Protein 2MZQ (pdb70)

Radius of gyration: 12.76 Å; Cα contacts (8 Å, |Δi|>4): 208; chains: 1; bounding box: 29×29×30 Å

Organism: Saccharomyces cerevisiae (strain ATCC 204508 / S288c) (NCBI:txid559292)

Sequence (101 aa):
GSHIDETAAKFTEGVNPGGDRNCFIYCSNLPFSTARSDLFDLFGPIGKINNAELKPQENGQPTGVAVVEYENLVDADFCIQKLNNYNYGGCSLQISYARRDGSHIDETAAKFTEGVNPGGDRNCFIYCSNLPFSTARSDLFDLFGPIGKINNAELKPQENGQPTGVAVVEYENLVDADFCIQKLNNYNYGGCSLQISYARRDGSHIDETAAKFTEGVNPGGDRNCFIYCSNLPFSTARSDLFDLFGPIGKINNAELKPQENGQPTGVAVVEYENLVDADFCIQKLNNYNYGGCSLQISYARRDGSHIDETAAKFTEGVNPGGDRNCFIYCSNLPFSTARSDLFDLFGPIGKINNAELKPQENGQPTGVAVVEYENLVDADFCIQKLNNYNYGGCSLQISYARRDGSHIDETAAKFTEGVNPGGDRNCFIYCSNLPFSTARSDLFDLFGPIGKINNAELKPQENGQPTGVAVVEYENLVDADFCIQKLNNYNYGGCSLQISYARRDGSHIDETAAKFTEGVNPGGDRNCFIYCSNLPFSTARSDLFDLFGPIGKINNAELKPQENGQPTGVAVVEYENLVDADFCIQKLNNYNYGGCSLQISYARRDGSHIDETAAKFTEGVNPGGDRNCFIYCSNLPFSTARSDLFDLFGPIGKINNAELKPQENGQPTGVAVVEYENLVDADFCIQKLNNYNYGGCSLQISYARRDGSHIDETAAKFTEGVNPGGDRNCFIYCSNLPFSTARSDLFDLFGPIGKINNAELKPQENGQPTGVAVVEYENLVDADFCIQKLNNYNYGGCSLQISYARRDGSHIDETAAKFTEGVNPGGDRNCFIYCSNLPFSTARSDLFDLFGPIGKINNAELKPQENGQPTGVAVVEYENLVDADFCIQKLNNYNYGGCSLQISYARRDGSHIDETAAKFTEGVNPGGDRNCFIYCSNLPFSTARSDLFDLFGPIGKINNAELKPQENGQPTGVAVVEYENLVDADFCIQKLNNYNYGGCSLQISYARRDGSHIDETAAKFTEGVNPGGDRNCFIYCSNLPFSTARSDLFDLFGPIGKINNAELKPQENGQPTGVAVVEYENLVDADFCIQKLNNYNYGGCSLQISYARRDGSHIDETAAKFTEGVNPGGDRNCFIYCSNLPFSTARSDLFDLFGPIGKINNAELKPQENGQPTGVAVVEYENLVDADFCIQKLNNYNYGGCSLQISYARRDGSHIDETAAKFTEGVNPGGDRNCFIYCSNLPFSTARSDLFDLFGPIGKINNAELKPQENGQPTGVAVVEYENLVDADFCIQKLNNYNYGGCSLQISYARRDGSHIDETAAKFTEGVNPGGDRNCFIYCSNLPFSTARSDLFDLFGPIGKINNAELKPQENGQPTGVAVVEYENLVDADFCIQKLNNYNYGGCSLQISYARRDGSHIDETAAKFTEGVNPGGDRNCFIYCSNLPFSTARSDLFDLFGPIGKINNAELKPQENGQPTGVAVVEYENLVDADFCIQKLNNYNYGGCSLQISYARRDGSHIDETAAKFTEGVNPGGDRNCFIYCSNLPFSTARSDLFDLFGPIGKINNAELKPQENGQPTGVAVVEYENLVDADFCIQKLNNYNYGGCSLQISYARRDGSHIDETAAKFTEGVNPGGDRNCFIYCSNLPFSTARSDLFDLFGPIGKINNAELKPQENGQPTGVAVVEYENLVDADFCIQKLNNYNYGGCSLQISYARRDGSHIDETAAKFTEGVNPGGDRNCFIYCSNLPFSTARSDLFDLFGPIGKINNAELKPQENGQPTGVAVVEYENLVDADFCIQKLNNYNYGGCSLQISYARRDGSHIDETAAKFTEGVNPGGDRNCFIYCSNLPFSTARSDLFDLFGPIGKINNAELKPQENGQPTGVAVVEYENLVDADFCIQKLNNYNYGGCSLQISYARRDGSHIDETAAKFTEGVNPGGDRNCFIYCSNLPFSTARSDLFDLFGPIGKINNAELKPQENGQPTGVAVVEYENLVDADFCIQKLNNYNYGGCSLQISYARRD

Solvent-accessible surface area: 6043 Å² total; per-residue (Å²): 130,121,113,157,94,119,70,24,44,116,15,1,117,46,0,49,61,42,27,124,112,49,43,32,0,24,0,28,73,5,25,143,114,24,60,135,92,24,1,95,108,15,0,35,114,29,26,123,24,74,85,4,26,58,61,79,82,189,112,65,102,76,47,11,15,0,0,0,29,6,86,60,73,100,26,0,28,105,0,33,108,116,9,75,99,68,115,64,68,83,39,43,0,96,10,28,13,1,138,163,54

InterPro domains:
  IPR000504 RNA recognition motif domain [PF00076] (124-191)
  IPR000504 RNA recognition motif domain [PF00076] (221-289)
  IPR000504 RNA recognition motif domain [PF00076] (351-419)
  IPR000504 RNA recognition motif domain [PS50102] (122-198)
  IPR000504 RNA recognition motif domain [PS50102] (219-296)
  IPR000504 RNA recognition motif domain [PS50102] (349-426)
  IPR000504 RNA recognition motif domain [SM00360] (123-194)
  IPR000504 RNA recognition motif domain [SM00360] (220-292)
  IPR000504 RNA recognition motif domain [SM00360] (350-422)
  IPR012677 Nucleotide-binding alpha-beta plait domain superfamily [G3DSA:3.30.70.330] (115-218)
  IPR012677 Nucleotide-binding alpha-beta plait domain superfamily [G3DSA:3.30.70.330] (219-298)
  IPR012677 Nucleotide-binding alpha-beta plait domain superfamily [G3DSA:3.30.70.330] (327-427)
  IPR035979 RNA-binding domain superfamily [SSF54928] (122-201)
  IPR035979 RNA-binding domain superfamily [SSF54928] (219-426)
  IPR050374 RRT5/SRSF/Splicing Factor SR [PTHR23003] (116-304)

Structure (mmCIF, N/CA/C/O backbone):
data_2MZQ
#
_entry.id   2MZQ
#
loop_
_atom_site.group_PDB
_atom_site.id
_atom_site.type_symbol
_atom_site.label_atom_id
_atom_site.label_alt_id
_atom_site.label_comp_id
_atom_site.label_asym_id
_atom_site.label_entity_id
_atom_site.label_seq_id
_atom_site.pdbx_PDB_ins_code
_atom_site.Cartn_x
_atom_site.Cartn_y
_atom_site.Cartn_z
_atom_site.occupancy
_atom_site.B_iso_or_equiv
_atom_site.auth_seq_id
_atom_site.auth_comp_id
_atom_site.auth_asym_id
_atom_site.auth_atom_id
_atom_site.pdbx_PDB_model_num
ATOM 1 N N . GLY A 1 1 ? 2.411 3.755 1.169 1.00 0.00 327 GLY A N 1
ATOM 2 C CA . GLY A 1 1 ? 2.296 3.509 -0.289 1.00 0.00 327 GLY A CA 1
ATOM 3 C C . GLY A 1 1 ? 3.489 4.070 -1.054 1.00 0.00 327 GLY A C 1
ATOM 4 O O . GLY A 1 1 ? 4.608 4.098 -0.542 1.00 0.00 327 GLY A O 1
ATOM 10 N N . SER A 1 2 ? 3.276 4.523 -2.289 1.00 0.00 328 SER A N 1
ATOM 11 C CA . SER A 1 2 ? 4.268 5.163 -3.182 1.00 0.00 328 SER A CA 1
ATOM 12 C C . SER A 1 2 ? 3.573 5.807 -4.399 1.00 0.00 328 SER A C 1
ATOM 13 O O . SER A 1 2 ? 2.559 5.298 -4.886 1.00 0.00 328 SER A O 1
ATOM 21 N N . HIS A 1 3 ? 4.119 6.922 -4.901 1.00 0.00 329 HIS A N 1
ATOM 22 C CA . HIS A 1 3 ? 3.565 7.725 -6.007 1.00 0.00 329 HIS A CA 1
ATOM 23 C C . HIS A 1 3 ? 4.626 8.654 -6.654 1.00 0.00 329 HIS A C 1
ATOM 24 O O . HIS A 1 3 ? 5.634 9.007 -6.037 1.00 0.00 329 HIS A O 1
ATOM 38 N N . ILE A 1 4 ? 4.359 9.064 -7.899 1.00 0.00 330 ILE A N 1
ATOM 39 C CA . ILE A 1 4 ? 5.094 10.064 -8.699 1.00 0.00 330 ILE A CA 1
ATOM 40 C C . ILE A 1 4 ? 4.203 10.590 -9.843 1.00 0.00 330 ILE A C 1
ATOM 41 O O . ILE A 1 4 ? 4.055 11.805 -9.986 1.00 0.00 330 ILE A O 1
ATOM 57 N N . ASP A 1 5 ? 3.519 9.692 -10.565 1.00 0.00 331 ASP A N 1
ATOM 58 C CA . ASP A 1 5 ? 2.475 10.027 -11.555 1.00 0.00 331 ASP A CA 1
ATOM 59 C C . ASP A 1 5 ? 1.381 8.957 -11.761 1.00 0.00 331 ASP A C 1
ATOM 60 O O . ASP A 1 5 ? 0.488 9.143 -12.588 1.00 0.00 331 ASP A O 1
ATOM 69 N N . GLU A 1 6 ? 1.392 7.868 -10.982 1.00 0.00 332 GLU A N 1
ATOM 70 C CA . GLU A 1 6 ? 0.403 6.785 -11.090 1.00 0.00 332 GLU A CA 1
ATOM 71 C C . GLU A 1 6 ? -1.000 7.245 -10.662 1.00 0.00 332 GLU A C 1
ATOM 72 O O . GLU A 1 6 ? -1.993 6.901 -11.306 1.00 0.00 332 GLU A O 1
ATOM 84 N N . THR A 1 7 ? -1.093 8.040 -9.585 1.00 0.00 333 THR A N 1
ATOM 85 C CA . THR A 1 7 ? -2.368 8.583 -9.075 1.00 0.00 333 THR A CA 1
ATOM 86 C C . THR A 1 7 ? -2.993 9.624 -9.997 1.00 0.00 333 THR A C 1
ATOM 87 O O . THR A 1 7 ? -4.212 9.755 -10.005 1.00 0.00 333 THR A O 1
ATOM 98 N N . ALA A 1 8 ? -2.211 10.324 -10.823 1.00 0.00 334 ALA A N 1
ATOM 99 C CA . ALA A 1 8 ? -2.739 11.338 -11.743 1.00 0.00 334 ALA A CA 1
ATOM 100 C C . ALA A 1 8 ? -3.637 10.746 -12.847 1.00 0.00 334 ALA A C 1
ATOM 101 O O . ALA A 1 8 ? -4.525 11.435 -13.356 1.00 0.00 334 ALA A O 1
ATOM 108 N N . ALA A 1 9 ? -3.467 9.455 -13.161 1.00 0.00 335 ALA A N 1
ATOM 109 C CA . ALA A 1 9 ? -4.368 8.700 -14.024 1.00 0.00 335 ALA A CA 1
ATOM 110 C C . ALA A 1 9 ? -5.685 8.436 -13.289 1.00 0.00 335 ALA A C 1
ATOM 111 O O . ALA A 1 9 ? -6.758 8.804 -13.761 1.00 0.00 335 ALA A O 1
ATOM 118 N N . LYS A 1 10 ? -5.607 7.899 -12.068 1.00 0.00 336 LYS A N 1
ATOM 119 C CA . LYS A 1 10 ? -6.780 7.637 -11.230 1.00 0.00 336 LYS A CA 1
ATOM 120 C C . LYS A 1 10 ? -7.599 8.914 -10.940 1.00 0.00 336 LYS A C 1
ATOM 121 O O . LYS A 1 10 ? -8.829 8.865 -10.926 1.00 0.00 336 LYS A O 1
ATOM 140 N N . PHE A 1 11 ? -6.921 10.062 -10.825 1.00 0.00 337 PHE A N 1
ATOM 141 C CA . PHE A 1 11 ? -7.510 11.384 -10.626 1.00 0.00 337 PHE A CA 1
ATOM 142 C C . PHE A 1 11 ? -8.403 11.846 -11.807 1.00 0.00 337 PHE A C 1
ATOM 143 O O . PHE A 1 11 ? -9.238 12.734 -11.631 1.00 0.00 337 PHE A O 1
ATOM 160 N N . THR A 1 12 ? -8.259 11.268 -13.015 1.00 0.00 338 THR A N 1
ATOM 161 C CA . THR A 1 12 ? -9.060 11.641 -14.204 1.00 0.00 338 THR A CA 1
ATOM 162 C C . THR A 1 12 ? -9.820 10.471 -14.843 1.00 0.00 338 THR A C 1
ATOM 163 O O . THR A 1 12 ? -10.851 10.689 -15.475 1.00 0.00 338 THR A O 1
ATOM 174 N N . GLU A 1 13 ? -9.373 9.233 -14.652 1.00 0.00 339 GLU A N 1
ATOM 175 C CA . GLU A 1 13 ? -9.956 8.016 -15.213 1.00 0.00 339 GLU A CA 1
ATOM 176 C C . GLU A 1 13 ? -11.182 7.610 -14.395 1.00 0.00 339 GLU A C 1
ATOM 177 O O . GLU A 1 13 ? -11.122 7.529 -13.168 1.00 0.00 339 GLU A O 1
ATOM 189 N N . GLY A 1 14 ? -12.308 7.368 -15.069 1.00 0.00 340 GLY A N 1
ATOM 190 C CA . GLY A 1 14 ? -13.554 6.988 -14.404 1.00 0.00 340 GLY A CA 1
ATOM 191 C C . GLY A 1 14 ? -14.383 8.206 -14.023 1.00 0.00 340 GLY A C 1
ATOM 192 O O . GLY A 1 14 ? -15.535 8.038 -13.631 1.00 0.00 340 GLY A O 1
ATOM 196 N N . VAL A 1 15 ? -13.819 9.415 -14.162 1.00 0.00 341 VAL A N 1
ATOM 197 C CA . VAL A 1 15 ? -14.495 10.657 -13.785 1.00 0.00 341 VAL A CA 1
ATOM 198 C C . VAL A 1 15 ? -15.424 11.170 -14.884 1.00 0.00 341 VAL A C 1
ATOM 199 O O . VAL A 1 15 ? -15.103 11.114 -16.068 1.00 0.00 341 VAL A O 1
ATOM 212 N N . ASN A 1 16 ? -16.585 11.681 -14.463 1.00 0.00 342 ASN A N 1
ATOM 213 C CA . ASN A 1 16 ? -17.708 12.079 -15.320 1.00 0.00 342 ASN A CA 1
ATOM 214 C C . ASN A 1 16 ? -18.319 13.386 -14.770 1.00 0.00 342 ASN A C 1
ATOM 215 O O . ASN A 1 16 ? -18.098 13.674 -13.593 1.00 0.00 342 ASN A O 1
ATOM 226 N N . PRO A 1 17 ? -19.113 14.153 -15.538 1.00 0.00 343 PRO A N 1
ATOM 227 C CA . PRO A 1 17 ? -19.875 15.276 -14.991 1.00 0.00 343 PRO A CA 1
ATOM 228 C C . PRO A 1 17 ? -21.042 14.782 -14.122 1.00 0.00 343 PRO A C 1
ATOM 229 O O . PRO A 1 17 ? -21.355 13.593 -14.099 1.00 0.00 343 PRO A O 1
ATOM 240 N N . GLY A 1 18 ? -21.716 15.711 -13.439 1.00 0.00 344 GLY A N 1
ATOM 241 C CA . GLY A 1 18 ? -23.029 15.464 -12.836 1.00 0.00 344 GLY A CA 1
ATOM 242 C C . GLY A 1 18 ? -22.998 14.711 -11.505 1.00 0.00 344 GLY A C 1
ATOM 243 O O . GLY A 1 18 ? -23.794 13.788 -11.316 1.00 0.00 344 GLY A O 1
ATOM 247 N N . GLY A 1 19 ? -22.107 15.093 -10.580 1.00 0.00 345 GLY A N 1
ATOM 248 C CA . GLY A 1 19 ? -22.209 14.732 -9.161 1.00 0.00 345 GLY A CA 1
ATOM 249 C C . GLY A 1 19 ? -23.120 15.718 -8.414 1.00 0.00 345 GLY A C 1
ATOM 250 O O . GLY A 1 19 ? -23.906 16.440 -9.032 1.00 0.00 345 GLY A O 1
ATOM 254 N N . ASP A 1 20 ? -23.014 15.773 -7.084 1.00 0.00 346 ASP A N 1
ATOM 255 C CA . ASP A 1 20 ? -23.823 16.670 -6.243 1.00 0.00 346 ASP A CA 1
ATOM 256 C C . ASP A 1 20 ? -23.108 16.969 -4.921 1.00 0.00 346 ASP A C 1
ATOM 257 O O . ASP A 1 20 ? -23.138 16.172 -3.980 1.00 0.00 346 ASP A O 1
ATOM 266 N N . ARG A 1 21 ? -22.437 18.129 -4.887 1.00 0.00 347 ARG A N 1
ATOM 267 C CA . ARG A 1 21 ? -21.636 18.621 -3.757 1.00 0.00 347 ARG A CA 1
ATOM 268 C C . ARG A 1 21 ? -20.628 17.568 -3.262 1.00 0.00 347 ARG A C 1
ATOM 269 O O . ARG A 1 21 ? -20.567 17.250 -2.074 1.00 0.00 347 ARG A O 1
ATOM 290 N N . ASN A 1 22 ? -19.830 17.024 -4.190 1.00 0.00 348 ASN A N 1
ATOM 291 C CA . ASN A 1 22 ? -18.817 16.009 -3.858 1.00 0.00 348 ASN A CA 1
ATOM 292 C C . ASN A 1 22 ? -17.582 16.621 -3.148 1.00 0.00 348 ASN A C 1
ATOM 293 O O . ASN A 1 22 ? -17.453 16.508 -1.930 1.00 0.00 348 ASN A O 1
ATOM 304 N N . CYS A 1 23 ? -16.693 17.255 -3.940 1.00 0.00 349 CYS A N 1
ATOM 305 C CA . CYS A 1 23 ? -15.343 17.800 -3.655 1.00 0.00 349 CYS A CA 1
ATOM 306 C C . CYS A 1 23 ? -14.514 18.033 -4.943 1.00 0.00 349 CYS A C 1
ATOM 307 O O . CYS A 1 23 ? -13.743 18.989 -5.025 1.00 0.00 349 CYS A O 1
ATOM 315 N N . PHE A 1 24 ? -14.719 17.191 -5.968 1.00 0.00 350 PHE A N 1
ATOM 316 C CA . PHE A 1 24 ? -14.081 17.306 -7.284 1.00 0.00 350 PHE A CA 1
ATOM 317 C C . PHE A 1 24 ? -14.906 18.168 -8.240 1.00 0.00 350 PHE A C 1
ATOM 318 O O . PHE A 1 24 ? -16.129 18.079 -8.291 1.00 0.00 350 PHE A O 1
ATOM 335 N N . ILE A 1 25 ? -14.217 18.916 -9.092 1.00 0.00 351 ILE A N 1
ATOM 336 C CA . ILE A 1 25 ? -14.766 19.726 -10.181 1.00 0.00 351 ILE A CA 1
ATOM 337 C C . ILE A 1 25 ? -14.432 19.034 -11.490 1.00 0.00 351 ILE A C 1
ATOM 338 O O . ILE A 1 25 ? -13.275 18.678 -11.713 1.00 0.00 351 ILE A O 1
ATOM 354 N N . TYR A 1 26 ? -15.428 18.879 -12.347 1.00 0.00 352 TYR A N 1
ATOM 355 C CA . TYR A 1 26 ? -15.283 18.472 -13.736 1.00 0.00 352 TYR A CA 1
ATOM 356 C C . TYR A 1 26 ? -15.385 19.713 -14.637 1.00 0.00 352 TYR A C 1
ATOM 357 O O . TYR A 1 26 ? -16.274 20.544 -14.447 1.00 0.00 352 TYR A O 1
ATOM 375 N N . CYS A 1 27 ? -14.495 19.855 -15.615 1.00 0.00 353 CYS A N 1
ATOM 376 C CA . CYS A 1 27 ? -14.428 21.009 -16.513 1.00 0.00 353 CYS A CA 1
ATOM 377 C C . CYS A 1 27 ? -14.282 20.490 -17.945 1.00 0.00 353 CYS A C 1
ATOM 378 O O . CYS A 1 27 ? -13.490 19.592 -18.190 1.00 0.00 353 CYS A O 1
ATOM 386 N N . SER A 1 28 ? -15.061 21.007 -18.883 1.00 0.00 354 SER A N 1
ATOM 387 C CA . SER A 1 28 ? -15.188 20.450 -20.232 1.00 0.00 354 SER A CA 1
ATOM 388 C C . SER A 1 28 ? -15.336 21.554 -21.284 1.00 0.00 354 SER A C 1
ATOM 389 O O . SER A 1 28 ? -15.669 22.699 -20.968 1.00 0.00 354 SER A O 1
ATOM 397 N N . ASN A 1 29 ? -15.050 21.204 -22.541 1.00 0.00 355 ASN A N 1
ATOM 398 C CA . ASN A 1 29 ? -14.956 22.101 -23.693 1.00 0.00 355 ASN A CA 1
ATOM 399 C C . ASN A 1 29 ? -13.752 23.068 -23.590 1.00 0.00 355 ASN A C 1
ATOM 400 O O . ASN A 1 29 ? -13.793 24.182 -24.120 1.00 0.00 355 ASN A O 1
ATOM 411 N N . LEU A 1 30 ? -12.667 22.662 -22.911 1.00 0.00 356 LEU A N 1
ATOM 412 C CA . LEU A 1 30 ? -11.397 23.396 -22.973 1.00 0.00 356 LEU A CA 1
ATOM 413 C C . LEU A 1 30 ? -10.813 23.305 -24.404 1.00 0.00 356 LEU A C 1
ATOM 414 O O . LEU A 1 30 ? -11.015 22.281 -25.069 1.00 0.00 356 LEU A O 1
ATOM 430 N N . PRO A 1 31 ? -10.074 24.329 -24.879 1.00 0.00 357 PRO A N 1
ATOM 431 C CA . PRO A 1 31 ? -9.374 24.278 -26.158 1.00 0.00 357 PRO A CA 1
ATOM 432 C C . PRO A 1 31 ? -8.209 23.282 -26.092 1.00 0.00 357 PRO A C 1
ATOM 433 O O . PRO A 1 31 ? -7.633 23.039 -25.030 1.00 0.00 357 PRO A O 1
ATOM 444 N N . PHE A 1 32 ? -7.842 22.707 -27.239 1.00 0.00 358 PHE A N 1
ATOM 445 C CA . PHE A 1 32 ? -6.895 21.587 -27.319 1.00 0.00 358 PHE A CA 1
ATOM 446 C C . PHE A 1 32 ? -5.418 21.979 -27.121 1.00 0.00 358 PHE A C 1
ATOM 447 O O . PHE A 1 32 ? -4.551 21.110 -27.034 1.00 0.00 358 PHE A O 1
ATOM 464 N N . SER A 1 33 ? -5.128 23.275 -26.985 1.00 0.00 359 SER A N 1
ATOM 465 C CA . SER A 1 33 ? -3.797 23.798 -26.640 1.00 0.00 359 SER A CA 1
ATOM 466 C C . SER A 1 33 ? -3.537 23.853 -25.114 1.00 0.00 359 SER A C 1
ATOM 467 O O . SER A 1 33 ? -2.471 24.323 -24.696 1.00 0.00 359 SER A O 1
ATOM 475 N N . THR A 1 34 ? -4.498 23.429 -24.274 1.00 0.00 360 THR A N 1
ATOM 476 C CA . THR A 1 34 ? -4.407 23.523 -22.799 1.00 0.00 360 THR A CA 1
ATOM 477 C C . THR A 1 34 ? -3.421 22.496 -22.221 1.00 0.00 360 THR A C 1
ATOM 478 O O . THR A 1 34 ? -3.282 21.390 -22.746 1.00 0.00 360 THR A O 1
ATOM 489 N N . ALA A 1 35 ? -2.775 22.856 -21.106 1.00 0.00 361 ALA A N 1
ATOM 490 C CA . ALA A 1 35 ? -1.884 22.010 -20.298 1.00 0.00 361 ALA A CA 1
ATOM 491 C C . ALA A 1 35 ? -2.207 22.145 -18.793 1.00 0.00 361 ALA A C 1
ATOM 492 O O . ALA A 1 35 ? -2.945 23.047 -18.397 1.00 0.00 361 ALA A O 1
ATOM 499 N N . ARG A 1 36 ? -1.637 21.274 -17.945 1.00 0.00 362 ARG A N 1
ATOM 500 C CA . ARG A 1 36 ? -1.906 21.224 -16.491 1.00 0.00 362 ARG A CA 1
ATOM 501 C C . ARG A 1 36 ? -1.742 22.587 -15.790 1.00 0.00 362 ARG A C 1
ATOM 502 O O . ARG A 1 36 ? -2.530 22.937 -14.915 1.00 0.00 362 ARG A O 1
ATOM 523 N N . SER A 1 37 ? -0.754 23.384 -16.196 1.00 0.00 363 SER A N 1
ATOM 524 C CA . SER A 1 37 ? -0.484 24.708 -15.609 1.00 0.00 363 SER A CA 1
ATOM 525 C C . SER A 1 37 ? -1.619 25.727 -15.833 1.00 0.00 363 SER A C 1
ATOM 526 O O . SER A 1 37 ? -1.763 26.663 -15.045 1.00 0.00 363 SER A O 1
ATOM 534 N N . ASP A 1 38 ? -2.447 25.547 -16.870 1.00 0.00 364 ASP A N 1
ATOM 535 C CA . ASP A 1 38 ? -3.590 26.417 -17.169 1.00 0.00 364 ASP A CA 1
ATOM 536 C C . ASP A 1 38 ? -4.752 26.291 -16.169 1.00 0.00 364 ASP A C 1
ATOM 537 O O . ASP A 1 38 ? -5.585 27.190 -16.053 1.00 0.00 364 ASP A O 1
ATOM 546 N N . LEU A 1 39 ? -4.821 25.185 -15.424 1.00 0.00 365 LEU A N 1
ATOM 547 C CA . LEU A 1 39 ? -5.898 24.950 -14.461 1.00 0.00 365 LEU A CA 1
ATOM 548 C C . LEU A 1 39 ? -5.817 25.996 -13.341 1.00 0.00 365 LEU A C 1
ATOM 549 O O . LEU A 1 39 ? -6.769 26.732 -13.094 1.00 0.00 365 LEU A O 1
ATOM 565 N N . PHE A 1 40 ? -4.632 26.152 -12.751 1.00 0.00 366 PHE A N 1
ATOM 566 C CA . PHE A 1 40 ? -4.341 27.089 -11.665 1.00 0.00 366 PHE A CA 1
ATOM 567 C C . PHE A 1 40 ? -4.389 28.570 -12.091 1.00 0.00 366 PHE A C 1
ATOM 568 O O . PHE A 1 40 ? -4.347 29.455 -11.238 1.00 0.00 366 PHE A O 1
ATOM 585 N N . ASP A 1 41 ? -4.496 28.854 -13.391 1.00 0.00 367 ASP A N 1
ATOM 586 C CA . ASP A 1 41 ? -4.675 30.193 -13.964 1.00 0.00 367 ASP A CA 1
ATOM 587 C C . ASP A 1 41 ? -6.071 30.770 -13.682 1.00 0.00 367 ASP A C 1
ATOM 588 O O . ASP A 1 41 ? -6.203 31.885 -13.173 1.00 0.00 367 ASP A O 1
ATOM 597 N N . LEU A 1 42 ? -7.108 29.989 -14.015 1.00 0.00 368 LEU A N 1
ATOM 598 C CA . LEU A 1 42 ? -8.518 30.378 -13.919 1.00 0.00 368 LEU A CA 1
ATOM 599 C C . LEU A 1 42 ? -9.207 29.850 -12.652 1.00 0.00 368 LEU A C 1
ATOM 600 O O . LEU A 1 42 ? -10.163 30.467 -12.179 1.00 0.00 368 LEU A O 1
ATOM 616 N N . PHE A 1 43 ? -8.691 28.767 -12.060 1.00 0.00 369 PHE A N 1
ATOM 617 C CA . PHE A 1 43 ? -9.170 28.231 -10.787 1.00 0.00 369 PHE A CA 1
ATOM 618 C C . PHE A 1 43 ? -8.429 28.811 -9.572 1.00 0.00 369 PHE A C 1
ATOM 619 O O . PHE A 1 43 ? -9.039 28.989 -8.520 1.00 0.00 369 PHE A O 1
ATOM 636 N N . GLY A 1 44 ? -7.149 29.177 -9.712 1.00 0.00 370 GLY A N 1
ATOM 637 C CA . GLY A 1 44 ? -6.306 29.693 -8.621 1.00 0.00 370 GLY A CA 1
ATOM 638 C C . GLY A 1 44 ? -6.903 30.846 -7.785 1.00 0.00 370 GLY A C 1
ATOM 639 O O . GLY A 1 44 ? -6.740 30.800 -6.563 1.00 0.00 370 GLY A O 1
ATOM 643 N N . PRO A 1 45 ? -7.607 31.850 -8.364 1.00 0.00 371 PRO A N 1
ATOM 644 C CA . PRO A 1 45 ? -8.213 32.935 -7.588 1.00 0.00 371 PRO A CA 1
ATOM 645 C C . PRO A 1 45 ? -9.554 32.569 -6.917 1.00 0.00 371 PRO A C 1
ATOM 646 O O . PRO A 1 45 ? -10.090 33.396 -6.181 1.00 0.00 371 PRO A O 1
ATOM 657 N N . ILE A 1 46 ? -10.107 31.364 -7.127 1.00 0.00 372 ILE A N 1
ATOM 658 C CA . ILE A 1 46 ? -11.382 30.939 -6.510 1.00 0.00 372 ILE A CA 1
ATOM 659 C C . ILE A 1 46 ? -11.174 30.434 -5.068 1.00 0.00 372 ILE A C 1
ATOM 660 O O . ILE A 1 46 ? -12.002 30.698 -4.192 1.00 0.00 372 ILE A O 1
ATOM 676 N N . GLY A 1 47 ? -10.055 29.740 -4.818 1.00 0.00 373 GLY A N 1
ATOM 677 C CA . GLY A 1 47 ? -9.679 29.128 -3.534 1.00 0.00 373 GLY A CA 1
ATOM 678 C C . GLY A 1 47 ? -8.490 28.172 -3.670 1.00 0.00 373 GLY A C 1
ATOM 679 O O . GLY A 1 47 ? -7.750 28.231 -4.653 1.00 0.00 373 GLY A O 1
ATOM 683 N N . LYS A 1 48 ? -8.301 27.271 -2.700 1.00 0.00 374 LYS A N 1
ATOM 684 C CA . LYS A 1 48 ? -7.186 26.315 -2.697 1.00 0.00 374 LYS A CA 1
ATOM 685 C C . LYS A 1 48 ? -7.534 25.000 -3.427 1.00 0.00 374 LYS A C 1
ATOM 686 O O . LYS A 1 48 ? -8.292 24.164 -2.920 1.00 0.00 374 LYS A O 1
ATOM 705 N N . ILE A 1 49 ? -6.924 24.789 -4.598 1.00 0.00 375 ILE A N 1
ATOM 706 C CA . ILE A 1 49 ? -6.927 23.498 -5.308 1.00 0.00 375 ILE A CA 1
ATOM 707 C C . ILE A 1 49 ? -6.057 22.512 -4.509 1.00 0.00 375 ILE A C 1
ATOM 708 O O . ILE A 1 49 ? -4.882 22.779 -4.253 1.00 0.00 375 ILE A O 1
ATOM 724 N N . ASN A 1 50 ? -6.628 21.368 -4.135 1.00 0.00 376 ASN A N 1
ATOM 725 C CA . ASN A 1 50 ? -5.901 20.242 -3.554 1.00 0.00 376 ASN A CA 1
ATOM 726 C C . ASN A 1 50 ? -5.042 19.510 -4.610 1.00 0.00 376 ASN A C 1
ATOM 727 O O . ASN A 1 50 ? -3.920 19.096 -4.318 1.00 0.00 376 ASN A O 1
ATOM 738 N N . ASN A 1 51 ? -5.586 19.350 -5.828 1.00 0.00 377 ASN A N 1
ATOM 739 C CA . ASN A 1 51 ? -5.008 18.662 -6.997 1.00 0.00 377 ASN A CA 1
ATOM 740 C C . ASN A 1 51 ? -5.814 18.960 -8.274 1.00 0.00 377 ASN A C 1
ATOM 741 O O . ASN A 1 51 ? -6.974 19.360 -8.190 1.00 0.00 377 ASN A O 1
ATOM 752 N N . ALA A 1 52 ? -5.222 18.725 -9.450 1.00 0.00 378 ALA A N 1
ATOM 753 C CA . ALA A 1 52 ? -5.836 19.003 -10.762 1.00 0.00 378 ALA A CA 1
ATOM 754 C C . ALA A 1 52 ? -5.057 18.375 -11.935 1.00 0.00 378 ALA A C 1
ATOM 755 O O . ALA A 1 52 ? -3.827 18.335 -11.911 1.00 0.00 378 ALA A O 1
ATOM 762 N N . GLU A 1 53 ? -5.774 17.897 -12.960 1.00 0.00 379 GLU A N 1
ATOM 763 C CA . GLU A 1 53 ? -5.247 17.115 -14.087 1.00 0.00 379 GLU A CA 1
ATOM 764 C C . GLU A 1 53 ? -6.194 17.210 -15.296 1.00 0.00 379 GLU A C 1
ATOM 765 O O . GLU A 1 53 ? -7.362 17.586 -15.160 1.00 0.00 379 GLU A O 1
ATOM 777 N N . LEU A 1 54 ? -5.711 16.799 -16.470 1.00 0.00 380 LEU A N 1
ATOM 778 C CA . LEU A 1 54 ? -6.478 16.730 -17.719 1.00 0.00 380 LEU A CA 1
ATOM 779 C C . LEU A 1 54 ? -6.832 15.288 -18.094 1.00 0.00 380 LEU A C 1
ATOM 780 O O . LEU A 1 54 ? -6.003 14.389 -17.939 1.00 0.00 380 LEU A O 1
ATOM 796 N N . LYS A 1 55 ? -8.043 15.048 -18.610 1.00 0.00 381 LYS A N 1
ATOM 797 C CA . LYS A 1 55 ? -8.485 13.675 -18.887 1.00 0.00 381 LYS A CA 1
ATOM 798 C C . LYS A 1 55 ? -7.704 13.000 -20.050 1.00 0.00 381 LYS A C 1
ATOM 799 O O . LYS A 1 55 ? -7.702 13.561 -21.151 1.00 0.00 381 LYS A O 1
ATOM 818 N N . PRO A 1 56 ? -7.072 11.820 -19.838 1.00 0.00 382 PRO A N 1
ATOM 819 C CA . PRO A 1 56 ? -6.345 11.072 -20.866 1.00 0.00 382 PRO A CA 1
ATOM 820 C C . PRO A 1 56 ? -7.290 10.317 -21.815 1.00 0.00 382 PRO A C 1
ATOM 821 O O . PRO A 1 56 ? -8.494 10.216 -21.573 1.00 0.00 382 PRO A O 1
ATOM 832 N N . GLN A 1 57 ? -6.723 9.775 -22.898 1.00 0.00 383 GLN A N 1
ATOM 833 C CA . GLN A 1 57 ? -7.421 9.179 -24.025 1.00 0.00 383 GLN A CA 1
ATOM 834 C C . GLN A 1 57 ? -6.651 7.956 -24.563 1.00 0.00 383 GLN A C 1
ATOM 835 O O . GLN A 1 57 ? -5.418 7.949 -24.576 1.00 0.00 383 GLN A O 1
ATOM 849 N N . GLU A 1 58 ? -7.368 6.939 -25.062 1.00 0.00 384 GLU A N 1
ATOM 850 C CA . GLU A 1 58 ? -6.769 5.693 -25.572 1.00 0.00 384 GLU A CA 1
ATOM 851 C C . GLU A 1 58 ? -5.877 5.891 -26.815 1.00 0.00 384 GLU A C 1
ATOM 852 O O . GLU A 1 58 ? -4.803 5.291 -26.900 1.00 0.00 384 GLU A O 1
ATOM 864 N N . ASN A 1 59 ? -6.289 6.739 -27.771 1.00 0.00 385 ASN A N 1
ATOM 865 C CA . ASN A 1 59 ? -5.512 7.039 -28.989 1.00 0.00 385 ASN A CA 1
ATOM 866 C C . ASN A 1 59 ? -4.502 8.200 -28.819 1.00 0.00 385 ASN A C 1
ATOM 867 O O . ASN A 1 59 ? -3.777 8.534 -29.761 1.00 0.00 385 ASN A O 1
ATOM 878 N N . GLY A 1 60 ? -4.470 8.840 -27.640 1.00 0.00 386 GLY A N 1
ATOM 879 C CA . GLY A 1 60 ? -3.552 9.933 -27.293 1.00 0.00 386 GLY A CA 1
ATOM 880 C C . GLY A 1 60 ? -3.984 11.344 -27.721 1.00 0.00 386 GLY A C 1
ATOM 881 O O . GLY A 1 60 ? -3.242 12.287 -27.448 1.00 0.00 386 GLY A O 1
ATOM 885 N N . GLN A 1 61 ? -5.141 11.526 -28.375 1.00 0.00 387 GLN A N 1
ATOM 886 C CA . GLN A 1 61 ? -5.622 12.864 -28.771 1.00 0.00 387 GLN A CA 1
ATOM 887 C C . GLN A 1 61 ? -6.140 13.667 -27.550 1.00 0.00 387 GLN A C 1
ATOM 888 O O . GLN A 1 61 ? -6.621 13.057 -26.589 1.00 0.00 387 GLN A O 1
ATOM 902 N N . PRO A 1 62 ? -6.077 15.014 -27.556 1.00 0.00 388 PRO A N 1
ATOM 903 C CA . PRO A 1 62 ? -6.545 15.833 -26.437 1.00 0.00 388 PRO A CA 1
ATOM 904 C C . PRO A 1 62 ? -8.077 15.767 -26.313 1.00 0.00 388 PRO A C 1
ATOM 905 O O . PRO A 1 62 ? -8.798 15.858 -27.309 1.00 0.00 388 PRO A O 1
ATOM 916 N N . THR A 1 63 ? -8.567 15.596 -25.076 1.00 0.00 389 THR A N 1
ATOM 917 C CA . THR A 1 63 ? -9.993 15.381 -24.767 1.00 0.00 389 THR A CA 1
ATOM 918 C C . THR A 1 63 ? -10.809 16.663 -24.650 1.00 0.00 389 THR A C 1
ATOM 919 O O . THR A 1 63 ? -12.028 16.621 -24.810 1.00 0.00 389 THR A O 1
ATOM 930 N N . GLY A 1 64 ? -10.158 17.786 -24.323 1.00 0.00 390 GLY A N 1
ATOM 931 C CA . GLY A 1 64 ? -10.839 19.035 -23.965 1.00 0.00 390 GLY A CA 1
ATOM 932 C C . GLY A 1 64 ? -11.517 18.983 -22.590 1.00 0.00 390 GLY A C 1
ATOM 933 O O . GLY A 1 64 ? -12.475 19.724 -22.381 1.00 0.00 390 GLY A O 1
ATOM 937 N N . VAL A 1 65 ? -11.044 18.132 -21.665 1.00 0.00 391 VAL A N 1
ATOM 938 C CA . VAL A 1 65 ? -11.583 17.982 -20.292 1.00 0.00 391 VAL A CA 1
ATOM 939 C C . VAL A 1 65 ? -10.481 18.086 -19.237 1.00 0.00 391 VAL A C 1
ATOM 940 O O . VAL A 1 65 ? -9.414 17.492 -19.382 1.00 0.00 391 VAL A O 1
ATOM 953 N N . ALA A 1 66 ? -10.790 18.782 -18.141 1.00 0.00 392 ALA A N 1
ATOM 954 C CA . ALA A 1 66 ? -10.019 18.810 -16.900 1.00 0.00 392 ALA A CA 1
ATOM 955 C C . ALA A 1 66 ? -10.817 18.265 -15.699 1.00 0.00 392 ALA A C 1
ATOM 956 O O . ALA A 1 66 ? -12.046 18.317 -15.674 1.00 0.00 392 ALA A O 1
ATOM 963 N N . VAL A 1 67 ? -10.096 17.795 -14.677 1.00 0.00 393 VAL A N 1
ATOM 964 C CA . VAL A 1 67 ? -10.625 17.565 -13.320 1.00 0.00 393 VAL A CA 1
ATOM 965 C C . VAL A 1 67 ? -9.837 18.451 -12.349 1.00 0.00 393 VAL A C 1
ATOM 966 O O . VAL A 1 67 ? -8.641 18.666 -12.542 1.00 0.00 393 VAL A O 1
ATOM 979 N N . VAL A 1 68 ? -10.505 18.959 -11.315 1.00 0.00 394 VAL A N 1
ATOM 980 C CA . VAL A 1 68 ? -9.912 19.765 -10.225 1.00 0.00 394 VAL A CA 1
ATOM 981 C C . VAL A 1 68 ? -10.450 19.216 -8.888 1.00 0.00 394 VAL A C 1
ATOM 982 O O . VAL A 1 68 ? -11.489 18.568 -8.875 1.00 0.00 394 VAL A O 1
ATOM 995 N N . GLU A 1 69 ? -9.764 19.424 -7.766 1.00 0.00 395 GLU A N 1
ATOM 996 C CA . GLU A 1 69 ? -10.149 18.939 -6.431 1.00 0.00 395 GLU A CA 1
ATOM 997 C C . GLU A 1 69 ? -9.824 20.046 -5.422 1.00 0.00 395 GLU A C 1
ATOM 998 O O . GLU A 1 69 ? -8.832 20.748 -5.605 1.00 0.00 395 GLU A O 1
ATOM 1010 N N . TYR A 1 70 ? -10.660 20.267 -4.407 1.00 0.00 396 TYR A N 1
ATOM 1011 C CA . TYR A 1 70 ? -10.662 21.497 -3.598 1.00 0.00 396 TYR A CA 1
ATOM 1012 C C . TYR A 1 70 ? -10.698 21.280 -2.077 1.00 0.00 396 TYR A C 1
ATOM 1013 O O . TYR A 1 70 ? -11.390 20.400 -1.561 1.00 0.00 396 TYR A O 1
ATOM 1031 N N . GLU A 1 71 ? -9.983 22.157 -1.362 1.00 0.00 397 GLU A N 1
ATOM 1032 C CA . GLU A 1 71 ? -9.827 22.098 0.102 1.00 0.00 397 GLU A CA 1
ATOM 1033 C C . GLU A 1 71 ? -11.168 22.128 0.857 1.00 0.00 397 GLU A C 1
ATOM 1034 O O . GLU A 1 71 ? -11.355 21.339 1.789 1.00 0.00 397 GLU A O 1
ATOM 1046 N N . ASN A 1 72 ? -12.099 23.008 0.465 1.00 0.00 398 ASN A N 1
ATOM 1047 C CA . ASN A 1 72 ? -13.370 23.220 1.153 1.00 0.00 398 ASN A CA 1
ATOM 1048 C C . ASN A 1 72 ? -14.513 23.092 0.147 1.00 0.00 398 ASN A C 1
ATOM 1049 O O . ASN A 1 72 ? -14.404 23.543 -0.995 1.00 0.00 398 ASN A O 1
ATOM 1060 N N . LEU A 1 73 ? -15.650 22.544 0.575 1.00 0.00 399 LEU A N 1
ATOM 1061 C CA . LEU A 1 73 ? -16.798 22.323 -0.312 1.00 0.00 399 LEU A CA 1
ATOM 1062 C C . LEU A 1 73 ? -17.483 23.627 -0.746 1.00 0.00 399 LEU A C 1
ATOM 1063 O O . LEU A 1 73 ? -18.116 23.657 -1.798 1.00 0.00 399 LEU A O 1
ATOM 1079 N N . VAL A 1 74 ? -17.297 24.713 0.005 1.00 0.00 400 VAL A N 1
ATOM 1080 C CA . VAL A 1 74 ? -17.633 26.086 -0.437 1.00 0.00 400 VAL A CA 1
ATOM 1081 C C . VAL A 1 74 ? -16.790 26.573 -1.623 1.00 0.00 400 VAL A C 1
ATOM 1082 O O . VAL A 1 74 ? -17.307 27.329 -2.440 1.00 0.00 400 VAL A O 1
ATOM 1095 N N . ASP A 1 75 ? -15.525 26.141 -1.743 1.00 0.00 401 ASP A N 1
ATOM 1096 C CA . ASP A 1 75 ? -14.638 26.549 -2.840 1.00 0.00 401 ASP A CA 1
ATOM 1097 C C . ASP A 1 75 ? -14.900 25.706 -4.090 1.00 0.00 401 ASP A C 1
ATOM 1098 O O . ASP A 1 75 ? -14.954 26.259 -5.190 1.00 0.00 401 ASP A O 1
ATOM 1107 N N . ALA A 1 76 ? -15.138 24.394 -3.915 1.00 0.00 402 ALA A N 1
ATOM 1108 C CA . ALA A 1 76 ? -15.605 23.542 -5.009 1.00 0.00 402 ALA A CA 1
ATOM 1109 C C . ALA A 1 76 ? -16.925 24.064 -5.599 1.00 0.00 402 ALA A C 1
ATOM 1110 O O . ALA A 1 76 ? -17.035 24.241 -6.814 1.00 0.00 402 ALA A O 1
ATOM 1117 N N . ASP A 1 77 ? -17.911 24.362 -4.744 1.00 0.00 403 ASP A N 1
ATOM 1118 C CA . ASP A 1 77 ? -19.165 24.966 -5.186 1.00 0.00 403 ASP A CA 1
ATOM 1119 C C . ASP A 1 77 ? -18.946 26.284 -5.944 1.00 0.00 403 ASP A C 1
ATOM 1120 O O . ASP A 1 77 ? -19.525 26.465 -7.017 1.00 0.00 403 ASP A O 1
ATOM 1129 N N . PHE A 1 78 ? -18.078 27.170 -5.437 1.00 0.00 404 PHE A N 1
ATOM 1130 C CA . PHE A 1 78 ? -17.821 28.481 -6.040 1.00 0.00 404 PHE A CA 1
ATOM 1131 C C . PHE A 1 78 ? -17.271 28.417 -7.468 1.00 0.00 404 PHE A C 1
ATOM 1132 O O . PHE A 1 78 ? -17.651 29.254 -8.286 1.00 0.00 404 PHE A O 1
ATOM 1149 N N . CYS A 1 79 ? -16.455 27.417 -7.820 1.00 0.00 405 CYS A N 1
ATOM 1150 C CA . CYS A 1 79 ? -16.046 27.195 -9.213 1.00 0.00 405 CYS A CA 1
ATOM 1151 C C . CYS A 1 79 ? -17.253 26.954 -10.117 1.00 0.00 405 CYS A C 1
ATOM 1152 O O . CYS A 1 79 ? -17.384 27.561 -11.174 1.00 0.00 405 CYS A O 1
ATOM 1160 N N . ILE A 1 80 ? -18.152 26.078 -9.684 1.00 0.00 406 ILE A N 1
ATOM 1161 C CA . ILE A 1 80 ? -19.340 25.668 -10.436 1.00 0.00 406 ILE A CA 1
ATOM 1162 C C . ILE A 1 80 ? -20.398 26.794 -10.473 1.00 0.00 406 ILE A C 1
ATOM 1163 O O . ILE A 1 80 ? -21.186 26.859 -11.419 1.00 0.00 406 ILE A O 1
ATOM 1179 N N . GLN A 1 81 ? -20.355 27.744 -9.527 1.00 0.00 407 GLN A N 1
ATOM 1180 C CA . GLN A 1 81 ? -21.097 29.008 -9.604 1.00 0.00 407 GLN A CA 1
ATOM 1181 C C . GLN A 1 81 ? -20.495 29.968 -10.648 1.00 0.00 407 GLN A C 1
ATOM 1182 O O . GLN A 1 81 ? -21.233 30.554 -11.442 1.00 0.00 407 GLN A O 1
ATOM 1196 N N . LYS A 1 82 ? -19.168 30.163 -10.642 1.00 0.00 408 LYS A N 1
ATOM 1197 C CA . LYS A 1 82 ? -18.522 31.278 -11.357 1.00 0.00 408 LYS A CA 1
ATOM 1198 C C . LYS A 1 82 ? -18.041 30.952 -12.781 1.00 0.00 408 LYS A C 1
ATOM 1199 O O . LYS A 1 82 ? -18.130 31.805 -13.666 1.00 0.00 408 LYS A O 1
ATOM 1218 N N . LEU A 1 83 ? -17.521 29.739 -13.010 1.00 0.00 409 LEU A N 1
ATOM 1219 C CA . LEU A 1 83 ? -16.832 29.353 -14.250 1.00 0.00 409 LEU A CA 1
ATOM 1220 C C . LEU A 1 83 ? -17.784 28.787 -15.317 1.00 0.00 409 LEU A C 1
ATOM 1221 O O . LEU A 1 83 ? -17.369 28.641 -16.460 1.00 0.00 409 LEU A O 1
ATOM 1237 N N . ASN A 1 84 ? -19.042 28.450 -14.994 1.00 0.00 410 ASN A N 1
ATOM 1238 C CA . ASN A 1 84 ? -19.949 27.679 -15.876 1.00 0.00 410 ASN A CA 1
ATOM 1239 C C . ASN A 1 84 ? -20.549 28.484 -17.063 1.00 0.00 410 ASN A C 1
ATOM 1240 O O . ASN A 1 84 ? -21.662 28.239 -17.531 1.00 0.00 410 ASN A O 1
ATOM 1251 N N . ASN A 1 85 ? -19.797 29.486 -17.515 1.00 0.00 411 ASN A N 1
ATOM 1252 C CA . ASN A 1 85 ? -20.047 30.409 -18.625 1.00 0.00 411 ASN A CA 1
ATOM 1253 C C . ASN A 1 85 ? -18.740 31.089 -19.117 1.00 0.00 411 ASN A C 1
ATOM 1254 O O . ASN A 1 85 ? -18.782 32.045 -19.894 1.00 0.00 411 ASN A O 1
ATOM 1265 N N . TYR A 1 86 ? -17.571 30.637 -18.639 1.00 0.00 412 TYR A N 1
ATOM 1266 C CA . TYR A 1 86 ? -16.277 31.293 -18.791 1.00 0.00 412 TYR A CA 1
ATOM 1267 C C . TYR A 1 86 ? -15.717 31.119 -20.214 1.00 0.00 412 TYR A C 1
ATOM 1268 O O . TYR A 1 86 ? -15.514 29.994 -20.676 1.00 0.00 412 TYR A O 1
ATOM 1286 N N . ASN A 1 87 ? -15.470 32.232 -20.915 1.00 0.00 413 ASN A N 1
ATOM 1287 C CA . ASN A 1 87 ? -14.899 32.229 -22.265 1.00 0.00 413 ASN A CA 1
ATOM 1288 C C . ASN A 1 87 ? -13.362 32.166 -22.220 1.00 0.00 413 ASN A C 1
ATOM 1289 O O . ASN A 1 87 ? -12.715 33.001 -21.584 1.00 0.00 413 ASN A O 1
ATOM 1300 N N . TYR A 1 88 ? -12.784 31.191 -22.925 1.00 0.00 414 TYR A N 1
ATOM 1301 C CA . TYR A 1 88 ? -11.351 30.883 -22.924 1.00 0.00 414 TYR A CA 1
ATOM 1302 C C . TYR A 1 88 ? -10.915 30.189 -24.229 1.00 0.00 414 TYR A C 1
ATOM 1303 O O . TYR A 1 88 ? -11.489 29.173 -24.623 1.00 0.00 414 TYR A O 1
ATOM 1321 N N . GLY A 1 89 ? -9.936 30.764 -24.942 1.00 0.00 415 GLY A N 1
ATOM 1322 C CA . GLY A 1 89 ? -9.421 30.226 -26.217 1.00 0.00 415 GLY A CA 1
ATOM 1323 C C . GLY A 1 89 ? -10.351 30.408 -27.426 1.00 0.00 415 GLY A C 1
ATOM 1324 O O . GLY A 1 89 ? -10.042 29.907 -28.507 1.00 0.00 415 GLY A O 1
ATOM 1328 N N . GLY A 1 90 ? -11.519 31.041 -27.234 1.00 0.00 416 GLY A N 1
ATOM 1329 C CA . GLY A 1 90 ? -12.644 31.062 -28.184 1.00 0.00 416 GLY A CA 1
ATOM 1330 C C . GLY A 1 90 ? -13.740 30.029 -27.877 1.00 0.00 416 GLY A C 1
ATOM 1331 O O . GLY A 1 90 ? -14.732 29.964 -28.603 1.00 0.00 416 GLY A O 1
ATOM 1335 N N . CYS A 1 91 ? -13.581 29.242 -26.805 1.00 0.00 417 CYS A N 1
ATOM 1336 C CA . CYS A 1 91 ? -14.539 28.241 -26.315 1.00 0.00 417 CYS A CA 1
ATOM 1337 C C . CYS A 1 91 ? -15.225 28.727 -25.025 1.00 0.00 417 CYS A C 1
ATOM 1338 O O . CYS A 1 91 ? -14.616 29.427 -24.223 1.00 0.00 417 CYS A O 1
ATOM 1346 N N . SER A 1 92 ? -16.476 28.335 -24.783 1.00 0.00 418 SER A N 1
ATOM 1347 C CA . SER A 1 92 ? -17.143 28.550 -23.486 1.00 0.00 418 SER A CA 1
ATOM 1348 C C . SER A 1 92 ? -17.055 27.271 -22.641 1.00 0.00 418 SER A C 1
ATOM 1349 O O . SER A 1 92 ? -17.488 26.201 -23.083 1.00 0.00 418 SER A O 1
ATOM 1357 N N . LEU A 1 93 ? -16.465 27.346 -21.442 1.00 0.00 419 LEU A N 1
ATOM 1358 C CA . LEU A 1 93 ? -16.237 26.164 -20.609 1.00 0.00 419 LEU A CA 1
ATOM 1359 C C . LEU A 1 93 ? -17.522 25.724 -19.901 1.00 0.00 419 LEU A C 1
ATOM 1360 O O . LEU A 1 93 ? -18.267 26.536 -19.346 1.00 0.00 419 LEU A O 1
ATOM 1376 N N . GLN A 1 94 ? -17.747 24.413 -19.899 1.00 0.00 420 GLN A N 1
ATOM 1377 C CA . GLN A 1 94 ? -18.820 23.748 -19.176 1.00 0.00 420 GLN A CA 1
ATOM 1378 C C . GLN A 1 94 ? -18.216 23.188 -17.882 1.00 0.00 420 GLN A C 1
ATOM 1379 O O . GLN A 1 94 ? -17.131 22.607 -17.912 1.00 0.00 420 GLN A O 1
ATOM 1393 N N . ILE A 1 95 ? -18.869 23.383 -16.736 1.00 0.00 421 ILE A N 1
ATOM 1394 C CA . ILE A 1 95 ? -18.297 23.074 -15.412 1.00 0.00 421 ILE A CA 1
ATOM 1395 C C . ILE A 1 95 ? -19.358 22.377 -14.547 1.00 0.00 421 ILE A C 1
ATOM 1396 O O . ILE A 1 95 ? -20.533 22.748 -14.552 1.00 0.00 421 ILE A O 1
ATOM 1412 N N . SER A 1 96 ? -18.949 21.359 -13.796 1.00 0.00 422 SER A N 1
ATOM 1413 C CA . SER A 1 96 ? -19.842 20.481 -13.023 1.00 0.00 422 SER A CA 1
ATOM 1414 C C . SER A 1 96 ? -19.119 19.836 -11.824 1.00 0.00 422 SER A C 1
ATOM 1415 O O . SER A 1 96 ? -17.908 19.981 -11.668 1.00 0.00 422 SER A O 1
ATOM 1423 N N . TYR A 1 97 ? -19.833 19.088 -10.980 1.00 0.00 423 TYR A N 1
ATOM 1424 C CA . TYR A 1 97 ? -19.213 18.202 -9.988 1.00 0.00 423 TYR A CA 1
ATOM 1425 C C . TYR A 1 97 ? -18.722 16.906 -10.654 1.00 0.00 423 TYR A C 1
ATOM 1426 O O . TYR A 1 97 ? -19.487 16.219 -11.329 1.00 0.00 423 TYR A O 1
ATOM 1444 N N . ALA A 1 98 ? -17.450 16.556 -10.453 1.00 0.00 424 ALA A N 1
ATOM 1445 C CA . ALA A 1 98 ? -16.834 15.329 -10.964 1.00 0.00 424 ALA A CA 1
ATOM 1446 C C . ALA A 1 98 ? -17.337 14.122 -10.155 1.00 0.00 424 ALA A C 1
ATOM 1447 O O . ALA A 1 98 ? -17.076 13.998 -8.958 1.00 0.00 424 ALA A O 1
ATOM 1454 N N . ARG A 1 99 ? -18.135 13.271 -10.810 1.00 0.00 425 ARG A N 1
ATOM 1455 C CA . ARG A 1 99 ? -19.046 12.321 -10.161 1.00 0.00 425 ARG A CA 1
ATOM 1456 C C . ARG A 1 99 ? -18.345 11.131 -9.502 1.00 0.00 425 ARG A C 1
ATOM 1457 O O . ARG A 1 99 ? -18.704 10.765 -8.384 1.00 0.00 425 ARG A O 1
ATOM 1478 N N . ARG A 1 100 ? -17.333 10.568 -10.166 1.00 0.00 426 ARG A N 1
ATOM 1479 C CA . ARG A 1 100 ? -16.528 9.473 -9.654 1.00 0.00 426 ARG A CA 1
ATOM 1480 C C . ARG A 1 100 ? -15.024 9.727 -9.847 1.00 0.00 426 ARG A C 1
ATOM 1481 O O . ARG A 1 100 ? -14.399 9.229 -10.776 1.00 0.00 426 ARG A O 1
ATOM 1502 N N . ASP A 1 101 ? -14.498 10.419 -8.841 1.00 0.00 427 ASP A N 1
ATOM 1503 C CA . ASP A 1 101 ? -13.086 10.511 -8.385 1.00 0.00 427 ASP A CA 1
ATOM 1504 C C . ASP A 1 101 ? -12.248 11.590 -9.123 1.00 0.00 427 ASP A C 1
ATOM 1505 O O . ASP A 1 101 ? -12.858 12.597 -9.564 1.00 0.00 427 ASP A O 1
ATOM 1515 N N . GLY A 1 1 ? 10.156 -0.506 -3.384 1.00 0.00 327 GLY A N 2
ATOM 1516 C CA . GLY A 1 1 ? 8.959 -0.077 -4.145 1.00 0.00 327 GLY A CA 2
ATOM 1517 C C . GLY A 1 1 ? 8.386 1.239 -3.631 1.00 0.00 327 GLY A C 2
ATOM 1518 O O . GLY A 1 1 ? 8.533 1.576 -2.456 1.00 0.00 327 GLY A O 2
ATOM 1524 N N . SER A 1 2 ? 7.711 1.991 -4.504 1.00 0.00 328 SER A N 2
ATOM 1525 C CA . SER A 1 2 ? 7.097 3.301 -4.213 1.00 0.00 328 SER A CA 2
ATOM 1526 C C . SER A 1 2 ? 6.067 3.697 -5.295 1.00 0.00 328 SER A C 2
ATOM 1527 O O . SER A 1 2 ? 6.068 3.149 -6.403 1.00 0.00 328 SER A O 2
ATOM 1535 N N . HIS A 1 3 ? 5.186 4.654 -4.982 1.00 0.00 329 HIS A N 2
ATOM 1536 C CA . HIS A 1 3 ? 4.098 5.135 -5.848 1.00 0.00 329 HIS A CA 2
ATOM 1537 C C . HIS A 1 3 ? 3.646 6.569 -5.483 1.00 0.00 329 HIS A C 2
ATOM 1538 O O . HIS A 1 3 ? 3.418 6.871 -4.308 1.00 0.00 329 HIS A O 2
ATOM 1552 N N . ILE A 1 4 ? 3.475 7.429 -6.500 1.00 0.00 330 ILE A N 2
ATOM 1553 C CA . ILE A 1 4 ? 2.928 8.802 -6.384 1.00 0.00 330 ILE A CA 2
ATOM 1554 C C . ILE A 1 4 ? 2.518 9.403 -7.740 1.00 0.00 330 ILE A C 2
ATOM 1555 O O . ILE A 1 4 ? 1.407 9.915 -7.864 1.00 0.00 330 ILE A O 2
ATOM 1571 N N . ASP A 1 5 ? 3.366 9.312 -8.771 1.00 0.00 331 ASP A N 2
ATOM 1572 C CA . ASP A 1 5 ? 3.144 10.013 -10.048 1.00 0.00 331 ASP A CA 2
ATOM 1573 C C . ASP A 1 5 ? 1.992 9.420 -10.863 1.00 0.00 331 ASP A C 2
ATOM 1574 O O . ASP A 1 5 ? 1.160 10.153 -11.397 1.00 0.00 331 ASP A O 2
ATOM 1583 N N . GLU A 1 6 ? 1.926 8.085 -10.938 1.00 0.00 332 GLU A N 2
ATOM 1584 C CA . GLU A 1 6 ? 0.921 7.371 -11.731 1.00 0.00 332 GLU A CA 2
ATOM 1585 C C . GLU A 1 6 ? -0.504 7.569 -11.178 1.00 0.00 332 GLU A C 2
ATOM 1586 O O . GLU A 1 6 ? -1.491 7.413 -11.900 1.00 0.00 332 GLU A O 2
ATOM 1598 N N . THR A 1 7 ? -0.622 8.025 -9.925 1.00 0.00 333 THR A N 2
ATOM 1599 C CA . THR A 1 7 ? -1.895 8.417 -9.302 1.00 0.00 333 THR A CA 2
ATOM 1600 C C . THR A 1 7 ? -2.519 9.643 -9.976 1.00 0.00 333 THR A C 2
ATOM 1601 O O . THR A 1 7 ? -3.730 9.823 -9.876 1.00 0.00 333 THR A O 2
ATOM 1612 N N . ALA A 1 8 ? -1.756 10.430 -10.745 1.00 0.00 334 ALA A N 2
ATOM 1613 C CA . ALA A 1 8 ? -2.312 11.511 -11.567 1.00 0.00 334 ALA A CA 2
ATOM 1614 C C . ALA A 1 8 ? -3.181 11.005 -12.737 1.00 0.00 334 ALA A C 2
ATOM 1615 O O . ALA A 1 8 ? -4.076 11.723 -13.190 1.00 0.00 334 ALA A O 2
ATOM 1622 N N . ALA A 1 9 ? -2.983 9.758 -13.185 1.00 0.00 335 ALA A N 2
ATOM 1623 C CA . ALA A 1 9 ? -3.899 9.089 -14.106 1.00 0.00 335 ALA A CA 2
ATOM 1624 C C . ALA A 1 9 ? -5.171 8.673 -13.360 1.00 0.00 335 ALA A C 2
ATOM 1625 O O . ALA A 1 9 ? -6.276 9.000 -13.783 1.00 0.00 335 ALA A O 2
ATOM 1632 N N . LYS A 1 10 ? -5.042 8.044 -12.186 1.00 0.00 336 LYS A N 2
ATOM 1633 C CA . LYS A 1 10 ? -6.192 7.656 -11.364 1.00 0.00 336 LYS A CA 2
ATOM 1634 C C . LYS A 1 10 ? -7.062 8.862 -10.935 1.00 0.00 336 LYS A C 2
ATOM 1635 O O . LYS A 1 10 ? -8.280 8.728 -10.828 1.00 0.00 336 LYS A O 2
ATOM 1654 N N . PHE A 1 11 ? -6.463 10.055 -10.803 1.00 0.00 337 PHE A N 2
ATOM 1655 C CA . PHE A 1 11 ? -7.149 11.327 -10.542 1.00 0.00 337 PHE A CA 2
ATOM 1656 C C . PHE A 1 11 ? -8.096 11.769 -11.689 1.00 0.00 337 PHE A C 2
ATOM 1657 O O . PHE A 1 11 ? -9.015 12.553 -11.453 1.00 0.00 337 PHE A O 2
ATOM 1674 N N . THR A 1 12 ? -7.904 11.281 -12.929 1.00 0.00 338 THR A N 2
ATOM 1675 C CA . THR A 1 12 ? -8.738 11.623 -14.107 1.00 0.00 338 THR A CA 2
ATOM 1676 C C . THR A 1 12 ? -9.477 10.421 -14.709 1.00 0.00 338 THR A C 2
ATOM 1677 O O . THR A 1 12 ? -10.512 10.595 -15.348 1.00 0.00 338 THR A O 2
ATOM 1688 N N . GLU A 1 13 ? -8.993 9.203 -14.492 1.00 0.00 339 GLU A N 2
ATOM 1689 C CA . GLU A 1 13 ? -9.517 7.950 -15.034 1.00 0.00 339 GLU A CA 2
ATOM 1690 C C . GLU A 1 13 ? -10.738 7.521 -14.227 1.00 0.00 339 GLU A C 2
ATOM 1691 O O . GLU A 1 13 ? -10.697 7.463 -12.996 1.00 0.00 339 GLU A O 2
ATOM 1703 N N . GLY A 1 14 ? -11.845 7.253 -14.920 1.00 0.00 340 GLY A N 2
ATOM 1704 C CA . GLY A 1 14 ? -13.075 6.784 -14.296 1.00 0.00 340 GLY A CA 2
ATOM 1705 C C . GLY A 1 14 ? -13.997 7.942 -13.924 1.00 0.00 340 GLY A C 2
ATOM 1706 O O . GLY A 1 14 ? -15.166 7.706 -13.623 1.00 0.00 340 GLY A O 2
ATOM 1710 N N . VAL A 1 15 ? -13.490 9.181 -13.979 1.00 0.00 341 VAL A N 2
ATOM 1711 C CA . VAL A 1 15 ? -14.266 10.384 -13.666 1.00 0.00 341 VAL A CA 2
ATOM 1712 C C . VAL A 1 15 ? -15.241 10.778 -14.780 1.00 0.00 341 VAL A C 2
ATOM 1713 O O . VAL A 1 15 ? -14.922 10.681 -15.965 1.00 0.00 341 VAL A O 2
ATOM 1726 N N . ASN A 1 16 ? -16.423 11.259 -14.372 1.00 0.00 342 ASN A N 2
ATOM 1727 C CA . ASN A 1 16 ? -17.559 11.616 -15.233 1.00 0.00 342 ASN A CA 2
ATOM 1728 C C . ASN A 1 16 ? -18.158 12.963 -14.758 1.00 0.00 342 ASN A C 2
ATOM 1729 O O . ASN A 1 16 ? -17.941 13.315 -13.596 1.00 0.00 342 ASN A O 2
ATOM 1740 N N . PRO A 1 17 ? -18.936 13.698 -15.573 1.00 0.00 343 PRO A N 2
ATOM 1741 C CA . PRO A 1 17 ? -19.697 14.863 -15.113 1.00 0.00 343 PRO A CA 2
ATOM 1742 C C . PRO A 1 17 ? -20.886 14.446 -14.232 1.00 0.00 343 PRO A C 2
ATOM 1743 O O . PRO A 1 17 ? -21.269 13.277 -14.210 1.00 0.00 343 PRO A O 2
ATOM 1754 N N . GLY A 1 18 ? -21.507 15.416 -13.550 1.00 0.00 344 GLY A N 2
ATOM 1755 C CA . GLY A 1 18 ? -22.844 15.261 -12.967 1.00 0.00 344 GLY A CA 2
ATOM 1756 C C . GLY A 1 18 ? -22.873 14.593 -11.594 1.00 0.00 344 GLY A C 2
ATOM 1757 O O . GLY A 1 18 ? -23.692 13.695 -11.377 1.00 0.00 344 GLY A O 2
ATOM 1761 N N . GLY A 1 19 ? -22.004 15.011 -10.665 1.00 0.00 345 GLY A N 2
ATOM 1762 C CA . GLY A 1 19 ? -22.133 14.688 -9.242 1.00 0.00 345 GLY A CA 2
ATOM 1763 C C . GLY A 1 19 ? -23.054 15.694 -8.538 1.00 0.00 345 GLY A C 2
ATOM 1764 O O . GLY A 1 19 ? -23.809 16.420 -9.187 1.00 0.00 345 GLY A O 2
ATOM 1768 N N . ASP A 1 20 ? -22.983 15.759 -7.207 1.00 0.00 346 ASP A N 2
ATOM 1769 C CA . ASP A 1 20 ? -23.777 16.696 -6.401 1.00 0.00 346 ASP A CA 2
ATOM 1770 C C . ASP A 1 20 ? -23.088 16.977 -5.063 1.00 0.00 346 ASP A C 2
ATOM 1771 O O . ASP A 1 20 ? -23.175 16.191 -4.116 1.00 0.00 346 ASP A O 2
ATOM 1780 N N . ARG A 1 21 ? -22.372 18.107 -5.022 1.00 0.00 347 ARG A N 2
ATOM 1781 C CA . ARG A 1 21 ? -21.596 18.573 -3.867 1.00 0.00 347 ARG A CA 2
ATOM 1782 C C . ARG A 1 21 ? -20.614 17.495 -3.367 1.00 0.00 347 ARG A C 2
ATOM 1783 O O . ARG A 1 21 ? -20.600 17.141 -2.187 1.00 0.00 347 ARG A O 2
ATOM 1804 N N . ASN A 1 22 ? -19.782 16.971 -4.279 1.00 0.00 348 ASN A N 2
ATOM 1805 C CA . ASN A 1 22 ? -18.766 15.958 -3.934 1.00 0.00 348 ASN A CA 2
ATOM 1806 C C . ASN A 1 22 ? -17.522 16.568 -3.231 1.00 0.00 348 ASN A C 2
ATOM 1807 O O . ASN A 1 22 ? -17.386 16.455 -2.016 1.00 0.00 348 ASN A O 2
ATOM 1818 N N . CYS A 1 23 ? -16.616 17.175 -4.022 1.00 0.00 349 CYS A N 2
ATOM 1819 C CA . CYS A 1 23 ? -15.275 17.735 -3.720 1.00 0.00 349 CYS A CA 2
ATOM 1820 C C . CYS A 1 23 ? -14.416 17.947 -4.992 1.00 0.00 349 CYS A C 2
ATOM 1821 O O . CYS A 1 23 ? -13.594 18.863 -5.042 1.00 0.00 349 CYS A O 2
ATOM 1829 N N . PHE A 1 24 ? -14.651 17.132 -6.031 1.00 0.00 350 PHE A N 2
ATOM 1830 C CA . PHE A 1 24 ? -14.015 17.236 -7.347 1.00 0.00 350 PHE A CA 2
ATOM 1831 C C . PHE A 1 24 ? -14.867 18.070 -8.306 1.00 0.00 350 PHE A C 2
ATOM 1832 O O . PHE A 1 24 ? -16.085 17.923 -8.372 1.00 0.00 350 PHE A O 2
ATOM 1849 N N . ILE A 1 25 ? -14.211 18.869 -9.133 1.00 0.00 351 ILE A N 2
ATOM 1850 C CA . ILE A 1 25 ? -14.795 19.662 -10.219 1.00 0.00 351 ILE A CA 2
ATOM 1851 C C . ILE A 1 25 ? -14.451 18.969 -11.531 1.00 0.00 351 ILE A C 2
ATOM 1852 O O . ILE A 1 25 ? -13.297 18.592 -11.734 1.00 0.00 351 ILE A O 2
ATOM 1868 N N . TYR A 1 26 ? -15.436 18.836 -12.409 1.00 0.00 352 TYR A N 2
ATOM 1869 C CA . TYR A 1 26 ? -15.287 18.420 -13.798 1.00 0.00 352 TYR A CA 2
ATOM 1870 C C . TYR A 1 26 ? -15.422 19.656 -14.702 1.00 0.00 352 TYR A C 2
ATOM 1871 O O . TYR A 1 26 ? -16.325 20.471 -14.506 1.00 0.00 352 TYR A O 2
ATOM 1889 N N . CYS A 1 27 ? -14.531 19.831 -15.674 1.00 0.00 353 CYS A N 2
ATOM 1890 C CA . CYS A 1 27 ? -14.482 21.009 -16.541 1.00 0.00 353 CYS A CA 2
ATOM 1891 C C . CYS A 1 27 ? -14.320 20.533 -17.982 1.00 0.00 353 CYS A C 2
ATOM 1892 O O . CYS A 1 27 ? -13.477 19.685 -18.242 1.00 0.00 353 CYS A O 2
ATOM 1900 N N . SER A 1 28 ? -15.120 21.029 -18.915 1.00 0.00 354 SER A N 2
ATOM 1901 C CA . SER A 1 28 ? -15.168 20.512 -20.284 1.00 0.00 354 SER A CA 2
ATOM 1902 C C . SER A 1 28 ? -15.381 21.615 -21.327 1.00 0.00 354 SER A C 2
ATOM 1903 O O . SER A 1 28 ? -15.724 22.757 -21.005 1.00 0.00 354 SER A O 2
ATOM 1911 N N . ASN A 1 29 ? -15.100 21.273 -22.591 1.00 0.00 355 ASN A N 2
ATOM 1912 C CA . ASN A 1 29 ? -15.011 22.194 -23.726 1.00 0.00 355 ASN A CA 2
ATOM 1913 C C . ASN A 1 29 ? -13.801 23.153 -23.617 1.00 0.00 355 ASN A C 2
ATOM 1914 O O . ASN A 1 29 ? -13.834 24.264 -24.151 1.00 0.00 355 ASN A O 2
ATOM 1925 N N . LEU A 1 30 ? -12.715 22.746 -22.935 1.00 0.00 356 LEU A N 2
ATOM 1926 C CA . LEU A 1 30 ? -11.443 23.475 -23.009 1.00 0.00 356 LEU A CA 2
ATOM 1927 C C . LEU A 1 30 ? -10.874 23.362 -24.444 1.00 0.00 356 LEU A C 2
ATOM 1928 O O . LEU A 1 30 ? -11.075 22.323 -25.085 1.00 0.00 356 LEU A O 2
ATOM 1944 N N . PRO A 1 31 ? -10.155 24.383 -24.953 1.00 0.00 357 PRO A N 2
ATOM 1945 C CA . PRO A 1 31 ? -9.489 24.314 -26.246 1.00 0.00 357 PRO A CA 2
ATOM 1946 C C . PRO A 1 31 ? -8.312 23.331 -26.186 1.00 0.00 357 PRO A C 2
ATOM 1947 O O . PRO A 1 31 ? -7.703 23.130 -25.134 1.00 0.00 357 PRO A O 2
ATOM 1958 N N . PHE A 1 32 ? -7.971 22.723 -27.324 1.00 0.00 358 PHE A N 2
ATOM 1959 C CA . PHE A 1 32 ? -6.981 21.639 -27.396 1.00 0.00 358 PHE A CA 2
ATOM 1960 C C . PHE A 1 32 ? -5.520 22.097 -27.228 1.00 0.00 358 PHE A C 2
ATOM 1961 O O . PHE A 1 32 ? -4.618 21.269 -27.109 1.00 0.00 358 PHE A O 2
ATOM 1978 N N . SER A 1 33 ? -5.284 23.408 -27.148 1.00 0.00 359 SER A N 2
ATOM 1979 C CA . SER A 1 33 ? -3.979 24.012 -26.829 1.00 0.00 359 SER A CA 2
ATOM 1980 C C . SER A 1 33 ? -3.674 24.065 -25.313 1.00 0.00 359 SER A C 2
ATOM 1981 O O . SER A 1 33 ? -2.602 24.545 -24.923 1.00 0.00 359 SER A O 2
ATOM 1989 N N . THR A 1 34 ? -4.596 23.600 -24.449 1.00 0.00 360 THR A N 2
ATOM 1990 C CA . THR A 1 34 ? -4.471 23.678 -22.980 1.00 0.00 360 THR A CA 2
ATOM 1991 C C . THR A 1 34 ? -3.446 22.669 -22.449 1.00 0.00 360 THR A C 2
ATOM 1992 O O . THR A 1 34 ? -3.346 21.549 -22.953 1.00 0.00 360 THR A O 2
ATOM 2003 N N . ALA A 1 35 ? -2.724 23.059 -21.394 1.00 0.00 361 ALA A N 2
ATOM 2004 C CA . ALA A 1 35 ? -1.773 22.234 -20.637 1.00 0.00 361 ALA A CA 2
ATOM 2005 C C . ALA A 1 35 ? -2.065 22.303 -19.124 1.00 0.00 361 ALA A C 2
ATOM 2006 O O . ALA A 1 35 ? -2.826 23.160 -18.675 1.00 0.00 361 ALA A O 2
ATOM 2013 N N . ARG A 1 36 ? -1.455 21.413 -18.326 1.00 0.00 362 ARG A N 2
ATOM 2014 C CA . ARG A 1 36 ? -1.745 21.241 -16.887 1.00 0.00 362 ARG A CA 2
ATOM 2015 C C . ARG A 1 36 ? -1.658 22.542 -16.068 1.00 0.00 362 ARG A C 2
ATOM 2016 O O . ARG A 1 36 ? -2.459 22.766 -15.162 1.00 0.00 362 ARG A O 2
ATOM 2037 N N . SER A 1 37 ? -0.720 23.427 -16.404 1.00 0.00 363 SER A N 2
ATOM 2038 C CA . SER A 1 37 ? -0.529 24.708 -15.702 1.00 0.00 363 SER A CA 2
ATOM 2039 C C . SER A 1 37 ? -1.700 25.693 -15.891 1.00 0.00 363 SER A C 2
ATOM 2040 O O . SER A 1 37 ? -1.869 26.603 -15.077 1.00 0.00 363 SER A O 2
ATOM 2048 N N . ASP A 1 38 ? -2.536 25.509 -16.923 1.00 0.00 364 ASP A N 2
ATOM 2049 C CA . ASP A 1 38 ? -3.697 26.362 -17.191 1.00 0.00 364 ASP A CA 2
ATOM 2050 C C . ASP A 1 38 ? -4.838 26.201 -16.171 1.00 0.00 364 ASP A C 2
ATOM 2051 O O . ASP A 1 38 ? -5.679 27.086 -16.025 1.00 0.00 364 ASP A O 2
ATOM 2060 N N . LEU A 1 39 ? -4.876 25.087 -15.433 1.00 0.00 365 LEU A N 2
ATOM 2061 C CA . LEU A 1 39 ? -5.929 24.851 -14.443 1.00 0.00 365 LEU A CA 2
ATOM 2062 C C . LEU A 1 39 ? -5.827 25.889 -13.319 1.00 0.00 365 LEU A C 2
ATOM 2063 O O . LEU A 1 39 ? -6.788 26.597 -13.026 1.00 0.00 365 LEU A O 2
ATOM 2079 N N . PHE A 1 40 ? -4.625 26.066 -12.774 1.00 0.00 366 PHE A N 2
ATOM 2080 C CA . PHE A 1 40 ? -4.322 26.991 -11.682 1.00 0.00 366 PHE A CA 2
ATOM 2081 C C . PHE A 1 40 ? -4.359 28.477 -12.106 1.00 0.00 366 PHE A C 2
ATOM 2082 O O . PHE A 1 40 ? -4.268 29.362 -11.257 1.00 0.00 366 PHE A O 2
ATOM 2099 N N . ASP A 1 41 ? -4.517 28.763 -13.400 1.00 0.00 367 ASP A N 2
ATOM 2100 C CA . ASP A 1 41 ? -4.736 30.103 -13.960 1.00 0.00 367 ASP A CA 2
ATOM 2101 C C . ASP A 1 41 ? -6.129 30.661 -13.627 1.00 0.00 367 ASP A C 2
ATOM 2102 O O . ASP A 1 41 ? -6.253 31.746 -13.055 1.00 0.00 367 ASP A O 2
ATOM 2111 N N . LEU A 1 42 ? -7.171 29.905 -13.998 1.00 0.00 368 LEU A N 2
ATOM 2112 C CA . LEU A 1 42 ? -8.579 30.300 -13.887 1.00 0.00 368 LEU A CA 2
ATOM 2113 C C . LEU A 1 42 ? -9.257 29.778 -12.612 1.00 0.00 368 LEU A C 2
ATOM 2114 O O . LEU A 1 42 ? -10.200 30.407 -12.128 1.00 0.00 368 LEU A O 2
ATOM 2130 N N . PHE A 1 43 ? -8.750 28.683 -12.031 1.00 0.00 369 PHE A N 2
ATOM 2131 C CA . PHE A 1 43 ? -9.214 28.152 -10.748 1.00 0.00 369 PHE A CA 2
ATOM 2132 C C . PHE A 1 43 ? -8.433 28.719 -9.551 1.00 0.00 369 PHE A C 2
ATOM 2133 O O . PHE A 1 43 ? -9.023 28.950 -8.499 1.00 0.00 369 PHE A O 2
ATOM 2150 N N . GLY A 1 44 ? -7.138 29.025 -9.708 1.00 0.00 370 GLY A N 2
ATOM 2151 C CA . GLY A 1 44 ? -6.273 29.539 -8.632 1.00 0.00 370 GLY A CA 2
ATOM 2152 C C . GLY A 1 44 ? -6.804 30.763 -7.856 1.00 0.00 370 GLY A C 2
ATOM 2153 O O . GLY A 1 44 ? -6.639 30.770 -6.633 1.00 0.00 370 GLY A O 2
ATOM 2157 N N . PRO A 1 45 ? -7.460 31.769 -8.485 1.00 0.00 371 PRO A N 2
ATOM 2158 C CA . PRO A 1 45 ? -8.030 32.912 -7.766 1.00 0.00 371 PRO A CA 2
ATOM 2159 C C . PRO A 1 45 ? -9.389 32.624 -7.094 1.00 0.00 371 PRO A C 2
ATOM 2160 O O . PRO A 1 45 ? -9.896 33.493 -6.386 1.00 0.00 371 PRO A O 2
ATOM 2171 N N . ILE A 1 46 ? -9.983 31.433 -7.273 1.00 0.00 372 ILE A N 2
ATOM 2172 C CA . ILE A 1 46 ? -11.252 31.051 -6.619 1.00 0.00 372 ILE A CA 2
ATOM 2173 C C . ILE A 1 46 ? -11.016 30.592 -5.169 1.00 0.00 372 ILE A C 2
ATOM 2174 O O . ILE A 1 46 ? -11.781 30.949 -4.267 1.00 0.00 372 ILE A O 2
ATOM 2190 N N . GLY A 1 47 ? -9.943 29.826 -4.944 1.00 0.00 373 GLY A N 2
ATOM 2191 C CA . GLY A 1 47 ? -9.568 29.226 -3.658 1.00 0.00 373 GLY A CA 2
ATOM 2192 C C . GLY A 1 47 ? -8.411 28.235 -3.792 1.00 0.00 373 GLY A C 2
ATOM 2193 O O . GLY A 1 47 ? -7.690 28.243 -4.790 1.00 0.00 373 GLY A O 2
ATOM 2197 N N . LYS A 1 48 ? -8.230 27.367 -2.793 1.00 0.00 374 LYS A N 2
ATOM 2198 C CA . LYS A 1 48 ? -7.116 26.411 -2.750 1.00 0.00 374 LYS A CA 2
ATOM 2199 C C . LYS A 1 48 ? -7.468 25.047 -3.384 1.00 0.00 374 LYS A C 2
ATOM 2200 O O . LYS A 1 48 ? -8.207 24.240 -2.811 1.00 0.00 374 LYS A O 2
ATOM 2219 N N . ILE A 1 49 ? -6.891 24.777 -4.560 1.00 0.00 375 ILE A N 2
ATOM 2220 C CA . ILE A 1 49 ? -6.950 23.472 -5.244 1.00 0.00 375 ILE A CA 2
ATOM 2221 C C . ILE A 1 49 ? -6.097 22.465 -4.447 1.00 0.00 375 ILE A C 2
ATOM 2222 O O . ILE A 1 49 ? -4.915 22.710 -4.192 1.00 0.00 375 ILE A O 2
ATOM 2238 N N . ASN A 1 50 ? -6.682 21.326 -4.075 1.00 0.00 376 ASN A N 2
ATOM 2239 C CA . ASN A 1 50 ? -5.961 20.180 -3.519 1.00 0.00 376 ASN A CA 2
ATOM 2240 C C . ASN A 1 50 ? -5.081 19.488 -4.586 1.00 0.00 376 ASN A C 2
ATOM 2241 O O . ASN A 1 50 ? -3.938 19.123 -4.312 1.00 0.00 376 ASN A O 2
ATOM 2252 N N . ASN A 1 51 ? -5.633 19.310 -5.796 1.00 0.00 377 ASN A N 2
ATOM 2253 C CA . ASN A 1 51 ? -5.028 18.678 -6.981 1.00 0.00 377 ASN A CA 2
ATOM 2254 C C . ASN A 1 51 ? -5.851 18.970 -8.246 1.00 0.00 377 ASN A C 2
ATOM 2255 O O . ASN A 1 51 ? -7.020 19.336 -8.152 1.00 0.00 377 ASN A O 2
ATOM 2266 N N . ALA A 1 52 ? -5.260 18.756 -9.425 1.00 0.00 378 ALA A N 2
ATOM 2267 C CA . ALA A 1 52 ? -5.886 19.014 -10.735 1.00 0.00 378 ALA A CA 2
ATOM 2268 C C . ALA A 1 52 ? -5.073 18.431 -11.908 1.00 0.00 378 ALA A C 2
ATOM 2269 O O . ALA A 1 52 ? -3.843 18.461 -11.879 1.00 0.00 378 ALA A O 2
ATOM 2276 N N . GLU A 1 53 ? -5.758 17.912 -12.936 1.00 0.00 379 GLU A N 2
ATOM 2277 C CA . GLU A 1 53 ? -5.180 17.167 -14.067 1.00 0.00 379 GLU A CA 2
ATOM 2278 C C . GLU A 1 53 ? -6.137 17.208 -15.275 1.00 0.00 379 GLU A C 2
ATOM 2279 O O . GLU A 1 53 ? -7.327 17.511 -15.134 1.00 0.00 379 GLU A O 2
ATOM 2291 N N . LEU A 1 54 ? -5.635 16.855 -16.462 1.00 0.00 380 LEU A N 2
ATOM 2292 C CA . LEU A 1 54 ? -6.396 16.799 -17.718 1.00 0.00 380 LEU A CA 2
ATOM 2293 C C . LEU A 1 54 ? -6.801 15.366 -18.084 1.00 0.00 380 LEU A C 2
ATOM 2294 O O . LEU A 1 54 ? -6.001 14.440 -17.958 1.00 0.00 380 LEU A O 2
ATOM 2310 N N . LYS A 1 55 ? -8.036 15.168 -18.557 1.00 0.00 381 LYS A N 2
ATOM 2311 C CA . LYS A 1 55 ? -8.600 13.825 -18.762 1.00 0.00 381 LYS A CA 2
ATOM 2312 C C . LYS A 1 55 ? -7.987 13.118 -20.003 1.00 0.00 381 LYS A C 2
ATOM 2313 O O . LYS A 1 55 ? -8.131 13.649 -21.109 1.00 0.00 381 LYS A O 2
ATOM 2332 N N . PRO A 1 56 ? -7.320 11.951 -19.855 1.00 0.00 382 PRO A N 2
ATOM 2333 C CA . PRO A 1 56 ? -6.658 11.250 -20.956 1.00 0.00 382 PRO A CA 2
ATOM 2334 C C . PRO A 1 56 ? -7.650 10.441 -21.806 1.00 0.00 382 PRO A C 2
ATOM 2335 O O . PRO A 1 56 ? -8.771 10.158 -21.384 1.00 0.00 382 PRO A O 2
ATOM 2346 N N . GLN A 1 57 ? -7.212 10.053 -23.006 1.00 0.00 383 GLN A N 2
ATOM 2347 C CA . GLN A 1 57 ? -7.997 9.363 -24.020 1.00 0.00 383 GLN A CA 2
ATOM 2348 C C . GLN A 1 57 ? -7.258 8.139 -24.589 1.00 0.00 383 GLN A C 2
ATOM 2349 O O . GLN A 1 57 ? -6.026 8.098 -24.606 1.00 0.00 383 GLN A O 2
ATOM 2363 N N . GLU A 1 58 ? -8.013 7.155 -25.091 1.00 0.00 384 GLU A N 2
ATOM 2364 C CA . GLU A 1 58 ? -7.472 5.914 -25.666 1.00 0.00 384 GLU A CA 2
ATOM 2365 C C . GLU A 1 58 ? -6.637 6.165 -26.935 1.00 0.00 384 GLU A C 2
ATOM 2366 O O . GLU A 1 58 ? -5.644 5.470 -27.165 1.00 0.00 384 GLU A O 2
ATOM 2378 N N . ASN A 1 59 ? -7.003 7.171 -27.746 1.00 0.00 385 ASN A N 2
ATOM 2379 C CA . ASN A 1 59 ? -6.263 7.503 -28.974 1.00 0.00 385 ASN A CA 2
ATOM 2380 C C . ASN A 1 59 ? -4.952 8.267 -28.691 1.00 0.00 385 ASN A C 2
ATOM 2381 O O . ASN A 1 59 ? -4.050 8.286 -29.532 1.00 0.00 385 ASN A O 2
ATOM 2392 N N . GLY A 1 60 ? -4.881 8.966 -27.545 1.00 0.00 386 GLY A N 2
ATOM 2393 C CA . GLY A 1 60 ? -3.873 10.002 -27.266 1.00 0.00 386 GLY A CA 2
ATOM 2394 C C . GLY A 1 60 ? -4.233 11.401 -27.795 1.00 0.00 386 GLY A C 2
ATOM 2395 O O . GLY A 1 60 ? -3.457 12.336 -27.596 1.00 0.00 386 GLY A O 2
ATOM 2399 N N . GLN A 1 61 ? -5.394 11.577 -28.445 1.00 0.00 387 GLN A N 2
ATOM 2400 C CA . GLN A 1 61 ? -5.909 12.898 -28.836 1.00 0.00 387 GLN A CA 2
ATOM 2401 C C . GLN A 1 61 ? -6.519 13.614 -27.610 1.00 0.00 387 GLN A C 2
ATOM 2402 O O . GLN A 1 61 ? -7.115 12.942 -26.762 1.00 0.00 387 GLN A O 2
ATOM 2416 N N . PRO A 1 62 ? -6.383 14.951 -27.492 1.00 0.00 388 PRO A N 2
ATOM 2417 C CA . PRO A 1 62 ? -6.859 15.707 -26.335 1.00 0.00 388 PRO A CA 2
ATOM 2418 C C . PRO A 1 62 ? -8.391 15.688 -26.240 1.00 0.00 388 PRO A C 2
ATOM 2419 O O . PRO A 1 62 ? -9.094 15.886 -27.234 1.00 0.00 388 PRO A O 2
ATOM 2430 N N . THR A 1 63 ? -8.900 15.461 -25.021 1.00 0.00 389 THR A N 2
ATOM 2431 C CA . THR A 1 63 ? -10.340 15.423 -24.705 1.00 0.00 389 THR A CA 2
ATOM 2432 C C . THR A 1 63 ? -11.000 16.795 -24.699 1.00 0.00 389 THR A C 2
ATOM 2433 O O . THR A 1 63 ? -12.204 16.891 -24.939 1.00 0.00 389 THR A O 2
ATOM 2444 N N . GLY A 1 64 ? -10.243 17.840 -24.342 1.00 0.00 390 GLY A N 2
ATOM 2445 C CA . GLY A 1 64 ? -10.811 19.133 -23.947 1.00 0.00 390 GLY A CA 2
ATOM 2446 C C . GLY A 1 64 ? -11.504 19.080 -22.580 1.00 0.00 390 GLY A C 2
ATOM 2447 O O . GLY A 1 64 ? -12.465 19.819 -22.376 1.00 0.00 390 GLY A O 2
ATOM 2451 N N . VAL A 1 65 ? -11.046 18.217 -21.659 1.00 0.00 391 VAL A N 2
ATOM 2452 C CA . VAL A 1 65 ? -11.590 18.067 -20.290 1.00 0.00 391 VAL A CA 2
ATOM 2453 C C . VAL A 1 65 ? -10.484 18.175 -19.239 1.00 0.00 391 VAL A C 2
ATOM 2454 O O . VAL A 1 65 ? -9.414 17.591 -19.396 1.00 0.00 391 VAL A O 2
ATOM 2467 N N . ALA A 1 66 ? -10.786 18.859 -18.135 1.00 0.00 392 ALA A N 2
ATOM 2468 C CA . ALA A 1 66 ? -10.014 18.843 -16.894 1.00 0.00 392 ALA A CA 2
ATOM 2469 C C . ALA A 1 66 ? -10.805 18.269 -15.699 1.00 0.00 392 ALA A C 2
ATOM 2470 O O . ALA A 1 66 ? -12.033 18.346 -15.660 1.00 0.00 392 ALA A O 2
ATOM 2477 N N . VAL A 1 67 ? -10.082 17.757 -14.697 1.00 0.00 393 VAL A N 2
ATOM 2478 C CA . VAL A 1 67 ? -10.597 17.513 -13.334 1.00 0.00 393 VAL A CA 2
ATOM 2479 C C . VAL A 1 67 ? -9.837 18.430 -12.369 1.00 0.00 393 VAL A C 2
ATOM 2480 O O . VAL A 1 67 ? -8.637 18.646 -12.542 1.00 0.00 393 VAL A O 2
ATOM 2493 N N . VAL A 1 68 ? -10.528 18.953 -11.355 1.00 0.00 394 VAL A N 2
ATOM 2494 C CA . VAL A 1 68 ? -9.959 19.777 -10.262 1.00 0.00 394 VAL A CA 2
ATOM 2495 C C . VAL A 1 68 ? -10.479 19.208 -8.928 1.00 0.00 394 VAL A C 2
ATOM 2496 O O . VAL A 1 68 ? -11.483 18.507 -8.925 1.00 0.00 394 VAL A O 2
ATOM 2509 N N . GLU A 1 69 ? -9.814 19.452 -7.799 1.00 0.00 395 GLU A N 2
ATOM 2510 C CA . GLU A 1 69 ? -10.178 18.937 -6.469 1.00 0.00 395 GLU A CA 2
ATOM 2511 C C . GLU A 1 69 ? -9.858 20.028 -5.439 1.00 0.00 395 GLU A C 2
ATOM 2512 O O . GLU A 1 69 ? -8.863 20.729 -5.597 1.00 0.00 395 GLU A O 2
ATOM 2524 N N . TYR A 1 70 ? -10.707 20.241 -4.432 1.00 0.00 396 TYR A N 2
ATOM 2525 C CA . TYR A 1 70 ? -10.702 21.447 -3.585 1.00 0.00 396 TYR A CA 2
ATOM 2526 C C . TYR A 1 70 ? -10.797 21.163 -2.075 1.00 0.00 396 TYR A C 2
ATOM 2527 O O . TYR A 1 70 ? -11.536 20.279 -1.635 1.00 0.00 396 TYR A O 2
ATOM 2545 N N . GLU A 1 71 ? -10.074 21.966 -1.279 1.00 0.00 397 GLU A N 2
ATOM 2546 C CA . GLU A 1 71 ? -9.946 21.743 0.174 1.00 0.00 397 GLU A CA 2
ATOM 2547 C C . GLU A 1 71 ? -11.284 21.841 0.928 1.00 0.00 397 GLU A C 2
ATOM 2548 O O . GLU A 1 71 ? -11.541 21.020 1.812 1.00 0.00 397 GLU A O 2
ATOM 2560 N N . ASN A 1 72 ? -12.149 22.800 0.570 1.00 0.00 398 ASN A N 2
ATOM 2561 C CA . ASN A 1 72 ? -13.441 23.009 1.222 1.00 0.00 398 ASN A CA 2
ATOM 2562 C C . ASN A 1 72 ? -14.560 22.917 0.186 1.00 0.00 398 ASN A C 2
ATOM 2563 O O . ASN A 1 72 ? -14.427 23.402 -0.939 1.00 0.00 398 ASN A O 2
ATOM 2574 N N . LEU A 1 73 ? -15.710 22.370 0.581 1.00 0.00 399 LEU A N 2
ATOM 2575 C CA . LEU A 1 73 ? -16.859 22.208 -0.319 1.00 0.00 399 LEU A CA 2
ATOM 2576 C C . LEU A 1 73 ? -17.520 23.537 -0.710 1.00 0.00 399 LEU A C 2
ATOM 2577 O O . LEU A 1 73 ? -18.150 23.614 -1.761 1.00 0.00 399 LEU A O 2
ATOM 2593 N N . VAL A 1 74 ? -17.310 24.592 0.078 1.00 0.00 400 VAL A N 2
ATOM 2594 C CA . VAL A 1 74 ? -17.614 25.980 -0.327 1.00 0.00 400 VAL A CA 2
ATOM 2595 C C . VAL A 1 74 ? -16.781 26.456 -1.524 1.00 0.00 400 VAL A C 2
ATOM 2596 O O . VAL A 1 74 ? -17.312 27.195 -2.345 1.00 0.00 400 VAL A O 2
ATOM 2609 N N . ASP A 1 75 ? -15.516 26.030 -1.657 1.00 0.00 401 ASP A N 2
ATOM 2610 C CA . ASP A 1 75 ? -14.640 26.460 -2.757 1.00 0.00 401 ASP A CA 2
ATOM 2611 C C . ASP A 1 75 ? -14.885 25.636 -4.023 1.00 0.00 401 ASP A C 2
ATOM 2612 O O . ASP A 1 75 ? -14.901 26.200 -5.118 1.00 0.00 401 ASP A O 2
ATOM 2621 N N . ALA A 1 76 ? -15.143 24.327 -3.866 1.00 0.00 402 ALA A N 2
ATOM 2622 C CA . ALA A 1 76 ? -15.610 23.485 -4.970 1.00 0.00 402 ALA A CA 2
ATOM 2623 C C . ALA A 1 76 ? -16.925 24.019 -5.568 1.00 0.00 402 ALA A C 2
ATOM 2624 O O . ALA A 1 76 ? -17.025 24.175 -6.786 1.00 0.00 402 ALA A O 2
ATOM 2631 N N . ASP A 1 77 ? -17.913 24.355 -4.728 1.00 0.00 403 ASP A N 2
ATOM 2632 C CA . ASP A 1 77 ? -19.141 25.004 -5.191 1.00 0.00 403 ASP A CA 2
ATOM 2633 C C . ASP A 1 77 ? -18.877 26.326 -5.938 1.00 0.00 403 ASP A C 2
ATOM 2634 O O . ASP A 1 77 ? -19.422 26.526 -7.027 1.00 0.00 403 ASP A O 2
ATOM 2643 N N . PHE A 1 78 ? -18.017 27.197 -5.388 1.00 0.00 404 PHE A N 2
ATOM 2644 C CA . PHE A 1 78 ? -17.747 28.545 -5.913 1.00 0.00 404 PHE A CA 2
ATOM 2645 C C . PHE A 1 78 ? -17.261 28.561 -7.373 1.00 0.00 404 PHE A C 2
ATOM 2646 O O . PHE A 1 78 ? -17.633 29.459 -8.129 1.00 0.00 404 PHE A O 2
ATOM 2663 N N . CYS A 1 79 ? -16.490 27.551 -7.798 1.00 0.00 405 CYS A N 2
ATOM 2664 C CA . CYS A 1 79 ? -16.073 27.369 -9.194 1.00 0.00 405 CYS A CA 2
ATOM 2665 C C . CYS A 1 79 ? -17.274 27.261 -10.129 1.00 0.00 405 CYS A C 2
ATOM 2666 O O . CYS A 1 79 ? -17.369 27.993 -11.105 1.00 0.00 405 CYS A O 2
ATOM 2674 N N . ILE A 1 80 ? -18.221 26.380 -9.822 1.00 0.00 406 ILE A N 2
ATOM 2675 C CA . ILE A 1 80 ? -19.374 26.096 -10.684 1.00 0.00 406 ILE A CA 2
ATOM 2676 C C . ILE A 1 80 ? -20.319 27.315 -10.771 1.00 0.00 406 ILE A C 2
ATOM 2677 O O . ILE A 1 80 ? -20.986 27.510 -11.788 1.00 0.00 406 ILE A O 2
ATOM 2693 N N . GLN A 1 81 ? -20.303 28.188 -9.758 1.00 0.00 407 GLN A N 2
ATOM 2694 C CA . GLN A 1 81 ? -21.022 29.468 -9.770 1.00 0.00 407 GLN A CA 2
ATOM 2695 C C . GLN A 1 81 ? -20.456 30.465 -10.803 1.00 0.00 407 GLN A C 2
ATOM 2696 O O . GLN A 1 81 ? -21.237 31.107 -11.508 1.00 0.00 407 GLN A O 2
ATOM 2710 N N . LYS A 1 82 ? -19.124 30.623 -10.898 1.00 0.00 408 LYS A N 2
ATOM 2711 C CA . LYS A 1 82 ? -18.489 31.604 -11.802 1.00 0.00 408 LYS A CA 2
ATOM 2712 C C . LYS A 1 82 ? -18.084 31.058 -13.181 1.00 0.00 408 LYS A C 2
ATOM 2713 O O . LYS A 1 82 ? -18.160 31.785 -14.175 1.00 0.00 408 LYS A O 2
ATOM 2732 N N . LEU A 1 83 ? -17.597 29.814 -13.250 1.00 0.00 409 LEU A N 2
ATOM 2733 C CA . LEU A 1 83 ? -16.866 29.298 -14.413 1.00 0.00 409 LEU A CA 2
ATOM 2734 C C . LEU A 1 83 ? -17.783 28.673 -15.480 1.00 0.00 409 LEU A C 2
ATOM 2735 O O . LEU A 1 83 ? -17.333 28.469 -16.603 1.00 0.00 409 LEU A O 2
ATOM 2751 N N . ASN A 1 84 ? -19.049 28.356 -15.173 1.00 0.00 410 ASN A N 2
ATOM 2752 C CA . ASN A 1 84 ? -19.952 27.569 -16.042 1.00 0.00 410 ASN A CA 2
ATOM 2753 C C . ASN A 1 84 ? -20.555 28.373 -17.227 1.00 0.00 410 ASN A C 2
ATOM 2754 O O . ASN A 1 84 ? -21.709 28.202 -17.625 1.00 0.00 410 ASN A O 2
ATOM 2765 N N . ASN A 1 85 ? -19.747 29.296 -17.744 1.00 0.00 411 ASN A N 2
ATOM 2766 C CA . ASN A 1 85 ? -20.018 30.352 -18.724 1.00 0.00 411 ASN A CA 2
ATOM 2767 C C . ASN A 1 85 ? -18.718 31.103 -19.123 1.00 0.00 411 ASN A C 2
ATOM 2768 O O . ASN A 1 85 ? -18.779 32.201 -19.678 1.00 0.00 411 ASN A O 2
ATOM 2779 N N . TYR A 1 86 ? -17.535 30.576 -18.774 1.00 0.00 412 TYR A N 2
ATOM 2780 C CA . TYR A 1 86 ? -16.250 31.261 -18.865 1.00 0.00 412 TYR A CA 2
ATOM 2781 C C . TYR A 1 86 ? -15.629 31.088 -20.263 1.00 0.00 412 TYR A C 2
ATOM 2782 O O . TYR A 1 86 ? -15.350 29.966 -20.683 1.00 0.00 412 TYR A O 2
ATOM 2800 N N . ASN A 1 87 ? -15.420 32.189 -20.992 1.00 0.00 413 ASN A N 2
ATOM 2801 C CA . ASN A 1 87 ? -14.821 32.153 -22.331 1.00 0.00 413 ASN A CA 2
ATOM 2802 C C . ASN A 1 87 ? -13.286 32.118 -22.259 1.00 0.00 413 ASN A C 2
ATOM 2803 O O . ASN A 1 87 ? -12.655 33.000 -21.671 1.00 0.00 413 ASN A O 2
ATOM 2814 N N . TYR A 1 88 ? -12.691 31.109 -22.898 1.00 0.00 414 TYR A N 2
ATOM 2815 C CA . TYR A 1 88 ? -11.256 30.820 -22.871 1.00 0.00 414 TYR A CA 2
ATOM 2816 C C . TYR A 1 88 ? -10.803 30.180 -24.197 1.00 0.00 414 TYR A C 2
ATOM 2817 O O . TYR A 1 88 ? -11.326 29.145 -24.612 1.00 0.00 414 TYR A O 2
ATOM 2835 N N . GLY A 1 89 ? -9.890 30.846 -24.920 1.00 0.00 415 GLY A N 2
ATOM 2836 C CA . GLY A 1 89 ? -9.458 30.434 -26.270 1.00 0.00 415 GLY A CA 2
ATOM 2837 C C . GLY A 1 89 ? -10.486 30.713 -27.379 1.00 0.00 415 GLY A C 2
ATOM 2838 O O . GLY A 1 89 ? -10.257 30.332 -28.527 1.00 0.00 415 GLY A O 2
ATOM 2842 N N . GLY A 1 90 ? -11.641 31.303 -27.033 1.00 0.00 416 GLY A N 2
ATOM 2843 C CA . GLY A 1 90 ? -12.841 31.403 -27.880 1.00 0.00 416 GLY A CA 2
ATOM 2844 C C . GLY A 1 90 ? -13.908 30.342 -27.571 1.00 0.00 416 GLY A C 2
ATOM 2845 O O . GLY A 1 90 ? -14.994 30.392 -28.150 1.00 0.00 416 GLY A O 2
ATOM 2849 N N . CYS A 1 91 ? -13.624 29.408 -26.654 1.00 0.00 417 CYS A N 2
ATOM 2850 C CA . CYS A 1 91 ? -14.522 28.333 -26.218 1.00 0.00 417 CYS A CA 2
ATOM 2851 C C . CYS A 1 91 ? -15.179 28.687 -24.871 1.00 0.00 417 CYS A C 2
ATOM 2852 O O . CYS A 1 91 ? -14.492 29.076 -23.928 1.00 0.00 417 CYS A O 2
ATOM 2860 N N . SER A 1 92 ? -16.498 28.534 -24.748 1.00 0.00 418 SER A N 2
ATOM 2861 C CA . SER A 1 92 ? -17.193 28.683 -23.458 1.00 0.00 418 SER A CA 2
ATOM 2862 C C . SER A 1 92 ? -17.069 27.385 -22.647 1.00 0.00 418 SER A C 2
ATOM 2863 O O . SER A 1 92 ? -17.531 26.324 -23.087 1.00 0.00 418 SER A O 2
ATOM 2871 N N . LEU A 1 93 ? -16.432 27.436 -21.473 1.00 0.00 419 LEU A N 2
ATOM 2872 C CA . LEU A 1 93 ? -16.230 26.252 -20.640 1.00 0.00 419 LEU A CA 2
ATOM 2873 C C . LEU A 1 93 ? -17.527 25.839 -19.940 1.00 0.00 419 LEU A C 2
ATOM 2874 O O . LEU A 1 93 ? -18.262 26.667 -19.396 1.00 0.00 419 LEU A O 2
ATOM 2890 N N . GLN A 1 94 ? -17.774 24.534 -19.926 1.00 0.00 420 GLN A N 2
ATOM 2891 C CA . GLN A 1 94 ? -18.852 23.897 -19.187 1.00 0.00 420 GLN A CA 2
ATOM 2892 C C . GLN A 1 94 ? -18.240 23.268 -17.926 1.00 0.00 420 GLN A C 2
ATOM 2893 O O . GLN A 1 94 ? -17.133 22.732 -17.971 1.00 0.00 420 GLN A O 2
ATOM 2907 N N . ILE A 1 95 ? -18.915 23.364 -16.781 1.00 0.00 421 ILE A N 2
ATOM 2908 C CA . ILE A 1 95 ? -18.344 23.005 -15.471 1.00 0.00 421 ILE A CA 2
ATOM 2909 C C . ILE A 1 95 ? -19.407 22.272 -14.637 1.00 0.00 421 ILE A C 2
ATOM 2910 O O . ILE A 1 95 ? -20.586 22.625 -14.652 1.00 0.00 421 ILE A O 2
ATOM 2926 N N . SER A 1 96 ? -18.990 21.247 -13.903 1.00 0.00 422 SER A N 2
ATOM 2927 C CA . SER A 1 96 ? -19.861 20.355 -13.123 1.00 0.00 422 SER A CA 2
ATOM 2928 C C . SER A 1 96 ? -19.110 19.760 -11.916 1.00 0.00 422 SER A C 2
ATOM 2929 O O . SER A 1 96 ? -17.906 19.963 -11.764 1.00 0.00 422 SER A O 2
ATOM 2937 N N . TYR A 1 97 ? -19.786 18.993 -11.057 1.00 0.00 423 TYR A N 2
ATOM 2938 C CA . TYR A 1 97 ? -19.121 18.134 -10.071 1.00 0.00 423 TYR A CA 2
ATOM 2939 C C . TYR A 1 97 ? -18.637 16.836 -10.739 1.00 0.00 423 TYR A C 2
ATOM 2940 O O . TYR A 1 97 ? -19.406 16.158 -11.419 1.00 0.00 423 TYR A O 2
ATOM 2958 N N . ALA A 1 98 ? -17.371 16.465 -10.533 1.00 0.00 424 ALA A N 2
ATOM 2959 C CA . ALA A 1 98 ? -16.783 15.213 -11.016 1.00 0.00 424 ALA A CA 2
ATOM 2960 C C . ALA A 1 98 ? -17.331 14.051 -10.172 1.00 0.00 424 ALA A C 2
ATOM 2961 O O . ALA A 1 98 ? -17.081 13.969 -8.969 1.00 0.00 424 ALA A O 2
ATOM 2968 N N . ARG A 1 99 ? -18.153 13.202 -10.799 1.00 0.00 425 ARG A N 2
ATOM 2969 C CA . ARG A 1 99 ? -19.072 12.268 -10.130 1.00 0.00 425 ARG A CA 2
ATOM 2970 C C . ARG A 1 99 ? -18.348 11.119 -9.417 1.00 0.00 425 ARG A C 2
ATOM 2971 O O . ARG A 1 99 ? -18.676 10.799 -8.275 1.00 0.00 425 ARG A O 2
ATOM 2992 N N . ARG A 1 100 ? -17.344 10.548 -10.084 1.00 0.00 426 ARG A N 2
ATOM 2993 C CA . ARG A 1 100 ? -16.516 9.461 -9.592 1.00 0.00 426 ARG A CA 2
ATOM 2994 C C . ARG A 1 100 ? -15.014 9.752 -9.699 1.00 0.00 426 ARG A C 2
ATOM 2995 O O . ARG A 1 100 ? -14.317 9.272 -10.588 1.00 0.00 426 ARG A O 2
ATOM 3016 N N . ASP A 1 101 ? -14.552 10.439 -8.670 1.00 0.00 427 ASP A N 2
ATOM 3017 C CA . ASP A 1 101 ? -13.150 10.500 -8.200 1.00 0.00 427 ASP A CA 2
ATOM 3018 C C . ASP A 1 101 ? -12.240 11.435 -9.037 1.00 0.00 427 ASP A C 2
ATOM 3019 O O . ASP A 1 101 ? -12.770 12.462 -9.533 1.00 0.00 427 ASP A O 2
ATOM 3029 N N . GLY A 1 1 ? 4.095 2.700 1.721 1.00 0.00 327 GLY A N 3
ATOM 3030 C CA . GLY A 1 1 ? 3.465 3.328 0.535 1.00 0.00 327 GLY A CA 3
ATOM 3031 C C . GLY A 1 1 ? 2.843 2.292 -0.394 1.00 0.00 327 GLY A C 3
ATOM 3032 O O . GLY A 1 1 ? 2.130 1.400 0.067 1.00 0.00 327 GLY A O 3
ATOM 3038 N N . SER A 1 2 ? 3.104 2.389 -1.701 1.00 0.00 328 SER A N 3
ATOM 3039 C CA . SER A 1 2 ? 2.700 1.433 -2.763 1.00 0.00 328 SER A CA 3
ATOM 3040 C C . SER A 1 2 ? 3.302 1.819 -4.127 1.00 0.00 328 SER A C 3
ATOM 3041 O O . SER A 1 2 ? 3.900 0.978 -4.804 1.00 0.00 328 SER A O 3
ATOM 3049 N N . HIS A 1 3 ? 3.184 3.095 -4.516 1.00 0.00 329 HIS A N 3
ATOM 3050 C CA . HIS A 1 3 ? 3.693 3.665 -5.775 1.00 0.00 329 HIS A CA 3
ATOM 3051 C C . HIS A 1 3 ? 3.801 5.211 -5.716 1.00 0.00 329 HIS A C 3
ATOM 3052 O O . HIS A 1 3 ? 3.489 5.824 -4.689 1.00 0.00 329 HIS A O 3
ATOM 3066 N N . ILE A 1 4 ? 4.209 5.841 -6.823 1.00 0.00 330 ILE A N 3
ATOM 3067 C CA . ILE A 1 4 ? 4.306 7.304 -6.992 1.00 0.00 330 ILE A CA 3
ATOM 3068 C C . ILE A 1 4 ? 3.792 7.764 -8.366 1.00 0.00 330 ILE A C 3
ATOM 3069 O O . ILE A 1 4 ? 3.917 7.054 -9.361 1.00 0.00 330 ILE A O 3
ATOM 3085 N N . ASP A 1 5 ? 3.193 8.960 -8.403 1.00 0.00 331 ASP A N 3
ATOM 3086 C CA . ASP A 1 5 ? 2.812 9.768 -9.581 1.00 0.00 331 ASP A CA 3
ATOM 3087 C C . ASP A 1 5 ? 1.668 9.219 -10.453 1.00 0.00 331 ASP A C 3
ATOM 3088 O O . ASP A 1 5 ? 0.879 10.008 -10.973 1.00 0.00 331 ASP A O 3
ATOM 3097 N N . GLU A 1 6 ? 1.527 7.896 -10.596 1.00 0.00 332 GLU A N 3
ATOM 3098 C CA . GLU A 1 6 ? 0.508 7.261 -11.456 1.00 0.00 332 GLU A CA 3
ATOM 3099 C C . GLU A 1 6 ? -0.931 7.560 -11.008 1.00 0.00 332 GLU A C 3
ATOM 3100 O O . GLU A 1 6 ? -1.880 7.411 -11.779 1.00 0.00 332 GLU A O 3
ATOM 3112 N N . THR A 1 7 ? -1.092 8.050 -9.774 1.00 0.00 333 THR A N 3
ATOM 3113 C CA . THR A 1 7 ? -2.362 8.550 -9.226 1.00 0.00 333 THR A CA 3
ATOM 3114 C C . THR A 1 7 ? -2.918 9.731 -10.013 1.00 0.00 333 THR A C 3
ATOM 3115 O O . THR A 1 7 ? -4.131 9.903 -10.083 1.00 0.00 333 THR A O 3
ATOM 3126 N N . ALA A 1 8 ? -2.054 10.492 -10.689 1.00 0.00 334 ALA A N 3
ATOM 3127 C CA . ALA A 1 8 ? -2.470 11.584 -11.575 1.00 0.00 334 ALA A CA 3
ATOM 3128 C C . ALA A 1 8 ? -3.297 11.115 -12.793 1.00 0.00 334 ALA A C 3
ATOM 3129 O O . ALA A 1 8 ? -4.058 11.908 -13.347 1.00 0.00 334 ALA A O 3
ATOM 3136 N N . ALA A 1 9 ? -3.207 9.835 -13.185 1.00 0.00 335 ALA A N 3
ATOM 3137 C CA . ALA A 1 9 ? -4.121 9.214 -14.147 1.00 0.00 335 ALA A CA 3
ATOM 3138 C C . ALA A 1 9 ? -5.486 8.941 -13.500 1.00 0.00 335 ALA A C 3
ATOM 3139 O O . ALA A 1 9 ? -6.530 9.377 -13.989 1.00 0.00 335 ALA A O 3
ATOM 3146 N N . LYS A 1 10 ? -5.471 8.277 -12.341 1.00 0.00 336 LYS A N 3
ATOM 3147 C CA . LYS A 1 10 ? -6.673 7.884 -11.594 1.00 0.00 336 LYS A CA 3
ATOM 3148 C C . LYS A 1 10 ? -7.485 9.089 -11.071 1.00 0.00 336 LYS A C 3
ATOM 3149 O O . LYS A 1 10 ? -8.703 8.984 -10.934 1.00 0.00 336 LYS A O 3
ATOM 3168 N N . PHE A 1 11 ? -6.841 10.250 -10.904 1.00 0.00 337 PHE A N 3
ATOM 3169 C CA . PHE A 1 11 ? -7.469 11.542 -10.612 1.00 0.00 337 PHE A CA 3
ATOM 3170 C C . PHE A 1 11 ? -8.451 12.002 -11.717 1.00 0.00 337 PHE A C 3
ATOM 3171 O O . PHE A 1 11 ? -9.355 12.795 -11.459 1.00 0.00 337 PHE A O 3
ATOM 3188 N N . THR A 1 12 ? -8.285 11.506 -12.953 1.00 0.00 338 THR A N 3
ATOM 3189 C CA . THR A 1 12 ? -9.099 11.871 -14.131 1.00 0.00 338 THR A CA 3
ATOM 3190 C C . THR A 1 12 ? -9.844 10.692 -14.765 1.00 0.00 338 THR A C 3
ATOM 3191 O O . THR A 1 12 ? -10.864 10.897 -15.418 1.00 0.00 338 THR A O 3
ATOM 3202 N N . GLU A 1 13 ? -9.373 9.462 -14.576 1.00 0.00 339 GLU A N 3
ATOM 3203 C CA . GLU A 1 13 ? -9.926 8.255 -15.189 1.00 0.00 339 GLU A CA 3
ATOM 3204 C C . GLU A 1 13 ? -11.174 7.821 -14.421 1.00 0.00 339 GLU A C 3
ATOM 3205 O O . GLU A 1 13 ? -11.160 7.736 -13.191 1.00 0.00 339 GLU A O 3
ATOM 3217 N N . GLY A 1 14 ? -12.270 7.563 -15.133 1.00 0.00 340 GLY A N 3
ATOM 3218 C CA . GLY A 1 14 ? -13.517 7.093 -14.537 1.00 0.00 340 GLY A CA 3
ATOM 3219 C C . GLY A 1 14 ? -14.422 8.252 -14.131 1.00 0.00 340 GLY A C 3
ATOM 3220 O O . GLY A 1 14 ? -15.593 8.027 -13.832 1.00 0.00 340 GLY A O 3
ATOM 3224 N N . VAL A 1 15 ? -13.896 9.484 -14.155 1.00 0.00 341 VAL A N 3
ATOM 3225 C CA . VAL A 1 15 ? -14.658 10.690 -13.818 1.00 0.00 341 VAL A CA 3
ATOM 3226 C C . VAL A 1 15 ? -15.650 11.100 -14.913 1.00 0.00 341 VAL A C 3
ATOM 3227 O O . VAL A 1 15 ? -15.350 11.027 -16.102 1.00 0.00 341 VAL A O 3
ATOM 3240 N N . ASN A 1 16 ? -16.827 11.573 -14.485 1.00 0.00 342 ASN A N 3
ATOM 3241 C CA . ASN A 1 16 ? -17.971 11.960 -15.324 1.00 0.00 342 ASN A CA 3
ATOM 3242 C C . ASN A 1 16 ? -18.563 13.296 -14.807 1.00 0.00 342 ASN A C 3
ATOM 3243 O O . ASN A 1 16 ? -18.304 13.630 -13.648 1.00 0.00 342 ASN A O 3
ATOM 3254 N N . PRO A 1 17 ? -19.369 14.046 -15.582 1.00 0.00 343 PRO A N 3
ATOM 3255 C CA . PRO A 1 17 ? -20.059 15.245 -15.093 1.00 0.00 343 PRO A CA 3
ATOM 3256 C C . PRO A 1 17 ? -21.217 14.902 -14.143 1.00 0.00 343 PRO A C 3
ATOM 3257 O O . PRO A 1 17 ? -21.672 13.761 -14.097 1.00 0.00 343 PRO A O 3
ATOM 3268 N N . GLY A 1 18 ? -21.722 15.914 -13.427 1.00 0.00 344 GLY A N 3
ATOM 3269 C CA . GLY A 1 18 ? -23.004 15.868 -12.711 1.00 0.00 344 GLY A CA 3
ATOM 3270 C C . GLY A 1 18 ? -23.030 14.939 -11.492 1.00 0.00 344 GLY A C 3
ATOM 3271 O O . GLY A 1 18 ? -23.770 13.951 -11.496 1.00 0.00 344 GLY A O 3
ATOM 3275 N N . GLY A 1 19 ? -22.246 15.253 -10.451 1.00 0.00 345 GLY A N 3
ATOM 3276 C CA . GLY A 1 19 ? -22.225 14.541 -9.170 1.00 0.00 345 GLY A CA 3
ATOM 3277 C C . GLY A 1 19 ? -23.270 15.068 -8.187 1.00 0.00 345 GLY A C 3
ATOM 3278 O O . GLY A 1 19 ? -24.407 15.356 -8.566 1.00 0.00 345 GLY A O 3
ATOM 3282 N N . ASP A 1 20 ? -22.897 15.143 -6.908 1.00 0.00 346 ASP A N 3
ATOM 3283 C CA . ASP A 1 20 ? -23.843 15.301 -5.791 1.00 0.00 346 ASP A CA 3
ATOM 3284 C C . ASP A 1 20 ? -23.226 16.091 -4.624 1.00 0.00 346 ASP A C 3
ATOM 3285 O O . ASP A 1 20 ? -23.332 15.715 -3.453 1.00 0.00 346 ASP A O 3
ATOM 3294 N N . ARG A 1 21 ? -22.534 17.186 -4.970 1.00 0.00 347 ARG A N 3
ATOM 3295 C CA . ARG A 1 21 ? -21.930 18.140 -4.038 1.00 0.00 347 ARG A CA 3
ATOM 3296 C C . ARG A 1 21 ? -20.837 17.453 -3.196 1.00 0.00 347 ARG A C 3
ATOM 3297 O O . ARG A 1 21 ? -20.930 17.343 -1.973 1.00 0.00 347 ARG A O 3
ATOM 3318 N N . ASN A 1 22 ? -19.799 16.962 -3.884 1.00 0.00 348 ASN A N 3
ATOM 3319 C CA . ASN A 1 22 ? -18.837 15.984 -3.335 1.00 0.00 348 ASN A CA 3
ATOM 3320 C C . ASN A 1 22 ? -17.460 16.545 -2.918 1.00 0.00 348 ASN A C 3
ATOM 3321 O O . ASN A 1 22 ? -17.147 16.436 -1.739 1.00 0.00 348 ASN A O 3
ATOM 3332 N N . CYS A 1 23 ? -16.648 17.106 -3.839 1.00 0.00 349 CYS A N 3
ATOM 3333 C CA . CYS A 1 23 ? -15.312 17.744 -3.642 1.00 0.00 349 CYS A CA 3
ATOM 3334 C C . CYS A 1 23 ? -14.496 17.988 -4.933 1.00 0.00 349 CYS A C 3
ATOM 3335 O O . CYS A 1 23 ? -13.662 18.895 -4.964 1.00 0.00 349 CYS A O 3
ATOM 3343 N N . PHE A 1 24 ? -14.737 17.207 -5.993 1.00 0.00 350 PHE A N 3
ATOM 3344 C CA . PHE A 1 24 ? -14.061 17.337 -7.288 1.00 0.00 350 PHE A CA 3
ATOM 3345 C C . PHE A 1 24 ? -14.928 18.134 -8.275 1.00 0.00 350 PHE A C 3
ATOM 3346 O O . PHE A 1 24 ? -16.144 17.973 -8.347 1.00 0.00 350 PHE A O 3
ATOM 3363 N N . ILE A 1 25 ? -14.280 18.950 -9.095 1.00 0.00 351 ILE A N 3
ATOM 3364 C CA . ILE A 1 25 ? -14.857 19.762 -10.172 1.00 0.00 351 ILE A CA 3
ATOM 3365 C C . ILE A 1 25 ? -14.543 19.075 -11.489 1.00 0.00 351 ILE A C 3
ATOM 3366 O O . ILE A 1 25 ? -13.403 18.661 -11.702 1.00 0.00 351 ILE A O 3
ATOM 3382 N N . TYR A 1 26 ? -15.528 19.008 -12.374 1.00 0.00 352 TYR A N 3
ATOM 3383 C CA . TYR A 1 26 ? -15.394 18.524 -13.740 1.00 0.00 352 TYR A CA 3
ATOM 3384 C C . TYR A 1 26 ? -15.599 19.696 -14.715 1.00 0.00 352 TYR A C 3
ATOM 3385 O O . TYR A 1 26 ? -16.546 20.473 -14.572 1.00 0.00 352 TYR A O 3
ATOM 3403 N N . CYS A 1 27 ? -14.697 19.843 -15.687 1.00 0.00 353 CYS A N 3
ATOM 3404 C CA . CYS A 1 27 ? -14.603 20.997 -16.584 1.00 0.00 353 CYS A CA 3
ATOM 3405 C C . CYS A 1 27 ? -14.450 20.477 -18.014 1.00 0.00 353 CYS A C 3
ATOM 3406 O O . CYS A 1 27 ? -13.622 19.609 -18.258 1.00 0.00 353 CYS A O 3
ATOM 3414 N N . SER A 1 28 ? -15.220 20.986 -18.964 1.00 0.00 354 SER A N 3
ATOM 3415 C CA . SER A 1 28 ? -15.310 20.410 -20.314 1.00 0.00 354 SER A CA 3
ATOM 3416 C C . SER A 1 28 ? -15.451 21.492 -21.395 1.00 0.00 354 SER A C 3
ATOM 3417 O O . SER A 1 28 ? -15.782 22.644 -21.106 1.00 0.00 354 SER A O 3
ATOM 3425 N N . ASN A 1 29 ? -15.146 21.120 -22.642 1.00 0.00 355 ASN A N 3
ATOM 3426 C CA . ASN A 1 29 ? -15.037 21.998 -23.812 1.00 0.00 355 ASN A CA 3
ATOM 3427 C C . ASN A 1 29 ? -13.836 22.972 -23.720 1.00 0.00 355 ASN A C 3
ATOM 3428 O O . ASN A 1 29 ? -13.867 24.067 -24.287 1.00 0.00 355 ASN A O 3
ATOM 3439 N N . LEU A 1 30 ? -12.757 22.586 -23.019 1.00 0.00 356 LEU A N 3
ATOM 3440 C CA . LEU A 1 30 ? -11.488 23.317 -23.084 1.00 0.00 356 LEU A CA 3
ATOM 3441 C C . LEU A 1 30 ? -10.896 23.199 -24.511 1.00 0.00 356 LEU A C 3
ATOM 3442 O O . LEU A 1 30 ? -11.068 22.149 -25.143 1.00 0.00 356 LEU A O 3
ATOM 3458 N N . PRO A 1 31 ? -10.198 24.232 -25.025 1.00 0.00 357 PRO A N 3
ATOM 3459 C CA . PRO A 1 31 ? -9.538 24.178 -26.326 1.00 0.00 357 PRO A CA 3
ATOM 3460 C C . PRO A 1 31 ? -8.347 23.212 -26.279 1.00 0.00 357 PRO A C 3
ATOM 3461 O O . PRO A 1 31 ? -7.707 23.045 -25.240 1.00 0.00 357 PRO A O 3
ATOM 3472 N N . PHE A 1 32 ? -8.029 22.580 -27.410 1.00 0.00 358 PHE A N 3
ATOM 3473 C CA . PHE A 1 32 ? -7.017 21.517 -27.484 1.00 0.00 358 PHE A CA 3
ATOM 3474 C C . PHE A 1 32 ? -5.563 22.007 -27.338 1.00 0.00 358 PHE A C 3
ATOM 3475 O O . PHE A 1 32 ? -4.646 21.200 -27.196 1.00 0.00 358 PHE A O 3
ATOM 3492 N N . SER A 1 33 ? -5.346 23.324 -27.300 1.00 0.00 359 SER A N 3
ATOM 3493 C CA . SER A 1 33 ? -4.050 23.961 -27.002 1.00 0.00 359 SER A CA 3
ATOM 3494 C C . SER A 1 33 ? -3.734 24.040 -25.489 1.00 0.00 359 SER A C 3
ATOM 3495 O O . SER A 1 33 ? -2.681 24.567 -25.111 1.00 0.00 359 SER A O 3
ATOM 3503 N N . THR A 1 34 ? -4.634 23.547 -24.618 1.00 0.00 360 THR A N 3
ATOM 3504 C CA . THR A 1 34 ? -4.509 23.636 -23.149 1.00 0.00 360 THR A CA 3
ATOM 3505 C C . THR A 1 34 ? -3.395 22.724 -22.623 1.00 0.00 360 THR A C 3
ATOM 3506 O O . THR A 1 34 ? -3.182 21.624 -23.139 1.00 0.00 360 THR A O 3
ATOM 3517 N N . ALA A 1 35 ? -2.714 23.175 -21.564 1.00 0.00 361 ALA A N 3
ATOM 3518 C CA . ALA A 1 35 ? -1.670 22.449 -20.831 1.00 0.00 361 ALA A CA 3
ATOM 3519 C C . ALA A 1 35 ? -1.963 22.417 -19.318 1.00 0.00 361 ALA A C 3
ATOM 3520 O O . ALA A 1 35 ? -2.848 23.122 -18.835 1.00 0.00 361 ALA A O 3
ATOM 3527 N N . ARG A 1 36 ? -1.210 21.614 -18.555 1.00 0.00 362 ARG A N 3
ATOM 3528 C CA . ARG A 1 36 ? -1.484 21.333 -17.133 1.00 0.00 362 ARG A CA 3
ATOM 3529 C C . ARG A 1 36 ? -1.537 22.586 -16.246 1.00 0.00 362 ARG A C 3
ATOM 3530 O O . ARG A 1 36 ? -2.350 22.667 -15.328 1.00 0.00 362 ARG A O 3
ATOM 3551 N N . SER A 1 37 ? -0.710 23.584 -16.550 1.00 0.00 363 SER A N 3
ATOM 3552 C CA . SER A 1 37 ? -0.650 24.853 -15.806 1.00 0.00 363 SER A CA 3
ATOM 3553 C C . SER A 1 37 ? -1.892 25.741 -16.014 1.00 0.00 363 SER A C 3
ATOM 3554 O O . SER A 1 37 ? -2.128 26.649 -15.215 1.00 0.00 363 SER A O 3
ATOM 3562 N N . ASP A 1 38 ? -2.711 25.482 -17.043 1.00 0.00 364 ASP A N 3
ATOM 3563 C CA . ASP A 1 38 ? -3.891 26.293 -17.358 1.00 0.00 364 ASP A CA 3
ATOM 3564 C C . ASP A 1 38 ? -5.023 26.157 -16.326 1.00 0.00 364 ASP A C 3
ATOM 3565 O O . ASP A 1 38 ? -5.859 27.049 -16.177 1.00 0.00 364 ASP A O 3
ATOM 3574 N N . LEU A 1 39 ? -5.039 25.051 -15.576 1.00 0.00 365 LEU A N 3
ATOM 3575 C CA . LEU A 1 39 ? -6.017 24.837 -14.509 1.00 0.00 365 LEU A CA 3
ATOM 3576 C C . LEU A 1 39 ? -5.792 25.878 -13.409 1.00 0.00 365 LEU A C 3
ATOM 3577 O O . LEU A 1 39 ? -6.685 26.654 -13.080 1.00 0.00 365 LEU A O 3
ATOM 3593 N N . PHE A 1 40 ? -4.555 25.969 -12.923 1.00 0.00 366 PHE A N 3
ATOM 3594 C CA . PHE A 1 40 ? -4.121 26.885 -11.869 1.00 0.00 366 PHE A CA 3
ATOM 3595 C C . PHE A 1 40 ? -4.120 28.368 -12.302 1.00 0.00 366 PHE A C 3
ATOM 3596 O O . PHE A 1 40 ? -3.961 29.257 -11.467 1.00 0.00 366 PHE A O 3
ATOM 3613 N N . ASP A 1 41 ? -4.323 28.640 -13.590 1.00 0.00 367 ASP A N 3
ATOM 3614 C CA . ASP A 1 41 ? -4.570 29.969 -14.163 1.00 0.00 367 ASP A CA 3
ATOM 3615 C C . ASP A 1 41 ? -5.956 30.527 -13.801 1.00 0.00 367 ASP A C 3
ATOM 3616 O O . ASP A 1 41 ? -6.061 31.611 -13.223 1.00 0.00 367 ASP A O 3
ATOM 3625 N N . LEU A 1 42 ? -7.015 29.788 -14.160 1.00 0.00 368 LEU A N 3
ATOM 3626 C CA . LEU A 1 42 ? -8.413 30.231 -14.063 1.00 0.00 368 LEU A CA 3
ATOM 3627 C C . LEU A 1 42 ? -9.136 29.720 -12.810 1.00 0.00 368 LEU A C 3
ATOM 3628 O O . LEU A 1 42 ? -10.074 30.368 -12.342 1.00 0.00 368 LEU A O 3
ATOM 3644 N N . PHE A 1 43 ? -8.661 28.620 -12.221 1.00 0.00 369 PHE A N 3
ATOM 3645 C CA . PHE A 1 43 ? -9.123 28.125 -10.925 1.00 0.00 369 PHE A CA 3
ATOM 3646 C C . PHE A 1 43 ? -8.314 28.708 -9.756 1.00 0.00 369 PHE A C 3
ATOM 3647 O O . PHE A 1 43 ? -8.876 28.943 -8.689 1.00 0.00 369 PHE A O 3
ATOM 3664 N N . GLY A 1 44 ? -7.026 29.019 -9.955 1.00 0.00 370 GLY A N 3
ATOM 3665 C CA . GLY A 1 44 ? -6.129 29.559 -8.918 1.00 0.00 370 GLY A CA 3
ATOM 3666 C C . GLY A 1 44 ? -6.654 30.790 -8.146 1.00 0.00 370 GLY A C 3
ATOM 3667 O O . GLY A 1 44 ? -6.505 30.799 -6.922 1.00 0.00 370 GLY A O 3
ATOM 3671 N N . PRO A 1 45 ? -7.294 31.799 -8.784 1.00 0.00 371 PRO A N 3
ATOM 3672 C CA . PRO A 1 45 ? -7.856 32.953 -8.077 1.00 0.00 371 PRO A CA 3
ATOM 3673 C C . PRO A 1 45 ? -9.209 32.678 -7.392 1.00 0.00 371 PRO A C 3
ATOM 3674 O O . PRO A 1 45 ? -9.693 33.549 -6.668 1.00 0.00 371 PRO A O 3
ATOM 3685 N N . ILE A 1 46 ? -9.820 31.495 -7.571 1.00 0.00 372 ILE A N 3
ATOM 3686 C CA . ILE A 1 46 ? -11.057 31.112 -6.859 1.00 0.00 372 ILE A CA 3
ATOM 3687 C C . ILE A 1 46 ? -10.741 30.677 -5.415 1.00 0.00 372 ILE A C 3
ATOM 3688 O O . ILE A 1 46 ? -11.513 30.976 -4.499 1.00 0.00 372 ILE A O 3
ATOM 3704 N N . GLY A 1 47 ? -9.595 30.011 -5.202 1.00 0.00 373 GLY A N 3
ATOM 3705 C CA . GLY A 1 47 ? -9.152 29.532 -3.888 1.00 0.00 373 GLY A CA 3
ATOM 3706 C C . GLY A 1 47 ? -8.079 28.440 -3.931 1.00 0.00 373 GLY A C 3
ATOM 3707 O O . GLY A 1 47 ? -7.108 28.519 -4.679 1.00 0.00 373 GLY A O 3
ATOM 3711 N N . LYS A 1 48 ? -8.255 27.425 -3.080 1.00 0.00 374 LYS A N 3
ATOM 3712 C CA . LYS A 1 48 ? -7.243 26.420 -2.701 1.00 0.00 374 LYS A CA 3
ATOM 3713 C C . LYS A 1 48 ? -7.565 25.017 -3.249 1.00 0.00 374 LYS A C 3
ATOM 3714 O O . LYS A 1 48 ? -8.041 24.108 -2.563 1.00 0.00 374 LYS A O 3
ATOM 3733 N N . ILE A 1 49 ? -7.254 24.864 -4.529 1.00 0.00 375 ILE A N 3
ATOM 3734 C CA . ILE A 1 49 ? -7.073 23.572 -5.227 1.00 0.00 375 ILE A CA 3
ATOM 3735 C C . ILE A 1 49 ? -6.134 22.684 -4.385 1.00 0.00 375 ILE A C 3
ATOM 3736 O O . ILE A 1 49 ? -5.022 23.094 -4.048 1.00 0.00 375 ILE A O 3
ATOM 3752 N N . ASN A 1 50 ? -6.578 21.473 -4.057 1.00 0.00 376 ASN A N 3
ATOM 3753 C CA . ASN A 1 50 ? -5.765 20.416 -3.456 1.00 0.00 376 ASN A CA 3
ATOM 3754 C C . ASN A 1 50 ? -5.129 19.470 -4.508 1.00 0.00 376 ASN A C 3
ATOM 3755 O O . ASN A 1 50 ? -4.101 18.859 -4.213 1.00 0.00 376 ASN A O 3
ATOM 3766 N N . ASN A 1 51 ? -5.673 19.407 -5.736 1.00 0.00 377 ASN A N 3
ATOM 3767 C CA . ASN A 1 51 ? -5.098 18.760 -6.936 1.00 0.00 377 ASN A CA 3
ATOM 3768 C 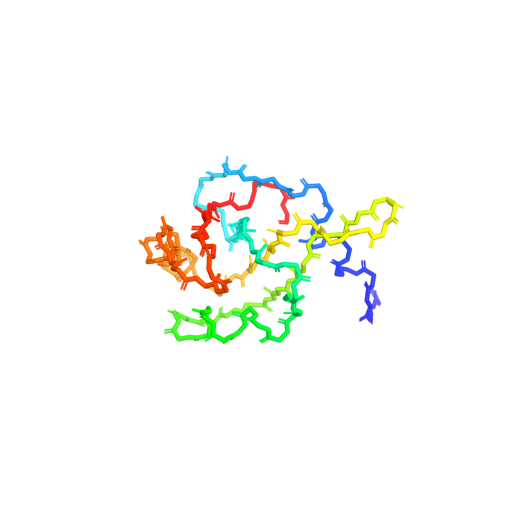C . ASN A 1 51 ? -5.907 19.082 -8.205 1.00 0.00 377 ASN A C 3
ATOM 3769 O O . ASN A 1 51 ? -7.062 19.485 -8.114 1.00 0.00 377 ASN A O 3
ATOM 3780 N N . ALA A 1 52 ? -5.329 18.863 -9.392 1.00 0.00 378 ALA A N 3
ATOM 3781 C CA . ALA A 1 52 ? -5.970 19.128 -10.695 1.00 0.00 378 ALA A CA 3
ATOM 3782 C C . ALA A 1 52 ? -5.178 18.539 -11.877 1.00 0.00 378 ALA A C 3
ATOM 3783 O O . ALA A 1 52 ? -3.951 18.629 -11.895 1.00 0.00 378 ALA A O 3
ATOM 3790 N N . GLU A 1 53 ? -5.872 17.966 -12.871 1.00 0.00 379 GLU A N 3
ATOM 3791 C CA . GLU A 1 53 ? -5.283 17.228 -13.999 1.00 0.00 379 GLU A CA 3
ATOM 3792 C C . GLU A 1 53 ? -6.233 17.257 -15.217 1.00 0.00 379 GLU A C 3
ATOM 3793 O O . GLU A 1 53 ? -7.428 17.541 -15.082 1.00 0.00 379 GLU A O 3
ATOM 3805 N N . LEU A 1 54 ? -5.712 16.940 -16.409 1.00 0.00 380 LEU A N 3
ATOM 3806 C CA . LEU A 1 54 ? -6.470 16.880 -17.669 1.00 0.00 380 LEU A CA 3
ATOM 3807 C C . LEU A 1 54 ? -6.829 15.439 -18.049 1.00 0.00 380 LEU A C 3
ATOM 3808 O O . LEU A 1 54 ? -5.993 14.546 -17.908 1.00 0.00 380 LEU A O 3
ATOM 3824 N N . LYS A 1 55 ? -8.045 15.184 -18.553 1.00 0.00 381 LYS A N 3
ATOM 3825 C CA . LYS A 1 55 ? -8.473 13.804 -18.825 1.00 0.00 381 LYS A CA 3
ATOM 3826 C C . LYS A 1 55 ? -7.690 13.145 -19.997 1.00 0.00 381 LYS A C 3
ATOM 3827 O O . LYS A 1 55 ? -7.709 13.708 -21.097 1.00 0.00 381 LYS A O 3
ATOM 3846 N N . PRO A 1 56 ? -7.032 11.979 -19.789 1.00 0.00 382 PRO A N 3
ATOM 3847 C CA . PRO A 1 56 ? -6.292 11.250 -20.822 1.00 0.00 382 PRO A CA 3
ATOM 3848 C C . PRO A 1 56 ? -7.226 10.467 -21.761 1.00 0.00 382 PRO A C 3
ATOM 3849 O O . PRO A 1 56 ? -8.429 10.362 -21.522 1.00 0.00 382 PRO A O 3
ATOM 3860 N N . GLN A 1 57 ? -6.655 9.900 -22.830 1.00 0.00 383 GLN A N 3
ATOM 3861 C CA . GLN A 1 57 ? -7.337 9.199 -23.905 1.00 0.00 383 GLN A CA 3
ATOM 3862 C C . GLN A 1 57 ? -6.307 8.305 -24.629 1.00 0.00 383 GLN A C 3
ATOM 3863 O O . GLN A 1 57 ? -5.197 8.747 -24.924 1.00 0.00 383 GLN A O 3
ATOM 3877 N N . GLU A 1 58 ? -6.667 7.044 -24.905 1.00 0.00 384 GLU A N 3
ATOM 3878 C CA . GLU A 1 58 ? -5.739 5.979 -25.311 1.00 0.00 384 GLU A CA 3
ATOM 3879 C C . GLU A 1 58 ? -5.026 6.237 -26.654 1.00 0.00 384 GLU A C 3
ATOM 3880 O O . GLU A 1 58 ? -3.882 5.814 -26.840 1.00 0.00 384 GLU A O 3
ATOM 3892 N N . ASN A 1 59 ? -5.662 6.970 -27.578 1.00 0.00 385 ASN A N 3
ATOM 3893 C CA . ASN A 1 59 ? -5.074 7.319 -28.880 1.00 0.00 385 ASN A CA 3
ATOM 3894 C C . ASN A 1 59 ? -4.045 8.476 -28.804 1.00 0.00 385 ASN A C 3
ATOM 3895 O O . ASN A 1 59 ? -3.417 8.817 -29.809 1.00 0.00 385 ASN A O 3
ATOM 3906 N N . GLY A 1 60 ? -3.878 9.108 -27.631 1.00 0.00 386 GLY A N 3
ATOM 3907 C CA . GLY A 1 60 ? -2.918 10.199 -27.384 1.00 0.00 386 GLY A CA 3
ATOM 3908 C C . GLY A 1 60 ? -3.419 11.603 -27.748 1.00 0.00 386 GLY A C 3
ATOM 3909 O O . GLY A 1 60 ? -2.674 12.569 -27.588 1.00 0.00 386 GLY A O 3
ATOM 3913 N N . GLN A 1 61 ? -4.655 11.732 -28.244 1.00 0.00 387 GLN A N 3
ATOM 3914 C CA . GLN A 1 61 ? -5.271 13.015 -28.615 1.00 0.00 387 GLN A CA 3
ATOM 3915 C C . GLN A 1 61 ? -5.926 13.671 -27.382 1.00 0.00 387 GLN A C 3
ATOM 3916 O O . GLN A 1 61 ? -6.501 12.948 -26.560 1.00 0.00 387 GLN A O 3
ATOM 3930 N N . PRO A 1 62 ? -5.897 15.014 -27.250 1.00 0.00 388 PRO A N 3
ATOM 3931 C CA . PRO A 1 62 ? -6.485 15.718 -26.112 1.00 0.00 388 PRO A CA 3
ATOM 3932 C C . PRO A 1 62 ? -8.018 15.610 -26.113 1.00 0.00 388 PRO A C 3
ATOM 3933 O O . PRO A 1 62 ? -8.661 15.649 -27.164 1.00 0.00 388 PRO A O 3
ATOM 3944 N N . THR A 1 63 ? -8.596 15.475 -24.912 1.00 0.00 389 THR A N 3
ATOM 3945 C CA . THR A 1 63 ? -10.041 15.278 -24.692 1.00 0.00 389 THR A CA 3
ATOM 3946 C C . THR A 1 63 ? -10.847 16.571 -24.672 1.00 0.00 389 THR A C 3
ATOM 3947 O O . THR A 1 63 ? -12.054 16.539 -24.916 1.00 0.00 389 THR A O 3
ATOM 3958 N N . GLY A 1 64 ? -10.208 17.693 -24.322 1.00 0.00 390 GLY A N 3
ATOM 3959 C CA . GLY A 1 64 ? -10.901 18.945 -23.995 1.00 0.00 390 GLY A CA 3
ATOM 3960 C C . GLY A 1 64 ? -11.588 18.918 -22.624 1.00 0.00 390 GLY A C 3
ATOM 3961 O O . GLY A 1 64 ? -12.516 19.695 -22.418 1.00 0.00 390 GLY A O 3
ATOM 3965 N N . VAL A 1 65 ? -11.154 18.050 -21.696 1.00 0.00 391 VAL A N 3
ATOM 3966 C CA . VAL A 1 65 ? -11.685 17.946 -20.317 1.00 0.00 391 VAL A CA 3
ATOM 3967 C C . VAL A 1 65 ? -10.577 18.115 -19.282 1.00 0.00 391 VAL A C 3
ATOM 3968 O O . VAL A 1 65 ? -9.490 17.562 -19.431 1.00 0.00 391 VAL A O 3
ATOM 3981 N N . ALA A 1 66 ? -10.898 18.818 -18.194 1.00 0.00 392 ALA A N 3
ATOM 3982 C CA . ALA A 1 66 ? -10.122 18.836 -16.955 1.00 0.00 392 ALA A CA 3
ATOM 3983 C C . ALA A 1 66 ? -10.921 18.335 -15.736 1.00 0.00 392 ALA A C 3
ATOM 3984 O O . ALA A 1 66 ? -12.149 18.414 -15.707 1.00 0.00 392 ALA A O 3
ATOM 3991 N N . VAL A 1 67 ? -10.199 17.880 -14.708 1.00 0.00 393 VAL A N 3
ATOM 3992 C CA . VAL A 1 67 ? -10.727 17.678 -13.347 1.00 0.00 393 VAL A CA 3
ATOM 3993 C C . VAL A 1 67 ? -9.945 18.580 -12.392 1.00 0.00 393 VAL A C 3
ATOM 3994 O O . VAL A 1 67 ? -8.752 18.810 -12.591 1.00 0.00 393 VAL A O 3
ATOM 4007 N N . VAL A 1 68 ? -10.614 19.081 -11.355 1.00 0.00 394 VAL A N 3
ATOM 4008 C CA . VAL A 1 68 ? -10.016 19.908 -10.287 1.00 0.00 394 VAL A CA 3
ATOM 4009 C C . VAL A 1 68 ? -10.525 19.365 -8.943 1.00 0.00 394 VAL A C 3
ATOM 4010 O O . VAL A 1 68 ? -11.549 18.693 -8.908 1.00 0.00 394 VAL A O 3
ATOM 4023 N N . GLU A 1 69 ? -9.817 19.586 -7.841 1.00 0.00 395 GLU A N 3
ATOM 4024 C CA . GLU A 1 69 ? -10.116 19.026 -6.521 1.00 0.00 395 GLU A CA 3
ATOM 4025 C C . GLU A 1 69 ? -9.721 20.061 -5.475 1.00 0.00 395 GLU A C 3
ATOM 4026 O O . GLU A 1 69 ? -8.667 20.677 -5.598 1.00 0.00 395 GLU A O 3
ATOM 4038 N N . TYR A 1 70 ? -10.584 20.317 -4.493 1.00 0.00 396 TYR A N 3
ATOM 4039 C CA . TYR A 1 70 ? -10.500 21.487 -3.610 1.00 0.00 396 TYR A CA 3
ATOM 4040 C C . TYR A 1 70 ? -10.515 21.143 -2.112 1.00 0.00 396 TYR A C 3
ATOM 4041 O O . TYR A 1 70 ? -11.186 20.210 -1.666 1.00 0.00 396 TYR A O 3
ATOM 4059 N N . GLU A 1 71 ? -9.800 21.973 -1.340 1.00 0.00 397 GLU A N 3
ATOM 4060 C CA . GLU A 1 71 ? -9.674 21.862 0.123 1.00 0.00 397 GLU A CA 3
ATOM 4061 C C . GLU A 1 71 ? -11.033 21.746 0.841 1.00 0.00 397 GLU A C 3
ATOM 4062 O O . GLU A 1 71 ? -11.187 20.901 1.726 1.00 0.00 397 GLU A O 3
ATOM 4074 N N . ASN A 1 72 ? -12.019 22.571 0.452 1.00 0.00 398 ASN A N 3
ATOM 4075 C CA . ASN A 1 72 ? -13.352 22.599 1.066 1.00 0.00 398 ASN A CA 3
ATOM 4076 C C . ASN A 1 72 ? -14.449 22.591 -0.002 1.00 0.00 398 ASN A C 3
ATOM 4077 O O . ASN A 1 72 ? -14.282 23.140 -1.093 1.00 0.00 398 ASN A O 3
ATOM 4088 N N . LEU A 1 73 ? -15.624 22.052 0.342 1.00 0.00 399 LEU A N 3
ATOM 4089 C CA . LEU A 1 73 ? -16.778 21.986 -0.569 1.00 0.00 399 LEU A CA 3
ATOM 4090 C C . LEU A 1 73 ? -17.355 23.366 -0.916 1.00 0.00 399 LEU A C 3
ATOM 4091 O O . LEU A 1 73 ? -17.954 23.510 -1.978 1.00 0.00 399 LEU A O 3
ATOM 4107 N N . VAL A 1 74 ? -17.139 24.381 -0.076 1.00 0.00 400 VAL A N 3
ATOM 4108 C CA . VAL A 1 74 ? -17.450 25.788 -0.414 1.00 0.00 400 VAL A CA 3
ATOM 4109 C C . VAL A 1 74 ? -16.587 26.338 -1.551 1.00 0.00 400 VAL A C 3
ATOM 4110 O O . VAL A 1 74 ? -17.108 27.092 -2.366 1.00 0.00 400 VAL A O 3
ATOM 4123 N N . ASP A 1 75 ? -15.303 25.959 -1.639 1.00 0.00 401 ASP A N 3
ATOM 4124 C CA . ASP A 1 75 ? -14.407 26.442 -2.699 1.00 0.00 401 ASP A CA 3
ATOM 4125 C C . ASP A 1 75 ? -14.680 25.701 -4.010 1.00 0.00 401 ASP A C 3
ATOM 4126 O O . ASP A 1 75 ? -14.736 26.325 -5.070 1.00 0.00 401 ASP A O 3
ATOM 4135 N N . ALA A 1 76 ? -14.921 24.383 -3.916 1.00 0.00 402 ALA A N 3
ATOM 4136 C CA . ALA A 1 76 ? -15.381 23.571 -5.037 1.00 0.00 402 ALA A CA 3
ATOM 4137 C C . ALA A 1 76 ? -16.685 24.119 -5.654 1.00 0.00 402 ALA A C 3
ATOM 4138 O O . ALA A 1 76 ? -16.741 24.415 -6.849 1.00 0.00 402 ALA A O 3
ATOM 4145 N N . ASP A 1 77 ? -17.724 24.317 -4.839 1.00 0.00 403 ASP A N 3
ATOM 4146 C CA . ASP A 1 77 ? -18.973 24.920 -5.290 1.00 0.00 403 ASP A CA 3
ATOM 4147 C C . ASP A 1 77 ? -18.771 26.313 -5.908 1.00 0.00 403 ASP A C 3
ATOM 4148 O O . ASP A 1 77 ? -19.401 26.612 -6.921 1.00 0.00 403 ASP A O 3
ATOM 4157 N N . PHE A 1 78 ? -17.855 27.131 -5.370 1.00 0.00 404 PHE A N 3
ATOM 4158 C CA . PHE A 1 78 ? -17.572 28.474 -5.893 1.00 0.00 404 PHE A CA 3
ATOM 4159 C C . PHE A 1 78 ? -17.056 28.488 -7.339 1.00 0.00 404 PHE A C 3
ATOM 4160 O O . PHE A 1 78 ? -17.407 29.400 -8.089 1.00 0.00 404 PHE A O 3
ATOM 4177 N N . CYS A 1 79 ? -16.312 27.468 -7.783 1.00 0.00 405 CYS A N 3
ATOM 4178 C CA . CYS A 1 79 ? -15.978 27.288 -9.204 1.00 0.00 405 CYS A CA 3
ATOM 4179 C C . CYS A 1 79 ? -17.235 27.095 -10.046 1.00 0.00 405 CYS A C 3
ATOM 4180 O O . CYS A 1 79 ? -17.404 27.725 -11.083 1.00 0.00 405 CYS A O 3
ATOM 4188 N N . ILE A 1 80 ? -18.141 26.246 -9.578 1.00 0.00 406 ILE A N 3
ATOM 4189 C CA . ILE A 1 80 ? -19.375 25.881 -10.278 1.00 0.00 406 ILE A CA 3
ATOM 4190 C C . ILE A 1 80 ? -20.383 27.054 -10.264 1.00 0.00 406 ILE A C 3
ATOM 4191 O O . ILE A 1 80 ? -21.197 27.169 -11.181 1.00 0.00 406 ILE A O 3
ATOM 4207 N N . GLN A 1 81 ? -20.270 27.986 -9.307 1.00 0.00 407 GLN A N 3
ATOM 4208 C CA . GLN A 1 81 ? -20.969 29.276 -9.345 1.00 0.00 407 GLN A CA 3
ATOM 4209 C C . GLN A 1 81 ? -20.372 30.249 -10.383 1.00 0.00 407 GLN A C 3
ATOM 4210 O O . GLN A 1 81 ? -21.127 30.913 -11.096 1.00 0.00 407 GLN A O 3
ATOM 4224 N N . LYS A 1 82 ? -19.037 30.361 -10.479 1.00 0.00 408 LYS A N 3
ATOM 4225 C CA . LYS A 1 82 ? -18.375 31.427 -11.257 1.00 0.00 408 LYS A CA 3
ATOM 4226 C C . LYS A 1 82 ? -18.019 31.064 -12.711 1.00 0.00 408 LYS A C 3
ATOM 4227 O O . LYS A 1 82 ? -18.117 31.912 -13.602 1.00 0.00 408 LYS A O 3
ATOM 4246 N N . LEU A 1 83 ? -17.576 29.823 -12.957 1.00 0.00 409 LEU A N 3
ATOM 4247 C CA . LEU A 1 83 ? -16.952 29.399 -14.219 1.00 0.00 409 LEU A CA 3
ATOM 4248 C C . LEU A 1 83 ? -17.965 28.853 -15.243 1.00 0.00 409 LEU A C 3
ATOM 4249 O O . LEU A 1 83 ? -17.603 28.678 -16.400 1.00 0.00 409 LEU A O 3
ATOM 4265 N N . ASN A 1 84 ? -19.220 28.577 -14.859 1.00 0.00 410 ASN A N 3
ATOM 4266 C CA . ASN A 1 84 ? -20.264 27.885 -15.658 1.00 0.00 410 ASN A CA 3
ATOM 4267 C C . ASN A 1 84 ? -20.735 28.645 -16.938 1.00 0.00 410 ASN A C 3
ATOM 4268 O O . ASN A 1 84 ? -21.741 28.310 -17.563 1.00 0.00 410 ASN A O 3
ATOM 4279 N N . ASN A 1 85 ? -19.986 29.674 -17.336 1.00 0.00 411 ASN A N 3
ATOM 4280 C CA . ASN A 1 85 ? -20.227 30.637 -18.412 1.00 0.00 411 ASN A CA 3
ATOM 4281 C C . ASN A 1 85 ? -18.905 31.293 -18.890 1.00 0.00 411 ASN A C 3
ATOM 4282 O O . ASN A 1 85 ? -18.922 32.327 -19.560 1.00 0.00 411 ASN A O 3
ATOM 4293 N N . TYR A 1 86 ? -17.749 30.750 -18.487 1.00 0.00 412 TYR A N 3
ATOM 4294 C CA . TYR A 1 86 ? -16.424 31.319 -18.695 1.00 0.00 412 TYR A CA 3
ATOM 4295 C C . TYR A 1 86 ? -15.907 31.052 -20.121 1.00 0.00 412 TYR A C 3
ATOM 4296 O O . TYR A 1 86 ? -15.863 29.903 -20.566 1.00 0.00 412 TYR A O 3
ATOM 4314 N N . ASN A 1 87 ? -15.506 32.114 -20.830 1.00 0.00 413 ASN A N 3
ATOM 4315 C CA . ASN A 1 87 ? -14.949 32.027 -22.186 1.00 0.00 413 ASN A CA 3
ATOM 4316 C C . ASN A 1 87 ? -13.413 31.991 -22.161 1.00 0.00 413 ASN A C 3
ATOM 4317 O O . ASN A 1 87 ? -12.766 32.801 -21.494 1.00 0.00 413 ASN A O 3
ATOM 4328 N N . TYR A 1 88 ? -12.835 31.064 -22.928 1.00 0.00 414 TYR A N 3
ATOM 4329 C CA . TYR A 1 88 ? -11.401 30.768 -22.948 1.00 0.00 414 TYR A CA 3
ATOM 4330 C C . TYR A 1 88 ? -10.979 30.109 -24.276 1.00 0.00 414 TYR A C 3
ATOM 4331 O O . TYR A 1 88 ? -11.527 29.080 -24.673 1.00 0.00 414 TYR A O 3
ATOM 4349 N N . GLY A 1 89 ? -10.049 30.738 -25.011 1.00 0.00 415 GLY A N 3
ATOM 4350 C CA . GLY A 1 89 ? -9.599 30.270 -26.336 1.00 0.00 415 GLY A CA 3
ATOM 4351 C C . GLY A 1 89 ? -10.591 30.528 -27.481 1.00 0.00 415 GLY A C 3
ATOM 4352 O O . GLY A 1 89 ? -10.343 30.085 -28.603 1.00 0.00 415 GLY A O 3
ATOM 4356 N N . GLY A 1 90 ? -11.740 31.158 -27.193 1.00 0.00 416 GLY A N 3
ATOM 4357 C CA . GLY A 1 90 ? -12.914 31.243 -28.079 1.00 0.00 416 GLY A CA 3
ATOM 4358 C C . GLY A 1 90 ? -14.008 30.212 -27.756 1.00 0.00 416 GLY A C 3
ATOM 4359 O O . GLY A 1 90 ? -15.063 30.235 -28.390 1.00 0.00 416 GLY A O 3
ATOM 4363 N N . CYS A 1 91 ? -13.784 29.342 -26.763 1.00 0.00 417 CYS A N 3
ATOM 4364 C CA . CYS A 1 91 ? -14.720 28.313 -26.295 1.00 0.00 417 CYS A CA 3
ATOM 4365 C C . CYS A 1 91 ? -15.349 28.711 -24.947 1.00 0.00 417 CYS A C 3
ATOM 4366 O O . CYS A 1 91 ? -14.645 29.121 -24.028 1.00 0.00 417 CYS A O 3
ATOM 4374 N N . SER A 1 92 ? -16.664 28.554 -24.794 1.00 0.00 418 SER A N 3
ATOM 4375 C CA . SER A 1 92 ? -17.308 28.602 -23.470 1.00 0.00 418 SER A CA 3
ATOM 4376 C C . SER A 1 92 ? -17.110 27.255 -22.757 1.00 0.00 418 SER A C 3
ATOM 4377 O O . SER A 1 92 ? -17.328 26.198 -23.362 1.00 0.00 418 SER A O 3
ATOM 4385 N N . LEU A 1 93 ? -16.677 27.262 -21.490 1.00 0.00 419 LEU A N 3
ATOM 4386 C CA . LEU A 1 93 ? -16.433 26.031 -20.733 1.00 0.00 419 LEU A CA 3
ATOM 4387 C C . LEU A 1 93 ? -17.710 25.559 -20.031 1.00 0.00 419 LEU A C 3
ATOM 4388 O O . LEU A 1 93 ? -18.446 26.349 -19.432 1.00 0.00 419 LEU A O 3
ATOM 4404 N N . GLN A 1 94 ? -17.944 24.250 -20.075 1.00 0.00 420 GLN A N 3
ATOM 4405 C CA . GLN A 1 94 ? -18.958 23.571 -19.274 1.00 0.00 420 GLN A CA 3
ATOM 4406 C C . GLN A 1 94 ? -18.315 23.171 -17.941 1.00 0.00 420 GLN A C 3
ATOM 4407 O O . GLN A 1 94 ? -17.198 22.661 -17.927 1.00 0.00 420 GLN A O 3
ATOM 4421 N N . ILE A 1 95 ? -18.997 23.399 -16.815 1.00 0.00 421 ILE A N 3
ATOM 4422 C CA . ILE A 1 95 ? -18.445 23.181 -15.465 1.00 0.00 421 ILE A CA 3
ATOM 4423 C C . ILE A 1 95 ? -19.519 22.547 -14.583 1.00 0.00 421 ILE A C 3
ATOM 4424 O O . ILE A 1 95 ? -20.666 22.993 -14.582 1.00 0.00 421 ILE A O 3
ATOM 4440 N N . SER A 1 96 ? -19.141 21.547 -13.800 1.00 0.00 422 SER A N 3
ATOM 4441 C CA . SER A 1 96 ? -20.034 20.858 -12.856 1.00 0.00 422 SER A CA 3
ATOM 4442 C C . SER A 1 96 ? -19.252 20.161 -11.730 1.00 0.00 422 SER A C 3
ATOM 4443 O O . SER A 1 96 ? -18.022 20.194 -11.689 1.00 0.00 422 SER A O 3
ATOM 4451 N N . TYR A 1 97 ? -19.960 19.506 -10.808 1.00 0.00 423 TYR A N 3
ATOM 4452 C CA . TYR A 1 97 ? -19.344 18.574 -9.859 1.00 0.00 423 TYR A CA 3
ATOM 4453 C C . TYR A 1 97 ? -19.029 17.266 -10.600 1.00 0.00 423 TYR A C 3
ATOM 4454 O O . TYR A 1 97 ? -19.912 16.669 -11.211 1.00 0.00 423 TYR A O 3
ATOM 4472 N N . ALA A 1 98 ? -17.785 16.799 -10.526 1.00 0.00 424 ALA A N 3
ATOM 4473 C CA . ALA A 1 98 ? -17.385 15.450 -10.940 1.00 0.00 424 ALA A CA 3
ATOM 4474 C C . ALA A 1 98 ? -18.196 14.381 -10.186 1.00 0.00 424 ALA A C 3
ATOM 4475 O O . ALA A 1 98 ? -18.259 14.416 -8.961 1.00 0.00 424 ALA A O 3
ATOM 4482 N N . ARG A 1 99 ? -18.779 13.409 -10.893 1.00 0.00 425 ARG A N 3
ATOM 4483 C CA . ARG A 1 99 ? -19.637 12.378 -10.282 1.00 0.00 425 ARG A CA 3
ATOM 4484 C C . ARG A 1 99 ? -18.849 11.273 -9.566 1.00 0.00 425 ARG A C 3
ATOM 4485 O O . ARG A 1 99 ? -19.199 10.890 -8.450 1.00 0.00 425 ARG A O 3
ATOM 4506 N N . ARG A 1 100 ? -17.774 10.793 -10.199 1.00 0.00 426 ARG A N 3
ATOM 4507 C CA . ARG A 1 100 ? -16.897 9.748 -9.695 1.00 0.00 426 ARG A CA 3
ATOM 4508 C C . ARG A 1 100 ? -15.406 10.099 -9.800 1.00 0.00 426 ARG A C 3
ATOM 4509 O O . ARG A 1 100 ? -14.702 9.679 -10.712 1.00 0.00 426 ARG A O 3
ATOM 4530 N N . ASP A 1 101 ? -14.958 10.759 -8.746 1.00 0.00 427 ASP A N 3
ATOM 4531 C CA . ASP A 1 101 ? -13.550 10.888 -8.303 1.00 0.00 427 ASP A CA 3
ATOM 4532 C C . ASP A 1 101 ? -12.699 11.864 -9.158 1.00 0.00 427 ASP A C 3
ATOM 4533 O O . ASP A 1 101 ? -13.279 12.877 -9.623 1.00 0.00 427 ASP A O 3
ATOM 4543 N N . GLY A 1 1 ? 14.415 15.131 -13.705 1.00 0.00 327 GLY A N 4
ATOM 4544 C CA . GLY A 1 1 ? 13.903 13.741 -13.738 1.00 0.00 327 GLY A CA 4
ATOM 4545 C C . GLY A 1 1 ? 12.653 13.604 -14.601 1.00 0.00 327 GLY A C 4
ATOM 4546 O O . GLY A 1 1 ? 12.008 14.592 -14.951 1.00 0.00 327 GLY A O 4
ATOM 4552 N N . SER A 1 2 ? 12.292 12.369 -14.951 1.00 0.00 328 SER A N 4
ATOM 4553 C CA . SER A 1 2 ? 11.082 12.035 -15.723 1.00 0.00 328 SER A CA 4
ATOM 4554 C C . SER A 1 2 ? 9.842 11.819 -14.826 1.00 0.00 328 SER A C 4
ATOM 4555 O O . SER A 1 2 ? 9.951 11.573 -13.620 1.00 0.00 328 SER A O 4
ATOM 4563 N N . HIS A 1 3 ? 8.638 11.908 -15.409 1.00 0.00 329 HIS A N 4
ATOM 4564 C CA . HIS A 1 3 ? 7.372 11.695 -14.694 1.00 0.00 329 HIS A CA 4
ATOM 4565 C C . HIS A 1 3 ? 7.172 10.232 -14.230 1.00 0.00 329 HIS A C 4
ATOM 4566 O O . HIS A 1 3 ? 7.491 9.282 -14.952 1.00 0.00 329 HIS A O 4
ATOM 4580 N N . ILE A 1 4 ? 6.593 10.061 -13.035 1.00 0.00 330 ILE A N 4
ATOM 4581 C CA . ILE A 1 4 ? 6.327 8.751 -12.399 1.00 0.00 330 ILE A CA 4
ATOM 4582 C C . ILE A 1 4 ? 5.015 8.703 -11.585 1.00 0.00 330 ILE A C 4
ATOM 4583 O O . ILE A 1 4 ? 4.544 7.620 -11.236 1.00 0.00 330 ILE A O 4
ATOM 4599 N N . ASP A 1 5 ? 4.371 9.847 -11.323 1.00 0.00 331 ASP A N 4
ATOM 4600 C CA . ASP A 1 5 ? 3.153 9.950 -10.508 1.00 0.00 331 ASP A CA 4
ATOM 4601 C C . ASP A 1 5 ? 1.889 9.606 -11.321 1.00 0.00 331 ASP A C 4
ATOM 4602 O O . ASP A 1 5 ? 1.037 10.452 -11.601 1.00 0.00 331 ASP A O 4
ATOM 4611 N N . GLU A 1 6 ? 1.766 8.328 -11.690 1.00 0.00 332 GLU A N 4
ATOM 4612 C CA . GLU A 1 6 ? 0.644 7.766 -12.459 1.00 0.00 332 GLU A CA 4
ATOM 4613 C C . GLU A 1 6 ? -0.736 7.935 -11.788 1.00 0.00 332 GLU A C 4
ATOM 4614 O O . GLU A 1 6 ? -1.761 7.812 -12.458 1.00 0.00 332 GLU A O 4
ATOM 4626 N N . THR A 1 7 ? -0.784 8.280 -10.492 1.00 0.00 333 THR A N 4
ATOM 4627 C CA . THR A 1 7 ? -2.020 8.593 -9.748 1.00 0.00 333 THR A CA 4
ATOM 4628 C C . THR A 1 7 ? -2.794 9.779 -10.321 1.00 0.00 333 THR A C 4
ATOM 4629 O O . THR A 1 7 ? -4.006 9.871 -10.152 1.00 0.00 333 THR A O 4
ATOM 4640 N N . ALA A 1 8 ? -2.119 10.646 -11.076 1.00 0.00 334 ALA A N 4
ATOM 4641 C CA . ALA A 1 8 ? -2.751 11.712 -11.860 1.00 0.00 334 ALA A CA 4
ATOM 4642 C C . ALA A 1 8 ? -3.705 11.193 -12.957 1.00 0.00 334 ALA A C 4
ATOM 4643 O O . ALA A 1 8 ? -4.662 11.884 -13.317 1.00 0.00 334 ALA A O 4
ATOM 4650 N N . ALA A 1 9 ? -3.501 9.964 -13.449 1.00 0.00 335 ALA A N 4
ATOM 4651 C CA . ALA A 1 9 ? -4.460 9.275 -14.309 1.00 0.00 335 ALA A CA 4
ATOM 4652 C C . ALA A 1 9 ? -5.656 8.791 -13.483 1.00 0.00 335 ALA A C 4
ATOM 4653 O O . ALA A 1 9 ? -6.801 9.042 -13.840 1.00 0.00 335 ALA A O 4
ATOM 4660 N N . LYS A 1 10 ? -5.423 8.182 -12.315 1.00 0.00 336 LYS A N 4
ATOM 4661 C CA . LYS A 1 10 ? -6.501 7.744 -11.424 1.00 0.00 336 LYS A CA 4
ATOM 4662 C C . LYS A 1 10 ? -7.383 8.919 -10.938 1.00 0.00 336 LYS A C 4
ATOM 4663 O O . LYS A 1 10 ? -8.597 8.764 -10.806 1.00 0.00 336 LYS A O 4
ATOM 4682 N N . PHE A 1 11 ? -6.795 10.114 -10.787 1.00 0.00 337 PHE A N 4
ATOM 4683 C CA . PHE A 1 11 ? -7.470 11.383 -10.483 1.00 0.00 337 PHE A CA 4
ATOM 4684 C C . PHE A 1 11 ? -8.465 11.837 -11.582 1.00 0.00 337 PHE A C 4
ATOM 4685 O O . PHE A 1 11 ? -9.355 12.643 -11.310 1.00 0.00 337 PHE A O 4
ATOM 4702 N N . THR A 1 12 ? -8.334 11.342 -12.826 1.00 0.00 338 THR A N 4
ATOM 4703 C CA . THR A 1 12 ? -9.163 11.732 -13.989 1.00 0.00 338 THR A CA 4
ATOM 4704 C C . THR A 1 12 ? -9.953 10.567 -14.603 1.00 0.00 338 THR A C 4
ATOM 4705 O O . THR A 1 12 ? -10.976 10.790 -15.247 1.00 0.00 338 THR A O 4
ATOM 4716 N N . GLU A 1 13 ? -9.514 9.328 -14.403 1.00 0.00 339 GLU A N 4
ATOM 4717 C CA . GLU A 1 13 ? -10.081 8.097 -14.947 1.00 0.00 339 GLU A CA 4
ATOM 4718 C C . GLU A 1 13 ? -11.356 7.740 -14.187 1.00 0.00 339 GLU A C 4
ATOM 4719 O O . GLU A 1 13 ? -11.374 7.706 -12.955 1.00 0.00 339 GLU A O 4
ATOM 4731 N N . GLY A 1 14 ? -12.440 7.484 -14.920 1.00 0.00 340 GLY A N 4
ATOM 4732 C CA . GLY A 1 14 ? -13.713 7.073 -14.338 1.00 0.00 340 GLY A CA 4
ATOM 4733 C C . GLY A 1 14 ? -14.583 8.275 -13.984 1.00 0.00 340 GLY A C 4
ATOM 4734 O O . GLY A 1 14 ? -15.764 8.093 -13.696 1.00 0.00 340 GLY A O 4
ATOM 4738 N N . VAL A 1 15 ? -14.018 9.488 -14.040 1.00 0.00 341 VAL A N 4
ATOM 4739 C CA . VAL A 1 15 ? -14.742 10.725 -13.729 1.00 0.00 341 VAL A CA 4
ATOM 4740 C C . VAL A 1 15 ? -15.706 11.159 -14.839 1.00 0.00 341 VAL A C 4
ATOM 4741 O O . VAL A 1 15 ? -15.397 11.059 -16.024 1.00 0.00 341 VAL A O 4
ATOM 4754 N N . ASN A 1 16 ? -16.869 11.681 -14.428 1.00 0.00 342 ASN A N 4
ATOM 4755 C CA . ASN A 1 16 ? -18.004 12.069 -15.281 1.00 0.00 342 ASN A CA 4
ATOM 4756 C C . ASN A 1 16 ? -18.598 13.409 -14.768 1.00 0.00 342 ASN A C 4
ATOM 4757 O O . ASN A 1 16 ? -18.343 13.736 -13.610 1.00 0.00 342 ASN A O 4
ATOM 4768 N N . PRO A 1 17 ? -19.405 14.161 -15.539 1.00 0.00 343 PRO A N 4
ATOM 4769 C CA . PRO A 1 17 ? -20.106 15.354 -15.045 1.00 0.00 343 PRO A CA 4
ATOM 4770 C C . PRO A 1 17 ? -21.274 14.996 -14.111 1.00 0.00 343 PRO A C 4
ATOM 4771 O O . PRO A 1 17 ? -21.747 13.861 -14.107 1.00 0.00 343 PRO A O 4
ATOM 4782 N N . GLY A 1 18 ? -21.775 15.985 -13.361 1.00 0.00 344 GLY A N 4
ATOM 4783 C CA . GLY A 1 18 ? -23.060 15.923 -12.648 1.00 0.00 344 GLY A CA 4
ATOM 4784 C C . GLY A 1 18 ? -23.059 15.125 -11.339 1.00 0.00 344 GLY A C 4
ATOM 4785 O O . GLY A 1 18 ? -23.920 14.260 -11.161 1.00 0.00 344 GLY A O 4
ATOM 4789 N N . GLY A 1 19 ? -22.129 15.406 -10.417 1.00 0.00 345 GLY A N 4
ATOM 4790 C CA . GLY A 1 19 ? -22.102 14.851 -9.059 1.00 0.00 345 GLY A CA 4
ATOM 4791 C C . GLY A 1 19 ? -22.945 15.667 -8.075 1.00 0.00 345 GLY A C 4
ATOM 4792 O O . GLY A 1 19 ? -23.281 16.825 -8.325 1.00 0.00 345 GLY A O 4
ATOM 4796 N N . ASP A 1 20 ? -23.285 15.057 -6.941 1.00 0.00 346 ASP A N 4
ATOM 4797 C CA . ASP A 1 20 ? -24.162 15.615 -5.907 1.00 0.00 346 ASP A CA 4
ATOM 4798 C C . ASP A 1 20 ? -23.365 16.251 -4.752 1.00 0.00 346 ASP A C 4
ATOM 4799 O O . ASP A 1 20 ? -23.345 15.750 -3.626 1.00 0.00 346 ASP A O 4
ATOM 4808 N N . ARG A 1 21 ? -22.712 17.386 -5.050 1.00 0.00 347 ARG A N 4
ATOM 4809 C CA . ARG A 1 21 ? -22.102 18.294 -4.076 1.00 0.00 347 ARG A CA 4
ATOM 4810 C C . ARG A 1 21 ? -21.016 17.585 -3.239 1.00 0.00 347 ARG A C 4
ATOM 4811 O O . ARG A 1 21 ? -21.136 17.432 -2.022 1.00 0.00 347 ARG A O 4
ATOM 4832 N N . ASN A 1 22 ? -19.953 17.132 -3.917 1.00 0.00 348 ASN A N 4
ATOM 4833 C CA . ASN A 1 22 ? -18.986 16.156 -3.369 1.00 0.00 348 ASN A CA 4
ATOM 4834 C C . ASN A 1 22 ? -17.585 16.707 -3.005 1.00 0.00 348 ASN A C 4
ATOM 4835 O O . ASN A 1 22 ? -17.150 16.466 -1.882 1.00 0.00 348 ASN A O 4
ATOM 4846 N N . CYS A 1 23 ? -16.902 17.426 -3.917 1.00 0.00 349 CYS A N 4
ATOM 4847 C CA . CYS A 1 23 ? -15.609 18.163 -3.768 1.00 0.00 349 CYS A CA 4
ATOM 4848 C C . CYS A 1 23 ? -14.926 18.393 -5.131 1.00 0.00 349 CYS A C 4
ATOM 4849 O O . CYS A 1 23 ? -14.441 19.485 -5.421 1.00 0.00 349 CYS A O 4
ATOM 4857 N N . PHE A 1 24 ? -14.894 17.351 -5.961 1.00 0.00 350 PHE A N 4
ATOM 4858 C CA . PHE A 1 24 ? -14.228 17.379 -7.261 1.00 0.00 350 PHE A CA 4
ATOM 4859 C C . PHE A 1 24 ? -15.059 18.174 -8.277 1.00 0.00 350 PHE A C 4
ATOM 4860 O O . PHE A 1 24 ? -16.279 18.043 -8.364 1.00 0.00 350 PHE A O 4
ATOM 4877 N N . ILE A 1 25 ? -14.377 18.949 -9.106 1.00 0.00 351 ILE A N 4
ATOM 4878 C CA . ILE A 1 25 ? -14.926 19.771 -10.187 1.00 0.00 351 ILE A CA 4
ATOM 4879 C C . ILE A 1 25 ? -14.602 19.082 -11.501 1.00 0.00 351 ILE A C 4
ATOM 4880 O O . ILE A 1 25 ? -13.466 18.645 -11.692 1.00 0.00 351 ILE A O 4
ATOM 4896 N N . TYR A 1 26 ? -15.577 19.028 -12.397 1.00 0.00 352 TYR A N 4
ATOM 4897 C CA . TYR A 1 26 ? -15.442 18.544 -13.764 1.00 0.00 352 TYR A CA 4
ATOM 4898 C C . TYR A 1 26 ? -15.596 19.726 -14.735 1.00 0.00 352 TYR A C 4
ATOM 4899 O O . TYR A 1 26 ? -16.534 20.520 -14.617 1.00 0.00 352 TYR A O 4
ATOM 4917 N N . CYS A 1 27 ? -14.667 19.859 -15.682 1.00 0.00 353 CYS A N 4
ATOM 4918 C CA . CYS A 1 27 ? -14.541 21.003 -16.583 1.00 0.00 353 CYS A CA 4
ATOM 4919 C C . CYS A 1 27 ? -14.349 20.467 -18.002 1.00 0.00 353 CYS A C 4
ATOM 4920 O O . CYS A 1 27 ? -13.490 19.624 -18.218 1.00 0.00 353 CYS A O 4
ATOM 4928 N N . SER A 1 28 ? -15.124 20.931 -18.968 1.00 0.00 354 SER A N 4
ATOM 4929 C CA . SER A 1 28 ? -15.179 20.346 -20.315 1.00 0.00 354 SER A CA 4
ATOM 4930 C C . SER A 1 28 ? -15.274 21.426 -21.401 1.00 0.00 354 SER A C 4
ATOM 4931 O O . SER A 1 28 ? -15.583 22.584 -21.114 1.00 0.00 354 SER A O 4
ATOM 4939 N N . ASN A 1 29 ? -14.955 21.054 -22.644 1.00 0.00 355 ASN A N 4
ATOM 4940 C CA . ASN A 1 29 ? -14.831 21.928 -23.816 1.00 0.00 355 ASN A CA 4
ATOM 4941 C C . ASN A 1 29 ? -13.603 22.868 -23.737 1.00 0.00 355 ASN A C 4
ATOM 4942 O O . ASN A 1 29 ? -13.594 23.942 -24.343 1.00 0.00 355 ASN A O 4
ATOM 4953 N N . LEU A 1 30 ? -12.546 22.481 -23.003 1.00 0.00 356 LEU A N 4
ATOM 4954 C CA . LEU A 1 30 ? -11.265 23.194 -23.058 1.00 0.00 356 LEU A CA 4
ATOM 4955 C C . LEU A 1 30 ? -10.642 23.025 -24.466 1.00 0.00 356 LEU A C 4
ATOM 4956 O O . LEU A 1 30 ? -10.803 21.953 -25.063 1.00 0.00 356 LEU A O 4
ATOM 4972 N N . PRO A 1 31 ? -9.928 24.035 -25.000 1.00 0.00 357 PRO A N 4
ATOM 4973 C CA . PRO A 1 31 ? -9.229 23.918 -26.272 1.00 0.00 357 PRO A CA 4
ATOM 4974 C C . PRO A 1 31 ? -8.031 22.970 -26.133 1.00 0.00 357 PRO A C 4
ATOM 4975 O O . PRO A 1 31 ? -7.432 22.854 -25.063 1.00 0.00 357 PRO A O 4
ATOM 4986 N N . PHE A 1 32 ? -7.664 22.298 -27.226 1.00 0.00 358 PHE A N 4
ATOM 4987 C CA . PHE A 1 32 ? -6.628 21.256 -27.230 1.00 0.00 358 PHE A CA 4
ATOM 4988 C C . PHE A 1 32 ? -5.195 21.791 -27.048 1.00 0.00 358 PHE A C 4
ATOM 4989 O O . PHE A 1 32 ? -4.260 21.014 -26.859 1.00 0.00 358 PHE A O 4
ATOM 5006 N N . SER A 1 33 ? -5.018 23.114 -27.042 1.00 0.00 359 SER A N 4
ATOM 5007 C CA . SER A 1 33 ? -3.763 23.808 -26.716 1.00 0.00 359 SER A CA 4
ATOM 5008 C C . SER A 1 33 ? -3.489 23.923 -25.199 1.00 0.00 359 SER A C 4
ATOM 5009 O O . SER A 1 33 ? -2.431 24.430 -24.804 1.00 0.00 359 SER A O 4
ATOM 5017 N N . THR A 1 34 ? -4.417 23.459 -24.343 1.00 0.00 360 THR A N 4
ATOM 5018 C CA . THR A 1 34 ? -4.324 23.557 -22.873 1.00 0.00 360 THR A CA 4
ATOM 5019 C C . THR A 1 34 ? -3.224 22.644 -22.318 1.00 0.00 360 THR A C 4
ATOM 5020 O O . THR A 1 34 ? -3.051 21.515 -22.781 1.00 0.00 360 THR A O 4
ATOM 5031 N N . ALA A 1 35 ? -2.518 23.127 -21.290 1.00 0.00 361 ALA A N 4
ATOM 5032 C CA . ALA A 1 35 ? -1.491 22.404 -20.530 1.00 0.00 361 ALA A CA 4
ATOM 5033 C C . ALA A 1 35 ? -1.815 22.374 -19.021 1.00 0.00 361 ALA A C 4
ATOM 5034 O O . ALA A 1 35 ? -2.720 23.066 -18.556 1.00 0.00 361 ALA A O 4
ATOM 5041 N N . ARG A 1 36 ? -1.066 21.585 -18.239 1.00 0.00 362 ARG A N 4
ATOM 5042 C CA . ARG A 1 36 ? -1.378 21.301 -16.825 1.00 0.00 362 ARG A CA 4
ATOM 5043 C C . ARG A 1 36 ? -1.430 22.550 -15.928 1.00 0.00 362 ARG A C 4
ATOM 5044 O O . ARG A 1 36 ? -2.249 22.631 -15.015 1.00 0.00 362 ARG A O 4
ATOM 5065 N N . SER A 1 37 ? -0.591 23.543 -16.209 1.00 0.00 363 SER A N 4
ATOM 5066 C CA . SER A 1 37 ? -0.542 24.816 -15.473 1.00 0.00 363 SER A CA 4
ATOM 5067 C C . SER A 1 37 ? -1.767 25.721 -15.723 1.00 0.00 363 SER A C 4
ATOM 5068 O O . SER A 1 37 ? -2.008 26.642 -14.940 1.00 0.00 363 SER A O 4
ATOM 5076 N N . ASP A 1 38 ? -2.577 25.450 -16.757 1.00 0.00 364 ASP A N 4
ATOM 5077 C CA . ASP A 1 38 ? -3.756 26.254 -17.090 1.00 0.00 364 ASP A CA 4
ATOM 5078 C C . ASP A 1 38 ? -4.900 26.121 -16.069 1.00 0.00 364 ASP A C 4
ATOM 5079 O O . ASP A 1 38 ? -5.734 27.016 -15.930 1.00 0.00 364 ASP A O 4
ATOM 5088 N N . LEU A 1 39 ? -4.932 25.016 -15.318 1.00 0.00 365 LEU A N 4
ATOM 5089 C CA . LEU A 1 39 ? -5.944 24.793 -14.286 1.00 0.00 365 LEU A CA 4
ATOM 5090 C C . LEU A 1 39 ? -5.759 25.820 -13.164 1.00 0.00 365 LEU A C 4
ATOM 5091 O O . LEU A 1 39 ? -6.669 26.580 -12.840 1.00 0.00 365 LEU A O 4
ATOM 5107 N N . PHE A 1 40 ? -4.533 25.914 -12.652 1.00 0.00 366 PHE A N 4
ATOM 5108 C CA . PHE A 1 40 ? -4.125 26.821 -11.580 1.00 0.00 366 PHE A CA 4
ATOM 5109 C C . PHE A 1 40 ? -4.113 28.308 -12.002 1.00 0.00 366 PHE A C 4
ATOM 5110 O O . PHE A 1 40 ? -3.994 29.189 -11.152 1.00 0.00 366 PHE A O 4
ATOM 5127 N N . ASP A 1 41 ? -4.276 28.595 -13.295 1.00 0.00 367 ASP A N 4
ATOM 5128 C CA . ASP A 1 41 ? -4.478 29.936 -13.862 1.00 0.00 367 ASP A CA 4
ATOM 5129 C C . ASP A 1 41 ? -5.860 30.521 -13.523 1.00 0.00 367 ASP A C 4
ATOM 5130 O O . ASP A 1 41 ? -5.956 31.620 -12.973 1.00 0.00 367 ASP A O 4
ATOM 5139 N N . LEU A 1 42 ? -6.925 29.781 -13.867 1.00 0.00 368 LEU A N 4
ATOM 5140 C CA . LEU A 1 42 ? -8.322 30.231 -13.790 1.00 0.00 368 LEU A CA 4
ATOM 5141 C C . LEU A 1 42 ? -9.081 29.713 -12.559 1.00 0.00 368 LEU A C 4
ATOM 5142 O O . LEU A 1 42 ? -10.028 30.362 -12.113 1.00 0.00 368 LEU A O 4
ATOM 5158 N N . PHE A 1 43 ? -8.633 28.601 -11.970 1.00 0.00 369 PHE A N 4
ATOM 5159 C CA . PHE A 1 43 ? -9.147 28.092 -10.698 1.00 0.00 369 PHE A CA 4
ATOM 5160 C C . PHE A 1 43 ? -8.371 28.643 -9.493 1.00 0.00 369 PHE A C 4
ATOM 5161 O O . PHE A 1 43 ? -8.968 28.879 -8.444 1.00 0.00 369 PHE A O 4
ATOM 5178 N N . GLY A 1 44 ? -7.068 28.918 -9.641 1.00 0.00 370 GLY A N 4
ATOM 5179 C CA . GLY A 1 44 ? -6.192 29.410 -8.564 1.00 0.00 370 GLY A CA 4
ATOM 5180 C C . GLY A 1 44 ? -6.716 30.625 -7.768 1.00 0.00 370 GLY A C 4
ATOM 5181 O O . GLY A 1 44 ? -6.575 30.601 -6.543 1.00 0.00 370 GLY A O 4
ATOM 5185 N N . PRO A 1 45 ? -7.339 31.657 -8.389 1.00 0.00 371 PRO A N 4
ATOM 5186 C CA . PRO A 1 45 ? -7.896 32.802 -7.663 1.00 0.00 371 PRO A CA 4
ATOM 5187 C C . PRO A 1 45 ? -9.284 32.549 -7.037 1.00 0.00 371 PRO A C 4
ATOM 5188 O O . PRO A 1 45 ? -9.779 33.419 -6.321 1.00 0.00 371 PRO A O 4
ATOM 5199 N N . ILE A 1 46 ? -9.918 31.386 -7.258 1.00 0.00 372 ILE A N 4
ATOM 5200 C CA . ILE A 1 46 ? -11.222 31.047 -6.650 1.00 0.00 372 ILE A CA 4
ATOM 5201 C C . ILE A 1 46 ? -11.054 30.592 -5.189 1.00 0.00 372 ILE A C 4
ATOM 5202 O O . ILE A 1 46 ? -11.816 31.012 -4.314 1.00 0.00 372 ILE A O 4
ATOM 5218 N N . GLY A 1 47 ? -10.042 29.755 -4.926 1.00 0.00 373 GLY A N 4
ATOM 5219 C CA . GLY A 1 47 ? -9.738 29.171 -3.615 1.00 0.00 373 GLY A CA 4
ATOM 5220 C C . GLY A 1 47 ? -8.569 28.185 -3.658 1.00 0.00 373 GLY A C 4
ATOM 5221 O O . GLY A 1 47 ? -7.771 28.191 -4.596 1.00 0.00 373 GLY A O 4
ATOM 5225 N N . LYS A 1 48 ? -8.470 27.319 -2.645 1.00 0.00 374 LYS A N 4
ATOM 5226 C CA . LYS A 1 48 ? -7.392 26.329 -2.519 1.00 0.00 374 LYS A CA 4
ATOM 5227 C C . LYS A 1 48 ? -7.722 25.012 -3.256 1.00 0.00 374 LYS A C 4
ATOM 5228 O O . LYS A 1 48 ? -8.462 24.163 -2.749 1.00 0.00 374 LYS A O 4
ATOM 5247 N N . ILE A 1 49 ? -7.123 24.813 -4.435 1.00 0.00 375 ILE A N 4
ATOM 5248 C CA . ILE A 1 49 ? -7.092 23.507 -5.121 1.00 0.00 375 ILE A CA 4
ATOM 5249 C C . ILE A 1 49 ? -6.227 22.549 -4.280 1.00 0.00 375 ILE A C 4
ATOM 5250 O O . ILE A 1 49 ? -5.072 22.854 -3.971 1.00 0.00 375 ILE A O 4
ATOM 5266 N N . ASN A 1 50 ? -6.774 21.386 -3.935 1.00 0.00 376 ASN A N 4
ATOM 5267 C CA . ASN A 1 50 ? -6.035 20.274 -3.340 1.00 0.00 376 ASN A CA 4
ATOM 5268 C C . ASN A 1 50 ? -5.212 19.491 -4.392 1.00 0.00 376 ASN A C 4
ATOM 5269 O O . ASN A 1 50 ? -4.101 19.050 -4.101 1.00 0.00 376 ASN A O 4
ATOM 5280 N N . ASN A 1 51 ? -5.760 19.336 -5.608 1.00 0.00 377 ASN A N 4
ATOM 5281 C CA . ASN A 1 51 ? -5.171 18.686 -6.792 1.00 0.00 377 ASN A CA 4
ATOM 5282 C C . ASN A 1 51 ? -6.000 18.978 -8.054 1.00 0.00 377 ASN A C 4
ATOM 5283 O O . ASN A 1 51 ? -7.167 19.350 -7.954 1.00 0.00 377 ASN A O 4
ATOM 5294 N N . ALA A 1 52 ? -5.418 18.770 -9.240 1.00 0.00 378 ALA A N 4
ATOM 5295 C CA . ALA A 1 52 ? -6.053 19.046 -10.543 1.00 0.00 378 ALA A CA 4
ATOM 5296 C C . ALA A 1 52 ? -5.243 18.495 -11.729 1.00 0.00 378 ALA A C 4
ATOM 5297 O O . ALA A 1 52 ? -4.020 18.636 -11.752 1.00 0.00 378 ALA A O 4
ATOM 5304 N N . GLU A 1 53 ? -5.920 17.898 -12.721 1.00 0.00 379 GLU A N 4
ATOM 5305 C CA . GLU A 1 53 ? -5.311 17.145 -13.827 1.00 0.00 379 GLU A CA 4
ATOM 5306 C C . GLU A 1 53 ? -6.248 17.128 -15.054 1.00 0.00 379 GLU A C 4
ATOM 5307 O O . GLU A 1 53 ? -7.442 17.431 -14.944 1.00 0.00 379 GLU A O 4
ATOM 5319 N N . LEU A 1 54 ? -5.719 16.750 -16.223 1.00 0.00 380 LEU A N 4
ATOM 5320 C CA . LEU A 1 54 ? -6.450 16.700 -17.502 1.00 0.00 380 LEU A CA 4
ATOM 5321 C C . LEU A 1 54 ? -6.818 15.264 -17.896 1.00 0.00 380 LEU A C 4
ATOM 5322 O O . LEU A 1 54 ? -6.008 14.354 -17.720 1.00 0.00 380 LEU A O 4
ATOM 5338 N N . LYS A 1 55 ? -8.019 15.035 -18.443 1.00 0.00 381 LYS A N 4
ATOM 5339 C CA . LYS A 1 55 ? -8.488 13.664 -18.693 1.00 0.00 381 LYS A CA 4
ATOM 5340 C C . LYS A 1 55 ? -7.727 12.965 -19.854 1.00 0.00 381 LYS A C 4
ATOM 5341 O O . LYS A 1 55 ? -7.741 13.508 -20.965 1.00 0.00 381 LYS A O 4
ATOM 5360 N N . PRO A 1 56 ? -7.102 11.785 -19.628 1.00 0.00 382 PRO A N 4
ATOM 5361 C CA . PRO A 1 56 ? -6.419 11.000 -20.659 1.00 0.00 382 PRO A CA 4
ATOM 5362 C C . PRO A 1 56 ? -7.411 10.222 -21.539 1.00 0.00 382 PRO A C 4
ATOM 5363 O O . PRO A 1 56 ? -8.600 10.131 -21.231 1.00 0.00 382 PRO A O 4
ATOM 5374 N N . GLN A 1 57 ? -6.908 9.640 -22.634 1.00 0.00 383 GLN A N 4
ATOM 5375 C CA . GLN A 1 57 ? -7.650 8.949 -23.665 1.00 0.00 383 GLN A CA 4
ATOM 5376 C C . GLN A 1 57 ? -6.706 7.962 -24.389 1.00 0.00 383 GLN A C 4
ATOM 5377 O O . GLN A 1 57 ? -5.529 8.264 -24.602 1.00 0.00 383 GLN A O 4
ATOM 5391 N N . GLU A 1 58 ? -7.211 6.777 -24.760 1.00 0.00 384 GLU A N 4
ATOM 5392 C CA . GLU A 1 58 ? -6.394 5.640 -25.224 1.00 0.00 384 GLU A CA 4
ATOM 5393 C C . GLU A 1 58 ? -5.619 5.869 -26.539 1.00 0.00 384 GLU A C 4
ATOM 5394 O O . GLU A 1 58 ? -4.613 5.196 -26.781 1.00 0.00 384 GLU A O 4
ATOM 5406 N N . ASN A 1 59 ? -6.051 6.817 -27.380 1.00 0.00 385 ASN A N 4
ATOM 5407 C CA . ASN A 1 59 ? -5.397 7.150 -28.657 1.00 0.00 385 ASN A CA 4
ATOM 5408 C C . ASN A 1 59 ? -4.252 8.183 -28.519 1.00 0.00 385 ASN A C 4
ATOM 5409 O O . ASN A 1 59 ? -3.647 8.577 -29.522 1.00 0.00 385 ASN A O 4
ATOM 5420 N N . GLY A 1 60 ? -3.981 8.673 -27.299 1.00 0.00 386 GLY A N 4
ATOM 5421 C CA . GLY A 1 60 ? -2.936 9.666 -27.006 1.00 0.00 386 GLY A CA 4
ATOM 5422 C C . GLY A 1 60 ? -3.312 11.118 -27.331 1.00 0.00 386 GLY A C 4
ATOM 5423 O O . GLY A 1 60 ? -2.479 12.006 -27.146 1.00 0.00 386 GLY A O 4
ATOM 5427 N N . GLN A 1 61 ? -4.524 11.376 -27.836 1.00 0.00 387 GLN A N 4
ATOM 5428 C CA . GLN A 1 61 ? -4.983 12.705 -28.262 1.00 0.00 387 GLN A CA 4
ATOM 5429 C C . GLN A 1 61 ? -5.835 13.355 -27.151 1.00 0.00 387 GLN A C 4
ATOM 5430 O O . GLN A 1 61 ? -6.539 12.632 -26.437 1.00 0.00 387 GLN A O 4
ATOM 5444 N N . PRO A 1 62 ? -5.790 14.694 -26.979 1.00 0.00 388 PRO A N 4
ATOM 5445 C CA . PRO A 1 62 ? -6.420 15.379 -25.850 1.00 0.00 388 PRO A CA 4
ATOM 5446 C C . PRO A 1 62 ? -7.954 15.340 -25.916 1.00 0.00 388 PRO A C 4
ATOM 5447 O O . PRO A 1 62 ? -8.555 15.410 -26.990 1.00 0.00 388 PRO A O 4
ATOM 5458 N N . THR A 1 63 ? -8.576 15.242 -24.732 1.00 0.00 389 THR A N 4
ATOM 5459 C CA . THR A 1 63 ? -10.033 15.135 -24.540 1.00 0.00 389 THR A CA 4
ATOM 5460 C C . THR A 1 63 ? -10.763 16.472 -24.562 1.00 0.00 389 THR A C 4
ATOM 5461 O O . THR A 1 63 ? -11.963 16.503 -24.838 1.00 0.00 389 THR A O 4
ATOM 5472 N N . GLY A 1 64 ? -10.072 17.560 -24.202 1.00 0.00 390 GLY A N 4
ATOM 5473 C CA . GLY A 1 64 ? -10.712 18.836 -23.870 1.00 0.00 390 GLY A CA 4
ATOM 5474 C C . GLY A 1 64 ? -11.434 18.813 -22.519 1.00 0.00 390 GLY A C 4
ATOM 5475 O O . GLY A 1 64 ? -12.362 19.597 -22.339 1.00 0.00 390 GLY A O 4
ATOM 5479 N N . VAL A 1 65 ? -11.031 17.943 -21.579 1.00 0.00 391 VAL A N 4
ATOM 5480 C CA . VAL A 1 65 ? -11.591 17.855 -20.210 1.00 0.00 391 VAL A CA 4
ATOM 5481 C C . VAL A 1 65 ? -10.497 18.015 -19.155 1.00 0.00 391 VAL A C 4
ATOM 5482 O O . VAL A 1 65 ? -9.421 17.435 -19.275 1.00 0.00 391 VAL A O 4
ATOM 5495 N N . ALA A 1 66 ? -10.821 18.746 -18.088 1.00 0.00 392 ALA A N 4
ATOM 5496 C CA . ALA A 1 66 ? -10.068 18.790 -16.837 1.00 0.00 392 ALA A CA 4
ATOM 5497 C C . ALA A 1 66 ? -10.898 18.319 -15.627 1.00 0.00 392 ALA A C 4
ATOM 5498 O O . ALA A 1 66 ? -12.126 18.419 -15.618 1.00 0.00 392 ALA A O 4
ATOM 5505 N N . VAL A 1 67 ? -10.203 17.857 -14.584 1.00 0.00 393 VAL A N 4
ATOM 5506 C CA . VAL A 1 67 ? -10.761 17.625 -13.239 1.00 0.00 393 VAL A CA 4
ATOM 5507 C C . VAL A 1 67 ? -9.993 18.496 -12.241 1.00 0.00 393 VAL A C 4
ATOM 5508 O O . VAL A 1 67 ? -8.796 18.719 -12.415 1.00 0.00 393 VAL A O 4
ATOM 5521 N N . VAL A 1 68 ? -10.674 18.968 -11.197 1.00 0.00 394 VAL A N 4
ATOM 5522 C CA . VAL A 1 68 ? -10.091 19.765 -10.093 1.00 0.00 394 VAL A CA 4
ATOM 5523 C C . VAL A 1 68 ? -10.632 19.196 -8.770 1.00 0.00 394 VAL A C 4
ATOM 5524 O O . VAL A 1 68 ? -11.661 18.532 -8.778 1.00 0.00 394 VAL A O 4
ATOM 5537 N N . GLU A 1 69 ? -9.950 19.398 -7.645 1.00 0.00 395 GLU A N 4
ATOM 5538 C CA . GLU A 1 69 ? -10.277 18.837 -6.328 1.00 0.00 395 GLU A CA 4
ATOM 5539 C C . GLU A 1 69 ? -9.951 19.900 -5.277 1.00 0.00 395 GLU A C 4
ATOM 5540 O O . GLU A 1 69 ? -8.924 20.565 -5.400 1.00 0.00 395 GLU A O 4
ATOM 5552 N N . TYR A 1 70 ? -10.833 20.141 -4.301 1.00 0.00 396 TYR A N 4
ATOM 5553 C CA . TYR A 1 70 ? -10.832 21.397 -3.525 1.00 0.00 396 TYR A CA 4
ATOM 5554 C C . TYR A 1 70 ? -10.851 21.233 -1.996 1.00 0.00 396 TYR A C 4
ATOM 5555 O O . TYR A 1 70 ? -11.534 20.364 -1.454 1.00 0.00 396 TYR A O 4
ATOM 5573 N N . GLU A 1 71 ? -10.143 22.138 -1.305 1.00 0.00 397 GLU A N 4
ATOM 5574 C CA . GLU A 1 71 ? -9.992 22.129 0.161 1.00 0.00 397 GLU A CA 4
ATOM 5575 C C . GLU A 1 71 ? -11.336 22.084 0.913 1.00 0.00 397 GLU A C 4
ATOM 5576 O O . GLU A 1 71 ? -11.469 21.326 1.878 1.00 0.00 397 GLU A O 4
ATOM 5588 N N . ASN A 1 72 ? -12.339 22.849 0.458 1.00 0.00 398 ASN A N 4
ATOM 5589 C CA . ASN A 1 72 ? -13.658 22.935 1.086 1.00 0.00 398 ASN A CA 4
ATOM 5590 C C . ASN A 1 72 ? -14.755 22.904 0.017 1.00 0.00 398 ASN A C 4
ATOM 5591 O O . ASN A 1 72 ? -14.596 23.462 -1.070 1.00 0.00 398 ASN A O 4
ATOM 5602 N N . LEU A 1 73 ? -15.915 22.331 0.348 1.00 0.00 399 LEU A N 4
ATOM 5603 C CA . LEU A 1 73 ? -17.059 22.228 -0.573 1.00 0.00 399 LEU A CA 4
ATOM 5604 C C . LEU A 1 73 ? -17.674 23.588 -0.941 1.00 0.00 399 LEU A C 4
ATOM 5605 O O . LEU A 1 73 ? -18.313 23.696 -1.984 1.00 0.00 399 LEU A O 4
ATOM 5621 N N . VAL A 1 74 ? -17.451 24.628 -0.134 1.00 0.00 400 VAL A N 4
ATOM 5622 C CA . VAL A 1 74 ? -17.771 26.028 -0.493 1.00 0.00 400 VAL A CA 4
ATOM 5623 C C . VAL A 1 74 ? -16.907 26.573 -1.638 1.00 0.00 400 VAL A C 4
ATOM 5624 O O . VAL A 1 74 ? -17.418 27.351 -2.436 1.00 0.00 400 VAL A O 4
ATOM 5637 N N . ASP A 1 75 ? -15.634 26.164 -1.746 1.00 0.00 401 ASP A N 4
ATOM 5638 C CA . ASP A 1 75 ? -14.727 26.619 -2.814 1.00 0.00 401 ASP A CA 4
ATOM 5639 C C . ASP A 1 75 ? -14.991 25.845 -4.109 1.00 0.00 401 ASP A C 4
ATOM 5640 O O . ASP A 1 75 ? -15.042 26.436 -5.188 1.00 0.00 401 ASP A O 4
ATOM 5649 N N . ALA A 1 76 ? -15.240 24.536 -3.971 1.00 0.00 402 ALA A N 4
ATOM 5650 C CA . ALA A 1 76 ? -15.714 23.685 -5.063 1.00 0.00 402 ALA A CA 4
ATOM 5651 C C . ALA A 1 76 ? -17.025 24.214 -5.673 1.00 0.00 402 ALA A C 4
ATOM 5652 O O . ALA A 1 76 ? -17.110 24.427 -6.885 1.00 0.00 402 ALA A O 4
ATOM 5659 N N . ASP A 1 77 ? -18.034 24.497 -4.840 1.00 0.00 403 ASP A N 4
ATOM 5660 C CA . ASP A 1 77 ? -19.267 25.136 -5.297 1.00 0.00 403 ASP A CA 4
ATOM 5661 C C . ASP A 1 77 ? -19.008 26.502 -5.954 1.00 0.00 403 ASP A C 4
ATOM 5662 O O . ASP A 1 77 ? -19.590 26.778 -7.002 1.00 0.00 403 ASP A O 4
ATOM 5671 N N . PHE A 1 78 ? -18.094 27.320 -5.411 1.00 0.00 404 PHE A N 4
ATOM 5672 C CA . PHE A 1 78 ? -17.762 28.636 -5.966 1.00 0.00 404 PHE A CA 4
ATOM 5673 C C . PHE A 1 78 ? -17.207 28.586 -7.395 1.00 0.00 404 PHE A C 4
ATOM 5674 O O . PHE A 1 78 ? -17.561 29.450 -8.193 1.00 0.00 404 PHE A O 4
ATOM 5691 N N . CYS A 1 79 ? -16.425 27.566 -7.769 1.00 0.00 405 CYS A N 4
ATOM 5692 C CA . CYS A 1 79 ? -16.037 27.336 -9.169 1.00 0.00 405 CYS A CA 4
ATOM 5693 C C . CYS A 1 79 ? -17.259 27.157 -10.065 1.00 0.00 405 CYS A C 4
ATOM 5694 O O . CYS A 1 79 ? -17.375 27.782 -11.112 1.00 0.00 405 CYS A O 4
ATOM 5702 N N . ILE A 1 80 ? -18.189 26.317 -9.632 1.00 0.00 406 ILE A N 4
ATOM 5703 C CA . ILE A 1 80 ? -19.396 25.953 -10.378 1.00 0.00 406 ILE A CA 4
ATOM 5704 C C . ILE A 1 80 ? -20.409 27.123 -10.410 1.00 0.00 406 ILE A C 4
ATOM 5705 O O . ILE A 1 80 ? -21.202 27.217 -11.346 1.00 0.00 406 ILE A O 4
ATOM 5721 N N . GLN A 1 81 ? -20.322 28.068 -9.464 1.00 0.00 407 GLN A N 4
ATOM 5722 C CA . GLN A 1 81 ? -20.998 29.368 -9.542 1.00 0.00 407 GLN A CA 4
ATOM 5723 C C . GLN A 1 81 ? -20.342 30.318 -10.564 1.00 0.00 407 GLN A C 4
ATOM 5724 O O . GLN A 1 81 ? -21.051 30.973 -11.328 1.00 0.00 407 GLN A O 4
ATOM 5738 N N . LYS A 1 82 ? -19.004 30.418 -10.589 1.00 0.00 408 LYS A N 4
ATOM 5739 C CA . LYS A 1 82 ? -18.290 31.482 -11.323 1.00 0.00 408 LYS A CA 4
ATOM 5740 C C . LYS A 1 82 ? -17.864 31.129 -12.762 1.00 0.00 408 LYS A C 4
ATOM 5741 O O . LYS A 1 82 ? -17.874 31.996 -13.638 1.00 0.00 408 LYS A O 4
ATOM 5760 N N . LEU A 1 83 ? -17.472 29.875 -13.013 1.00 0.00 409 LEU A N 4
ATOM 5761 C CA . LEU A 1 83 ? -16.818 29.441 -14.259 1.00 0.00 409 LEU A CA 4
ATOM 5762 C C . LEU A 1 83 ? -17.812 28.923 -15.314 1.00 0.00 409 LEU A C 4
ATOM 5763 O O . LEU A 1 83 ? -17.429 28.749 -16.464 1.00 0.00 409 LEU A O 4
ATOM 5779 N N . ASN A 1 84 ? -19.075 28.652 -14.962 1.00 0.00 410 ASN A N 4
ATOM 5780 C CA . ASN A 1 84 ? -20.054 27.910 -15.790 1.00 0.00 410 ASN A CA 4
ATOM 5781 C C . ASN A 1 84 ? -20.420 28.567 -17.154 1.00 0.00 410 ASN A C 4
ATOM 5782 O O . ASN A 1 84 ? -21.157 27.986 -17.951 1.00 0.00 410 ASN A O 4
ATOM 5793 N N . ASN A 1 85 ? -19.875 29.752 -17.452 1.00 0.00 411 ASN A N 4
ATOM 5794 C CA . ASN A 1 85 ? -20.018 30.483 -18.718 1.00 0.00 411 ASN A CA 4
ATOM 5795 C C . ASN A 1 85 ? -18.680 31.087 -19.209 1.00 0.00 411 ASN A C 4
ATOM 5796 O O . ASN A 1 85 ? -18.663 31.921 -20.114 1.00 0.00 411 ASN A O 4
ATOM 5807 N N . TYR A 1 86 ? -17.555 30.684 -18.609 1.00 0.00 412 TYR A N 4
ATOM 5808 C CA . TYR A 1 86 ? -16.221 31.223 -18.837 1.00 0.00 412 TYR A CA 4
ATOM 5809 C C . TYR A 1 86 ? -15.705 30.905 -20.251 1.00 0.00 412 TYR A C 4
ATOM 5810 O O . TYR A 1 86 ? -15.603 29.741 -20.636 1.00 0.00 412 TYR A O 4
ATOM 5828 N N . ASN A 1 87 ? -15.373 31.941 -21.026 1.00 0.00 413 ASN A N 4
ATOM 5829 C CA . ASN A 1 87 ? -14.765 31.800 -22.355 1.00 0.00 413 ASN A CA 4
ATOM 5830 C C . ASN A 1 87 ? -13.229 31.744 -22.269 1.00 0.00 413 ASN A C 4
ATOM 5831 O O . ASN A 1 87 ? -12.600 32.585 -21.623 1.00 0.00 413 ASN A O 4
ATOM 5842 N N . TYR A 1 88 ? -12.629 30.769 -22.958 1.00 0.00 414 TYR A N 4
ATOM 5843 C CA . TYR A 1 88 ? -11.192 30.479 -22.926 1.00 0.00 414 TYR A CA 4
ATOM 5844 C C . TYR A 1 88 ? -10.724 29.836 -24.245 1.00 0.00 414 TYR A C 4
ATOM 5845 O O . TYR A 1 88 ? -11.205 28.768 -24.629 1.00 0.00 414 TYR A O 4
ATOM 5863 N N . GLY A 1 89 ? -9.853 30.531 -24.992 1.00 0.00 415 GLY A N 4
ATOM 5864 C CA . GLY A 1 89 ? -9.555 30.203 -26.400 1.00 0.00 415 GLY A CA 4
ATOM 5865 C C . GLY A 1 89 ? -10.663 30.632 -27.377 1.00 0.00 415 GLY A C 4
ATOM 5866 O O . GLY A 1 89 ? -10.589 30.321 -28.565 1.00 0.00 415 GLY A O 4
ATOM 5870 N N . GLY A 1 90 ? -11.733 31.255 -26.860 1.00 0.00 416 GLY A N 4
ATOM 5871 C CA . GLY A 1 90 ? -13.029 31.477 -27.519 1.00 0.00 416 GLY A CA 4
ATOM 5872 C C . GLY A 1 90 ? -14.093 30.487 -27.033 1.00 0.00 416 GLY A C 4
ATOM 5873 O O . GLY A 1 90 ? -15.256 30.857 -26.881 1.00 0.00 416 GLY A O 4
ATOM 5877 N N . CYS A 1 91 ? -13.690 29.250 -26.728 1.00 0.00 417 CYS A N 4
ATOM 5878 C CA . CYS A 1 91 ? -14.555 28.158 -26.272 1.00 0.00 417 CYS A CA 4
ATOM 5879 C C . CYS A 1 91 ? -15.193 28.456 -24.902 1.00 0.00 417 CYS A C 4
ATOM 5880 O O . CYS A 1 91 ? -14.494 28.752 -23.935 1.00 0.00 417 CYS A O 4
ATOM 5888 N N . SER A 1 92 ? -16.518 28.348 -24.796 1.00 0.00 418 SER A N 4
ATOM 5889 C CA . SER A 1 92 ? -17.226 28.400 -23.508 1.00 0.00 418 SER A CA 4
ATOM 5890 C C . SER A 1 92 ? -17.000 27.089 -22.737 1.00 0.00 418 SER A C 4
ATOM 5891 O O . SER A 1 92 ? -17.394 26.016 -23.211 1.00 0.00 418 SER A O 4
ATOM 5899 N N . LEU A 1 93 ? -16.378 27.141 -21.555 1.00 0.00 419 LEU A N 4
ATOM 5900 C CA . LEU A 1 93 ? -16.133 25.940 -20.754 1.00 0.00 419 LEU A CA 4
ATOM 5901 C C . LEU A 1 93 ? -17.419 25.507 -20.046 1.00 0.00 419 LEU A C 4
ATOM 5902 O O . LEU A 1 93 ? -18.158 26.327 -19.496 1.00 0.00 419 LEU A O 4
ATOM 5918 N N . GLN A 1 94 ? -17.678 24.203 -20.065 1.00 0.00 420 GLN A N 4
ATOM 5919 C CA . GLN A 1 94 ? -18.800 23.568 -19.386 1.00 0.00 420 GLN A CA 4
ATOM 5920 C C . GLN A 1 94 ? -18.285 23.075 -18.027 1.00 0.00 420 GLN A C 4
ATOM 5921 O O . GLN A 1 94 ? -17.266 22.390 -17.974 1.00 0.00 420 GLN A O 4
ATOM 5935 N N . ILE A 1 95 ? -18.941 23.445 -16.924 1.00 0.00 421 ILE A N 4
ATOM 5936 C CA . ILE A 1 95 ? -18.416 23.243 -15.560 1.00 0.00 421 ILE A CA 4
ATOM 5937 C C . ILE A 1 95 ? -19.509 22.638 -14.682 1.00 0.00 421 ILE A C 4
ATOM 5938 O O . ILE A 1 95 ? -20.649 23.102 -14.694 1.00 0.00 421 ILE A O 4
ATOM 5954 N N . SER A 1 96 ? -19.151 21.643 -13.882 1.00 0.00 422 SER A N 4
ATOM 5955 C CA . SER A 1 96 ? -20.052 20.970 -12.936 1.00 0.00 422 SER A CA 4
ATOM 5956 C C . SER A 1 96 ? -19.271 20.267 -11.814 1.00 0.00 422 SER A C 4
ATOM 5957 O O . SER A 1 96 ? -18.041 20.297 -11.773 1.00 0.00 422 SER A O 4
ATOM 5965 N N . TYR A 1 97 ? -19.976 19.604 -10.896 1.00 0.00 423 TYR A N 4
ATOM 5966 C CA . TYR A 1 97 ? -19.361 18.657 -9.964 1.00 0.00 423 TYR A CA 4
ATOM 5967 C C . TYR A 1 97 ? -19.020 17.361 -10.714 1.00 0.00 423 TYR A C 4
ATOM 5968 O O . TYR A 1 97 ? -19.866 16.799 -11.402 1.00 0.00 423 TYR A O 4
ATOM 5986 N N . ALA A 1 98 ? -17.804 16.850 -10.555 1.00 0.00 424 ALA A N 4
ATOM 5987 C CA . ALA A 1 98 ? -17.432 15.487 -10.940 1.00 0.00 424 ALA A CA 4
ATOM 5988 C C . ALA A 1 98 ? -18.275 14.445 -10.182 1.00 0.00 424 ALA A C 4
ATOM 5989 O O . ALA A 1 98 ? -18.350 14.502 -8.959 1.00 0.00 424 ALA A O 4
ATOM 5996 N N . ARG A 1 99 ? -18.863 13.465 -10.876 1.00 0.00 425 ARG A N 4
ATOM 5997 C CA . ARG A 1 99 ? -19.742 12.454 -10.256 1.00 0.00 425 ARG A CA 4
ATOM 5998 C C . ARG A 1 99 ? -18.970 11.334 -9.541 1.00 0.00 425 ARG A C 4
ATOM 5999 O O . ARG A 1 99 ? -19.342 10.938 -8.435 1.00 0.00 425 ARG A O 4
ATOM 6020 N N . ARG A 1 100 ? -17.882 10.858 -10.155 1.00 0.00 426 ARG A N 4
ATOM 6021 C CA . ARG A 1 100 ? -17.026 9.791 -9.654 1.00 0.00 426 ARG A CA 4
ATOM 6022 C C . ARG A 1 100 ? -15.525 10.100 -9.750 1.00 0.00 426 ARG A C 4
ATOM 6023 O O . ARG A 1 100 ? -14.826 9.664 -10.658 1.00 0.00 426 ARG A O 4
ATOM 6044 N N . ASP A 1 101 ? -15.063 10.738 -8.687 1.00 0.00 427 ASP A N 4
ATOM 6045 C CA . ASP A 1 101 ? -13.660 10.816 -8.218 1.00 0.00 427 ASP A CA 4
ATOM 6046 C C . ASP A 1 101 ? -12.762 11.762 -9.056 1.00 0.00 427 ASP A C 4
ATOM 6047 O O . ASP A 1 101 ? -13.294 12.809 -9.509 1.00 0.00 427 ASP A O 4
ATOM 6057 N N . GLY A 1 1 ? 7.681 -1.777 -6.729 1.00 0.00 327 GLY A N 5
ATOM 6058 C CA . GLY A 1 1 ? 7.943 -0.319 -6.726 1.00 0.00 327 GLY A CA 5
ATOM 6059 C C . GLY A 1 1 ? 7.529 0.326 -8.042 1.00 0.00 327 GLY A C 5
ATOM 6060 O O . GLY A 1 1 ? 6.398 0.140 -8.489 1.00 0.00 327 GLY A O 5
ATOM 6066 N N . SER A 1 2 ? 8.434 1.095 -8.660 1.00 0.00 328 SER A N 5
ATOM 6067 C CA . SER A 1 2 ? 8.305 1.691 -10.014 1.00 0.00 328 SER A CA 5
ATOM 6068 C C . SER A 1 2 ? 7.284 2.852 -10.119 1.00 0.00 328 SER A C 5
ATOM 6069 O O . SER A 1 2 ? 6.955 3.298 -11.222 1.00 0.00 328 SER A O 5
ATOM 6077 N N . HIS A 1 3 ? 6.781 3.368 -8.990 1.00 0.00 329 HIS A N 5
ATOM 6078 C CA . HIS A 1 3 ? 5.831 4.489 -8.941 1.00 0.00 329 HIS A CA 5
ATOM 6079 C C . HIS A 1 3 ? 6.487 5.857 -9.250 1.00 0.00 329 HIS A C 5
ATOM 6080 O O . HIS A 1 3 ? 7.663 6.080 -8.942 1.00 0.00 329 HIS A O 5
ATOM 6094 N N . ILE A 1 4 ? 5.704 6.791 -9.809 1.00 0.00 330 ILE A N 5
ATOM 6095 C CA . ILE A 1 4 ? 6.105 8.186 -10.096 1.00 0.00 330 ILE A CA 5
ATOM 6096 C C . ILE A 1 4 ? 4.903 9.128 -10.289 1.00 0.00 330 ILE A C 5
ATOM 6097 O O . ILE A 1 4 ? 4.881 10.197 -9.678 1.00 0.00 330 ILE A O 5
ATOM 6113 N N . ASP A 1 5 ? 3.896 8.741 -11.090 1.00 0.00 331 ASP A N 5
ATOM 6114 C CA . ASP A 1 5 ? 2.838 9.671 -11.547 1.00 0.00 331 ASP A CA 5
ATOM 6115 C C . ASP A 1 5 ? 1.473 9.035 -11.870 1.00 0.00 331 ASP A C 5
ATOM 6116 O O . ASP A 1 5 ? 0.529 9.752 -12.194 1.00 0.00 331 ASP A O 5
ATOM 6125 N N . GLU A 1 6 ? 1.316 7.709 -11.758 1.00 0.00 332 GLU A N 5
ATOM 6126 C CA . GLU A 1 6 ? 0.067 7.022 -12.137 1.00 0.00 332 GLU A CA 5
ATOM 6127 C C . GLU A 1 6 ? -1.141 7.392 -11.252 1.00 0.00 332 GLU A C 5
ATOM 6128 O O . GLU A 1 6 ? -2.284 7.090 -11.598 1.00 0.00 332 GLU A O 5
ATOM 6140 N N . THR A 1 7 ? -0.920 8.119 -10.148 1.00 0.00 333 THR A N 5
ATOM 6141 C CA . THR A 1 7 ? -1.990 8.765 -9.379 1.00 0.00 333 THR A CA 5
ATOM 6142 C C . THR A 1 7 ? -2.664 9.926 -10.098 1.00 0.00 333 THR A C 5
ATOM 6143 O O . THR A 1 7 ? -3.848 10.163 -9.887 1.00 0.00 333 THR A O 5
ATOM 6154 N N . ALA A 1 8 ? -1.963 10.610 -11.004 1.00 0.00 334 ALA A N 5
ATOM 6155 C CA . ALA A 1 8 ? -2.587 11.641 -11.846 1.00 0.00 334 ALA A CA 5
ATOM 6156 C C . ALA A 1 8 ? -3.572 11.049 -12.876 1.00 0.00 334 ALA A C 5
ATOM 6157 O O . ALA A 1 8 ? -4.540 11.709 -13.264 1.00 0.00 334 ALA A O 5
ATOM 6164 N N . ALA A 1 9 ? -3.377 9.780 -13.251 1.00 0.00 335 ALA A N 5
ATOM 6165 C CA . ALA A 1 9 ? -4.349 8.996 -14.008 1.00 0.00 335 ALA A CA 5
ATOM 6166 C C . ALA A 1 9 ? -5.522 8.607 -13.103 1.00 0.00 335 ALA A C 5
ATOM 6167 O O . ALA A 1 9 ? -6.675 8.849 -13.441 1.00 0.00 335 ALA A O 5
ATOM 6174 N N . LYS A 1 10 ? -5.239 8.106 -11.898 1.00 0.00 336 LYS A N 5
ATOM 6175 C CA . LYS A 1 10 ? -6.251 7.772 -10.886 1.00 0.00 336 LYS A CA 5
ATOM 6176 C C . LYS A 1 10 ? -7.157 8.973 -10.520 1.00 0.00 336 LYS A C 5
ATOM 6177 O O . LYS A 1 10 ? -8.333 8.799 -10.197 1.00 0.00 336 LYS A O 5
ATOM 6196 N N . PHE A 1 11 ? -6.614 10.192 -10.641 1.00 0.00 337 PHE A N 5
ATOM 6197 C CA . PHE A 1 11 ? -7.287 11.474 -10.427 1.00 0.00 337 PHE A CA 5
ATOM 6198 C C . PHE A 1 11 ? -8.259 11.862 -11.573 1.00 0.00 337 PHE A C 5
ATOM 6199 O O . PHE A 1 11 ? -9.169 12.657 -11.346 1.00 0.00 337 PHE A O 5
ATOM 6216 N N . THR A 1 12 ? -8.099 11.324 -12.797 1.00 0.00 338 THR A N 5
ATOM 6217 C CA . THR A 1 12 ? -8.926 11.688 -13.978 1.00 0.00 338 THR A CA 5
ATOM 6218 C C . THR A 1 12 ? -9.692 10.515 -14.611 1.00 0.00 338 THR A C 5
ATOM 6219 O O . THR A 1 12 ? -10.716 10.737 -15.255 1.00 0.00 338 THR A O 5
ATOM 6230 N N . GLU A 1 13 ? -9.246 9.276 -14.430 1.00 0.00 339 GLU A N 5
ATOM 6231 C CA . GLU A 1 13 ? -9.818 8.072 -15.030 1.00 0.00 339 GLU A CA 5
ATOM 6232 C C . GLU A 1 13 ? -11.059 7.665 -14.238 1.00 0.00 339 GLU A C 5
ATOM 6233 O O . GLU A 1 13 ? -11.028 7.582 -13.007 1.00 0.00 339 GLU A O 5
ATOM 6245 N N . GLY A 1 14 ? -12.171 7.450 -14.940 1.00 0.00 340 GLY A N 5
ATOM 6246 C CA . GLY A 1 14 ? -13.420 7.000 -14.337 1.00 0.00 340 GLY A CA 5
ATOM 6247 C C . GLY A 1 14 ? -14.313 8.173 -13.952 1.00 0.00 340 GLY A C 5
ATOM 6248 O O . GLY A 1 14 ? -15.491 7.963 -13.676 1.00 0.00 340 GLY A O 5
ATOM 6252 N N . VAL A 1 15 ? -13.772 9.398 -13.973 1.00 0.00 341 VAL A N 5
ATOM 6253 C CA . VAL A 1 15 ? -14.537 10.619 -13.705 1.00 0.00 341 VAL A CA 5
ATOM 6254 C C . VAL A 1 15 ? -15.543 10.972 -14.802 1.00 0.00 341 VAL A C 5
ATOM 6255 O O . VAL A 1 15 ? -15.252 10.866 -15.990 1.00 0.00 341 VAL A O 5
ATOM 6268 N N . ASN A 1 16 ? -16.725 11.437 -14.375 1.00 0.00 342 ASN A N 5
ATOM 6269 C CA . ASN A 1 16 ? -17.875 11.777 -15.221 1.00 0.00 342 ASN A CA 5
ATOM 6270 C C . ASN A 1 16 ? -18.474 13.126 -14.757 1.00 0.00 342 ASN A C 5
ATOM 6271 O O . ASN A 1 16 ? -18.272 13.482 -13.594 1.00 0.00 342 ASN A O 5
ATOM 6282 N N . PRO A 1 17 ? -19.231 13.858 -15.592 1.00 0.00 343 PRO A N 5
ATOM 6283 C CA . PRO A 1 17 ? -19.949 15.061 -15.169 1.00 0.00 343 PRO A CA 5
ATOM 6284 C C . PRO A 1 17 ? -21.152 14.718 -14.281 1.00 0.00 343 PRO A C 5
ATOM 6285 O O . PRO A 1 17 ? -21.655 13.596 -14.311 1.00 0.00 343 PRO A O 5
ATOM 6296 N N . GLY A 1 18 ? -21.651 15.709 -13.535 1.00 0.00 344 GLY A N 5
ATOM 6297 C CA . GLY A 1 18 ? -22.986 15.663 -12.927 1.00 0.00 344 GLY A CA 5
ATOM 6298 C C . GLY A 1 18 ? -23.032 14.951 -11.579 1.00 0.00 344 GLY A C 5
ATOM 6299 O O . GLY A 1 18 ? -23.851 14.047 -11.394 1.00 0.00 344 GLY A O 5
ATOM 6303 N N . GLY A 1 19 ? -22.171 15.355 -10.635 1.00 0.00 345 GLY A N 5
ATOM 6304 C CA . GLY A 1 19 ? -22.322 15.024 -9.217 1.00 0.00 345 GLY A CA 5
ATOM 6305 C C . GLY A 1 19 ? -23.234 16.038 -8.515 1.00 0.00 345 GLY A C 5
ATOM 6306 O O . GLY A 1 19 ? -23.933 16.817 -9.166 1.00 0.00 345 GLY A O 5
ATOM 6310 N N . ASP A 1 20 ? -23.216 16.050 -7.182 1.00 0.00 346 ASP A N 5
ATOM 6311 C CA . ASP A 1 20 ? -24.021 16.969 -6.368 1.00 0.00 346 ASP A CA 5
ATOM 6312 C C . ASP A 1 20 ? -23.328 17.242 -5.030 1.00 0.00 346 ASP A C 5
ATOM 6313 O O . ASP A 1 20 ? -23.439 16.468 -4.075 1.00 0.00 346 ASP A O 5
ATOM 6322 N N . ARG A 1 21 ? -22.575 18.348 -5.004 1.00 0.00 347 ARG A N 5
ATOM 6323 C CA . ARG A 1 21 ? -21.786 18.822 -3.859 1.00 0.00 347 ARG A CA 5
ATOM 6324 C C . ARG A 1 21 ? -20.826 17.738 -3.330 1.00 0.00 347 ARG A C 5
ATOM 6325 O O . ARG A 1 21 ? -20.861 17.372 -2.155 1.00 0.00 347 ARG A O 5
ATOM 6346 N N . ASN A 1 22 ? -19.952 17.229 -4.211 1.00 0.00 348 ASN A N 5
ATOM 6347 C CA . ASN A 1 22 ? -18.963 16.198 -3.836 1.00 0.00 348 ASN A CA 5
ATOM 6348 C C . ASN A 1 22 ? -17.697 16.770 -3.142 1.00 0.00 348 ASN A C 5
ATOM 6349 O O . ASN A 1 22 ? -17.550 16.612 -1.933 1.00 0.00 348 ASN A O 5
ATOM 6360 N N . CYS A 1 23 ? -16.803 17.407 -3.927 1.00 0.00 349 CYS A N 5
ATOM 6361 C CA . CYS A 1 23 ? -15.493 18.059 -3.629 1.00 0.00 349 CYS A CA 5
ATOM 6362 C C . CYS A 1 23 ? -14.583 18.144 -4.887 1.00 0.00 349 CYS A C 5
ATOM 6363 O O . CYS A 1 23 ? -13.723 19.023 -4.966 1.00 0.00 349 CYS A O 5
ATOM 6371 N N . PHE A 1 24 ? -14.816 17.282 -5.891 1.00 0.00 350 PHE A N 5
ATOM 6372 C CA . PHE A 1 24 ? -14.187 17.355 -7.219 1.00 0.00 350 PHE A CA 5
ATOM 6373 C C . PHE A 1 24 ? -15.034 18.183 -8.196 1.00 0.00 350 PHE A C 5
ATOM 6374 O O . PHE A 1 24 ? -16.257 18.075 -8.237 1.00 0.00 350 PHE A O 5
ATOM 6391 N N . ILE A 1 25 ? -14.368 18.928 -9.069 1.00 0.00 351 ILE A N 5
ATOM 6392 C CA . ILE A 1 25 ? -14.938 19.736 -10.157 1.00 0.00 351 ILE A CA 5
ATOM 6393 C C . ILE A 1 25 ? -14.590 19.072 -11.485 1.00 0.00 351 ILE A C 5
ATOM 6394 O O . ILE A 1 25 ? -13.455 18.628 -11.669 1.00 0.00 351 ILE A O 5
ATOM 6410 N N . TYR A 1 26 ? -15.550 19.064 -12.401 1.00 0.00 352 TYR A N 5
ATOM 6411 C CA . TYR A 1 26 ? -15.419 18.637 -13.789 1.00 0.00 352 TYR A CA 5
ATOM 6412 C C . TYR A 1 26 ? -15.461 19.861 -14.720 1.00 0.00 352 TYR A C 5
ATOM 6413 O O . TYR A 1 26 ? -16.336 20.718 -14.569 1.00 0.00 352 TYR A O 5
ATOM 6431 N N . CYS A 1 27 ? -14.546 19.951 -15.688 1.00 0.00 353 CYS A N 5
ATOM 6432 C CA . CYS A 1 27 ? -14.428 21.068 -16.630 1.00 0.00 353 CYS A CA 5
ATOM 6433 C C . CYS A 1 27 ? -14.266 20.498 -18.041 1.00 0.00 353 CYS A C 5
ATOM 6434 O O . CYS A 1 27 ? -13.448 19.612 -18.242 1.00 0.00 353 CYS A O 5
ATOM 6442 N N . SER A 1 28 ? -15.013 20.982 -19.023 1.00 0.00 354 SER A N 5
ATOM 6443 C CA . SER A 1 28 ? -15.091 20.363 -20.353 1.00 0.00 354 SER A CA 5
ATOM 6444 C C . SER A 1 28 ? -15.197 21.404 -21.478 1.00 0.00 354 SER A C 5
ATOM 6445 O O . SER A 1 28 ? -15.497 22.576 -21.238 1.00 0.00 354 SER A O 5
ATOM 6453 N N . ASN A 1 29 ? -14.895 20.970 -22.706 1.00 0.00 355 ASN A N 5
ATOM 6454 C CA . ASN A 1 29 ? -14.752 21.781 -23.919 1.00 0.00 355 ASN A CA 5
ATOM 6455 C C . ASN A 1 29 ? -13.515 22.708 -23.880 1.00 0.00 355 ASN A C 5
ATOM 6456 O O . ASN A 1 29 ? -13.477 23.732 -24.567 1.00 0.00 355 ASN A O 5
ATOM 6467 N N . LEU A 1 30 ? -12.481 22.365 -23.093 1.00 0.00 356 LEU A N 5
ATOM 6468 C CA . LEU A 1 30 ? -11.190 23.052 -23.169 1.00 0.00 356 LEU A CA 5
ATOM 6469 C C . LEU A 1 30 ? -10.559 22.793 -24.557 1.00 0.00 356 LEU A C 5
ATOM 6470 O O . LEU A 1 30 ? -10.666 21.670 -25.062 1.00 0.00 356 LEU A O 5
ATOM 6486 N N . PRO A 1 31 ? -9.893 23.789 -25.175 1.00 0.00 357 PRO A N 5
ATOM 6487 C CA . PRO A 1 31 ? -9.185 23.598 -26.430 1.00 0.00 357 PRO A CA 5
ATOM 6488 C C . PRO A 1 31 ? -7.915 22.763 -26.204 1.00 0.00 357 PRO A C 5
ATOM 6489 O O . PRO A 1 31 ? -7.342 22.767 -25.113 1.00 0.00 357 PRO A O 5
ATOM 6500 N N . PHE A 1 32 ? -7.455 22.052 -27.237 1.00 0.00 358 PHE A N 5
ATOM 6501 C CA . PHE A 1 32 ? -6.388 21.044 -27.121 1.00 0.00 358 PHE A CA 5
ATOM 6502 C C . PHE A 1 32 ? -4.973 21.618 -26.911 1.00 0.00 358 PHE A C 5
ATOM 6503 O O . PHE A 1 32 ? -4.026 20.865 -26.681 1.00 0.00 358 PHE A O 5
ATOM 6520 N N . SER A 1 33 ? -4.819 22.945 -26.935 1.00 0.00 359 SER A N 5
ATOM 6521 C CA . SER A 1 33 ? -3.562 23.636 -26.603 1.00 0.00 359 SER A CA 5
ATOM 6522 C C . SER A 1 33 ? -3.331 23.772 -25.076 1.00 0.00 359 SER A C 5
ATOM 6523 O O . SER A 1 33 ? -2.241 24.166 -24.642 1.00 0.00 359 SER A O 5
ATOM 6531 N N . THR A 1 34 ? -4.337 23.433 -24.247 1.00 0.00 360 THR A N 5
ATOM 6532 C CA . THR A 1 34 ? -4.296 23.573 -22.776 1.00 0.00 360 THR A CA 5
ATOM 6533 C C . THR A 1 34 ? -3.321 22.576 -22.134 1.00 0.00 360 THR A C 5
ATOM 6534 O O . THR A 1 34 ? -3.191 21.439 -22.592 1.00 0.00 360 THR A O 5
ATOM 6545 N N . ALA A 1 35 ? -2.679 22.992 -21.036 1.00 0.00 361 ALA A N 5
ATOM 6546 C CA . ALA A 1 35 ? -1.795 22.183 -20.182 1.00 0.00 361 ALA A CA 5
ATOM 6547 C C . ALA A 1 35 ? -2.148 22.359 -18.689 1.00 0.00 361 ALA A C 5
ATOM 6548 O O . ALA A 1 35 ? -2.901 23.265 -18.334 1.00 0.00 361 ALA A O 5
ATOM 6555 N N . ARG A 1 36 ? -1.589 21.519 -17.802 1.00 0.00 362 ARG A N 5
ATOM 6556 C CA . ARG A 1 36 ? -1.895 21.500 -16.353 1.00 0.00 362 ARG A CA 5
ATOM 6557 C C . ARG A 1 36 ? -1.777 22.877 -15.673 1.00 0.00 362 ARG A C 5
ATOM 6558 O O . ARG A 1 36 ? -2.589 23.219 -14.817 1.00 0.00 362 ARG A O 5
ATOM 6579 N N . SER A 1 37 ? -0.803 23.693 -16.075 1.00 0.00 363 SER A N 5
ATOM 6580 C CA . SER A 1 37 ? -0.581 25.038 -15.515 1.00 0.00 363 SER A CA 5
ATOM 6581 C C . SER A 1 37 ? -1.741 26.021 -15.785 1.00 0.00 363 SER A C 5
ATOM 6582 O O . SER A 1 37 ? -1.903 26.995 -15.048 1.00 0.00 363 SER A O 5
ATOM 6590 N N . ASP A 1 38 ? -2.577 25.762 -16.800 1.00 0.00 364 ASP A N 5
ATOM 6591 C CA . ASP A 1 38 ? -3.762 26.568 -17.117 1.00 0.00 364 ASP A CA 5
ATOM 6592 C C . ASP A 1 38 ? -4.900 26.434 -16.087 1.00 0.00 364 ASP A C 5
ATOM 6593 O O . ASP A 1 38 ? -5.751 27.317 -15.976 1.00 0.00 364 ASP A O 5
ATOM 6602 N N . LEU A 1 39 ? -4.925 25.341 -15.316 1.00 0.00 365 LEU A N 5
ATOM 6603 C CA . LEU A 1 39 ? -6.005 25.064 -14.368 1.00 0.00 365 LEU A CA 5
ATOM 6604 C C . LEU A 1 39 ? -5.965 26.085 -13.225 1.00 0.00 365 LEU A C 5
ATOM 6605 O O . LEU A 1 39 ? -6.913 26.838 -13.015 1.00 0.00 365 LEU A O 5
ATOM 6621 N N . PHE A 1 40 ? -4.814 26.200 -12.565 1.00 0.00 366 PHE A N 5
ATOM 6622 C CA . PHE A 1 40 ? -4.556 27.124 -11.457 1.00 0.00 366 PHE A CA 5
ATOM 6623 C C . PHE A 1 40 ? -4.588 28.613 -11.872 1.00 0.00 366 PHE A C 5
ATOM 6624 O O . PHE A 1 40 ? -4.532 29.495 -11.018 1.00 0.00 366 PHE A O 5
ATOM 6641 N N . ASP A 1 41 ? -4.702 28.900 -13.171 1.00 0.00 367 ASP A N 5
ATOM 6642 C CA . ASP A 1 41 ? -4.875 30.239 -13.744 1.00 0.00 367 ASP A CA 5
ATOM 6643 C C . ASP A 1 41 ? -6.261 30.835 -13.464 1.00 0.00 367 ASP A C 5
ATOM 6644 O O . ASP A 1 41 ? -6.372 31.976 -13.009 1.00 0.00 367 ASP A O 5
ATOM 6653 N N . LEU A 1 42 ? -7.312 30.044 -13.730 1.00 0.00 368 LEU A N 5
ATOM 6654 C CA . LEU A 1 42 ? -8.721 30.431 -13.593 1.00 0.00 368 LEU A CA 5
ATOM 6655 C C . LEU A 1 42 ? -9.392 29.830 -12.352 1.00 0.00 368 LEU A C 5
ATOM 6656 O O . LEU A 1 42 ? -10.347 30.412 -11.837 1.00 0.00 368 LEU A O 5
ATOM 6672 N N . PHE A 1 43 ? -8.863 28.718 -11.830 1.00 0.00 369 PHE A N 5
ATOM 6673 C CA . PHE A 1 43 ? -9.316 28.111 -10.580 1.00 0.00 369 PHE A CA 5
ATOM 6674 C C . PHE A 1 43 ? -8.596 28.698 -9.356 1.00 0.00 369 PHE A C 5
ATOM 6675 O O . PHE A 1 43 ? -9.227 28.930 -8.327 1.00 0.00 369 PHE A O 5
ATOM 6692 N N . GLY A 1 44 ? -7.302 29.027 -9.466 1.00 0.00 370 GLY A N 5
ATOM 6693 C CA . GLY A 1 44 ? -6.492 29.581 -8.369 1.00 0.00 370 GLY A CA 5
ATOM 6694 C C . GLY A 1 44 ? -7.057 30.838 -7.678 1.00 0.00 370 GLY A C 5
ATOM 6695 O O . GLY A 1 44 ? -6.959 30.897 -6.448 1.00 0.00 370 GLY A O 5
ATOM 6699 N N . PRO A 1 45 ? -7.678 31.815 -8.381 1.00 0.00 371 PRO A N 5
ATOM 6700 C CA . PRO A 1 45 ? -8.316 32.967 -7.734 1.00 0.00 371 PRO A CA 5
ATOM 6701 C C . PRO A 1 45 ? -9.681 32.655 -7.086 1.00 0.00 371 PRO A C 5
ATOM 6702 O O . PRO A 1 45 ? -10.235 33.530 -6.423 1.00 0.00 371 PRO A O 5
ATOM 6713 N N . ILE A 1 46 ? -10.224 31.436 -7.229 1.00 0.00 372 ILE A N 5
ATOM 6714 C CA . ILE A 1 46 ? -11.470 31.025 -6.551 1.00 0.00 372 ILE A CA 5
ATOM 6715 C C . ILE A 1 46 ? -11.193 30.610 -5.098 1.00 0.00 372 ILE A C 5
ATOM 6716 O O . ILE A 1 46 ? -11.926 31.013 -4.190 1.00 0.00 372 ILE A O 5
ATOM 6732 N N . GLY A 1 47 ? -10.128 29.827 -4.869 1.00 0.00 373 GLY A N 5
ATOM 6733 C CA . GLY A 1 47 ? -9.778 29.264 -3.561 1.00 0.00 373 GLY A CA 5
ATOM 6734 C C . GLY A 1 47 ? -8.601 28.289 -3.597 1.00 0.00 373 GLY A C 5
ATOM 6735 O O . GLY A 1 47 ? -7.751 28.357 -4.484 1.00 0.00 373 GLY A O 5
ATOM 6739 N N . LYS A 1 48 ? -8.545 27.375 -2.625 1.00 0.00 374 LYS A N 5
ATOM 6740 C CA . LYS A 1 48 ? -7.430 26.437 -2.433 1.00 0.00 374 LYS A CA 5
ATOM 6741 C C . LYS A 1 48 ? -7.671 25.077 -3.129 1.00 0.00 374 LYS A C 5
ATOM 6742 O O . LYS A 1 48 ? -8.343 24.191 -2.591 1.00 0.00 374 LYS A O 5
ATOM 6761 N N . ILE A 1 49 ? -7.089 24.888 -4.318 1.00 0.00 375 ILE A N 5
ATOM 6762 C CA . ILE A 1 49 ? -7.064 23.595 -5.030 1.00 0.00 375 ILE A CA 5
ATOM 6763 C C . ILE A 1 49 ? -6.113 22.645 -4.278 1.00 0.00 375 ILE A C 5
ATOM 6764 O O . ILE A 1 49 ? -4.954 22.987 -4.031 1.00 0.00 375 ILE A O 5
ATOM 6780 N N . ASN A 1 50 ? -6.593 21.449 -3.941 1.00 0.00 376 ASN A N 5
ATOM 6781 C CA . ASN A 1 50 ? -5.766 20.356 -3.430 1.00 0.00 376 ASN A CA 5
ATOM 6782 C C . ASN A 1 50 ? -4.911 19.718 -4.549 1.00 0.00 376 ASN A C 5
ATOM 6783 O O . ASN A 1 50 ? -3.731 19.431 -4.344 1.00 0.00 376 ASN A O 5
ATOM 6794 N N . ASN A 1 51 ? -5.526 19.495 -5.720 1.00 0.00 377 ASN A N 5
ATOM 6795 C CA . ASN A 1 51 ? -4.966 18.861 -6.926 1.00 0.00 377 ASN A CA 5
ATOM 6796 C C . ASN A 1 51 ? -5.830 19.161 -8.165 1.00 0.00 377 ASN A C 5
ATOM 6797 O O . ASN A 1 51 ? -7.006 19.500 -8.039 1.00 0.00 377 ASN A O 5
ATOM 6808 N N . ALA A 1 52 ? -5.265 18.974 -9.360 1.00 0.00 378 ALA A N 5
ATOM 6809 C CA . ALA A 1 52 ? -5.927 19.212 -10.654 1.00 0.00 378 ALA A CA 5
ATOM 6810 C C . ALA A 1 52 ? -5.123 18.629 -11.832 1.00 0.00 378 ALA A C 5
ATOM 6811 O O . ALA A 1 52 ? -3.893 18.657 -11.814 1.00 0.00 378 ALA A O 5
ATOM 6818 N N . GLU A 1 53 ? -5.817 18.104 -12.851 1.00 0.00 379 GLU A N 5
ATOM 6819 C CA . GLU A 1 53 ? -5.253 17.310 -13.951 1.00 0.00 379 GLU A CA 5
ATOM 6820 C C . GLU A 1 53 ? -6.189 17.345 -15.170 1.00 0.00 379 GLU A C 5
ATOM 6821 O O . GLU A 1 53 ? -7.371 17.683 -15.055 1.00 0.00 379 GLU A O 5
ATOM 6833 N N . LEU A 1 54 ? -5.665 16.933 -16.326 1.00 0.00 380 LEU A N 5
ATOM 6834 C CA . LEU A 1 54 ? -6.396 16.822 -17.590 1.00 0.00 380 LEU A CA 5
ATOM 6835 C C . LEU A 1 54 ? -6.719 15.367 -17.933 1.00 0.00 380 LEU A C 5
ATOM 6836 O O . LEU A 1 54 ? -5.875 14.486 -17.759 1.00 0.00 380 LEU A O 5
ATOM 6852 N N . LYS A 1 55 ? -7.924 15.096 -18.444 1.00 0.00 381 LYS A N 5
ATOM 6853 C CA . LYS A 1 55 ? -8.371 13.716 -18.661 1.00 0.00 381 LYS A CA 5
ATOM 6854 C C . LYS A 1 55 ? -7.651 13.040 -19.861 1.00 0.00 381 LYS A C 5
ATOM 6855 O O . LYS A 1 55 ? -7.722 13.592 -20.965 1.00 0.00 381 LYS A O 5
ATOM 6874 N N . PRO A 1 56 ? -6.994 11.872 -19.678 1.00 0.00 382 PRO A N 5
ATOM 6875 C CA . PRO A 1 56 ? -6.335 11.123 -20.752 1.00 0.00 382 PRO A CA 5
ATOM 6876 C C . PRO A 1 56 ? -7.346 10.369 -21.630 1.00 0.00 382 PRO A C 5
ATOM 6877 O O . PRO A 1 56 ? -8.516 10.227 -21.272 1.00 0.00 382 PRO A O 5
ATOM 6888 N N . GLN A 1 57 ? -6.882 9.866 -22.779 1.00 0.00 383 GLN A N 5
ATOM 6889 C CA . GLN A 1 57 ? -7.666 9.184 -23.792 1.00 0.00 383 GLN A CA 5
ATOM 6890 C C . GLN A 1 57 ? -6.731 8.289 -24.637 1.00 0.00 383 GLN A C 5
ATOM 6891 O O . GLN A 1 57 ? -5.736 8.760 -25.191 1.00 0.00 383 GLN A O 5
ATOM 6905 N N . GLU A 1 58 ? -7.051 6.991 -24.727 1.00 0.00 384 GLU A N 5
ATOM 6906 C CA . GLU A 1 58 ? -6.232 5.952 -25.385 1.00 0.00 384 GLU A CA 5
ATOM 6907 C C . GLU A 1 58 ? -6.060 6.124 -26.908 1.00 0.00 384 GLU A C 5
ATOM 6908 O O . GLU A 1 58 ? -5.192 5.486 -27.509 1.00 0.00 384 GLU A O 5
ATOM 6920 N N . ASN A 1 59 ? -6.844 7.005 -27.543 1.00 0.00 385 ASN A N 5
ATOM 6921 C CA . ASN A 1 59 ? -6.718 7.356 -28.965 1.00 0.00 385 ASN A CA 5
ATOM 6922 C C . ASN A 1 59 ? -5.405 8.111 -29.298 1.00 0.00 385 ASN A C 5
ATOM 6923 O O . ASN A 1 59 ? -5.106 8.350 -30.470 1.00 0.00 385 ASN A O 5
ATOM 6934 N N . GLY A 1 60 ? -4.623 8.516 -28.281 1.00 0.00 386 GLY A N 5
ATOM 6935 C CA . GLY A 1 60 ? -3.352 9.241 -28.451 1.00 0.00 386 GLY A CA 5
ATOM 6936 C C . GLY A 1 60 ? -3.506 10.764 -28.513 1.00 0.00 386 GLY A C 5
ATOM 6937 O O . GLY A 1 60 ? -2.517 11.464 -28.731 1.00 0.00 386 GLY A O 5
ATOM 6941 N N . GLN A 1 61 ? -4.736 11.274 -28.389 1.00 0.00 387 GLN A N 5
ATOM 6942 C CA . GLN A 1 61 ? -5.109 12.680 -28.598 1.00 0.00 387 GLN A CA 5
ATOM 6943 C C . GLN A 1 61 ? -6.006 13.148 -27.433 1.00 0.00 387 GLN A C 5
ATOM 6944 O O . GLN A 1 61 ? -6.817 12.349 -26.952 1.00 0.00 387 GLN A O 5
ATOM 6958 N N . PRO A 1 62 ? -5.879 14.407 -26.961 1.00 0.00 388 PRO A N 5
ATOM 6959 C CA . PRO A 1 62 ? -6.492 14.870 -25.715 1.00 0.00 388 PRO A CA 5
ATOM 6960 C C . PRO A 1 62 ? -8.023 14.965 -25.782 1.00 0.00 388 PRO A C 5
ATOM 6961 O O . PRO A 1 62 ? -8.620 15.114 -26.849 1.00 0.00 388 PRO A O 5
ATOM 6972 N N . THR A 1 63 ? -8.643 14.889 -24.597 1.00 0.00 389 THR A N 5
ATOM 6973 C CA . THR A 1 63 ? -10.104 14.915 -24.393 1.00 0.00 389 THR A CA 5
ATOM 6974 C C . THR A 1 63 ? -10.729 16.297 -24.533 1.00 0.00 389 THR A C 5
ATOM 6975 O O . THR A 1 63 ? -11.902 16.398 -24.891 1.00 0.00 389 THR A O 5
ATOM 6986 N N . GLY A 1 64 ? -9.985 17.348 -24.167 1.00 0.00 390 GLY A N 5
ATOM 6987 C CA . GLY A 1 64 ? -10.561 18.667 -23.883 1.00 0.00 390 GLY A CA 5
ATOM 6988 C C . GLY A 1 64 ? -11.315 18.722 -22.548 1.00 0.00 390 GLY A C 5
ATOM 6989 O O . GLY A 1 64 ? -12.226 19.535 -22.417 1.00 0.00 390 GLY A O 5
ATOM 6993 N N . VAL A 1 65 ? -10.953 17.879 -21.569 1.00 0.00 391 VAL A N 5
ATOM 6994 C CA . VAL A 1 65 ? -11.530 17.852 -20.206 1.00 0.00 391 VAL A CA 5
ATOM 6995 C C . VAL A 1 65 ? -10.441 18.039 -19.151 1.00 0.00 391 VAL A C 5
ATOM 6996 O O . VAL A 1 65 ? -9.363 17.463 -19.264 1.00 0.00 391 VAL A O 5
ATOM 7009 N N . ALA A 1 66 ? -10.763 18.785 -18.092 1.00 0.00 392 ALA A N 5
ATOM 7010 C CA . ALA A 1 66 ? -10.003 18.843 -16.844 1.00 0.00 392 ALA A CA 5
ATOM 7011 C C . ALA A 1 66 ? -10.822 18.374 -15.624 1.00 0.00 392 ALA A C 5
ATOM 7012 O O . ALA A 1 66 ? -12.051 18.449 -15.614 1.00 0.00 392 ALA A O 5
ATOM 7019 N N . VAL A 1 67 ? -10.118 17.932 -14.579 1.00 0.00 393 VAL A N 5
ATOM 7020 C CA . VAL A 1 67 ? -10.670 17.668 -13.235 1.00 0.00 393 VAL A CA 5
ATOM 7021 C C . VAL A 1 67 ? -9.933 18.561 -12.231 1.00 0.00 393 VAL A C 5
ATOM 7022 O O . VAL A 1 67 ? -8.737 18.805 -12.395 1.00 0.00 393 VAL A O 5
ATOM 7035 N N . VAL A 1 68 ? -10.633 19.033 -11.197 1.00 0.00 394 VAL A N 5
ATOM 7036 C CA . VAL A 1 68 ? -10.060 19.846 -10.097 1.00 0.00 394 VAL A CA 5
ATOM 7037 C C . VAL A 1 68 ? -10.565 19.277 -8.759 1.00 0.00 394 VAL A C 5
ATOM 7038 O O . VAL A 1 68 ? -11.639 18.692 -8.730 1.00 0.00 394 VAL A O 5
ATOM 7051 N N . GLU A 1 69 ? -9.811 19.398 -7.665 1.00 0.00 395 GLU A N 5
ATOM 7052 C CA . GLU A 1 69 ? -10.167 18.881 -6.334 1.00 0.00 395 GLU A CA 5
ATOM 7053 C C . GLU A 1 69 ? -9.801 19.937 -5.288 1.00 0.00 395 GLU A C 5
ATOM 7054 O O . GLU A 1 69 ? -8.737 20.544 -5.381 1.00 0.00 395 GLU A O 5
ATOM 7066 N N . TYR A 1 70 ? -10.687 20.215 -4.332 1.00 0.00 396 TYR A N 5
ATOM 7067 C CA . TYR A 1 70 ? -10.640 21.418 -3.488 1.00 0.00 396 TYR A CA 5
ATOM 7068 C C . TYR A 1 70 ? -10.582 21.144 -1.974 1.00 0.00 396 TYR A C 5
ATOM 7069 O O . TYR A 1 70 ? -11.197 20.209 -1.456 1.00 0.00 396 TYR A O 5
ATOM 7087 N N . GLU A 1 71 ? -9.860 22.025 -1.269 1.00 0.00 397 GLU A N 5
ATOM 7088 C CA . GLU A 1 71 ? -9.604 21.950 0.181 1.00 0.00 397 GLU A CA 5
ATOM 7089 C C . GLU A 1 71 ? -10.898 21.857 1.009 1.00 0.00 397 GLU A C 5
ATOM 7090 O O . GLU A 1 71 ? -11.007 21.021 1.911 1.00 0.00 397 GLU A O 5
ATOM 7102 N N . ASN A 1 72 ? -11.887 22.692 0.680 1.00 0.00 398 ASN A N 5
ATOM 7103 C CA . ASN A 1 72 ? -13.192 22.768 1.312 1.00 0.00 398 ASN A CA 5
ATOM 7104 C C . ASN A 1 72 ? -14.282 22.706 0.222 1.00 0.00 398 ASN A C 5
ATOM 7105 O O . ASN A 1 72 ? -14.057 23.023 -0.950 1.00 0.00 398 ASN A O 5
ATOM 7116 N N . LEU A 1 73 ? -15.496 22.315 0.617 1.00 0.00 399 LEU A N 5
ATOM 7117 C CA . LEU A 1 73 ? -16.626 22.138 -0.308 1.00 0.00 399 LEU A CA 5
ATOM 7118 C C . LEU A 1 73 ? -17.246 23.483 -0.751 1.00 0.00 399 LEU A C 5
ATOM 7119 O O . LEU A 1 73 ? -17.946 23.536 -1.759 1.00 0.00 399 LEU A O 5
ATOM 7135 N N . VAL A 1 74 ? -16.951 24.576 -0.043 1.00 0.00 400 VAL A N 5
ATOM 7136 C CA . VAL A 1 74 ? -17.346 25.949 -0.424 1.00 0.00 400 VAL A CA 5
ATOM 7137 C C . VAL A 1 74 ? -16.572 26.495 -1.636 1.00 0.00 400 VAL A C 5
ATOM 7138 O O . VAL A 1 74 ? -17.191 27.081 -2.519 1.00 0.00 400 VAL A O 5
ATOM 7151 N N . ASP A 1 75 ? -15.252 26.271 -1.716 1.00 0.00 401 ASP A N 5
ATOM 7152 C CA . ASP A 1 75 ? -14.412 26.682 -2.851 1.00 0.00 401 ASP A CA 5
ATOM 7153 C C . ASP A 1 75 ? -14.683 25.805 -4.083 1.00 0.00 401 ASP A C 5
ATOM 7154 O O . ASP A 1 75 ? -14.596 26.294 -5.211 1.00 0.00 401 ASP A O 5
ATOM 7163 N N . ALA A 1 76 ? -15.081 24.540 -3.865 1.00 0.00 402 ALA A N 5
ATOM 7164 C CA . ALA A 1 76 ? -15.576 23.672 -4.927 1.00 0.00 402 ALA A CA 5
ATOM 7165 C C . ALA A 1 76 ? -16.888 24.223 -5.500 1.00 0.00 402 ALA A C 5
ATOM 7166 O O . ALA A 1 76 ? -16.947 24.507 -6.694 1.00 0.00 402 ALA A O 5
ATOM 7173 N N . ASP A 1 77 ? -17.905 24.465 -4.661 1.00 0.00 403 ASP A N 5
ATOM 7174 C CA . ASP A 1 77 ? -19.183 25.020 -5.111 1.00 0.00 403 ASP A CA 5
ATOM 7175 C C . ASP A 1 77 ? -19.009 26.320 -5.896 1.00 0.00 403 ASP A C 5
ATOM 7176 O O . ASP A 1 77 ? -19.577 26.470 -6.981 1.00 0.00 403 ASP A O 5
ATOM 7185 N N . PHE A 1 78 ? -18.168 27.219 -5.379 1.00 0.00 404 PHE A N 5
ATOM 7186 C CA . PHE A 1 78 ? -17.852 28.496 -6.007 1.00 0.00 404 PHE A CA 5
ATOM 7187 C C . PHE A 1 78 ? -17.320 28.376 -7.441 1.00 0.00 404 PHE A C 5
ATOM 7188 O O . PHE A 1 78 ? -17.587 29.272 -8.240 1.00 0.00 404 PHE A O 5
ATOM 7205 N N . CYS A 1 79 ? -16.644 27.282 -7.817 1.00 0.00 405 CYS A N 5
ATOM 7206 C CA . CYS A 1 79 ? -16.261 27.055 -9.212 1.00 0.00 405 CYS A CA 5
ATOM 7207 C C . CYS A 1 79 ? -17.468 26.816 -10.117 1.00 0.00 405 CYS A C 5
ATOM 7208 O O . CYS A 1 79 ? -17.575 27.450 -11.162 1.00 0.00 405 CYS A O 5
ATOM 7216 N N . ILE A 1 80 ? -18.408 25.957 -9.718 1.00 0.00 406 ILE A N 5
ATOM 7217 C CA . ILE A 1 80 ? -19.615 25.706 -10.505 1.00 0.00 406 ILE A CA 5
ATOM 7218 C C . ILE A 1 80 ? -20.539 26.949 -10.494 1.00 0.00 406 ILE A C 5
ATOM 7219 O O . ILE A 1 80 ? -21.242 27.197 -11.474 1.00 0.00 406 ILE A O 5
ATOM 7235 N N . GLN A 1 81 ? -20.474 27.793 -9.453 1.00 0.00 407 GLN A N 5
ATOM 7236 C CA . GLN A 1 81 ? -21.162 29.093 -9.429 1.00 0.00 407 GLN A CA 5
ATOM 7237 C C . GLN A 1 81 ? -20.550 30.130 -10.397 1.00 0.00 407 GLN A C 5
ATOM 7238 O O . GLN A 1 81 ? -21.303 30.835 -11.071 1.00 0.00 407 GLN A O 5
ATOM 7252 N N . LYS A 1 82 ? -19.215 30.243 -10.493 1.00 0.00 408 LYS A N 5
ATOM 7253 C CA . LYS A 1 82 ? -18.548 31.296 -11.286 1.00 0.00 408 LYS A CA 5
ATOM 7254 C C . LYS A 1 82 ? -18.214 30.891 -12.733 1.00 0.00 408 LYS A C 5
ATOM 7255 O O . LYS A 1 82 ? -18.411 31.688 -13.654 1.00 0.00 408 LYS A O 5
ATOM 7274 N N . LEU A 1 83 ? -17.675 29.685 -12.952 1.00 0.00 409 LEU A N 5
ATOM 7275 C CA . LEU A 1 83 ? -17.005 29.314 -14.208 1.00 0.00 409 LEU A CA 5
ATOM 7276 C C . LEU A 1 83 ? -17.971 28.767 -15.272 1.00 0.00 409 LEU A C 5
ATOM 7277 O O . LEU A 1 83 ? -17.588 28.637 -16.426 1.00 0.00 409 LEU A O 5
ATOM 7293 N N . ASN A 1 84 ? -19.217 28.425 -14.926 1.00 0.00 410 ASN A N 5
ATOM 7294 C CA . ASN A 1 84 ? -20.177 27.703 -15.788 1.00 0.00 410 ASN A CA 5
ATOM 7295 C C . ASN A 1 84 ? -20.574 28.422 -17.113 1.00 0.00 410 ASN A C 5
ATOM 7296 O O . ASN A 1 84 ? -21.276 27.850 -17.946 1.00 0.00 410 ASN A O 5
ATOM 7307 N N . ASN A 1 85 ? -20.079 29.645 -17.343 1.00 0.00 411 ASN A N 5
ATOM 7308 C CA . ASN A 1 85 ? -20.236 30.434 -18.574 1.00 0.00 411 ASN A CA 5
ATOM 7309 C C . ASN A 1 85 ? -18.899 31.039 -19.066 1.00 0.00 411 ASN A C 5
ATOM 7310 O O . ASN A 1 85 ? -18.883 31.899 -19.948 1.00 0.00 411 ASN A O 5
ATOM 7321 N N . TYR A 1 86 ? -17.770 30.610 -18.487 1.00 0.00 412 TYR A N 5
ATOM 7322 C CA . TYR A 1 86 ? -16.438 31.147 -18.707 1.00 0.00 412 TYR A CA 5
ATOM 7323 C C . TYR A 1 86 ? -15.966 30.956 -20.158 1.00 0.00 412 TYR A C 5
ATOM 7324 O O . TYR A 1 86 ? -15.964 29.842 -20.692 1.00 0.00 412 TYR A O 5
ATOM 7342 N N . ASN A 1 87 ? -15.560 32.061 -20.784 1.00 0.00 413 ASN A N 5
ATOM 7343 C CA . ASN A 1 87 ? -14.956 32.067 -22.116 1.00 0.00 413 ASN A CA 5
ATOM 7344 C C . ASN A 1 87 ? -13.433 31.898 -22.056 1.00 0.00 413 ASN A C 5
ATOM 7345 O O . ASN A 1 87 ? -12.751 32.492 -21.217 1.00 0.00 413 ASN A O 5
ATOM 7356 N N . TYR A 1 88 ? -12.903 31.093 -22.980 1.00 0.00 414 TYR A N 5
ATOM 7357 C CA . TYR A 1 88 ? -11.503 30.675 -23.018 1.00 0.00 414 TYR A CA 5
ATOM 7358 C C . TYR A 1 88 ? -11.081 30.261 -24.437 1.00 0.00 414 TYR A C 5
ATOM 7359 O O . TYR A 1 88 ? -11.730 29.415 -25.053 1.00 0.00 414 TYR A O 5
ATOM 7377 N N . GLY A 1 89 ? -10.027 30.878 -24.989 1.00 0.00 415 GLY A N 5
ATOM 7378 C CA . GLY A 1 89 ? -9.504 30.540 -26.326 1.00 0.00 415 GLY A CA 5
ATOM 7379 C C . GLY A 1 89 ? -10.362 31.030 -27.504 1.00 0.00 415 GLY A C 5
ATOM 7380 O O . GLY A 1 89 ? -10.049 30.705 -28.650 1.00 0.00 415 GLY A O 5
ATOM 7384 N N . GLY A 1 90 ? -11.477 31.725 -27.233 1.00 0.00 416 GLY A N 5
ATOM 7385 C CA . GLY A 1 90 ? -12.554 32.023 -28.195 1.00 0.00 416 GLY A CA 5
ATOM 7386 C C . GLY A 1 90 ? -13.728 31.033 -28.132 1.00 0.00 416 GLY A C 5
ATOM 7387 O O . GLY A 1 90 ? -14.680 31.170 -28.901 1.00 0.00 416 GLY A O 5
ATOM 7391 N N . CYS A 1 91 ? -13.665 30.054 -27.219 1.00 0.00 417 CYS A N 5
ATOM 7392 C CA . CYS A 1 91 ? -14.697 29.049 -26.933 1.00 0.00 417 CYS A CA 5
ATOM 7393 C C . CYS A 1 91 ? -15.386 29.324 -25.577 1.00 0.00 417 CYS A C 5
ATOM 7394 O O . CYS A 1 91 ? -15.003 30.235 -24.842 1.00 0.00 417 CYS A O 5
ATOM 7402 N N . SER A 1 92 ? -16.386 28.520 -25.225 1.00 0.00 418 SER A N 5
ATOM 7403 C CA . SER A 1 92 ? -17.030 28.500 -23.897 1.00 0.00 418 SER A CA 5
ATOM 7404 C C . SER A 1 92 ? -16.755 27.158 -23.194 1.00 0.00 418 SER A C 5
ATOM 7405 O O . SER A 1 92 ? -16.820 26.109 -23.839 1.00 0.00 418 SER A O 5
ATOM 7413 N N . LEU A 1 93 ? -16.468 27.161 -21.883 1.00 0.00 419 LEU A N 5
ATOM 7414 C CA . LEU A 1 93 ? -16.254 25.922 -21.116 1.00 0.00 419 LEU A CA 5
ATOM 7415 C C . LEU A 1 93 ? -17.541 25.488 -20.405 1.00 0.00 419 LEU A C 5
ATOM 7416 O O . LEU A 1 93 ? -18.355 26.317 -19.993 1.00 0.00 419 LEU A O 5
ATOM 7432 N N . GLN A 1 94 ? -17.698 24.177 -20.237 1.00 0.00 420 GLN A N 5
ATOM 7433 C CA . GLN A 1 94 ? -18.764 23.555 -19.450 1.00 0.00 420 GLN A CA 5
ATOM 7434 C C . GLN A 1 94 ? -18.183 23.139 -18.092 1.00 0.00 420 GLN A C 5
ATOM 7435 O O . GLN A 1 94 ? -17.086 22.586 -18.042 1.00 0.00 420 GLN A O 5
ATOM 7449 N N . ILE A 1 95 ? -18.886 23.406 -16.987 1.00 0.00 421 ILE A N 5
ATOM 7450 C CA . ILE A 1 95 ? -18.374 23.205 -15.617 1.00 0.00 421 ILE A CA 5
ATOM 7451 C C . ILE A 1 95 ? -19.460 22.581 -14.741 1.00 0.00 421 ILE A C 5
ATOM 7452 O O . ILE A 1 95 ? -20.605 23.033 -14.750 1.00 0.00 421 ILE A O 5
ATOM 7468 N N . SER A 1 96 ? -19.086 21.584 -13.949 1.00 0.00 422 SER A N 5
ATOM 7469 C CA . SER A 1 96 ? -19.987 20.858 -13.043 1.00 0.00 422 SER A CA 5
ATOM 7470 C C . SER A 1 96 ? -19.208 20.170 -11.910 1.00 0.00 422 SER A C 5
ATOM 7471 O O . SER A 1 96 ? -17.988 20.286 -11.821 1.00 0.00 422 SER A O 5
ATOM 7479 N N . TYR A 1 97 ? -19.891 19.437 -11.032 1.00 0.00 423 TYR A N 5
ATOM 7480 C CA . TYR A 1 97 ? -19.244 18.531 -10.080 1.00 0.00 423 TYR A CA 5
ATOM 7481 C C . TYR A 1 97 ? -18.839 17.222 -10.781 1.00 0.00 423 TYR A C 5
ATOM 7482 O O . TYR A 1 97 ? -19.635 16.620 -11.501 1.00 0.00 423 TYR A O 5
ATOM 7500 N N . ALA A 1 98 ? -17.609 16.763 -10.552 1.00 0.00 424 ALA A N 5
ATOM 7501 C CA . ALA A 1 98 ? -17.087 15.477 -11.023 1.00 0.00 424 ALA A CA 5
ATOM 7502 C C . ALA A 1 98 ? -17.677 14.352 -10.155 1.00 0.00 424 ALA A C 5
ATOM 7503 O O . ALA A 1 98 ? -17.502 14.342 -8.937 1.00 0.00 424 ALA A O 5
ATOM 7510 N N . ARG A 1 99 ? -18.439 13.448 -10.780 1.00 0.00 425 ARG A N 5
ATOM 7511 C CA . ARG A 1 99 ? -19.381 12.539 -10.107 1.00 0.00 425 ARG A CA 5
ATOM 7512 C C . ARG A 1 99 ? -18.684 11.382 -9.380 1.00 0.00 425 ARG A C 5
ATOM 7513 O O . ARG A 1 99 ? -18.983 11.113 -8.216 1.00 0.00 425 ARG A O 5
ATOM 7534 N N . ARG A 1 100 ? -17.731 10.746 -10.062 1.00 0.00 426 ARG A N 5
ATOM 7535 C CA . ARG A 1 100 ? -16.869 9.693 -9.552 1.00 0.00 426 ARG A CA 5
ATOM 7536 C C . ARG A 1 100 ? -15.393 10.085 -9.658 1.00 0.00 426 ARG A C 5
ATOM 7537 O O . ARG A 1 100 ? -14.691 9.718 -10.594 1.00 0.00 426 ARG A O 5
ATOM 7558 N N . ASP A 1 101 ? -14.952 10.741 -8.603 1.00 0.00 427 ASP A N 5
ATOM 7559 C CA . ASP A 1 101 ? -13.542 10.955 -8.226 1.00 0.00 427 ASP A CA 5
ATOM 7560 C C . ASP A 1 101 ? -12.769 11.920 -9.168 1.00 0.00 427 ASP A C 5
ATOM 7561 O O . ASP A 1 101 ? -11.542 11.737 -9.372 1.00 0.00 427 ASP A O 5
ATOM 7571 N N . GLY A 1 1 ? 14.206 5.374 -15.904 1.00 0.00 327 GLY A N 6
ATOM 7572 C CA . GLY A 1 1 ? 13.272 5.460 -14.756 1.00 0.00 327 GLY A CA 6
ATOM 7573 C C . GLY A 1 1 ? 11.862 5.023 -15.134 1.00 0.00 327 GLY A C 6
ATOM 7574 O O . GLY A 1 1 ? 11.678 4.207 -16.037 1.00 0.00 327 GLY A O 6
ATOM 7580 N N . SER A 1 2 ? 10.849 5.560 -14.450 1.00 0.00 328 SER A N 6
ATOM 7581 C CA . SER A 1 2 ? 9.420 5.261 -14.667 1.00 0.00 328 SER A CA 6
ATOM 7582 C C . SER A 1 2 ? 8.523 6.313 -13.983 1.00 0.00 328 SER A C 6
ATOM 7583 O O . SER A 1 2 ? 8.907 6.904 -12.968 1.00 0.00 328 SER A O 6
ATOM 7591 N N . HIS A 1 3 ? 7.323 6.566 -14.520 1.00 0.00 329 HIS A N 6
ATOM 7592 C CA . HIS A 1 3 ? 6.378 7.555 -13.985 1.00 0.00 329 HIS A CA 6
ATOM 7593 C C . HIS A 1 3 ? 5.653 7.045 -12.717 1.00 0.00 329 HIS A C 6
ATOM 7594 O O . HIS A 1 3 ? 4.524 6.553 -12.753 1.00 0.00 329 HIS A O 6
ATOM 7608 N N . ILE A 1 4 ? 6.327 7.181 -11.572 1.00 0.00 330 ILE A N 6
ATOM 7609 C CA . ILE A 1 4 ? 5.820 6.835 -10.228 1.00 0.00 330 ILE A CA 6
ATOM 7610 C C . ILE A 1 4 ? 4.571 7.644 -9.820 1.00 0.00 330 ILE A C 6
ATOM 7611 O O . ILE A 1 4 ? 3.751 7.174 -9.032 1.00 0.00 330 ILE A O 6
ATOM 7627 N N . ASP A 1 5 ? 4.379 8.826 -10.411 1.00 0.00 331 ASP A N 6
ATOM 7628 C CA . ASP A 1 5 ? 3.251 9.740 -10.171 1.00 0.00 331 ASP A CA 6
ATOM 7629 C C . ASP A 1 5 ? 1.974 9.370 -10.964 1.00 0.00 331 ASP A C 6
ATOM 7630 O O . ASP A 1 5 ? 1.050 10.178 -11.078 1.00 0.00 331 ASP A O 6
ATOM 7639 N N . GLU A 1 6 ? 1.903 8.147 -11.502 1.00 0.00 332 GLU A N 6
ATOM 7640 C CA . GLU A 1 6 ? 0.797 7.605 -12.310 1.00 0.00 332 GLU A CA 6
ATOM 7641 C C . GLU A 1 6 ? -0.602 7.687 -11.658 1.00 0.00 332 GLU A C 6
ATOM 7642 O O . GLU A 1 6 ? -1.610 7.596 -12.359 1.00 0.00 332 GLU A O 6
ATOM 7654 N N . THR A 1 7 ? -0.685 7.936 -10.343 1.00 0.00 333 THR A N 6
ATOM 7655 C CA . THR A 1 7 ? -1.923 8.272 -9.614 1.00 0.00 333 THR A CA 6
ATOM 7656 C C . THR A 1 7 ? -2.653 9.494 -10.183 1.00 0.00 333 THR A C 6
ATOM 7657 O O . THR A 1 7 ? -3.873 9.611 -10.074 1.00 0.00 333 THR A O 6
ATOM 7668 N N . ALA A 1 8 ? -1.928 10.367 -10.880 1.00 0.00 334 ALA A N 6
ATOM 7669 C CA . ALA A 1 8 ? -2.493 11.474 -11.652 1.00 0.00 334 ALA A CA 6
ATOM 7670 C C . ALA A 1 8 ? -3.398 11.027 -12.820 1.00 0.00 334 ALA A C 6
ATOM 7671 O O . ALA A 1 8 ? -4.262 11.797 -13.241 1.00 0.00 334 ALA A O 6
ATOM 7678 N N . ALA A 1 9 ? -3.265 9.788 -13.314 1.00 0.00 335 ALA A N 6
ATOM 7679 C CA . ALA A 1 9 ? -4.216 9.198 -14.257 1.00 0.00 335 ALA A CA 6
ATOM 7680 C C . ALA A 1 9 ? -5.513 8.816 -13.532 1.00 0.00 335 ALA A C 6
ATOM 7681 O O . ALA A 1 9 ? -6.606 9.194 -13.958 1.00 0.00 335 ALA A O 6
ATOM 7688 N N . LYS A 1 10 ? -5.400 8.149 -12.379 1.00 0.00 336 LYS A N 6
ATOM 7689 C CA . LYS A 1 10 ? -6.530 7.742 -11.543 1.00 0.00 336 LYS A CA 6
ATOM 7690 C C . LYS A 1 10 ? -7.366 8.942 -11.050 1.00 0.00 336 LYS A C 6
ATOM 7691 O O . LYS A 1 10 ? -8.591 8.841 -10.989 1.00 0.00 336 LYS A O 6
ATOM 7710 N N . PHE A 1 11 ? -6.735 10.105 -10.830 1.00 0.00 337 PHE A N 6
ATOM 7711 C CA . PHE A 1 11 ? -7.398 11.380 -10.523 1.00 0.00 337 PHE A CA 6
ATOM 7712 C C . PHE A 1 11 ? -8.389 11.838 -11.629 1.00 0.00 337 PHE A C 6
ATOM 7713 O O . PHE A 1 11 ? -9.273 12.655 -11.373 1.00 0.00 337 PHE A O 6
ATOM 7730 N N . THR A 1 12 ? -8.266 11.320 -12.861 1.00 0.00 338 THR A N 6
ATOM 7731 C CA . THR A 1 12 ? -9.130 11.663 -14.013 1.00 0.00 338 THR A CA 6
ATOM 7732 C C . THR A 1 12 ? -9.905 10.468 -14.590 1.00 0.00 338 THR A C 6
ATOM 7733 O O . THR A 1 12 ? -10.948 10.660 -15.211 1.00 0.00 338 THR A O 6
ATOM 7744 N N . GLU A 1 13 ? -9.428 9.240 -14.392 1.00 0.00 339 GLU A N 6
ATOM 7745 C CA . GLU A 1 13 ? -10.000 8.005 -14.935 1.00 0.00 339 GLU A CA 6
ATOM 7746 C C . GLU A 1 13 ? -11.206 7.570 -14.099 1.00 0.00 339 GLU A C 6
ATOM 7747 O O . GLU A 1 13 ? -11.123 7.491 -12.872 1.00 0.00 339 GLU A O 6
ATOM 7759 N N . GLY A 1 14 ? -12.339 7.301 -14.751 1.00 0.00 340 GLY A N 6
ATOM 7760 C CA . GLY A 1 14 ? -13.577 6.928 -14.067 1.00 0.00 340 GLY A CA 6
ATOM 7761 C C . GLY A 1 14 ? -14.421 8.146 -13.715 1.00 0.00 340 GLY A C 6
ATOM 7762 O O . GLY A 1 14 ? -15.562 7.975 -13.292 1.00 0.00 340 GLY A O 6
ATOM 7766 N N . VAL A 1 15 ? -13.881 9.358 -13.910 1.00 0.00 341 VAL A N 6
ATOM 7767 C CA . VAL A 1 15 ? -14.565 10.604 -13.556 1.00 0.00 341 VAL A CA 6
ATOM 7768 C C . VAL A 1 15 ? -15.499 11.084 -14.666 1.00 0.00 341 VAL A C 6
ATOM 7769 O O . VAL A 1 15 ? -15.163 11.026 -15.846 1.00 0.00 341 VAL A O 6
ATOM 7782 N N . ASN A 1 16 ? -16.676 11.574 -14.264 1.00 0.00 342 ASN A N 6
ATOM 7783 C CA . ASN A 1 16 ? -17.795 11.933 -15.145 1.00 0.00 342 ASN A CA 6
ATOM 7784 C C . ASN A 1 16 ? -18.443 13.247 -14.649 1.00 0.00 342 ASN A C 6
ATOM 7785 O O . ASN A 1 16 ? -18.226 13.590 -13.486 1.00 0.00 342 ASN A O 6
ATOM 7796 N N . PRO A 1 17 ? -19.251 13.969 -15.445 1.00 0.00 343 PRO A N 6
ATOM 7797 C CA . PRO A 1 17 ? -19.967 15.156 -14.976 1.00 0.00 343 PRO A CA 6
ATOM 7798 C C . PRO A 1 17 ? -21.160 14.801 -14.075 1.00 0.00 343 PRO A C 6
ATOM 7799 O O . PRO A 1 17 ? -21.556 13.639 -13.972 1.00 0.00 343 PRO A O 6
ATOM 7810 N N . GLY A 1 18 ? -21.766 15.825 -13.463 1.00 0.00 344 GLY A N 6
ATOM 7811 C CA . GLY A 1 18 ? -23.103 15.723 -12.866 1.00 0.00 344 GLY A CA 6
ATOM 7812 C C . GLY A 1 18 ? -23.157 14.976 -11.530 1.00 0.00 344 GLY A C 6
ATOM 7813 O O . GLY A 1 18 ? -24.143 14.286 -11.262 1.00 0.00 344 GLY A O 6
ATOM 7817 N N . GLY A 1 19 ? -22.119 15.099 -10.696 1.00 0.00 345 GLY A N 6
ATOM 7818 C CA . GLY A 1 19 ? -22.091 14.569 -9.329 1.00 0.00 345 GLY A CA 6
ATOM 7819 C C . GLY A 1 19 ? -22.946 15.397 -8.362 1.00 0.00 345 GLY A C 6
ATOM 7820 O O . GLY A 1 19 ? -23.330 16.530 -8.656 1.00 0.00 345 GLY A O 6
ATOM 7824 N N . ASP A 1 20 ? -23.236 14.830 -7.191 1.00 0.00 346 ASP A N 6
ATOM 7825 C CA . ASP A 1 20 ? -24.151 15.405 -6.195 1.00 0.00 346 ASP A CA 6
ATOM 7826 C C . ASP A 1 20 ? -23.376 16.036 -5.024 1.00 0.00 346 ASP A C 6
ATOM 7827 O O . ASP A 1 20 ? -23.347 15.501 -3.912 1.00 0.00 346 ASP A O 6
ATOM 7836 N N . ARG A 1 21 ? -22.742 17.191 -5.288 1.00 0.00 347 ARG A N 6
ATOM 7837 C CA . ARG A 1 21 ? -22.070 18.035 -4.298 1.00 0.00 347 ARG A CA 6
ATOM 7838 C C . ARG A 1 21 ? -20.919 17.286 -3.595 1.00 0.00 347 ARG A C 6
ATOM 7839 O O . ARG A 1 21 ? -20.933 17.046 -2.386 1.00 0.00 347 ARG A O 6
ATOM 7860 N N . ASN A 1 22 ? -19.909 16.923 -4.392 1.00 0.00 348 ASN A N 6
ATOM 7861 C CA . ASN A 1 22 ? -18.682 16.233 -3.950 1.00 0.00 348 ASN A CA 6
ATOM 7862 C C . ASN A 1 22 ? -17.587 17.255 -3.550 1.00 0.00 348 ASN A C 6
ATOM 7863 O O . ASN A 1 22 ? -17.903 18.386 -3.209 1.00 0.00 348 ASN A O 6
ATOM 7874 N N . CYS A 1 23 ? -16.300 16.896 -3.641 1.00 0.00 349 CYS A N 6
ATOM 7875 C CA . CYS A 1 23 ? -15.125 17.790 -3.539 1.00 0.00 349 CYS A CA 6
ATOM 7876 C C . CYS A 1 23 ? -14.362 17.983 -4.870 1.00 0.00 349 CYS A C 6
ATOM 7877 O O . CYS A 1 23 ? -13.445 18.807 -4.930 1.00 0.00 349 CYS A O 6
ATOM 7885 N N . PHE A 1 24 ? -14.735 17.256 -5.934 1.00 0.00 350 PHE A N 6
ATOM 7886 C CA . PHE A 1 24 ? -14.108 17.351 -7.256 1.00 0.00 350 PHE A CA 6
ATOM 7887 C C . PHE A 1 24 ? -14.982 18.134 -8.233 1.00 0.00 350 PHE A C 6
ATOM 7888 O O . PHE A 1 24 ? -16.189 17.934 -8.318 1.00 0.00 350 PHE A O 6
ATOM 7905 N N . ILE A 1 25 ? -14.349 18.955 -9.055 1.00 0.00 351 ILE A N 6
ATOM 7906 C CA . ILE A 1 25 ? -14.947 19.732 -10.141 1.00 0.00 351 ILE A CA 6
ATOM 7907 C C . ILE A 1 25 ? -14.633 19.019 -11.447 1.00 0.00 351 ILE A C 6
ATOM 7908 O O . ILE A 1 25 ? -13.475 18.672 -11.688 1.00 0.00 351 ILE A O 6
ATOM 7924 N N . TYR A 1 26 ? -15.646 18.840 -12.285 1.00 0.00 352 TYR A N 6
ATOM 7925 C CA . TYR A 1 26 ? -15.502 18.419 -13.672 1.00 0.00 352 TYR A CA 6
ATOM 7926 C C . TYR A 1 26 ? -15.629 19.649 -14.582 1.00 0.00 352 TYR A C 6
ATOM 7927 O O . TYR A 1 26 ? -16.554 20.446 -14.422 1.00 0.00 352 TYR A O 6
ATOM 7945 N N . CYS A 1 27 ? -14.714 19.822 -15.531 1.00 0.00 353 CYS A N 6
ATOM 7946 C CA . CYS A 1 27 ? -14.637 20.991 -16.405 1.00 0.00 353 CYS A CA 6
ATOM 7947 C C . CYS A 1 27 ? -14.441 20.507 -17.843 1.00 0.00 353 CYS A C 6
ATOM 7948 O O . CYS A 1 27 ? -13.628 19.623 -18.086 1.00 0.00 353 CYS A O 6
ATOM 7956 N N . SER A 1 28 ? -15.198 21.038 -18.793 1.00 0.00 354 SER A N 6
ATOM 7957 C CA . SER A 1 28 ? -15.305 20.487 -20.146 1.00 0.00 354 SER A CA 6
ATOM 7958 C C . SER A 1 28 ? -15.406 21.588 -21.209 1.00 0.00 354 SER A C 6
ATOM 7959 O O . SER A 1 28 ? -15.812 22.719 -20.927 1.00 0.00 354 SER A O 6
ATOM 7967 N N . ASN A 1 29 ? -14.997 21.243 -22.432 1.00 0.00 355 ASN A N 6
ATOM 7968 C CA . ASN A 1 29 ? -14.848 22.121 -23.593 1.00 0.00 355 ASN A CA 6
ATOM 7969 C C . ASN A 1 29 ? -13.666 23.108 -23.446 1.00 0.00 355 ASN A C 6
ATOM 7970 O O . ASN A 1 29 ? -13.691 24.211 -23.999 1.00 0.00 355 ASN A O 6
ATOM 7981 N N . LEU A 1 30 ? -12.611 22.727 -22.710 1.00 0.00 356 LEU A N 6
ATOM 7982 C CA . LEU A 1 30 ? -11.354 23.487 -22.688 1.00 0.00 356 LEU A CA 6
ATOM 7983 C C . LEU A 1 30 ? -10.691 23.456 -24.090 1.00 0.00 356 LEU A C 6
ATOM 7984 O O . LEU A 1 30 ? -10.831 22.448 -24.795 1.00 0.00 356 LEU A O 6
ATOM 8000 N N . PRO A 1 31 ? -9.958 24.515 -24.498 1.00 0.00 357 PRO A N 6
ATOM 8001 C CA . PRO A 1 31 ? -9.198 24.531 -25.747 1.00 0.00 357 PRO A CA 6
ATOM 8002 C C . PRO A 1 31 ? -8.053 23.512 -25.688 1.00 0.00 357 PRO A C 6
ATOM 8003 O O . PRO A 1 31 ? -7.497 23.243 -24.624 1.00 0.00 357 PRO A O 6
ATOM 8014 N N . PHE A 1 32 ? -7.677 22.942 -26.835 1.00 0.00 358 PHE A N 6
ATOM 8015 C CA . PHE A 1 32 ? -6.718 21.831 -26.894 1.00 0.00 358 PHE A CA 6
ATOM 8016 C C . PHE A 1 32 ? -5.259 22.231 -26.596 1.00 0.00 358 PHE A C 6
ATOM 8017 O O . PHE A 1 32 ? -4.401 21.368 -26.417 1.00 0.00 358 PHE A O 6
ATOM 8034 N N . SER A 1 33 ? -4.983 23.531 -26.462 1.00 0.00 359 SER A N 6
ATOM 8035 C CA . SER A 1 33 ? -3.689 24.077 -26.013 1.00 0.00 359 SER A CA 6
ATOM 8036 C C . SER A 1 33 ? -3.500 24.045 -24.477 1.00 0.00 359 SER A C 6
ATOM 8037 O O . SER A 1 33 ? -2.458 24.490 -23.980 1.00 0.00 359 SER A O 6
ATOM 8045 N N . THR A 1 34 ? -4.490 23.541 -23.716 1.00 0.00 360 THR A N 6
ATOM 8046 C CA . THR A 1 34 ? -4.472 23.475 -22.237 1.00 0.00 360 THR A CA 6
ATOM 8047 C C . THR A 1 34 ? -3.436 22.459 -21.736 1.00 0.00 360 THR A C 6
ATOM 8048 O O . THR A 1 34 ? -3.231 21.411 -22.350 1.00 0.00 360 THR A O 6
ATOM 8059 N N . ALA A 1 35 ? -2.822 22.758 -20.587 1.00 0.00 361 ALA A N 6
ATOM 8060 C CA . ALA A 1 35 ? -1.902 21.901 -19.823 1.00 0.00 361 ALA A CA 6
ATOM 8061 C C . ALA A 1 35 ? -2.294 21.859 -18.329 1.00 0.00 361 ALA A C 6
ATOM 8062 O O . ALA A 1 35 ? -3.187 22.590 -17.905 1.00 0.00 361 ALA A O 6
ATOM 8069 N N . ARG A 1 36 ? -1.610 21.048 -17.508 1.00 0.00 362 ARG A N 6
ATOM 8070 C CA . ARG A 1 36 ? -1.887 20.937 -16.061 1.00 0.00 362 ARG A CA 6
ATOM 8071 C C . ARG A 1 36 ? -1.785 22.288 -15.332 1.00 0.00 362 ARG A C 6
ATOM 8072 O O . ARG A 1 36 ? -2.643 22.632 -14.526 1.00 0.00 362 ARG A O 6
ATOM 8093 N N . SER A 1 37 ? -0.762 23.081 -15.647 1.00 0.00 363 SER A N 6
ATOM 8094 C CA . SER A 1 37 ? -0.576 24.431 -15.081 1.00 0.00 363 SER A CA 6
ATOM 8095 C C . SER A 1 37 ? -1.634 25.439 -15.578 1.00 0.00 363 SER A C 6
ATOM 8096 O O . SER A 1 37 ? -1.942 26.409 -14.884 1.00 0.00 363 SER A O 6
ATOM 8104 N N . ASP A 1 38 ? -2.221 25.192 -16.755 1.00 0.00 364 ASP A N 6
ATOM 8105 C CA . ASP A 1 38 ? -3.267 25.993 -17.403 1.00 0.00 364 ASP A CA 6
ATOM 8106 C C . ASP A 1 38 ? -4.651 25.922 -16.721 1.00 0.00 364 ASP A C 6
ATOM 8107 O O . ASP A 1 38 ? -5.571 26.645 -17.101 1.00 0.00 364 ASP A O 6
ATOM 8116 N N . LEU A 1 39 ? -4.799 25.061 -15.708 1.00 0.00 365 LEU A N 6
ATOM 8117 C CA . LEU A 1 39 ? -5.983 24.966 -14.845 1.00 0.00 365 LEU A CA 6
ATOM 8118 C C . LEU A 1 39 ? -5.973 26.070 -13.782 1.00 0.00 365 LEU A C 6
ATOM 8119 O O . LEU A 1 39 ? -6.959 26.781 -13.595 1.00 0.00 365 LEU A O 6
ATOM 8135 N N . PHE A 1 40 ? -4.821 26.275 -13.146 1.00 0.00 366 PHE A N 6
ATOM 8136 C CA . PHE A 1 40 ? -4.584 27.277 -12.102 1.00 0.00 366 PHE A CA 6
ATOM 8137 C C . PHE A 1 40 ? -4.600 28.724 -12.650 1.00 0.00 366 PHE A C 6
ATOM 8138 O O . PHE A 1 40 ? -4.505 29.687 -11.891 1.00 0.00 366 PHE A O 6
ATOM 8155 N N . ASP A 1 41 ? -4.781 28.879 -13.962 1.00 0.00 367 ASP A N 6
ATOM 8156 C CA . ASP A 1 41 ? -5.032 30.137 -14.672 1.00 0.00 367 ASP A CA 6
ATOM 8157 C C . ASP A 1 41 ? -6.428 30.716 -14.385 1.00 0.00 367 ASP A C 6
ATOM 8158 O O . ASP A 1 41 ? -6.578 31.924 -14.182 1.00 0.00 367 ASP A O 6
ATOM 8167 N N . LEU A 1 42 ? -7.437 29.835 -14.365 1.00 0.00 368 LEU A N 6
ATOM 8168 C CA . LEU A 1 42 ? -8.858 30.169 -14.232 1.00 0.00 368 LEU A CA 6
ATOM 8169 C C . LEU A 1 42 ? -9.466 29.683 -12.912 1.00 0.00 368 LEU A C 6
ATOM 8170 O O . LEU A 1 42 ? -10.369 30.330 -12.379 1.00 0.00 368 LEU A O 6
ATOM 8186 N N . PHE A 1 43 ? -8.934 28.595 -12.345 1.00 0.00 369 PHE A N 6
ATOM 8187 C CA . PHE A 1 43 ? -9.326 28.094 -11.029 1.00 0.00 369 PHE A CA 6
ATOM 8188 C C . PHE A 1 43 ? -8.518 28.743 -9.890 1.00 0.00 369 PHE A C 6
ATOM 8189 O O . PHE A 1 43 ? -9.056 28.960 -8.806 1.00 0.00 369 PHE A O 6
ATOM 8206 N N . GLY A 1 44 ? -7.266 29.144 -10.138 1.00 0.00 370 GLY A N 6
ATOM 8207 C CA . GLY A 1 44 ? -6.382 29.776 -9.144 1.00 0.00 370 GLY A CA 6
ATOM 8208 C C . GLY A 1 44 ? -6.942 31.040 -8.464 1.00 0.00 370 GLY A C 6
ATOM 8209 O O . GLY A 1 44 ? -6.809 31.128 -7.241 1.00 0.00 370 GLY A O 6
ATOM 8213 N N . PRO A 1 45 ? -7.601 31.987 -9.173 1.00 0.00 371 PRO A N 6
ATOM 8214 C CA . PRO A 1 45 ? -8.228 33.150 -8.541 1.00 0.00 371 PRO A CA 6
ATOM 8215 C C . PRO A 1 45 ? -9.522 32.828 -7.769 1.00 0.00 371 PRO A C 6
ATOM 8216 O O . PRO A 1 45 ? -10.026 33.704 -7.066 1.00 0.00 371 PRO A O 6
ATOM 8227 N N . ILE A 1 46 ? -10.052 31.595 -7.838 1.00 0.00 372 ILE A N 6
ATOM 8228 C CA . ILE A 1 46 ? -11.165 31.146 -6.974 1.00 0.00 372 ILE A CA 6
ATOM 8229 C C . ILE A 1 46 ? -10.641 30.741 -5.586 1.00 0.00 372 ILE A C 6
ATOM 8230 O O . ILE A 1 46 ? -11.301 31.012 -4.580 1.00 0.00 372 ILE A O 6
ATOM 8246 N N . GLY A 1 47 ? -9.431 30.158 -5.524 1.00 0.00 373 GLY A N 6
ATOM 8247 C CA . GLY A 1 47 ? -8.702 29.875 -4.283 1.00 0.00 373 GLY A CA 6
ATOM 8248 C C . GLY A 1 47 ? -7.960 28.538 -4.268 1.00 0.00 373 GLY A C 6
ATOM 8249 O O . GLY A 1 47 ? -7.115 28.254 -5.116 1.00 0.00 373 GLY A O 6
ATOM 8253 N N . LYS A 1 48 ? -8.240 27.740 -3.237 1.00 0.00 374 LYS A N 6
ATOM 8254 C CA . LYS A 1 48 ? -7.450 26.583 -2.781 1.00 0.00 374 LYS A CA 6
ATOM 8255 C C . LYS A 1 48 ? -7.880 25.237 -3.406 1.00 0.00 374 LYS A C 6
ATOM 8256 O O . LYS A 1 48 ? -8.470 24.359 -2.767 1.00 0.00 374 LYS A O 6
ATOM 8275 N N . ILE A 1 49 ? -7.501 25.056 -4.670 1.00 0.00 375 ILE A N 6
ATOM 8276 C CA . ILE A 1 49 ? -7.296 23.722 -5.282 1.00 0.00 375 ILE A CA 6
ATOM 8277 C C . ILE A 1 49 ? -6.395 22.890 -4.344 1.00 0.00 375 ILE A C 6
ATOM 8278 O O . ILE A 1 49 ? -5.437 23.408 -3.765 1.00 0.00 375 ILE A O 6
ATOM 8294 N N . ASN A 1 50 ? -6.692 21.602 -4.191 1.00 0.00 376 ASN A N 6
ATOM 8295 C CA . ASN A 1 50 ? -5.850 20.615 -3.515 1.00 0.00 376 ASN A CA 6
ATOM 8296 C C . ASN A 1 50 ? -5.256 19.549 -4.476 1.00 0.00 376 ASN A C 6
ATOM 8297 O O . ASN A 1 50 ? -4.278 18.897 -4.110 1.00 0.00 376 ASN A O 6
ATOM 8308 N N . ASN A 1 51 ? -5.755 19.453 -5.720 1.00 0.00 377 ASN A N 6
ATOM 8309 C CA . ASN A 1 51 ? -5.162 18.765 -6.888 1.00 0.00 377 ASN A CA 6
ATOM 8310 C C . ASN A 1 51 ? -5.951 19.069 -8.178 1.00 0.00 377 ASN A C 6
ATOM 8311 O O . ASN A 1 51 ? -7.100 19.495 -8.107 1.00 0.00 377 ASN A O 6
ATOM 8322 N N . ALA A 1 52 ? -5.366 18.820 -9.357 1.00 0.00 378 ALA A N 6
ATOM 8323 C CA . ALA A 1 52 ? -5.992 19.076 -10.672 1.00 0.00 378 ALA A CA 6
ATOM 8324 C C . ALA A 1 52 ? -5.205 18.458 -11.848 1.00 0.00 378 ALA A C 6
ATOM 8325 O O . ALA A 1 52 ? -3.974 18.444 -11.825 1.00 0.00 378 ALA A O 6
ATOM 8332 N N . GLU A 1 53 ? -5.908 17.956 -12.874 1.00 0.00 379 GLU A N 6
ATOM 8333 C CA . GLU A 1 53 ? -5.366 17.159 -13.988 1.00 0.00 379 GLU A CA 6
ATOM 8334 C C . GLU A 1 53 ? -6.309 17.223 -15.202 1.00 0.00 379 GLU A C 6
ATOM 8335 O O . GLU A 1 53 ? -7.510 17.478 -15.059 1.00 0.00 379 GLU A O 6
ATOM 8347 N N . LEU A 1 54 ? -5.786 16.923 -16.394 1.00 0.00 380 LEU A N 6
ATOM 8348 C CA . LEU A 1 54 ? -6.568 16.801 -17.636 1.00 0.00 380 LEU A CA 6
ATOM 8349 C C . LEU A 1 54 ? -6.938 15.352 -17.965 1.00 0.00 380 LEU A C 6
ATOM 8350 O O . LEU A 1 54 ? -6.107 14.455 -17.818 1.00 0.00 380 LEU A O 6
ATOM 8366 N N . LYS A 1 55 ? -8.162 15.105 -18.454 1.00 0.00 381 LYS A N 6
ATOM 8367 C CA . LYS A 1 55 ? -8.614 13.731 -18.712 1.00 0.00 381 LYS A CA 6
ATOM 8368 C C . LYS A 1 55 ? -7.857 13.045 -19.886 1.00 0.00 381 LYS A C 6
ATOM 8369 O O . LYS A 1 55 ? -7.873 13.588 -20.996 1.00 0.00 381 LYS A O 6
ATOM 8388 N N . PRO A 1 56 ? -7.225 11.868 -19.671 1.00 0.00 382 PRO A N 6
ATOM 8389 C CA . PRO A 1 56 ? -6.508 11.118 -20.704 1.00 0.00 382 PRO A CA 6
ATOM 8390 C C . PRO A 1 56 ? -7.470 10.377 -21.643 1.00 0.00 382 PRO A C 6
ATOM 8391 O O . PRO A 1 56 ? -8.637 10.160 -21.322 1.00 0.00 382 PRO A O 6
ATOM 8402 N N . GLN A 1 57 ? -6.953 9.974 -22.808 1.00 0.00 383 GLN A N 6
ATOM 8403 C CA . GLN A 1 57 ? -7.683 9.345 -23.899 1.00 0.00 383 GLN A CA 6
ATOM 8404 C C . GLN A 1 57 ? -6.946 8.111 -24.450 1.00 0.00 383 GLN A C 6
ATOM 8405 O O . GLN A 1 57 ? -5.724 7.997 -24.334 1.00 0.00 383 GLN A O 6
ATOM 8419 N N . GLU A 1 58 ? -7.694 7.188 -25.065 1.00 0.00 384 GLU A N 6
ATOM 8420 C CA . GLU A 1 58 ? -7.194 5.890 -25.538 1.00 0.00 384 GLU A CA 6
ATOM 8421 C C . GLU A 1 58 ? -6.144 6.008 -26.658 1.00 0.00 384 GLU A C 6
ATOM 8422 O O . GLU A 1 58 ? -5.208 5.205 -26.707 1.00 0.00 384 GLU A O 6
ATOM 8434 N N . ASN A 1 59 ? -6.276 7.007 -27.543 1.00 0.00 385 ASN A N 6
ATOM 8435 C CA . ASN A 1 59 ? -5.334 7.269 -28.643 1.00 0.00 385 ASN A CA 6
ATOM 8436 C C . ASN A 1 59 ? -4.329 8.411 -28.363 1.00 0.00 385 ASN A C 6
ATOM 8437 O O . ASN A 1 59 ? -3.462 8.685 -29.198 1.00 0.00 385 ASN A O 6
ATOM 8448 N N . GLY A 1 60 ? -4.442 9.095 -27.212 1.00 0.00 386 GLY A N 6
ATOM 8449 C CA . GLY A 1 60 ? -3.507 10.143 -26.776 1.00 0.00 386 GLY A CA 6
ATOM 8450 C C . GLY A 1 60 ? -3.850 11.569 -27.225 1.00 0.00 386 GLY A C 6
ATOM 8451 O O . GLY A 1 60 ? -3.098 12.489 -26.896 1.00 0.00 386 GLY A O 6
ATOM 8455 N N . GLN A 1 61 ? -4.948 11.785 -27.963 1.00 0.00 387 GLN A N 6
ATOM 8456 C CA . GLN A 1 61 ? -5.424 13.139 -28.293 1.00 0.00 387 GLN A CA 6
ATOM 8457 C C . GLN A 1 61 ? -5.973 13.845 -27.033 1.00 0.00 387 GLN A C 6
ATOM 8458 O O . GLN A 1 61 ? -6.538 13.170 -26.167 1.00 0.00 387 GLN A O 6
ATOM 8472 N N . PRO A 1 62 ? -5.851 15.185 -26.916 1.00 0.00 388 PRO A N 6
ATOM 8473 C CA . PRO A 1 62 ? -6.407 15.930 -25.789 1.00 0.00 388 PRO A CA 6
ATOM 8474 C C . PRO A 1 62 ? -7.942 15.902 -25.833 1.00 0.00 388 PRO A C 6
ATOM 8475 O O . PRO A 1 62 ? -8.553 16.146 -26.875 1.00 0.00 388 PRO A O 6
ATOM 8486 N N . THR A 1 63 ? -8.559 15.594 -24.684 1.00 0.00 389 THR A N 6
ATOM 8487 C CA . THR A 1 63 ? -10.019 15.462 -24.528 1.00 0.00 389 THR A CA 6
ATOM 8488 C C . THR A 1 63 ? -10.766 16.790 -24.525 1.00 0.00 389 THR A C 6
ATOM 8489 O O . THR A 1 63 ? -11.958 16.817 -24.827 1.00 0.00 389 THR A O 6
ATOM 8500 N N . GLY A 1 64 ? -10.098 17.876 -24.113 1.00 0.00 390 GLY A N 6
ATOM 8501 C CA . GLY A 1 64 ? -10.766 19.133 -23.755 1.00 0.00 390 GLY A CA 6
ATOM 8502 C C . GLY A 1 64 ? -11.513 19.058 -22.418 1.00 0.00 390 GLY A C 6
ATOM 8503 O O . GLY A 1 64 ? -12.432 19.844 -22.210 1.00 0.00 390 GLY A O 6
ATOM 8507 N N . VAL A 1 65 ? -11.139 18.135 -21.518 1.00 0.00 391 VAL A N 6
ATOM 8508 C CA . VAL A 1 65 ? -11.712 18.001 -20.160 1.00 0.00 391 VAL A CA 6
ATOM 8509 C C . VAL A 1 65 ? -10.615 18.121 -19.108 1.00 0.00 391 VAL A C 6
ATOM 8510 O O . VAL A 1 65 ? -9.546 17.530 -19.244 1.00 0.00 391 VAL A O 6
ATOM 8523 N N . ALA A 1 66 ? -10.925 18.835 -18.026 1.00 0.00 392 ALA A N 6
ATOM 8524 C CA . ALA A 1 66 ? -10.167 18.849 -16.780 1.00 0.00 392 ALA A CA 6
ATOM 8525 C C . ALA A 1 66 ? -10.975 18.269 -15.606 1.00 0.00 392 ALA A C 6
ATOM 8526 O O . ALA A 1 66 ? -12.199 18.396 -15.552 1.00 0.00 392 ALA A O 6
ATOM 8533 N N . VAL A 1 67 ? -10.266 17.701 -14.630 1.00 0.00 393 VAL A N 6
ATOM 8534 C CA . VAL A 1 67 ? -10.772 17.512 -13.262 1.00 0.00 393 VAL A CA 6
ATOM 8535 C C . VAL A 1 67 ? -9.995 18.462 -12.349 1.00 0.00 393 VAL A C 6
ATOM 8536 O O . VAL A 1 67 ? -8.796 18.666 -12.537 1.00 0.00 393 VAL A O 6
ATOM 8549 N N . VAL A 1 68 ? -10.681 19.028 -11.360 1.00 0.00 394 VAL A N 6
ATOM 8550 C CA . VAL A 1 68 ? -10.090 19.858 -10.291 1.00 0.00 394 VAL A CA 6
ATOM 8551 C C . VAL A 1 68 ? -10.598 19.300 -8.953 1.00 0.00 394 VAL A C 6
ATOM 8552 O O . VAL A 1 68 ? -11.626 18.635 -8.924 1.00 0.00 394 VAL A O 6
ATOM 8565 N N . GLU A 1 69 ? -9.885 19.504 -7.851 1.00 0.00 395 GLU A N 6
ATOM 8566 C CA . GLU A 1 69 ? -10.208 18.958 -6.530 1.00 0.00 395 GLU A CA 6
ATOM 8567 C C . GLU A 1 69 ? -9.899 20.040 -5.502 1.00 0.00 395 GLU A C 6
ATOM 8568 O O . GLU A 1 69 ? -8.850 20.673 -5.589 1.00 0.00 395 GLU A O 6
ATOM 8580 N N . TYR A 1 70 ? -10.827 20.322 -4.587 1.00 0.00 396 TYR A N 6
ATOM 8581 C CA . TYR A 1 70 ? -10.791 21.514 -3.730 1.00 0.00 396 TYR A CA 6
ATOM 8582 C C . TYR A 1 70 ? -10.791 21.214 -2.225 1.00 0.00 396 TYR A C 6
ATOM 8583 O O . TYR A 1 70 ? -11.505 20.341 -1.727 1.00 0.00 396 TYR A O 6
ATOM 8601 N N . GLU A 1 71 ? -10.009 22.028 -1.508 1.00 0.00 397 GLU A N 6
ATOM 8602 C CA . GLU A 1 71 ? -9.794 21.945 -0.057 1.00 0.00 397 GLU A CA 6
ATOM 8603 C C . GLU A 1 71 ? -11.087 21.939 0.781 1.00 0.00 397 GLU A C 6
ATOM 8604 O O . GLU A 1 71 ? -11.166 21.207 1.770 1.00 0.00 397 GLU A O 6
ATOM 8616 N N . ASN A 1 72 ? -12.109 22.718 0.387 1.00 0.00 398 ASN A N 6
ATOM 8617 C CA . ASN A 1 72 ? -13.402 22.788 1.072 1.00 0.00 398 ASN A CA 6
ATOM 8618 C C . ASN A 1 72 ? -14.545 22.793 0.050 1.00 0.00 398 ASN A C 6
ATOM 8619 O O . ASN A 1 72 ? -14.412 23.339 -1.048 1.00 0.00 398 ASN A O 6
ATOM 8630 N N . LEU A 1 73 ? -15.709 22.261 0.432 1.00 0.00 399 LEU A N 6
ATOM 8631 C CA . LEU A 1 73 ? -16.893 22.182 -0.439 1.00 0.00 399 LEU A CA 6
ATOM 8632 C C . LEU A 1 73 ? -17.497 23.543 -0.810 1.00 0.00 399 LEU A C 6
ATOM 8633 O O . LEU A 1 73 ? -18.124 23.660 -1.862 1.00 0.00 399 LEU A O 6
ATOM 8649 N N . VAL A 1 74 ? -17.267 24.575 0.004 1.00 0.00 400 VAL A N 6
ATOM 8650 C CA . VAL A 1 74 ? -17.571 25.974 -0.363 1.00 0.00 400 VAL A CA 6
ATOM 8651 C C . VAL A 1 74 ? -16.745 26.468 -1.554 1.00 0.00 400 VAL A C 6
ATOM 8652 O O . VAL A 1 74 ? -17.285 27.184 -2.391 1.00 0.00 400 VAL A O 6
ATOM 8665 N N . ASP A 1 75 ? -15.467 26.079 -1.654 1.00 0.00 401 ASP A N 6
ATOM 8666 C CA . ASP A 1 75 ? -14.574 26.533 -2.727 1.00 0.00 401 ASP A CA 6
ATOM 8667 C C . ASP A 1 75 ? -14.838 25.754 -4.018 1.00 0.00 401 ASP A C 6
ATOM 8668 O O . ASP A 1 75 ? -14.852 26.346 -5.098 1.00 0.00 401 ASP A O 6
ATOM 8677 N N . ALA A 1 76 ? -15.132 24.452 -3.891 1.00 0.00 402 ALA A N 6
ATOM 8678 C CA . ALA A 1 76 ? -15.627 23.639 -4.998 1.00 0.00 402 ALA A CA 6
ATOM 8679 C C . ALA A 1 76 ? -16.920 24.199 -5.624 1.00 0.00 402 ALA A C 6
ATOM 8680 O O . ALA A 1 76 ? -16.998 24.383 -6.842 1.00 0.00 402 ALA A O 6
ATOM 8687 N N . ASP A 1 77 ? -17.930 24.514 -4.806 1.00 0.00 403 ASP A N 6
ATOM 8688 C CA . ASP A 1 77 ? -19.177 25.101 -5.293 1.00 0.00 403 ASP A CA 6
ATOM 8689 C C . ASP A 1 77 ? -18.950 26.460 -5.972 1.00 0.00 403 ASP A C 6
ATOM 8690 O O . ASP A 1 77 ? -19.527 26.712 -7.033 1.00 0.00 403 ASP A O 6
ATOM 8699 N N . PHE A 1 78 ? -18.064 27.296 -5.414 1.00 0.00 404 PHE A N 6
ATOM 8700 C CA . PHE A 1 78 ? -17.744 28.619 -5.960 1.00 0.00 404 PHE A CA 6
ATOM 8701 C C . PHE A 1 78 ? -17.206 28.596 -7.401 1.00 0.00 404 PHE A C 6
ATOM 8702 O O . PHE A 1 78 ? -17.503 29.513 -8.168 1.00 0.00 404 PHE A O 6
ATOM 8719 N N . CYS A 1 79 ? -16.497 27.539 -7.819 1.00 0.00 405 CYS A N 6
ATOM 8720 C CA . CYS A 1 79 ? -16.114 27.337 -9.224 1.00 0.00 405 CYS A CA 6
ATOM 8721 C C . CYS A 1 79 ? -17.335 27.189 -10.128 1.00 0.00 405 CYS A C 6
ATOM 8722 O O . CYS A 1 79 ? -17.445 27.855 -11.150 1.00 0.00 405 CYS A O 6
ATOM 8730 N N . ILE A 1 80 ? -18.278 26.339 -9.740 1.00 0.00 406 ILE A N 6
ATOM 8731 C CA . ILE A 1 80 ? -19.472 26.014 -10.529 1.00 0.00 406 ILE A CA 6
ATOM 8732 C C . ILE A 1 80 ? -20.461 27.205 -10.556 1.00 0.00 406 ILE A C 6
ATOM 8733 O O . ILE A 1 80 ? -21.236 27.341 -11.504 1.00 0.00 406 ILE A O 6
ATOM 8749 N N . GLN A 1 81 ? -20.364 28.130 -9.59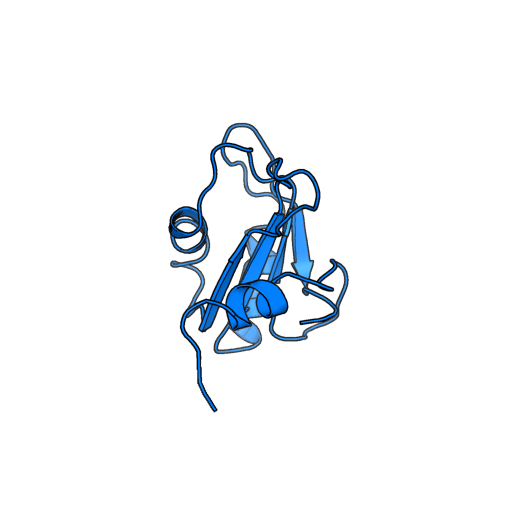0 1.00 0.00 407 GLN A N 6
ATOM 8750 C CA . GLN A 1 81 ? -21.031 29.438 -9.643 1.00 0.00 407 GLN A CA 6
ATOM 8751 C C . GLN A 1 81 ? -20.398 30.383 -10.682 1.00 0.00 407 GLN A C 6
ATOM 8752 O O . GLN A 1 81 ? -21.126 31.053 -11.415 1.00 0.00 407 GLN A O 6
ATOM 8766 N N . LYS A 1 82 ? -19.060 30.473 -10.740 1.00 0.00 408 LYS A N 6
ATOM 8767 C CA . LYS A 1 82 ? -18.354 31.505 -11.522 1.00 0.00 408 LYS A CA 6
ATOM 8768 C C . LYS A 1 82 ? -17.955 31.100 -12.954 1.00 0.00 408 LYS A C 6
ATOM 8769 O O . LYS A 1 82 ? -17.962 31.943 -13.855 1.00 0.00 408 LYS A O 6
ATOM 8788 N N . LEU A 1 83 ? -17.552 29.839 -13.160 1.00 0.00 409 LEU A N 6
ATOM 8789 C CA . LEU A 1 83 ? -16.883 29.373 -14.381 1.00 0.00 409 LEU A CA 6
ATOM 8790 C C . LEU A 1 83 ? -17.851 28.799 -15.431 1.00 0.00 409 LEU A C 6
ATOM 8791 O O . LEU A 1 83 ? -17.445 28.598 -16.572 1.00 0.00 409 LEU A O 6
ATOM 8807 N N . ASN A 1 84 ? -19.109 28.504 -15.082 1.00 0.00 410 ASN A N 6
ATOM 8808 C CA . ASN A 1 84 ? -20.054 27.753 -15.930 1.00 0.00 410 ASN A CA 6
ATOM 8809 C C . ASN A 1 84 ? -20.719 28.627 -17.022 1.00 0.00 410 ASN A C 6
ATOM 8810 O O . ASN A 1 84 ? -21.943 28.746 -17.110 1.00 0.00 410 ASN A O 6
ATOM 8821 N N . ASN A 1 85 ? -19.858 29.277 -17.813 1.00 0.00 411 ASN A N 6
ATOM 8822 C CA . ASN A 1 85 ? -20.070 30.447 -18.684 1.00 0.00 411 ASN A CA 6
ATOM 8823 C C . ASN A 1 85 ? -18.739 31.088 -19.164 1.00 0.00 411 ASN A C 6
ATOM 8824 O O . ASN A 1 85 ? -18.749 31.928 -20.065 1.00 0.00 411 ASN A O 6
ATOM 8835 N N . TYR A 1 86 ? -17.594 30.744 -18.556 1.00 0.00 412 TYR A N 6
ATOM 8836 C CA . TYR A 1 86 ? -16.281 31.331 -18.788 1.00 0.00 412 TYR A CA 6
ATOM 8837 C C . TYR A 1 86 ? -15.739 31.045 -20.201 1.00 0.00 412 TYR A C 6
ATOM 8838 O O . TYR A 1 86 ? -15.661 29.892 -20.624 1.00 0.00 412 TYR A O 6
ATOM 8856 N N . ASN A 1 87 ? -15.360 32.098 -20.930 1.00 0.00 413 ASN A N 6
ATOM 8857 C CA . ASN A 1 87 ? -14.764 32.020 -22.268 1.00 0.00 413 ASN A CA 6
ATOM 8858 C C . ASN A 1 87 ? -13.227 31.958 -22.201 1.00 0.00 413 ASN A C 6
ATOM 8859 O O . ASN A 1 87 ? -12.591 32.767 -21.523 1.00 0.00 413 ASN A O 6
ATOM 8870 N N . TYR A 1 88 ? -12.630 30.997 -22.916 1.00 0.00 414 TYR A N 6
ATOM 8871 C CA . TYR A 1 88 ? -11.208 30.656 -22.812 1.00 0.00 414 TYR A CA 6
ATOM 8872 C C . TYR A 1 88 ? -10.661 30.041 -24.112 1.00 0.00 414 TYR A C 6
ATOM 8873 O O . TYR A 1 88 ? -11.148 29.010 -24.574 1.00 0.00 414 TYR A O 6
ATOM 8891 N N . GLY A 1 89 ? -9.694 30.710 -24.758 1.00 0.00 415 GLY A N 6
ATOM 8892 C CA . GLY A 1 89 ? -9.133 30.281 -26.054 1.00 0.00 415 GLY A CA 6
ATOM 8893 C C . GLY A 1 89 ? -10.066 30.483 -27.259 1.00 0.00 415 GLY A C 6
ATOM 8894 O O . GLY A 1 89 ? -9.716 30.075 -28.366 1.00 0.00 415 GLY A O 6
ATOM 8898 N N . GLY A 1 90 ? -11.272 31.031 -27.040 1.00 0.00 416 GLY A N 6
ATOM 8899 C CA . GLY A 1 90 ? -12.393 31.053 -27.996 1.00 0.00 416 GLY A CA 6
ATOM 8900 C C . GLY A 1 90 ? -13.493 30.024 -27.690 1.00 0.00 416 GLY A C 6
ATOM 8901 O O . GLY A 1 90 ? -14.517 30.016 -28.373 1.00 0.00 416 GLY A O 6
ATOM 8905 N N . CYS A 1 91 ? -13.310 29.182 -26.663 1.00 0.00 417 CYS A N 6
ATOM 8906 C CA . CYS A 1 91 ? -14.246 28.137 -26.235 1.00 0.00 417 CYS A CA 6
ATOM 8907 C C . CYS A 1 91 ? -14.951 28.538 -24.926 1.00 0.00 417 CYS A C 6
ATOM 8908 O O . CYS A 1 91 ? -14.299 28.942 -23.967 1.00 0.00 417 CYS A O 6
ATOM 8916 N N . SER A 1 92 ? -16.275 28.409 -24.847 1.00 0.00 418 SER A N 6
ATOM 8917 C CA . SER A 1 92 ? -17.004 28.581 -23.577 1.00 0.00 418 SER A CA 6
ATOM 8918 C C . SER A 1 92 ? -16.981 27.270 -22.771 1.00 0.00 418 SER A C 6
ATOM 8919 O O . SER A 1 92 ? -17.273 26.201 -23.318 1.00 0.00 418 SER A O 6
ATOM 8927 N N . LEU A 1 93 ? -16.603 27.320 -21.488 1.00 0.00 419 LEU A N 6
ATOM 8928 C CA . LEU A 1 93 ? -16.443 26.123 -20.657 1.00 0.00 419 LEU A CA 6
ATOM 8929 C C . LEU A 1 93 ? -17.774 25.685 -20.032 1.00 0.00 419 LEU A C 6
ATOM 8930 O O . LEU A 1 93 ? -18.577 26.509 -19.585 1.00 0.00 419 LEU A O 6
ATOM 8946 N N . GLN A 1 94 ? -17.972 24.370 -19.952 1.00 0.00 420 GLN A N 6
ATOM 8947 C CA . GLN A 1 94 ? -19.027 23.730 -19.168 1.00 0.00 420 GLN A CA 6
ATOM 8948 C C . GLN A 1 94 ? -18.405 23.190 -17.876 1.00 0.00 420 GLN A C 6
ATOM 8949 O O . GLN A 1 94 ? -17.324 22.601 -17.909 1.00 0.00 420 GLN A O 6
ATOM 8963 N N . ILE A 1 95 ? -19.055 23.387 -16.729 1.00 0.00 421 ILE A N 6
ATOM 8964 C CA . ILE A 1 95 ? -18.505 23.036 -15.408 1.00 0.00 421 ILE A CA 6
ATOM 8965 C C . ILE A 1 95 ? -19.590 22.353 -14.564 1.00 0.00 421 ILE A C 6
ATOM 8966 O O . ILE A 1 95 ? -20.750 22.767 -14.568 1.00 0.00 421 ILE A O 6
ATOM 8982 N N . SER A 1 96 ? -19.209 21.332 -13.805 1.00 0.00 422 SER A N 6
ATOM 8983 C CA . SER A 1 96 ? -20.085 20.640 -12.844 1.00 0.00 422 SER A CA 6
ATOM 8984 C C . SER A 1 96 ? -19.277 19.940 -11.735 1.00 0.00 422 SER A C 6
ATOM 8985 O O . SER A 1 96 ? -18.068 20.128 -11.617 1.00 0.00 422 SER A O 6
ATOM 8993 N N . TYR A 1 97 ? -19.927 19.121 -10.906 1.00 0.00 423 TYR A N 6
ATOM 8994 C CA . TYR A 1 97 ? -19.255 18.250 -9.938 1.00 0.00 423 TYR A CA 6
ATOM 8995 C C . TYR A 1 97 ? -18.809 16.940 -10.612 1.00 0.00 423 TYR A C 6
ATOM 8996 O O . TYR A 1 97 ? -19.584 16.289 -11.308 1.00 0.00 423 TYR A O 6
ATOM 9014 N N . ALA A 1 98 ? -17.561 16.531 -10.386 1.00 0.00 424 ALA A N 6
ATOM 9015 C CA . ALA A 1 98 ? -16.975 15.291 -10.893 1.00 0.00 424 ALA A CA 6
ATOM 9016 C C . ALA A 1 98 ? -17.508 14.101 -10.078 1.00 0.00 424 ALA A C 6
ATOM 9017 O O . ALA A 1 98 ? -17.237 13.984 -8.884 1.00 0.00 424 ALA A O 6
ATOM 9024 N N . ARG A 1 99 ? -18.320 13.256 -10.722 1.00 0.00 425 ARG A N 6
ATOM 9025 C CA . ARG A 1 99 ? -19.178 12.237 -10.100 1.00 0.00 425 ARG A CA 6
ATOM 9026 C C . ARG A 1 99 ? -18.403 11.158 -9.336 1.00 0.00 425 ARG A C 6
ATOM 9027 O O . ARG A 1 99 ? -18.752 10.853 -8.196 1.00 0.00 425 ARG A O 6
ATOM 9048 N N . ARG A 1 100 ? -17.358 10.606 -9.958 1.00 0.00 426 ARG A N 6
ATOM 9049 C CA . ARG A 1 100 ? -16.529 9.557 -9.394 1.00 0.00 426 ARG A CA 6
ATOM 9050 C C . ARG A 1 100 ? -15.026 9.786 -9.632 1.00 0.00 426 ARG A C 6
ATOM 9051 O O . ARG A 1 100 ? -14.410 9.195 -10.516 1.00 0.00 426 ARG A O 6
ATOM 9072 N N . ASP A 1 101 ? -14.488 10.569 -8.705 1.00 0.00 427 ASP A N 6
ATOM 9073 C CA . ASP A 1 101 ? -13.082 10.656 -8.222 1.00 0.00 427 ASP A CA 6
ATOM 9074 C C . ASP A 1 101 ? -12.237 11.742 -8.936 1.00 0.00 427 ASP A C 6
ATOM 9075 O O . ASP A 1 101 ? -12.845 12.744 -9.395 1.00 0.00 427 ASP A O 6
ATOM 9085 N N . GLY A 1 1 ? 10.173 3.698 -1.606 1.00 0.00 327 GLY A N 7
ATOM 9086 C CA . GLY A 1 1 ? 9.305 4.249 -2.674 1.00 0.00 327 GLY A CA 7
ATOM 9087 C C . GLY A 1 1 ? 9.711 3.765 -4.064 1.00 0.00 327 GLY A C 7
ATOM 9088 O O . GLY A 1 1 ? 10.604 2.929 -4.210 1.00 0.00 327 GLY A O 7
ATOM 9094 N N . SER A 1 2 ? 9.066 4.296 -5.104 1.00 0.00 328 SER A N 7
ATOM 9095 C CA . SER A 1 2 ? 9.296 3.920 -6.518 1.00 0.00 328 SER A CA 7
ATOM 9096 C C . SER A 1 2 ? 8.685 4.928 -7.511 1.00 0.00 328 SER A C 7
ATOM 9097 O O . SER A 1 2 ? 9.368 5.386 -8.429 1.00 0.00 328 SER A O 7
ATOM 9105 N N . HIS A 1 3 ? 7.420 5.322 -7.306 1.00 0.00 329 HIS A N 7
ATOM 9106 C CA . HIS A 1 3 ? 6.680 6.296 -8.125 1.00 0.00 329 HIS A CA 7
ATOM 9107 C C . HIS A 1 3 ? 5.497 6.920 -7.347 1.00 0.00 329 HIS A C 7
ATOM 9108 O O . HIS A 1 3 ? 4.894 6.265 -6.490 1.00 0.00 329 HIS A O 7
ATOM 9122 N N . ILE A 1 4 ? 5.170 8.188 -7.633 1.00 0.00 330 ILE A N 7
ATOM 9123 C CA . ILE A 1 4 ? 4.177 8.986 -6.877 1.00 0.00 330 ILE A CA 7
ATOM 9124 C C . ILE A 1 4 ? 3.212 9.813 -7.756 1.00 0.00 330 ILE A C 7
ATOM 9125 O O . ILE A 1 4 ? 2.281 10.422 -7.232 1.00 0.00 330 ILE A O 7
ATOM 9141 N N . ASP A 1 5 ? 3.375 9.805 -9.086 1.00 0.00 331 ASP A N 7
ATOM 9142 C CA . ASP A 1 5 ? 2.617 10.663 -10.019 1.00 0.00 331 ASP A CA 7
ATOM 9143 C C . ASP A 1 5 ? 1.606 9.907 -10.906 1.00 0.00 331 ASP A C 7
ATOM 9144 O O . ASP A 1 5 ? 0.733 10.540 -11.497 1.00 0.00 331 ASP A O 7
ATOM 9153 N N . GLU A 1 6 ? 1.645 8.565 -10.959 1.00 0.00 332 GLU A N 7
ATOM 9154 C CA . GLU A 1 6 ? 0.682 7.740 -11.721 1.00 0.00 332 GLU A CA 7
ATOM 9155 C C . GLU A 1 6 ? -0.753 7.839 -11.170 1.00 0.00 332 GLU A C 7
ATOM 9156 O O . GLU A 1 6 ? -1.721 7.546 -11.871 1.00 0.00 332 GLU A O 7
ATOM 9168 N N . THR A 1 7 ? -0.887 8.345 -9.939 1.00 0.00 333 THR A N 7
ATOM 9169 C CA . THR A 1 7 ? -2.137 8.776 -9.299 1.00 0.00 333 THR A CA 7
ATOM 9170 C C . THR A 1 7 ? -2.934 9.782 -10.127 1.00 0.00 333 THR A C 7
ATOM 9171 O O . THR A 1 7 ? -4.158 9.803 -10.056 1.00 0.00 333 THR A O 7
ATOM 9182 N N . ALA A 1 8 ? -2.263 10.553 -10.982 1.00 0.00 334 ALA A N 7
ATOM 9183 C CA . ALA A 1 8 ? -2.901 11.454 -11.946 1.00 0.00 334 ALA A CA 7
ATOM 9184 C C . ALA A 1 8 ? -3.839 10.736 -12.939 1.00 0.00 334 ALA A C 7
ATOM 9185 O O . ALA A 1 8 ? -4.800 11.340 -13.424 1.00 0.00 334 ALA A O 7
ATOM 9192 N N . ALA A 1 9 ? -3.606 9.444 -13.198 1.00 0.00 335 ALA A N 7
ATOM 9193 C CA . ALA A 1 9 ? -4.481 8.598 -14.001 1.00 0.00 335 ALA A CA 7
ATOM 9194 C C . ALA A 1 9 ? -5.743 8.260 -13.198 1.00 0.00 335 ALA A C 7
ATOM 9195 O O . ALA A 1 9 ? -6.854 8.544 -13.637 1.00 0.00 335 ALA A O 7
ATOM 9202 N N . LYS A 1 10 ? -5.585 7.774 -11.962 1.00 0.00 336 LYS A N 7
ATOM 9203 C CA . LYS A 1 10 ? -6.694 7.527 -11.036 1.00 0.00 336 LYS A CA 7
ATOM 9204 C C . LYS A 1 10 ? -7.535 8.794 -10.757 1.00 0.00 336 LYS A C 7
ATOM 9205 O O . LYS A 1 10 ? -8.751 8.706 -10.578 1.00 0.00 336 LYS A O 7
ATOM 9224 N N . PHE A 1 11 ? -6.902 9.973 -10.804 1.00 0.00 337 PHE A N 7
ATOM 9225 C CA . PHE A 1 11 ? -7.521 11.288 -10.633 1.00 0.00 337 PHE A CA 7
ATOM 9226 C C . PHE A 1 11 ? -8.422 11.712 -11.823 1.00 0.00 337 PHE A C 7
ATOM 9227 O O . PHE A 1 11 ? -9.281 12.576 -11.655 1.00 0.00 337 PHE A O 7
ATOM 9244 N N . THR A 1 12 ? -8.257 11.130 -13.026 1.00 0.00 338 THR A N 7
ATOM 9245 C CA . THR A 1 12 ? -9.058 11.491 -14.223 1.00 0.00 338 THR A CA 7
ATOM 9246 C C . THR A 1 12 ? -9.849 10.321 -14.825 1.00 0.00 338 THR A C 7
ATOM 9247 O O . THR A 1 12 ? -10.861 10.550 -15.487 1.00 0.00 338 THR A O 7
ATOM 9258 N N . GLU A 1 13 ? -9.438 9.075 -14.595 1.00 0.00 339 GLU A N 7
ATOM 9259 C CA . GLU A 1 13 ? -10.027 7.864 -15.165 1.00 0.00 339 GLU A CA 7
ATOM 9260 C C . GLU A 1 13 ? -11.297 7.486 -14.407 1.00 0.00 339 GLU A C 7
ATOM 9261 O O . GLU A 1 13 ? -11.313 7.402 -13.177 1.00 0.00 339 GLU A O 7
ATOM 9273 N N . GLY A 1 14 ? -12.388 7.271 -15.141 1.00 0.00 340 GLY A N 7
ATOM 9274 C CA . GLY A 1 14 ? -13.655 6.836 -14.566 1.00 0.00 340 GLY A CA 7
ATOM 9275 C C . GLY A 1 14 ? -14.475 8.015 -14.061 1.00 0.00 340 GLY A C 7
ATOM 9276 O O . GLY A 1 14 ? -15.609 7.809 -13.638 1.00 0.00 340 GLY A O 7
ATOM 9280 N N . VAL A 1 15 ? -13.924 9.236 -14.121 1.00 0.00 341 VAL A N 7
ATOM 9281 C CA . VAL A 1 15 ? -14.645 10.459 -13.768 1.00 0.00 341 VAL A CA 7
ATOM 9282 C C . VAL A 1 15 ? -15.665 10.868 -14.828 1.00 0.00 341 VAL A C 7
ATOM 9283 O O . VAL A 1 15 ? -15.419 10.749 -16.025 1.00 0.00 341 VAL A O 7
ATOM 9296 N N . ASN A 1 16 ? -16.811 11.374 -14.359 1.00 0.00 342 ASN A N 7
ATOM 9297 C CA . ASN A 1 16 ? -17.990 11.716 -15.163 1.00 0.00 342 ASN A CA 7
ATOM 9298 C C . ASN A 1 16 ? -18.576 13.058 -14.658 1.00 0.00 342 ASN A C 7
ATOM 9299 O O . ASN A 1 16 ? -18.303 13.415 -13.511 1.00 0.00 342 ASN A O 7
ATOM 9310 N N . PRO A 1 17 ? -19.383 13.789 -15.445 1.00 0.00 343 PRO A N 7
ATOM 9311 C CA . PRO A 1 17 ? -20.035 15.023 -14.998 1.00 0.00 343 PRO A CA 7
ATOM 9312 C C . PRO A 1 17 ? -21.204 14.756 -14.038 1.00 0.00 343 PRO A C 7
ATOM 9313 O O . PRO A 1 17 ? -21.670 13.625 -13.894 1.00 0.00 343 PRO A O 7
ATOM 9324 N N . GLY A 1 18 ? -21.708 15.831 -13.420 1.00 0.00 344 GLY A N 7
ATOM 9325 C CA . GLY A 1 18 ? -23.015 15.849 -12.754 1.00 0.00 344 GLY A CA 7
ATOM 9326 C C . GLY A 1 18 ? -23.078 15.080 -11.435 1.00 0.00 344 GLY A C 7
ATOM 9327 O O . GLY A 1 18 ? -23.999 14.283 -11.248 1.00 0.00 344 GLY A O 7
ATOM 9331 N N . GLY A 1 19 ? -22.131 15.303 -10.514 1.00 0.00 345 GLY A N 7
ATOM 9332 C CA . GLY A 1 19 ? -22.260 14.889 -9.114 1.00 0.00 345 GLY A CA 7
ATOM 9333 C C . GLY A 1 19 ? -23.076 15.911 -8.309 1.00 0.00 345 GLY A C 7
ATOM 9334 O O . GLY A 1 19 ? -23.794 16.737 -8.878 1.00 0.00 345 GLY A O 7
ATOM 9338 N N . ASP A 1 20 ? -22.955 15.878 -6.981 1.00 0.00 346 ASP A N 7
ATOM 9339 C CA . ASP A 1 20 ? -23.689 16.776 -6.077 1.00 0.00 346 ASP A CA 7
ATOM 9340 C C . ASP A 1 20 ? -22.905 17.017 -4.781 1.00 0.00 346 ASP A C 7
ATOM 9341 O O . ASP A 1 20 ? -22.922 16.201 -3.857 1.00 0.00 346 ASP A O 7
ATOM 9350 N N . ARG A 1 21 ? -22.199 18.156 -4.749 1.00 0.00 347 ARG A N 7
ATOM 9351 C CA . ARG A 1 21 ? -21.385 18.627 -3.617 1.00 0.00 347 ARG A CA 7
ATOM 9352 C C . ARG A 1 21 ? -20.374 17.568 -3.138 1.00 0.00 347 ARG A C 7
ATOM 9353 O O . ARG A 1 21 ? -20.277 17.272 -1.946 1.00 0.00 347 ARG A O 7
ATOM 9374 N N . ASN A 1 22 ? -19.611 16.992 -4.078 1.00 0.00 348 ASN A N 7
ATOM 9375 C CA . ASN A 1 22 ? -18.591 15.977 -3.753 1.00 0.00 348 ASN A CA 7
ATOM 9376 C C . ASN A 1 22 ? -17.318 16.577 -3.100 1.00 0.00 348 ASN A C 7
ATOM 9377 O O . ASN A 1 22 ? -17.126 16.444 -1.894 1.00 0.00 348 ASN A O 7
ATOM 9388 N N . CYS A 1 23 ? -16.447 17.193 -3.925 1.00 0.00 349 CYS A N 7
ATOM 9389 C CA . CYS A 1 23 ? -15.093 17.749 -3.680 1.00 0.00 349 CYS A CA 7
ATOM 9390 C C . CYS A 1 23 ? -14.275 17.925 -4.982 1.00 0.00 349 CYS A C 7
ATOM 9391 O O . CYS A 1 23 ? -13.420 18.809 -5.064 1.00 0.00 349 CYS A O 7
ATOM 9399 N N . PHE A 1 24 ? -14.572 17.110 -6.004 1.00 0.00 350 PHE A N 7
ATOM 9400 C CA . PHE A 1 24 ? -13.993 17.196 -7.347 1.00 0.00 350 PHE A CA 7
ATOM 9401 C C . PHE A 1 24 ? -14.893 18.022 -8.275 1.00 0.00 350 PHE A C 7
ATOM 9402 O O . PHE A 1 24 ? -16.114 17.893 -8.268 1.00 0.00 350 PHE A O 7
ATOM 9419 N N . ILE A 1 25 ? -14.276 18.803 -9.151 1.00 0.00 351 ILE A N 7
ATOM 9420 C CA . ILE A 1 25 ? -14.900 19.608 -10.207 1.00 0.00 351 ILE A CA 7
ATOM 9421 C C . ILE A 1 25 ? -14.631 18.921 -11.539 1.00 0.00 351 ILE A C 7
ATOM 9422 O O . ILE A 1 25 ? -13.485 18.552 -11.806 1.00 0.00 351 ILE A O 7
ATOM 9438 N N . TYR A 1 26 ? -15.661 18.794 -12.365 1.00 0.00 352 TYR A N 7
ATOM 9439 C CA . TYR A 1 26 ? -15.563 18.408 -13.768 1.00 0.00 352 TYR A CA 7
ATOM 9440 C C . TYR A 1 26 ? -15.658 19.666 -14.640 1.00 0.00 352 TYR A C 7
ATOM 9441 O O . TYR A 1 26 ? -16.569 20.478 -14.464 1.00 0.00 352 TYR A O 7
ATOM 9459 N N . CYS A 1 27 ? -14.730 19.850 -15.574 1.00 0.00 353 CYS A N 7
ATOM 9460 C CA . CYS A 1 27 ? -14.606 21.054 -16.395 1.00 0.00 353 CYS A CA 7
ATOM 9461 C C . CYS A 1 27 ? -14.420 20.613 -17.847 1.00 0.00 353 CYS A C 7
ATOM 9462 O O . CYS A 1 27 ? -13.644 19.705 -18.113 1.00 0.00 353 CYS A O 7
ATOM 9470 N N . SER A 1 28 ? -15.156 21.190 -18.789 1.00 0.00 354 SER A N 7
ATOM 9471 C CA . SER A 1 28 ? -15.298 20.599 -20.126 1.00 0.00 354 SER A CA 7
ATOM 9472 C C . SER A 1 28 ? -15.477 21.644 -21.230 1.00 0.00 354 SER A C 7
ATOM 9473 O O . SER A 1 28 ? -15.882 22.780 -20.970 1.00 0.00 354 SER A O 7
ATOM 9481 N N . ASN A 1 29 ? -15.116 21.254 -22.459 1.00 0.00 355 ASN A N 7
ATOM 9482 C CA . ASN A 1 29 ? -14.977 22.107 -23.644 1.00 0.00 355 ASN A CA 7
ATOM 9483 C C . ASN A 1 29 ? -13.771 23.075 -23.545 1.00 0.00 355 ASN A C 7
ATOM 9484 O O . ASN A 1 29 ? -13.804 24.182 -24.086 1.00 0.00 355 ASN A O 7
ATOM 9495 N N . LEU A 1 30 ? -12.691 22.680 -22.849 1.00 0.00 356 LEU A N 7
ATOM 9496 C CA . LEU A 1 30 ? -11.437 23.449 -22.839 1.00 0.00 356 LEU A CA 7
ATOM 9497 C C . LEU A 1 30 ? -10.789 23.440 -24.247 1.00 0.00 356 LEU A C 7
ATOM 9498 O O . LEU A 1 30 ? -10.925 22.438 -24.961 1.00 0.00 356 LEU A O 7
ATOM 9514 N N . PRO A 1 31 ? -10.067 24.508 -24.646 1.00 0.00 357 PRO A N 7
ATOM 9515 C CA . PRO A 1 31 ? -9.302 24.541 -25.891 1.00 0.00 357 PRO A CA 7
ATOM 9516 C C . PRO A 1 31 ? -8.131 23.550 -25.828 1.00 0.00 357 PRO A C 7
ATOM 9517 O O . PRO A 1 31 ? -7.565 23.304 -24.764 1.00 0.00 357 PRO A O 7
ATOM 9528 N N . PHE A 1 32 ? -7.744 22.985 -26.974 1.00 0.00 358 PHE A N 7
ATOM 9529 C CA . PHE A 1 32 ? -6.745 21.908 -27.045 1.00 0.00 358 PHE A CA 7
ATOM 9530 C C . PHE A 1 32 ? -5.296 22.358 -26.769 1.00 0.00 358 PHE A C 7
ATOM 9531 O O . PHE A 1 32 ? -4.397 21.528 -26.644 1.00 0.00 358 PHE A O 7
ATOM 9548 N N . SER A 1 33 ? -5.072 23.663 -26.593 1.00 0.00 359 SER A N 7
ATOM 9549 C CA . SER A 1 33 ? -3.802 24.252 -26.133 1.00 0.00 359 SER A CA 7
ATOM 9550 C C . SER A 1 33 ? -3.598 24.175 -24.601 1.00 0.00 359 SER A C 7
ATOM 9551 O O . SER A 1 33 ? -2.556 24.612 -24.100 1.00 0.00 359 SER A O 7
ATOM 9559 N N . THR A 1 34 ? -4.575 23.640 -23.848 1.00 0.00 360 THR A N 7
ATOM 9560 C CA . THR A 1 34 ? -4.540 23.537 -22.373 1.00 0.00 360 THR A CA 7
ATOM 9561 C C . THR A 1 34 ? -3.503 22.503 -21.914 1.00 0.00 360 THR A C 7
ATOM 9562 O O . THR A 1 34 ? -3.331 21.458 -22.543 1.00 0.00 360 THR A O 7
ATOM 9573 N N . ALA A 1 35 ? -2.848 22.786 -20.784 1.00 0.00 361 ALA A N 7
ATOM 9574 C CA . ALA A 1 35 ? -1.923 21.914 -20.047 1.00 0.00 361 ALA A CA 7
ATOM 9575 C C . ALA A 1 35 ? -2.307 21.852 -18.553 1.00 0.00 361 ALA A C 7
ATOM 9576 O O . ALA A 1 35 ? -3.161 22.617 -18.108 1.00 0.00 361 ALA A O 7
ATOM 9583 N N . ARG A 1 36 ? -1.659 20.989 -17.755 1.00 0.00 362 ARG A N 7
ATOM 9584 C CA . ARG A 1 36 ? -1.921 20.861 -16.305 1.00 0.00 362 ARG A CA 7
ATOM 9585 C C . ARG A 1 36 ? -1.816 22.204 -15.560 1.00 0.00 362 ARG A C 7
ATOM 9586 O O . ARG A 1 36 ? -2.672 22.532 -14.743 1.00 0.00 362 ARG A O 7
ATOM 9607 N N . SER A 1 37 ? -0.806 23.014 -15.877 1.00 0.00 363 SER A N 7
ATOM 9608 C CA . SER A 1 37 ? -0.611 24.344 -15.264 1.00 0.00 363 SER A CA 7
ATOM 9609 C C . SER A 1 37 ? -1.685 25.361 -15.704 1.00 0.00 363 SER A C 7
ATOM 9610 O O . SER A 1 37 ? -1.999 26.303 -14.977 1.00 0.00 363 SER A O 7
ATOM 9618 N N . ASP A 1 38 ? -2.273 25.152 -16.887 1.00 0.00 364 ASP A N 7
ATOM 9619 C CA . ASP A 1 38 ? -3.309 25.986 -17.505 1.00 0.00 364 ASP A CA 7
ATOM 9620 C C . ASP A 1 38 ? -4.686 25.907 -16.811 1.00 0.00 364 ASP A C 7
ATOM 9621 O O . ASP A 1 38 ? -5.594 26.662 -17.156 1.00 0.00 364 ASP A O 7
ATOM 9630 N N . LEU A 1 39 ? -4.837 25.017 -15.821 1.00 0.00 365 LEU A N 7
ATOM 9631 C CA . LEU A 1 39 ? -6.010 24.912 -14.943 1.00 0.00 365 LEU A CA 7
ATOM 9632 C C . LEU A 1 39 ? -5.967 25.983 -13.847 1.00 0.00 365 LEU A C 7
ATOM 9633 O O . LEU A 1 39 ? -6.930 26.723 -13.649 1.00 0.00 365 LEU A O 7
ATOM 9649 N N . PHE A 1 40 ? -4.816 26.128 -13.187 1.00 0.00 366 PHE A N 7
ATOM 9650 C CA . PHE A 1 40 ? -4.554 27.090 -12.110 1.00 0.00 366 PHE A CA 7
ATOM 9651 C C . PHE A 1 40 ? -4.592 28.558 -12.595 1.00 0.00 366 PHE A C 7
ATOM 9652 O O . PHE A 1 40 ? -4.558 29.488 -11.791 1.00 0.00 366 PHE A O 7
ATOM 9669 N N . ASP A 1 41 ? -4.720 28.761 -13.905 1.00 0.00 367 ASP A N 7
ATOM 9670 C CA . ASP A 1 41 ? -4.926 30.045 -14.584 1.00 0.00 367 ASP A CA 7
ATOM 9671 C C . ASP A 1 41 ? -6.321 30.645 -14.334 1.00 0.00 367 ASP A C 7
ATOM 9672 O O . ASP A 1 41 ? -6.459 31.860 -14.169 1.00 0.00 367 ASP A O 7
ATOM 9681 N N . LEU A 1 42 ? -7.344 29.780 -14.300 1.00 0.00 368 LEU A N 7
ATOM 9682 C CA . LEU A 1 42 ? -8.757 30.144 -14.146 1.00 0.00 368 LEU A CA 7
ATOM 9683 C C . LEU A 1 42 ? -9.363 29.623 -12.836 1.00 0.00 368 LEU A C 7
ATOM 9684 O O . LEU A 1 42 ? -10.256 30.261 -12.279 1.00 0.00 368 LEU A O 7
ATOM 9700 N N . PHE A 1 43 ? -8.841 28.512 -12.310 1.00 0.00 369 PHE A N 7
ATOM 9701 C CA . PHE A 1 43 ? -9.244 27.957 -11.020 1.00 0.00 369 PHE A CA 7
ATOM 9702 C C . PHE A 1 43 ? -8.463 28.565 -9.840 1.00 0.00 369 PHE A C 7
ATOM 9703 O O . PHE A 1 43 ? -9.032 28.765 -8.769 1.00 0.00 369 PHE A O 7
ATOM 9720 N N . GLY A 1 44 ? -7.194 28.950 -10.037 1.00 0.00 370 GLY A N 7
ATOM 9721 C CA . GLY A 1 44 ? -6.311 29.469 -8.978 1.00 0.00 370 GLY A CA 7
ATOM 9722 C C . GLY A 1 44 ? -6.857 30.641 -8.137 1.00 0.00 370 GLY A C 7
ATOM 9723 O O . GLY A 1 44 ? -6.651 30.607 -6.921 1.00 0.00 370 GLY A O 7
ATOM 9727 N N . PRO A 1 45 ? -7.560 31.648 -8.705 1.00 0.00 371 PRO A N 7
ATOM 9728 C CA . PRO A 1 45 ? -8.116 32.758 -7.924 1.00 0.00 371 PRO A CA 7
ATOM 9729 C C . PRO A 1 45 ? -9.454 32.436 -7.224 1.00 0.00 371 PRO A C 7
ATOM 9730 O O . PRO A 1 45 ? -9.958 33.283 -6.485 1.00 0.00 371 PRO A O 7
ATOM 9741 N N . ILE A 1 46 ? -10.039 31.242 -7.416 1.00 0.00 372 ILE A N 7
ATOM 9742 C CA . ILE A 1 46 ? -11.326 30.864 -6.796 1.00 0.00 372 ILE A CA 7
ATOM 9743 C C . ILE A 1 46 ? -11.141 30.393 -5.342 1.00 0.00 372 ILE A C 7
ATOM 9744 O O . ILE A 1 46 ? -11.941 30.741 -4.469 1.00 0.00 372 ILE A O 7
ATOM 9760 N N . GLY A 1 47 ? -10.073 29.632 -5.078 1.00 0.00 373 GLY A N 7
ATOM 9761 C CA . GLY A 1 47 ? -9.747 29.042 -3.775 1.00 0.00 373 GLY A CA 7
ATOM 9762 C C . GLY A 1 47 ? -8.518 28.136 -3.839 1.00 0.00 373 GLY A C 7
ATOM 9763 O O . GLY A 1 47 ? -7.689 28.274 -4.739 1.00 0.00 373 GLY A O 7
ATOM 9767 N N . LYS A 1 48 ? -8.401 27.184 -2.907 1.00 0.00 374 LYS A N 7
ATOM 9768 C CA . LYS A 1 48 ? -7.237 26.294 -2.815 1.00 0.00 374 LYS A CA 7
ATOM 9769 C C . LYS A 1 48 ? -7.485 24.920 -3.472 1.00 0.00 374 LYS A C 7
ATOM 9770 O O . LYS A 1 48 ? -8.088 24.021 -2.875 1.00 0.00 374 LYS A O 7
ATOM 9789 N N . ILE A 1 49 ? -6.979 24.738 -4.698 1.00 0.00 375 ILE A N 7
ATOM 9790 C CA . ILE A 1 49 ? -6.923 23.428 -5.373 1.00 0.00 375 ILE A CA 7
ATOM 9791 C C . ILE A 1 49 ? -6.014 22.498 -4.545 1.00 0.00 375 ILE A C 7
ATOM 9792 O O . ILE A 1 49 ? -4.865 22.840 -4.260 1.00 0.00 375 ILE A O 7
ATOM 9808 N N . ASN A 1 50 ? -6.521 21.323 -4.168 1.00 0.00 376 ASN A N 7
ATOM 9809 C CA . ASN A 1 50 ? -5.748 20.235 -3.569 1.00 0.00 376 ASN A CA 7
ATOM 9810 C C . ASN A 1 50 ? -5.149 19.263 -4.622 1.00 0.00 376 ASN A C 7
ATOM 9811 O O . ASN A 1 50 ? -4.142 18.618 -4.324 1.00 0.00 376 ASN A O 7
ATOM 9822 N N . ASN A 1 51 ? -5.693 19.214 -5.852 1.00 0.00 377 ASN A N 7
ATOM 9823 C CA . ASN A 1 51 ? -5.124 18.565 -7.055 1.00 0.00 377 ASN A CA 7
ATOM 9824 C C . ASN A 1 51 ? -5.917 18.905 -8.333 1.00 0.00 377 ASN A C 7
ATOM 9825 O O . ASN A 1 51 ? -7.071 19.317 -8.251 1.00 0.00 377 ASN A O 7
ATOM 9836 N N . ALA A 1 52 ? -5.330 18.688 -9.518 1.00 0.00 378 ALA A N 7
ATOM 9837 C CA . ALA A 1 52 ? -5.960 18.965 -10.825 1.00 0.00 378 ALA A CA 7
ATOM 9838 C C . ALA A 1 52 ? -5.191 18.359 -12.017 1.00 0.00 378 ALA A C 7
ATOM 9839 O O . ALA A 1 52 ? -3.962 18.310 -11.998 1.00 0.00 378 ALA A O 7
ATOM 9846 N N . GLU A 1 53 ? -5.916 17.904 -13.050 1.00 0.00 379 GLU A N 7
ATOM 9847 C CA . GLU A 1 53 ? -5.408 17.113 -14.179 1.00 0.00 379 GLU A CA 7
ATOM 9848 C C . GLU A 1 53 ? -6.347 17.233 -15.389 1.00 0.00 379 GLU A C 7
ATOM 9849 O O . GLU A 1 53 ? -7.529 17.562 -15.248 1.00 0.00 379 GLU A O 7
ATOM 9861 N N . LEU A 1 54 ? -5.843 16.878 -16.572 1.00 0.00 380 LEU A N 7
ATOM 9862 C CA . LEU A 1 54 ? -6.618 16.774 -17.815 1.00 0.00 380 LEU A CA 7
ATOM 9863 C C . LEU A 1 54 ? -6.991 15.327 -18.145 1.00 0.00 380 LEU A C 7
ATOM 9864 O O . LEU A 1 54 ? -6.161 14.428 -18.007 1.00 0.00 380 LEU A O 7
ATOM 9880 N N . LYS A 1 55 ? -8.214 15.084 -18.633 1.00 0.00 381 LYS A N 7
ATOM 9881 C CA . LYS A 1 55 ? -8.666 13.709 -18.896 1.00 0.00 381 LYS A CA 7
ATOM 9882 C C . LYS A 1 55 ? -7.906 13.048 -20.082 1.00 0.00 381 LYS A C 7
ATOM 9883 O O . LYS A 1 55 ? -7.922 13.626 -21.174 1.00 0.00 381 LYS A O 7
ATOM 9902 N N . PRO A 1 56 ? -7.269 11.868 -19.901 1.00 0.00 382 PRO A N 7
ATOM 9903 C CA . PRO A 1 56 ? -6.532 11.156 -20.949 1.00 0.00 382 PRO A CA 7
ATOM 9904 C C . PRO A 1 56 ? -7.466 10.441 -21.939 1.00 0.00 382 PRO A C 7
ATOM 9905 O O . PRO A 1 56 ? -8.672 10.333 -21.717 1.00 0.00 382 PRO A O 7
ATOM 9916 N N . GLN A 1 57 ? -6.887 9.938 -23.035 1.00 0.00 383 GLN A N 7
ATOM 9917 C CA . GLN A 1 57 ? -7.557 9.305 -24.159 1.00 0.00 383 GLN A CA 7
ATOM 9918 C C . GLN A 1 57 ? -6.526 8.421 -24.895 1.00 0.00 383 GLN A C 7
ATOM 9919 O O . GLN A 1 57 ? -5.407 8.860 -25.163 1.00 0.00 383 GLN A O 7
ATOM 9933 N N . GLU A 1 58 ? -6.896 7.174 -25.215 1.00 0.00 384 GLU A N 7
ATOM 9934 C CA . GLU A 1 58 ? -5.963 6.132 -25.684 1.00 0.00 384 GLU A CA 7
ATOM 9935 C C . GLU A 1 58 ? -5.291 6.441 -27.036 1.00 0.00 384 GLU A C 7
ATOM 9936 O O . GLU A 1 58 ? -4.198 5.940 -27.309 1.00 0.00 384 GLU A O 7
ATOM 9948 N N . ASN A 1 59 ? -5.906 7.286 -27.874 1.00 0.00 385 ASN A N 7
ATOM 9949 C CA . ASN A 1 59 ? -5.341 7.699 -29.166 1.00 0.00 385 ASN A CA 7
ATOM 9950 C C . ASN A 1 59 ? -4.241 8.783 -29.041 1.00 0.00 385 ASN A C 7
ATOM 9951 O O . ASN A 1 59 ? -3.626 9.161 -30.041 1.00 0.00 385 ASN A O 7
ATOM 9962 N N . GLY A 1 60 ? -3.999 9.317 -27.831 1.00 0.00 386 GLY A N 7
ATOM 9963 C CA . GLY A 1 60 ? -2.974 10.341 -27.556 1.00 0.00 386 GLY A CA 7
ATOM 9964 C C . GLY A 1 60 ? -3.415 11.786 -27.825 1.00 0.00 386 GLY A C 7
ATOM 9965 O O . GLY A 1 60 ? -2.613 12.704 -27.651 1.00 0.00 386 GLY A O 7
ATOM 9969 N N . GLN A 1 61 ? -4.660 12.000 -28.266 1.00 0.00 387 GLN A N 7
ATOM 9970 C CA . GLN A 1 61 ? -5.222 13.322 -28.579 1.00 0.00 387 GLN A CA 7
ATOM 9971 C C . GLN A 1 61 ? -5.921 13.920 -27.339 1.00 0.00 387 GLN A C 7
ATOM 9972 O O . GLN A 1 61 ? -6.536 13.162 -26.581 1.00 0.00 387 GLN A O 7
ATOM 9986 N N . PRO A 1 62 ? -5.882 15.253 -27.132 1.00 0.00 388 PRO A N 7
ATOM 9987 C CA . PRO A 1 62 ? -6.509 15.903 -25.983 1.00 0.00 388 PRO A CA 7
ATOM 9988 C C . PRO A 1 62 ? -8.042 15.820 -26.047 1.00 0.00 388 PRO A C 7
ATOM 9989 O O . PRO A 1 62 ? -8.642 15.884 -27.122 1.00 0.00 388 PRO A O 7
ATOM 10000 N N . THR A 1 63 ? -8.671 15.677 -24.871 1.00 0.00 389 THR A N 7
ATOM 10001 C CA . THR A 1 63 ? -10.124 15.479 -24.706 1.00 0.00 389 THR A CA 7
ATOM 10002 C C . THR A 1 63 ? -10.933 16.768 -24.628 1.00 0.00 389 THR A C 7
ATOM 10003 O O . THR A 1 63 ? -12.142 16.741 -24.863 1.00 0.00 389 THR A O 7
ATOM 10014 N N . GLY A 1 64 ? -10.296 17.879 -24.238 1.00 0.00 390 GLY A N 7
ATOM 10015 C CA . GLY A 1 64 ? -10.995 19.116 -23.868 1.00 0.00 390 GLY A CA 7
ATOM 10016 C C . GLY A 1 64 ? -11.698 19.035 -22.509 1.00 0.00 390 GLY A C 7
ATOM 10017 O O . GLY A 1 64 ? -12.639 19.792 -22.287 1.00 0.00 390 GLY A O 7
ATOM 10021 N N . VAL A 1 65 ? -11.270 18.146 -21.603 1.00 0.00 391 VAL A N 7
ATOM 10022 C CA . VAL A 1 65 ? -11.809 18.013 -20.230 1.00 0.00 391 VAL A CA 7
ATOM 10023 C C . VAL A 1 65 ? -10.690 18.120 -19.200 1.00 0.00 391 VAL A C 7
ATOM 10024 O O . VAL A 1 65 ? -9.637 17.505 -19.352 1.00 0.00 391 VAL A O 7
ATOM 10037 N N . ALA A 1 66 ? -10.964 18.845 -18.117 1.00 0.00 392 ALA A N 7
ATOM 10038 C CA . ALA A 1 66 ? -10.186 18.834 -16.884 1.00 0.00 392 ALA A CA 7
ATOM 10039 C C . ALA A 1 66 ? -10.986 18.250 -15.707 1.00 0.00 392 ALA A C 7
ATOM 10040 O O . ALA A 1 66 ? -12.210 18.368 -15.649 1.00 0.00 392 ALA A O 7
ATOM 10047 N N . VAL A 1 67 ? -10.268 17.679 -14.741 1.00 0.00 393 VAL A N 7
ATOM 10048 C CA . VAL A 1 67 ? -10.769 17.446 -13.378 1.00 0.00 393 VAL A CA 7
ATOM 10049 C C . VAL A 1 67 ? -9.984 18.370 -12.445 1.00 0.00 393 VAL A C 7
ATOM 10050 O O . VAL A 1 67 ? -8.784 18.569 -12.636 1.00 0.00 393 VAL A O 7
ATOM 10063 N N . VAL A 1 68 ? -10.659 18.928 -11.444 1.00 0.00 394 VAL A N 7
ATOM 10064 C CA . VAL A 1 68 ? -10.047 19.756 -10.381 1.00 0.00 394 VAL A CA 7
ATOM 10065 C C . VAL A 1 68 ? -10.540 19.209 -9.032 1.00 0.00 394 VAL A C 7
ATOM 10066 O O . VAL A 1 68 ? -11.547 18.513 -8.995 1.00 0.00 394 VAL A O 7
ATOM 10079 N N . GLU A 1 69 ? -9.835 19.451 -7.932 1.00 0.00 395 GLU A N 7
ATOM 10080 C CA . GLU A 1 69 ? -10.126 18.885 -6.613 1.00 0.00 395 GLU A CA 7
ATOM 10081 C C . GLU A 1 69 ? -9.712 19.906 -5.558 1.00 0.00 395 GLU A C 7
ATOM 10082 O O . GLU A 1 69 ? -8.629 20.477 -5.652 1.00 0.00 395 GLU A O 7
ATOM 10094 N N . TYR A 1 70 ? -10.595 20.208 -4.605 1.00 0.00 396 TYR A N 7
ATOM 10095 C CA . TYR A 1 70 ? -10.495 21.386 -3.735 1.00 0.00 396 TYR A CA 7
ATOM 10096 C C . TYR A 1 70 ? -10.478 21.068 -2.233 1.00 0.00 396 TYR A C 7
ATOM 10097 O O . TYR A 1 70 ? -11.160 20.159 -1.751 1.00 0.00 396 TYR A O 7
ATOM 10115 N N . GLU A 1 71 ? -9.725 21.890 -1.492 1.00 0.00 397 GLU A N 7
ATOM 10116 C CA . GLU A 1 71 ? -9.554 21.725 -0.041 1.00 0.00 397 GLU A CA 7
ATOM 10117 C C . GLU A 1 71 ? -10.855 21.920 0.759 1.00 0.00 397 GLU A C 7
ATOM 10118 O O . GLU A 1 71 ? -11.080 21.204 1.736 1.00 0.00 397 GLU A O 7
ATOM 10130 N N . ASN A 1 72 ? -11.726 22.853 0.344 1.00 0.00 398 ASN A N 7
ATOM 10131 C CA . ASN A 1 72 ? -12.974 23.163 1.035 1.00 0.00 398 ASN A CA 7
ATOM 10132 C C . ASN A 1 72 ? -14.145 23.044 0.057 1.00 0.00 398 ASN A C 7
ATOM 10133 O O . ASN A 1 72 ? -14.055 23.493 -1.087 1.00 0.00 398 ASN A O 7
ATOM 10144 N N . LEU A 1 73 ? -15.286 22.525 0.513 1.00 0.00 399 LEU A N 7
ATOM 10145 C CA . LEU A 1 73 ? -16.486 22.377 -0.326 1.00 0.00 399 LEU A CA 7
ATOM 10146 C C . LEU A 1 73 ? -17.159 23.708 -0.690 1.00 0.00 399 LEU A C 7
ATOM 10147 O O . LEU A 1 73 ? -17.879 23.770 -1.683 1.00 0.00 399 LEU A O 7
ATOM 10163 N N . VAL A 1 74 ? -16.868 24.779 0.052 1.00 0.00 400 VAL A N 7
ATOM 10164 C CA . VAL A 1 74 ? -17.158 26.166 -0.371 1.00 0.00 400 VAL A CA 7
ATOM 10165 C C . VAL A 1 74 ? -16.364 26.603 -1.610 1.00 0.00 400 VAL A C 7
ATOM 10166 O O . VAL A 1 74 ? -16.900 27.365 -2.409 1.00 0.00 400 VAL A O 7
ATOM 10179 N N . ASP A 1 75 ? -15.125 26.122 -1.799 1.00 0.00 401 ASP A N 7
ATOM 10180 C CA . ASP A 1 75 ? -14.297 26.486 -2.958 1.00 0.00 401 ASP A CA 7
ATOM 10181 C C . ASP A 1 75 ? -14.702 25.662 -4.182 1.00 0.00 401 ASP A C 7
ATOM 10182 O O . ASP A 1 75 ? -14.822 26.211 -5.279 1.00 0.00 401 ASP A O 7
ATOM 10191 N N . ALA A 1 76 ? -14.972 24.361 -3.980 1.00 0.00 402 ALA A N 7
ATOM 10192 C CA . ALA A 1 76 ? -15.500 23.499 -5.034 1.00 0.00 402 ALA A CA 7
ATOM 10193 C C . ALA A 1 76 ? -16.845 24.020 -5.574 1.00 0.00 402 ALA A C 7
ATOM 10194 O O . ALA A 1 76 ? -17.019 24.149 -6.787 1.00 0.00 402 ALA A O 7
ATOM 10201 N N . ASP A 1 77 ? -17.782 24.381 -4.684 1.00 0.00 403 ASP A N 7
ATOM 10202 C CA . ASP A 1 77 ? -19.027 25.040 -5.088 1.00 0.00 403 ASP A CA 7
ATOM 10203 C C . ASP A 1 77 ? -18.783 26.335 -5.880 1.00 0.00 403 ASP A C 7
ATOM 10204 O O . ASP A 1 77 ? -19.380 26.517 -6.944 1.00 0.00 403 ASP A O 7
ATOM 10213 N N . PHE A 1 78 ? -17.879 27.203 -5.404 1.00 0.00 404 PHE A N 7
ATOM 10214 C CA . PHE A 1 78 ? -17.619 28.507 -6.020 1.00 0.00 404 PHE A CA 7
ATOM 10215 C C . PHE A 1 78 ? -17.115 28.438 -7.469 1.00 0.00 404 PHE A C 7
ATOM 10216 O O . PHE A 1 78 ? -17.470 29.311 -8.260 1.00 0.00 404 PHE A O 7
ATOM 10233 N N . CYS A 1 79 ? -16.379 27.394 -7.872 1.00 0.00 405 CYS A N 7
ATOM 10234 C CA . CYS A 1 79 ? -16.016 27.192 -9.280 1.00 0.00 405 CYS A CA 7
ATOM 10235 C C . CYS A 1 79 ? -17.250 27.026 -10.163 1.00 0.00 405 CYS A C 7
ATOM 10236 O O . CYS A 1 79 ? -17.372 27.659 -11.205 1.00 0.00 405 CYS A O 7
ATOM 10244 N N . ILE A 1 80 ? -18.183 26.185 -9.735 1.00 0.00 406 ILE A N 7
ATOM 10245 C CA . ILE A 1 80 ? -19.399 25.853 -10.486 1.00 0.00 406 ILE A CA 7
ATOM 10246 C C . ILE A 1 80 ? -20.395 27.034 -10.485 1.00 0.00 406 ILE A C 7
ATOM 10247 O O . ILE A 1 80 ? -21.205 27.151 -11.406 1.00 0.00 406 ILE A O 7
ATOM 10263 N N . GLN A 1 81 ? -20.272 27.968 -9.531 1.00 0.00 407 GLN A N 7
ATOM 10264 C CA . GLN A 1 81 ? -20.944 29.272 -9.585 1.00 0.00 407 GLN A CA 7
ATOM 10265 C C . GLN A 1 81 ? -20.309 30.215 -10.625 1.00 0.00 407 GLN A C 7
ATOM 10266 O O . GLN A 1 81 ? -21.034 30.876 -11.370 1.00 0.00 407 GLN A O 7
ATOM 10280 N N . LYS A 1 82 ? -18.971 30.310 -10.679 1.00 0.00 408 LYS A N 7
ATOM 10281 C CA . LYS A 1 82 ? -18.272 31.372 -11.425 1.00 0.00 408 LYS A CA 7
ATOM 10282 C C . LYS A 1 82 ? -17.871 31.023 -12.872 1.00 0.00 408 LYS A C 7
ATOM 10283 O O . LYS A 1 82 ? -17.858 31.906 -13.734 1.00 0.00 408 LYS A O 7
ATOM 10302 N N . LEU A 1 83 ? -17.503 29.761 -13.137 1.00 0.00 409 LEU A N 7
ATOM 10303 C CA . LEU A 1 83 ? -16.851 29.334 -14.383 1.00 0.00 409 LEU A CA 7
ATOM 10304 C C . LEU A 1 83 ? -17.827 28.759 -15.421 1.00 0.00 409 LEU A C 7
ATOM 10305 O O . LEU A 1 83 ? -17.428 28.551 -16.563 1.00 0.00 409 LEU A O 7
ATOM 10321 N N . ASN A 1 84 ? -19.081 28.462 -15.060 1.00 0.00 410 ASN A N 7
ATOM 10322 C CA . ASN A 1 84 ? -20.033 27.718 -15.903 1.00 0.00 410 ASN A CA 7
ATOM 10323 C C . ASN A 1 84 ? -20.699 28.604 -16.984 1.00 0.00 410 ASN A C 7
ATOM 10324 O O . ASN A 1 84 ? -21.924 28.738 -17.056 1.00 0.00 410 ASN A O 7
ATOM 10335 N N . ASN A 1 85 ? -19.837 29.248 -17.778 1.00 0.00 411 ASN A N 7
ATOM 10336 C CA . ASN A 1 85 ? -20.039 30.423 -18.643 1.00 0.00 411 ASN A CA 7
ATOM 10337 C C . ASN A 1 85 ? -18.705 31.048 -19.137 1.00 0.00 411 ASN A C 7
ATOM 10338 O O . ASN A 1 85 ? -18.720 31.889 -20.035 1.00 0.00 411 ASN A O 7
ATOM 10349 N N . TYR A 1 86 ? -17.555 30.697 -18.542 1.00 0.00 412 TYR A N 7
ATOM 10350 C CA . TYR A 1 86 ? -16.240 31.268 -18.805 1.00 0.00 412 TYR A CA 7
ATOM 10351 C C . TYR A 1 86 ? -15.750 30.986 -20.238 1.00 0.00 412 TYR A C 7
ATOM 10352 O O . TYR A 1 86 ? -15.676 29.833 -20.657 1.00 0.00 412 TYR A O 7
ATOM 10370 N N . ASN A 1 87 ? -15.419 32.038 -20.992 1.00 0.00 413 ASN A N 7
ATOM 10371 C CA . ASN A 1 87 ? -14.910 31.945 -22.366 1.00 0.00 413 ASN A CA 7
ATOM 10372 C C . ASN A 1 87 ? -13.372 31.943 -22.389 1.00 0.00 413 ASN A C 7
ATOM 10373 O O . ASN A 1 87 ? -12.737 32.835 -21.821 1.00 0.00 413 ASN A O 7
ATOM 10384 N N . TYR A 1 88 ? -12.772 30.947 -23.050 1.00 0.00 414 TYR A N 7
ATOM 10385 C CA . TYR A 1 88 ? -11.334 30.669 -22.989 1.00 0.00 414 TYR A CA 7
ATOM 10386 C C . TYR A 1 88 ? -10.807 30.047 -24.295 1.00 0.00 414 TYR A C 7
ATOM 10387 O O . TYR A 1 88 ? -11.286 29.000 -24.732 1.00 0.00 414 TYR A O 7
ATOM 10405 N N . GLY A 1 89 ? -9.869 30.723 -24.971 1.00 0.00 415 GLY A N 7
ATOM 10406 C CA . GLY A 1 89 ? -9.345 30.291 -26.282 1.00 0.00 415 GLY A CA 7
ATOM 10407 C C . GLY A 1 89 ? -10.321 30.484 -27.455 1.00 0.00 415 GLY A C 7
ATOM 10408 O O . GLY A 1 89 ? -10.010 30.072 -28.572 1.00 0.00 415 GLY A O 7
ATOM 10412 N N . GLY A 1 90 ? -11.518 31.030 -27.196 1.00 0.00 416 GLY A N 7
ATOM 10413 C CA . GLY A 1 90 ? -12.676 31.037 -28.105 1.00 0.00 416 GLY A CA 7
ATOM 10414 C C . GLY A 1 90 ? -13.739 29.981 -27.764 1.00 0.00 416 GLY A C 7
ATOM 10415 O O . GLY A 1 90 ? -14.756 29.907 -28.456 1.00 0.00 416 GLY A O 7
ATOM 10419 N N . CYS A 1 91 ? -13.523 29.179 -26.714 1.00 0.00 417 CYS A N 7
ATOM 10420 C CA . CYS A 1 91 ? -14.399 28.094 -26.264 1.00 0.00 417 CYS A CA 7
ATOM 10421 C C . CYS A 1 91 ? -15.059 28.446 -24.914 1.00 0.00 417 CYS A C 7
ATOM 10422 O O . CYS A 1 91 ? -14.370 28.709 -23.930 1.00 0.00 417 CYS A O 7
ATOM 10430 N N . SER A 1 92 ? -16.390 28.421 -24.836 1.00 0.00 418 SER A N 7
ATOM 10431 C CA . SER A 1 92 ? -17.112 28.573 -23.561 1.00 0.00 418 SER A CA 7
ATOM 10432 C C . SER A 1 92 ? -17.083 27.253 -22.769 1.00 0.00 418 SER A C 7
ATOM 10433 O O . SER A 1 92 ? -17.415 26.195 -23.314 1.00 0.00 418 SER A O 7
ATOM 10441 N N . LEU A 1 93 ? -16.661 27.291 -21.499 1.00 0.00 419 LEU A N 7
ATOM 10442 C CA . LEU A 1 93 ? -16.508 26.099 -20.662 1.00 0.00 419 LEU A CA 7
ATOM 10443 C C . LEU A 1 93 ? -17.830 25.711 -19.989 1.00 0.00 419 LEU A C 7
ATOM 10444 O O . LEU A 1 93 ? -18.576 26.566 -19.504 1.00 0.00 419 LEU A O 7
ATOM 10460 N N . GLN A 1 94 ? -18.078 24.405 -19.908 1.00 0.00 420 GLN A N 7
ATOM 10461 C CA . GLN A 1 94 ? -19.170 23.819 -19.133 1.00 0.00 420 GLN A CA 7
ATOM 10462 C C . GLN A 1 94 ? -18.571 23.107 -17.914 1.00 0.00 420 GLN A C 7
ATOM 10463 O O . GLN A 1 94 ? -17.613 22.341 -18.040 1.00 0.00 420 GLN A O 7
ATOM 10477 N N . ILE A 1 95 ? -19.109 23.387 -16.725 1.00 0.00 421 ILE A N 7
ATOM 10478 C CA . ILE A 1 95 ? -18.521 23.015 -15.428 1.00 0.00 421 ILE A CA 7
ATOM 10479 C C . ILE A 1 95 ? -19.605 22.357 -14.560 1.00 0.00 421 ILE A C 7
ATOM 10480 O O . ILE A 1 95 ? -20.753 22.798 -14.537 1.00 0.00 421 ILE A O 7
ATOM 10496 N N . SER A 1 96 ? -19.233 21.329 -13.807 1.00 0.00 422 SER A N 7
ATOM 10497 C CA . SER A 1 96 ? -20.113 20.629 -12.856 1.00 0.00 422 SER A CA 7
ATOM 10498 C C . SER A 1 96 ? -19.302 19.919 -11.759 1.00 0.00 422 SER A C 7
ATOM 10499 O O . SER A 1 96 ? -18.083 20.063 -11.679 1.00 0.00 422 SER A O 7
ATOM 10507 N N . TYR A 1 97 ? -19.954 19.137 -10.896 1.00 0.00 423 TYR A N 7
ATOM 10508 C CA . TYR A 1 97 ? -19.261 18.253 -9.956 1.00 0.00 423 TYR A CA 7
ATOM 10509 C C . TYR A 1 97 ? -18.786 16.984 -10.676 1.00 0.00 423 TYR A C 7
ATOM 10510 O O . TYR A 1 97 ? -19.563 16.334 -11.370 1.00 0.00 423 TYR A O 7
ATOM 10528 N N . ALA A 1 98 ? -17.528 16.594 -10.478 1.00 0.00 424 ALA A N 7
ATOM 10529 C CA . ALA A 1 98 ? -16.982 15.330 -10.969 1.00 0.00 424 ALA A CA 7
ATOM 10530 C C . ALA A 1 98 ? -17.527 14.197 -10.089 1.00 0.00 424 ALA A C 7
ATOM 10531 O O . ALA A 1 98 ? -17.281 14.150 -8.885 1.00 0.00 424 ALA A O 7
ATOM 10538 N N . ARG A 1 99 ? -18.360 13.345 -10.697 1.00 0.00 425 ARG A N 7
ATOM 10539 C CA . ARG A 1 99 ? -19.281 12.416 -10.021 1.00 0.00 425 ARG A CA 7
ATOM 10540 C C . ARG A 1 99 ? -18.528 11.293 -9.298 1.00 0.00 425 ARG A C 7
ATOM 10541 O O . ARG A 1 99 ? -18.652 11.135 -8.085 1.00 0.00 425 ARG A O 7
ATOM 10562 N N . ARG A 1 100 ? -17.715 10.564 -10.062 1.00 0.00 426 ARG A N 7
ATOM 10563 C CA . ARG A 1 100 ? -16.804 9.528 -9.589 1.00 0.00 426 ARG A CA 7
ATOM 10564 C C . ARG A 1 100 ? -15.332 9.922 -9.753 1.00 0.00 426 ARG A C 7
ATOM 10565 O O . ARG A 1 100 ? -14.662 9.518 -10.696 1.00 0.00 426 ARG A O 7
ATOM 10586 N N . ASP A 1 101 ? -14.842 10.565 -8.707 1.00 0.00 427 ASP A N 7
ATOM 10587 C CA . ASP A 1 101 ? -13.418 10.779 -8.357 1.00 0.00 427 ASP A CA 7
ATOM 10588 C C . ASP A 1 101 ? -12.698 11.815 -9.264 1.00 0.00 427 ASP A C 7
ATOM 10589 O O . ASP A 1 101 ? -11.464 11.696 -9.480 1.00 0.00 427 ASP A O 7
ATOM 10599 N N . GLY A 1 1 ? -3.872 4.459 0.096 1.00 0.00 327 GLY A N 8
ATOM 10600 C CA . GLY A 1 1 ? -3.049 3.394 -0.526 1.00 0.00 327 GLY A CA 8
ATOM 10601 C C . GLY A 1 1 ? -1.771 3.942 -1.152 1.00 0.00 327 GLY A C 8
ATOM 10602 O O . GLY A 1 1 ? -1.673 5.132 -1.458 1.00 0.00 327 GLY A O 8
ATOM 10608 N N . SER A 1 2 ? -0.774 3.080 -1.358 1.00 0.00 328 SER A N 8
ATOM 10609 C CA . SER A 1 2 ? 0.527 3.442 -1.953 1.00 0.00 328 SER A CA 8
ATOM 10610 C C . SER A 1 2 ? 0.463 3.561 -3.491 1.00 0.00 328 SER A C 8
ATOM 10611 O O . SER A 1 2 ? -0.171 2.743 -4.164 1.00 0.00 328 SER A O 8
ATOM 10619 N N . HIS A 1 3 ? 1.149 4.564 -4.057 1.00 0.00 329 HIS A N 8
ATOM 10620 C CA . HIS A 1 3 ? 1.215 4.846 -5.503 1.00 0.00 329 HIS A CA 8
ATOM 10621 C C . HIS A 1 3 ? 2.408 5.774 -5.866 1.00 0.00 329 HIS A C 8
ATOM 10622 O O . HIS A 1 3 ? 3.203 6.169 -5.008 1.00 0.00 329 HIS A O 8
ATOM 10636 N N . ILE A 1 4 ? 2.496 6.151 -7.141 1.00 0.00 330 ILE A N 8
ATOM 10637 C CA . ILE A 1 4 ? 3.429 7.104 -7.760 1.00 0.00 330 ILE A CA 8
ATOM 10638 C C . ILE A 1 4 ? 2.669 7.969 -8.782 1.00 0.00 330 ILE A C 8
ATOM 10639 O O . ILE A 1 4 ? 1.447 7.905 -8.880 1.00 0.00 330 ILE A O 8
ATOM 10655 N N . ASP A 1 5 ? 3.406 8.762 -9.553 1.00 0.00 331 ASP A N 8
ATOM 10656 C CA . ASP A 1 5 ? 3.011 9.648 -10.658 1.00 0.00 331 ASP A CA 8
ATOM 10657 C C . ASP A 1 5 ? 1.730 9.277 -11.421 1.00 0.00 331 ASP A C 8
ATOM 10658 O O . ASP A 1 5 ? 0.878 10.134 -11.655 1.00 0.00 331 ASP A O 8
ATOM 10667 N N . GLU A 1 6 ? 1.600 8.004 -11.817 1.00 0.00 332 GLU A N 8
ATOM 10668 C CA . GLU A 1 6 ? 0.481 7.476 -12.601 1.00 0.00 332 GLU A CA 8
ATOM 10669 C C . GLU A 1 6 ? -0.877 7.603 -11.880 1.00 0.00 332 GLU A C 8
ATOM 10670 O O . GLU A 1 6 ? -1.928 7.525 -12.515 1.00 0.00 332 GLU A O 8
ATOM 10682 N N . THR A 1 7 ? -0.885 7.926 -10.582 1.00 0.00 333 THR A N 8
ATOM 10683 C CA . THR A 1 7 ? -2.083 8.347 -9.839 1.00 0.00 333 THR A CA 8
ATOM 10684 C C . THR A 1 7 ? -2.748 9.592 -10.419 1.00 0.00 333 THR A C 8
ATOM 10685 O O . THR A 1 7 ? -3.946 9.793 -10.245 1.00 0.00 333 THR A O 8
ATOM 10696 N N . ALA A 1 8 ? -2.005 10.396 -11.180 1.00 0.00 334 ALA A N 8
ATOM 10697 C CA . ALA A 1 8 ? -2.570 11.506 -11.956 1.00 0.00 334 ALA A CA 8
ATOM 10698 C C . ALA A 1 8 ? -3.536 11.045 -13.068 1.00 0.00 334 ALA A C 8
ATOM 10699 O O . ALA A 1 8 ? -4.455 11.785 -13.426 1.00 0.00 334 ALA A O 8
ATOM 10706 N N . ALA A 1 9 ? -3.388 9.811 -13.564 1.00 0.00 335 ALA A N 8
ATOM 10707 C CA . ALA A 1 9 ? -4.386 9.165 -14.413 1.00 0.00 335 ALA A CA 8
ATOM 10708 C C . ALA A 1 9 ? -5.588 8.734 -13.568 1.00 0.00 335 ALA A C 8
ATOM 10709 O O . ALA A 1 9 ? -6.723 9.034 -13.917 1.00 0.00 335 ALA A O 8
ATOM 10716 N N . LYS A 1 10 ? -5.374 8.113 -12.404 1.00 0.00 336 LYS A N 8
ATOM 10717 C CA . LYS A 1 10 ? -6.462 7.715 -11.503 1.00 0.00 336 LYS A CA 8
ATOM 10718 C C . LYS A 1 10 ? -7.298 8.915 -10.997 1.00 0.00 336 LYS A C 8
ATOM 10719 O O . LYS A 1 10 ? -8.505 8.779 -10.799 1.00 0.00 336 LYS A O 8
ATOM 10738 N N . PHE A 1 11 ? -6.693 10.108 -10.910 1.00 0.00 337 PHE A N 8
ATOM 10739 C CA . PHE A 1 11 ? -7.352 11.381 -10.609 1.00 0.00 337 PHE A CA 8
ATOM 10740 C C . PHE A 1 11 ? -8.356 11.827 -11.706 1.00 0.00 337 PHE A C 8
ATOM 10741 O O . PHE A 1 11 ? -9.247 12.627 -11.427 1.00 0.00 337 PHE A O 8
ATOM 10758 N N . THR A 1 12 ? -8.242 11.331 -12.953 1.00 0.00 338 THR A N 8
ATOM 10759 C CA . THR A 1 12 ? -9.115 11.717 -14.089 1.00 0.00 338 THR A CA 8
ATOM 10760 C C . THR A 1 12 ? -9.883 10.541 -14.713 1.00 0.00 338 THR A C 8
ATOM 10761 O O . THR A 1 12 ? -10.964 10.736 -15.264 1.00 0.00 338 THR A O 8
ATOM 10772 N N . GLU A 1 13 ? -9.373 9.318 -14.602 1.00 0.00 339 GLU A N 8
ATOM 10773 C CA . GLU A 1 13 ? -9.934 8.086 -15.155 1.00 0.00 339 GLU A CA 8
ATOM 10774 C C . GLU A 1 13 ? -11.063 7.604 -14.249 1.00 0.00 339 GLU A C 8
ATOM 10775 O O . GLU A 1 13 ? -10.883 7.473 -13.035 1.00 0.00 339 GLU A O 8
ATOM 10787 N N . GLY A 1 14 ? -12.244 7.367 -14.823 1.00 0.00 340 GLY A N 8
ATOM 10788 C CA . GLY A 1 14 ? -13.405 6.887 -14.079 1.00 0.00 340 GLY A CA 8
ATOM 10789 C C . GLY A 1 14 ? -14.292 8.037 -13.613 1.00 0.00 340 GLY A C 8
ATOM 10790 O O . GLY A 1 14 ? -15.431 7.803 -13.216 1.00 0.00 340 GLY A O 8
ATOM 10794 N N . VAL A 1 15 ? -13.793 9.275 -13.709 1.00 0.00 341 VAL A N 8
ATOM 10795 C CA . VAL A 1 15 ? -14.547 10.493 -13.396 1.00 0.00 341 VAL A CA 8
ATOM 10796 C C . VAL A 1 15 ? -15.549 10.864 -14.499 1.00 0.00 341 VAL A C 8
ATOM 10797 O O . VAL A 1 15 ? -15.269 10.708 -15.685 1.00 0.00 341 VAL A O 8
ATOM 10810 N N . ASN A 1 16 ? -16.711 11.387 -14.088 1.00 0.00 342 ASN A N 8
ATOM 10811 C CA . ASN A 1 16 ? -17.881 11.676 -14.931 1.00 0.00 342 ASN A CA 8
ATOM 10812 C C . ASN A 1 16 ? -18.526 13.006 -14.466 1.00 0.00 342 ASN A C 8
ATOM 10813 O O . ASN A 1 16 ? -18.253 13.415 -13.337 1.00 0.00 342 ASN A O 8
ATOM 10824 N N . PRO A 1 17 ? -19.386 13.677 -15.251 1.00 0.00 343 PRO A N 8
ATOM 10825 C CA . PRO A 1 17 ? -20.123 14.863 -14.802 1.00 0.00 343 PRO A CA 8
ATOM 10826 C C . PRO A 1 17 ? -21.313 14.503 -13.895 1.00 0.00 343 PRO A C 8
ATOM 10827 O O . PRO A 1 17 ? -21.723 13.343 -13.817 1.00 0.00 343 PRO A O 8
ATOM 10838 N N . GLY A 1 18 ? -21.896 15.516 -13.240 1.00 0.00 344 GLY A N 8
ATOM 10839 C CA . GLY A 1 18 ? -23.182 15.401 -12.528 1.00 0.00 344 GLY A CA 8
ATOM 10840 C C . GLY A 1 18 ? -23.076 14.776 -11.133 1.00 0.00 344 GLY A C 8
ATOM 10841 O O . GLY A 1 18 ? -23.906 13.947 -10.761 1.00 0.00 344 GLY A O 8
ATOM 10845 N N . GLY A 1 19 ? -22.038 15.143 -10.371 1.00 0.00 345 GLY A N 8
ATOM 10846 C CA . GLY A 1 19 ? -21.624 14.450 -9.143 1.00 0.00 345 GLY A CA 8
ATOM 10847 C C . GLY A 1 19 ? -22.362 14.800 -7.857 1.00 0.00 345 GLY A C 8
ATOM 10848 O O . GLY A 1 19 ? -22.189 14.105 -6.864 1.00 0.00 345 GLY A O 8
ATOM 10852 N N . ASP A 1 20 ? -23.164 15.858 -7.884 1.00 0.00 346 ASP A N 8
ATOM 10853 C CA . ASP A 1 20 ? -24.104 16.252 -6.818 1.00 0.00 346 ASP A CA 8
ATOM 10854 C C . ASP A 1 20 ? -23.408 16.551 -5.471 1.00 0.00 346 ASP A C 8
ATOM 10855 O O . ASP A 1 20 ? -23.696 15.960 -4.426 1.00 0.00 346 ASP A O 8
ATOM 10864 N N . ARG A 1 21 ? -22.476 17.508 -5.529 1.00 0.00 347 ARG A N 8
ATOM 10865 C CA . ARG A 1 21 ? -21.842 18.178 -4.384 1.00 0.00 347 ARG A CA 8
ATOM 10866 C C . ARG A 1 21 ? -20.827 17.290 -3.632 1.00 0.00 347 ARG A C 8
ATOM 10867 O O . ARG A 1 21 ? -21.009 16.935 -2.465 1.00 0.00 347 ARG A O 8
ATOM 10888 N N . ASN A 1 22 ? -19.716 16.989 -4.315 1.00 0.00 348 ASN A N 8
ATOM 10889 C CA . ASN A 1 22 ? -18.518 16.323 -3.764 1.00 0.00 348 ASN A CA 8
ATOM 10890 C C . ASN A 1 22 ? -17.414 17.364 -3.448 1.00 0.00 348 ASN A C 8
ATOM 10891 O O . ASN A 1 22 ? -17.719 18.521 -3.181 1.00 0.00 348 ASN A O 8
ATOM 10902 N N . CYS A 1 23 ? -16.130 16.995 -3.543 1.00 0.00 349 CYS A N 8
ATOM 10903 C CA . CYS A 1 23 ? -14.948 17.882 -3.504 1.00 0.00 349 CYS A CA 8
ATOM 10904 C C . CYS A 1 23 ? -14.227 18.053 -4.862 1.00 0.00 349 CYS A C 8
ATOM 10905 O O . CYS A 1 23 ? -13.304 18.863 -4.956 1.00 0.00 349 CYS A O 8
ATOM 10913 N N . PHE A 1 24 ? -14.634 17.310 -5.905 1.00 0.00 350 PHE A N 8
ATOM 10914 C CA . PHE A 1 24 ? -14.036 17.379 -7.244 1.00 0.00 350 PHE A CA 8
ATOM 10915 C C . PHE A 1 24 ? -14.922 18.156 -8.218 1.00 0.00 350 PHE A C 8
ATOM 10916 O O . PHE A 1 24 ? -16.131 17.964 -8.275 1.00 0.00 350 PHE A O 8
ATOM 10933 N N . ILE A 1 25 ? -14.305 18.957 -9.071 1.00 0.00 351 ILE A N 8
ATOM 10934 C CA . ILE A 1 25 ? -14.931 19.738 -10.141 1.00 0.00 351 ILE A CA 8
ATOM 10935 C C . ILE A 1 25 ? -14.660 19.022 -11.454 1.00 0.00 351 ILE A C 8
ATOM 10936 O O . ILE A 1 25 ? -13.507 18.680 -11.728 1.00 0.00 351 ILE A O 8
ATOM 10952 N N . TYR A 1 26 ? -15.700 18.831 -12.255 1.00 0.00 352 TYR A N 8
ATOM 10953 C CA . TYR A 1 26 ? -15.602 18.386 -13.639 1.00 0.00 352 TYR A CA 8
ATOM 10954 C C . TYR A 1 26 ? -15.744 19.600 -14.567 1.00 0.00 352 TYR A C 8
ATOM 10955 O O . TYR A 1 26 ? -16.682 20.387 -14.424 1.00 0.00 352 TYR A O 8
ATOM 10973 N N . CYS A 1 27 ? -14.821 19.773 -15.512 1.00 0.00 353 CYS A N 8
ATOM 10974 C CA . CYS A 1 27 ? -14.738 20.946 -16.383 1.00 0.00 353 CYS A CA 8
ATOM 10975 C C . CYS A 1 27 ? -14.540 20.469 -17.824 1.00 0.00 353 CYS A C 8
ATOM 10976 O O . CYS A 1 27 ? -13.724 19.591 -18.073 1.00 0.00 353 CYS A O 8
ATOM 10984 N N . SER A 1 28 ? -15.300 21.002 -18.771 1.00 0.00 354 SER A N 8
ATOM 10985 C CA . SER A 1 28 ? -15.406 20.463 -20.128 1.00 0.00 354 SER A CA 8
ATOM 10986 C C . SER A 1 28 ? -15.516 21.576 -21.180 1.00 0.00 354 SER A C 8
ATOM 10987 O O . SER A 1 28 ? -15.880 22.715 -20.875 1.00 0.00 354 SER A O 8
ATOM 10995 N N . ASN A 1 29 ? -15.160 21.237 -22.423 1.00 0.00 355 ASN A N 8
ATOM 10996 C CA . ASN A 1 29 ? -15.019 22.136 -23.568 1.00 0.00 355 ASN A CA 8
ATOM 10997 C C . ASN A 1 29 ? -13.818 23.097 -23.419 1.00 0.00 355 ASN A C 8
ATOM 10998 O O . ASN A 1 29 ? -13.849 24.222 -23.920 1.00 0.00 355 ASN A O 8
ATOM 11009 N N . LEU A 1 30 ? -12.745 22.680 -22.729 1.00 0.00 356 LEU A N 8
ATOM 11010 C CA . LEU A 1 30 ? -11.481 23.427 -22.734 1.00 0.00 356 LEU A CA 8
ATOM 11011 C C . LEU A 1 30 ? -10.853 23.397 -24.151 1.00 0.00 356 LEU A C 8
ATOM 11012 O O . LEU A 1 30 ? -11.010 22.391 -24.853 1.00 0.00 356 LEU A O 8
ATOM 11028 N N . PRO A 1 31 ? -10.126 24.455 -24.572 1.00 0.00 357 PRO A N 8
ATOM 11029 C CA . PRO A 1 31 ? -9.379 24.468 -25.828 1.00 0.00 357 PRO A CA 8
ATOM 11030 C C . PRO A 1 31 ? -8.199 23.490 -25.760 1.00 0.00 357 PRO A C 8
ATOM 11031 O O . PRO A 1 31 ? -7.634 23.253 -24.693 1.00 0.00 357 PRO A O 8
ATOM 11042 N N . PHE A 1 32 ? -7.796 22.926 -26.903 1.00 0.00 358 PHE A N 8
ATOM 11043 C CA . PHE A 1 32 ? -6.790 21.854 -26.956 1.00 0.00 358 PHE A CA 8
ATOM 11044 C C . PHE A 1 32 ? -5.346 22.314 -26.678 1.00 0.00 358 PHE A C 8
ATOM 11045 O O . PHE A 1 32 ? -4.450 21.484 -26.535 1.00 0.00 358 PHE A O 8
ATOM 11062 N N . SER A 1 33 ? -5.118 23.623 -26.527 1.00 0.00 359 SER A N 8
ATOM 11063 C CA . SER A 1 33 ? -3.836 24.201 -26.087 1.00 0.00 359 SER A CA 8
ATOM 11064 C C . SER A 1 33 ? -3.644 24.174 -24.548 1.00 0.00 359 SER A C 8
ATOM 11065 O O . SER A 1 33 ? -2.615 24.647 -24.050 1.00 0.00 359 SER A O 8
ATOM 11073 N N . THR A 1 34 ? -4.619 23.646 -23.787 1.00 0.00 360 THR A N 8
ATOM 11074 C CA . THR A 1 34 ? -4.574 23.557 -22.312 1.00 0.00 360 THR A CA 8
ATOM 11075 C C . THR A 1 34 ? -3.521 22.535 -21.865 1.00 0.00 360 THR A C 8
ATOM 11076 O O . THR A 1 34 ? -3.305 21.517 -22.524 1.00 0.00 360 THR A O 8
ATOM 11087 N N . ALA A 1 35 ? -2.900 22.797 -20.714 1.00 0.00 361 ALA A N 8
ATOM 11088 C CA . ALA A 1 35 ? -1.955 21.931 -19.995 1.00 0.00 361 ALA A CA 8
ATOM 11089 C C . ALA A 1 35 ? -2.307 21.881 -18.494 1.00 0.00 361 ALA A C 8
ATOM 11090 O O . ALA A 1 35 ? -3.169 22.632 -18.041 1.00 0.00 361 ALA A O 8
ATOM 11097 N N . ARG A 1 36 ? -1.625 21.045 -17.698 1.00 0.00 362 ARG A N 8
ATOM 11098 C CA . ARG A 1 36 ? -1.877 20.913 -16.248 1.00 0.00 362 ARG A CA 8
ATOM 11099 C C . ARG A 1 36 ? -1.796 22.258 -15.507 1.00 0.00 362 ARG A C 8
ATOM 11100 O O . ARG A 1 36 ? -2.658 22.573 -14.692 1.00 0.00 362 ARG A O 8
ATOM 11121 N N . SER A 1 37 ? -0.794 23.080 -15.820 1.00 0.00 363 SER A N 8
ATOM 11122 C CA . SER A 1 37 ? -0.637 24.396 -15.170 1.00 0.00 363 SER A CA 8
ATOM 11123 C C . SER A 1 37 ? -1.689 25.417 -15.655 1.00 0.00 363 SER A C 8
ATOM 11124 O O . SER A 1 37 ? -1.994 26.381 -14.956 1.00 0.00 363 SER A O 8
ATOM 11132 N N . ASP A 1 38 ? -2.270 25.190 -16.839 1.00 0.00 364 ASP A N 8
ATOM 11133 C CA . ASP A 1 38 ? -3.305 26.012 -17.475 1.00 0.00 364 ASP A CA 8
ATOM 11134 C C . ASP A 1 38 ? -4.686 25.941 -16.790 1.00 0.00 364 ASP A C 8
ATOM 11135 O O . ASP A 1 38 ? -5.589 26.697 -17.145 1.00 0.00 364 ASP A O 8
ATOM 11144 N N . LEU A 1 39 ? -4.849 25.052 -15.800 1.00 0.00 365 LEU A N 8
ATOM 11145 C CA . LEU A 1 39 ? -6.032 24.954 -14.936 1.00 0.00 365 LEU A CA 8
ATOM 11146 C C . LEU A 1 39 ? -5.995 26.026 -13.842 1.00 0.00 365 LEU A C 8
ATOM 11147 O O . LEU A 1 39 ? -6.960 26.757 -13.631 1.00 0.00 365 LEU A O 8
ATOM 11163 N N . PHE A 1 40 ? -4.838 26.181 -13.199 1.00 0.00 366 PHE A N 8
ATOM 11164 C CA . PHE A 1 40 ? -4.568 27.143 -12.128 1.00 0.00 366 PHE A CA 8
ATOM 11165 C C . PHE A 1 40 ? -4.585 28.607 -12.632 1.00 0.00 366 PHE A C 8
ATOM 11166 O O . PHE A 1 40 ? -4.538 29.544 -11.836 1.00 0.00 366 PHE A O 8
ATOM 11183 N N . ASP A 1 41 ? -4.715 28.803 -13.946 1.00 0.00 367 ASP A N 8
ATOM 11184 C CA . ASP A 1 41 ? -4.914 30.081 -14.637 1.00 0.00 367 ASP A CA 8
ATOM 11185 C C . ASP A 1 41 ? -6.304 30.690 -14.387 1.00 0.00 367 ASP A C 8
ATOM 11186 O O . ASP A 1 41 ? -6.433 31.907 -14.233 1.00 0.00 367 ASP A O 8
ATOM 11195 N N . LEU A 1 42 ? -7.331 29.830 -14.349 1.00 0.00 368 LEU A N 8
ATOM 11196 C CA . LEU A 1 42 ? -8.744 30.204 -14.228 1.00 0.00 368 LEU A CA 8
ATOM 11197 C C . LEU A 1 42 ? -9.392 29.707 -12.929 1.00 0.00 368 LEU A C 8
ATOM 11198 O O . LEU A 1 42 ? -10.302 30.357 -12.413 1.00 0.00 368 LEU A O 8
ATOM 11214 N N . PHE A 1 43 ? -8.886 28.607 -12.364 1.00 0.00 369 PHE A N 8
ATOM 11215 C CA . PHE A 1 43 ? -9.308 28.096 -11.061 1.00 0.00 369 PHE A CA 8
ATOM 11216 C C . PHE A 1 43 ? -8.540 28.745 -9.893 1.00 0.00 369 PHE A C 8
ATOM 11217 O O . PHE A 1 43 ? -9.111 28.954 -8.824 1.00 0.00 369 PHE A O 8
ATOM 11234 N N . GLY A 1 44 ? -7.280 29.152 -10.100 1.00 0.00 370 GLY A N 8
ATOM 11235 C CA . GLY A 1 44 ? -6.410 29.738 -9.065 1.00 0.00 370 GLY A CA 8
ATOM 11236 C C . GLY A 1 44 ? -6.966 30.962 -8.306 1.00 0.00 370 GLY A C 8
ATOM 11237 O O . GLY A 1 44 ? -6.748 31.018 -7.093 1.00 0.00 370 GLY A O 8
ATOM 11241 N N . PRO A 1 45 ? -7.692 31.917 -8.935 1.00 0.00 371 PRO A N 8
ATOM 11242 C CA . PRO A 1 45 ? -8.282 33.052 -8.219 1.00 0.00 371 PRO A CA 8
ATOM 11243 C C . PRO A 1 45 ? -9.581 32.712 -7.464 1.00 0.00 371 PRO A C 8
ATOM 11244 O O . PRO A 1 45 ? -10.105 33.580 -6.766 1.00 0.00 371 PRO A O 8
ATOM 11255 N N . ILE A 1 46 ? -10.114 31.484 -7.572 1.00 0.00 372 ILE A N 8
ATOM 11256 C CA . ILE A 1 46 ? -11.355 31.079 -6.883 1.00 0.00 372 ILE A CA 8
ATOM 11257 C C . ILE A 1 46 ? -11.075 30.633 -5.436 1.00 0.00 372 ILE A C 8
ATOM 11258 O O . ILE A 1 46 ? -11.856 30.933 -4.529 1.00 0.00 372 ILE A O 8
ATOM 11274 N N . GLY A 1 47 ? -9.946 29.946 -5.222 1.00 0.00 373 GLY A N 8
ATOM 11275 C CA . GLY A 1 47 ? -9.523 29.377 -3.938 1.00 0.00 373 GLY A CA 8
ATOM 11276 C C . GLY A 1 47 ? -8.342 28.417 -4.078 1.00 0.00 373 GLY A C 8
ATOM 11277 O O . GLY A 1 47 ? -7.612 28.450 -5.068 1.00 0.00 373 GLY A O 8
ATOM 11281 N N . LYS A 1 48 ? -8.155 27.544 -3.084 1.00 0.00 374 LYS A N 8
ATOM 11282 C CA . LYS A 1 48 ? -7.018 26.618 -3.022 1.00 0.00 374 LYS A CA 8
ATOM 11283 C C . LYS A 1 48 ? -7.329 25.243 -3.652 1.00 0.00 374 LYS A C 8
ATOM 11284 O O . LYS A 1 48 ? -7.970 24.387 -3.034 1.00 0.00 374 LYS A O 8
ATOM 11303 N N . ILE A 1 49 ? -6.827 25.009 -4.870 1.00 0.00 375 ILE A N 8
ATOM 11304 C CA . ILE A 1 49 ? -6.841 23.688 -5.528 1.00 0.00 375 ILE A CA 8
ATOM 11305 C C . ILE A 1 49 ? -5.903 22.753 -4.745 1.00 0.00 375 ILE A C 8
ATOM 11306 O O . ILE A 1 49 ? -4.714 23.042 -4.591 1.00 0.00 375 ILE A O 8
ATOM 11322 N N . ASN A 1 50 ? -6.432 21.627 -4.271 1.00 0.00 376 ASN A N 8
ATOM 11323 C CA . ASN A 1 50 ? -5.671 20.558 -3.638 1.00 0.00 376 ASN A CA 8
ATOM 11324 C C . ASN A 1 50 ? -4.989 19.608 -4.659 1.00 0.00 376 ASN A C 8
ATOM 11325 O O . ASN A 1 50 ? -3.947 19.031 -4.347 1.00 0.00 376 ASN A O 8
ATOM 11336 N N . ASN A 1 51 ? -5.542 19.488 -5.878 1.00 0.00 377 ASN A N 8
ATOM 11337 C CA . ASN A 1 51 ? -4.998 18.788 -7.062 1.00 0.00 377 ASN A CA 8
ATOM 11338 C C . ASN A 1 51 ? -5.835 19.083 -8.319 1.00 0.00 377 ASN A C 8
ATOM 11339 O O . ASN A 1 51 ? -6.995 19.469 -8.206 1.00 0.00 377 ASN A O 8
ATOM 11350 N N . ALA A 1 52 ? -5.283 18.855 -9.516 1.00 0.00 378 ALA A N 8
ATOM 11351 C CA . ALA A 1 52 ? -5.965 19.092 -10.805 1.00 0.00 378 ALA A CA 8
ATOM 11352 C C . ALA A 1 52 ? -5.205 18.488 -12.001 1.00 0.00 378 ALA A C 8
ATOM 11353 O O . ALA A 1 52 ? -3.975 18.456 -11.997 1.00 0.00 378 ALA A O 8
ATOM 11360 N N . GLU A 1 53 ? -5.937 18.006 -13.015 1.00 0.00 379 GLU A N 8
ATOM 11361 C CA . GLU A 1 53 ? -5.423 17.206 -14.135 1.00 0.00 379 GLU A CA 8
ATOM 11362 C C . GLU A 1 53 ? -6.373 17.289 -15.335 1.00 0.00 379 GLU A C 8
ATOM 11363 O O . GLU A 1 53 ? -7.571 17.544 -15.177 1.00 0.00 379 GLU A O 8
ATOM 11375 N N . LEU A 1 54 ? -5.858 16.991 -16.530 1.00 0.00 380 LEU A N 8
ATOM 11376 C CA . LEU A 1 54 ? -6.653 16.836 -17.755 1.00 0.00 380 LEU A CA 8
ATOM 11377 C C . LEU A 1 54 ? -7.004 15.373 -18.041 1.00 0.00 380 LEU A C 8
ATOM 11378 O O . LEU A 1 54 ? -6.160 14.493 -17.869 1.00 0.00 380 LEU A O 8
ATOM 11394 N N . LYS A 1 55 ? -8.224 15.094 -18.520 1.00 0.00 381 LYS A N 8
ATOM 11395 C CA . LYS A 1 55 ? -8.642 13.709 -18.780 1.00 0.00 381 LYS A CA 8
ATOM 11396 C C . LYS A 1 55 ? -7.857 13.054 -19.953 1.00 0.00 381 LYS A C 8
ATOM 11397 O O . LYS A 1 55 ? -7.872 13.624 -21.049 1.00 0.00 381 LYS A O 8
ATOM 11416 N N . PRO A 1 56 ? -7.192 11.891 -19.750 1.00 0.00 382 PRO A N 8
ATOM 11417 C CA . PRO A 1 56 ? -6.417 11.189 -20.779 1.00 0.00 382 PRO A CA 8
ATOM 11418 C C . PRO A 1 56 ? -7.318 10.461 -21.791 1.00 0.00 382 PRO A C 8
ATOM 11419 O O . PRO A 1 56 ? -8.522 10.311 -21.581 1.00 0.00 382 PRO A O 8
ATOM 11430 N N . GLN A 1 57 ? -6.714 9.989 -22.888 1.00 0.00 383 GLN A N 8
ATOM 11431 C CA . GLN A 1 57 ? -7.360 9.335 -24.014 1.00 0.00 383 GLN A CA 8
ATOM 11432 C C . GLN A 1 57 ? -6.312 8.467 -24.743 1.00 0.00 383 GLN A C 8
ATOM 11433 O O . GLN A 1 57 ? -5.206 8.928 -25.032 1.00 0.00 383 GLN A O 8
ATOM 11447 N N . GLU A 1 58 ? -6.653 7.203 -25.027 1.00 0.00 384 GLU A N 8
ATOM 11448 C CA . GLU A 1 58 ? -5.710 6.167 -25.490 1.00 0.00 384 GLU A CA 8
ATOM 11449 C C . GLU A 1 58 ? -5.076 6.452 -26.865 1.00 0.00 384 GLU A C 8
ATOM 11450 O O . GLU A 1 58 ? -3.979 5.966 -27.152 1.00 0.00 384 GLU A O 8
ATOM 11462 N N . ASN A 1 59 ? -5.730 7.264 -27.706 1.00 0.00 385 ASN A N 8
ATOM 11463 C CA . ASN A 1 59 ? -5.204 7.687 -29.011 1.00 0.00 385 ASN A CA 8
ATOM 11464 C C . ASN A 1 59 ? -4.106 8.777 -28.905 1.00 0.00 385 ASN A C 8
ATOM 11465 O O . ASN A 1 59 ? -3.488 9.134 -29.911 1.00 0.00 385 ASN A O 8
ATOM 11476 N N . GLY A 1 60 ? -3.863 9.328 -27.704 1.00 0.00 386 GLY A N 8
ATOM 11477 C CA . GLY A 1 60 ? -2.809 10.320 -27.433 1.00 0.00 386 GLY A CA 8
ATOM 11478 C C . GLY A 1 60 ? -3.210 11.782 -27.667 1.00 0.00 386 GLY A C 8
ATOM 11479 O O . GLY A 1 60 ? -2.375 12.668 -27.484 1.00 0.00 386 GLY A O 8
ATOM 11483 N N . GLN A 1 61 ? -4.456 12.050 -28.081 1.00 0.00 387 GLN A N 8
ATOM 11484 C CA . GLN A 1 61 ? -4.957 13.406 -28.362 1.00 0.00 387 GLN A CA 8
ATOM 11485 C C . GLN A 1 61 ? -5.773 13.941 -27.166 1.00 0.00 387 GLN A C 8
ATOM 11486 O O . GLN A 1 61 ? -6.454 13.147 -26.509 1.00 0.00 387 GLN A O 8
ATOM 11500 N N . PRO A 1 62 ? -5.744 15.260 -26.878 1.00 0.00 388 PRO A N 8
ATOM 11501 C CA . PRO A 1 62 ? -6.427 15.849 -25.725 1.00 0.00 388 PRO A CA 8
ATOM 11502 C C . PRO A 1 62 ? -7.957 15.756 -25.841 1.00 0.00 388 PRO A C 8
ATOM 11503 O O . PRO A 1 62 ? -8.521 15.823 -26.935 1.00 0.00 388 PRO A O 8
ATOM 11514 N N . THR A 1 63 ? -8.622 15.607 -24.687 1.00 0.00 389 THR A N 8
ATOM 11515 C CA . THR A 1 63 ? -10.079 15.408 -24.572 1.00 0.00 389 THR A CA 8
ATOM 11516 C C . THR A 1 63 ? -10.888 16.699 -24.542 1.00 0.00 389 THR A C 8
ATOM 11517 O O . THR A 1 63 ? -12.083 16.673 -24.840 1.00 0.00 389 THR A O 8
ATOM 11528 N N . GLY A 1 64 ? -10.268 17.809 -24.126 1.00 0.00 390 GLY A N 8
ATOM 11529 C CA . GLY A 1 64 ? -10.973 19.050 -23.783 1.00 0.00 390 GLY A CA 8
ATOM 11530 C C . GLY A 1 64 ? -11.688 18.991 -22.428 1.00 0.00 390 GLY A C 8
ATOM 11531 O O . GLY A 1 64 ? -12.591 19.793 -22.206 1.00 0.00 390 GLY A O 8
ATOM 11535 N N . VAL A 1 65 ? -11.303 18.072 -21.528 1.00 0.00 391 VAL A N 8
ATOM 11536 C CA . VAL A 1 65 ? -11.845 17.945 -20.156 1.00 0.00 391 VAL A CA 8
ATOM 11537 C C . VAL A 1 65 ? -10.730 18.080 -19.124 1.00 0.00 391 VAL A C 8
ATOM 11538 O O . VAL A 1 65 ? -9.665 17.487 -19.274 1.00 0.00 391 VAL A O 8
ATOM 11551 N N . ALA A 1 66 ? -11.018 18.810 -18.047 1.00 0.00 392 ALA A N 8
ATOM 11552 C CA . ALA A 1 66 ? -10.235 18.849 -16.816 1.00 0.00 392 ALA A CA 8
ATOM 11553 C C . ALA A 1 66 ? -11.019 18.284 -15.618 1.00 0.00 392 ALA A C 8
ATOM 11554 O O . ALA A 1 66 ? -12.245 18.386 -15.554 1.00 0.00 392 ALA A O 8
ATOM 11561 N N . VAL A 1 67 ? -10.288 17.755 -14.639 1.00 0.00 393 VAL A N 8
ATOM 11562 C CA . VAL A 1 67 ? -10.777 17.556 -13.267 1.00 0.00 393 VAL A CA 8
ATOM 11563 C C . VAL A 1 67 ? -9.983 18.495 -12.359 1.00 0.00 393 VAL A C 8
ATOM 11564 O O . VAL A 1 67 ? -8.786 18.692 -12.564 1.00 0.00 393 VAL A O 8
ATOM 11577 N N . VAL A 1 68 ? -10.649 19.060 -11.355 1.00 0.00 394 VAL A N 8
ATOM 11578 C CA . VAL A 1 68 ? -10.032 19.918 -10.321 1.00 0.00 394 VAL A CA 8
ATOM 11579 C C . VAL A 1 68 ? -10.515 19.408 -8.956 1.00 0.00 394 VAL A C 8
ATOM 11580 O O . VAL A 1 68 ? -11.574 18.798 -8.887 1.00 0.00 394 VAL A O 8
ATOM 11593 N N . GLU A 1 69 ? -9.756 19.589 -7.880 1.00 0.00 395 GLU A N 8
ATOM 11594 C CA . GLU A 1 69 ? -10.056 19.053 -6.548 1.00 0.00 395 GLU A CA 8
ATOM 11595 C C . GLU A 1 69 ? -9.691 20.111 -5.508 1.00 0.00 395 GLU A C 8
ATOM 11596 O O . GLU A 1 69 ? -8.631 20.727 -5.603 1.00 0.00 395 GLU A O 8
ATOM 11608 N N . TYR A 1 70 ? -10.593 20.378 -4.564 1.00 0.00 396 TYR A N 8
ATOM 11609 C CA . TYR A 1 70 ? -10.544 21.542 -3.670 1.00 0.00 396 TYR A CA 8
ATOM 11610 C C . TYR A 1 70 ? -10.604 21.178 -2.178 1.00 0.00 396 TYR A C 8
ATOM 11611 O O . TYR A 1 70 ? -11.359 20.295 -1.760 1.00 0.00 396 TYR A O 8
ATOM 11629 N N . GLU A 1 71 ? -9.835 21.923 -1.368 1.00 0.00 397 GLU A N 8
ATOM 11630 C CA . GLU A 1 71 ? -9.697 21.639 0.071 1.00 0.00 397 GLU A CA 8
ATOM 11631 C C . GLU A 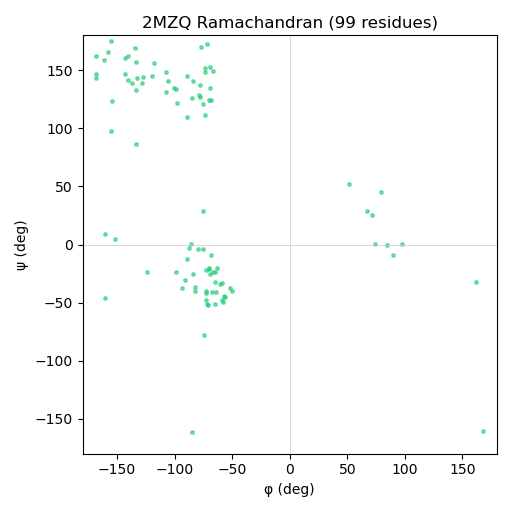1 71 ? -11.014 21.769 0.862 1.00 0.00 397 GLU A C 8
ATOM 11632 O O . GLU A 1 71 ? -11.234 20.995 1.797 1.00 0.00 397 GLU A O 8
ATOM 11644 N N . ASN A 1 72 ? -11.910 22.695 0.482 1.00 0.00 398 ASN A N 8
ATOM 11645 C CA . ASN A 1 72 ? -13.204 22.888 1.137 1.00 0.00 398 ASN A CA 8
ATOM 11646 C C . ASN A 1 72 ? -14.333 22.851 0.104 1.00 0.00 398 ASN A C 8
ATOM 11647 O O . ASN A 1 72 ? -14.197 23.371 -1.006 1.00 0.00 398 ASN A O 8
ATOM 11658 N N . LEU A 1 73 ? -15.496 22.317 0.493 1.00 0.00 399 LEU A N 8
ATOM 11659 C CA . LEU A 1 73 ? -16.677 22.223 -0.377 1.00 0.00 399 LEU A CA 8
ATOM 11660 C C . LEU A 1 73 ? -17.253 23.586 -0.789 1.00 0.00 399 LEU A C 8
ATOM 11661 O O . LEU A 1 73 ? -17.877 23.681 -1.845 1.00 0.00 399 LEU A O 8
ATOM 11677 N N . VAL A 1 74 ? -16.998 24.642 -0.013 1.00 0.00 400 VAL A N 8
ATOM 11678 C CA . VAL A 1 74 ? -17.287 26.040 -0.407 1.00 0.00 400 VAL A CA 8
ATOM 11679 C C . VAL A 1 74 ? -16.435 26.531 -1.583 1.00 0.00 400 VAL A C 8
ATOM 11680 O O . VAL A 1 74 ? -16.962 27.245 -2.430 1.00 0.00 400 VAL A O 8
ATOM 11693 N N . ASP A 1 75 ? -15.151 26.151 -1.661 1.00 0.00 401 ASP A N 8
ATOM 11694 C CA . ASP A 1 75 ? -14.258 26.592 -2.744 1.00 0.00 401 ASP A CA 8
ATOM 11695 C C . ASP A 1 75 ? -14.569 25.826 -4.032 1.00 0.00 401 ASP A C 8
ATOM 11696 O O . ASP A 1 75 ? -14.615 26.420 -5.110 1.00 0.00 401 ASP A O 8
ATOM 11705 N N . ALA A 1 76 ? -14.859 24.524 -3.892 1.00 0.00 402 ALA A N 8
ATOM 11706 C CA . ALA A 1 76 ? -15.379 23.697 -4.973 1.00 0.00 402 ALA A CA 8
ATOM 11707 C C . ALA A 1 76 ? -16.682 24.252 -5.585 1.00 0.00 402 ALA A C 8
ATOM 11708 O O . ALA A 1 76 ? -16.751 24.479 -6.795 1.00 0.00 402 ALA A O 8
ATOM 11715 N N . ASP A 1 77 ? -17.708 24.507 -4.766 1.00 0.00 403 ASP A N 8
ATOM 11716 C CA . ASP A 1 77 ? -18.981 25.039 -5.245 1.00 0.00 403 ASP A CA 8
ATOM 11717 C C . ASP A 1 77 ? -18.820 26.399 -5.943 1.00 0.00 403 ASP A C 8
ATOM 11718 O O . ASP A 1 77 ? -19.440 26.622 -6.986 1.00 0.00 403 ASP A O 8
ATOM 11727 N N . PHE A 1 78 ? -17.937 27.272 -5.431 1.00 0.00 404 PHE A N 8
ATOM 11728 C CA . PHE A 1 78 ? -17.682 28.593 -6.010 1.00 0.00 404 PHE A CA 8
ATOM 11729 C C . PHE A 1 78 ? -17.159 28.561 -7.457 1.00 0.00 404 PHE A C 8
ATOM 11730 O O . PHE A 1 78 ? -17.494 29.459 -8.231 1.00 0.00 404 PHE A O 8
ATOM 11747 N N . CYS A 1 79 ? -16.429 27.518 -7.874 1.00 0.00 405 CYS A N 8
ATOM 11748 C CA . CYS A 1 79 ? -16.060 27.315 -9.285 1.00 0.00 405 CYS A CA 8
ATOM 11749 C C . CYS A 1 79 ? -17.291 27.136 -10.169 1.00 0.00 405 CYS A C 8
ATOM 11750 O O . CYS A 1 79 ? -17.412 27.763 -11.213 1.00 0.00 405 CYS A O 8
ATOM 11758 N N . ILE A 1 80 ? -18.224 26.297 -9.735 1.00 0.00 406 ILE A N 8
ATOM 11759 C CA . ILE A 1 80 ? -19.431 25.940 -10.486 1.00 0.00 406 ILE A CA 8
ATOM 11760 C C . ILE A 1 80 ? -20.431 27.116 -10.520 1.00 0.00 406 ILE A C 8
ATOM 11761 O O . ILE A 1 80 ? -21.225 27.220 -11.456 1.00 0.00 406 ILE A O 8
ATOM 11777 N N . GLN A 1 81 ? -20.332 28.057 -9.570 1.00 0.00 407 GLN A N 8
ATOM 11778 C CA . GLN A 1 81 ? -21.022 29.350 -9.633 1.00 0.00 407 GLN A CA 8
ATOM 11779 C C . GLN A 1 81 ? -20.394 30.305 -10.668 1.00 0.00 407 GLN A C 8
ATOM 11780 O O . GLN A 1 81 ? -21.123 30.966 -11.409 1.00 0.00 407 GLN A O 8
ATOM 11794 N N . LYS A 1 82 ? -19.056 30.404 -10.722 1.00 0.00 408 LYS A N 8
ATOM 11795 C CA . LYS A 1 82 ? -18.360 31.451 -11.491 1.00 0.00 408 LYS A CA 8
ATOM 11796 C C . LYS A 1 82 ? -17.959 31.069 -12.927 1.00 0.00 408 LYS A C 8
ATOM 11797 O O . LYS A 1 82 ? -18.000 31.916 -13.823 1.00 0.00 408 LYS A O 8
ATOM 11816 N N . LEU A 1 83 ? -17.530 29.819 -13.150 1.00 0.00 409 LEU A N 8
ATOM 11817 C CA . LEU A 1 83 ? -16.869 29.375 -14.385 1.00 0.00 409 LEU A CA 8
ATOM 11818 C C . LEU A 1 83 ? -17.841 28.809 -15.432 1.00 0.00 409 LEU A C 8
ATOM 11819 O O . LEU A 1 83 ? -17.435 28.608 -16.572 1.00 0.00 409 LEU A O 8
ATOM 11835 N N . ASN A 1 84 ? -19.107 28.535 -15.085 1.00 0.00 410 ASN A N 8
ATOM 11836 C CA . ASN A 1 84 ? -20.064 27.799 -15.937 1.00 0.00 410 ASN A CA 8
ATOM 11837 C C . ASN A 1 84 ? -20.672 28.649 -17.086 1.00 0.00 410 ASN A C 8
ATOM 11838 O O . ASN A 1 84 ? -21.845 28.532 -17.446 1.00 0.00 410 ASN A O 8
ATOM 11849 N N . ASN A 1 85 ? -19.836 29.536 -17.625 1.00 0.00 411 ASN A N 8
ATOM 11850 C CA . ASN A 1 85 ? -20.067 30.579 -18.628 1.00 0.00 411 ASN A CA 8
ATOM 11851 C C . ASN A 1 85 ? -18.738 31.222 -19.109 1.00 0.00 411 ASN A C 8
ATOM 11852 O O . ASN A 1 85 ? -18.753 32.273 -19.752 1.00 0.00 411 ASN A O 8
ATOM 11863 N N . TYR A 1 86 ? -17.577 30.660 -18.744 1.00 0.00 412 TYR A N 8
ATOM 11864 C CA . TYR A 1 86 ? -16.267 31.274 -18.904 1.00 0.00 412 TYR A CA 8
ATOM 11865 C C . TYR A 1 86 ? -15.702 31.015 -20.311 1.00 0.00 412 TYR A C 8
ATOM 11866 O O . TYR A 1 86 ? -15.537 29.864 -20.712 1.00 0.00 412 TYR A O 8
ATOM 11884 N N . ASN A 1 87 ? -15.412 32.079 -21.067 1.00 0.00 413 ASN A N 8
ATOM 11885 C CA . ASN A 1 87 ? -14.821 31.966 -22.406 1.00 0.00 413 ASN A CA 8
ATOM 11886 C C . ASN A 1 87 ? -13.286 31.910 -22.328 1.00 0.00 413 ASN A C 8
ATOM 11887 O O . ASN A 1 87 ? -12.653 32.758 -21.693 1.00 0.00 413 ASN A O 8
ATOM 11898 N N . TYR A 1 88 ? -12.692 30.920 -23.000 1.00 0.00 414 TYR A N 8
ATOM 11899 C CA . TYR A 1 88 ? -11.258 30.620 -22.936 1.00 0.00 414 TYR A CA 8
ATOM 11900 C C . TYR A 1 88 ? -10.748 29.974 -24.235 1.00 0.00 414 TYR A C 8
ATOM 11901 O O . TYR A 1 88 ? -11.249 28.930 -24.654 1.00 0.00 414 TYR A O 8
ATOM 11919 N N . GLY A 1 89 ? -9.809 30.628 -24.934 1.00 0.00 415 GLY A N 8
ATOM 11920 C CA . GLY A 1 89 ? -9.304 30.167 -26.243 1.00 0.00 415 GLY A CA 8
ATOM 11921 C C . GLY A 1 89 ? -10.289 30.356 -27.407 1.00 0.00 415 GLY A C 8
ATOM 11922 O O . GLY A 1 89 ? -10.000 29.916 -28.521 1.00 0.00 415 GLY A O 8
ATOM 11926 N N . GLY A 1 90 ? -11.478 30.921 -27.142 1.00 0.00 416 GLY A N 8
ATOM 11927 C CA . GLY A 1 90 ? -12.645 30.930 -28.040 1.00 0.00 416 GLY A CA 8
ATOM 11928 C C . GLY A 1 90 ? -13.738 29.917 -27.659 1.00 0.00 416 GLY A C 8
ATOM 11929 O O . GLY A 1 90 ? -14.779 29.887 -28.315 1.00 0.00 416 GLY A O 8
ATOM 11933 N N . CYS A 1 91 ? -13.528 29.106 -26.613 1.00 0.00 417 CYS A N 8
ATOM 11934 C CA . CYS A 1 91 ? -14.446 28.052 -26.153 1.00 0.00 417 CYS A CA 8
ATOM 11935 C C . CYS A 1 91 ? -15.148 28.447 -24.838 1.00 0.00 417 CYS A C 8
ATOM 11936 O O . CYS A 1 91 ? -14.489 28.856 -23.886 1.00 0.00 417 CYS A O 8
ATOM 11944 N N . SER A 1 92 ? -16.472 28.297 -24.749 1.00 0.00 418 SER A N 8
ATOM 11945 C CA . SER A 1 92 ? -17.221 28.499 -23.494 1.00 0.00 418 SER A CA 8
ATOM 11946 C C . SER A 1 92 ? -17.182 27.226 -22.632 1.00 0.00 418 SER A C 8
ATOM 11947 O O . SER A 1 92 ? -17.611 26.156 -23.080 1.00 0.00 418 SER A O 8
ATOM 11955 N N . LEU A 1 93 ? -16.658 27.311 -21.404 1.00 0.00 419 LEU A N 8
ATOM 11956 C CA . LEU A 1 93 ? -16.472 26.143 -20.542 1.00 0.00 419 LEU A CA 8
ATOM 11957 C C . LEU A 1 93 ? -17.779 25.712 -19.868 1.00 0.00 419 LEU A C 8
ATOM 11958 O O . LEU A 1 93 ? -18.561 26.532 -19.379 1.00 0.00 419 LEU A O 8
ATOM 11974 N N . GLN A 1 94 ? -17.975 24.398 -19.815 1.00 0.00 420 GLN A N 8
ATOM 11975 C CA . GLN A 1 94 ? -19.061 23.731 -19.114 1.00 0.00 420 GLN A CA 8
ATOM 11976 C C . GLN A 1 94 ? -18.483 23.164 -17.811 1.00 0.00 420 GLN A C 8
ATOM 11977 O O . GLN A 1 94 ? -17.425 22.535 -17.832 1.00 0.00 420 GLN A O 8
ATOM 11991 N N . ILE A 1 95 ? -19.129 23.403 -16.669 1.00 0.00 421 ILE A N 8
ATOM 11992 C CA . ILE A 1 95 ? -18.578 23.074 -15.343 1.00 0.00 421 ILE A CA 8
ATOM 11993 C C . ILE A 1 95 ? -19.668 22.436 -14.475 1.00 0.00 421 ILE A C 8
ATOM 11994 O O . ILE A 1 95 ? -20.809 22.897 -14.439 1.00 0.00 421 ILE A O 8
ATOM 12010 N N . SER A 1 96 ? -19.305 21.392 -13.741 1.00 0.00 422 SER A N 8
ATOM 12011 C CA . SER A 1 96 ? -20.180 20.686 -12.792 1.00 0.00 422 SER A CA 8
ATOM 12012 C C . SER A 1 96 ? -19.358 19.964 -11.708 1.00 0.00 422 SER A C 8
ATOM 12013 O O . SER A 1 96 ? -18.139 20.105 -11.641 1.00 0.00 422 SER A O 8
ATOM 12021 N N . TYR A 1 97 ? -20.005 19.180 -10.843 1.00 0.00 423 TYR A N 8
ATOM 12022 C CA . TYR A 1 97 ? -19.312 18.308 -9.892 1.00 0.00 423 TYR A CA 8
ATOM 12023 C C . TYR A 1 97 ? -18.844 17.006 -10.572 1.00 0.00 423 TYR A C 8
ATOM 12024 O O . TYR A 1 97 ? -19.605 16.362 -11.292 1.00 0.00 423 TYR A O 8
ATOM 12042 N N . ALA A 1 98 ? -17.603 16.587 -10.314 1.00 0.00 424 ALA A N 8
ATOM 12043 C CA . ALA A 1 98 ? -17.022 15.323 -10.773 1.00 0.00 424 ALA A CA 8
ATOM 12044 C C . ALA A 1 98 ? -17.564 14.177 -9.906 1.00 0.00 424 ALA A C 8
ATOM 12045 O O . ALA A 1 98 ? -17.369 14.145 -8.694 1.00 0.00 424 ALA A O 8
ATOM 12052 N N . ARG A 1 99 ? -18.304 13.276 -10.551 1.00 0.00 425 ARG A N 8
ATOM 12053 C CA . ARG A 1 99 ? -19.197 12.264 -9.964 1.00 0.00 425 ARG A CA 8
ATOM 12054 C C . ARG A 1 99 ? -18.463 11.138 -9.236 1.00 0.00 425 ARG A C 8
ATOM 12055 O O . ARG A 1 99 ? -18.960 10.644 -8.226 1.00 0.00 425 ARG A O 8
ATOM 12076 N N . ARG A 1 100 ? -17.305 10.740 -9.760 1.00 0.00 426 ARG A N 8
ATOM 12077 C CA . ARG A 1 100 ? -16.461 9.690 -9.230 1.00 0.00 426 ARG A CA 8
ATOM 12078 C C . ARG A 1 100 ? -14.962 9.965 -9.404 1.00 0.00 426 ARG A C 8
ATOM 12079 O O . ARG A 1 100 ? -14.301 9.431 -10.292 1.00 0.00 426 ARG A O 8
ATOM 12100 N N . ASP A 1 101 ? -14.464 10.703 -8.428 1.00 0.00 427 ASP A N 8
ATOM 12101 C CA . ASP A 1 101 ? -13.049 10.793 -7.993 1.00 0.00 427 ASP A CA 8
ATOM 12102 C C . ASP A 1 101 ? -12.181 11.733 -8.868 1.00 0.00 427 ASP A C 8
ATOM 12103 O O . ASP A 1 101 ? -10.956 11.482 -8.998 1.00 0.00 427 ASP A O 8
ATOM 12113 N N . GLY A 1 1 ? 2.270 -0.827 -19.146 1.00 0.00 327 GLY A N 9
ATOM 12114 C CA . GLY A 1 1 ? 3.181 0.173 -18.539 1.00 0.00 327 GLY A CA 9
ATOM 12115 C C . GLY A 1 1 ? 2.438 1.239 -17.740 1.00 0.00 327 GLY A C 9
ATOM 12116 O O . GLY A 1 1 ? 1.229 1.138 -17.524 1.00 0.00 327 GLY A O 9
ATOM 12122 N N . SER A 1 2 ? 3.158 2.265 -17.281 1.00 0.00 328 SER A N 9
ATOM 12123 C CA . SER A 1 2 ? 2.639 3.338 -16.410 1.00 0.00 328 SER A CA 9
ATOM 12124 C C . SER A 1 2 ? 3.551 4.592 -16.448 1.00 0.00 328 SER A C 9
ATOM 12125 O O . SER A 1 2 ? 4.385 4.742 -17.346 1.00 0.00 328 SER A O 9
ATOM 12133 N N . HIS A 1 3 ? 3.424 5.498 -15.469 1.00 0.00 329 HIS A N 9
ATOM 12134 C CA . HIS A 1 3 ? 4.229 6.726 -15.317 1.00 0.00 329 HIS A CA 9
ATOM 12135 C C . HIS A 1 3 ? 4.499 7.123 -13.844 1.00 0.00 329 HIS A C 9
ATOM 12136 O O . HIS A 1 3 ? 3.883 6.598 -12.910 1.00 0.00 329 HIS A O 9
ATOM 12150 N N . ILE A 1 4 ? 5.451 8.044 -13.642 1.00 0.00 330 ILE A N 9
ATOM 12151 C CA . ILE A 1 4 ? 5.792 8.619 -12.327 1.00 0.00 330 ILE A CA 9
ATOM 12152 C C . ILE A 1 4 ? 4.590 9.399 -11.758 1.00 0.00 330 ILE A C 9
ATOM 12153 O O . ILE A 1 4 ? 4.077 10.308 -12.414 1.00 0.00 330 ILE A O 9
ATOM 12169 N N . ASP A 1 5 ? 4.152 9.028 -10.544 1.00 0.00 331 ASP A N 9
ATOM 12170 C CA . ASP A 1 5 ? 2.954 9.549 -9.857 1.00 0.00 331 ASP A CA 9
ATOM 12171 C C . ASP A 1 5 ? 1.657 9.246 -10.641 1.00 0.00 331 ASP A C 9
ATOM 12172 O O . ASP A 1 5 ? 0.808 10.113 -10.874 1.00 0.00 331 ASP A O 9
ATOM 12181 N N . GLU A 1 6 ? 1.502 7.966 -11.008 1.00 0.00 332 GLU A N 9
ATOM 12182 C CA . GLU A 1 6 ? 0.361 7.398 -11.745 1.00 0.00 332 GLU A CA 9
ATOM 12183 C C . GLU A 1 6 ? -1.036 7.695 -11.159 1.00 0.00 332 GLU A C 9
ATOM 12184 O O . GLU A 1 6 ? -2.035 7.578 -11.868 1.00 0.00 332 GLU A O 9
ATOM 12196 N N . THR A 1 7 ? -1.124 8.140 -9.898 1.00 0.00 333 THR A N 9
ATOM 12197 C CA . THR A 1 7 ? -2.354 8.628 -9.246 1.00 0.00 333 THR A CA 9
ATOM 12198 C C . THR A 1 7 ? -3.064 9.732 -10.029 1.00 0.00 333 THR A C 9
ATOM 12199 O O . THR A 1 7 ? -4.288 9.817 -10.003 1.00 0.00 333 THR A O 9
ATOM 12210 N N . ALA A 1 8 ? -2.318 10.523 -10.799 1.00 0.00 334 ALA A N 9
ATOM 12211 C CA . ALA A 1 8 ? -2.871 11.546 -11.691 1.00 0.00 334 ALA A CA 9
ATOM 12212 C C . ALA A 1 8 ? -3.788 10.980 -12.801 1.00 0.00 334 ALA A C 9
ATOM 12213 O O . ALA A 1 8 ? -4.679 11.687 -13.279 1.00 0.00 334 ALA A O 9
ATOM 12220 N N . ALA A 1 9 ? -3.638 9.697 -13.158 1.00 0.00 335 ALA A N 9
ATOM 12221 C CA . ALA A 1 9 ? -4.567 8.978 -14.029 1.00 0.00 335 ALA A CA 9
ATOM 12222 C C . ALA A 1 9 ? -5.858 8.659 -13.274 1.00 0.00 335 ALA A C 9
ATOM 12223 O O . ALA A 1 9 ? -6.951 8.996 -13.711 1.00 0.00 335 ALA A O 9
ATOM 12230 N N . LYS A 1 10 ? -5.737 8.062 -12.086 1.00 0.00 336 LYS A N 9
ATOM 12231 C CA . LYS A 1 10 ? -6.877 7.741 -11.219 1.00 0.00 336 LYS A CA 9
ATOM 12232 C C . LYS A 1 10 ? -7.700 8.996 -10.837 1.00 0.00 336 LYS A C 9
ATOM 12233 O O . LYS A 1 10 ? -8.924 8.920 -10.748 1.00 0.00 336 LYS A O 9
ATOM 12252 N N . PHE A 1 11 ? -7.048 10.161 -10.738 1.00 0.00 337 PHE A N 9
ATOM 12253 C CA . PHE A 1 11 ? -7.663 11.471 -10.507 1.00 0.00 337 PHE A CA 9
ATOM 12254 C C . PHE A 1 11 ? -8.595 11.938 -11.658 1.00 0.00 337 PHE A C 9
ATOM 12255 O O . PHE A 1 11 ? -9.430 12.819 -11.453 1.00 0.00 337 PHE A O 9
ATOM 12272 N N . THR A 1 12 ? -8.474 11.377 -12.877 1.00 0.00 338 THR A N 9
ATOM 12273 C CA . THR A 1 12 ? -9.281 11.774 -14.055 1.00 0.00 338 THR A CA 9
ATOM 12274 C C . THR A 1 12 ? -10.048 10.617 -14.710 1.00 0.00 338 THR A C 9
ATOM 12275 O O . THR A 1 12 ? -11.103 10.834 -15.304 1.00 0.00 338 THR A O 9
ATOM 12286 N N . GLU A 1 13 ? -9.568 9.384 -14.582 1.00 0.00 339 GLU A N 9
ATOM 12287 C CA . GLU A 1 13 ? -10.127 8.179 -15.191 1.00 0.00 339 GLU A CA 9
ATOM 12288 C C . GLU A 1 13 ? -11.330 7.709 -14.377 1.00 0.00 339 GLU A C 9
ATOM 12289 O O . GLU A 1 13 ? -11.248 7.564 -13.155 1.00 0.00 339 GLU A O 9
ATOM 12301 N N . GLY A 1 14 ? -12.458 7.489 -15.053 1.00 0.00 340 GLY A N 9
ATOM 12302 C CA . GLY A 1 14 ? -13.701 7.094 -14.398 1.00 0.00 340 GLY A CA 9
ATOM 12303 C C . GLY A 1 14 ? -14.543 8.301 -14.007 1.00 0.00 340 GLY A C 9
ATOM 12304 O O . GLY A 1 14 ? -15.692 8.114 -13.613 1.00 0.00 340 GLY A O 9
ATOM 12308 N N . VAL A 1 15 ? -13.998 9.520 -14.142 1.00 0.00 341 VAL A N 9
ATOM 12309 C CA . VAL A 1 15 ? -14.692 10.755 -13.763 1.00 0.00 341 VAL A CA 9
ATOM 12310 C C . VAL A 1 15 ? -15.588 11.285 -14.881 1.00 0.00 341 VAL A C 9
ATOM 12311 O O . VAL A 1 15 ? -15.219 11.277 -16.052 1.00 0.00 341 VAL A O 9
ATOM 12324 N N . ASN A 1 16 ? -16.775 11.759 -14.486 1.00 0.00 342 ASN A N 9
ATOM 12325 C CA . ASN A 1 16 ? -17.879 12.163 -15.372 1.00 0.00 342 ASN A CA 9
ATOM 12326 C C . ASN A 1 16 ? -18.561 13.428 -14.795 1.00 0.00 342 ASN A C 9
ATOM 12327 O O . ASN A 1 16 ? -18.334 13.719 -13.619 1.00 0.00 342 ASN A O 9
ATOM 12338 N N . PRO A 1 17 ? -19.415 14.162 -15.534 1.00 0.00 343 PRO A N 9
ATOM 12339 C CA . PRO A 1 17 ? -20.179 15.276 -14.967 1.00 0.00 343 PRO A CA 9
ATOM 12340 C C . PRO A 1 17 ? -21.335 14.787 -14.078 1.00 0.00 343 PRO A C 9
ATOM 12341 O O . PRO A 1 17 ? -21.679 13.604 -14.069 1.00 0.00 343 PRO A O 9
ATOM 12352 N N . GLY A 1 18 ? -21.957 15.725 -13.354 1.00 0.00 344 GLY A N 9
ATOM 12353 C CA . GLY A 1 18 ? -23.239 15.515 -12.670 1.00 0.00 344 GLY A CA 9
ATOM 12354 C C . GLY A 1 18 ? -23.146 14.730 -11.361 1.00 0.00 344 GLY A C 9
ATOM 12355 O O . GLY A 1 18 ? -23.961 13.833 -11.137 1.00 0.00 344 GLY A O 9
ATOM 12359 N N . GLY A 1 19 ? -22.159 15.025 -10.508 1.00 0.00 345 GLY A N 9
ATOM 12360 C CA . GLY A 1 19 ? -22.013 14.431 -9.175 1.00 0.00 345 GLY A CA 9
ATOM 12361 C C . GLY A 1 19 ? -22.814 15.187 -8.109 1.00 0.00 345 GLY A C 9
ATOM 12362 O O . GLY A 1 19 ? -23.089 16.378 -8.244 1.00 0.00 345 GLY A O 9
ATOM 12366 N N . ASP A 1 20 ? -23.167 14.491 -7.028 1.00 0.00 346 ASP A N 9
ATOM 12367 C CA . ASP A 1 20 ? -24.047 15.000 -5.967 1.00 0.00 346 ASP A CA 9
ATOM 12368 C C . ASP A 1 20 ? -23.250 15.667 -4.829 1.00 0.00 346 ASP A C 9
ATOM 12369 O O . ASP A 1 20 ? -23.147 15.133 -3.722 1.00 0.00 346 ASP A O 9
ATOM 12378 N N . ARG A 1 21 ? -22.675 16.846 -5.113 1.00 0.00 347 ARG A N 9
ATOM 12379 C CA . ARG A 1 21 ? -22.040 17.737 -4.140 1.00 0.00 347 ARG A CA 9
ATOM 12380 C C . ARG A 1 21 ? -20.921 17.033 -3.340 1.00 0.00 347 ARG A C 9
ATOM 12381 O O . ARG A 1 21 ? -20.973 16.897 -2.114 1.00 0.00 347 ARG A O 9
ATOM 12402 N N . ASN A 1 22 ? -19.891 16.605 -4.073 1.00 0.00 348 ASN A N 9
ATOM 12403 C CA . ASN A 1 22 ? -18.609 16.102 -3.542 1.00 0.00 348 ASN A CA 9
ATOM 12404 C C . ASN A 1 22 ? -17.597 17.271 -3.430 1.00 0.00 348 ASN A C 9
ATOM 12405 O O . ASN A 1 22 ? -18.026 18.371 -3.095 1.00 0.00 348 ASN A O 9
ATOM 12416 N N . CYS A 1 23 ? -16.294 17.085 -3.706 1.00 0.00 349 CYS A N 9
ATOM 12417 C CA . CYS A 1 23 ? -15.286 18.169 -3.733 1.00 0.00 349 CYS A CA 9
ATOM 12418 C C . CYS A 1 23 ? -14.468 18.257 -5.047 1.00 0.00 349 CYS A C 9
ATOM 12419 O O . CYS A 1 23 ? -13.606 19.129 -5.190 1.00 0.00 349 CYS A O 9
ATOM 12427 N N . PHE A 1 24 ? -14.735 17.376 -6.015 1.00 0.00 350 PHE A N 9
ATOM 12428 C CA . PHE A 1 24 ? -14.131 17.422 -7.342 1.00 0.00 350 PHE A CA 9
ATOM 12429 C C . PHE A 1 24 ? -14.990 18.252 -8.299 1.00 0.00 350 PHE A C 9
ATOM 12430 O O . PHE A 1 24 ? -16.209 18.120 -8.372 1.00 0.00 350 PHE A O 9
ATOM 12447 N N . ILE A 1 25 ? -14.334 19.054 -9.119 1.00 0.00 351 ILE A N 9
ATOM 12448 C CA . ILE A 1 25 ? -14.919 19.864 -10.185 1.00 0.00 351 ILE A CA 9
ATOM 12449 C C . ILE A 1 25 ? -14.611 19.173 -11.504 1.00 0.00 351 ILE A C 9
ATOM 12450 O O . ILE A 1 25 ? -13.447 18.871 -11.770 1.00 0.00 351 ILE A O 9
ATOM 12466 N N . TYR A 1 26 ? -15.635 18.943 -12.314 1.00 0.00 352 TYR A N 9
ATOM 12467 C CA . TYR A 1 26 ? -15.511 18.499 -13.698 1.00 0.00 352 TYR A CA 9
ATOM 12468 C C . TYR A 1 26 ? -15.606 19.715 -14.634 1.00 0.00 352 TYR A C 9
ATOM 12469 O O . TYR A 1 26 ? -16.506 20.544 -14.483 1.00 0.00 352 TYR A O 9
ATOM 12487 N N . CYS A 1 27 ? -14.685 19.837 -15.588 1.00 0.00 353 CYS A N 9
ATOM 12488 C CA . CYS A 1 27 ? -14.556 20.993 -16.475 1.00 0.00 353 CYS A CA 9
ATOM 12489 C C . CYS A 1 27 ? -14.390 20.474 -17.904 1.00 0.00 353 CYS A C 9
ATOM 12490 O O . CYS A 1 27 ? -13.530 19.639 -18.148 1.00 0.00 353 CYS A O 9
ATOM 12498 N N . SER A 1 28 ? -15.188 20.944 -18.851 1.00 0.00 354 SER A N 9
ATOM 12499 C CA . SER A 1 28 ? -15.252 20.378 -20.205 1.00 0.00 354 SER A CA 9
ATOM 12500 C C . SER A 1 28 ? -15.306 21.473 -21.277 1.00 0.00 354 SER A C 9
ATOM 12501 O O . SER A 1 28 ? -15.666 22.617 -20.994 1.00 0.00 354 SER A O 9
ATOM 12509 N N . ASN A 1 29 ? -14.900 21.125 -22.501 1.00 0.00 355 ASN A N 9
ATOM 12510 C CA . ASN A 1 29 ? -14.732 22.020 -23.650 1.00 0.00 355 ASN A CA 9
ATOM 12511 C C . ASN A 1 29 ? -13.556 23.014 -23.475 1.00 0.00 355 ASN A C 9
ATOM 12512 O O . ASN A 1 29 ? -13.580 24.119 -24.020 1.00 0.00 355 ASN A O 9
ATOM 12523 N N . LEU A 1 30 ? -12.509 22.642 -22.724 1.00 0.00 356 LEU A N 9
ATOM 12524 C CA . LEU A 1 30 ? -11.249 23.400 -22.710 1.00 0.00 356 LEU A CA 9
ATOM 12525 C C . LEU A 1 30 ? -10.585 23.351 -24.110 1.00 0.00 356 LEU A C 9
ATOM 12526 O O . LEU A 1 30 ? -10.737 22.340 -24.808 1.00 0.00 356 LEU A O 9
ATOM 12542 N N . PRO A 1 31 ? -9.841 24.399 -24.527 1.00 0.00 357 PRO A N 9
ATOM 12543 C CA . PRO A 1 31 ? -9.077 24.396 -25.774 1.00 0.00 357 PRO A CA 9
ATOM 12544 C C . PRO A 1 31 ? -7.923 23.389 -25.687 1.00 0.00 357 PRO A C 9
ATOM 12545 O O . PRO A 1 31 ? -7.334 23.195 -24.625 1.00 0.00 357 PRO A O 9
ATOM 12556 N N . PHE A 1 32 ? -7.576 22.750 -26.807 1.00 0.00 358 PHE A N 9
ATOM 12557 C CA . PHE A 1 32 ? -6.620 21.633 -26.835 1.00 0.00 358 PHE A CA 9
ATOM 12558 C C . PHE A 1 32 ? -5.157 22.023 -26.550 1.00 0.00 358 PHE A C 9
ATOM 12559 O O . PHE A 1 32 ? -4.304 21.152 -26.388 1.00 0.00 358 PHE A O 9
ATOM 12576 N N . SER A 1 33 ? -4.864 23.321 -26.419 1.00 0.00 359 SER A N 9
ATOM 12577 C CA . SER A 1 33 ? -3.555 23.844 -25.990 1.00 0.00 359 SER A CA 9
ATOM 12578 C C . SER A 1 33 ? -3.384 23.861 -24.448 1.00 0.00 359 SER A C 9
ATOM 12579 O O . SER A 1 33 ? -2.326 24.254 -23.941 1.00 0.00 359 SER A O 9
ATOM 12587 N N . THR A 1 34 ? -4.405 23.423 -23.685 1.00 0.00 360 THR A N 9
ATOM 12588 C CA . THR A 1 34 ? -4.380 23.393 -22.205 1.00 0.00 360 THR A CA 9
ATOM 12589 C C . THR A 1 34 ? -3.329 22.397 -21.701 1.00 0.00 360 THR A C 9
ATOM 12590 O O . THR A 1 34 ? -3.149 21.321 -22.274 1.00 0.00 360 THR A O 9
ATOM 12601 N N . ALA A 1 35 ? -2.666 22.752 -20.598 1.00 0.00 361 ALA A N 9
ATOM 12602 C CA . ALA A 1 35 ? -1.713 21.932 -19.840 1.00 0.00 361 ALA A CA 9
ATOM 12603 C C . ALA A 1 35 ? -2.094 21.912 -18.347 1.00 0.00 361 ALA A C 9
ATOM 12604 O O . ALA A 1 35 ? -2.974 22.659 -17.925 1.00 0.00 361 ALA A O 9
ATOM 12611 N N . ARG A 1 36 ? -1.422 21.100 -17.519 1.00 0.00 362 ARG A N 9
ATOM 12612 C CA . ARG A 1 36 ? -1.733 20.983 -16.079 1.00 0.00 362 ARG A CA 9
ATOM 12613 C C . ARG A 1 36 ? -1.688 22.335 -15.342 1.00 0.00 362 ARG A C 9
ATOM 12614 O O . ARG A 1 36 ? -2.570 22.642 -14.546 1.00 0.00 362 ARG A O 9
ATOM 12635 N N . SER A 1 37 ? -0.697 23.175 -15.647 1.00 0.00 363 SER A N 9
ATOM 12636 C CA . SER A 1 37 ? -0.558 24.510 -15.023 1.00 0.00 363 SER A CA 9
ATOM 12637 C C . SER A 1 37 ? -1.630 25.506 -15.525 1.00 0.00 363 SER A C 9
ATOM 12638 O O . SER A 1 37 ? -1.999 26.451 -14.826 1.00 0.00 363 SER A O 9
ATOM 12646 N N . ASP A 1 38 ? -2.183 25.258 -16.719 1.00 0.00 364 ASP A N 9
ATOM 12647 C CA . ASP A 1 38 ? -3.221 26.052 -17.389 1.00 0.00 364 ASP A CA 9
ATOM 12648 C C . ASP A 1 38 ? -4.615 25.962 -16.732 1.00 0.00 364 ASP A C 9
ATOM 12649 O O . ASP A 1 38 ? -5.537 26.674 -17.130 1.00 0.00 364 ASP A O 9
ATOM 12658 N N . LEU A 1 39 ? -4.771 25.097 -15.720 1.00 0.00 365 LEU A N 9
ATOM 12659 C CA . LEU A 1 39 ? -5.951 24.994 -14.850 1.00 0.00 365 LEU A CA 9
ATOM 12660 C C . LEU A 1 39 ? -5.941 26.083 -13.771 1.00 0.00 365 LEU A C 9
ATOM 12661 O O . LEU A 1 39 ? -6.911 26.822 -13.603 1.00 0.00 365 LEU A O 9
ATOM 12677 N N . PHE A 1 40 ? -4.806 26.232 -13.089 1.00 0.00 366 PHE A N 9
ATOM 12678 C CA . PHE A 1 40 ? -4.556 27.213 -12.028 1.00 0.00 366 PHE A CA 9
ATOM 12679 C C . PHE A 1 40 ? -4.576 28.670 -12.547 1.00 0.00 366 PHE A C 9
ATOM 12680 O O . PHE A 1 40 ? -4.542 29.620 -11.767 1.00 0.00 366 PHE A O 9
ATOM 12697 N N . ASP A 1 41 ? -4.695 28.842 -13.863 1.00 0.00 367 ASP A N 9
ATOM 12698 C CA . ASP A 1 41 ? -4.898 30.098 -14.588 1.00 0.00 367 ASP A CA 9
ATOM 12699 C C . ASP A 1 41 ? -6.296 30.705 -14.373 1.00 0.00 367 ASP A C 9
ATOM 12700 O O . ASP A 1 41 ? -6.433 31.925 -14.251 1.00 0.00 367 ASP A O 9
ATOM 12709 N N . LEU A 1 42 ? -7.319 29.842 -14.316 1.00 0.00 368 LEU A N 9
ATOM 12710 C CA . LEU A 1 42 ? -8.736 30.209 -14.192 1.00 0.00 368 LEU A CA 9
ATOM 12711 C C . LEU A 1 42 ? -9.371 29.722 -12.883 1.00 0.00 368 LEU A C 9
ATOM 12712 O O . LEU A 1 42 ? -10.271 30.379 -12.360 1.00 0.00 368 LEU A O 9
ATOM 12728 N N . PHE A 1 43 ? -8.865 28.621 -12.319 1.00 0.00 369 PHE A N 9
ATOM 12729 C CA . PHE A 1 43 ? -9.285 28.105 -11.016 1.00 0.00 369 PHE A CA 9
ATOM 12730 C C . PHE A 1 43 ? -8.520 28.752 -9.850 1.00 0.00 369 PHE A C 9
ATOM 12731 O O . PHE A 1 43 ? -9.093 28.961 -8.782 1.00 0.00 369 PHE A O 9
ATOM 12748 N N . GLY A 1 44 ? -7.257 29.150 -10.052 1.00 0.00 370 GLY A N 9
ATOM 12749 C CA . GLY A 1 44 ? -6.403 29.757 -9.018 1.00 0.00 370 GLY A CA 9
ATOM 12750 C C . GLY A 1 44 ? -6.975 31.010 -8.328 1.00 0.00 370 GLY A C 9
ATOM 12751 O O . GLY A 1 44 ? -6.875 31.075 -7.101 1.00 0.00 370 GLY A O 9
ATOM 12755 N N . PRO A 1 45 ? -7.609 31.977 -9.036 1.00 0.00 371 PRO A N 9
ATOM 12756 C CA . PRO A 1 45 ? -8.226 33.142 -8.396 1.00 0.00 371 PRO A CA 9
ATOM 12757 C C . PRO A 1 45 ? -9.548 32.838 -7.661 1.00 0.00 371 PRO A C 9
ATOM 12758 O O . PRO A 1 45 ? -10.069 33.724 -6.985 1.00 0.00 371 PRO A O 9
ATOM 12769 N N . ILE A 1 46 ? -10.084 31.609 -7.743 1.00 0.00 372 ILE A N 9
ATOM 12770 C CA . ILE A 1 46 ? -11.255 31.185 -6.950 1.00 0.00 372 ILE A CA 9
ATOM 12771 C C . ILE A 1 46 ? -10.832 30.788 -5.526 1.00 0.00 372 ILE A C 9
ATOM 12772 O O . ILE A 1 46 ? -11.531 31.120 -4.562 1.00 0.00 372 ILE A O 9
ATOM 12788 N N . GLY A 1 47 ? -9.675 30.122 -5.384 1.00 0.00 373 GLY A N 9
ATOM 12789 C CA . GLY A 1 47 ? -9.115 29.716 -4.091 1.00 0.00 373 GLY A CA 9
ATOM 12790 C C . GLY A 1 47 ? -8.135 28.544 -4.153 1.00 0.00 373 GLY A C 9
ATOM 12791 O O . GLY A 1 47 ? -7.252 28.481 -5.006 1.00 0.00 373 GLY A O 9
ATOM 12795 N N . LYS A 1 48 ? -8.277 27.627 -3.192 1.00 0.00 374 LYS A N 9
ATOM 12796 C CA . LYS A 1 48 ? -7.288 26.599 -2.818 1.00 0.00 374 LYS A CA 9
ATOM 12797 C C . LYS A 1 48 ? -7.614 25.196 -3.373 1.00 0.00 374 LYS A C 9
ATOM 12798 O O . LYS A 1 48 ? -8.084 24.290 -2.676 1.00 0.00 374 LYS A O 9
ATOM 12817 N N . ILE A 1 49 ? -7.309 25.021 -4.654 1.00 0.00 375 ILE A N 9
ATOM 12818 C CA . ILE A 1 49 ? -7.148 23.705 -5.315 1.00 0.00 375 ILE A CA 9
ATOM 12819 C C . ILE A 1 49 ? -6.207 22.833 -4.460 1.00 0.00 375 ILE A C 9
ATOM 12820 O O . ILE A 1 49 ? -5.090 23.246 -4.142 1.00 0.00 375 ILE A O 9
ATOM 12836 N N . ASN A 1 50 ? -6.653 21.633 -4.090 1.00 0.00 376 ASN A N 9
ATOM 12837 C CA . ASN A 1 50 ? -5.849 20.599 -3.435 1.00 0.00 376 ASN A CA 9
ATOM 12838 C C . ASN A 1 50 ? -5.252 19.572 -4.437 1.00 0.00 376 ASN A C 9
ATOM 12839 O O . ASN A 1 50 ? -4.263 18.917 -4.104 1.00 0.00 376 ASN A O 9
ATOM 12850 N N . ASN A 1 51 ? -5.787 19.486 -5.668 1.00 0.00 377 ASN A N 9
ATOM 12851 C CA . ASN A 1 51 ? -5.224 18.784 -6.842 1.00 0.00 377 ASN A CA 9
ATOM 12852 C C . ASN A 1 51 ? -6.002 19.099 -8.135 1.00 0.00 377 ASN A C 9
ATOM 12853 O O . ASN A 1 51 ? -7.153 19.519 -8.074 1.00 0.00 377 ASN A O 9
ATOM 12864 N N . ALA A 1 52 ? -5.401 18.856 -9.306 1.00 0.00 378 ALA A N 9
ATOM 12865 C CA . ALA A 1 52 ? -6.005 19.116 -10.629 1.00 0.00 378 ALA A CA 9
ATOM 12866 C C . ALA A 1 52 ? -5.211 18.464 -11.779 1.00 0.00 378 ALA A C 9
ATOM 12867 O O . ALA A 1 52 ? -3.984 18.418 -11.722 1.00 0.00 378 ALA A O 9
ATOM 12874 N N . GLU A 1 53 ? -5.904 17.961 -12.813 1.00 0.00 379 GLU A N 9
ATOM 12875 C CA . GLU A 1 53 ? -5.335 17.185 -13.928 1.00 0.00 379 GLU A CA 9
ATOM 12876 C C . GLU A 1 53 ? -6.272 17.243 -15.152 1.00 0.00 379 GLU A C 9
ATOM 12877 O O . GLU A 1 53 ? -7.460 17.563 -15.029 1.00 0.00 379 GLU A O 9
ATOM 12889 N N . LEU A 1 54 ? -5.753 16.867 -16.324 1.00 0.00 380 LEU A N 9
ATOM 12890 C CA . LEU A 1 54 ? -6.496 16.768 -17.588 1.00 0.00 380 LEU A CA 9
ATOM 12891 C C . LEU A 1 54 ? -6.876 15.323 -17.920 1.00 0.00 380 LEU A C 9
ATOM 12892 O O . LEU A 1 54 ? -6.057 14.418 -17.762 1.00 0.00 380 LEU A O 9
ATOM 12908 N N . LYS A 1 55 ? -8.098 15.088 -18.417 1.00 0.00 381 LYS A N 9
ATOM 12909 C CA . LYS A 1 55 ? -8.544 13.721 -18.715 1.00 0.00 381 LYS A CA 9
ATOM 12910 C C . LYS A 1 55 ? -7.778 13.072 -19.902 1.00 0.00 381 LYS A C 9
ATOM 12911 O O . LYS A 1 55 ? -7.770 13.667 -20.985 1.00 0.00 381 LYS A O 9
ATOM 12930 N N . PRO A 1 56 ? -7.173 11.872 -19.727 1.00 0.00 382 PRO A N 9
ATOM 12931 C CA . PRO A 1 56 ? -6.478 11.131 -20.784 1.00 0.00 382 PRO A CA 9
ATOM 12932 C C . PRO A 1 56 ? -7.457 10.420 -21.731 1.00 0.00 382 PRO A C 9
ATOM 12933 O O . PRO A 1 56 ? -8.657 10.340 -21.467 1.00 0.00 382 PRO A O 9
ATOM 12944 N N . GLN A 1 57 ? -6.927 9.879 -22.834 1.00 0.00 383 GLN A N 9
ATOM 12945 C CA . GLN A 1 57 ? -7.654 9.229 -23.912 1.00 0.00 383 GLN A CA 9
ATOM 12946 C C . GLN A 1 57 ? -6.678 8.304 -24.669 1.00 0.00 383 GLN A C 9
ATOM 12947 O O . GLN A 1 57 ? -5.556 8.702 -24.985 1.00 0.00 383 GLN A O 9
ATOM 12961 N N . GLU A 1 58 ? -7.099 7.064 -24.956 1.00 0.00 384 GLU A N 9
ATOM 12962 C CA . GLU A 1 58 ? -6.230 5.991 -25.474 1.00 0.00 384 GLU A CA 9
ATOM 12963 C C . GLU A 1 58 ? -5.635 6.266 -26.869 1.00 0.00 384 GLU A C 9
ATOM 12964 O O . GLU A 1 58 ? -4.607 5.690 -27.229 1.00 0.00 384 GLU A O 9
ATOM 12976 N N . ASN A 1 59 ? -6.243 7.170 -27.649 1.00 0.00 385 ASN A N 9
ATOM 12977 C CA . ASN A 1 59 ? -5.735 7.590 -28.964 1.00 0.00 385 ASN A CA 9
ATOM 12978 C C . ASN A 1 59 ? -4.507 8.533 -28.859 1.00 0.00 385 ASN A C 9
ATOM 12979 O O . ASN A 1 59 ? -3.915 8.892 -29.877 1.00 0.00 385 ASN A O 9
ATOM 12990 N N . GLY A 1 60 ? -4.148 8.996 -27.651 1.00 0.00 386 GLY A N 9
ATOM 12991 C CA . GLY A 1 60 ? -3.041 9.944 -27.416 1.00 0.00 386 GLY A CA 9
ATOM 12992 C C . GLY A 1 60 ? -3.390 11.412 -27.697 1.00 0.00 386 GLY A C 9
ATOM 12993 O O . GLY A 1 60 ? -2.528 12.279 -27.561 1.00 0.00 386 GLY A O 9
ATOM 12997 N N . GLN A 1 61 ? -4.632 11.694 -28.109 1.00 0.00 387 GLN A N 9
ATOM 12998 C CA . GLN A 1 61 ? -5.136 13.034 -28.439 1.00 0.00 387 GLN A CA 9
ATOM 12999 C C . GLN A 1 61 ? -5.873 13.628 -27.221 1.00 0.00 387 GLN A C 9
ATOM 13000 O O . GLN A 1 61 ? -6.535 12.871 -26.502 1.00 0.00 387 GLN A O 9
ATOM 13014 N N . PRO A 1 62 ? -5.806 14.954 -26.982 1.00 0.00 388 PRO A N 9
ATOM 13015 C CA . PRO A 1 62 ? -6.417 15.590 -25.816 1.00 0.00 388 PRO A CA 9
ATOM 13016 C C . PRO A 1 62 ? -7.951 15.542 -25.871 1.00 0.00 388 PRO A C 9
ATOM 13017 O O . PRO A 1 62 ? -8.558 15.628 -26.941 1.00 0.00 388 PRO A O 9
ATOM 13028 N N . THR A 1 63 ? -8.571 15.414 -24.691 1.00 0.00 389 THR A N 9
ATOM 13029 C CA . THR A 1 63 ? -10.032 15.314 -24.512 1.00 0.00 389 THR A CA 9
ATOM 13030 C C . THR A 1 63 ? -10.750 16.657 -24.529 1.00 0.00 389 THR A C 9
ATOM 13031 O O . THR A 1 63 ? -11.948 16.702 -24.810 1.00 0.00 389 THR A O 9
ATOM 13042 N N . GLY A 1 64 ? -10.051 17.735 -24.155 1.00 0.00 390 GLY A N 9
ATOM 13043 C CA . GLY A 1 64 ? -10.678 19.014 -23.803 1.00 0.00 390 GLY A CA 9
ATOM 13044 C C . GLY A 1 64 ? -11.396 18.980 -22.448 1.00 0.00 390 GLY A C 9
ATOM 13045 O O . GLY A 1 64 ? -12.271 19.812 -22.225 1.00 0.00 390 GLY A O 9
ATOM 13049 N N . VAL A 1 65 ? -11.055 18.044 -21.551 1.00 0.00 391 VAL A N 9
ATOM 13050 C CA . VAL A 1 65 ? -11.627 17.936 -20.190 1.00 0.00 391 VAL A CA 9
ATOM 13051 C C . VAL A 1 65 ? -10.535 18.065 -19.135 1.00 0.00 391 VAL A C 9
ATOM 13052 O O . VAL A 1 65 ? -9.471 17.464 -19.261 1.00 0.00 391 VAL A O 9
ATOM 13065 N N . ALA A 1 66 ? -10.839 18.791 -18.060 1.00 0.00 392 ALA A N 9
ATOM 13066 C CA . ALA A 1 66 ? -10.086 18.783 -16.812 1.00 0.00 392 ALA A CA 9
ATOM 13067 C C . ALA A 1 66 ? -10.923 18.275 -15.627 1.00 0.00 392 ALA A C 9
ATOM 13068 O O . ALA A 1 66 ? -12.150 18.369 -15.622 1.00 0.00 392 ALA A O 9
ATOM 13075 N N . VAL A 1 67 ? -10.229 17.795 -14.596 1.00 0.00 393 VAL A N 9
ATOM 13076 C CA . VAL A 1 67 ? -10.776 17.631 -13.244 1.00 0.00 393 VAL A CA 9
ATOM 13077 C C . VAL A 1 67 ? -9.993 18.559 -12.315 1.00 0.00 393 VAL A C 9
ATOM 13078 O O . VAL A 1 67 ? -8.792 18.759 -12.503 1.00 0.00 393 VAL A O 9
ATOM 13091 N N . VAL A 1 68 ? -10.673 19.117 -11.317 1.00 0.00 394 VAL A N 9
ATOM 13092 C CA . VAL A 1 68 ? -10.079 19.942 -10.246 1.00 0.00 394 VAL A CA 9
ATOM 13093 C C . VAL A 1 68 ? -10.600 19.398 -8.907 1.00 0.00 394 VAL A C 9
ATOM 13094 O O . VAL A 1 68 ? -11.616 18.716 -8.887 1.00 0.00 394 VAL A O 9
ATOM 13107 N N . GLU A 1 69 ? -9.907 19.628 -7.795 1.00 0.00 395 GLU A N 9
ATOM 13108 C CA . GLU A 1 69 ? -10.229 19.092 -6.468 1.00 0.00 395 GLU A CA 9
ATOM 13109 C C . GLU A 1 69 ? -9.787 20.124 -5.434 1.00 0.00 395 GLU A C 9
ATOM 13110 O O . GLU A 1 69 ? -8.733 20.736 -5.597 1.00 0.00 395 GLU A O 9
ATOM 13122 N N . TYR A 1 70 ? -10.607 20.388 -4.419 1.00 0.00 396 TYR A N 9
ATOM 13123 C CA . TYR A 1 70 ? -10.490 21.572 -3.557 1.00 0.00 396 TYR A CA 9
ATOM 13124 C C . TYR A 1 70 ? -10.365 21.256 -2.054 1.00 0.00 396 TYR A C 9
ATOM 13125 O O . TYR A 1 70 ? -10.809 20.215 -1.567 1.00 0.00 396 TYR A O 9
ATOM 13143 N N . GLU A 1 71 ? -9.769 22.195 -1.312 1.00 0.00 397 GLU A N 9
ATOM 13144 C CA . GLU A 1 71 ? -9.669 22.125 0.155 1.00 0.00 397 GLU A CA 9
ATOM 13145 C C . GLU A 1 71 ? -11.042 21.987 0.845 1.00 0.00 397 GLU A C 9
ATOM 13146 O O . GLU A 1 71 ? -11.198 21.132 1.721 1.00 0.00 397 GLU A O 9
ATOM 13158 N N . ASN A 1 72 ? -12.034 22.808 0.458 1.00 0.00 398 ASN A N 9
ATOM 13159 C CA . ASN A 1 72 ? -13.354 22.849 1.099 1.00 0.00 398 ASN A CA 9
ATOM 13160 C C . ASN A 1 72 ? -14.484 22.853 0.061 1.00 0.00 398 ASN A C 9
ATOM 13161 O O . ASN A 1 72 ? -14.340 23.393 -1.038 1.00 0.00 398 ASN A O 9
ATOM 13172 N N . LEU A 1 73 ? -15.656 22.335 0.447 1.00 0.00 399 LEU A N 9
ATOM 13173 C CA . LEU A 1 73 ? -16.826 22.245 -0.437 1.00 0.00 399 LEU A CA 9
ATOM 13174 C C . LEU A 1 73 ? -17.426 23.609 -0.806 1.00 0.00 399 LEU A C 9
ATOM 13175 O O . LEU A 1 73 ? -18.077 23.716 -1.843 1.00 0.00 399 LEU A O 9
ATOM 13191 N N . VAL A 1 74 ? -17.170 24.650 -0.010 1.00 0.00 400 VAL A N 9
ATOM 13192 C CA . VAL A 1 74 ? -17.488 26.047 -0.374 1.00 0.00 400 VAL A CA 9
ATOM 13193 C C . VAL A 1 74 ? -16.640 26.572 -1.537 1.00 0.00 400 VAL A C 9
ATOM 13194 O O . VAL A 1 74 ? -17.182 27.265 -2.392 1.00 0.00 400 VAL A O 9
ATOM 13207 N N . ASP A 1 75 ? -15.344 26.230 -1.605 1.00 0.00 401 ASP A N 9
ATOM 13208 C CA . ASP A 1 75 ? -14.455 26.678 -2.686 1.00 0.00 401 ASP A CA 9
ATOM 13209 C C . ASP A 1 75 ? -14.741 25.904 -3.977 1.00 0.00 401 ASP A C 9
ATOM 13210 O O . ASP A 1 75 ? -14.769 26.490 -5.060 1.00 0.00 401 ASP A O 9
ATOM 13219 N N . ALA A 1 76 ? -15.013 24.600 -3.834 1.00 0.00 402 ALA A N 9
ATOM 13220 C CA . ALA A 1 76 ? -15.471 23.744 -4.922 1.00 0.00 402 ALA A CA 9
ATOM 13221 C C . ALA A 1 76 ? -16.783 24.252 -5.546 1.00 0.00 402 ALA A C 9
ATOM 13222 O O . ALA A 1 76 ? -16.853 24.476 -6.757 1.00 0.00 402 ALA A O 9
ATOM 13229 N N . ASP A 1 77 ? -17.816 24.483 -4.729 1.00 0.00 403 ASP A N 9
ATOM 13230 C CA . ASP A 1 77 ? -19.076 25.046 -5.210 1.00 0.00 403 ASP A CA 9
ATOM 13231 C C . ASP A 1 77 ? -18.886 26.416 -5.886 1.00 0.00 403 ASP A C 9
ATOM 13232 O O . ASP A 1 77 ? -19.503 26.665 -6.923 1.00 0.00 403 ASP A O 9
ATOM 13241 N N . PHE A 1 78 ? -17.984 27.264 -5.370 1.00 0.00 404 PHE A N 9
ATOM 13242 C CA . PHE A 1 78 ? -17.700 28.585 -5.939 1.00 0.00 404 PHE A CA 9
ATOM 13243 C C . PHE A 1 78 ? -17.183 28.547 -7.387 1.00 0.00 404 PHE A C 9
ATOM 13244 O O . PHE A 1 78 ? -17.536 29.430 -8.169 1.00 0.00 404 PHE A O 9
ATOM 13261 N N . CYS A 1 79 ? -16.436 27.512 -7.795 1.00 0.00 405 CYS A N 9
ATOM 13262 C CA . CYS A 1 79 ? -16.078 27.294 -9.206 1.00 0.00 405 CYS A CA 9
ATOM 13263 C C . CYS A 1 79 ? -17.316 27.103 -10.080 1.00 0.00 405 CYS A C 9
ATOM 13264 O O . CYS A 1 79 ? -17.442 27.712 -11.136 1.00 0.00 405 CYS A O 9
ATOM 13272 N N . ILE A 1 80 ? -18.248 26.275 -9.624 1.00 0.00 406 ILE A N 9
ATOM 13273 C CA . ILE A 1 80 ? -19.474 25.928 -10.347 1.00 0.00 406 ILE A CA 9
ATOM 13274 C C . ILE A 1 80 ? -20.469 27.113 -10.361 1.00 0.00 406 ILE A C 9
ATOM 13275 O O . ILE A 1 80 ? -21.280 27.220 -11.281 1.00 0.00 406 ILE A O 9
ATOM 13291 N N . GLN A 1 81 ? -20.351 28.060 -9.418 1.00 0.00 407 GLN A N 9
ATOM 13292 C CA . GLN A 1 81 ? -21.025 29.364 -9.491 1.00 0.00 407 GLN A CA 9
ATOM 13293 C C . GLN A 1 81 ? -20.394 30.305 -10.538 1.00 0.00 407 GLN A C 9
ATOM 13294 O O . GLN A 1 81 ? -21.123 30.964 -11.281 1.00 0.00 407 GLN A O 9
ATOM 13308 N N . LYS A 1 82 ? -19.057 30.393 -10.606 1.00 0.00 408 LYS A N 9
ATOM 13309 C CA . LYS A 1 82 ? -18.364 31.438 -11.383 1.00 0.00 408 LYS A CA 9
ATOM 13310 C C . LYS A 1 82 ? -17.986 31.052 -12.824 1.00 0.00 408 LYS A C 9
ATOM 13311 O O . LYS A 1 82 ? -18.064 31.889 -13.727 1.00 0.00 408 LYS A O 9
ATOM 13330 N N . LEU A 1 83 ? -17.558 29.803 -13.054 1.00 0.00 409 LEU A N 9
ATOM 13331 C CA . LEU A 1 83 ? -16.927 29.359 -14.308 1.00 0.00 409 LEU A CA 9
ATOM 13332 C C . LEU A 1 83 ? -17.929 28.808 -15.339 1.00 0.00 409 LEU A C 9
ATOM 13333 O O . LEU A 1 83 ? -17.542 28.557 -16.473 1.00 0.00 409 LEU A O 9
ATOM 13349 N N . ASN A 1 84 ? -19.202 28.597 -14.980 1.00 0.00 410 ASN A N 9
ATOM 13350 C CA . ASN A 1 84 ? -20.188 27.817 -15.759 1.00 0.00 410 ASN A CA 9
ATOM 13351 C C . ASN A 1 84 ? -20.542 28.388 -17.164 1.00 0.00 410 ASN A C 9
ATOM 13352 O O . ASN A 1 84 ? -21.282 27.766 -17.929 1.00 0.00 410 ASN A O 9
ATOM 13363 N N . ASN A 1 85 ? -19.985 29.551 -17.520 1.00 0.00 411 ASN A N 9
ATOM 13364 C CA . ASN A 1 85 ? -20.125 30.241 -18.808 1.00 0.00 411 ASN A CA 9
ATOM 13365 C C . ASN A 1 85 ? -18.791 30.858 -19.301 1.00 0.00 411 ASN A C 9
ATOM 13366 O O . ASN A 1 85 ? -18.776 31.646 -20.247 1.00 0.00 411 ASN A O 9
ATOM 13377 N N . TYR A 1 86 ? -17.668 30.530 -18.649 1.00 0.00 412 TYR A N 9
ATOM 13378 C CA . TYR A 1 86 ? -16.360 31.140 -18.846 1.00 0.00 412 TYR A CA 9
ATOM 13379 C C . TYR A 1 86 ? -15.771 30.806 -20.226 1.00 0.00 412 TYR A C 9
ATOM 13380 O O . TYR A 1 86 ? -15.556 29.638 -20.542 1.00 0.00 412 TYR A O 9
ATOM 13398 N N . ASN A 1 87 ? -15.515 31.818 -21.059 1.00 0.00 413 ASN A N 9
ATOM 13399 C CA . ASN A 1 87 ? -14.911 31.632 -22.384 1.00 0.00 413 ASN A CA 9
ATOM 13400 C C . ASN A 1 87 ? -13.376 31.741 -22.325 1.00 0.00 413 ASN A C 9
ATOM 13401 O O . ASN A 1 87 ? -12.829 32.687 -21.755 1.00 0.00 413 ASN A O 9
ATOM 13412 N N . TYR A 1 88 ? -12.689 30.758 -22.913 1.00 0.00 414 TYR A N 9
ATOM 13413 C CA . TYR A 1 88 ? -11.251 30.531 -22.754 1.00 0.00 414 TYR A CA 9
ATOM 13414 C C . TYR A 1 88 ? -10.632 29.945 -24.034 1.00 0.00 414 TYR A C 9
ATOM 13415 O O . TYR A 1 88 ? -11.042 28.883 -24.505 1.00 0.00 414 TYR A O 9
ATOM 13433 N N . GLY A 1 89 ? -9.701 30.678 -24.663 1.00 0.00 415 GLY A N 9
ATOM 13434 C CA . GLY A 1 89 ? -9.142 30.311 -25.978 1.00 0.00 415 GLY A CA 9
ATOM 13435 C C . GLY A 1 89 ? -10.104 30.540 -27.156 1.00 0.00 415 GLY A C 9
ATOM 13436 O O . GLY A 1 89 ? -9.775 30.178 -28.285 1.00 0.00 415 GLY A O 9
ATOM 13440 N N . GLY A 1 90 ? -11.313 31.055 -26.885 1.00 0.00 416 GLY A N 9
ATOM 13441 C CA . GLY A 1 90 ? -12.472 31.080 -27.790 1.00 0.00 416 GLY A CA 9
ATOM 13442 C C . GLY A 1 90 ? -13.555 30.057 -27.420 1.00 0.00 416 GLY A C 9
ATOM 13443 O O . GLY A 1 90 ? -14.684 30.175 -27.899 1.00 0.00 416 GLY A O 9
ATOM 13447 N N . CYS A 1 91 ? -13.246 29.082 -26.555 1.00 0.00 417 CYS A N 9
ATOM 13448 C CA . CYS A 1 91 ? -14.133 27.976 -26.172 1.00 0.00 417 CYS A CA 9
ATOM 13449 C C . CYS A 1 91 ? -14.854 28.257 -24.843 1.00 0.00 417 CYS A C 9
ATOM 13450 O O . CYS A 1 91 ? -14.215 28.538 -23.833 1.00 0.00 417 CYS A O 9
ATOM 13458 N N . SER A 1 92 ? -16.180 28.153 -24.810 1.00 0.00 418 SER A N 9
ATOM 13459 C CA . SER A 1 92 ? -16.961 28.314 -23.571 1.00 0.00 418 SER A CA 9
ATOM 13460 C C . SER A 1 92 ? -16.927 27.032 -22.727 1.00 0.00 418 SER A C 9
ATOM 13461 O O . SER A 1 92 ? -17.376 25.975 -23.180 1.00 0.00 418 SER A O 9
ATOM 13469 N N . LEU A 1 93 ? -16.394 27.105 -21.503 1.00 0.00 419 LEU A N 9
ATOM 13470 C CA . LEU A 1 93 ? -16.228 25.940 -20.637 1.00 0.00 419 LEU A CA 9
ATOM 13471 C C . LEU A 1 93 ? -17.562 25.536 -20.006 1.00 0.00 419 LEU A C 9
ATOM 13472 O O . LEU A 1 93 ? -18.349 26.373 -19.560 1.00 0.00 419 LEU A O 9
ATOM 13488 N N . GLN A 1 94 ? -17.794 24.228 -19.955 1.00 0.00 420 GLN A N 9
ATOM 13489 C CA . GLN A 1 94 ? -18.915 23.600 -19.270 1.00 0.00 420 GLN A CA 9
ATOM 13490 C C . GLN A 1 94 ? -18.381 23.075 -17.929 1.00 0.00 420 GLN A C 9
ATOM 13491 O O . GLN A 1 94 ? -17.328 22.440 -17.900 1.00 0.00 420 GLN A O 9
ATOM 13505 N N . ILE A 1 95 ? -19.056 23.356 -16.810 1.00 0.00 421 ILE A N 9
ATOM 13506 C CA . ILE A 1 95 ? -18.523 23.093 -15.457 1.00 0.00 421 ILE A CA 9
ATOM 13507 C C . ILE A 1 95 ? -19.596 22.411 -14.604 1.00 0.00 421 ILE A C 9
ATOM 13508 O O . ILE A 1 95 ? -20.762 22.805 -14.626 1.00 0.00 421 ILE A O 9
ATOM 13524 N N . SER A 1 96 ? -19.197 21.411 -13.830 1.00 0.00 422 SER A N 9
ATOM 13525 C CA . SER A 1 96 ? -20.088 20.574 -13.014 1.00 0.00 422 SER A CA 9
ATOM 13526 C C . SER A 1 96 ? -19.341 19.985 -11.802 1.00 0.00 422 SER A C 9
ATOM 13527 O O . SER A 1 96 ? -18.120 20.102 -11.698 1.00 0.00 422 SER A O 9
ATOM 13535 N N . TYR A 1 97 ? -20.044 19.310 -10.891 1.00 0.00 423 TYR A N 9
ATOM 13536 C CA . TYR A 1 97 ? -19.416 18.428 -9.902 1.00 0.00 423 TYR A CA 9
ATOM 13537 C C . TYR A 1 97 ? -18.993 17.108 -10.572 1.00 0.00 423 TYR A C 9
ATOM 13538 O O . TYR A 1 97 ? -19.790 16.460 -11.248 1.00 0.00 423 TYR A O 9
ATOM 13556 N N . ALA A 1 98 ? -17.742 16.687 -10.383 1.00 0.00 424 ALA A N 9
ATOM 13557 C CA . ALA A 1 98 ? -17.203 15.416 -10.881 1.00 0.00 424 ALA A CA 9
ATOM 13558 C C . ALA A 1 98 ? -17.824 14.224 -10.134 1.00 0.00 424 ALA A C 9
ATOM 13559 O O . ALA A 1 98 ? -17.659 14.081 -8.929 1.00 0.00 424 ALA A O 9
ATOM 13566 N N . ARG A 1 99 ? -18.562 13.375 -10.851 1.00 0.00 425 ARG A N 9
ATOM 13567 C CA . ARG A 1 99 ? -19.385 12.288 -10.300 1.00 0.00 425 ARG A CA 9
ATOM 13568 C C . ARG A 1 99 ? -18.573 11.228 -9.550 1.00 0.00 425 ARG A C 9
ATOM 13569 O O . ARG A 1 99 ? -18.764 11.040 -8.348 1.00 0.00 425 ARG A O 9
ATOM 13590 N N . ARG A 1 100 ? -17.669 10.560 -10.270 1.00 0.00 426 ARG A N 9
ATOM 13591 C CA . ARG A 1 100 ? -16.808 9.505 -9.745 1.00 0.00 426 ARG A CA 9
ATOM 13592 C C . ARG A 1 100 ? -15.302 9.765 -9.936 1.00 0.00 426 ARG A C 9
ATOM 13593 O O . ARG A 1 100 ? -14.653 9.217 -10.822 1.00 0.00 426 ARG A O 9
ATOM 13614 N N . ASP A 1 101 ? -14.798 10.499 -8.951 1.00 0.00 427 ASP A N 9
ATOM 13615 C CA . ASP A 1 101 ? -13.407 10.589 -8.426 1.00 0.00 427 ASP A CA 9
ATOM 13616 C C . ASP A 1 101 ? -12.559 11.720 -9.063 1.00 0.00 427 ASP A C 9
ATOM 13617 O O . ASP A 1 101 ? -13.167 12.745 -9.463 1.00 0.00 427 ASP A O 9
ATOM 13627 N N . GLY A 1 1 ? 3.488 22.967 -8.485 1.00 0.00 327 GLY A N 10
ATOM 13628 C CA . GLY A 1 1 ? 3.174 22.499 -9.858 1.00 0.00 327 GLY A CA 10
ATOM 13629 C C . GLY A 1 1 ? 2.718 21.043 -9.877 1.00 0.00 327 GLY A C 10
ATOM 13630 O O . GLY A 1 1 ? 2.087 20.573 -8.932 1.00 0.00 327 GLY A O 10
ATOM 13636 N N . SER A 1 2 ? 3.027 20.310 -10.949 1.00 0.00 328 SER A N 10
ATOM 13637 C CA . SER A 1 2 ? 2.693 18.877 -11.076 1.00 0.00 328 SER A CA 10
ATOM 13638 C C . SER A 1 2 ? 3.620 17.990 -10.223 1.00 0.00 328 SER A C 10
ATOM 13639 O O . SER A 1 2 ? 4.834 18.205 -10.172 1.00 0.00 328 SER A O 10
ATOM 13647 N N . HIS A 1 3 ? 3.059 16.941 -9.610 1.00 0.00 329 HIS A N 10
ATOM 13648 C CA . HIS A 1 3 ? 3.825 15.803 -9.082 1.00 0.00 329 HIS A CA 10
ATOM 13649 C C . HIS A 1 3 ? 4.189 14.782 -10.198 1.00 0.00 329 HIS A C 10
ATOM 13650 O O . HIS A 1 3 ? 4.015 15.062 -11.391 1.00 0.00 329 HIS A O 10
ATOM 13664 N N . ILE A 1 4 ? 4.730 13.613 -9.822 1.00 0.00 330 ILE A N 10
ATOM 13665 C CA . ILE A 1 4 ? 5.439 12.667 -10.720 1.00 0.00 330 ILE A CA 10
ATOM 13666 C C . ILE A 1 4 ? 4.886 11.230 -10.688 1.00 0.00 330 ILE A C 10
ATOM 13667 O O . ILE A 1 4 ? 5.542 10.286 -11.137 1.00 0.00 330 ILE A O 10
ATOM 13683 N N . ASP A 1 5 ? 3.682 11.051 -10.149 1.00 0.00 331 ASP A N 10
ATOM 13684 C CA . ASP A 1 5 ? 3.085 9.780 -9.766 1.00 0.00 331 ASP A CA 10
ATOM 13685 C C . ASP A 1 5 ? 1.837 9.496 -10.612 1.00 0.00 331 ASP A C 10
ATOM 13686 O O . ASP A 1 5 ? 0.964 10.347 -10.794 1.00 0.00 331 ASP A O 10
ATOM 13695 N N . GLU A 1 6 ? 1.757 8.272 -11.128 1.00 0.00 332 GLU A N 10
ATOM 13696 C CA . GLU A 1 6 ? 0.696 7.801 -12.027 1.00 0.00 332 GLU A CA 10
ATOM 13697 C C . GLU A 1 6 ? -0.721 7.816 -11.422 1.00 0.00 332 GLU A C 10
ATOM 13698 O O . GLU A 1 6 ? -1.697 7.675 -12.161 1.00 0.00 332 GLU A O 10
ATOM 13710 N N . THR A 1 7 ? -0.864 8.086 -10.117 1.00 0.00 333 THR A N 10
ATOM 13711 C CA . THR A 1 7 ? -2.143 8.470 -9.490 1.00 0.00 333 THR A CA 10
ATOM 13712 C C . THR A 1 7 ? -2.764 9.703 -10.153 1.00 0.00 333 THR A C 10
ATOM 13713 O O . THR A 1 7 ? -3.983 9.841 -10.136 1.00 0.00 333 THR A O 10
ATOM 13724 N N . ALA A 1 8 ? -1.980 10.548 -10.827 1.00 0.00 334 ALA A N 10
ATOM 13725 C CA . ALA A 1 8 ? -2.515 11.614 -11.680 1.00 0.00 334 ALA A CA 10
ATOM 13726 C C . ALA A 1 8 ? -3.404 11.113 -12.843 1.00 0.00 334 ALA A C 10
ATOM 13727 O O . ALA A 1 8 ? -4.277 11.853 -13.295 1.00 0.00 334 ALA A O 10
ATOM 13734 N N . ALA A 1 9 ? -3.232 9.866 -13.306 1.00 0.00 335 ALA A N 10
ATOM 13735 C CA . ALA A 1 9 ? -4.152 9.220 -14.245 1.00 0.00 335 ALA A CA 10
ATOM 13736 C C . ALA A 1 9 ? -5.446 8.806 -13.534 1.00 0.00 335 ALA A C 10
ATOM 13737 O O . ALA A 1 9 ? -6.544 9.159 -13.972 1.00 0.00 335 ALA A O 10
ATOM 13744 N N . LYS A 1 10 ? -5.320 8.123 -12.387 1.00 0.00 336 LYS A N 10
ATOM 13745 C CA . LYS A 1 10 ? -6.439 7.693 -11.546 1.00 0.00 336 LYS A CA 10
ATOM 13746 C C . LYS A 1 10 ? -7.351 8.870 -11.148 1.00 0.00 336 LYS A C 10
ATOM 13747 O O . LYS A 1 10 ? -8.572 8.748 -11.240 1.00 0.00 336 LYS A O 10
ATOM 13766 N N . PHE A 1 11 ? -6.759 10.032 -10.839 1.00 0.00 337 PHE A N 10
ATOM 13767 C CA . PHE A 1 11 ? -7.429 11.305 -10.534 1.00 0.00 337 PHE A CA 10
ATOM 13768 C C . PHE A 1 11 ? -8.436 11.756 -11.619 1.00 0.00 337 PHE A C 10
ATOM 13769 O O . PHE A 1 11 ? -9.354 12.528 -11.346 1.00 0.00 337 PHE A O 10
ATOM 13786 N N . THR A 1 12 ? -8.270 11.285 -12.860 1.00 0.00 338 THR A N 10
ATOM 13787 C CA . THR A 1 12 ? -9.146 11.575 -14.011 1.00 0.00 338 THR A CA 10
ATOM 13788 C C . THR A 1 12 ? -9.924 10.352 -14.506 1.00 0.00 338 THR A C 10
ATOM 13789 O O . THR A 1 12 ? -10.790 10.495 -15.366 1.00 0.00 338 THR A O 10
ATOM 13800 N N . GLU A 1 13 ? -9.627 9.153 -14.008 1.00 0.00 339 GLU A N 10
ATOM 13801 C CA . GLU A 1 13 ? -10.172 7.894 -14.514 1.00 0.00 339 GLU A CA 10
ATOM 13802 C C . GLU A 1 13 ? -11.588 7.663 -13.981 1.00 0.00 339 GLU A C 10
ATOM 13803 O O . GLU A 1 13 ? -11.825 7.643 -12.772 1.00 0.00 339 GLU A O 10
ATOM 13815 N N . GLY A 1 14 ? -12.549 7.461 -14.884 1.00 0.00 340 GLY A N 10
ATOM 13816 C CA . GLY A 1 14 ? -13.915 7.080 -14.528 1.00 0.00 340 GLY A CA 10
ATOM 13817 C C . GLY A 1 14 ? -14.777 8.288 -14.176 1.00 0.00 340 GLY A C 10
ATOM 13818 O O . GLY A 1 14 ? -15.960 8.124 -13.893 1.00 0.00 340 GLY A O 10
ATOM 13822 N N . VAL A 1 15 ? -14.191 9.491 -14.196 1.00 0.00 341 VAL A N 10
ATOM 13823 C CA . VAL A 1 15 ? -14.874 10.728 -13.818 1.00 0.00 341 VAL A CA 10
ATOM 13824 C C . VAL A 1 15 ? -15.859 11.204 -14.887 1.00 0.00 341 VAL A C 10
ATOM 13825 O O . VAL A 1 15 ? -15.562 11.161 -16.080 1.00 0.00 341 VAL A O 10
ATOM 13838 N N . ASN A 1 16 ? -17.021 11.689 -14.436 1.00 0.00 342 ASN A N 10
ATOM 13839 C CA . ASN A 1 16 ? -18.157 12.104 -15.269 1.00 0.00 342 ASN A CA 10
ATOM 13840 C C . ASN A 1 16 ? -18.684 13.473 -14.784 1.00 0.00 342 ASN A C 10
ATOM 13841 O O . ASN A 1 16 ? -18.442 13.809 -13.623 1.00 0.00 342 ASN A O 10
ATOM 13852 N N . PRO A 1 17 ? -19.436 14.238 -15.594 1.00 0.00 343 PRO A N 10
ATOM 13853 C CA . PRO A 1 17 ? -20.110 15.453 -15.138 1.00 0.00 343 PRO A CA 10
ATOM 13854 C C . PRO A 1 17 ? -21.310 15.139 -14.233 1.00 0.00 343 PRO A C 10
ATOM 13855 O O . PRO A 1 17 ? -21.764 13.997 -14.156 1.00 0.00 343 PRO A O 10
ATOM 13866 N N . GLY A 1 18 ? -21.854 16.177 -13.589 1.00 0.00 344 GLY A N 10
ATOM 13867 C CA . GLY A 1 18 ? -23.183 16.142 -12.968 1.00 0.00 344 GLY A CA 10
ATOM 13868 C C . GLY A 1 18 ? -23.279 15.336 -11.668 1.00 0.00 344 GLY A C 10
ATOM 13869 O O . GLY A 1 18 ? -24.167 14.488 -11.546 1.00 0.00 344 GLY A O 10
ATOM 13873 N N . GLY A 1 19 ? -22.396 15.594 -10.695 1.00 0.00 345 GLY A N 10
ATOM 13874 C CA . GLY A 1 19 ? -22.569 15.161 -9.302 1.00 0.00 345 GLY A CA 10
ATOM 13875 C C . GLY A 1 19 ? -23.347 16.201 -8.481 1.00 0.00 345 GLY A C 10
ATOM 13876 O O . GLY A 1 19 ? -23.920 17.141 -9.033 1.00 0.00 345 GLY A O 10
ATOM 13880 N N . ASP A 1 20 ? -23.333 16.051 -7.154 1.00 0.00 346 ASP A N 10
ATOM 13881 C CA . ASP A 1 20 ? -24.032 16.934 -6.207 1.00 0.00 346 ASP A CA 10
ATOM 13882 C C . ASP A 1 20 ? -23.207 17.111 -4.921 1.00 0.00 346 ASP A C 10
ATOM 13883 O O . ASP A 1 20 ? -23.170 16.223 -4.066 1.00 0.00 346 ASP A O 10
ATOM 13892 N N . ARG A 1 21 ? -22.535 18.269 -4.806 1.00 0.00 347 ARG A N 10
ATOM 13893 C CA . ARG A 1 21 ? -21.710 18.673 -3.657 1.00 0.00 347 ARG A CA 10
ATOM 13894 C C . ARG A 1 21 ? -20.650 17.622 -3.285 1.00 0.00 347 ARG A C 10
ATOM 13895 O O . ARG A 1 21 ? -20.527 17.215 -2.128 1.00 0.00 347 ARG A O 10
ATOM 13916 N N . ASN A 1 22 ? -19.870 17.187 -4.279 1.00 0.00 348 ASN A N 10
ATOM 13917 C CA . ASN A 1 22 ? -18.640 16.408 -4.042 1.00 0.00 348 ASN A CA 10
ATOM 13918 C C . ASN A 1 22 ? -17.450 17.332 -3.669 1.00 0.00 348 ASN A C 10
ATOM 13919 O O . ASN A 1 22 ? -17.621 18.530 -3.455 1.00 0.00 348 ASN A O 10
ATOM 13930 N N . CYS A 1 23 ? -16.219 16.812 -3.660 1.00 0.00 349 CYS A N 10
ATOM 13931 C CA . CYS A 1 23 ? -14.972 17.593 -3.574 1.00 0.00 349 CYS A CA 10
ATOM 13932 C C . CYS A 1 23 ? -14.261 17.806 -4.929 1.00 0.00 349 CYS A C 10
ATOM 13933 O O . CYS A 1 23 ? -13.340 18.624 -5.000 1.00 0.00 349 CYS A O 10
ATOM 13941 N N . PHE A 1 24 ? -14.695 17.121 -5.997 1.00 0.00 350 PHE A N 10
ATOM 13942 C CA . PHE A 1 24 ? -14.112 17.238 -7.338 1.00 0.00 350 PHE A CA 10
ATOM 13943 C C . PHE A 1 24 ? -14.971 18.092 -8.277 1.00 0.00 350 PHE A C 10
ATOM 13944 O O . PHE A 1 24 ? -16.196 18.025 -8.276 1.00 0.00 350 PHE A O 10
ATOM 13961 N N . ILE A 1 25 ? -14.320 18.822 -9.172 1.00 0.00 351 ILE A N 10
ATOM 13962 C CA . ILE A 1 25 ? -14.910 19.674 -10.213 1.00 0.00 351 ILE A CA 10
ATOM 13963 C C . ILE A 1 25 ? -14.591 19.056 -11.566 1.00 0.00 351 ILE A C 10
ATOM 13964 O O . ILE A 1 25 ? -13.453 18.645 -11.792 1.00 0.00 351 ILE A O 10
ATOM 13980 N N . TYR A 1 26 ? -15.575 19.033 -12.455 1.00 0.00 352 TYR A N 10
ATOM 13981 C CA . TYR A 1 26 ? -15.440 18.627 -13.849 1.00 0.00 352 TYR A CA 10
ATOM 13982 C C . TYR A 1 26 ? -15.451 19.869 -14.756 1.00 0.00 352 TYR A C 10
ATOM 13983 O O . TYR A 1 26 ? -16.287 20.758 -14.577 1.00 0.00 352 TYR A O 10
ATOM 14001 N N . CYS A 1 27 ? -14.547 19.935 -15.736 1.00 0.00 353 CYS A N 10
ATOM 14002 C CA . CYS A 1 27 ? -14.427 21.038 -16.691 1.00 0.00 353 CYS A CA 10
ATOM 14003 C C . CYS A 1 27 ? -14.289 20.451 -18.098 1.00 0.00 353 CYS A C 10
ATOM 14004 O O . CYS A 1 27 ? -13.519 19.521 -18.299 1.00 0.00 353 CYS A O 10
ATOM 14012 N N . SER A 1 28 ? -15.035 20.959 -19.071 1.00 0.00 354 SER A N 10
ATOM 14013 C CA . SER A 1 28 ? -15.130 20.369 -20.410 1.00 0.00 354 SER A CA 10
ATOM 14014 C C . SER A 1 28 ? -15.252 21.437 -21.506 1.00 0.00 354 SER A C 10
ATOM 14015 O O . SER A 1 28 ? -15.525 22.609 -21.234 1.00 0.00 354 SER A O 10
ATOM 14023 N N . ASN A 1 29 ? -14.994 21.029 -22.752 1.00 0.00 355 ASN A N 10
ATOM 14024 C CA . ASN A 1 29 ? -14.865 21.873 -23.942 1.00 0.00 355 ASN A CA 10
ATOM 14025 C C . ASN A 1 29 ? -13.603 22.767 -23.899 1.00 0.00 355 ASN A C 10
ATOM 14026 O O . ASN A 1 29 ? -13.557 23.814 -24.551 1.00 0.00 355 ASN A O 10
ATOM 14037 N N . LEU A 1 30 ? -12.560 22.378 -23.144 1.00 0.00 356 LEU A N 10
ATOM 14038 C CA . LEU A 1 30 ? -11.267 23.061 -23.220 1.00 0.00 356 LEU A CA 10
ATOM 14039 C C . LEU A 1 30 ? -10.666 22.839 -24.626 1.00 0.00 356 LEU A C 10
ATOM 14040 O O . LEU A 1 30 ? -10.750 21.716 -25.137 1.00 0.00 356 LEU A O 10
ATOM 14056 N N . PRO A 1 31 ? -10.055 23.863 -25.252 1.00 0.00 357 PRO A N 10
ATOM 14057 C CA . PRO A 1 31 ? -9.362 23.712 -26.520 1.00 0.00 357 PRO A CA 10
ATOM 14058 C C . PRO A 1 31 ? -8.069 22.909 -26.322 1.00 0.00 357 PRO A C 10
ATOM 14059 O O . PRO A 1 31 ? -7.491 22.892 -25.233 1.00 0.00 357 PRO A O 10
ATOM 14070 N N . PHE A 1 32 ? -7.594 22.254 -27.385 1.00 0.00 358 PHE A N 10
ATOM 14071 C CA . PHE A 1 32 ? -6.472 21.306 -27.317 1.00 0.00 358 PHE A CA 10
ATOM 14072 C C . PHE A 1 32 ? -5.086 21.962 -27.136 1.00 0.00 358 PHE A C 10
ATOM 14073 O O . PHE A 1 32 ? -4.086 21.266 -26.970 1.00 0.00 358 PHE A O 10
ATOM 14090 N N . SER A 1 33 ? -5.020 23.297 -27.117 1.00 0.00 359 SER A N 10
ATOM 14091 C CA . SER A 1 33 ? -3.799 24.066 -26.809 1.00 0.00 359 SER A CA 10
ATOM 14092 C C . SER A 1 33 ? -3.526 24.193 -25.288 1.00 0.00 359 SER A C 10
ATOM 14093 O O . SER A 1 33 ? -2.475 24.702 -24.877 1.00 0.00 359 SER A O 10
ATOM 14101 N N . THR A 1 34 ? -4.454 23.717 -24.437 1.00 0.00 360 THR A N 10
ATOM 14102 C CA . THR A 1 34 ? -4.357 23.765 -22.966 1.00 0.00 360 THR A CA 10
ATOM 14103 C C . THR A 1 34 ? -3.270 22.813 -22.446 1.00 0.00 360 THR A C 10
ATOM 14104 O O . THR A 1 34 ? -3.069 21.727 -22.994 1.00 0.00 360 THR A O 10
ATOM 14115 N N . ALA A 1 35 ? -2.608 23.212 -21.355 1.00 0.00 361 ALA A N 10
ATOM 14116 C CA . ALA A 1 35 ? -1.607 22.434 -20.611 1.00 0.00 361 ALA A CA 10
ATOM 14117 C C . ALA A 1 35 ? -1.911 22.424 -19.099 1.00 0.00 361 ALA A C 10
ATOM 14118 O O . ALA A 1 35 ? -2.768 23.172 -18.628 1.00 0.00 361 ALA A O 10
ATOM 14125 N N . ARG A 1 36 ? -1.205 21.587 -18.324 1.00 0.00 362 ARG A N 10
ATOM 14126 C CA . ARG A 1 36 ? -1.513 21.314 -16.904 1.00 0.00 362 ARG A CA 10
ATOM 14127 C C . ARG A 1 36 ? -1.561 22.578 -16.026 1.00 0.00 362 ARG A C 10
ATOM 14128 O O . ARG A 1 36 ? -2.407 22.699 -15.141 1.00 0.00 362 ARG A O 10
ATOM 14149 N N . SER A 1 37 ? -0.686 23.545 -16.304 1.00 0.00 363 SER A N 10
ATOM 14150 C CA . SER A 1 37 ? -0.581 24.808 -15.550 1.00 0.00 363 SER A CA 10
ATOM 14151 C C . SER A 1 37 ? -1.773 25.761 -15.773 1.00 0.00 363 SER A C 10
ATOM 14152 O O . SER A 1 37 ? -1.986 26.676 -14.974 1.00 0.00 363 SER A O 10
ATOM 14160 N N . ASP A 1 38 ? -2.585 25.541 -16.817 1.00 0.00 364 ASP A N 10
ATOM 14161 C CA . ASP A 1 38 ? -3.760 26.363 -17.130 1.00 0.00 364 ASP A CA 10
ATOM 14162 C C . ASP A 1 38 ? -4.910 26.189 -16.122 1.00 0.00 364 ASP A C 10
ATOM 14163 O O . ASP A 1 38 ? -5.708 27.102 -15.918 1.00 0.00 364 ASP A O 10
ATOM 14172 N N . LEU A 1 39 ? -4.979 25.039 -15.444 1.00 0.00 365 LEU A N 10
ATOM 14173 C CA . LEU A 1 39 ? -5.996 24.777 -14.422 1.00 0.00 365 LEU A CA 10
ATOM 14174 C C . LEU A 1 39 ? -5.847 25.773 -13.268 1.00 0.00 365 LEU A C 10
ATOM 14175 O O . LEU A 1 39 ? -6.795 26.469 -12.907 1.00 0.00 365 LEU A O 10
ATOM 14191 N N . PHE A 1 40 ? -4.625 25.917 -12.759 1.00 0.00 366 PHE A N 10
ATOM 14192 C CA . PHE A 1 40 ? -4.283 26.791 -11.640 1.00 0.00 366 PHE A CA 10
ATOM 14193 C C . PHE A 1 40 ? -4.324 28.293 -11.994 1.00 0.00 366 PHE A C 10
ATOM 14194 O O . PHE A 1 40 ? -4.209 29.135 -11.106 1.00 0.00 366 PHE A O 10
ATOM 14211 N N . ASP A 1 41 ? -4.512 28.641 -13.270 1.00 0.00 367 ASP A N 10
ATOM 14212 C CA . ASP A 1 41 ? -4.737 30.007 -13.759 1.00 0.00 367 ASP A CA 10
ATOM 14213 C C . ASP A 1 41 ? -6.123 30.550 -13.369 1.00 0.00 367 ASP A C 10
ATOM 14214 O O . ASP A 1 41 ? -6.233 31.587 -12.713 1.00 0.00 367 ASP A O 10
ATOM 14223 N N . LEU A 1 42 ? -7.178 29.832 -13.784 1.00 0.00 368 LEU A N 10
ATOM 14224 C CA . LEU A 1 42 ? -8.577 30.240 -13.625 1.00 0.00 368 LEU A CA 10
ATOM 14225 C C . LEU A 1 42 ? -9.228 29.709 -12.343 1.00 0.00 368 LEU A C 10
ATOM 14226 O O . LEU A 1 42 ? -10.124 30.362 -11.804 1.00 0.00 368 LEU A O 10
ATOM 14242 N N . PHE A 1 43 ? -8.755 28.573 -11.819 1.00 0.00 369 PHE A N 10
ATOM 14243 C CA . PHE A 1 43 ? -9.222 28.028 -10.546 1.00 0.00 369 PHE A CA 10
ATOM 14244 C C . PHE A 1 43 ? -8.443 28.588 -9.348 1.00 0.00 369 PHE A C 10
ATOM 14245 O O . PHE A 1 43 ? -9.025 28.777 -8.280 1.00 0.00 369 PHE A O 10
ATOM 14262 N N . GLY A 1 44 ? -7.159 28.930 -9.525 1.00 0.00 370 GLY A N 10
ATOM 14263 C CA . GLY A 1 44 ? -6.266 29.428 -8.466 1.00 0.00 370 GLY A CA 10
ATOM 14264 C C . GLY A 1 44 ? -6.831 30.562 -7.581 1.00 0.00 370 GLY A C 10
ATOM 14265 O O . GLY A 1 44 ? -6.651 30.471 -6.364 1.00 0.00 370 GLY A O 10
ATOM 14269 N N . PRO A 1 45 ? -7.520 31.595 -8.124 1.00 0.00 371 PRO A N 10
ATOM 14270 C CA . PRO A 1 45 ? -8.089 32.689 -7.329 1.00 0.00 371 PRO A CA 10
ATOM 14271 C C . PRO A 1 45 ? -9.462 32.377 -6.698 1.00 0.00 371 PRO A C 10
ATOM 14272 O O . PRO A 1 45 ? -9.972 33.205 -5.943 1.00 0.00 371 PRO A O 10
ATOM 14283 N N . ILE A 1 46 ? -10.069 31.210 -6.967 1.00 0.00 372 ILE A N 10
ATOM 14284 C CA . ILE A 1 46 ? -11.354 30.800 -6.359 1.00 0.00 372 ILE A CA 10
ATOM 14285 C C . ILE A 1 46 ? -11.146 30.289 -4.921 1.00 0.00 372 ILE A C 10
ATOM 14286 O O . ILE A 1 46 ? -11.942 30.599 -4.031 1.00 0.00 372 ILE A O 10
ATOM 14302 N N . GLY A 1 47 ? -10.065 29.535 -4.695 1.00 0.00 373 GLY A N 10
ATOM 14303 C CA . GLY A 1 47 ? -9.702 28.909 -3.417 1.00 0.00 373 GLY A CA 10
ATOM 14304 C C . GLY A 1 47 ? -8.523 27.945 -3.559 1.00 0.00 373 GLY A C 10
ATOM 14305 O O . GLY A 1 47 ? -7.811 27.966 -4.564 1.00 0.00 373 GLY A O 10
ATOM 14309 N N . LYS A 1 48 ? -8.314 27.074 -2.568 1.00 0.00 374 LYS A N 10
ATOM 14310 C CA . LYS A 1 48 ? -7.204 26.114 -2.570 1.00 0.00 374 LYS A CA 10
ATOM 14311 C C . LYS A 1 48 ? -7.563 24.800 -3.299 1.00 0.00 374 LYS A C 10
ATOM 14312 O O . LYS A 1 48 ? -8.270 23.941 -2.762 1.00 0.00 374 LYS A O 10
ATOM 14331 N N . ILE A 1 49 ? -7.017 24.616 -4.504 1.00 0.00 375 ILE A N 10
ATOM 14332 C CA . ILE A 1 49 ? -6.999 23.325 -5.215 1.00 0.00 375 ILE A CA 10
ATOM 14333 C C . ILE A 1 49 ? -6.095 22.360 -4.427 1.00 0.00 375 ILE A C 10
ATOM 14334 O O . ILE A 1 49 ? -4.918 22.653 -4.201 1.00 0.00 375 ILE A O 10
ATOM 14350 N N . ASN A 1 50 ? -6.628 21.206 -4.029 1.00 0.00 376 ASN A N 10
ATOM 14351 C CA . ASN A 1 50 ? -5.846 20.093 -3.495 1.00 0.00 376 ASN A CA 10
ATOM 14352 C C . ASN A 1 50 ? -5.028 19.384 -4.604 1.00 0.00 376 ASN A C 10
ATOM 14353 O O . ASN A 1 50 ? -3.877 19.009 -4.374 1.00 0.00 376 ASN A O 10
ATOM 14364 N N . ASN A 1 51 ? -5.621 19.218 -5.797 1.00 0.00 377 ASN A N 10
ATOM 14365 C CA . ASN A 1 51 ? -5.054 18.587 -7.004 1.00 0.00 377 ASN A CA 10
ATOM 14366 C C . ASN A 1 51 ? -5.900 18.901 -8.250 1.00 0.00 377 ASN A C 10
ATOM 14367 O O . ASN A 1 51 ? -7.069 19.259 -8.129 1.00 0.00 377 ASN A O 10
ATOM 14378 N N . ALA A 1 52 ? -5.337 18.712 -9.447 1.00 0.00 378 ALA A N 10
ATOM 14379 C CA . ALA A 1 52 ? -6.011 18.976 -10.733 1.00 0.00 378 ALA A CA 10
ATOM 14380 C C . ALA A 1 52 ? -5.223 18.429 -11.934 1.00 0.00 378 ALA A C 10
ATOM 14381 O O . ALA A 1 52 ? -4.003 18.574 -11.987 1.00 0.00 378 ALA A O 10
ATOM 14388 N N . GLU A 1 53 ? -5.920 17.826 -12.907 1.00 0.00 379 GLU A N 10
ATOM 14389 C CA . GLU A 1 53 ? -5.333 17.030 -13.992 1.00 0.00 379 GLU A CA 10
ATOM 14390 C C . GLU A 1 53 ? -6.271 17.031 -15.218 1.00 0.00 379 GLU A C 10
ATOM 14391 O O . GLU A 1 53 ? -7.429 17.453 -15.127 1.00 0.00 379 GLU A O 10
ATOM 14403 N N . LEU A 1 54 ? -5.781 16.549 -16.367 1.00 0.00 380 LEU A N 10
ATOM 14404 C CA . LEU A 1 54 ? -6.503 16.520 -17.651 1.00 0.00 380 LEU A CA 10
ATOM 14405 C C . LEU A 1 54 ? -6.882 15.092 -18.057 1.00 0.00 380 LEU A C 10
ATOM 14406 O O . LEU A 1 54 ? -6.077 14.175 -17.892 1.00 0.00 380 LEU A O 10
ATOM 14422 N N . LYS A 1 55 ? -8.092 14.874 -18.595 1.00 0.00 381 LYS A N 10
ATOM 14423 C CA . LYS A 1 55 ? -8.578 13.505 -18.825 1.00 0.00 381 LYS A CA 10
ATOM 14424 C C . LYS A 1 55 ? -7.810 12.760 -19.956 1.00 0.00 381 LYS A C 10
ATOM 14425 O O . LYS A 1 55 ? -7.779 13.276 -21.078 1.00 0.00 381 LYS A O 10
ATOM 14444 N N . PRO A 1 56 ? -7.229 11.566 -19.695 1.00 0.00 382 PRO A N 10
ATOM 14445 C CA . PRO A 1 56 ? -6.535 10.747 -20.692 1.00 0.00 382 PRO A CA 10
ATOM 14446 C C . PRO A 1 56 ? -7.515 10.006 -21.617 1.00 0.00 382 PRO A C 10
ATOM 14447 O O . PRO A 1 56 ? -8.722 9.981 -21.378 1.00 0.00 382 PRO A O 10
ATOM 14458 N N . GLN A 1 57 ? -6.977 9.389 -22.673 1.00 0.00 383 GLN A N 10
ATOM 14459 C CA . GLN A 1 57 ? -7.696 8.708 -23.737 1.00 0.00 383 GLN A CA 10
ATOM 14460 C C . GLN A 1 57 ? -6.726 7.715 -24.411 1.00 0.00 383 GLN A C 10
ATOM 14461 O O . GLN A 1 57 ? -5.581 8.065 -24.702 1.00 0.00 383 GLN A O 10
ATOM 14475 N N . GLU A 1 58 ? -7.168 6.469 -24.637 1.00 0.00 384 GLU A N 10
ATOM 14476 C CA . GLU A 1 58 ? -6.292 5.340 -25.004 1.00 0.00 384 GLU A CA 10
ATOM 14477 C C . GLU A 1 58 ? -5.581 5.492 -26.362 1.00 0.00 384 GLU A C 10
ATOM 14478 O O . GLU A 1 58 ? -4.512 4.910 -26.562 1.00 0.00 384 GLU A O 10
ATOM 14490 N N . ASN A 1 59 ? -6.132 6.290 -27.288 1.00 0.00 385 ASN A N 10
ATOM 14491 C CA . ASN A 1 59 ? -5.513 6.571 -28.591 1.00 0.00 385 ASN A CA 10
ATOM 14492 C C . ASN A 1 59 ? -4.438 7.687 -28.536 1.00 0.00 385 ASN A C 10
ATOM 14493 O O . ASN A 1 59 ? -3.810 7.998 -29.551 1.00 0.00 385 ASN A O 10
ATOM 14504 N N . GLY A 1 60 ? -4.236 8.328 -27.372 1.00 0.00 386 GLY A N 10
ATOM 14505 C CA . GLY A 1 60 ? -3.240 9.394 -27.160 1.00 0.00 386 GLY A CA 10
ATOM 14506 C C . GLY A 1 60 ? -3.682 10.796 -27.604 1.00 0.00 386 GLY A C 10
ATOM 14507 O O . GLY A 1 60 ? -2.905 11.744 -27.482 1.00 0.00 386 GLY A O 10
ATOM 14511 N N . GLN A 1 61 ? -4.904 10.942 -28.129 1.00 0.00 387 GLN A N 10
ATOM 14512 C CA . GLN A 1 61 ? -5.469 12.226 -28.563 1.00 0.00 387 GLN A CA 10
ATOM 14513 C C . GLN A 1 61 ? -6.057 12.996 -27.361 1.00 0.00 387 GLN A C 10
ATOM 14514 O O . GLN A 1 61 ? -6.598 12.359 -26.451 1.00 0.00 387 GLN A O 10
ATOM 14528 N N . PRO A 1 62 ? -6.007 14.344 -27.351 1.00 0.00 388 PRO A N 10
ATOM 14529 C CA . PRO A 1 62 ? -6.551 15.161 -26.266 1.00 0.00 388 PRO A CA 10
ATOM 14530 C C . PRO A 1 62 ? -8.086 15.083 -26.212 1.00 0.00 388 PRO A C 10
ATOM 14531 O O . PRO A 1 62 ? -8.760 15.019 -27.244 1.00 0.00 388 PRO A O 10
ATOM 14542 N N . THR A 1 63 ? -8.632 15.093 -24.987 1.00 0.00 389 THR A N 10
ATOM 14543 C CA . THR A 1 63 ? -10.072 14.952 -24.701 1.00 0.00 389 THR A CA 10
ATOM 14544 C C . THR A 1 63 ? -10.829 16.274 -24.652 1.00 0.00 389 THR A C 10
ATOM 14545 O O . THR A 1 63 ? -12.041 16.285 -24.869 1.00 0.00 389 THR A O 10
ATOM 14556 N N . GLY A 1 64 ? -10.141 17.370 -24.310 1.00 0.00 390 GLY A N 10
ATOM 14557 C CA . GLY A 1 64 ? -10.774 18.656 -23.999 1.00 0.00 390 GLY A CA 10
ATOM 14558 C C . GLY A 1 64 ? -11.492 18.676 -22.645 1.00 0.00 390 GLY A C 10
ATOM 14559 O O . GLY A 1 64 ? -12.425 19.460 -22.482 1.00 0.00 390 GLY A O 10
ATOM 14563 N N . VAL A 1 65 ? -11.076 17.837 -21.683 1.00 0.00 391 VAL A N 10
ATOM 14564 C CA . VAL A 1 65 ? -11.636 17.768 -20.314 1.00 0.00 391 VAL A CA 10
ATOM 14565 C C . VAL A 1 65 ? -10.536 17.901 -19.265 1.00 0.00 391 VAL A C 10
ATOM 14566 O O . VAL A 1 65 ? -9.474 17.296 -19.392 1.00 0.00 391 VAL A O 10
ATOM 14579 N N . ALA A 1 66 ? -10.838 18.637 -18.196 1.00 0.00 392 ALA A N 10
ATOM 14580 C CA . ALA A 1 66 ? -10.066 18.674 -16.959 1.00 0.00 392 ALA A CA 10
ATOM 14581 C C . ALA A 1 66 ? -10.891 18.229 -15.736 1.00 0.00 392 ALA A C 10
ATOM 14582 O O . ALA A 1 66 ? -12.118 18.329 -15.724 1.00 0.00 392 ALA A O 10
ATOM 14589 N N . VAL A 1 67 ? -10.193 17.784 -14.689 1.00 0.00 393 VAL A N 10
ATOM 14590 C CA . VAL A 1 67 ? -10.755 17.572 -13.343 1.00 0.00 393 VAL A CA 10
ATOM 14591 C C . VAL A 1 67 ? -9.982 18.454 -12.360 1.00 0.00 393 VAL A C 10
ATOM 14592 O O . VAL A 1 67 ? -8.779 18.648 -12.525 1.00 0.00 393 VAL A O 10
ATOM 14605 N N . VAL A 1 68 ? -10.664 18.970 -11.338 1.00 0.00 394 VAL A N 10
ATOM 14606 C CA . VAL A 1 68 ? -10.069 19.763 -10.240 1.00 0.00 394 VAL A CA 10
ATOM 14607 C C . VAL A 1 68 ? -10.566 19.179 -8.911 1.00 0.00 394 VAL A C 10
ATOM 14608 O O . VAL A 1 68 ? -11.596 18.515 -8.897 1.00 0.00 394 VAL A O 10
ATOM 14621 N N . GLU A 1 69 ? -9.845 19.353 -7.805 1.00 0.00 395 GLU A N 10
ATOM 14622 C CA . GLU A 1 69 ? -10.170 18.798 -6.485 1.00 0.00 395 GLU A CA 10
ATOM 14623 C C . GLU A 1 69 ? -9.799 19.828 -5.421 1.00 0.00 395 GLU A C 10
ATOM 14624 O O . GLU A 1 69 ? -8.769 20.485 -5.542 1.00 0.00 395 GLU A O 10
ATOM 14636 N N . TYR A 1 70 ? -10.650 20.026 -4.415 1.00 0.00 396 TYR A N 10
ATOM 14637 C CA . TYR A 1 70 ? -10.636 21.222 -3.560 1.00 0.00 396 TYR A CA 10
ATOM 14638 C C . TYR A 1 70 ? -10.611 20.947 -2.048 1.00 0.00 396 TYR A C 10
ATOM 14639 O O . TYR A 1 70 ? -11.255 20.020 -1.549 1.00 0.00 396 TYR A O 10
ATOM 14657 N N . GLU A 1 71 ? -9.901 21.824 -1.322 1.00 0.00 397 GLU A N 10
ATOM 14658 C CA . GLU A 1 71 ? -9.740 21.746 0.140 1.00 0.00 397 GLU A CA 10
ATOM 14659 C C . GLU A 1 71 ? -11.089 21.678 0.877 1.00 0.00 397 GLU A C 10
ATOM 14660 O O . GLU A 1 71 ? -11.255 20.835 1.764 1.00 0.00 397 GLU A O 10
ATOM 14672 N N . ASN A 1 72 ? -12.055 22.529 0.501 1.00 0.00 398 ASN A N 10
ATOM 14673 C CA . ASN A 1 72 ? -13.353 22.623 1.163 1.00 0.00 398 ASN A CA 10
ATOM 14674 C C . ASN A 1 72 ? -14.479 22.546 0.130 1.00 0.00 398 ASN A C 10
ATOM 14675 O O . ASN A 1 72 ? -14.385 23.120 -0.956 1.00 0.00 398 ASN A O 10
ATOM 14686 N N . LEU A 1 73 ? -15.596 21.915 0.501 1.00 0.00 399 LEU A N 10
ATOM 14687 C CA . LEU A 1 73 ? -16.790 21.804 -0.350 1.00 0.00 399 LEU A CA 10
ATOM 14688 C C . LEU A 1 73 ? -17.420 23.159 -0.714 1.00 0.00 399 LEU A C 10
ATOM 14689 O O . LEU A 1 73 ? -18.084 23.257 -1.743 1.00 0.00 399 LEU A O 10
ATOM 14705 N N . VAL A 1 74 ? -17.182 24.206 0.083 1.00 0.00 400 VAL A N 10
ATOM 14706 C CA . VAL A 1 74 ? -17.551 25.598 -0.260 1.00 0.00 400 VAL A CA 10
ATOM 14707 C C . VAL A 1 74 ? -16.734 26.183 -1.418 1.00 0.00 400 VAL A C 10
ATOM 14708 O O . VAL A 1 74 ? -17.293 26.932 -2.215 1.00 0.00 400 VAL A O 10
ATOM 14721 N N . ASP A 1 75 ? -15.445 25.836 -1.546 1.00 0.00 401 ASP A N 10
ATOM 14722 C CA . ASP A 1 75 ? -14.599 26.310 -2.648 1.00 0.00 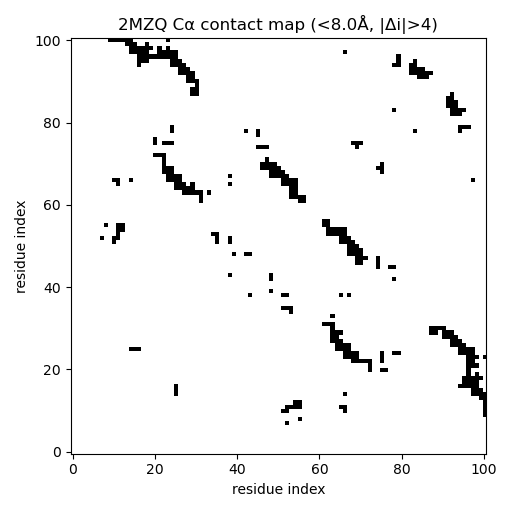401 ASP A CA 10
ATOM 14723 C C . ASP A 1 75 ? -14.915 25.550 -3.937 1.00 0.00 401 ASP A C 10
ATOM 14724 O O . ASP A 1 75 ? -14.970 26.150 -5.010 1.00 0.00 401 ASP A O 10
ATOM 14733 N N . ALA A 1 76 ? -15.190 24.244 -3.809 1.00 0.00 402 ALA A N 10
ATOM 14734 C CA . ALA A 1 76 ? -15.655 23.415 -4.914 1.00 0.00 402 ALA A CA 10
ATOM 14735 C C . ALA A 1 76 ? -16.985 23.919 -5.510 1.00 0.00 402 ALA A C 10
ATOM 14736 O O . ALA A 1 76 ? -17.090 24.111 -6.724 1.00 0.00 402 ALA A O 10
ATOM 14743 N N . ASP A 1 77 ? -17.982 24.202 -4.666 1.00 0.00 403 ASP A N 10
ATOM 14744 C CA . ASP A 1 77 ? -19.223 24.840 -5.097 1.00 0.00 403 ASP A CA 10
ATOM 14745 C C . ASP A 1 77 ? -18.971 26.190 -5.790 1.00 0.00 403 ASP A C 10
ATOM 14746 O O . ASP A 1 77 ? -19.531 26.440 -6.858 1.00 0.00 403 ASP A O 10
ATOM 14755 N N . PHE A 1 78 ? -18.082 27.027 -5.236 1.00 0.00 404 PHE A N 10
ATOM 14756 C CA . PHE A 1 78 ? -17.769 28.355 -5.774 1.00 0.00 404 PHE A CA 10
ATOM 14757 C C . PHE A 1 78 ? -17.209 28.348 -7.206 1.00 0.00 404 PHE A C 10
ATOM 14758 O O . PHE A 1 78 ? -17.526 29.258 -7.973 1.00 0.00 404 PHE A O 10
ATOM 14775 N N . CYS A 1 79 ? -16.462 27.316 -7.618 1.00 0.00 405 CYS A N 10
ATOM 14776 C CA . CYS A 1 79 ? -16.064 27.133 -9.021 1.00 0.00 405 CYS A CA 10
ATOM 14777 C C . CYS A 1 79 ? -17.284 26.992 -9.931 1.00 0.00 405 CYS A C 10
ATOM 14778 O O . CYS A 1 79 ? -17.397 27.658 -10.951 1.00 0.00 405 CYS A O 10
ATOM 14786 N N . ILE A 1 80 ? -18.215 26.135 -9.534 1.00 0.00 406 ILE A N 10
ATOM 14787 C CA . ILE A 1 80 ? -19.424 25.804 -10.291 1.00 0.00 406 ILE A CA 10
ATOM 14788 C C . ILE A 1 80 ? -20.435 26.972 -10.271 1.00 0.00 406 ILE A C 10
ATOM 14789 O O . ILE A 1 80 ? -21.250 27.085 -11.188 1.00 0.00 406 ILE A O 10
ATOM 14805 N N . GLN A 1 81 ? -20.319 27.904 -9.314 1.00 0.00 407 GLN A N 10
ATOM 14806 C CA . GLN A 1 81 ? -20.996 29.207 -9.372 1.00 0.00 407 GLN A CA 10
ATOM 14807 C C . GLN A 1 81 ? -20.357 30.143 -10.415 1.00 0.00 407 GLN A C 10
ATOM 14808 O O . GLN A 1 81 ? -21.064 30.709 -11.251 1.00 0.00 407 GLN A O 10
ATOM 14822 N N . LYS A 1 82 ? -19.030 30.328 -10.376 1.00 0.00 408 LYS A N 10
ATOM 14823 C CA . LYS A 1 82 ? -18.341 31.388 -11.127 1.00 0.00 408 LYS A CA 10
ATOM 14824 C C . LYS A 1 82 ? -17.903 31.030 -12.560 1.00 0.00 408 LYS A C 10
ATOM 14825 O O . LYS A 1 82 ? -17.966 31.886 -13.445 1.00 0.00 408 LYS A O 10
ATOM 14844 N N . LEU A 1 83 ? -17.446 29.796 -12.806 1.00 0.00 409 LEU A N 10
ATOM 14845 C CA . LEU A 1 83 ? -16.785 29.391 -14.059 1.00 0.00 409 LEU A CA 10
ATOM 14846 C C . LEU A 1 83 ? -17.765 28.881 -15.130 1.00 0.00 409 LEU A C 10
ATOM 14847 O O . LEU A 1 83 ? -17.384 28.752 -16.285 1.00 0.00 409 LEU A O 10
ATOM 14863 N N . ASN A 1 84 ? -19.020 28.580 -14.784 1.00 0.00 410 ASN A N 10
ATOM 14864 C CA . ASN A 1 84 ? -20.010 27.910 -15.655 1.00 0.00 410 ASN A CA 10
ATOM 14865 C C . ASN A 1 84 ? -20.382 28.671 -16.963 1.00 0.00 410 ASN A C 10
ATOM 14866 O O . ASN A 1 84 ? -21.119 28.151 -17.799 1.00 0.00 410 ASN A O 10
ATOM 14877 N N . ASN A 1 85 ? -19.837 29.878 -17.167 1.00 0.00 411 ASN A N 10
ATOM 14878 C CA . ASN A 1 85 ? -19.964 30.705 -18.378 1.00 0.00 411 ASN A CA 10
ATOM 14879 C C . ASN A 1 85 ? -18.605 31.261 -18.876 1.00 0.00 411 ASN A C 10
ATOM 14880 O O . ASN A 1 85 ? -18.565 32.172 -19.704 1.00 0.00 411 ASN A O 10
ATOM 14891 N N . TYR A 1 86 ? -17.484 30.747 -18.354 1.00 0.00 412 TYR A N 10
ATOM 14892 C CA . TYR A 1 86 ? -16.134 31.248 -18.573 1.00 0.00 412 TYR A CA 10
ATOM 14893 C C . TYR A 1 86 ? -15.673 31.104 -20.037 1.00 0.00 412 TYR A C 10
ATOM 14894 O O . TYR A 1 86 ? -15.603 30.002 -20.590 1.00 0.00 412 TYR A O 10
ATOM 14912 N N . ASN A 1 87 ? -15.345 32.243 -20.652 1.00 0.00 413 ASN A N 10
ATOM 14913 C CA . ASN A 1 87 ? -14.794 32.336 -22.004 1.00 0.00 413 ASN A CA 10
ATOM 14914 C C . ASN A 1 87 ? -13.276 32.061 -22.020 1.00 0.00 413 ASN A C 10
ATOM 14915 O O . ASN A 1 87 ? -12.515 32.632 -21.237 1.00 0.00 413 ASN A O 10
ATOM 14926 N N . TYR A 1 88 ? -12.835 31.190 -22.931 1.00 0.00 414 TYR A N 10
ATOM 14927 C CA . TYR A 1 88 ? -11.460 30.696 -23.023 1.00 0.00 414 TYR A CA 10
ATOM 14928 C C . TYR A 1 88 ? -11.109 30.234 -24.450 1.00 0.00 414 TYR A C 10
ATOM 14929 O O . TYR A 1 88 ? -11.805 29.396 -25.025 1.00 0.00 414 TYR A O 10
ATOM 14947 N N . GLY A 1 89 ? -10.050 30.797 -25.049 1.00 0.00 415 GLY A N 10
ATOM 14948 C CA . GLY A 1 89 ? -9.559 30.401 -26.384 1.00 0.00 415 GLY A CA 10
ATOM 14949 C C . GLY A 1 89 ? -10.407 30.884 -27.571 1.00 0.00 415 GLY A C 10
ATOM 14950 O O . GLY A 1 89 ? -10.110 30.524 -28.710 1.00 0.00 415 GLY A O 10
ATOM 14954 N N . GLY A 1 90 ? -11.494 31.628 -27.314 1.00 0.00 416 GLY A N 10
ATOM 14955 C CA . GLY A 1 90 ? -12.564 31.942 -28.279 1.00 0.00 416 GLY A CA 10
ATOM 14956 C C . GLY A 1 90 ? -13.802 31.040 -28.145 1.00 0.00 416 GLY A C 10
ATOM 14957 O O . GLY A 1 90 ? -14.783 31.237 -28.866 1.00 0.00 416 GLY A O 10
ATOM 14961 N N . CYS A 1 91 ? -13.770 30.084 -27.211 1.00 0.00 417 CYS A N 10
ATOM 14962 C CA . CYS A 1 91 ? -14.856 29.167 -26.848 1.00 0.00 417 CYS A CA 10
ATOM 14963 C C . CYS A 1 91 ? -15.414 29.493 -25.447 1.00 0.00 417 CYS A C 10
ATOM 14964 O O . CYS A 1 91 ? -14.871 30.327 -24.724 1.00 0.00 417 CYS A O 10
ATOM 14972 N N . SER A 1 92 ? -16.473 28.804 -25.030 1.00 0.00 418 SER A N 10
ATOM 14973 C CA . SER A 1 92 ? -16.969 28.814 -23.642 1.00 0.00 418 SER A CA 10
ATOM 14974 C C . SER A 1 92 ? -16.801 27.421 -23.012 1.00 0.00 418 SER A C 10
ATOM 14975 O O . SER A 1 92 ? -16.996 26.405 -23.689 1.00 0.00 418 SER A O 10
ATOM 14983 N N . LEU A 1 93 ? -16.413 27.353 -21.733 1.00 0.00 419 LEU A N 10
ATOM 14984 C CA . LEU A 1 93 ? -16.192 26.081 -21.034 1.00 0.00 419 LEU A CA 10
ATOM 14985 C C . LEU A 1 93 ? -17.462 25.608 -20.319 1.00 0.00 419 LEU A C 10
ATOM 14986 O O . LEU A 1 93 ? -18.228 26.406 -19.774 1.00 0.00 419 LEU A O 10
ATOM 15002 N N . GLN A 1 94 ? -17.649 24.290 -20.285 1.00 0.00 420 GLN A N 10
ATOM 15003 C CA . GLN A 1 94 ? -18.665 23.622 -19.475 1.00 0.00 420 GLN A CA 10
ATOM 15004 C C . GLN A 1 94 ? -18.043 23.250 -18.123 1.00 0.00 420 GLN A C 10
ATOM 15005 O O . GLN A 1 94 ? -16.915 22.766 -18.075 1.00 0.00 420 GLN A O 10
ATOM 15019 N N . ILE A 1 95 ? -18.763 23.478 -17.021 1.00 0.00 421 ILE A N 10
ATOM 15020 C CA . ILE A 1 95 ? -18.282 23.267 -15.644 1.00 0.00 421 ILE A CA 10
ATOM 15021 C C . ILE A 1 95 ? -19.403 22.636 -14.820 1.00 0.00 421 ILE A C 10
ATOM 15022 O O . ILE A 1 95 ? -20.539 23.111 -14.852 1.00 0.00 421 ILE A O 10
ATOM 15038 N N . SER A 1 96 ? -19.079 21.607 -14.045 1.00 0.00 422 SER A N 10
ATOM 15039 C CA . SER A 1 96 ? -20.029 20.913 -13.159 1.00 0.00 422 SER A CA 10
ATOM 15040 C C . SER A 1 96 ? -19.314 20.133 -12.045 1.00 0.00 422 SER A C 10
ATOM 15041 O O . SER A 1 96 ? -18.093 20.180 -11.917 1.00 0.00 422 SER A O 10
ATOM 15049 N N . TYR A 1 97 ? -20.065 19.404 -11.215 1.00 0.00 423 TYR A N 10
ATOM 15050 C CA . TYR A 1 97 ? -19.498 18.524 -10.195 1.00 0.00 423 TYR A CA 10
ATOM 15051 C C . TYR A 1 97 ? -18.992 17.215 -10.828 1.00 0.00 423 TYR A C 10
ATOM 15052 O O . TYR A 1 97 ? -19.758 16.508 -11.478 1.00 0.00 423 TYR A O 10
ATOM 15070 N N . ALA A 1 98 ? -17.720 16.861 -10.617 1.00 0.00 424 ALA A N 10
ATOM 15071 C CA . ALA A 1 98 ? -17.141 15.590 -11.066 1.00 0.00 424 ALA A CA 10
ATOM 15072 C C . ALA A 1 98 ? -17.720 14.455 -10.212 1.00 0.00 424 ALA A C 10
ATOM 15073 O O . ALA A 1 98 ? -17.455 14.367 -9.014 1.00 0.00 424 ALA A O 10
ATOM 15080 N N . ARG A 1 99 ? -18.573 13.632 -10.831 1.00 0.00 425 ARG A N 10
ATOM 15081 C CA . ARG A 1 99 ? -19.500 12.706 -10.166 1.00 0.00 425 ARG A CA 10
ATOM 15082 C C . ARG A 1 99 ? -18.788 11.530 -9.485 1.00 0.00 425 ARG A C 10
ATOM 15083 O O . ARG A 1 99 ? -19.113 11.185 -8.349 1.00 0.00 425 ARG A O 10
ATOM 15104 N N . ARG A 1 100 ? -17.799 10.958 -10.174 1.00 0.00 426 ARG A N 10
ATOM 15105 C CA . ARG A 1 100 ? -16.972 9.859 -9.710 1.00 0.00 426 ARG A CA 10
ATOM 15106 C C . ARG A 1 100 ? -15.470 10.140 -9.844 1.00 0.00 426 ARG A C 10
ATOM 15107 O O . ARG A 1 100 ? -14.808 9.648 -10.753 1.00 0.00 426 ARG A O 10
ATOM 15128 N N . ASP A 1 101 ? -14.968 10.784 -8.802 1.00 0.00 427 ASP A N 10
ATOM 15129 C CA . ASP A 1 101 ? -13.552 10.848 -8.362 1.00 0.00 427 ASP A CA 10
ATOM 15130 C C . ASP A 1 101 ? -12.678 11.804 -9.215 1.00 0.00 427 ASP A C 10
ATOM 15131 O O . ASP A 1 101 ? -13.238 12.814 -9.713 1.00 0.00 427 ASP A O 10
ATOM 15141 N N . GLY A 1 1 ? 12.638 3.602 -9.159 1.00 0.00 327 GLY A N 11
ATOM 15142 C CA . GLY A 1 1 ? 11.409 3.601 -8.329 1.00 0.00 327 GLY A CA 11
ATOM 15143 C C . GLY A 1 1 ? 11.234 4.902 -7.554 1.00 0.00 327 GLY A C 11
ATOM 15144 O O . GLY A 1 1 ? 11.703 5.955 -7.984 1.00 0.00 327 GLY A O 11
ATOM 15150 N N . SER A 1 2 ? 10.552 4.843 -6.404 1.00 0.00 328 SER A N 11
ATOM 15151 C CA . SER A 1 2 ? 10.337 5.968 -5.461 1.00 0.00 328 SER A CA 11
ATOM 15152 C C . SER A 1 2 ? 9.337 7.038 -5.975 1.00 0.00 328 SER A C 11
ATOM 15153 O O . SER A 1 2 ? 9.320 8.181 -5.506 1.00 0.00 328 SER A O 11
ATOM 15161 N N . HIS A 1 3 ? 8.485 6.691 -6.951 1.00 0.00 329 HIS A N 11
ATOM 15162 C CA . HIS A 1 3 ? 7.458 7.588 -7.507 1.00 0.00 329 HIS A CA 11
ATOM 15163 C C . HIS A 1 3 ? 6.249 7.809 -6.556 1.00 0.00 329 HIS A C 11
ATOM 15164 O O . HIS A 1 3 ? 6.065 7.089 -5.566 1.00 0.00 329 HIS A O 11
ATOM 15178 N N . ILE A 1 4 ? 5.386 8.775 -6.891 1.00 0.00 330 ILE A N 11
ATOM 15179 C CA . ILE A 1 4 ? 4.125 9.099 -6.187 1.00 0.00 330 ILE A CA 11
ATOM 15180 C C . ILE A 1 4 ? 3.044 9.603 -7.176 1.00 0.00 330 ILE A C 11
ATOM 15181 O O . ILE A 1 4 ? 2.145 10.368 -6.827 1.00 0.00 330 ILE A O 11
ATOM 15197 N N . ASP A 1 5 ? 3.154 9.201 -8.449 1.00 0.00 331 ASP A N 11
ATOM 15198 C CA . ASP A 1 5 ? 2.676 9.992 -9.595 1.00 0.00 331 ASP A CA 11
ATOM 15199 C C . ASP A 1 5 ? 1.620 9.307 -10.480 1.00 0.00 331 ASP A C 11
ATOM 15200 O O . ASP A 1 5 ? 0.832 10.011 -11.111 1.00 0.00 331 ASP A O 11
ATOM 15209 N N . GLU A 1 6 ? 1.541 7.967 -10.512 1.00 0.00 332 GLU A N 11
ATOM 15210 C CA . GLU A 1 6 ? 0.555 7.251 -11.352 1.00 0.00 332 GLU A CA 11
ATOM 15211 C C . GLU A 1 6 ? -0.902 7.551 -10.948 1.00 0.00 332 GLU A C 11
ATOM 15212 O O . GLU A 1 6 ? -1.821 7.428 -11.759 1.00 0.00 332 GLU A O 11
ATOM 15224 N N . THR A 1 7 ? -1.108 8.012 -9.706 1.00 0.00 333 THR A N 11
ATOM 15225 C CA . THR A 1 7 ? -2.396 8.463 -9.161 1.00 0.00 333 THR A CA 11
ATOM 15226 C C . THR A 1 7 ? -2.992 9.648 -9.914 1.00 0.00 333 THR A C 11
ATOM 15227 O O . THR A 1 7 ? -4.208 9.797 -9.956 1.00 0.00 333 THR A O 11
ATOM 15238 N N . ALA A 1 8 ? -2.154 10.437 -10.586 1.00 0.00 334 ALA A N 11
ATOM 15239 C CA . ALA A 1 8 ? -2.599 11.520 -11.471 1.00 0.00 334 ALA A CA 11
ATOM 15240 C C . ALA A 1 8 ? -3.425 11.023 -12.678 1.00 0.00 334 ALA A C 11
ATOM 15241 O O . ALA A 1 8 ? -4.251 11.770 -13.206 1.00 0.00 334 ALA A O 11
ATOM 15248 N N . ALA A 1 9 ? -3.263 9.756 -13.083 1.00 0.00 335 ALA A N 11
ATOM 15249 C CA . ALA A 1 9 ? -4.143 9.093 -14.045 1.00 0.00 335 ALA A CA 11
ATOM 15250 C C . ALA A 1 9 ? -5.484 8.739 -13.391 1.00 0.00 335 ALA A C 11
ATOM 15251 O O . ALA A 1 9 ? -6.548 9.108 -13.886 1.00 0.00 335 ALA A O 11
ATOM 15258 N N . LYS A 1 10 ? -5.459 8.091 -12.222 1.00 0.00 336 LYS A N 11
ATOM 15259 C CA . LYS A 1 10 ? -6.676 7.721 -11.496 1.00 0.00 336 LYS A CA 11
ATOM 15260 C C . LYS A 1 10 ? -7.529 8.948 -11.099 1.00 0.00 336 LYS A C 11
ATOM 15261 O O . LYS A 1 10 ? -8.757 8.872 -11.095 1.00 0.00 336 LYS A O 11
ATOM 15280 N N . PHE A 1 11 ? -6.881 10.102 -10.891 1.00 0.00 337 PHE A N 11
ATOM 15281 C CA . PHE A 1 11 ? -7.498 11.404 -10.638 1.00 0.00 337 PHE A CA 11
ATOM 15282 C C . PHE A 1 11 ? -8.390 11.900 -11.803 1.00 0.00 337 PHE A C 11
ATOM 15283 O O . PHE A 1 11 ? -9.260 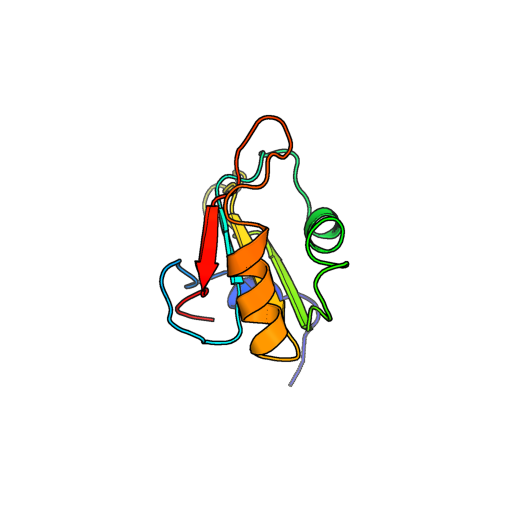12.747 -11.596 1.00 0.00 337 PHE A O 11
ATOM 15300 N N . THR A 1 12 ? -8.207 11.385 -13.032 1.00 0.00 338 THR A N 11
ATOM 15301 C CA . THR A 1 12 ? -9.025 11.739 -14.211 1.00 0.00 338 THR A CA 11
ATOM 15302 C C . THR A 1 12 ? -9.774 10.546 -14.822 1.00 0.00 338 THR A C 11
ATOM 15303 O O . THR A 1 12 ? -10.807 10.735 -15.460 1.00 0.00 338 THR A O 11
ATOM 15314 N N . GLU A 1 13 ? -9.301 9.320 -14.607 1.00 0.00 339 GLU A N 11
ATOM 15315 C CA . GLU A 1 13 ? -9.845 8.080 -15.164 1.00 0.00 339 GLU A CA 11
ATOM 15316 C C . GLU A 1 13 ? -11.079 7.654 -14.367 1.00 0.00 339 GLU A C 11
ATOM 15317 O O . GLU A 1 13 ? -11.040 7.564 -13.139 1.00 0.00 339 GLU A O 11
ATOM 15329 N N . GLY A 1 14 ? -12.193 7.390 -15.055 1.00 0.00 340 GLY A N 11
ATOM 15330 C CA . GLY A 1 14 ? -13.420 6.902 -14.425 1.00 0.00 340 GLY A CA 11
ATOM 15331 C C . GLY A 1 14 ? -14.315 8.050 -13.971 1.00 0.00 340 GLY A C 11
ATOM 15332 O O . GLY A 1 14 ? -15.475 7.821 -13.635 1.00 0.00 340 GLY A O 11
ATOM 15336 N N . VAL A 1 15 ? -13.790 9.280 -14.001 1.00 0.00 341 VAL A N 11
ATOM 15337 C CA . VAL A 1 15 ? -14.538 10.495 -13.675 1.00 0.00 341 VAL A CA 11
ATOM 15338 C C . VAL A 1 15 ? -15.542 10.876 -14.769 1.00 0.00 341 VAL A C 11
ATOM 15339 O O . VAL A 1 15 ? -15.268 10.732 -15.958 1.00 0.00 341 VAL A O 11
ATOM 15352 N N . ASN A 1 16 ? -16.699 11.395 -14.345 1.00 0.00 342 ASN A N 11
ATOM 15353 C CA . ASN A 1 16 ? -17.852 11.751 -15.186 1.00 0.00 342 ASN A CA 11
ATOM 15354 C C . ASN A 1 16 ? -18.444 13.092 -14.689 1.00 0.00 342 ASN A C 11
ATOM 15355 O O . ASN A 1 16 ? -18.205 13.434 -13.529 1.00 0.00 342 ASN A O 11
ATOM 15366 N N . PRO A 1 17 ? -19.237 13.833 -15.484 1.00 0.00 343 PRO A N 11
ATOM 15367 C CA . PRO A 1 17 ? -19.971 15.008 -15.004 1.00 0.00 343 PRO A CA 11
ATOM 15368 C C . PRO A 1 17 ? -21.153 14.609 -14.105 1.00 0.00 343 PRO A C 11
ATOM 15369 O O . PRO A 1 17 ? -21.554 13.445 -14.068 1.00 0.00 343 PRO A O 11
ATOM 15380 N N . GLY A 1 18 ? -21.746 15.594 -13.418 1.00 0.00 344 GLY A N 11
ATOM 15381 C CA . GLY A 1 18 ? -23.067 15.463 -12.792 1.00 0.00 344 GLY A CA 11
ATOM 15382 C C . GLY A 1 18 ? -23.069 14.776 -11.425 1.00 0.00 344 GLY A C 11
ATOM 15383 O O . GLY A 1 18 ? -23.915 13.910 -11.185 1.00 0.00 344 GLY A O 11
ATOM 15387 N N . GLY A 1 19 ? -22.141 15.143 -10.533 1.00 0.00 345 GLY A N 11
ATOM 15388 C CA . GLY A 1 19 ? -22.148 14.713 -9.130 1.00 0.00 345 GLY A CA 11
ATOM 15389 C C . GLY A 1 19 ? -23.140 15.515 -8.278 1.00 0.00 345 GLY A C 11
ATOM 15390 O O . GLY A 1 19 ? -23.930 16.311 -8.790 1.00 0.00 345 GLY A O 11
ATOM 15394 N N . ASP A 1 20 ? -23.092 15.305 -6.962 1.00 0.00 346 ASP A N 11
ATOM 15395 C CA . ASP A 1 20 ? -24.058 15.843 -5.996 1.00 0.00 346 ASP A CA 11
ATOM 15396 C C . ASP A 1 20 ? -23.321 16.443 -4.789 1.00 0.00 346 ASP A C 11
ATOM 15397 O O . ASP A 1 20 ? -23.327 15.893 -3.684 1.00 0.00 346 ASP A O 11
ATOM 15406 N N . ARG A 1 21 ? -22.654 17.581 -5.033 1.00 0.00 347 ARG A N 11
ATOM 15407 C CA . ARG A 1 21 ? -21.924 18.364 -4.036 1.00 0.00 347 ARG A CA 11
ATOM 15408 C C . ARG A 1 21 ? -20.766 17.549 -3.419 1.00 0.00 347 ARG A C 11
ATOM 15409 O O . ARG A 1 21 ? -20.719 17.288 -2.215 1.00 0.00 347 ARG A O 11
ATOM 15430 N N . ASN A 1 22 ? -19.827 17.148 -4.284 1.00 0.00 348 ASN A N 11
ATOM 15431 C CA . ASN A 1 22 ? -18.609 16.403 -3.917 1.00 0.00 348 ASN A CA 11
ATOM 15432 C C . ASN A 1 22 ? -17.457 17.378 -3.560 1.00 0.00 348 ASN A C 11
ATOM 15433 O O . ASN A 1 22 ? -17.706 18.539 -3.255 1.00 0.00 348 ASN A O 11
ATOM 15444 N N . CYS A 1 23 ? -16.191 16.950 -3.654 1.00 0.00 349 CYS A N 11
ATOM 15445 C CA . CYS A 1 23 ? -14.986 17.805 -3.615 1.00 0.00 349 CYS A CA 11
ATOM 15446 C C . CYS A 1 23 ? -14.303 18.012 -4.987 1.00 0.00 349 CYS A C 11
ATOM 15447 O O . CYS A 1 23 ? -13.436 18.881 -5.108 1.00 0.00 349 CYS A O 11
ATOM 15455 N N . PHE A 1 24 ? -14.690 17.244 -6.016 1.00 0.00 350 PHE A N 11
ATOM 15456 C CA . PHE A 1 24 ? -14.087 17.301 -7.351 1.00 0.00 350 PHE A CA 11
ATOM 15457 C C . PHE A 1 24 ? -14.948 18.109 -8.322 1.00 0.00 350 PHE A C 11
ATOM 15458 O O . PHE A 1 24 ? -16.162 17.956 -8.383 1.00 0.00 350 PHE A O 11
ATOM 15475 N N . ILE A 1 25 ? -14.303 18.894 -9.174 1.00 0.00 351 ILE A N 11
ATOM 15476 C CA . ILE A 1 25 ? -14.902 19.682 -10.255 1.00 0.00 351 ILE A CA 11
ATOM 15477 C C . ILE A 1 25 ? -14.583 18.985 -11.567 1.00 0.00 351 ILE A C 11
ATOM 15478 O O . ILE A 1 25 ? -13.423 18.650 -11.811 1.00 0.00 351 ILE A O 11
ATOM 15494 N N . TYR A 1 26 ? -15.597 18.804 -12.401 1.00 0.00 352 TYR A N 11
ATOM 15495 C CA . TYR A 1 26 ? -15.472 18.401 -13.795 1.00 0.00 352 TYR A CA 11
ATOM 15496 C C . TYR A 1 26 ? -15.564 19.648 -14.688 1.00 0.00 352 TYR A C 11
ATOM 15497 O O . TYR A 1 26 ? -16.445 20.488 -14.487 1.00 0.00 352 TYR A O 11
ATOM 15515 N N . CYS A 1 27 ? -14.672 19.792 -15.665 1.00 0.00 353 CYS A N 11
ATOM 15516 C CA . CYS A 1 27 ? -14.577 20.972 -16.525 1.00 0.00 353 CYS A CA 11
ATOM 15517 C C . CYS A 1 27 ? -14.449 20.497 -17.969 1.00 0.00 353 CYS A C 11
ATOM 15518 O O . CYS A 1 27 ? -13.605 19.653 -18.246 1.00 0.00 353 CYS A O 11
ATOM 15526 N N . SER A 1 28 ? -15.244 21.010 -18.898 1.00 0.00 354 SER A N 11
ATOM 15527 C CA . SER A 1 28 ? -15.306 20.472 -20.264 1.00 0.00 354 SER A CA 11
ATOM 15528 C C . SER A 1 28 ? -15.510 21.547 -21.340 1.00 0.00 354 SER A C 11
ATOM 15529 O O . SER A 1 28 ? -15.842 22.699 -21.050 1.00 0.00 354 SER A O 11
ATOM 15537 N N . ASN A 1 29 ? -15.231 21.166 -22.594 1.00 0.00 355 ASN A N 11
ATOM 15538 C CA . ASN A 1 29 ? -15.130 22.042 -23.767 1.00 0.00 355 ASN A CA 11
ATOM 15539 C C . ASN A 1 29 ? -13.907 22.988 -23.704 1.00 0.00 355 ASN A C 11
ATOM 15540 O O . ASN A 1 29 ? -13.926 24.084 -24.271 1.00 0.00 355 ASN A O 11
ATOM 15551 N N . LEU A 1 30 ? -12.820 22.582 -23.025 1.00 0.00 356 LEU A N 11
ATOM 15552 C CA . LEU A 1 30 ? -11.538 23.293 -23.100 1.00 0.00 356 LEU A CA 11
ATOM 15553 C C . LEU A 1 30 ? -10.968 23.165 -24.535 1.00 0.00 356 LEU A C 11
ATOM 15554 O O . LEU A 1 30 ? -11.166 22.116 -25.160 1.00 0.00 356 LEU A O 11
ATOM 15570 N N . PRO A 1 31 ? -10.269 24.189 -25.068 1.00 0.00 357 PRO A N 11
ATOM 15571 C CA . PRO A 1 31 ? -9.658 24.135 -26.393 1.00 0.00 357 PRO A CA 11
ATOM 15572 C C . PRO A 1 31 ? -8.461 23.173 -26.408 1.00 0.00 357 PRO A C 11
ATOM 15573 O O . PRO A 1 31 ? -7.855 22.899 -25.373 1.00 0.00 357 PRO A O 11
ATOM 15584 N N . PHE A 1 32 ? -8.094 22.669 -27.589 1.00 0.00 358 PHE A N 11
ATOM 15585 C CA . PHE A 1 32 ? -7.084 21.611 -27.735 1.00 0.00 358 PHE A CA 11
ATOM 15586 C C . PHE A 1 32 ? -5.625 22.092 -27.630 1.00 0.00 358 PHE A C 11
ATOM 15587 O O . PHE A 1 32 ? -4.704 21.275 -27.620 1.00 0.00 358 PHE A O 11
ATOM 15604 N N . SER A 1 33 ? -5.401 23.402 -27.486 1.00 0.00 359 SER A N 11
ATOM 15605 C CA . SER A 1 33 ? -4.075 23.992 -27.227 1.00 0.00 359 SER A CA 11
ATOM 15606 C C . SER A 1 33 ? -3.729 24.070 -25.717 1.00 0.00 359 SER A C 11
ATOM 15607 O O . SER A 1 33 ? -2.651 24.545 -25.341 1.00 0.00 359 SER A O 11
ATOM 15615 N N . THR A 1 34 ? -4.638 23.608 -24.839 1.00 0.00 360 THR A N 11
ATOM 15616 C CA . THR A 1 34 ? -4.526 23.677 -23.373 1.00 0.00 360 THR A CA 11
ATOM 15617 C C . THR A 1 34 ? -3.404 22.774 -22.842 1.00 0.00 360 THR A C 11
ATOM 15618 O O . THR A 1 34 ? -3.177 21.676 -23.353 1.00 0.00 360 THR A O 11
ATOM 15629 N N . ALA A 1 35 ? -2.744 23.228 -21.771 1.00 0.00 361 ALA A N 11
ATOM 15630 C CA . ALA A 1 35 ? -1.746 22.491 -20.984 1.00 0.00 361 ALA A CA 11
ATOM 15631 C C . ALA A 1 35 ? -2.102 22.505 -19.486 1.00 0.00 361 ALA A C 11
ATOM 15632 O O . ALA A 1 35 ? -2.919 23.310 -19.051 1.00 0.00 361 ALA A O 11
ATOM 15639 N N . ARG A 1 36 ? -1.448 21.655 -18.681 1.00 0.00 362 ARG A N 11
ATOM 15640 C CA . ARG A 1 36 ? -1.724 21.455 -17.244 1.00 0.00 362 ARG A CA 11
ATOM 15641 C C . ARG A 1 36 ? -1.769 22.764 -16.434 1.00 0.00 362 ARG A C 11
ATOM 15642 O O . ARG A 1 36 ? -2.561 22.902 -15.502 1.00 0.00 362 ARG A O 11
ATOM 15663 N N . SER A 1 37 ? -0.941 23.737 -16.810 1.00 0.00 363 SER A N 11
ATOM 15664 C CA . SER A 1 37 ? -0.842 25.048 -16.154 1.00 0.00 363 SER A CA 11
ATOM 15665 C C . SER A 1 37 ? -2.078 25.950 -16.359 1.00 0.00 363 SER A C 11
ATOM 15666 O O . SER A 1 37 ? -2.227 26.928 -15.624 1.00 0.00 363 SER A O 11
ATOM 15674 N N . ASP A 1 38 ? -2.989 25.633 -17.296 1.00 0.00 364 ASP A N 11
ATOM 15675 C CA . ASP A 1 38 ? -4.239 26.385 -17.490 1.00 0.00 364 ASP A CA 11
ATOM 15676 C C . ASP A 1 38 ? -5.150 26.329 -16.251 1.00 0.00 364 ASP A C 11
ATOM 15677 O O . ASP A 1 38 ? -5.899 27.269 -15.989 1.00 0.00 364 ASP A O 11
ATOM 15686 N N . LEU A 1 39 ? -5.074 25.232 -15.486 1.00 0.00 365 LEU A N 11
ATOM 15687 C CA . LEU A 1 39 ? -5.999 24.986 -14.378 1.00 0.00 365 LEU A CA 11
ATOM 15688 C C . LEU A 1 39 ? -5.774 26.012 -13.269 1.00 0.00 365 LEU A C 11
ATOM 15689 O O . LEU A 1 39 ? -6.651 26.820 -12.972 1.00 0.00 365 LEU A O 11
ATOM 15705 N N . PHE A 1 40 ? -4.561 26.046 -12.723 1.00 0.00 366 PHE A N 11
ATOM 15706 C CA . PHE A 1 40 ? -4.156 26.942 -11.639 1.00 0.00 366 PHE A CA 11
ATOM 15707 C C . PHE A 1 40 ? -4.138 28.433 -12.051 1.00 0.00 366 PHE A C 11
ATOM 15708 O O . PHE A 1 40 ? -4.009 29.308 -11.194 1.00 0.00 366 PHE A O 11
ATOM 15725 N N . ASP A 1 41 ? -4.313 28.730 -13.342 1.00 0.00 367 ASP A N 11
ATOM 15726 C CA . ASP A 1 41 ? -4.506 30.072 -13.906 1.00 0.00 367 ASP A CA 11
ATOM 15727 C C . ASP A 1 41 ? -5.877 30.687 -13.563 1.00 0.00 367 ASP A C 11
ATOM 15728 O O . ASP A 1 41 ? -5.958 31.863 -13.200 1.00 0.00 367 ASP A O 11
ATOM 15737 N N . LEU A 1 42 ? -6.946 29.887 -13.686 1.00 0.00 368 LEU A N 11
ATOM 15738 C CA . LEU A 1 42 ? -8.346 30.331 -13.590 1.00 0.00 368 LEU A CA 11
ATOM 15739 C C . LEU A 1 42 ? -9.126 29.693 -12.431 1.00 0.00 368 LEU A C 11
ATOM 15740 O O . LEU A 1 42 ? -10.095 30.279 -11.950 1.00 0.00 368 LEU A O 11
ATOM 15756 N N . PHE A 1 43 ? -8.651 28.556 -11.921 1.00 0.00 369 PHE A N 11
ATOM 15757 C CA . PHE A 1 43 ? -9.092 27.965 -10.658 1.00 0.00 369 PHE A CA 11
ATOM 15758 C C . PHE A 1 43 ? -8.335 28.569 -9.462 1.00 0.00 369 PHE A C 11
ATOM 15759 O O . PHE A 1 43 ? -8.925 28.778 -8.405 1.00 0.00 369 PHE A O 11
ATOM 15776 N N . GLY A 1 44 ? -7.063 28.956 -9.638 1.00 0.00 370 GLY A N 11
ATOM 15777 C CA . GLY A 1 44 ? -6.203 29.523 -8.584 1.00 0.00 370 GLY A CA 11
ATOM 15778 C C . GLY A 1 44 ? -6.803 30.671 -7.745 1.00 0.00 370 GLY A C 11
ATOM 15779 O O . GLY A 1 44 ? -6.666 30.611 -6.521 1.00 0.00 370 GLY A O 11
ATOM 15783 N N . PRO A 1 45 ? -7.481 31.687 -8.331 1.00 0.00 371 PRO A N 11
ATOM 15784 C CA . PRO A 1 45 ? -8.071 32.795 -7.571 1.00 0.00 371 PRO A CA 11
ATOM 15785 C C . PRO A 1 45 ? -9.417 32.458 -6.896 1.00 0.00 371 PRO A C 11
ATOM 15786 O O . PRO A 1 45 ? -9.966 33.304 -6.192 1.00 0.00 371 PRO A O 11
ATOM 15797 N N . ILE A 1 46 ? -9.963 31.247 -7.086 1.00 0.00 372 ILE A N 11
ATOM 15798 C CA . ILE A 1 46 ? -11.263 30.831 -6.526 1.00 0.00 372 ILE A CA 11
ATOM 15799 C C . ILE A 1 46 ? -11.131 30.381 -5.061 1.00 0.00 372 ILE A C 11
ATOM 15800 O O . ILE A 1 46 ? -11.966 30.734 -4.223 1.00 0.00 372 ILE A O 11
ATOM 15816 N N . GLY A 1 47 ? -10.080 29.609 -4.753 1.00 0.00 373 GLY A N 11
ATOM 15817 C CA . GLY A 1 47 ? -9.852 28.977 -3.449 1.00 0.00 373 GLY A CA 11
ATOM 15818 C C . GLY A 1 47 ? -8.731 27.941 -3.479 1.00 0.00 373 GLY A C 11
ATOM 15819 O O . GLY A 1 47 ? -7.865 27.978 -4.354 1.00 0.00 373 GLY A O 11
ATOM 15823 N N . LYS A 1 48 ? -8.728 27.010 -2.523 1.00 0.00 374 LYS A N 11
ATOM 15824 C CA . LYS A 1 48 ? -7.640 26.041 -2.339 1.00 0.00 374 LYS A CA 11
ATOM 15825 C C . LYS A 1 48 ? -7.851 24.751 -3.160 1.00 0.00 374 LYS A C 11
ATOM 15826 O O . LYS A 1 48 ? -8.469 23.794 -2.687 1.00 0.00 374 LYS A O 11
ATOM 15845 N N . ILE A 1 49 ? -7.301 24.685 -4.378 1.00 0.00 375 ILE A N 11
ATOM 15846 C CA . ILE A 1 49 ? -7.184 23.420 -5.134 1.00 0.00 375 ILE A CA 11
ATOM 15847 C C . ILE A 1 49 ? -6.159 22.523 -4.426 1.00 0.00 375 ILE A C 11
ATOM 15848 O O . ILE A 1 49 ? -5.009 22.919 -4.230 1.00 0.00 375 ILE A O 11
ATOM 15864 N N . ASN A 1 50 ? -6.578 21.318 -4.039 1.00 0.00 376 ASN A N 11
ATOM 15865 C CA . ASN A 1 50 ? -5.725 20.288 -3.456 1.00 0.00 376 ASN A CA 11
ATOM 15866 C C . ASN A 1 50 ? -5.043 19.385 -4.516 1.00 0.00 376 ASN A C 11
ATOM 15867 O O . ASN A 1 50 ? -3.992 18.813 -4.232 1.00 0.00 376 ASN A O 11
ATOM 15878 N N . ASN A 1 51 ? -5.605 19.299 -5.734 1.00 0.00 377 ASN A N 11
ATOM 15879 C CA . ASN A 1 51 ? -5.078 18.607 -6.929 1.00 0.00 377 ASN A CA 11
ATOM 15880 C C . ASN A 1 51 ? -5.906 18.939 -8.182 1.00 0.00 377 ASN A C 11
ATOM 15881 O O . ASN A 1 51 ? -7.055 19.356 -8.067 1.00 0.00 377 ASN A O 11
ATOM 15892 N N . ALA A 1 52 ? -5.349 18.711 -9.378 1.00 0.00 378 ALA A N 11
ATOM 15893 C CA . ALA A 1 52 ? -6.001 18.991 -10.671 1.00 0.00 378 ALA A CA 11
ATOM 15894 C C . ALA A 1 52 ? -5.204 18.444 -11.869 1.00 0.00 378 ALA A C 11
ATOM 15895 O O . ALA A 1 52 ? -3.981 18.576 -11.900 1.00 0.00 378 ALA A O 11
ATOM 15902 N N . GLU A 1 53 ? -5.891 17.857 -12.860 1.00 0.00 379 GLU A N 11
ATOM 15903 C CA . GLU A 1 53 ? -5.294 17.147 -14.001 1.00 0.00 379 GLU A CA 11
ATOM 15904 C C . GLU A 1 53 ? -6.247 17.165 -15.213 1.00 0.00 379 GLU A C 11
ATOM 15905 O O . GLU A 1 53 ? -7.443 17.439 -15.078 1.00 0.00 379 GLU A O 11
ATOM 15917 N N . LEU A 1 54 ? -5.730 16.837 -16.404 1.00 0.00 380 LEU A N 11
ATOM 15918 C CA . LEU A 1 54 ? -6.487 16.809 -17.668 1.00 0.00 380 LEU A CA 11
ATOM 15919 C C . LEU A 1 54 ? -6.842 15.380 -18.095 1.00 0.00 380 LEU A C 11
ATOM 15920 O O . LEU A 1 54 ? -6.013 14.480 -17.968 1.00 0.00 380 LEU A O 11
ATOM 15936 N N . LYS A 1 55 ? -8.055 15.147 -18.616 1.00 0.00 381 LYS A N 11
ATOM 15937 C CA . LYS A 1 55 ? -8.508 13.778 -18.896 1.00 0.00 381 LYS A CA 11
ATOM 15938 C C . LYS A 1 55 ? -7.769 13.124 -20.097 1.00 0.00 381 LYS A C 11
ATOM 15939 O O . LYS A 1 55 ? -7.816 13.697 -21.192 1.00 0.00 381 LYS A O 11
ATOM 15958 N N . PRO A 1 56 ? -7.126 11.945 -19.923 1.00 0.00 382 PRO A N 11
ATOM 15959 C CA . PRO A 1 56 ? -6.440 11.210 -20.990 1.00 0.00 382 PRO A CA 11
ATOM 15960 C C . PRO A 1 56 ? -7.428 10.449 -21.889 1.00 0.00 382 PRO A C 11
ATOM 15961 O O . PRO A 1 56 ? -8.615 10.345 -21.582 1.00 0.00 382 PRO A O 11
ATOM 15972 N N . GLN A 1 57 ? -6.923 9.899 -23.000 1.00 0.00 383 GLN A N 11
ATOM 15973 C CA . GLN A 1 57 ? -7.656 9.217 -24.041 1.00 0.00 383 GLN A CA 11
ATOM 15974 C C . GLN A 1 57 ? -6.694 8.265 -24.788 1.00 0.00 383 GLN A C 11
ATOM 15975 O O . GLN A 1 57 ? -5.539 8.617 -25.036 1.00 0.00 383 GLN A O 11
ATOM 15989 N N . GLU A 1 58 ? -7.160 7.060 -25.146 1.00 0.00 384 GLU A N 11
ATOM 15990 C CA . GLU A 1 58 ? -6.313 5.958 -25.645 1.00 0.00 384 GLU A CA 11
ATOM 15991 C C . GLU A 1 58 ? -5.608 6.243 -26.990 1.00 0.00 384 GLU A C 11
ATOM 15992 O O . GLU A 1 58 ? -4.575 5.633 -27.281 1.00 0.00 384 GLU A O 11
ATOM 16004 N N . ASN A 1 59 ? -6.126 7.175 -27.802 1.00 0.00 385 ASN A N 11
ATOM 16005 C CA . ASN A 1 59 ? -5.521 7.592 -29.078 1.00 0.00 385 ASN A CA 11
ATOM 16006 C C . ASN A 1 59 ? -4.412 8.665 -28.929 1.00 0.00 385 ASN A C 11
ATOM 16007 O O . ASN A 1 59 ? -3.832 9.103 -29.927 1.00 0.00 385 ASN A O 11
ATOM 16018 N N . GLY A 1 60 ? -4.143 9.138 -27.702 1.00 0.00 386 GLY A N 11
ATOM 16019 C CA . GLY A 1 60 ? -3.119 10.149 -27.398 1.00 0.00 386 GLY A CA 11
ATOM 16020 C C . GLY A 1 60 ? -3.531 11.599 -27.685 1.00 0.00 386 GLY A C 11
ATOM 16021 O O . GLY A 1 60 ? -2.717 12.500 -27.486 1.00 0.00 386 GLY A O 11
ATOM 16025 N N . GLN A 1 61 ? -4.754 11.843 -28.171 1.00 0.00 387 GLN A N 11
ATOM 16026 C CA . GLN A 1 61 ? -5.239 13.170 -28.577 1.00 0.00 387 GLN A CA 11
ATOM 16027 C C . GLN A 1 61 ? -6.070 13.803 -27.439 1.00 0.00 387 GLN A C 11
ATOM 16028 O O . GLN A 1 61 ? -6.720 13.065 -26.689 1.00 0.00 387 GLN A O 11
ATOM 16042 N N . PRO A 1 62 ? -6.068 15.145 -27.282 1.00 0.00 388 PRO A N 11
ATOM 16043 C CA . PRO A 1 62 ? -6.691 15.820 -26.143 1.00 0.00 388 PRO A CA 11
ATOM 16044 C C . PRO A 1 62 ? -8.220 15.676 -26.146 1.00 0.00 388 PRO A C 11
ATOM 16045 O O . PRO A 1 62 ? -8.867 15.720 -27.195 1.00 0.00 388 PRO A O 11
ATOM 16056 N N . THR A 1 63 ? -8.788 15.513 -24.941 1.00 0.00 389 THR A N 11
ATOM 16057 C CA . THR A 1 63 ? -10.231 15.323 -24.700 1.00 0.00 389 THR A CA 11
ATOM 16058 C C . THR A 1 63 ? -11.029 16.617 -24.699 1.00 0.00 389 THR A C 11
ATOM 16059 O O . THR A 1 63 ? -12.233 16.590 -24.951 1.00 0.00 389 THR A O 11
ATOM 16070 N N . GLY A 1 64 ? -10.384 17.735 -24.343 1.00 0.00 390 GLY A N 11
ATOM 16071 C CA . GLY A 1 64 ? -11.074 18.976 -23.982 1.00 0.00 390 GLY A CA 11
ATOM 16072 C C . GLY A 1 64 ? -11.732 18.916 -22.600 1.00 0.00 390 GLY A C 11
ATOM 16073 O O . GLY A 1 64 ? -12.673 19.672 -22.366 1.00 0.00 390 GLY A O 11
ATOM 16077 N N . VAL A 1 65 ? -11.265 18.043 -21.692 1.00 0.00 391 VAL A N 11
ATOM 16078 C CA . VAL A 1 65 ? -11.768 17.915 -20.306 1.00 0.00 391 VAL A CA 11
ATOM 16079 C C . VAL A 1 65 ? -10.638 18.067 -19.293 1.00 0.00 391 VAL A C 11
ATOM 16080 O O . VAL A 1 65 ? -9.572 17.477 -19.454 1.00 0.00 391 VAL A O 11
ATOM 16093 N N . ALA A 1 66 ? -10.918 18.786 -18.205 1.00 0.00 392 ALA A N 11
ATOM 16094 C CA . ALA A 1 66 ? -10.140 18.761 -16.969 1.00 0.00 392 ALA A CA 11
ATOM 16095 C C . ALA A 1 66 ? -10.933 18.228 -15.760 1.00 0.00 392 ALA A C 11
ATOM 16096 O O . ALA A 1 66 ? -12.161 18.310 -15.723 1.00 0.00 392 ALA A O 11
ATOM 16103 N N . VAL A 1 67 ? -10.209 17.743 -14.746 1.00 0.00 393 VAL A N 11
ATOM 16104 C CA . VAL A 1 67 ? -10.734 17.521 -13.385 1.00 0.00 393 VAL A CA 11
ATOM 16105 C C . VAL A 1 67 ? -9.954 18.416 -12.423 1.00 0.00 393 VAL A C 11
ATOM 16106 O O . VAL A 1 67 ? -8.752 18.612 -12.594 1.00 0.00 393 VAL A O 11
ATOM 16119 N N . VAL A 1 68 ? -10.632 18.937 -11.403 1.00 0.00 394 VAL A N 11
ATOM 16120 C CA . VAL A 1 68 ? -10.035 19.738 -10.317 1.00 0.00 394 VAL A CA 11
ATOM 16121 C C . VAL A 1 68 ? -10.548 19.179 -8.985 1.00 0.00 394 VAL A C 11
ATOM 16122 O O . VAL A 1 68 ? -11.586 18.531 -8.967 1.00 0.00 394 VAL A O 11
ATOM 16135 N N . GLU A 1 69 ? -9.840 19.377 -7.876 1.00 0.00 395 GLU A N 11
ATOM 16136 C CA . GLU A 1 69 ? -10.196 18.842 -6.562 1.00 0.00 395 GLU A CA 11
ATOM 16137 C C . GLU A 1 69 ? -9.836 19.874 -5.498 1.00 0.00 395 GLU A C 11
ATOM 16138 O O . GLU A 1 69 ? -8.694 20.319 -5.430 1.00 0.00 395 GLU A O 11
ATOM 16150 N N . TYR A 1 70 ? -10.822 20.305 -4.713 1.00 0.00 396 TYR A N 11
ATOM 16151 C CA . TYR A 1 70 ? -10.696 21.401 -3.749 1.00 0.00 396 TYR A CA 11
ATOM 16152 C C . TYR A 1 70 ? -10.710 20.932 -2.288 1.00 0.00 396 TYR A C 11
ATOM 16153 O O . TYR A 1 70 ? -11.456 20.033 -1.891 1.00 0.00 396 TYR A O 11
ATOM 16171 N N . GLU A 1 71 ? -9.918 21.638 -1.475 1.00 0.00 397 GLU A N 11
ATOM 16172 C CA . GLU A 1 71 ? -9.752 21.347 -0.044 1.00 0.00 397 GLU A CA 11
ATOM 16173 C C . GLU A 1 71 ? -11.039 21.582 0.763 1.00 0.00 397 GLU A C 11
ATOM 16174 O O . GLU A 1 71 ? -11.315 20.841 1.710 1.00 0.00 397 GLU A O 11
ATOM 16186 N N . ASN A 1 72 ? -11.844 22.581 0.376 1.00 0.00 398 ASN A N 11
ATOM 16187 C CA . ASN A 1 72 ? -13.082 22.950 1.050 1.00 0.00 398 ASN A CA 11
ATOM 16188 C C . ASN A 1 72 ? -14.236 22.883 0.045 1.00 0.00 398 ASN A C 11
ATOM 16189 O O . ASN A 1 72 ? -14.129 23.393 -1.071 1.00 0.00 398 ASN A O 11
ATOM 16200 N N . LEU A 1 73 ? -15.377 22.320 0.452 1.00 0.00 399 LEU A N 11
ATOM 16201 C CA . LEU A 1 73 ? -16.571 22.205 -0.400 1.00 0.00 399 LEU A CA 11
ATOM 16202 C C . LEU A 1 73 ? -17.189 23.559 -0.776 1.00 0.00 399 LEU A C 11
ATOM 16203 O O . LEU A 1 73 ? -17.824 23.674 -1.823 1.00 0.00 399 LEU A O 11
ATOM 16219 N N . VAL A 1 74 ? -16.952 24.593 0.033 1.00 0.00 400 VAL A N 11
ATOM 16220 C CA . VAL A 1 74 ? -17.232 26.000 -0.323 1.00 0.00 400 VAL A CA 11
ATOM 16221 C C . VAL A 1 74 ? -16.446 26.479 -1.550 1.00 0.00 400 VAL A C 11
ATOM 16222 O O . VAL A 1 74 ? -17.008 27.214 -2.355 1.00 0.00 400 VAL A O 11
ATOM 16235 N N . ASP A 1 75 ? -15.184 26.055 -1.719 1.00 0.00 401 ASP A N 11
ATOM 16236 C CA . ASP A 1 75 ? -14.316 26.508 -2.817 1.00 0.00 401 ASP A CA 11
ATOM 16237 C C . ASP A 1 75 ? -14.636 25.751 -4.111 1.00 0.00 401 ASP A C 11
ATOM 16238 O O . ASP A 1 75 ? -14.692 26.354 -5.186 1.00 0.00 401 ASP A O 11
ATOM 16247 N N . ALA A 1 76 ? -14.916 24.445 -3.983 1.00 0.00 402 ALA A N 11
ATOM 16248 C CA . ALA A 1 76 ? -15.477 23.636 -5.064 1.00 0.00 402 ALA A CA 11
ATOM 16249 C C . ALA A 1 76 ? -16.761 24.254 -5.647 1.00 0.00 402 ALA A C 11
ATOM 16250 O O . ALA A 1 76 ? -16.833 24.517 -6.850 1.00 0.00 402 ALA A O 11
ATOM 16257 N N . ASP A 1 77 ? -17.758 24.546 -4.801 1.00 0.00 403 ASP A N 11
ATOM 16258 C CA . ASP A 1 77 ? -19.017 25.140 -5.249 1.00 0.00 403 ASP A CA 11
ATOM 16259 C C . ASP A 1 77 ? -18.820 26.524 -5.889 1.00 0.00 403 ASP A C 11
ATOM 16260 O O . ASP A 1 77 ? -19.389 26.781 -6.952 1.00 0.00 403 ASP A O 11
ATOM 16269 N N . PHE A 1 78 ? -17.964 27.376 -5.306 1.00 0.00 404 PHE A N 11
ATOM 16270 C CA . PHE A 1 78 ? -17.649 28.710 -5.833 1.00 0.00 404 PHE A CA 11
ATOM 16271 C C . PHE A 1 78 ? -17.110 28.680 -7.267 1.00 0.00 404 PHE A C 11
ATOM 16272 O O . PHE A 1 78 ? -17.421 29.567 -8.061 1.00 0.00 404 PHE A O 11
ATOM 16289 N N . CYS A 1 79 ? -16.350 27.643 -7.630 1.00 0.00 405 CYS A N 11
ATOM 16290 C CA . CYS A 1 79 ? -15.863 27.454 -8.996 1.00 0.00 405 CYS A CA 11
ATOM 16291 C C . CYS A 1 79 ? -16.994 27.159 -9.985 1.00 0.00 405 CYS A C 11
ATOM 16292 O O . CYS A 1 79 ? -17.068 27.769 -11.050 1.00 0.00 405 CYS A O 11
ATOM 16300 N N . ILE A 1 80 ? -17.938 26.302 -9.598 1.00 0.00 406 ILE A N 11
ATOM 16301 C CA . ILE A 1 80 ? -19.132 25.979 -10.389 1.00 0.00 406 ILE A CA 11
ATOM 16302 C C . ILE A 1 80 ? -20.094 27.188 -10.479 1.00 0.00 406 ILE A C 11
ATOM 16303 O O . ILE A 1 80 ? -20.826 27.309 -11.463 1.00 0.00 406 ILE A O 11
ATOM 16319 N N . GLN A 1 81 ? -20.034 28.138 -9.535 1.00 0.00 407 GLN A N 11
ATOM 16320 C CA . GLN A 1 81 ? -20.726 29.431 -9.644 1.00 0.00 407 GLN A CA 11
ATOM 16321 C C . GLN A 1 81 ? -20.063 30.375 -10.667 1.00 0.00 407 GLN A C 11
ATOM 16322 O O . GLN A 1 81 ? -20.770 30.979 -11.476 1.00 0.00 407 GLN A O 11
ATOM 16336 N N . LYS A 1 82 ? -18.727 30.525 -10.655 1.00 0.00 408 LYS A N 11
ATOM 16337 C CA . LYS A 1 82 ? -18.033 31.517 -11.497 1.00 0.00 408 LYS A CA 11
ATOM 16338 C C . LYS A 1 82 ? -17.729 31.047 -12.931 1.00 0.00 408 LYS A C 11
ATOM 16339 O O . LYS A 1 82 ? -17.861 31.835 -13.871 1.00 0.00 408 LYS A O 11
ATOM 16358 N N . LEU A 1 83 ? -17.272 29.801 -13.113 1.00 0.00 409 LEU A N 11
ATOM 16359 C CA . LEU A 1 83 ? -16.650 29.354 -14.366 1.00 0.00 409 LEU A CA 11
ATOM 16360 C C . LEU A 1 83 ? -17.647 28.778 -15.387 1.00 0.00 409 LEU A C 11
ATOM 16361 O O . LEU A 1 83 ? -17.259 28.553 -16.530 1.00 0.00 409 LEU A O 11
ATOM 16377 N N . ASN A 1 84 ? -18.912 28.520 -15.024 1.00 0.00 410 ASN A N 11
ATOM 16378 C CA . ASN A 1 84 ? -19.881 27.768 -15.850 1.00 0.00 410 ASN A CA 11
ATOM 16379 C C . ASN A 1 84 ? -20.489 28.581 -17.025 1.00 0.00 410 ASN A C 11
ATOM 16380 O O . ASN A 1 84 ? -21.668 28.463 -17.368 1.00 0.00 410 ASN A O 11
ATOM 16391 N N . ASN A 1 85 ? -19.656 29.444 -17.607 1.00 0.00 411 ASN A N 11
ATOM 16392 C CA . ASN A 1 85 ? -19.922 30.484 -18.605 1.00 0.00 411 ASN A CA 11
ATOM 16393 C C . ASN A 1 85 ? -18.612 31.145 -19.116 1.00 0.00 411 ASN A C 11
ATOM 16394 O O . ASN A 1 85 ? -18.651 32.225 -19.708 1.00 0.00 411 ASN A O 11
ATOM 16405 N N . TYR A 1 86 ? -17.441 30.566 -18.821 1.00 0.00 412 TYR A N 11
ATOM 16406 C CA . TYR A 1 86 ? -16.130 31.188 -18.982 1.00 0.00 412 TYR A CA 11
ATOM 16407 C C . TYR A 1 86 ? -15.545 30.929 -20.381 1.00 0.00 412 TYR A C 11
ATOM 16408 O O . TYR A 1 86 ? -15.361 29.776 -20.767 1.00 0.00 412 TYR A O 11
ATOM 16426 N N . ASN A 1 87 ? -15.243 31.983 -21.147 1.00 0.00 413 ASN A N 11
ATOM 16427 C CA . ASN A 1 87 ? -14.634 31.859 -22.477 1.00 0.00 413 ASN A CA 11
ATOM 16428 C C . ASN A 1 87 ? -13.100 31.756 -22.390 1.00 0.00 413 ASN A C 11
ATOM 16429 O O . ASN A 1 87 ? -12.447 32.560 -21.720 1.00 0.00 413 ASN A O 11
ATOM 16440 N N . TYR A 1 88 ? -12.527 30.784 -23.105 1.00 0.00 414 TYR A N 11
ATOM 16441 C CA . TYR A 1 88 ? -11.099 30.456 -23.098 1.00 0.00 414 TYR A CA 11
ATOM 16442 C C . TYR A 1 88 ? -10.674 29.854 -24.449 1.00 0.00 414 TYR A C 11
ATOM 16443 O O . TYR A 1 88 ? -11.199 28.823 -24.872 1.00 0.00 414 TYR A O 11
ATOM 16461 N N . GLY A 1 89 ? -9.799 30.557 -25.185 1.00 0.00 415 GLY A N 11
ATOM 16462 C CA . GLY A 1 89 ? -9.519 30.260 -26.603 1.00 0.00 415 GLY A CA 11
ATOM 16463 C C . GLY A 1 89 ? -10.643 30.692 -27.561 1.00 0.00 415 GLY A C 11
ATOM 16464 O O . GLY A 1 89 ? -10.567 30.407 -28.755 1.00 0.00 415 GLY A O 11
ATOM 16468 N N . GLY A 1 90 ? -11.719 31.293 -27.031 1.00 0.00 416 GLY A N 11
ATOM 16469 C CA . GLY A 1 90 ? -13.012 31.530 -27.693 1.00 0.00 416 GLY A CA 11
ATOM 16470 C C . GLY A 1 90 ? -14.099 30.567 -27.200 1.00 0.00 416 GLY A C 11
ATOM 16471 O O . GLY A 1 90 ? -15.249 30.974 -27.027 1.00 0.00 416 GLY A O 11
ATOM 16475 N N . CYS A 1 91 ? -13.730 29.315 -26.913 1.00 0.00 417 CYS A N 11
ATOM 16476 C CA . CYS A 1 91 ? -14.618 28.251 -26.430 1.00 0.00 417 CYS A CA 11
ATOM 16477 C C . CYS A 1 91 ? -15.165 28.558 -25.024 1.00 0.00 417 CYS A C 11
ATOM 16478 O O . CYS A 1 91 ? -14.399 28.856 -24.111 1.00 0.00 417 CYS A O 11
ATOM 16486 N N . SER A 1 92 ? -16.480 28.470 -24.821 1.00 0.00 418 SER A N 11
ATOM 16487 C CA . SER A 1 92 ? -17.083 28.597 -23.484 1.00 0.00 418 SER A CA 11
ATOM 16488 C C . SER A 1 92 ? -17.000 27.262 -22.726 1.00 0.00 418 SER A C 11
ATOM 16489 O O . SER A 1 92 ? -17.385 26.220 -23.267 1.00 0.00 418 SER A O 11
ATOM 16497 N N . LEU A 1 93 ? -16.484 27.266 -21.492 1.00 0.00 419 LEU A N 11
ATOM 16498 C CA . LEU A 1 93 ? -16.330 26.051 -20.686 1.00 0.00 419 LEU A CA 11
ATOM 16499 C C . LEU A 1 93 ? -17.645 25.696 -19.986 1.00 0.00 419 LEU A C 11
ATOM 16500 O O . LEU A 1 93 ? -18.348 26.565 -19.461 1.00 0.00 419 LEU A O 11
ATOM 16516 N N . GLN A 1 94 ? -17.946 24.402 -19.938 1.00 0.00 420 GLN A N 11
ATOM 16517 C CA . GLN A 1 94 ? -19.001 23.841 -19.101 1.00 0.00 420 GLN A CA 11
ATOM 16518 C C . GLN A 1 94 ? -18.352 23.254 -17.842 1.00 0.00 420 GLN A C 11
ATOM 16519 O O . GLN A 1 94 ? -17.284 22.646 -17.909 1.00 0.00 420 GLN A O 11
ATOM 16533 N N . ILE A 1 95 ? -18.969 23.459 -16.679 1.00 0.00 421 ILE A N 11
ATOM 16534 C CA . ILE A 1 95 ? -18.384 23.126 -15.371 1.00 0.00 421 ILE A CA 11
ATOM 16535 C C . ILE A 1 95 ? -19.457 22.435 -14.519 1.00 0.00 421 ILE A C 11
ATOM 16536 O O . ILE A 1 95 ? -20.620 22.841 -14.496 1.00 0.00 421 ILE A O 11
ATOM 16552 N N . SER A 1 96 ? -19.068 21.383 -13.814 1.00 0.00 422 SER A N 11
ATOM 16553 C CA . SER A 1 96 ? -19.964 20.509 -13.045 1.00 0.00 422 SER A CA 11
ATOM 16554 C C . SER A 1 96 ? -19.232 19.882 -11.846 1.00 0.00 422 SER A C 11
ATOM 16555 O O . SER A 1 96 ? -18.019 20.030 -11.702 1.00 0.00 422 SER A O 11
ATOM 16563 N N . TYR A 1 97 ? -19.935 19.137 -10.990 1.00 0.00 423 TYR A N 11
ATOM 16564 C CA . TYR A 1 97 ? -19.295 18.257 -10.008 1.00 0.00 423 TYR A CA 11
ATOM 16565 C C . TYR A 1 97 ? -18.815 16.959 -10.687 1.00 0.00 423 TYR A C 11
ATOM 16566 O O . TYR A 1 97 ? -19.586 16.280 -11.361 1.00 0.00 423 TYR A O 11
ATOM 16584 N N . ALA A 1 98 ? -17.544 16.591 -10.499 1.00 0.00 424 ALA A N 11
ATOM 16585 C CA . ALA A 1 98 ? -16.955 15.335 -10.975 1.00 0.00 424 ALA A CA 11
ATOM 16586 C C . ALA A 1 98 ? -17.492 14.184 -10.115 1.00 0.00 424 ALA A C 11
ATOM 16587 O O . ALA A 1 98 ? -17.218 14.104 -8.920 1.00 0.00 424 ALA A O 11
ATOM 16594 N N . ARG A 1 99 ? -18.324 13.335 -10.727 1.00 0.00 425 ARG A N 11
ATOM 16595 C CA . ARG A 1 99 ? -19.224 12.396 -10.040 1.00 0.00 425 ARG A CA 11
ATOM 16596 C C . ARG A 1 99 ? -18.476 11.259 -9.334 1.00 0.00 425 ARG A C 11
ATOM 16597 O O . ARG A 1 99 ? -18.803 10.921 -8.197 1.00 0.00 425 ARG A O 11
ATOM 16618 N N . ARG A 1 100 ? -17.456 10.715 -10.003 1.00 0.00 426 ARG A N 11
ATOM 16619 C CA . ARG A 1 100 ? -16.602 9.649 -9.511 1.00 0.00 426 ARG A CA 11
ATOM 16620 C C . ARG A 1 100 ? -15.105 9.946 -9.672 1.00 0.00 426 ARG A C 11
ATOM 16621 O O . ARG A 1 100 ? -14.438 9.448 -10.575 1.00 0.00 426 ARG A O 11
ATOM 16642 N N . ASP A 1 101 ? -14.608 10.654 -8.672 1.00 0.00 427 ASP A N 11
ATOM 16643 C CA . ASP A 1 101 ? -13.192 10.724 -8.243 1.00 0.00 427 ASP A CA 11
ATOM 16644 C C . ASP A 1 101 ? -12.304 11.642 -9.122 1.00 0.00 427 ASP A C 11
ATOM 16645 O O . ASP A 1 101 ? -12.849 12.647 -9.642 1.00 0.00 427 ASP A O 11
ATOM 16655 N N . GLY A 1 1 ? 11.573 16.939 -13.260 1.00 0.00 327 GLY A N 12
ATOM 16656 C CA . GLY A 1 1 ? 10.554 16.095 -13.930 1.00 0.00 327 GLY A CA 12
ATOM 16657 C C . GLY A 1 1 ? 10.930 14.617 -13.912 1.00 0.00 327 GLY A C 12
ATOM 16658 O O . GLY A 1 1 ? 11.568 14.149 -12.970 1.00 0.00 327 GLY A O 12
ATOM 16664 N N . SER A 1 2 ? 10.518 13.871 -14.943 1.00 0.00 328 SER A N 12
ATOM 16665 C CA . SER A 1 2 ? 10.880 12.453 -15.190 1.00 0.00 328 SER A CA 12
ATOM 16666 C C . SER A 1 2 ? 10.279 11.456 -14.168 1.00 0.00 328 SER A C 12
ATOM 16667 O O . SER A 1 2 ? 10.799 10.353 -13.977 1.00 0.00 328 SER A O 12
ATOM 16675 N N . HIS A 1 3 ? 9.189 11.832 -13.485 1.00 0.00 329 HIS A N 12
ATOM 16676 C CA . HIS A 1 3 ? 8.522 11.005 -12.468 1.00 0.00 329 HIS A CA 12
ATOM 16677 C C . HIS A 1 3 ? 7.764 9.780 -13.046 1.00 0.00 329 HIS A C 12
ATOM 16678 O O . HIS A 1 3 ? 7.576 9.650 -14.262 1.00 0.00 329 HIS A O 12
ATOM 16692 N N . ILE A 1 4 ? 7.294 8.892 -12.158 1.00 0.00 330 ILE A N 12
ATOM 16693 C CA . ILE A 1 4 ? 6.585 7.639 -12.495 1.00 0.00 330 ILE A CA 12
ATOM 16694 C C . ILE A 1 4 ? 5.324 7.418 -11.626 1.00 0.00 330 ILE A C 12
ATOM 16695 O O . ILE A 1 4 ? 4.803 6.308 -11.510 1.00 0.00 330 ILE A O 12
ATOM 16711 N N . ASP A 1 5 ? 4.812 8.485 -11.005 1.00 0.00 331 ASP A N 12
ATOM 16712 C CA . ASP A 1 5 ? 3.632 8.463 -10.135 1.00 0.00 331 ASP A CA 12
ATOM 16713 C C . ASP A 1 5 ? 2.333 8.427 -10.959 1.00 0.00 331 ASP A C 12
ATOM 16714 O O . ASP A 1 5 ? 1.846 9.448 -11.451 1.00 0.00 331 ASP A O 12
ATOM 16723 N N . GLU A 1 6 ? 1.755 7.229 -11.087 1.00 0.00 332 GLU A N 12
ATOM 16724 C CA . GLU A 1 6 ? 0.553 6.957 -11.891 1.00 0.00 332 GLU A CA 12
ATOM 16725 C C . GLU A 1 6 ? -0.758 7.528 -11.314 1.00 0.00 332 GLU A C 12
ATOM 16726 O O . GLU A 1 6 ? -1.792 7.489 -11.981 1.00 0.00 332 GLU A O 12
ATOM 16738 N N . THR A 1 7 ? -0.732 8.101 -10.104 1.00 0.00 333 THR A N 12
ATOM 16739 C CA . THR A 1 7 ? -1.928 8.598 -9.396 1.00 0.00 333 THR A CA 12
ATOM 16740 C C . THR A 1 7 ? -2.627 9.768 -10.079 1.00 0.00 333 THR A C 12
ATOM 16741 O O . THR A 1 7 ? -3.836 9.933 -9.942 1.00 0.00 333 THR A O 12
ATOM 16752 N N . ALA A 1 8 ? -1.896 10.535 -10.884 1.00 0.00 334 ALA A N 12
ATOM 16753 C CA . ALA A 1 8 ? -2.467 11.600 -11.715 1.00 0.00 334 ALA A CA 12
ATOM 16754 C C . ALA A 1 8 ? -3.409 11.078 -12.823 1.00 0.00 334 ALA A C 12
ATOM 16755 O O . ALA A 1 8 ? -4.329 11.790 -13.235 1.00 0.00 334 ALA A O 12
ATOM 16762 N N . ALA A 1 9 ? -3.241 9.821 -13.252 1.00 0.00 335 ALA A N 12
ATOM 16763 C CA . ALA A 1 9 ? -4.207 9.117 -14.097 1.00 0.00 335 ALA A CA 12
ATOM 16764 C C . ALA A 1 9 ? -5.436 8.711 -13.274 1.00 0.00 335 ALA A C 12
ATOM 16765 O O . ALA A 1 9 ? -6.570 8.979 -13.658 1.00 0.00 335 ALA A O 12
ATOM 16772 N N . LYS A 1 10 ? -5.219 8.139 -12.087 1.00 0.00 336 LYS A N 12
ATOM 16773 C CA . LYS A 1 10 ? -6.280 7.742 -11.155 1.00 0.00 336 LYS A CA 12
ATOM 16774 C C . LYS A 1 10 ? -7.180 8.929 -10.736 1.00 0.00 336 LYS A C 12
ATOM 16775 O O . LYS A 1 10 ? -8.380 8.754 -10.530 1.00 0.00 336 LYS A O 12
ATOM 16794 N N . PHE A 1 11 ? -6.614 10.144 -10.711 1.00 0.00 337 PHE A N 12
ATOM 16795 C CA . PHE A 1 11 ? -7.301 11.415 -10.459 1.00 0.00 337 PHE A CA 12
ATOM 16796 C C . PHE A 1 11 ? -8.288 11.823 -11.586 1.00 0.00 337 PHE A C 12
ATOM 16797 O O . PHE A 1 11 ? -9.208 12.602 -11.335 1.00 0.00 337 PHE A O 12
ATOM 16814 N N . THR A 1 12 ? -8.124 11.326 -12.826 1.00 0.00 338 THR A N 12
ATOM 16815 C CA . THR A 1 12 ? -8.965 11.695 -13.992 1.00 0.00 338 THR A CA 12
ATOM 16816 C C . THR A 1 12 ? -9.721 10.513 -14.614 1.00 0.00 338 THR A C 12
ATOM 16817 O O . THR A 1 12 ? -10.769 10.719 -15.222 1.00 0.00 338 THR A O 12
ATOM 16828 N N . GLU A 1 13 ? -9.247 9.282 -14.442 1.00 0.00 339 GLU A N 12
ATOM 16829 C CA . GLU A 1 13 ? -9.814 8.055 -14.999 1.00 0.00 339 GLU A CA 12
ATOM 16830 C C . GLU A 1 13 ? -11.011 7.606 -14.162 1.00 0.00 339 GLU A C 12
ATOM 16831 O O . GLU A 1 13 ? -10.930 7.528 -12.935 1.00 0.00 339 GLU A O 12
ATOM 16843 N N . GLY A 1 14 ? -12.141 7.328 -14.817 1.00 0.00 340 GLY A N 12
ATOM 16844 C CA . GLY A 1 14 ? -13.354 6.855 -14.154 1.00 0.00 340 GLY A CA 12
ATOM 16845 C C . GLY A 1 14 ? -14.257 8.013 -13.741 1.00 0.00 340 GLY A C 12
ATOM 16846 O O . GLY A 1 14 ? -15.421 7.783 -13.421 1.00 0.00 340 GLY A O 12
ATOM 16850 N N . VAL A 1 15 ? -13.742 9.248 -13.789 1.00 0.00 341 VAL A N 12
ATOM 16851 C CA . VAL A 1 15 ? -14.508 10.455 -13.466 1.00 0.00 341 VAL A CA 12
ATOM 16852 C C . VAL A 1 15 ? -15.531 10.823 -14.545 1.00 0.00 341 VAL A C 12
ATOM 16853 O O . VAL A 1 15 ? -15.260 10.703 -15.737 1.00 0.00 341 VAL A O 12
ATOM 16866 N N . ASN A 1 16 ? -16.699 11.313 -14.105 1.00 0.00 342 ASN A N 12
ATOM 16867 C CA . ASN A 1 16 ? -17.851 11.663 -14.953 1.00 0.00 342 ASN A CA 12
ATOM 16868 C C . ASN A 1 16 ? -18.426 13.031 -14.504 1.00 0.00 342 ASN A C 12
ATOM 16869 O O . ASN A 1 16 ? -18.140 13.443 -13.377 1.00 0.00 342 ASN A O 12
ATOM 16880 N N . PRO A 1 17 ? -19.238 13.736 -15.314 1.00 0.00 343 PRO A N 12
ATOM 16881 C CA . PRO A 1 17 ? -19.876 14.994 -14.916 1.00 0.00 343 PRO A CA 12
ATOM 16882 C C . PRO A 1 17 ? -21.054 14.775 -13.955 1.00 0.00 343 PRO A C 12
ATOM 16883 O O . PRO A 1 17 ? -21.507 13.648 -13.746 1.00 0.00 343 PRO A O 12
ATOM 16894 N N . GLY A 1 18 ? -21.582 15.878 -13.408 1.00 0.00 344 GLY A N 12
ATOM 16895 C CA . GLY A 1 18 ? -22.900 15.912 -12.761 1.00 0.00 344 GLY A CA 12
ATOM 16896 C C . GLY A 1 18 ? -22.961 15.186 -11.416 1.00 0.00 344 GLY A C 12
ATOM 16897 O O . GLY A 1 18 ? -23.922 14.458 -11.161 1.00 0.00 344 GLY A O 12
ATOM 16901 N N . GLY A 1 19 ? -21.936 15.339 -10.573 1.00 0.00 345 GLY A N 12
ATOM 16902 C CA . GLY A 1 19 ? -21.876 14.757 -9.230 1.00 0.00 345 GLY A CA 12
ATOM 16903 C C . GLY A 1 19 ? -22.745 15.515 -8.222 1.00 0.00 345 GLY A C 12
ATOM 16904 O O . GLY A 1 19 ? -23.144 16.656 -8.451 1.00 0.00 345 GLY A O 12
ATOM 16908 N N . ASP A 1 20 ? -23.024 14.879 -7.085 1.00 0.00 346 ASP A N 12
ATOM 16909 C CA . ASP A 1 20 ? -23.948 15.385 -6.062 1.00 0.00 346 ASP A CA 12
ATOM 16910 C C . ASP A 1 20 ? -23.197 16.043 -4.895 1.00 0.00 346 ASP A C 12
ATOM 16911 O O . ASP A 1 20 ? -23.219 15.579 -3.752 1.00 0.00 346 ASP A O 12
ATOM 16920 N N . ARG A 1 21 ? -22.521 17.150 -5.222 1.00 0.00 347 ARG A N 12
ATOM 16921 C CA . ARG A 1 21 ? -21.919 18.085 -4.271 1.00 0.00 347 ARG A CA 12
ATOM 16922 C C . ARG A 1 21 ? -20.789 17.409 -3.459 1.00 0.00 347 ARG A C 12
ATOM 16923 O O . ARG A 1 21 ? -20.870 17.260 -2.239 1.00 0.00 347 ARG A O 12
ATOM 16944 N N . ASN A 1 22 ? -19.728 16.981 -4.159 1.00 0.00 348 ASN A N 12
ATOM 16945 C CA . ASN A 1 22 ? -18.728 16.038 -3.611 1.00 0.00 348 ASN A CA 12
ATOM 16946 C C . ASN A 1 22 ? -17.476 16.674 -2.982 1.00 0.00 348 ASN A C 12
ATOM 16947 O O . ASN A 1 22 ? -17.238 16.438 -1.802 1.00 0.00 348 ASN A O 12
ATOM 16958 N N . CYS A 1 23 ? -16.663 17.377 -3.798 1.00 0.00 349 CYS A N 12
ATOM 16959 C CA . CYS A 1 23 ? -15.314 17.953 -3.575 1.00 0.00 349 CYS A CA 12
ATOM 16960 C C . CYS A 1 23 ? -14.489 18.140 -4.872 1.00 0.00 349 CYS A C 12
ATOM 16961 O O . CYS A 1 23 ? -13.646 19.036 -4.942 1.00 0.00 349 CYS A O 12
ATOM 16969 N N . PHE A 1 24 ? -14.757 17.330 -5.906 1.00 0.00 350 PHE A N 12
ATOM 16970 C CA . PHE A 1 24 ? -14.126 17.434 -7.225 1.00 0.00 350 PHE A CA 12
ATOM 16971 C C . PHE A 1 24 ? -14.972 18.283 -8.180 1.00 0.00 350 PHE A C 12
ATOM 16972 O O . PHE A 1 24 ? -16.194 18.181 -8.208 1.00 0.00 350 PHE A O 12
ATOM 16989 N N . ILE A 1 25 ? -14.314 19.038 -9.051 1.00 0.00 351 ILE A N 12
ATOM 16990 C CA . ILE A 1 25 ? -14.895 19.820 -10.150 1.00 0.00 351 ILE A CA 12
ATOM 16991 C C . ILE A 1 25 ? -14.574 19.110 -11.457 1.00 0.00 351 ILE A C 12
ATOM 16992 O O . ILE A 1 25 ? -13.431 18.696 -11.662 1.00 0.00 351 ILE A O 12
ATOM 17008 N N . TYR A 1 26 ? -15.562 19.020 -12.335 1.00 0.00 352 TYR A N 12
ATOM 17009 C CA . TYR A 1 26 ? -15.430 18.590 -13.720 1.00 0.00 352 TYR A CA 12
ATOM 17010 C C . TYR A 1 26 ? -15.534 19.821 -14.633 1.00 0.00 352 TYR A C 12
ATOM 17011 O O . TYR A 1 26 ? -16.437 20.643 -14.465 1.00 0.00 352 TYR A O 12
ATOM 17029 N N . CYS A 1 27 ? -14.631 19.961 -15.600 1.00 0.00 353 CYS A N 12
ATOM 17030 C CA . CYS A 1 27 ? -14.525 21.120 -16.487 1.00 0.00 353 CYS A CA 12
ATOM 17031 C C . CYS A 1 27 ? -14.383 20.599 -17.915 1.00 0.00 353 CYS A C 12
ATOM 17032 O O . CYS A 1 27 ? -13.587 19.702 -18.155 1.00 0.00 353 CYS A O 12
ATOM 17040 N N . SER A 1 28 ? -15.140 21.133 -18.862 1.00 0.00 354 SER A N 12
ATOM 17041 C CA . SER A 1 28 ? -15.288 20.546 -20.197 1.00 0.00 354 SER A CA 12
ATOM 17042 C C . SER A 1 28 ? -15.378 21.620 -21.288 1.00 0.00 354 SER A C 12
ATOM 17043 O O . SER A 1 28 ? -15.722 22.776 -21.022 1.00 0.00 354 SER A O 12
ATOM 17051 N N . ASN A 1 29 ? -15.022 21.230 -22.516 1.00 0.00 355 ASN A N 12
ATOM 17052 C CA . ASN A 1 29 ? -14.864 22.082 -23.695 1.00 0.00 355 ASN A CA 12
ATOM 17053 C C . ASN A 1 29 ? -13.670 23.060 -23.570 1.00 0.00 355 ASN A C 12
ATOM 17054 O O . ASN A 1 29 ? -13.691 24.160 -24.127 1.00 0.00 355 ASN A O 12
ATOM 17065 N N . LEU A 1 30 ? -12.611 22.676 -22.840 1.00 0.00 356 LEU A N 12
ATOM 17066 C CA . LEU A 1 30 ? -11.339 23.406 -22.866 1.00 0.00 356 LEU A CA 12
ATOM 17067 C C . LEU A 1 30 ? -10.702 23.275 -24.270 1.00 0.00 356 LEU A C 12
ATOM 17068 O O . LEU A 1 30 ? -10.859 22.223 -24.901 1.00 0.00 356 LEU A O 12
ATOM 17084 N N . PRO A 1 31 ? -9.970 24.297 -24.761 1.00 0.00 357 PRO A N 12
ATOM 17085 C CA . PRO A 1 31 ? -9.252 24.220 -26.027 1.00 0.00 357 PRO A CA 12
ATOM 17086 C C . PRO A 1 31 ? -8.069 23.250 -25.909 1.00 0.00 357 PRO A C 12
ATOM 17087 O O . PRO A 1 31 ? -7.481 23.091 -24.838 1.00 0.00 357 PRO A O 12
ATOM 17098 N N . PHE A 1 32 ? -7.698 22.604 -27.019 1.00 0.00 358 PHE A N 12
ATOM 17099 C CA . PHE A 1 32 ? -6.684 21.541 -27.040 1.00 0.00 358 PHE A CA 12
ATOM 17100 C C . PHE A 1 32 ? -5.238 22.030 -26.821 1.00 0.00 358 PHE A C 12
ATOM 17101 O O . PHE A 1 32 ? -4.317 21.225 -26.696 1.00 0.00 358 PHE A O 12
ATOM 17118 N N . SER A 1 33 ? -5.036 23.344 -26.719 1.00 0.00 359 SER A N 12
ATOM 17119 C CA . SER A 1 33 ? -3.770 23.989 -26.346 1.00 0.00 359 SER A CA 12
ATOM 17120 C C . SER A 1 33 ? -3.518 24.037 -24.822 1.00 0.00 359 SER A C 12
ATOM 17121 O O . SER A 1 33 ? -2.455 24.502 -24.393 1.00 0.00 359 SER A O 12
ATOM 17129 N N . THR A 1 34 ? -4.470 23.561 -23.997 1.00 0.00 360 THR A N 12
ATOM 17130 C CA . THR A 1 34 ? -4.392 23.623 -22.521 1.00 0.00 360 THR A CA 12
ATOM 17131 C C . THR A 1 34 ? -3.381 22.609 -21.970 1.00 0.00 360 THR A C 12
ATOM 17132 O O . THR A 1 34 ? -3.228 21.514 -22.515 1.00 0.00 360 THR A O 12
ATOM 17143 N N . ALA A 1 35 ? -2.726 22.962 -20.860 1.00 0.00 361 ALA A N 12
ATOM 17144 C CA . ALA A 1 35 ? -1.794 22.124 -20.092 1.00 0.00 361 ALA A CA 12
ATOM 17145 C C . ALA A 1 35 ? -2.104 22.196 -18.580 1.00 0.00 361 ALA A C 12
ATOM 17146 O O . ALA A 1 35 ? -2.860 23.063 -18.145 1.00 0.00 361 ALA A O 12
ATOM 17153 N N . ARG A 1 36 ? -1.508 21.309 -17.767 1.00 0.00 362 ARG A N 12
ATOM 17154 C CA . ARG A 1 36 ? -1.779 21.187 -16.317 1.00 0.00 362 ARG A CA 12
ATOM 17155 C C . ARG A 1 36 ? -1.675 22.520 -15.552 1.00 0.00 362 ARG A C 12
ATOM 17156 O O . ARG A 1 36 ? -2.497 22.806 -14.682 1.00 0.00 362 ARG A O 12
ATOM 17177 N N . SER A 1 37 ? -0.696 23.358 -15.885 1.00 0.00 363 SER A N 12
ATOM 17178 C CA . SER A 1 37 ? -0.480 24.660 -15.231 1.00 0.00 363 SER A CA 12
ATOM 17179 C C . SER A 1 37 ? -1.599 25.688 -15.506 1.00 0.00 363 SER A C 12
ATOM 17180 O O . SER A 1 37 ? -1.795 26.605 -14.705 1.00 0.00 363 SER A O 12
ATOM 17188 N N . ASP A 1 38 ? -2.367 25.527 -16.591 1.00 0.00 364 ASP A N 12
ATOM 17189 C CA . ASP A 1 38 ? -3.491 26.402 -16.940 1.00 0.00 364 ASP A CA 12
ATOM 17190 C C . ASP A 1 38 ? -4.714 26.263 -16.014 1.00 0.00 364 ASP A C 12
ATOM 17191 O O . ASP A 1 38 ? -5.539 27.172 -15.920 1.00 0.00 364 ASP A O 12
ATOM 17200 N N . LEU A 1 39 ? -4.839 25.142 -15.299 1.00 0.00 365 LEU A N 12
ATOM 17201 C CA . LEU A 1 39 ? -5.959 24.923 -14.382 1.00 0.00 365 LEU A CA 12
ATOM 17202 C C . LEU A 1 39 ? -5.901 25.949 -13.243 1.00 0.00 365 LEU A C 12
ATOM 17203 O O . LEU A 1 39 ? -6.882 26.635 -12.966 1.00 0.00 365 LEU A O 12
ATOM 17219 N N . PHE A 1 40 ? -4.716 26.151 -12.671 1.00 0.00 366 PHE A N 12
ATOM 17220 C CA . PHE A 1 40 ? -4.449 27.086 -11.579 1.00 0.00 366 PHE A CA 12
ATOM 17221 C C . PHE A 1 40 ? -4.466 28.566 -12.019 1.00 0.00 366 PHE A C 12
ATOM 17222 O O . PHE A 1 40 ? -4.399 29.456 -11.174 1.00 0.00 366 PHE A O 12
ATOM 17239 N N . ASP A 1 41 ? -4.576 28.848 -13.319 1.00 0.00 367 ASP A N 12
ATOM 17240 C CA . ASP A 1 41 ? -4.772 30.193 -13.873 1.00 0.00 367 ASP A CA 12
ATOM 17241 C C . ASP A 1 41 ? -6.177 30.740 -13.577 1.00 0.00 367 ASP A C 12
ATOM 17242 O O . ASP A 1 41 ? -6.330 31.798 -12.963 1.00 0.00 367 ASP A O 12
ATOM 17251 N N . LEU A 1 42 ? -7.198 29.994 -14.019 1.00 0.00 368 LEU A N 12
ATOM 17252 C CA . LEU A 1 42 ? -8.609 30.384 -13.956 1.00 0.00 368 LEU A CA 12
ATOM 17253 C C . LEU A 1 42 ? -9.321 29.882 -12.691 1.00 0.00 368 LEU A C 12
ATOM 17254 O O . LEU A 1 42 ? -10.269 30.524 -12.238 1.00 0.00 368 LEU A O 12
ATOM 17270 N N . PHE A 1 43 ? -8.840 28.792 -12.082 1.00 0.00 369 PHE A N 12
ATOM 17271 C CA . PHE A 1 43 ? -9.349 28.288 -10.805 1.00 0.00 369 PHE A CA 12
ATOM 17272 C C . PHE A 1 43 ? -8.601 28.867 -9.593 1.00 0.00 369 PHE A C 12
ATOM 17273 O O . PHE A 1 43 ? -9.210 29.063 -8.542 1.00 0.00 369 PHE A O 12
ATOM 17290 N N . GLY A 1 44 ? -7.313 29.209 -9.730 1.00 0.00 370 GLY A N 12
ATOM 17291 C CA . GLY A 1 44 ? -6.461 29.685 -8.627 1.00 0.00 370 GLY A CA 12
ATOM 17292 C C . GLY A 1 44 ? -7.020 30.849 -7.784 1.00 0.00 370 GLY A C 12
ATOM 17293 O O . GLY A 1 44 ? -6.848 30.793 -6.563 1.00 0.00 370 GLY A O 12
ATOM 17297 N N . PRO A 1 45 ? -7.698 31.872 -8.357 1.00 0.00 371 PRO A N 12
ATOM 17298 C CA . PRO A 1 45 ? -8.274 32.975 -7.582 1.00 0.00 371 PRO A CA 12
ATOM 17299 C C . PRO A 1 45 ? -9.666 32.674 -6.987 1.00 0.00 371 PRO A C 12
ATOM 17300 O O . PRO A 1 45 ? -10.203 33.527 -6.280 1.00 0.00 371 PRO A O 12
ATOM 17311 N N . ILE A 1 46 ? -10.258 31.493 -7.226 1.00 0.00 372 ILE A N 12
ATOM 17312 C CA . ILE A 1 46 ? -11.551 31.098 -6.629 1.00 0.00 372 ILE A CA 12
ATOM 17313 C C . ILE A 1 46 ? -11.361 30.620 -5.175 1.00 0.00 372 ILE A C 12
ATOM 17314 O O . ILE A 1 46 ? -12.150 30.978 -4.295 1.00 0.00 372 ILE A O 12
ATOM 17330 N N . GLY A 1 47 ? -10.300 29.844 -4.917 1.00 0.00 373 GLY A N 12
ATOM 17331 C CA . GLY A 1 47 ? -9.963 29.250 -3.615 1.00 0.00 373 GLY A CA 12
ATOM 17332 C C . GLY A 1 47 ? -8.756 28.310 -3.699 1.00 0.00 373 GLY A C 12
ATOM 17333 O O . GLY A 1 47 ? -7.969 28.391 -4.642 1.00 0.00 373 GLY A O 12
ATOM 17337 N N . LYS A 1 48 ? -8.604 27.399 -2.730 1.00 0.00 374 LYS A N 12
ATOM 17338 C CA . LYS A 1 48 ? -7.470 26.465 -2.685 1.00 0.00 374 LYS A CA 12
ATOM 17339 C C . LYS A 1 48 ? -7.769 25.130 -3.400 1.00 0.00 374 LYS A C 12
ATOM 17340 O O . LYS A 1 48 ? -8.492 24.270 -2.883 1.00 0.00 374 LYS A O 12
ATOM 17359 N N . ILE A 1 49 ? -7.153 24.930 -4.571 1.00 0.00 375 ILE A N 12
ATOM 17360 C CA . ILE A 1 49 ? -7.108 23.634 -5.271 1.00 0.00 375 ILE A CA 12
ATOM 17361 C C . ILE A 1 49 ? -6.198 22.696 -4.464 1.00 0.00 375 ILE A C 12
ATOM 17362 O O . ILE A 1 49 ? -5.028 23.004 -4.229 1.00 0.00 375 ILE A O 12
ATOM 17378 N N . ASN A 1 50 ? -6.731 21.545 -4.062 1.00 0.00 376 ASN A N 12
ATOM 17379 C CA . ASN A 1 50 ? -5.965 20.447 -3.484 1.00 0.00 376 ASN A CA 12
ATOM 17380 C C . ASN A 1 50 ? -5.103 19.724 -4.546 1.00 0.00 376 ASN A C 12
ATOM 17381 O O . ASN A 1 50 ? -3.955 19.369 -4.275 1.00 0.00 376 ASN A O 12
ATOM 17392 N N . ASN A 1 51 ? -5.664 19.517 -5.749 1.00 0.00 377 ASN A N 12
ATOM 17393 C CA . ASN A 1 51 ? -5.074 18.845 -6.923 1.00 0.00 377 ASN A CA 12
ATOM 17394 C C . ASN A 1 51 ? -5.906 19.115 -8.190 1.00 0.00 377 ASN A C 12
ATOM 17395 O O . ASN A 1 51 ? -7.080 19.470 -8.096 1.00 0.00 377 ASN A O 12
ATOM 17406 N N . ALA A 1 52 ? -5.324 18.901 -9.376 1.00 0.00 378 ALA A N 12
ATOM 17407 C CA . ALA A 1 52 ? -5.972 19.137 -10.678 1.00 0.00 378 ALA A CA 12
ATOM 17408 C C . ALA A 1 52 ? -5.187 18.535 -11.860 1.00 0.00 378 ALA A C 12
ATOM 17409 O O . ALA A 1 52 ? -3.957 18.533 -11.842 1.00 0.00 378 ALA A O 12
ATOM 17416 N N . GLU A 1 53 ? -5.893 18.034 -12.883 1.00 0.00 379 GLU A N 12
ATOM 17417 C CA . GLU A 1 53 ? -5.347 17.243 -13.995 1.00 0.00 379 GLU A CA 12
ATOM 17418 C C . GLU A 1 53 ? -6.284 17.303 -15.211 1.00 0.00 379 GLU A C 12
ATOM 17419 O O . GLU A 1 53 ? -7.484 17.560 -15.077 1.00 0.00 379 GLU A O 12
ATOM 17431 N N . LEU A 1 54 ? -5.752 16.993 -16.394 1.00 0.00 380 LEU A N 12
ATOM 17432 C CA . LEU A 1 54 ? -6.506 16.874 -17.648 1.00 0.00 380 LEU A CA 12
ATOM 17433 C C . LEU A 1 54 ? -6.891 15.422 -17.953 1.00 0.00 380 LEU A C 12
ATOM 17434 O O . LEU A 1 54 ? -6.072 14.516 -17.791 1.00 0.00 380 LEU A O 12
ATOM 17450 N N . LYS A 1 55 ? -8.119 15.175 -18.428 1.00 0.00 381 LYS A N 12
ATOM 17451 C CA . LYS A 1 55 ? -8.593 13.802 -18.653 1.00 0.00 381 LYS A CA 12
ATOM 17452 C C . LYS A 1 55 ? -7.914 13.121 -19.876 1.00 0.00 381 LYS A C 12
ATOM 17453 O O . LYS A 1 55 ? -7.987 13.690 -20.971 1.00 0.00 381 LYS A O 12
ATOM 17472 N N . PRO A 1 56 ? -7.286 11.931 -19.728 1.00 0.00 382 PRO A N 12
ATOM 17473 C CA . PRO A 1 56 ? -6.654 11.190 -20.826 1.00 0.00 382 PRO A CA 12
ATOM 17474 C C . PRO A 1 56 ? -7.679 10.411 -21.669 1.00 0.00 382 PRO A C 12
ATOM 17475 O O . PRO A 1 56 ? -8.856 10.327 -21.320 1.00 0.00 382 PRO A O 12
ATOM 17486 N N . GLN A 1 57 ? -7.216 9.822 -22.779 1.00 0.00 383 GLN A N 12
ATOM 17487 C CA . GLN A 1 57 ? -7.998 9.115 -23.781 1.00 0.00 383 GLN A CA 12
ATOM 17488 C C . GLN A 1 57 ? -7.068 8.133 -24.527 1.00 0.00 383 GLN A C 12
ATOM 17489 O O . GLN A 1 57 ? -5.942 8.487 -24.883 1.00 0.00 383 GLN A O 12
ATOM 17503 N N . GLU A 1 58 ? -7.529 6.896 -24.758 1.00 0.00 384 GLU A N 12
ATOM 17504 C CA . GLU A 1 58 ? -6.700 5.763 -25.192 1.00 0.00 384 GLU A CA 12
ATOM 17505 C C . GLU A 1 58 ? -6.033 5.958 -26.569 1.00 0.00 384 GLU A C 12
ATOM 17506 O O . GLU A 1 58 ? -4.919 5.477 -26.792 1.00 0.00 384 GLU A O 12
ATOM 17518 N N . ASN A 1 59 ? -6.669 6.703 -27.485 1.00 0.00 385 ASN A N 12
ATOM 17519 C CA . ASN A 1 59 ? -6.117 6.993 -28.816 1.00 0.00 385 ASN A CA 12
ATOM 17520 C C . ASN A 1 59 ? -5.004 8.073 -28.807 1.00 0.00 385 ASN A C 12
ATOM 17521 O O . ASN A 1 59 ? -4.427 8.379 -29.852 1.00 0.00 385 ASN A O 12
ATOM 17532 N N . GLY A 1 60 ? -4.712 8.688 -27.649 1.00 0.00 386 GLY A N 12
ATOM 17533 C CA . GLY A 1 60 ? -3.669 9.715 -27.481 1.00 0.00 386 GLY A CA 12
ATOM 17534 C C . GLY A 1 60 ? -4.094 11.136 -27.870 1.00 0.00 386 GLY A C 12
ATOM 17535 O O . GLY A 1 60 ? -3.283 12.058 -27.776 1.00 0.00 386 GLY A O 12
ATOM 17539 N N . GLN A 1 61 ? -5.343 11.326 -28.312 1.00 0.00 387 GLN A N 12
ATOM 17540 C CA . GLN A 1 61 ? -5.906 12.632 -28.676 1.00 0.00 387 GLN A CA 12
ATOM 17541 C C . GLN A 1 61 ? -6.464 13.334 -27.420 1.00 0.00 387 GLN A C 12
ATOM 17542 O O . GLN A 1 61 ? -7.054 12.653 -26.574 1.00 0.00 387 GLN A O 12
ATOM 17556 N N . PRO A 1 62 ? -6.330 14.669 -27.285 1.00 0.00 388 PRO A N 12
ATOM 17557 C CA . PRO A 1 62 ? -6.813 15.406 -26.119 1.00 0.00 388 PRO A CA 12
ATOM 17558 C C . PRO A 1 62 ? -8.349 15.401 -26.041 1.00 0.00 388 PRO A C 12
ATOM 17559 O O . PRO A 1 62 ? -9.039 15.479 -27.060 1.00 0.00 388 PRO A O 12
ATOM 17570 N N . THR A 1 63 ? -8.875 15.310 -24.811 1.00 0.00 389 THR A N 12
ATOM 17571 C CA . THR A 1 63 ? -10.320 15.235 -24.520 1.00 0.00 389 THR A CA 12
ATOM 17572 C C . THR A 1 63 ? -11.019 16.589 -24.520 1.00 0.00 389 THR A C 12
ATOM 17573 O O . THR A 1 63 ? -12.227 16.654 -24.747 1.00 0.00 389 THR A O 12
ATOM 17584 N N . GLY A 1 64 ? -10.282 17.659 -24.198 1.00 0.00 390 GLY A N 12
ATOM 17585 C CA . GLY A 1 64 ? -10.860 18.964 -23.859 1.00 0.00 390 GLY A CA 12
ATOM 17586 C C . GLY A 1 64 ? -11.536 18.985 -22.482 1.00 0.00 390 GLY A C 12
ATOM 17587 O O . GLY A 1 64 ? -12.428 19.803 -22.276 1.00 0.00 390 GLY A O 12
ATOM 17591 N N . VAL A 1 65 ? -11.138 18.107 -21.548 1.00 0.00 391 VAL A N 12
ATOM 17592 C CA . VAL A 1 65 ? -11.689 18.020 -20.176 1.00 0.00 391 VAL A CA 12
ATOM 17593 C C . VAL A 1 65 ? -10.582 18.151 -19.132 1.00 0.00 391 VAL A C 12
ATOM 17594 O O . VAL A 1 65 ? -9.518 17.555 -19.281 1.00 0.00 391 VAL A O 12
ATOM 17607 N N . ALA A 1 66 ? -10.872 18.869 -18.044 1.00 0.00 392 ALA A N 12
ATOM 17608 C CA . ALA A 1 66 ? -10.096 18.855 -16.802 1.00 0.00 392 ALA A CA 12
ATOM 17609 C C . ALA A 1 66 ? -10.915 18.348 -15.599 1.00 0.00 392 ALA A C 12
ATOM 17610 O O . ALA A 1 66 ? -12.132 18.522 -15.542 1.00 0.00 392 ALA A O 12
ATOM 17617 N N . VAL A 1 67 ? -10.220 17.776 -14.614 1.00 0.00 393 VAL A N 12
ATOM 17618 C CA . VAL A 1 67 ? -10.740 17.561 -13.253 1.00 0.00 393 VAL A CA 12
ATOM 17619 C C . VAL A 1 67 ? -9.963 18.480 -12.308 1.00 0.00 393 VAL A C 12
ATOM 17620 O O . VAL A 1 67 ? -8.762 18.678 -12.482 1.00 0.00 393 VAL A O 12
ATOM 17633 N N . VAL A 1 68 ? -10.650 19.031 -11.310 1.00 0.00 394 VAL A N 12
ATOM 17634 C CA . VAL A 1 68 ? -10.067 19.858 -10.233 1.00 0.00 394 VAL A CA 12
ATOM 17635 C C . VAL A 1 68 ? -10.572 19.297 -8.894 1.00 0.00 394 VAL A C 12
ATOM 17636 O O . VAL A 1 68 ? -11.602 18.636 -8.869 1.00 0.00 394 VAL A O 12
ATOM 17649 N N . GLU A 1 69 ? -9.863 19.500 -7.788 1.00 0.00 395 GLU A N 12
ATOM 17650 C CA . GLU A 1 69 ? -10.197 18.967 -6.462 1.00 0.00 395 GLU A CA 12
ATOM 17651 C C . GLU A 1 69 ? -9.869 20.046 -5.431 1.00 0.00 395 GLU A C 12
ATOM 17652 O O . GLU A 1 69 ? -8.833 20.695 -5.547 1.00 0.00 395 GLU A O 12
ATOM 17664 N N . TYR A 1 70 ? -10.766 20.309 -4.481 1.00 0.00 396 TYR A N 12
ATOM 17665 C CA . TYR A 1 70 ? -10.773 21.544 -3.679 1.00 0.00 396 TYR A CA 12
ATOM 17666 C C . TYR A 1 70 ? -10.802 21.326 -2.159 1.00 0.00 396 TYR A C 12
ATOM 17667 O O . TYR A 1 70 ? -11.457 20.411 -1.653 1.00 0.00 396 TYR A O 12
ATOM 17685 N N . GLU A 1 71 ? -10.129 22.232 -1.434 1.00 0.00 397 GLU A N 12
ATOM 17686 C CA . GLU A 1 71 ? -10.017 22.185 0.034 1.00 0.00 397 GLU A CA 12
ATOM 17687 C C . GLU A 1 71 ? -11.386 22.120 0.734 1.00 0.00 397 GLU A C 12
ATOM 17688 O O . GLU A 1 71 ? -11.546 21.336 1.674 1.00 0.00 397 GLU A O 12
ATOM 17700 N N . ASN A 1 72 ? -12.375 22.900 0.272 1.00 0.00 398 ASN A N 12
ATOM 17701 C CA . ASN A 1 72 ? -13.696 22.987 0.893 1.00 0.00 398 ASN A CA 12
ATOM 17702 C C . ASN A 1 72 ? -14.802 22.918 -0.169 1.00 0.00 398 ASN A C 12
ATOM 17703 O O . ASN A 1 72 ? -14.661 23.460 -1.267 1.00 0.00 398 ASN A O 12
ATOM 17714 N N . LEU A 1 73 ? -15.950 22.333 0.183 1.00 0.00 399 LEU A N 12
ATOM 17715 C CA . LEU A 1 73 ? -17.119 22.224 -0.707 1.00 0.00 399 LEU A CA 12
ATOM 17716 C C . LEU A 1 73 ? -17.740 23.584 -1.066 1.00 0.00 399 LEU A C 12
ATOM 17717 O O . LEU A 1 73 ? -18.369 23.699 -2.116 1.00 0.00 399 LEU A O 12
ATOM 17733 N N . VAL A 1 74 ? -17.530 24.617 -0.247 1.00 0.00 400 VAL A N 12
ATOM 17734 C CA . VAL A 1 74 ? -17.857 26.017 -0.600 1.00 0.00 400 VAL A CA 12
ATOM 17735 C C . VAL A 1 74 ? -17.013 26.558 -1.758 1.00 0.00 400 VAL A C 12
ATOM 17736 O O . VAL A 1 74 ? -17.553 27.277 -2.593 1.00 0.00 400 VAL A O 12
ATOM 17749 N N . ASP A 1 75 ? -15.724 26.198 -1.840 1.00 0.00 401 ASP A N 12
ATOM 17750 C CA . ASP A 1 75 ? -14.831 26.657 -2.912 1.00 0.00 401 ASP A CA 12
ATOM 17751 C C . ASP A 1 75 ? -15.099 25.878 -4.203 1.00 0.00 401 ASP A C 12
ATOM 17752 O O . ASP A 1 75 ? -15.149 26.469 -5.282 1.00 0.00 401 ASP A O 12
ATOM 17761 N N . ALA A 1 76 ? -15.347 24.569 -4.069 1.00 0.00 402 ALA A N 12
ATOM 17762 C CA . ALA A 1 76 ? -15.788 23.716 -5.169 1.00 0.00 402 ALA A CA 12
ATOM 17763 C C . ALA A 1 76 ? -17.111 24.197 -5.795 1.00 0.00 402 ALA A C 12
ATOM 17764 O O . ALA A 1 76 ? -17.197 24.361 -7.014 1.00 0.00 402 ALA A O 12
ATOM 17771 N N . ASP A 1 77 ? -18.139 24.476 -4.983 1.00 0.00 403 ASP A N 12
ATOM 17772 C CA . ASP A 1 77 ? -19.384 25.060 -5.485 1.00 0.00 403 ASP A CA 12
ATOM 17773 C C . ASP A 1 77 ? -19.161 26.428 -6.155 1.00 0.00 403 ASP A C 12
ATOM 17774 O O . ASP A 1 77 ? -19.733 26.680 -7.216 1.00 0.00 403 ASP A O 12
ATOM 17783 N N . PHE A 1 78 ? -18.289 27.278 -5.594 1.00 0.00 404 PHE A N 12
ATOM 17784 C CA . PHE A 1 78 ? -17.982 28.603 -6.145 1.00 0.00 404 PHE A CA 12
ATOM 17785 C C . PHE A 1 78 ? -17.410 28.570 -7.569 1.00 0.00 404 PHE A C 12
ATOM 17786 O O . PHE A 1 78 ? -17.771 29.423 -8.379 1.00 0.00 404 PHE A O 12
ATOM 17803 N N . CYS A 1 79 ? -16.595 27.567 -7.922 1.00 0.00 405 CYS A N 12
ATOM 17804 C CA . CYS A 1 79 ? -16.161 27.348 -9.309 1.00 0.00 405 CYS A CA 12
ATOM 17805 C C . CYS A 1 79 ? -17.351 27.179 -10.247 1.00 0.00 405 CYS A C 12
ATOM 17806 O O . CYS A 1 79 ? -17.426 27.813 -11.291 1.00 0.00 405 CYS A O 12
ATOM 17814 N N . ILE A 1 80 ? -18.307 26.347 -9.854 1.00 0.00 406 ILE A N 12
ATOM 17815 C CA . ILE A 1 80 ? -19.486 26.016 -10.657 1.00 0.00 406 ILE A CA 12
ATOM 17816 C C . ILE A 1 80 ? -20.468 27.210 -10.715 1.00 0.00 406 ILE A C 12
ATOM 17817 O O . ILE A 1 80 ? -21.203 27.344 -11.693 1.00 0.00 406 ILE A O 12
ATOM 17833 N N . GLN A 1 81 ? -20.410 28.135 -9.743 1.00 0.00 407 GLN A N 12
ATOM 17834 C CA . GLN A 1 81 ? -21.097 29.432 -9.810 1.00 0.00 407 GLN A CA 12
ATOM 17835 C C . GLN A 1 81 ? -20.435 30.419 -10.795 1.00 0.00 407 GLN A C 12
ATOM 17836 O O . GLN A 1 81 ? -21.150 31.128 -11.505 1.00 0.00 407 GLN A O 12
ATOM 17850 N N . LYS A 1 82 ? -19.094 30.498 -10.842 1.00 0.00 408 LYS A N 12
ATOM 17851 C CA . LYS A 1 82 ? -18.368 31.522 -11.620 1.00 0.00 408 LYS A CA 12
ATOM 17852 C C . LYS A 1 82 ? -17.967 31.099 -13.047 1.00 0.00 408 LYS A C 12
ATOM 17853 O O . LYS A 1 82 ? -17.969 31.936 -13.955 1.00 0.00 408 LYS A O 12
ATOM 17872 N N . LEU A 1 83 ? -17.572 29.836 -13.247 1.00 0.00 409 LEU A N 12
ATOM 17873 C CA . LEU A 1 83 ? -16.879 29.381 -14.459 1.00 0.00 409 LEU A CA 12
ATOM 17874 C C . LEU A 1 83 ? -17.827 28.768 -15.508 1.00 0.00 409 LEU A C 12
ATOM 17875 O O . LEU A 1 83 ? -17.401 28.559 -16.639 1.00 0.00 409 LEU A O 12
ATOM 17891 N N . ASN A 1 84 ? -19.084 28.450 -15.170 1.00 0.00 410 ASN A N 12
ATOM 17892 C CA . ASN A 1 84 ? -20.017 27.700 -16.035 1.00 0.00 410 ASN A CA 12
ATOM 17893 C C . ASN A 1 84 ? -20.661 28.578 -17.139 1.00 0.00 410 ASN A C 12
ATOM 17894 O O . ASN A 1 84 ? -21.885 28.684 -17.261 1.00 0.00 410 ASN A O 12
ATOM 17905 N N . ASN A 1 85 ? -19.791 29.249 -17.897 1.00 0.00 411 ASN A N 12
ATOM 17906 C CA . ASN A 1 85 ? -19.997 30.434 -18.747 1.00 0.00 411 ASN A CA 12
ATOM 17907 C C . ASN A 1 85 ? -18.663 31.098 -19.181 1.00 0.00 411 ASN A C 12
ATOM 17908 O O . ASN A 1 85 ? -18.666 31.959 -20.061 1.00 0.00 411 ASN A O 12
ATOM 17919 N N . TYR A 1 86 ? -17.527 30.755 -18.555 1.00 0.00 412 TYR A N 12
ATOM 17920 C CA . TYR A 1 86 ? -16.219 31.362 -18.758 1.00 0.00 412 TYR A CA 12
ATOM 17921 C C . TYR A 1 86 ? -15.663 31.105 -20.170 1.00 0.00 412 TYR A C 12
ATOM 17922 O O . TYR A 1 86 ? -15.591 29.962 -20.626 1.00 0.00 412 TYR A O 12
ATOM 17940 N N . ASN A 1 87 ? -15.257 32.179 -20.850 1.00 0.00 413 ASN A N 12
ATOM 17941 C CA . ASN A 1 87 ? -14.653 32.125 -22.184 1.00 0.00 413 ASN A CA 12
ATOM 17942 C C . ASN A 1 87 ? -13.117 32.103 -22.107 1.00 0.00 413 ASN A C 12
ATOM 17943 O O . ASN A 1 87 ? -12.501 32.892 -21.386 1.00 0.00 413 ASN A O 12
ATOM 17954 N N . TYR A 1 88 ? -12.506 31.199 -22.877 1.00 0.00 414 TYR A N 12
ATOM 17955 C CA . TYR A 1 88 ? -11.075 30.892 -22.851 1.00 0.00 414 TYR A CA 12
ATOM 17956 C C . TYR A 1 88 ? -10.604 30.244 -24.170 1.00 0.00 414 TYR A C 12
ATOM 17957 O O . TYR A 1 88 ? -11.142 29.221 -24.600 1.00 0.00 414 TYR A O 12
ATOM 17975 N N . GLY A 1 89 ? -9.623 30.861 -24.845 1.00 0.00 415 GLY A N 12
ATOM 17976 C CA . GLY A 1 89 ? -9.035 30.351 -26.099 1.00 0.00 415 GLY A CA 12
ATOM 17977 C C . GLY A 1 89 ? -9.915 30.506 -27.348 1.00 0.00 415 GLY A C 12
ATOM 17978 O O . GLY A 1 89 ? -9.531 30.030 -28.417 1.00 0.00 415 GLY A O 12
ATOM 17982 N N . GLY A 1 90 ? -11.113 31.091 -27.210 1.00 0.00 416 GLY A N 12
ATOM 17983 C CA . GLY A 1 90 ? -12.184 31.104 -28.223 1.00 0.00 416 GLY A CA 12
ATOM 17984 C C . GLY A 1 90 ? -13.278 30.057 -27.979 1.00 0.00 416 GLY A C 12
ATOM 17985 O O . GLY A 1 90 ? -14.276 30.041 -28.701 1.00 0.00 416 GLY A O 12
ATOM 17989 N N . CYS A 1 91 ? -13.117 29.212 -26.954 1.00 0.00 417 CYS A N 12
ATOM 17990 C CA . CYS A 1 91 ? -14.128 28.273 -26.454 1.00 0.00 417 CYS A CA 12
ATOM 17991 C C . CYS A 1 91 ? -14.857 28.866 -25.232 1.00 0.00 417 CYS A C 12
ATOM 17992 O O . CYS A 1 91 ? -14.325 29.733 -24.542 1.00 0.00 417 CYS A O 12
ATOM 18000 N N . SER A 1 92 ? -16.046 28.361 -24.915 1.00 0.00 418 SER A N 12
ATOM 18001 C CA . SER A 1 92 ? -16.727 28.620 -23.635 1.00 0.00 418 SER A CA 12
ATOM 18002 C C . SER A 1 92 ? -16.813 27.316 -22.831 1.00 0.00 418 SER A C 12
ATOM 18003 O O . SER A 1 92 ? -17.130 26.265 -23.397 1.00 0.00 418 SER A O 12
ATOM 18011 N N . LEU A 1 93 ? -16.483 27.349 -21.535 1.00 0.00 419 LEU A N 12
ATOM 18012 C CA . LEU A 1 93 ? -16.347 26.136 -20.724 1.00 0.00 419 LEU A CA 12
ATOM 18013 C C . LEU A 1 93 ? -17.673 25.740 -20.063 1.00 0.00 419 LEU A C 12
ATOM 18014 O O . LEU A 1 93 ? -18.439 26.585 -19.593 1.00 0.00 419 LEU A O 12
ATOM 18030 N N . GLN A 1 94 ? -17.904 24.430 -19.989 1.00 0.00 420 GLN A N 12
ATOM 18031 C CA . GLN A 1 94 ? -18.982 23.813 -19.218 1.00 0.00 420 GLN A CA 12
ATOM 18032 C C . GLN A 1 94 ? -18.377 23.238 -17.931 1.00 0.00 420 GLN A C 12
ATOM 18033 O O . GLN A 1 94 ? -17.320 22.608 -17.974 1.00 0.00 420 GLN A O 12
ATOM 18047 N N . ILE A 1 95 ? -19.013 23.457 -16.780 1.00 0.00 421 ILE A N 12
ATOM 18048 C CA . ILE A 1 95 ? -18.451 23.110 -15.463 1.00 0.00 421 ILE A CA 12
ATOM 18049 C C . ILE A 1 95 ? -19.531 22.443 -14.600 1.00 0.00 421 ILE A C 12
ATOM 18050 O O . ILE A 1 95 ? -20.686 22.867 -14.592 1.00 0.00 421 ILE A O 12
ATOM 18066 N N . SER A 1 96 ? -19.152 21.425 -13.835 1.00 0.00 422 SER A N 12
ATOM 18067 C CA . SER A 1 96 ? -20.025 20.751 -12.857 1.00 0.00 422 SER A CA 12
ATOM 18068 C C . SER A 1 96 ? -19.203 20.078 -11.741 1.00 0.00 422 SER A C 12
ATOM 18069 O O . SER A 1 96 ? -17.990 20.257 -11.663 1.00 0.00 422 SER A O 12
ATOM 18077 N N . TYR A 1 97 ? -19.835 19.294 -10.863 1.00 0.00 423 TYR A N 12
ATOM 18078 C CA . TYR A 1 97 ? -19.118 18.432 -9.916 1.00 0.00 423 TYR A CA 12
ATOM 18079 C C . TYR A 1 97 ? -18.646 17.153 -10.626 1.00 0.00 423 TYR A C 12
ATOM 18080 O O . TYR A 1 97 ? -19.420 16.505 -11.328 1.00 0.00 423 TYR A O 12
ATOM 18098 N N . ALA A 1 98 ? -17.396 16.748 -10.411 1.00 0.00 424 ALA A N 12
ATOM 18099 C CA . ALA A 1 98 ? -16.866 15.464 -10.869 1.00 0.00 424 ALA A CA 12
ATOM 18100 C C . ALA A 1 98 ? -17.426 14.356 -9.966 1.00 0.00 424 ALA A C 12
ATOM 18101 O O . ALA A 1 98 ? -17.219 14.353 -8.754 1.00 0.00 424 ALA A O 12
ATOM 18108 N N . ARG A 1 99 ? -18.210 13.465 -10.575 1.00 0.00 425 ARG A N 12
ATOM 18109 C CA . ARG A 1 99 ? -19.068 12.461 -9.934 1.00 0.00 425 ARG A CA 12
ATOM 18110 C C . ARG A 1 99 ? -18.254 11.407 -9.179 1.00 0.00 425 ARG A C 12
ATOM 18111 O O . ARG A 1 99 ? -18.290 11.354 -7.951 1.00 0.00 425 ARG A O 12
ATOM 18132 N N . ARG A 1 100 ? -17.508 10.597 -9.932 1.00 0.00 426 ARG A N 12
ATOM 18133 C CA . ARG A 1 100 ? -16.650 9.533 -9.414 1.00 0.00 426 ARG A CA 12
ATOM 18134 C C . ARG A 1 100 ? -15.152 9.845 -9.528 1.00 0.00 426 ARG A C 12
ATOM 18135 O O . ARG A 1 100 ? -14.447 9.363 -10.410 1.00 0.00 426 ARG A O 12
ATOM 18156 N N . ASP A 1 101 ? -14.702 10.542 -8.500 1.00 0.00 427 ASP A N 12
ATOM 18157 C CA . ASP A 1 101 ? -13.301 10.663 -8.034 1.00 0.00 427 ASP A CA 12
ATOM 18158 C C . ASP A 1 101 ? -12.429 11.612 -8.893 1.00 0.00 427 ASP A C 12
ATOM 18159 O O . ASP A 1 101 ? -11.208 11.350 -9.043 1.00 0.00 427 ASP A O 12
ATOM 18169 N N . GLY A 1 1 ? 6.882 4.434 -0.730 1.00 0.00 327 GLY A N 13
ATOM 18170 C CA . GLY A 1 1 ? 6.178 4.323 -2.029 1.00 0.00 327 GLY A CA 13
ATOM 18171 C C . GLY A 1 1 ? 7.129 4.495 -3.207 1.00 0.00 327 GLY A C 13
ATOM 18172 O O . GLY A 1 1 ? 8.040 5.321 -3.159 1.00 0.00 327 GLY A O 13
ATOM 18178 N N . SER A 1 2 ? 6.927 3.730 -4.282 1.00 0.00 328 SER A N 13
ATOM 18179 C CA . SER A 1 2 ? 7.820 3.722 -5.462 1.00 0.00 328 SER A CA 13
ATOM 18180 C C . SER A 1 2 ? 7.530 4.848 -6.478 1.00 0.00 328 SER A C 13
ATOM 18181 O O . SER A 1 2 ? 8.334 5.089 -7.382 1.00 0.00 328 SER A O 13
ATOM 18189 N N . HIS A 1 3 ? 6.402 5.554 -6.328 1.00 0.00 329 HIS A N 13
ATOM 18190 C CA . HIS A 1 3 ? 5.947 6.661 -7.185 1.00 0.00 329 HIS A CA 13
ATOM 18191 C C . HIS A 1 3 ? 4.882 7.540 -6.481 1.00 0.00 329 HIS A C 13
ATOM 18192 O O . HIS A 1 3 ? 4.377 7.195 -5.408 1.00 0.00 329 HIS A O 13
ATOM 18206 N N . ILE A 1 4 ? 4.500 8.649 -7.119 1.00 0.00 330 ILE A N 13
ATOM 18207 C CA . ILE A 1 4 ? 3.385 9.539 -6.729 1.00 0.00 330 ILE A CA 13
ATOM 18208 C C . ILE A 1 4 ? 2.702 10.127 -7.989 1.00 0.00 330 ILE A C 13
ATOM 18209 O O . ILE A 1 4 ? 2.159 11.231 -7.991 1.00 0.00 330 ILE A O 13
ATOM 18225 N N . ASP A 1 5 ? 2.773 9.380 -9.098 1.00 0.00 331 ASP A N 13
ATOM 18226 C CA . ASP A 1 5 ? 2.705 9.917 -10.464 1.00 0.00 331 ASP A CA 13
ATOM 18227 C C . ASP A 1 5 ? 1.661 9.229 -11.347 1.00 0.00 331 ASP A C 13
ATOM 18228 O O . ASP A 1 5 ? 0.907 9.914 -12.038 1.00 0.00 331 ASP A O 13
ATOM 18237 N N . GLU A 1 6 ? 1.562 7.891 -11.291 1.00 0.00 332 GLU A N 13
ATOM 18238 C CA . GLU A 1 6 ? 0.492 7.152 -11.978 1.00 0.00 332 GLU A CA 13
ATOM 18239 C C . GLU A 1 6 ? -0.891 7.602 -11.485 1.00 0.00 332 GLU A C 13
ATOM 18240 O O . GLU A 1 6 ? -1.881 7.584 -12.215 1.00 0.00 332 GLU A O 13
ATOM 18252 N N . THR A 1 7 ? -0.930 8.078 -10.242 1.00 0.00 333 THR A N 13
ATOM 18253 C CA . THR A 1 7 ? -2.106 8.629 -9.568 1.00 0.00 333 THR A CA 13
ATOM 18254 C C . THR A 1 7 ? -2.752 9.782 -10.333 1.00 0.00 333 THR A C 13
ATOM 18255 O O . THR A 1 7 ? -3.960 9.955 -10.222 1.00 0.00 333 THR A O 13
ATOM 18266 N N . ALA A 1 8 ? -2.017 10.514 -11.177 1.00 0.00 334 ALA A N 13
ATOM 18267 C CA . ALA A 1 8 ? -2.615 11.545 -12.035 1.00 0.00 334 ALA A CA 13
ATOM 18268 C C . ALA A 1 8 ? -3.575 10.984 -13.109 1.00 0.00 334 ALA A C 13
ATOM 18269 O O . ALA A 1 8 ? -4.489 11.689 -13.544 1.00 0.00 334 ALA A O 13
ATOM 18276 N N . ALA A 1 9 ? -3.426 9.707 -13.483 1.00 0.00 335 ALA A N 13
ATOM 18277 C CA . ALA A 1 9 ? -4.390 8.968 -14.296 1.00 0.00 335 ALA A CA 13
ATOM 18278 C C . ALA A 1 9 ? -5.618 8.606 -13.459 1.00 0.00 335 ALA A C 13
ATOM 18279 O O . ALA A 1 9 ? -6.746 8.905 -13.836 1.00 0.00 335 ALA A O 13
ATOM 18286 N N . LYS A 1 10 ? -5.408 8.027 -12.272 1.00 0.00 336 LYS A N 13
ATOM 18287 C CA . LYS A 1 10 ? -6.494 7.670 -11.349 1.00 0.00 336 LYS A CA 13
ATOM 18288 C C . LYS A 1 10 ? -7.338 8.899 -10.930 1.00 0.00 336 LYS A C 13
ATOM 18289 O O . LYS A 1 10 ? -8.543 8.773 -10.718 1.00 0.00 336 LYS A O 13
ATOM 18308 N N . PHE A 1 11 ? -6.725 10.091 -10.904 1.00 0.00 337 PHE A N 13
ATOM 18309 C CA . PHE A 1 11 ? -7.362 11.384 -10.640 1.00 0.00 337 PHE A CA 13
ATOM 18310 C C . PHE A 1 11 ? -8.357 11.816 -11.749 1.00 0.00 337 PHE A C 13
ATOM 18311 O O . PHE A 1 11 ? -9.271 12.593 -11.470 1.00 0.00 337 PHE A O 13
ATOM 18328 N N . THR A 1 12 ? -8.214 11.335 -13.000 1.00 0.00 338 THR A N 13
ATOM 18329 C CA . THR A 1 12 ? -9.069 11.736 -14.147 1.00 0.00 338 THR A CA 13
ATOM 18330 C C . THR A 1 12 ? -9.848 10.583 -14.787 1.00 0.00 338 THR A C 13
ATOM 18331 O O . THR A 1 12 ? -10.897 10.814 -15.385 1.00 0.00 338 THR A O 13
ATOM 18342 N N . GLU A 1 13 ? -9.385 9.345 -14.651 1.00 0.00 339 GLU A N 13
ATOM 18343 C CA . GLU A 1 13 ? -9.970 8.153 -15.255 1.00 0.00 339 GLU A CA 13
ATOM 18344 C C . GLU A 1 13 ? -11.176 7.704 -14.434 1.00 0.00 339 GLU A C 13
ATOM 18345 O O . GLU A 1 13 ? -11.116 7.640 -13.205 1.00 0.00 339 GLU A O 13
ATOM 18357 N N . GLY A 1 14 ? -12.290 7.408 -15.104 1.00 0.00 340 GLY A N 13
ATOM 18358 C CA . GLY A 1 14 ? -13.508 6.936 -14.453 1.00 0.00 340 GLY A CA 13
ATOM 18359 C C . GLY A 1 14 ? -14.406 8.097 -14.042 1.00 0.00 340 GLY A C 13
ATOM 18360 O O . GLY A 1 14 ? -15.576 7.872 -13.739 1.00 0.00 340 GLY A O 13
ATOM 18364 N N . VAL A 1 15 ? -13.881 9.329 -14.078 1.00 0.00 341 VAL A N 13
ATOM 18365 C CA . VAL A 1 15 ? -14.650 10.544 -13.790 1.00 0.00 341 VAL A CA 13
ATOM 18366 C C . VAL A 1 15 ? -15.619 10.922 -14.917 1.00 0.00 341 VAL A C 13
ATOM 18367 O O . VAL A 1 15 ? -15.299 10.798 -16.097 1.00 0.00 341 VAL A O 13
ATOM 18380 N N . ASN A 1 16 ? -16.801 11.414 -14.526 1.00 0.00 342 ASN A N 13
ATOM 18381 C CA . ASN A 1 16 ? -17.937 11.765 -15.396 1.00 0.00 342 ASN A CA 13
ATOM 18382 C C . ASN A 1 16 ? -18.572 13.086 -14.890 1.00 0.00 342 ASN A C 13
ATOM 18383 O O . ASN A 1 16 ? -18.331 13.435 -13.733 1.00 0.00 342 ASN A O 13
ATOM 18394 N N . PRO A 1 17 ? -19.385 13.815 -15.675 1.00 0.00 343 PRO A N 13
ATOM 18395 C CA . PRO A 1 17 ? -20.033 15.049 -15.220 1.00 0.00 343 PRO A CA 13
ATOM 18396 C C . PRO A 1 17 ? -21.227 14.797 -14.288 1.00 0.00 343 PRO A C 13
ATOM 18397 O O . PRO A 1 17 ? -21.852 13.737 -14.327 1.00 0.00 343 PRO A O 13
ATOM 18408 N N . GLY A 1 18 ? -21.554 15.823 -13.490 1.00 0.00 344 GLY A N 13
ATOM 18409 C CA . GLY A 1 18 ? -22.829 15.996 -12.782 1.00 0.00 344 GLY A CA 13
ATOM 18410 C C . GLY A 1 18 ? -23.221 14.864 -11.830 1.00 0.00 344 GLY A C 13
ATOM 18411 O O . GLY A 1 18 ? -24.133 14.096 -12.147 1.00 0.00 344 GLY A O 13
ATOM 18415 N N . GLY A 1 19 ? -22.587 14.782 -10.650 1.00 0.00 345 GLY A N 13
ATOM 18416 C CA . GLY A 1 19 ? -22.990 13.848 -9.591 1.00 0.00 345 GLY A CA 13
ATOM 18417 C C . GLY A 1 19 ? -23.939 14.523 -8.608 1.00 0.00 345 GLY A C 13
ATOM 18418 O O . GLY A 1 19 ? -25.154 14.559 -8.796 1.00 0.00 345 GLY A O 13
ATOM 18422 N N . ASP A 1 20 ? -23.329 15.070 -7.563 1.00 0.00 346 ASP A N 13
ATOM 18423 C CA . ASP A 1 20 ? -23.902 15.812 -6.441 1.00 0.00 346 ASP A CA 13
ATOM 18424 C C . ASP A 1 20 ? -22.749 16.512 -5.697 1.00 0.00 346 ASP A C 13
ATOM 18425 O O . ASP A 1 20 ? -21.587 16.293 -6.043 1.00 0.00 346 ASP A O 13
ATOM 18434 N N . ARG A 1 21 ? -23.057 17.340 -4.692 1.00 0.00 347 ARG A N 13
ATOM 18435 C CA . ARG A 1 21 ? -22.138 18.063 -3.821 1.00 0.00 347 ARG A CA 13
ATOM 18436 C C . ARG A 1 21 ? -21.042 17.182 -3.170 1.00 0.00 347 ARG A C 13
ATOM 18437 O O . ARG A 1 21 ? -21.129 16.818 -1.992 1.00 0.00 347 ARG A O 13
ATOM 18458 N N . ASN A 1 22 ? -19.975 16.890 -3.922 1.00 0.00 348 ASN A N 13
ATOM 18459 C CA . ASN A 1 22 ? -18.720 16.305 -3.413 1.00 0.00 348 ASN A CA 13
ATOM 18460 C C . ASN A 1 22 ? -17.604 17.376 -3.369 1.00 0.00 348 ASN A C 13
ATOM 18461 O O . ASN A 1 22 ? -17.912 18.517 -3.040 1.00 0.00 348 ASN A O 13
ATOM 18472 N N . CYS A 1 23 ? -16.332 17.060 -3.672 1.00 0.00 349 CYS A N 13
ATOM 18473 C CA . CYS A 1 23 ? -15.208 18.022 -3.649 1.00 0.00 349 CYS A CA 13
ATOM 18474 C C . CYS A 1 23 ? -14.352 18.069 -4.937 1.00 0.00 349 CYS A C 13
ATOM 18475 O O . CYS A 1 23 ? -13.434 18.891 -5.041 1.00 0.00 349 CYS A O 13
ATOM 18483 N N . PHE A 1 24 ? -14.665 17.226 -5.929 1.00 0.00 350 PHE A N 13
ATOM 18484 C CA . PHE A 1 24 ? -14.063 17.268 -7.259 1.00 0.00 350 PHE A CA 13
ATOM 18485 C C . PHE A 1 24 ? -14.932 18.084 -8.227 1.00 0.00 350 PHE A C 13
ATOM 18486 O O . PHE A 1 24 ? -16.158 17.983 -8.257 1.00 0.00 350 PHE A O 13
ATOM 18503 N N . ILE A 1 25 ? -14.269 18.833 -9.098 1.00 0.00 351 ILE A N 13
ATOM 18504 C CA . ILE A 1 25 ? -14.847 19.609 -10.196 1.00 0.00 351 ILE A CA 13
ATOM 18505 C C . ILE A 1 25 ? -14.528 18.885 -11.490 1.00 0.00 351 ILE A C 13
ATOM 18506 O O . ILE A 1 25 ? -13.383 18.482 -11.694 1.00 0.00 351 ILE A O 13
ATOM 18522 N N . TYR A 1 26 ? -15.523 18.773 -12.360 1.00 0.00 352 TYR A N 13
ATOM 18523 C CA . TYR A 1 26 ? -15.375 18.335 -13.741 1.00 0.00 352 TYR A CA 13
ATOM 18524 C C . TYR A 1 26 ? -15.573 19.552 -14.656 1.00 0.00 352 TYR A C 13
ATOM 18525 O O . TYR A 1 26 ? -16.537 20.302 -14.495 1.00 0.00 352 TYR A O 13
ATOM 18543 N N . CYS A 1 27 ? -14.648 19.783 -15.585 1.00 0.00 353 CYS A N 13
ATOM 18544 C CA . CYS A 1 27 ? -14.555 20.996 -16.401 1.00 0.00 353 CYS A CA 13
ATOM 18545 C C . CYS A 1 27 ? -14.339 20.570 -17.853 1.00 0.00 353 CYS A C 13
ATOM 18546 O O . CYS A 1 27 ? -13.570 19.656 -18.116 1.00 0.00 353 CYS A O 13
ATOM 18554 N N . SER A 1 28 ? -15.050 21.160 -18.806 1.00 0.00 354 SER A N 13
ATOM 18555 C CA . SER A 1 28 ? -15.217 20.554 -20.131 1.00 0.00 354 SER A CA 13
ATOM 18556 C C . SER A 1 28 ? -15.422 21.587 -21.243 1.00 0.00 354 SER A C 13
ATOM 18557 O O . SER A 1 28 ? -15.773 22.739 -20.981 1.00 0.00 354 SER A O 13
ATOM 18565 N N . ASN A 1 29 ? -15.151 21.165 -22.483 1.00 0.00 355 ASN A N 13
ATOM 18566 C CA . ASN A 1 29 ? -15.077 21.999 -23.688 1.00 0.00 355 ASN A CA 13
ATOM 18567 C C . ASN A 1 29 ? -13.862 22.958 -23.676 1.00 0.00 355 ASN A C 13
ATOM 18568 O O . ASN A 1 29 ? -13.890 24.021 -24.301 1.00 0.00 355 ASN A O 13
ATOM 18579 N N . LEU A 1 30 ? -12.775 22.594 -22.974 1.00 0.00 356 LEU A N 13
ATOM 18580 C CA . LEU A 1 30 ? -11.502 23.315 -23.067 1.00 0.00 356 LEU A CA 13
ATOM 18581 C C . LEU A 1 30 ? -10.928 23.181 -24.496 1.00 0.00 356 LEU A C 13
ATOM 18582 O O . LEU A 1 30 ? -11.122 22.134 -25.124 1.00 0.00 356 LEU A O 13
ATOM 18598 N N . PRO A 1 31 ? -10.203 24.196 -25.010 1.00 0.00 357 PRO A N 13
ATOM 18599 C CA . PRO A 1 31 ? -9.503 24.097 -26.281 1.00 0.00 357 PRO A CA 13
ATOM 18600 C C . PRO A 1 31 ? -8.315 23.134 -26.153 1.00 0.00 357 PRO A C 13
ATOM 18601 O O . PRO A 1 31 ? -7.742 22.970 -25.074 1.00 0.00 357 PRO A O 13
ATOM 18612 N N . PHE A 1 32 ? -7.925 22.502 -27.261 1.00 0.00 358 PHE A N 13
ATOM 18613 C CA . PHE A 1 32 ? -6.918 21.432 -27.269 1.00 0.00 358 PHE A CA 13
ATOM 18614 C C . PHE A 1 32 ? -5.469 21.908 -27.048 1.00 0.00 358 PHE A C 13
ATOM 18615 O O . PHE A 1 32 ? -4.573 21.088 -26.843 1.00 0.00 358 PHE A O 13
ATOM 18632 N N . SER A 1 33 ? -5.235 23.222 -27.023 1.00 0.00 359 SER A N 13
ATOM 18633 C CA . SER A 1 33 ? -3.937 23.836 -26.692 1.00 0.00 359 SER A CA 13
ATOM 18634 C C . SER A 1 33 ? -3.657 23.911 -25.171 1.00 0.00 359 SER A C 13
ATOM 18635 O O . SER A 1 33 ? -2.595 24.401 -24.767 1.00 0.00 359 SER A O 13
ATOM 18643 N N . THR A 1 34 ? -4.594 23.452 -24.319 1.00 0.00 360 THR A N 13
ATOM 18644 C CA . THR A 1 34 ? -4.497 23.538 -22.847 1.00 0.00 360 THR A CA 13
ATOM 18645 C C . THR A 1 34 ? -3.511 22.508 -22.277 1.00 0.00 360 THR A C 13
ATOM 18646 O O . THR A 1 34 ? -3.363 21.409 -22.815 1.00 0.00 360 THR A O 13
ATOM 18657 N N . ALA A 1 35 ? -2.877 22.855 -21.153 1.00 0.00 361 ALA A N 13
ATOM 18658 C CA . ALA A 1 35 ? -1.981 22.004 -20.359 1.00 0.00 361 ALA A CA 13
ATOM 18659 C C . ALA A 1 35 ? -2.277 22.148 -18.849 1.00 0.00 361 ALA A C 13
ATOM 18660 O O . ALA A 1 35 ? -3.000 23.058 -18.445 1.00 0.00 361 ALA A O 13
ATOM 18667 N N . ARG A 1 36 ? -1.712 21.268 -18.008 1.00 0.00 362 ARG A N 13
ATOM 18668 C CA . ARG A 1 36 ? -1.965 21.212 -16.550 1.00 0.00 362 ARG A CA 13
ATOM 18669 C C . ARG A 1 36 ? -1.814 22.571 -15.839 1.00 0.00 362 ARG A C 13
ATOM 18670 O O . ARG A 1 36 ? -2.605 22.911 -14.961 1.00 0.00 362 ARG A O 13
ATOM 18691 N N . SER A 1 37 ? -0.818 23.364 -16.228 1.00 0.00 363 SER A N 13
ATOM 18692 C CA . SER A 1 37 ? -0.533 24.678 -15.634 1.00 0.00 363 SER A CA 13
ATOM 18693 C C . SER A 1 37 ? -1.632 25.731 -15.894 1.00 0.00 363 SER A C 13
ATOM 18694 O O . SER A 1 37 ? -1.736 26.701 -15.140 1.00 0.00 363 SER A O 13
ATOM 18702 N N . ASP A 1 38 ? -2.488 25.535 -16.907 1.00 0.00 364 ASP A N 13
ATOM 18703 C CA . ASP A 1 38 ? -3.624 26.413 -17.207 1.00 0.00 364 ASP A CA 13
ATOM 18704 C C . ASP A 1 38 ? -4.767 26.343 -16.178 1.00 0.00 364 ASP A C 13
ATOM 18705 O O . ASP A 1 38 ? -5.572 27.268 -16.071 1.00 0.00 364 ASP A O 13
ATOM 18714 N N . LEU A 1 39 ? -4.852 25.255 -15.405 1.00 0.00 365 LEU A N 13
ATOM 18715 C CA . LEU A 1 39 ? -5.929 25.058 -14.434 1.00 0.00 365 LEU A CA 13
ATOM 18716 C C . LEU A 1 39 ? -5.823 26.106 -13.321 1.00 0.00 365 LEU A C 13
ATOM 18717 O O . LEU A 1 39 ? -6.734 26.910 -13.126 1.00 0.00 365 LEU A O 13
ATOM 18733 N N . PHE A 1 40 ? -4.664 26.181 -12.669 1.00 0.00 366 PHE A N 13
ATOM 18734 C CA . PHE A 1 40 ? -4.362 27.101 -11.566 1.00 0.00 366 PHE A CA 13
ATOM 18735 C C . PHE A 1 40 ? -4.347 28.590 -11.978 1.00 0.00 366 PHE A C 13
ATOM 18736 O O . PHE A 1 40 ? -4.284 29.469 -11.122 1.00 0.00 366 PHE A O 13
ATOM 18753 N N . ASP A 1 41 ? -4.431 28.882 -13.277 1.00 0.00 367 ASP A N 13
ATOM 18754 C CA . ASP A 1 41 ? -4.591 30.227 -13.844 1.00 0.00 367 ASP A CA 13
ATOM 18755 C C . ASP A 1 41 ? -5.986 30.828 -13.596 1.00 0.00 367 ASP A C 13
ATOM 18756 O O . ASP A 1 41 ? -6.110 32.014 -13.284 1.00 0.00 367 ASP A O 13
ATOM 18765 N N . LEU A 1 42 ? -7.026 29.996 -13.737 1.00 0.00 368 LEU A N 13
ATOM 18766 C CA . LEU A 1 42 ? -8.443 30.387 -13.716 1.00 0.00 368 LEU A CA 13
ATOM 18767 C C . LEU A 1 42 ? -9.244 29.743 -12.573 1.00 0.00 368 LEU A C 13
ATOM 18768 O O . LEU A 1 42 ? -10.277 30.274 -12.163 1.00 0.00 368 LEU A O 13
ATOM 18784 N N . PHE A 1 43 ? -8.710 28.664 -11.994 1.00 0.00 369 PHE A N 13
ATOM 18785 C CA . PHE A 1 43 ? -9.154 28.071 -10.732 1.00 0.00 369 PHE A CA 13
ATOM 18786 C C . PHE A 1 43 ? -8.432 28.686 -9.519 1.00 0.00 369 PHE A C 13
ATOM 18787 O O . PHE A 1 43 ? -9.046 28.888 -8.474 1.00 0.00 369 PHE A O 13
ATOM 18804 N N . GLY A 1 44 ? -7.159 29.082 -9.659 1.00 0.00 370 GLY A N 13
ATOM 18805 C CA . GLY A 1 44 ? -6.348 29.657 -8.572 1.00 0.00 370 GLY A CA 13
ATOM 18806 C C . GLY A 1 44 ? -6.940 30.887 -7.847 1.00 0.00 370 GLY A C 13
ATOM 18807 O O . GLY A 1 44 ? -6.757 30.959 -6.628 1.00 0.00 370 GLY A O 13
ATOM 18811 N N . PRO A 1 45 ? -7.659 31.828 -8.506 1.00 0.00 371 PRO A N 13
ATOM 18812 C CA . PRO A 1 45 ? -8.282 32.965 -7.820 1.00 0.00 371 PRO A CA 13
ATOM 18813 C C . PRO A 1 45 ? -9.635 32.634 -7.154 1.00 0.00 371 PRO A C 13
ATOM 18814 O O . PRO A 1 45 ? -10.211 33.503 -6.500 1.00 0.00 371 PRO A O 13
ATOM 18825 N N . ILE A 1 46 ? -10.146 31.400 -7.275 1.00 0.00 372 ILE A N 13
ATOM 18826 C CA . ILE A 1 46 ? -11.405 30.957 -6.643 1.00 0.00 372 ILE A CA 13
ATOM 18827 C C . ILE A 1 46 ? -11.184 30.567 -5.171 1.00 0.00 372 ILE A C 13
ATOM 18828 O O . ILE A 1 46 ? -12.002 30.892 -4.305 1.00 0.00 372 ILE A O 13
ATOM 18844 N N . GLY A 1 47 ? -10.071 29.878 -4.892 1.00 0.00 373 GLY A N 13
ATOM 18845 C CA . GLY A 1 47 ? -9.726 29.293 -3.594 1.00 0.00 373 GLY A CA 13
ATOM 18846 C C . GLY A 1 47 ? -8.514 28.368 -3.684 1.00 0.00 373 GLY A C 13
ATOM 18847 O O . GLY A 1 47 ? -7.726 28.454 -4.627 1.00 0.00 373 GLY A O 13
ATOM 18851 N N . LYS A 1 48 ? -8.355 27.475 -2.704 1.00 0.00 374 LYS A N 13
ATOM 18852 C CA . LYS A 1 48 ? -7.207 26.561 -2.619 1.00 0.00 374 LYS A CA 13
ATOM 18853 C C . LYS A 1 48 ? -7.496 25.208 -3.302 1.00 0.00 374 LYS A C 13
ATOM 18854 O O . LYS A 1 48 ? -8.246 24.380 -2.782 1.00 0.00 374 LYS A O 13
ATOM 18873 N N . ILE A 1 49 ? -6.877 24.957 -4.459 1.00 0.00 375 ILE A N 13
ATOM 18874 C CA . ILE A 1 49 ? -6.943 23.661 -5.164 1.00 0.00 375 ILE A CA 13
ATOM 18875 C C . ILE A 1 49 ? -5.925 22.705 -4.532 1.00 0.00 375 ILE A C 13
ATOM 18876 O O . ILE A 1 49 ? -4.735 23.014 -4.445 1.00 0.00 375 ILE A O 13
ATOM 18892 N N . ASN A 1 50 ? -6.399 21.538 -4.098 1.00 0.00 376 ASN A N 13
ATOM 18893 C CA . ASN A 1 50 ? -5.590 20.467 -3.546 1.00 0.00 376 ASN A CA 13
ATOM 18894 C C . ASN A 1 50 ? -4.791 19.703 -4.631 1.00 0.00 376 ASN A C 13
ATOM 18895 O O . ASN A 1 50 ? -3.637 19.341 -4.405 1.00 0.00 376 ASN A O 13
ATOM 18906 N N . ASN A 1 51 ? -5.408 19.486 -5.806 1.00 0.00 377 ASN A N 13
ATOM 18907 C CA . ASN A 1 51 ? -4.863 18.817 -7.005 1.00 0.00 377 ASN A CA 13
ATOM 18908 C C . ASN A 1 51 ? -5.730 19.089 -8.249 1.00 0.00 377 ASN A C 13
ATOM 18909 O O . ASN A 1 51 ? -6.890 19.477 -8.128 1.00 0.00 377 ASN A O 13
ATOM 18920 N N . ALA A 1 52 ? -5.180 18.846 -9.443 1.00 0.00 378 ALA A N 13
ATOM 18921 C CA . ALA A 1 52 ? -5.845 19.084 -10.739 1.00 0.00 378 ALA A CA 13
ATOM 18922 C C . ALA A 1 52 ? -5.084 18.470 -11.930 1.00 0.00 378 ALA A C 13
ATOM 18923 O O . ALA A 1 52 ? -3.852 18.451 -11.934 1.00 0.00 378 ALA A O 13
ATOM 18930 N N . GLU A 1 53 ? -5.816 17.987 -12.943 1.00 0.00 379 GLU A N 13
ATOM 18931 C CA . GLU A 1 53 ? -5.304 17.204 -14.078 1.00 0.00 379 GLU A CA 13
ATOM 18932 C C . GLU A 1 53 ? -6.261 17.304 -15.277 1.00 0.00 379 GLU A C 13
ATOM 18933 O O . GLU A 1 53 ? -7.430 17.672 -15.129 1.00 0.00 379 GLU A O 13
ATOM 18945 N N . LEU A 1 54 ? -5.781 16.915 -16.461 1.00 0.00 380 LEU A N 13
ATOM 18946 C CA . LEU A 1 54 ? -6.570 16.851 -17.698 1.00 0.00 380 LEU A CA 13
ATOM 18947 C C . LEU A 1 54 ? -6.888 15.408 -18.099 1.00 0.00 380 LEU A C 13
ATOM 18948 O O . LEU A 1 54 ? -6.042 14.525 -17.965 1.00 0.00 380 LEU A O 13
ATOM 18964 N N . LYS A 1 55 ? -8.099 15.151 -18.611 1.00 0.00 381 LYS A N 13
ATOM 18965 C CA . LYS A 1 55 ? -8.541 13.775 -18.871 1.00 0.00 381 LYS A CA 13
ATOM 18966 C C . LYS A 1 55 ? -7.777 13.109 -20.047 1.00 0.00 381 LYS A C 13
ATOM 18967 O O . LYS A 1 55 ? -7.835 13.649 -21.157 1.00 0.00 381 LYS A O 13
ATOM 18986 N N . PRO A 1 56 ? -7.104 11.954 -19.837 1.00 0.00 382 PRO A N 13
ATOM 18987 C CA . PRO A 1 56 ? -6.422 11.199 -20.891 1.00 0.00 382 PRO A CA 13
ATOM 18988 C C . PRO A 1 56 ? -7.419 10.455 -21.794 1.00 0.00 382 PRO A C 13
ATOM 18989 O O . PRO A 1 56 ? -8.610 10.369 -21.494 1.00 0.00 382 PRO A O 13
ATOM 19000 N N . GLN A 1 57 ? -6.916 9.899 -22.902 1.00 0.00 383 GLN A N 13
ATOM 19001 C CA . GLN A 1 57 ? -7.661 9.200 -23.935 1.00 0.00 383 GLN A CA 13
ATOM 19002 C C . GLN A 1 57 ? -6.675 8.295 -24.708 1.00 0.00 383 GLN A C 13
ATOM 19003 O O . GLN A 1 57 ? -5.559 8.712 -25.024 1.00 0.00 383 GLN A O 13
ATOM 19017 N N . GLU A 1 58 ? -7.085 7.054 -25.008 1.00 0.00 384 GLU A N 13
ATOM 19018 C CA . GLU A 1 58 ? -6.221 5.967 -25.498 1.00 0.00 384 GLU A CA 13
ATOM 19019 C C . GLU A 1 58 ? -5.489 6.274 -26.823 1.00 0.00 384 GLU A C 13
ATOM 19020 O O . GLU A 1 58 ? -4.403 5.745 -27.073 1.00 0.00 384 GLU A O 13
ATOM 19032 N N . ASN A 1 59 ? -6.041 7.163 -27.658 1.00 0.00 385 ASN A N 13
ATOM 19033 C CA . ASN A 1 59 ? -5.432 7.565 -28.935 1.00 0.00 385 ASN A CA 13
ATOM 19034 C C . ASN A 1 59 ? -4.129 8.379 -28.762 1.00 0.00 385 ASN A C 13
ATOM 19035 O O . ASN A 1 59 ? -3.376 8.551 -29.725 1.00 0.00 385 ASN A O 13
ATOM 19046 N N . GLY A 1 60 ? -3.917 8.984 -27.580 1.00 0.00 386 GLY A N 13
ATOM 19047 C CA . GLY A 1 60 ? -2.965 10.088 -27.367 1.00 0.00 386 GLY A CA 13
ATOM 19048 C C . GLY A 1 60 ? -3.529 11.471 -27.736 1.00 0.00 386 GLY A C 13
ATOM 19049 O O . GLY A 1 60 ? -2.812 12.466 -27.640 1.00 0.00 386 GLY A O 13
ATOM 19053 N N . GLN A 1 61 ? -4.789 11.541 -28.188 1.00 0.00 387 GLN A N 13
ATOM 19054 C CA . GLN A 1 61 ? -5.463 12.769 -28.633 1.00 0.00 387 GLN A CA 13
ATOM 19055 C C . GLN A 1 61 ? -6.140 13.465 -27.434 1.00 0.00 387 GLN A C 13
ATOM 19056 O O . GLN A 1 61 ? -6.757 12.770 -26.622 1.00 0.00 387 GLN A O 13
ATOM 19070 N N . PRO A 1 62 ? -6.067 14.806 -27.308 1.00 0.00 388 PRO A N 13
ATOM 19071 C CA . PRO A 1 62 ? -6.621 15.537 -26.169 1.00 0.00 388 PRO A CA 13
ATOM 19072 C C . PRO A 1 62 ? -8.157 15.492 -26.147 1.00 0.00 388 PRO A C 13
ATOM 19073 O O . PRO A 1 62 ? -8.810 15.461 -27.193 1.00 0.00 388 PRO A O 13
ATOM 19084 N N . THR A 1 63 ? -8.727 15.483 -24.933 1.00 0.00 389 THR A N 13
ATOM 19085 C CA . THR A 1 63 ? -10.174 15.346 -24.682 1.00 0.00 389 THR A CA 13
ATOM 19086 C C . THR A 1 63 ? -10.931 16.667 -24.634 1.00 0.00 389 THR A C 13
ATOM 19087 O O . THR A 1 63 ? -12.140 16.681 -24.862 1.00 0.00 389 THR A O 13
ATOM 19098 N N . GLY A 1 64 ? -10.247 17.762 -24.278 1.00 0.00 390 GLY A N 13
ATOM 19099 C CA . GLY A 1 64 ? -10.897 19.028 -23.922 1.00 0.00 390 GLY A CA 13
ATOM 19100 C C . GLY A 1 64 ? -11.599 18.983 -22.561 1.00 0.00 390 GLY A C 13
ATOM 19101 O O . GLY A 1 64 ? -12.571 19.711 -22.371 1.00 0.00 390 GLY A O 13
ATOM 19105 N N . VAL A 1 65 ? -11.134 18.149 -21.620 1.00 0.00 391 VAL A N 13
ATOM 19106 C CA . VAL A 1 65 ? -11.685 18.019 -20.253 1.00 0.00 391 VAL A CA 13
ATOM 19107 C C . VAL A 1 65 ? -10.585 18.140 -19.201 1.00 0.00 391 VAL A C 13
ATOM 19108 O O . VAL A 1 65 ? -9.510 17.564 -19.344 1.00 0.00 391 VAL A O 13
ATOM 19121 N N . ALA A 1 66 ? -10.901 18.848 -18.116 1.00 0.00 392 ALA A N 13
ATOM 19122 C CA . ALA A 1 66 ? -10.139 18.906 -16.874 1.00 0.00 392 ALA A CA 13
ATOM 19123 C C . ALA A 1 66 ? -10.912 18.313 -15.675 1.00 0.00 392 ALA A C 13
ATOM 19124 O O . ALA A 1 66 ? -12.143 18.335 -15.643 1.00 0.00 392 ALA A O 13
ATOM 19131 N N . VAL A 1 67 ? -10.178 17.841 -14.664 1.00 0.00 393 VAL A N 13
ATOM 19132 C CA . VAL A 1 67 ? -10.696 17.550 -13.313 1.00 0.00 393 VAL A CA 13
ATOM 19133 C C . VAL A 1 67 ? -9.911 18.396 -12.309 1.00 0.00 393 VAL A C 13
ATOM 19134 O O . VAL A 1 67 ? -8.721 18.644 -12.509 1.00 0.00 393 VAL A O 13
ATOM 19147 N N . VAL A 1 68 ? -10.566 18.837 -11.234 1.00 0.00 394 VAL A N 13
ATOM 19148 C CA . VAL A 1 68 ? -9.955 19.649 -10.161 1.00 0.00 394 VAL A CA 13
ATOM 19149 C C . VAL A 1 68 ? -10.449 19.111 -8.814 1.00 0.00 394 VAL A C 13
ATOM 19150 O O . VAL A 1 68 ? -11.537 18.555 -8.763 1.00 0.00 394 VAL A O 13
ATOM 19163 N N . GLU A 1 69 ? -9.672 19.234 -7.738 1.00 0.00 395 GLU A N 13
ATOM 19164 C CA . GLU A 1 69 ? -9.997 18.709 -6.407 1.00 0.00 395 GLU A CA 13
ATOM 19165 C C . GLU A 1 69 ? -9.595 19.760 -5.373 1.00 0.00 395 GLU A C 13
ATOM 19166 O O . GLU A 1 69 ? -8.444 20.190 -5.337 1.00 0.00 395 GLU A O 13
ATOM 19178 N N . TYR A 1 70 ? -10.555 20.251 -4.590 1.00 0.00 396 TYR A N 13
ATOM 19179 C CA . TYR A 1 70 ? -10.399 21.452 -3.756 1.00 0.00 396 TYR A CA 13
ATOM 19180 C C . TYR A 1 70 ? -10.146 21.154 -2.264 1.00 0.00 396 TYR A C 13
ATOM 19181 O O . TYR A 1 70 ? -10.480 20.089 -1.748 1.00 0.00 396 TYR A O 13
ATOM 19199 N N . GLU A 1 71 ? -9.564 22.126 -1.553 1.00 0.00 397 GLU A N 13
ATOM 19200 C CA . GLU A 1 71 ? -9.337 22.033 -0.103 1.00 0.00 397 GLU A CA 13
ATOM 19201 C C . GLU A 1 71 ? -10.641 22.118 0.725 1.00 0.00 397 GLU A C 13
ATOM 19202 O O . GLU A 1 71 ? -10.710 21.497 1.789 1.00 0.00 397 GLU A O 13
ATOM 19214 N N . ASN A 1 72 ? -11.696 22.803 0.240 1.00 0.00 398 ASN A N 13
ATOM 19215 C CA . ASN A 1 72 ? -12.996 22.905 0.920 1.00 0.00 398 ASN A CA 13
ATOM 19216 C C . ASN A 1 72 ? -14.166 22.846 -0.074 1.00 0.00 398 ASN A C 13
ATOM 19217 O O . ASN A 1 72 ? -14.064 23.340 -1.199 1.00 0.00 398 ASN A O 13
ATOM 19228 N N . LEU A 1 73 ? -15.329 22.350 0.374 1.00 0.00 399 LEU A N 13
ATOM 19229 C CA . LEU A 1 73 ? -16.550 22.288 -0.448 1.00 0.00 399 LEU A CA 13
ATOM 19230 C C . LEU A 1 73 ? -17.121 23.667 -0.790 1.00 0.00 399 LEU A C 13
ATOM 19231 O O . LEU A 1 73 ? -17.776 23.805 -1.821 1.00 0.00 399 LEU A O 13
ATOM 19247 N N . VAL A 1 74 ? -16.853 24.683 0.033 1.00 0.00 400 VAL A N 13
ATOM 19248 C CA . VAL A 1 74 ? -17.165 26.091 -0.297 1.00 0.00 400 VAL A CA 13
ATOM 19249 C C . VAL A 1 74 ? -16.405 26.583 -1.533 1.00 0.00 400 VAL A C 13
ATOM 19250 O O . VAL A 1 74 ? -16.992 27.299 -2.336 1.00 0.00 400 VAL A O 13
ATOM 19263 N N . ASP A 1 75 ? -15.140 26.179 -1.715 1.00 0.00 401 ASP A N 13
ATOM 19264 C CA . ASP A 1 75 ? -14.302 26.640 -2.832 1.00 0.00 401 ASP A CA 13
ATOM 19265 C C . ASP A 1 75 ? -14.589 25.835 -4.106 1.00 0.00 401 ASP A C 13
ATOM 19266 O O . ASP A 1 75 ? -14.634 26.401 -5.201 1.00 0.00 401 ASP A O 13
ATOM 19275 N N . ALA A 1 76 ? -14.856 24.531 -3.944 1.00 0.00 402 ALA A N 13
ATOM 19276 C CA . ALA A 1 76 ? -15.360 23.674 -5.013 1.00 0.00 402 ALA A CA 13
ATOM 19277 C C . ALA A 1 76 ? -16.666 24.225 -5.610 1.00 0.00 402 ALA A C 13
ATOM 19278 O O . ALA A 1 76 ? -16.748 24.472 -6.816 1.00 0.00 402 ALA A O 13
ATOM 19285 N N . ASP A 1 77 ? -17.671 24.481 -4.764 1.00 0.00 403 ASP A N 13
ATOM 19286 C CA . ASP A 1 77 ? -18.948 25.041 -5.202 1.00 0.00 403 ASP A CA 13
ATOM 19287 C C . ASP A 1 77 ? -18.788 26.418 -5.863 1.00 0.00 403 ASP A C 13
ATOM 19288 O O . ASP A 1 77 ? -19.356 26.636 -6.934 1.00 0.00 403 ASP A O 13
ATOM 19297 N N . PHE A 1 78 ? -17.963 27.306 -5.287 1.00 0.00 404 PHE A N 13
ATOM 19298 C CA . PHE A 1 78 ? -17.681 28.635 -5.846 1.00 0.00 404 PHE A CA 13
ATOM 19299 C C . PHE A 1 78 ? -17.137 28.589 -7.279 1.00 0.00 404 PHE A C 13
ATOM 19300 O O . PHE A 1 78 ? -17.459 29.461 -8.086 1.00 0.00 404 PHE A O 13
ATOM 19317 N N . CYS A 1 79 ? -16.357 27.562 -7.627 1.00 0.00 405 CYS A N 13
ATOM 19318 C CA . CYS A 1 79 ? -15.871 27.363 -8.992 1.00 0.00 405 CYS A CA 13
ATOM 19319 C C . CYS A 1 79 ? -16.998 27.024 -9.974 1.00 0.00 405 CYS A C 13
ATOM 19320 O O . CYS A 1 79 ? -17.094 27.616 -11.046 1.00 0.00 405 CYS A O 13
ATOM 19328 N N . ILE A 1 80 ? -17.903 26.137 -9.566 1.00 0.00 406 ILE A N 13
ATOM 19329 C CA . ILE A 1 80 ? -19.098 25.749 -10.328 1.00 0.00 406 ILE A CA 13
ATOM 19330 C C . ILE A 1 80 ? -20.110 26.915 -10.428 1.00 0.00 406 ILE A C 13
ATOM 19331 O O . ILE A 1 80 ? -20.865 26.979 -11.399 1.00 0.00 406 ILE A O 13
ATOM 19347 N N . GLN A 1 81 ? -20.068 27.891 -9.508 1.00 0.00 407 GLN A N 13
ATOM 19348 C CA . GLN A 1 81 ? -20.786 29.166 -9.648 1.00 0.00 407 GLN A CA 13
ATOM 19349 C C . GLN A 1 81 ? -20.133 30.081 -10.700 1.00 0.00 407 GLN A C 13
ATOM 19350 O O . GLN A 1 81 ? -20.822 30.590 -11.585 1.00 0.00 407 GLN A O 13
ATOM 19364 N N . LYS A 1 82 ? -18.815 30.310 -10.619 1.00 0.00 408 LYS A N 13
ATOM 19365 C CA . LYS A 1 82 ? -18.127 31.337 -11.414 1.00 0.00 408 LYS A CA 13
ATOM 19366 C C . LYS A 1 82 ? -17.733 30.928 -12.846 1.00 0.00 408 LYS A C 13
ATOM 19367 O O . LYS A 1 82 ? -17.826 31.751 -13.759 1.00 0.00 408 LYS A O 13
ATOM 19386 N N . LEU A 1 83 ? -17.268 29.690 -13.062 1.00 0.00 409 LEU A N 13
ATOM 19387 C CA . LEU A 1 83 ? -16.668 29.271 -14.336 1.00 0.00 409 LEU A CA 13
ATOM 19388 C C . LEU A 1 83 ? -17.680 28.712 -15.349 1.00 0.00 409 LEU A C 13
ATOM 19389 O O . LEU A 1 83 ? -17.313 28.516 -16.505 1.00 0.00 409 LEU A O 13
ATOM 19405 N N . ASN A 1 84 ? -18.935 28.435 -14.968 1.00 0.00 410 ASN A N 13
ATOM 19406 C CA . ASN A 1 84 ? -19.908 27.707 -15.811 1.00 0.00 410 ASN A CA 13
ATOM 19407 C C . ASN A 1 84 ? -20.546 28.564 -16.937 1.00 0.00 410 ASN A C 13
ATOM 19408 O O . ASN A 1 84 ? -21.727 28.443 -17.269 1.00 0.00 410 ASN A O 13
ATOM 19419 N N . ASN A 1 85 ? -19.733 29.464 -17.489 1.00 0.00 411 ASN A N 13
ATOM 19420 C CA . ASN A 1 85 ? -20.015 30.516 -18.471 1.00 0.00 411 ASN A CA 13
ATOM 19421 C C . ASN A 1 85 ? -18.710 31.178 -18.995 1.00 0.00 411 ASN A C 13
ATOM 19422 O O . ASN A 1 85 ? -18.753 32.249 -19.603 1.00 0.00 411 ASN A O 13
ATOM 19433 N N . TYR A 1 86 ? -17.535 30.600 -18.705 1.00 0.00 412 TYR A N 13
ATOM 19434 C CA . TYR A 1 86 ? -16.220 31.200 -18.894 1.00 0.00 412 TYR A CA 13
ATOM 19435 C C . TYR A 1 86 ? -15.688 30.959 -20.316 1.00 0.00 412 TYR A C 13
ATOM 19436 O O . TYR A 1 86 ? -15.564 29.809 -20.736 1.00 0.00 412 TYR A O 13
ATOM 19454 N N . ASN A 1 87 ? -15.378 32.028 -21.060 1.00 0.00 413 ASN A N 13
ATOM 19455 C CA . ASN A 1 87 ? -14.835 31.930 -22.420 1.00 0.00 413 ASN A CA 13
ATOM 19456 C C . ASN A 1 87 ? -13.295 31.953 -22.417 1.00 0.00 413 ASN A C 13
ATOM 19457 O O . ASN A 1 87 ? -12.673 32.839 -21.824 1.00 0.00 413 ASN A O 13
ATOM 19468 N N . TYR A 1 88 ? -12.689 30.976 -23.092 1.00 0.00 414 TYR A N 13
ATOM 19469 C CA . TYR A 1 88 ? -11.254 30.692 -23.073 1.00 0.00 414 TYR A CA 13
ATOM 19470 C C . TYR A 1 88 ? -10.807 30.031 -24.391 1.00 0.00 414 TYR A C 13
ATOM 19471 O O . TYR A 1 88 ? -11.334 28.992 -24.791 1.00 0.00 414 TYR A O 13
ATOM 19489 N N . GLY A 1 89 ? -9.884 30.680 -25.117 1.00 0.00 415 GLY A N 13
ATOM 19490 C CA . GLY A 1 89 ? -9.451 30.259 -26.463 1.00 0.00 415 GLY A CA 13
ATOM 19491 C C . GLY A 1 89 ? -10.468 30.554 -27.578 1.00 0.00 415 GLY A C 13
ATOM 19492 O O . GLY A 1 89 ? -10.238 30.174 -28.726 1.00 0.00 415 GLY A O 13
ATOM 19496 N N . GLY A 1 90 ? -11.612 31.162 -27.232 1.00 0.00 416 GLY A N 13
ATOM 19497 C CA . GLY A 1 90 ? -12.817 31.294 -28.066 1.00 0.00 416 GLY A CA 13
ATOM 19498 C C . GLY A 1 90 ? -13.945 30.332 -27.663 1.00 0.00 416 GLY A C 13
ATOM 19499 O O . GLY A 1 90 ? -15.086 30.528 -28.084 1.00 0.00 416 GLY A O 13
ATOM 19503 N N . CYS A 1 91 ? -13.651 29.323 -26.832 1.00 0.00 417 CYS A N 13
ATOM 19504 C CA . CYS A 1 91 ? -14.585 28.284 -26.383 1.00 0.00 417 CYS A CA 13
ATOM 19505 C C . CYS A 1 91 ? -15.200 28.636 -25.018 1.00 0.00 417 CYS A C 13
ATOM 19506 O O . CYS A 1 91 ? -14.481 28.976 -24.083 1.00 0.00 417 CYS A O 13
ATOM 19514 N N . SER A 1 92 ? -16.519 28.519 -24.866 1.00 0.00 418 SER A N 13
ATOM 19515 C CA . SER A 1 92 ? -17.169 28.610 -23.549 1.00 0.00 418 SER A CA 13
ATOM 19516 C C . SER A 1 92 ? -17.072 27.263 -22.812 1.00 0.00 418 SER A C 13
ATOM 19517 O O . SER A 1 92 ? -17.378 26.214 -23.389 1.00 0.00 418 SER A O 13
ATOM 19525 N N . LEU A 1 93 ? -16.626 27.270 -21.551 1.00 0.00 419 LEU A N 13
ATOM 19526 C CA . LEU A 1 93 ? -16.451 26.054 -20.755 1.00 0.00 419 LEU A CA 13
ATOM 19527 C C . LEU A 1 93 ? -17.748 25.664 -20.037 1.00 0.00 419 LEU A C 13
ATOM 19528 O O . LEU A 1 93 ? -18.513 26.520 -19.582 1.00 0.00 419 LEU A O 13
ATOM 19544 N N . GLN A 1 94 ? -17.955 24.357 -19.879 1.00 0.00 420 GLN A N 13
ATOM 19545 C CA . GLN A 1 94 ? -19.025 23.787 -19.061 1.00 0.00 420 GLN A CA 13
ATOM 19546 C C . GLN A 1 94 ? -18.396 23.092 -17.848 1.00 0.00 420 GLN A C 13
ATOM 19547 O O . GLN A 1 94 ? -17.434 22.335 -17.981 1.00 0.00 420 GLN A O 13
ATOM 19561 N N . ILE A 1 95 ? -18.915 23.380 -16.655 1.00 0.00 421 ILE A N 13
ATOM 19562 C CA . ILE A 1 95 ? -18.323 23.035 -15.352 1.00 0.00 421 ILE A CA 13
ATOM 19563 C C . ILE A 1 95 ? -19.417 22.389 -14.492 1.00 0.00 421 ILE A C 13
ATOM 19564 O O . ILE A 1 95 ? -20.564 22.836 -14.484 1.00 0.00 421 ILE A O 13
ATOM 19580 N N . SER A 1 96 ? -19.069 21.357 -13.736 1.00 0.00 422 SER A N 13
ATOM 19581 C CA . SER A 1 96 ? -20.004 20.640 -12.858 1.00 0.00 422 SER A CA 13
ATOM 19582 C C . SER A 1 96 ? -19.290 19.909 -11.713 1.00 0.00 422 SER A C 13
ATOM 19583 O O . SER A 1 96 ? -18.060 19.902 -11.618 1.00 0.00 422 SER A O 13
ATOM 19591 N N . TYR A 1 97 ? -20.066 19.258 -10.845 1.00 0.00 423 TYR A N 13
ATOM 19592 C CA . TYR A 1 97 ? -19.527 18.341 -9.846 1.00 0.00 423 TYR A CA 13
ATOM 19593 C C . TYR A 1 97 ? -19.200 17.002 -10.506 1.00 0.00 423 TYR A C 13
ATOM 19594 O O . TYR A 1 97 ? -20.096 16.278 -10.937 1.00 0.00 423 TYR A O 13
ATOM 19612 N N . ALA A 1 98 ? -17.914 16.663 -10.551 1.00 0.00 424 ALA A N 13
ATOM 19613 C CA . ALA A 1 98 ? -17.407 15.352 -10.962 1.00 0.00 424 ALA A CA 13
ATOM 19614 C C . ALA A 1 98 ? -18.153 14.223 -10.229 1.00 0.00 424 ALA A C 13
ATOM 19615 O O . ALA A 1 98 ? -18.194 14.197 -9.001 1.00 0.00 424 ALA A O 13
ATOM 19622 N N . ARG A 1 99 ? -18.754 13.295 -10.977 1.00 0.00 425 ARG A N 13
ATOM 19623 C CA . ARG A 1 99 ? -19.625 12.249 -10.424 1.00 0.00 425 ARG A CA 13
ATOM 19624 C C . ARG A 1 99 ? -18.841 11.189 -9.644 1.00 0.00 425 ARG A C 13
ATOM 19625 O O . ARG A 1 99 ? -19.182 10.873 -8.504 1.00 0.00 425 ARG A O 13
ATOM 19646 N N . ARG A 1 100 ? -17.790 10.658 -10.277 1.00 0.00 426 ARG A N 13
ATOM 19647 C CA . ARG A 1 100 ? -16.935 9.610 -9.752 1.00 0.00 426 ARG A CA 13
ATOM 19648 C C . ARG A 1 100 ? -15.439 9.950 -9.822 1.00 0.00 426 ARG A C 13
ATOM 19649 O O . ARG A 1 100 ? -14.715 9.515 -10.710 1.00 0.00 426 ARG A O 13
ATOM 19670 N N . ASP A 1 101 ? -15.015 10.619 -8.763 1.00 0.00 427 ASP A N 13
ATOM 19671 C CA . ASP A 1 101 ? -13.621 10.736 -8.276 1.00 0.00 427 ASP A CA 13
ATOM 19672 C C . ASP A 1 101 ? -12.737 11.682 -9.127 1.00 0.00 427 ASP A C 13
ATOM 19673 O O . ASP A 1 101 ? -11.527 11.390 -9.312 1.00 0.00 427 ASP A O 13
ATOM 19683 N N . GLY A 1 1 ? 7.262 -3.860 -10.681 1.00 0.00 327 GLY A N 14
ATOM 19684 C CA . GLY A 1 1 ? 6.285 -2.746 -10.700 1.00 0.00 327 GLY A CA 14
ATOM 19685 C C . GLY A 1 1 ? 6.804 -1.527 -9.947 1.00 0.00 327 GLY A C 14
ATOM 19686 O O . GLY A 1 1 ? 7.479 -1.667 -8.927 1.00 0.00 327 GLY A O 14
ATOM 19692 N N . SER A 1 2 ? 6.467 -0.326 -10.422 1.00 0.00 328 SER A N 14
ATOM 19693 C CA . SER A 1 2 ? 6.952 0.965 -9.887 1.00 0.00 328 SER A CA 14
ATOM 19694 C C . SER A 1 2 ? 5.883 2.071 -9.998 1.00 0.00 328 SER A C 14
ATOM 19695 O O . SER A 1 2 ? 5.018 2.030 -10.879 1.00 0.00 328 SER A O 14
ATOM 19703 N N . HIS A 1 3 ? 5.951 3.081 -9.121 1.00 0.00 329 HIS A N 14
ATOM 19704 C CA . HIS A 1 3 ? 4.985 4.186 -9.033 1.00 0.00 329 HIS A CA 14
ATOM 19705 C C . HIS A 1 3 ? 5.593 5.439 -8.357 1.00 0.00 329 HIS A C 14
ATOM 19706 O O . HIS A 1 3 ? 5.974 5.399 -7.184 1.00 0.00 329 HIS A O 14
ATOM 19720 N N . ILE A 1 4 ? 5.636 6.558 -9.097 1.00 0.00 330 ILE A N 14
ATOM 19721 C CA . ILE A 1 4 ? 5.911 7.912 -8.559 1.00 0.00 330 ILE A CA 14
ATOM 19722 C C . ILE A 1 4 ? 4.801 8.946 -8.839 1.00 0.00 330 ILE A C 14
ATOM 19723 O O . ILE A 1 4 ? 4.734 9.957 -8.137 1.00 0.00 330 ILE A O 14
ATOM 19739 N N . ASP A 1 5 ? 3.920 8.702 -9.820 1.00 0.00 331 ASP A N 14
ATOM 19740 C CA . ASP A 1 5 ? 2.870 9.643 -10.262 1.00 0.00 331 ASP A CA 14
ATOM 19741 C C . ASP A 1 5 ? 1.669 8.965 -10.967 1.00 0.00 331 ASP A C 14
ATOM 19742 O O . ASP A 1 5 ? 0.843 9.640 -11.577 1.00 0.00 331 ASP A O 14
ATOM 19751 N N . GLU A 1 6 ? 1.537 7.632 -10.882 1.00 0.00 332 GLU A N 14
ATOM 19752 C CA . GLU A 1 6 ? 0.482 6.863 -11.570 1.00 0.00 332 GLU A CA 14
ATOM 19753 C C . GLU A 1 6 ? -0.930 7.290 -11.139 1.00 0.00 332 GLU A C 14
ATOM 19754 O O . GLU A 1 6 ? -1.875 7.259 -11.929 1.00 0.00 332 GLU A O 14
ATOM 19766 N N . THR A 1 7 ? -1.068 7.740 -9.887 1.00 0.00 333 THR A N 14
ATOM 19767 C CA . THR A 1 7 ? -2.308 8.280 -9.303 1.00 0.00 333 THR A CA 14
ATOM 19768 C C . THR A 1 7 ? -2.851 9.492 -10.060 1.00 0.00 333 THR A C 14
ATOM 19769 O O . THR A 1 7 ? -4.063 9.691 -10.060 1.00 0.00 333 THR A O 14
ATOM 19780 N N . ALA A 1 8 ? -2.019 10.253 -10.778 1.00 0.00 334 ALA A N 14
ATOM 19781 C CA . ALA A 1 8 ? -2.499 11.353 -11.618 1.00 0.00 334 ALA A CA 14
ATOM 19782 C C . ALA A 1 8 ? -3.334 10.889 -12.831 1.00 0.00 334 ALA A C 14
ATOM 19783 O O . ALA A 1 8 ? -4.112 11.680 -13.364 1.00 0.00 334 ALA A O 14
ATOM 19790 N N . ALA A 1 9 ? -3.243 9.612 -13.230 1.00 0.00 335 ALA A N 14
ATOM 19791 C CA . ALA A 1 9 ? -4.170 9.002 -14.183 1.00 0.00 335 ALA A CA 14
ATOM 19792 C C . ALA A 1 9 ? -5.519 8.741 -13.505 1.00 0.00 335 ALA A C 14
ATOM 19793 O O . ALA A 1 9 ? -6.563 9.187 -13.975 1.00 0.00 335 ALA A O 14
ATOM 19800 N N . LYS A 1 10 ? -5.495 8.083 -12.343 1.00 0.00 336 LYS A N 14
ATOM 19801 C CA . LYS A 1 10 ? -6.692 7.713 -11.578 1.00 0.00 336 LYS A CA 14
ATOM 19802 C C . LYS A 1 10 ? -7.467 8.930 -11.026 1.00 0.00 336 LYS A C 14
ATOM 19803 O O . LYS A 1 10 ? -8.676 8.834 -10.822 1.00 0.00 336 LYS A O 14
ATOM 19822 N N . PHE A 1 11 ? -6.815 10.094 -10.903 1.00 0.00 337 PHE A N 14
ATOM 19823 C CA . PHE A 1 11 ? -7.449 11.383 -10.602 1.00 0.00 337 PHE A CA 14
ATOM 19824 C C . PHE A 1 11 ? -8.414 11.855 -11.720 1.00 0.00 337 PHE A C 14
ATOM 19825 O O . PHE A 1 11 ? -9.318 12.651 -11.466 1.00 0.00 337 PHE A O 14
ATOM 19842 N N . THR A 1 12 ? -8.246 11.361 -12.960 1.00 0.00 338 THR A N 14
ATOM 19843 C CA . THR A 1 12 ? -9.080 11.721 -14.131 1.00 0.00 338 THR A CA 14
ATOM 19844 C C . THR A 1 12 ? -9.817 10.540 -14.770 1.00 0.00 338 THR A C 14
ATOM 19845 O O . THR A 1 12 ? -10.850 10.741 -15.404 1.00 0.00 338 THR A O 14
ATOM 19856 N N . GLU A 1 13 ? -9.329 9.315 -14.600 1.00 0.00 339 GLU A N 14
ATOM 19857 C CA . GLU A 1 13 ? -9.882 8.096 -15.188 1.00 0.00 339 GLU A CA 14
ATOM 19858 C C . GLU A 1 13 ? -11.092 7.642 -14.374 1.00 0.00 339 GLU A C 14
ATOM 19859 O O . GLU A 1 13 ? -11.037 7.583 -13.144 1.00 0.00 339 GLU A O 14
ATOM 19871 N N . GLY A 1 14 ? -12.200 7.338 -15.050 1.00 0.00 340 GLY A N 14
ATOM 19872 C CA . GLY A 1 14 ? -13.426 6.882 -14.406 1.00 0.00 340 GLY A CA 14
ATOM 19873 C C . GLY A 1 14 ? -14.344 8.047 -14.049 1.00 0.00 340 GLY A C 14
ATOM 19874 O O . GLY A 1 14 ? -15.506 7.813 -13.722 1.00 0.00 340 GLY A O 14
ATOM 19878 N N . VAL A 1 15 ? -13.842 9.285 -14.139 1.00 0.00 341 VAL A N 14
ATOM 19879 C CA . VAL A 1 15 ? -14.620 10.484 -13.820 1.00 0.00 341 VAL A CA 14
ATOM 19880 C C . VAL A 1 15 ? -15.627 10.860 -14.912 1.00 0.00 341 VAL A C 14
ATOM 19881 O O . VAL A 1 15 ? -15.335 10.763 -16.101 1.00 0.00 341 VAL A O 14
ATOM 19894 N N . ASN A 1 16 ? -16.812 11.322 -14.488 1.00 0.00 342 ASN A N 14
ATOM 19895 C CA . ASN A 1 16 ? -17.965 11.640 -15.345 1.00 0.00 342 ASN A CA 14
ATOM 19896 C C . ASN A 1 16 ? -18.635 12.953 -14.867 1.00 0.00 342 ASN A C 14
ATOM 19897 O O . ASN A 1 16 ? -18.510 13.263 -13.681 1.00 0.00 342 ASN A O 14
ATOM 19908 N N . PRO A 1 17 ? -19.362 13.702 -15.717 1.00 0.00 343 PRO A N 14
ATOM 19909 C CA . PRO A 1 17 ? -20.038 14.942 -15.327 1.00 0.00 343 PRO A CA 14
ATOM 19910 C C . PRO A 1 17 ? -21.296 14.694 -14.481 1.00 0.00 343 PRO A C 14
ATOM 19911 O O . PRO A 1 17 ? -22.089 13.806 -14.789 1.00 0.00 343 PRO A O 14
ATOM 19922 N N . GLY A 1 18 ? -21.508 15.536 -13.462 1.00 0.00 344 GLY A N 14
ATOM 19923 C CA . GLY A 1 18 ? -22.779 15.700 -12.744 1.00 0.00 344 GLY A CA 14
ATOM 19924 C C . GLY A 1 18 ? -22.891 14.834 -11.489 1.00 0.00 344 GLY A C 14
ATOM 19925 O O . GLY A 1 18 ? -23.618 13.839 -11.502 1.00 0.00 344 GLY A O 14
ATOM 19929 N N . GLY A 1 19 ? -22.188 15.212 -10.409 1.00 0.00 345 GLY A N 14
ATOM 19930 C CA . GLY A 1 19 ? -22.238 14.526 -9.114 1.00 0.00 345 GLY A CA 14
ATOM 19931 C C . GLY A 1 19 ? -23.279 15.126 -8.163 1.00 0.00 345 GLY A C 14
ATOM 19932 O O . GLY A 1 19 ? -24.447 15.281 -8.518 1.00 0.00 345 GLY A O 14
ATOM 19936 N N . ASP A 1 20 ? -22.857 15.385 -6.922 1.00 0.00 346 ASP A N 14
ATOM 19937 C CA . ASP A 1 20 ? -23.725 15.324 -5.733 1.00 0.00 346 ASP A CA 14
ATOM 19938 C C . ASP A 1 20 ? -23.267 16.218 -4.561 1.00 0.00 346 ASP A C 14
ATOM 19939 O O . ASP A 1 20 ? -23.566 15.937 -3.397 1.00 0.00 346 ASP A O 14
ATOM 19948 N N . ARG A 1 21 ? -22.487 17.258 -4.882 1.00 0.00 347 ARG A N 14
ATOM 19949 C CA . ARG A 1 21 ? -21.712 18.108 -3.972 1.00 0.00 347 ARG A CA 14
ATOM 19950 C C . ARG A 1 21 ? -20.701 17.263 -3.172 1.00 0.00 347 ARG A C 14
ATOM 19951 O O . ARG A 1 21 ? -20.869 17.034 -1.974 1.00 0.00 347 ARG A O 14
ATOM 19972 N N . ASN A 1 22 ? -19.641 16.805 -3.850 1.00 0.00 348 ASN A N 14
ATOM 19973 C CA . ASN A 1 22 ? -18.559 16.005 -3.230 1.00 0.00 348 ASN A CA 14
ATOM 19974 C C . ASN A 1 22 ? -17.303 16.823 -2.831 1.00 0.00 348 ASN A C 14
ATOM 19975 O O . ASN A 1 22 ? -17.095 17.075 -1.646 1.00 0.00 348 ASN A O 14
ATOM 19986 N N . CYS A 1 23 ? -16.467 17.221 -3.799 1.00 0.00 349 CYS A N 14
ATOM 19987 C CA . CYS A 1 23 ? -15.128 17.837 -3.645 1.00 0.00 349 CYS A CA 14
ATOM 19988 C C . CYS A 1 23 ? -14.378 18.040 -4.979 1.00 0.00 349 CYS A C 14
ATOM 19989 O O . CYS A 1 23 ? -13.535 18.932 -5.075 1.00 0.00 349 CYS A O 14
ATOM 19997 N N . PHE A 1 24 ? -14.699 17.243 -6.005 1.00 0.00 350 PHE A N 14
ATOM 19998 C CA . PHE A 1 24 ? -14.113 17.309 -7.339 1.00 0.00 350 PHE A CA 14
ATOM 19999 C C . PHE A 1 24 ? -15.006 18.103 -8.298 1.00 0.00 350 PHE A C 14
ATOM 20000 O O . PHE A 1 24 ? -16.191 17.818 -8.485 1.00 0.00 350 PHE A O 14
ATOM 20017 N N . ILE A 1 25 ? -14.383 19.051 -8.981 1.00 0.00 351 ILE A N 14
ATOM 20018 C CA . ILE A 1 25 ? -14.924 19.823 -10.097 1.00 0.00 351 ILE A CA 14
ATOM 20019 C C . ILE A 1 25 ? -14.612 19.068 -11.383 1.00 0.00 351 ILE A C 14
ATOM 20020 O O . ILE A 1 25 ? -13.469 18.647 -11.587 1.00 0.00 351 ILE A O 14
ATOM 20036 N N . TYR A 1 26 ? -15.606 18.954 -12.254 1.00 0.00 352 TYR A N 14
ATOM 20037 C CA . TYR A 1 26 ? -15.459 18.487 -13.627 1.00 0.00 352 TYR A CA 14
ATOM 20038 C C . TYR A 1 26 ? -15.639 19.680 -14.587 1.00 0.00 352 TYR A C 14
ATOM 20039 O O . TYR A 1 26 ? -16.571 20.472 -14.433 1.00 0.00 352 TYR A O 14
ATOM 20057 N N . CYS A 1 27 ? -14.737 19.851 -15.553 1.00 0.00 353 CYS A N 14
ATOM 20058 C CA . CYS A 1 27 ? -14.672 21.017 -16.437 1.00 0.00 353 CYS A CA 14
ATOM 20059 C C . CYS A 1 27 ? -14.494 20.527 -17.875 1.00 0.00 353 CYS A C 14
ATOM 20060 O O . CYS A 1 27 ? -13.665 19.659 -18.122 1.00 0.00 353 CYS A O 14
ATOM 20068 N N . SER A 1 28 ? -15.261 21.045 -18.825 1.00 0.00 354 SER A N 14
ATOM 20069 C CA . SER A 1 28 ? -15.300 20.506 -20.188 1.00 0.00 354 SER A CA 14
ATOM 20070 C C . SER A 1 28 ? -15.482 21.592 -21.260 1.00 0.00 354 SER A C 14
ATOM 20071 O O . SER A 1 28 ? -15.823 22.744 -20.969 1.00 0.00 354 SER A O 14
ATOM 20079 N N . ASN A 1 29 ? -15.180 21.215 -22.509 1.00 0.00 355 ASN A N 14
ATOM 20080 C CA . ASN A 1 29 ? -15.079 22.094 -23.677 1.00 0.00 355 ASN A CA 14
ATOM 20081 C C . ASN A 1 29 ? -13.852 23.037 -23.608 1.00 0.00 355 ASN A C 14
ATOM 20082 O O . ASN A 1 29 ? -13.871 24.129 -24.178 1.00 0.00 355 ASN A O 14
ATOM 20093 N N . LEU A 1 30 ? -12.768 22.636 -22.919 1.00 0.00 356 LEU A N 14
ATOM 20094 C CA . LEU A 1 30 ? -11.494 23.363 -22.988 1.00 0.00 356 LEU A CA 14
ATOM 20095 C C . LEU A 1 30 ? -10.914 23.255 -24.418 1.00 0.00 356 LEU A C 14
ATOM 20096 O O . LEU A 1 30 ? -11.095 22.211 -25.057 1.00 0.00 356 LEU A O 14
ATOM 20112 N N . PRO A 1 31 ? -10.203 24.284 -24.926 1.00 0.00 357 PRO A N 14
ATOM 20113 C CA . PRO A 1 31 ? -9.527 24.222 -26.216 1.00 0.00 357 PRO A CA 14
ATOM 20114 C C . PRO A 1 31 ? -8.351 23.239 -26.156 1.00 0.00 357 PRO A C 14
ATOM 20115 O O . PRO A 1 31 ? -7.738 23.038 -25.106 1.00 0.00 357 PRO A O 14
ATOM 20126 N N . PHE A 1 32 ? -8.019 22.629 -27.295 1.00 0.00 358 PHE A N 14
ATOM 20127 C CA . PHE A 1 32 ? -7.064 21.516 -27.375 1.00 0.00 358 PHE A CA 14
ATOM 20128 C C . PHE A 1 32 ? -5.586 21.927 -27.237 1.00 0.00 358 PHE A C 14
ATOM 20129 O O . PHE A 1 32 ? -4.711 21.067 -27.138 1.00 0.00 358 PHE A O 14
ATOM 20146 N N . SER A 1 33 ? -5.300 23.231 -27.162 1.00 0.00 359 SER A N 14
ATOM 20147 C CA . SER A 1 33 ? -3.964 23.775 -26.866 1.00 0.00 359 SER A CA 14
ATOM 20148 C C . SER A 1 33 ? -3.665 23.877 -25.351 1.00 0.00 359 SER A C 14
ATOM 20149 O O . SER A 1 33 ? -2.591 24.362 -24.975 1.00 0.00 359 SER A O 14
ATOM 20157 N N . THR A 1 34 ? -4.605 23.471 -24.478 1.00 0.00 360 THR A N 14
ATOM 20158 C CA . THR A 1 34 ? -4.471 23.586 -23.012 1.00 0.00 360 THR A CA 14
ATOM 20159 C C . THR A 1 34 ? -3.389 22.638 -22.477 1.00 0.00 360 THR A C 14
ATOM 20160 O O . THR A 1 34 ? -3.264 21.503 -22.940 1.00 0.00 360 THR A O 14
ATOM 20171 N N . ALA A 1 35 ? -2.642 23.100 -21.468 1.00 0.00 361 ALA A N 14
ATOM 20172 C CA . ALA A 1 35 ? -1.609 22.356 -20.730 1.00 0.00 361 ALA A CA 14
ATOM 20173 C C . ALA A 1 35 ? -1.861 22.413 -19.210 1.00 0.00 361 ALA A C 14
ATOM 20174 O O . ALA A 1 35 ? -2.683 23.201 -18.745 1.00 0.00 361 ALA A O 14
ATOM 20181 N N . ARG A 1 36 ? -1.149 21.597 -18.414 1.00 0.00 362 ARG A N 14
ATOM 20182 C CA . ARG A 1 36 ? -1.457 21.397 -16.982 1.00 0.00 362 ARG A CA 14
ATOM 20183 C C . ARG A 1 36 ? -1.445 22.689 -16.147 1.00 0.00 362 ARG A C 14
ATOM 20184 O O . ARG A 1 36 ? -2.263 22.850 -15.244 1.00 0.00 362 ARG A O 14
ATOM 20205 N N . SER A 1 37 ? -0.568 23.637 -16.476 1.00 0.00 363 SER A N 14
ATOM 20206 C CA . SER A 1 37 ? -0.471 24.918 -15.753 1.00 0.00 363 SER A CA 14
ATOM 20207 C C . SER A 1 37 ? -1.701 25.828 -15.965 1.00 0.00 363 SER A C 14
ATOM 20208 O O . SER A 1 37 ? -1.914 26.754 -15.182 1.00 0.00 363 SER A O 14
ATOM 20216 N N . ASP A 1 38 ? -2.528 25.574 -16.990 1.00 0.00 364 ASP A N 14
ATOM 20217 C CA . ASP A 1 38 ? -3.717 26.375 -17.292 1.00 0.00 364 ASP A CA 14
ATOM 20218 C C . ASP A 1 38 ? -4.854 26.212 -16.271 1.00 0.00 364 ASP A C 14
ATOM 20219 O O . ASP A 1 38 ? -5.712 27.084 -16.138 1.00 0.00 364 ASP A O 14
ATOM 20228 N N . LEU A 1 39 ? -4.868 25.103 -15.525 1.00 0.00 365 LEU A N 14
ATOM 20229 C CA . LEU A 1 39 ? -5.909 24.857 -14.525 1.00 0.00 365 LEU A CA 14
ATOM 20230 C C . LEU A 1 39 ? -5.821 25.910 -13.415 1.00 0.00 365 LEU A C 14
ATOM 20231 O O . LEU A 1 39 ? -6.786 26.618 -13.141 1.00 0.00 365 LEU A O 14
ATOM 20247 N N . PHE A 1 40 ? -4.623 26.093 -12.862 1.00 0.00 366 PHE A N 14
ATOM 20248 C CA . PHE A 1 40 ? -4.322 27.037 -11.786 1.00 0.00 366 PHE A CA 14
ATOM 20249 C C . PHE A 1 40 ? -4.339 28.513 -12.241 1.00 0.00 366 PHE A C 14
ATOM 20250 O O . PHE A 1 40 ? -4.227 29.416 -11.412 1.00 0.00 366 PHE A O 14
ATOM 20267 N N . ASP A 1 41 ? -4.497 28.771 -13.540 1.00 0.00 367 ASP A N 14
ATOM 20268 C CA . ASP A 1 41 ? -4.734 30.095 -14.126 1.00 0.00 367 ASP A CA 14
ATOM 20269 C C . ASP A 1 41 ? -6.139 30.630 -13.807 1.00 0.00 367 ASP A C 14
ATOM 20270 O O . ASP A 1 41 ? -6.288 31.698 -13.207 1.00 0.00 367 ASP A O 14
ATOM 20279 N N . LEU A 1 42 ? -7.166 29.873 -14.213 1.00 0.00 368 LEU A N 14
ATOM 20280 C CA . LEU A 1 42 ? -8.576 30.265 -14.119 1.00 0.00 368 LEU A CA 14
ATOM 20281 C C . LEU A 1 42 ? -9.257 29.783 -12.827 1.00 0.00 368 LEU A C 14
ATOM 20282 O O . LEU A 1 42 ? -10.217 30.410 -12.374 1.00 0.00 368 LEU A O 14
ATOM 20298 N N . PHE A 1 43 ? -8.735 28.723 -12.199 1.00 0.00 369 PHE A N 14
ATOM 20299 C CA . PHE A 1 43 ? -9.196 28.233 -10.898 1.00 0.00 369 PHE A CA 14
ATOM 20300 C C . PHE A 1 43 ? -8.422 28.833 -9.709 1.00 0.00 369 PHE A C 14
ATOM 20301 O O . PHE A 1 43 ? -8.990 28.991 -8.629 1.00 0.00 369 PHE A O 14
ATOM 20318 N N . GLY A 1 44 ? -7.160 29.238 -9.900 1.00 0.00 370 GLY A N 14
ATOM 20319 C CA . GLY A 1 44 ? -6.286 29.761 -8.838 1.00 0.00 370 GLY A CA 14
ATOM 20320 C C . GLY A 1 44 ? -6.873 30.889 -7.963 1.00 0.00 370 GLY A C 14
ATOM 20321 O O . GLY A 1 44 ? -6.667 30.825 -6.748 1.00 0.00 370 GLY A O 14
ATOM 20325 N N . PRO A 1 45 ? -7.611 31.891 -8.503 1.00 0.00 371 PRO A N 14
ATOM 20326 C CA . PRO A 1 45 ? -8.182 32.977 -7.699 1.00 0.00 371 PRO A CA 14
ATOM 20327 C C . PRO A 1 45 ? -9.512 32.620 -7.004 1.00 0.00 371 PRO A C 14
ATOM 20328 O O . PRO A 1 45 ? -10.040 33.446 -6.259 1.00 0.00 371 PRO A O 14
ATOM 20339 N N . ILE A 1 46 ? -10.065 31.417 -7.215 1.00 0.00 372 ILE A N 14
ATOM 20340 C CA . ILE A 1 46 ? -11.343 30.987 -6.613 1.00 0.00 372 ILE A CA 14
ATOM 20341 C C . ILE A 1 46 ? -11.146 30.493 -5.166 1.00 0.00 372 ILE A C 14
ATOM 20342 O O . ILE A 1 46 ? -11.970 30.776 -4.293 1.00 0.00 372 ILE A O 14
ATOM 20358 N N . GLY A 1 47 ? -10.036 29.788 -4.910 1.00 0.00 373 GLY A N 14
ATOM 20359 C CA . GLY A 1 47 ? -9.672 29.184 -3.622 1.00 0.00 373 GLY A CA 14
ATOM 20360 C C . GLY A 1 47 ? -8.504 28.204 -3.751 1.00 0.00 373 GLY A C 14
ATOM 20361 O O . GLY A 1 47 ? -7.762 28.242 -4.733 1.00 0.00 373 GLY A O 14
ATOM 20365 N N . LYS A 1 48 ? -8.336 27.310 -2.771 1.00 0.00 374 LYS A N 14
ATOM 20366 C CA . LYS A 1 48 ? -7.222 26.354 -2.741 1.00 0.00 374 LYS A CA 14
ATOM 20367 C C . LYS A 1 48 ? -7.557 25.028 -3.460 1.00 0.00 374 LYS A C 14
ATOM 20368 O O . LYS A 1 48 ? -8.290 24.181 -2.938 1.00 0.00 374 LYS A O 14
ATOM 20387 N N . ILE A 1 49 ? -6.963 24.825 -4.640 1.00 0.00 375 ILE A N 14
ATOM 20388 C CA . ILE A 1 49 ? -6.951 23.528 -5.342 1.00 0.00 375 ILE A CA 14
ATOM 20389 C C . ILE A 1 49 ? -6.063 22.564 -4.537 1.00 0.00 375 ILE A C 14
ATOM 20390 O O . ILE A 1 49 ? -4.883 22.837 -4.310 1.00 0.00 375 ILE A O 14
ATOM 20406 N N . ASN A 1 50 ? -6.624 21.429 -4.127 1.00 0.00 376 ASN A N 14
ATOM 20407 C CA . ASN A 1 50 ? -5.881 20.315 -3.545 1.00 0.00 376 ASN A CA 14
ATOM 20408 C C . ASN A 1 50 ? -5.036 19.577 -4.609 1.00 0.00 376 ASN A C 14
ATOM 20409 O O . ASN A 1 50 ? -3.897 19.194 -4.341 1.00 0.00 376 ASN A O 14
ATOM 20420 N N . ASN A 1 51 ? -5.608 19.384 -5.808 1.00 0.00 377 ASN A N 14
ATOM 20421 C CA . ASN A 1 51 ? -5.044 18.689 -6.980 1.00 0.00 377 ASN A CA 14
ATOM 20422 C C . ASN A 1 51 ? -5.885 18.961 -8.238 1.00 0.00 377 ASN A C 14
ATOM 20423 O O . ASN A 1 51 ? -7.042 19.362 -8.136 1.00 0.00 377 ASN A O 14
ATOM 20434 N N . ALA A 1 52 ? -5.324 18.701 -9.423 1.00 0.00 378 ALA A N 14
ATOM 20435 C CA . ALA A 1 52 ? -5.964 18.963 -10.726 1.00 0.00 378 ALA A CA 14
ATOM 20436 C C . ALA A 1 52 ? -5.194 18.345 -11.907 1.00 0.00 378 ALA A C 14
ATOM 20437 O O . ALA A 1 52 ? -3.964 18.356 -11.910 1.00 0.00 378 ALA A O 14
ATOM 20444 N N . GLU A 1 53 ? -5.909 17.832 -12.918 1.00 0.00 379 GLU A N 14
ATOM 20445 C CA . GLU A 1 53 ? -5.356 17.083 -14.057 1.00 0.00 379 GLU A CA 14
ATOM 20446 C C . GLU A 1 53 ? -6.317 17.165 -15.262 1.00 0.00 379 GLU A C 14
ATOM 20447 O O . GLU A 1 53 ? -7.505 17.468 -15.105 1.00 0.00 379 GLU A O 14
ATOM 20459 N N . LEU A 1 54 ? -5.818 16.859 -16.467 1.00 0.00 380 LEU A N 14
ATOM 20460 C CA . LEU A 1 54 ? -6.606 16.788 -17.707 1.00 0.00 380 LEU A CA 14
ATOM 20461 C C . LEU A 1 54 ? -6.947 15.342 -18.077 1.00 0.00 380 LEU A C 14
ATOM 20462 O O . LEU A 1 54 ? -6.106 14.454 -17.940 1.00 0.00 380 LEU A O 14
ATOM 20478 N N . LYS A 1 55 ? -8.163 15.087 -18.574 1.00 0.00 381 LYS A N 14
ATOM 20479 C CA . LYS A 1 55 ? -8.599 13.711 -18.851 1.00 0.00 381 LYS A CA 14
ATOM 20480 C C . LYS A 1 55 ? -7.847 13.074 -20.053 1.00 0.00 381 LYS A C 14
ATOM 20481 O O . LYS A 1 55 ? -7.871 13.669 -21.136 1.00 0.00 381 LYS A O 14
ATOM 20500 N N . PRO A 1 56 ? -7.212 11.891 -19.896 1.00 0.00 382 PRO A N 14
ATOM 20501 C CA . PRO A 1 56 ? -6.524 11.179 -20.977 1.00 0.00 382 PRO A CA 14
ATOM 20502 C C . PRO A 1 56 ? -7.500 10.428 -21.898 1.00 0.00 382 PRO A C 14
ATOM 20503 O O . PRO A 1 56 ? -8.682 10.277 -21.592 1.00 0.00 382 PRO A O 14
ATOM 20514 N N . GLN A 1 57 ? -6.977 9.920 -23.018 1.00 0.00 383 GLN A N 14
ATOM 20515 C CA . GLN A 1 57 ? -7.638 9.118 -24.024 1.00 0.00 383 GLN A CA 14
ATOM 20516 C C . GLN A 1 57 ? -6.597 8.128 -24.586 1.00 0.00 383 GLN A C 14
ATOM 20517 O O . GLN A 1 57 ? -5.431 8.493 -24.742 1.00 0.00 383 GLN A O 14
ATOM 20531 N N . GLU A 1 58 ? -6.995 6.887 -24.902 1.00 0.00 384 GLU A N 14
ATOM 20532 C CA . GLU A 1 58 ? -6.055 5.800 -25.238 1.00 0.00 384 GLU A CA 14
ATOM 20533 C C . GLU A 1 58 ? -5.192 6.043 -26.497 1.00 0.00 384 GLU A C 14
ATOM 20534 O O . GLU A 1 58 ? -4.105 5.472 -26.614 1.00 0.00 384 GLU A O 14
ATOM 20546 N N . ASN A 1 59 ? -5.636 6.910 -27.417 1.00 0.00 385 ASN A N 14
ATOM 20547 C CA . ASN A 1 59 ? -4.882 7.283 -28.624 1.00 0.00 385 ASN A CA 14
ATOM 20548 C C . ASN A 1 59 ? -3.897 8.461 -28.398 1.00 0.00 385 ASN A C 14
ATOM 20549 O O . ASN A 1 59 ? -3.185 8.862 -29.322 1.00 0.00 385 ASN A O 14
ATOM 20560 N N . GLY A 1 60 ? -3.862 9.044 -27.190 1.00 0.00 386 GLY A N 14
ATOM 20561 C CA . GLY A 1 60 ? -2.970 10.158 -26.821 1.00 0.00 386 GLY A CA 14
ATOM 20562 C C . GLY A 1 60 ? -3.493 11.557 -27.171 1.00 0.00 386 GLY A C 14
ATOM 20563 O O . GLY A 1 60 ? -2.792 12.540 -26.931 1.00 0.00 386 GLY A O 14
ATOM 20567 N N . GLN A 1 61 ? -4.689 11.668 -27.758 1.00 0.00 387 GLN A N 14
ATOM 20568 C CA . GLN A 1 61 ? -5.285 12.948 -28.168 1.00 0.00 387 GLN A CA 14
ATOM 20569 C C . GLN A 1 61 ? -5.877 13.709 -26.960 1.00 0.00 387 GLN A C 14
ATOM 20570 O O . GLN A 1 61 ? -6.325 13.071 -26.000 1.00 0.00 387 GLN A O 14
ATOM 20584 N N . PRO A 1 62 ? -5.919 15.059 -26.995 1.00 0.00 388 PRO A N 14
ATOM 20585 C CA . PRO A 1 62 ? -6.549 15.866 -25.954 1.00 0.00 388 PRO A CA 14
ATOM 20586 C C . PRO A 1 62 ? -8.078 15.713 -26.004 1.00 0.00 388 PRO A C 14
ATOM 20587 O O . PRO A 1 62 ? -8.686 15.726 -27.077 1.00 0.00 388 PRO A O 14
ATOM 20598 N N . THR A 1 63 ? -8.696 15.576 -24.823 1.00 0.00 389 THR A N 14
ATOM 20599 C CA . THR A 1 63 ? -10.146 15.365 -24.654 1.00 0.00 389 THR A CA 14
ATOM 20600 C C . THR A 1 63 ? -10.955 16.654 -24.570 1.00 0.00 389 THR A C 14
ATOM 20601 O O . THR A 1 63 ? -12.167 16.624 -24.780 1.00 0.00 389 THR A O 14
ATOM 20612 N N . GLY A 1 64 ? -10.311 17.771 -24.211 1.00 0.00 390 GLY A N 14
ATOM 20613 C CA . GLY A 1 64 ? -11.000 19.018 -23.859 1.00 0.00 390 GLY A CA 14
ATOM 20614 C C . GLY A 1 64 ? -11.698 18.958 -22.497 1.00 0.00 390 GLY A C 14
ATOM 20615 O O . GLY A 1 64 ? -12.662 19.694 -22.296 1.00 0.00 390 GLY A O 14
ATOM 20619 N N . VAL A 1 65 ? -11.237 18.104 -21.571 1.00 0.00 391 VAL A N 14
ATOM 20620 C CA . VAL A 1 65 ? -11.770 17.968 -20.197 1.00 0.00 391 VAL A CA 14
ATOM 20621 C C . VAL A 1 65 ? -10.660 18.121 -19.160 1.00 0.00 391 VAL A C 14
ATOM 20622 O O . VAL A 1 65 ? -9.588 17.535 -19.297 1.00 0.00 391 VAL A O 14
ATOM 20635 N N . ALA A 1 66 ? -10.966 18.849 -18.085 1.00 0.00 392 ALA A N 14
ATOM 20636 C CA . ALA A 1 66 ? -10.196 18.897 -16.848 1.00 0.00 392 ALA A CA 14
ATOM 20637 C C . ALA A 1 66 ? -10.988 18.338 -15.648 1.00 0.00 392 ALA A C 14
ATOM 20638 O O . ALA A 1 66 ? -12.217 18.424 -15.599 1.00 0.00 392 ALA A O 14
ATOM 20645 N N . VAL A 1 67 ? -10.269 17.815 -14.652 1.00 0.00 393 VAL A N 14
ATOM 20646 C CA . VAL A 1 67 ? -10.792 17.570 -13.296 1.00 0.00 393 VAL A CA 14
ATOM 20647 C C . VAL A 1 67 ? -9.990 18.440 -12.327 1.00 0.00 393 VAL A C 14
ATOM 20648 O O . VAL A 1 67 ? -8.793 18.645 -12.527 1.00 0.00 393 VAL A O 14
ATOM 20661 N N . VAL A 1 68 ? -10.645 18.953 -11.285 1.00 0.00 394 VAL A N 14
ATOM 20662 C CA . VAL A 1 68 ? -10.033 19.801 -10.239 1.00 0.00 394 VAL A CA 14
ATOM 20663 C C . VAL A 1 68 ? -10.570 19.311 -8.888 1.00 0.00 394 VAL A C 14
ATOM 20664 O O . VAL A 1 68 ? -11.654 18.745 -8.845 1.00 0.00 394 VAL A O 14
ATOM 20677 N N . GLU A 1 69 ? -9.828 19.469 -7.795 1.00 0.00 395 GLU A N 14
ATOM 20678 C CA . GLU A 1 69 ? -10.176 18.967 -6.460 1.00 0.00 395 GLU A CA 14
ATOM 20679 C C . GLU A 1 69 ? -9.818 20.047 -5.439 1.00 0.00 395 GLU A C 14
ATOM 20680 O O . GLU A 1 69 ? -8.790 20.700 -5.590 1.00 0.00 395 GLU A O 14
ATOM 20692 N N . TYR A 1 70 ? -10.677 20.300 -4.451 1.00 0.00 396 TYR A N 14
ATOM 20693 C CA . TYR A 1 70 ? -10.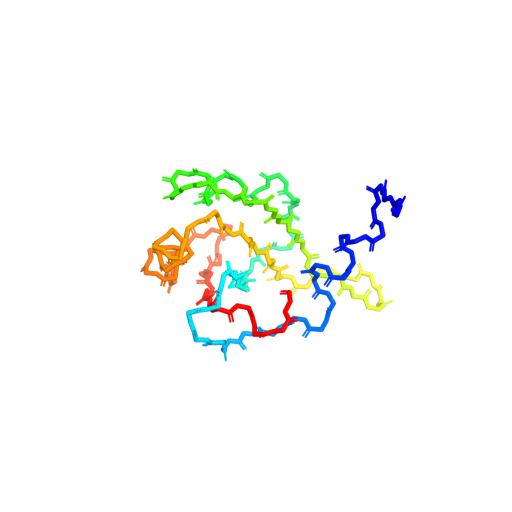657 21.530 -3.645 1.00 0.00 396 TYR A CA 14
ATOM 20694 C C . TYR A 1 70 ? -10.699 21.308 -2.127 1.00 0.00 396 TYR A C 14
ATOM 20695 O O . TYR A 1 70 ? -11.387 20.415 -1.627 1.00 0.00 396 TYR A O 14
ATOM 20713 N N . GLU A 1 71 ? -9.993 22.184 -1.399 1.00 0.00 397 GLU A N 14
ATOM 20714 C CA . GLU A 1 71 ? -9.854 22.127 0.067 1.00 0.00 397 GLU A CA 14
ATOM 20715 C C . GLU A 1 71 ? -11.208 22.085 0.808 1.00 0.00 397 GLU A C 14
ATOM 20716 O O . GLU A 1 71 ? -11.369 21.287 1.735 1.00 0.00 397 GLU A O 14
ATOM 20728 N N . ASN A 1 72 ? -12.188 22.904 0.399 1.00 0.00 398 ASN A N 14
ATOM 20729 C CA . ASN A 1 72 ? -13.479 23.038 1.077 1.00 0.00 398 ASN A CA 14
ATOM 20730 C C . ASN A 1 72 ? -14.623 22.975 0.060 1.00 0.00 398 ASN A C 14
ATOM 20731 O O . ASN A 1 72 ? -14.499 23.465 -1.063 1.00 0.00 398 ASN A O 14
ATOM 20742 N N . LEU A 1 73 ? -15.781 22.449 0.464 1.00 0.00 399 LEU A N 14
ATOM 20743 C CA . LEU A 1 73 ? -16.939 22.280 -0.428 1.00 0.00 399 LEU A CA 14
ATOM 20744 C C . LEU A 1 73 ? -17.590 23.613 -0.836 1.00 0.00 399 LEU A C 14
ATOM 20745 O O . LEU A 1 73 ? -18.175 23.703 -1.912 1.00 0.00 399 LEU A O 14
ATOM 20761 N N . VAL A 1 74 ? -17.403 24.661 -0.030 1.00 0.00 400 VAL A N 14
ATOM 20762 C CA . VAL A 1 74 ? -17.697 26.058 -0.412 1.00 0.00 400 VAL A CA 14
ATOM 20763 C C . VAL A 1 74 ? -16.840 26.555 -1.581 1.00 0.00 400 VAL A C 14
ATOM 20764 O O . VAL A 1 74 ? -17.349 27.304 -2.407 1.00 0.00 400 VAL A O 14
ATOM 20777 N N . ASP A 1 75 ? -15.569 26.136 -1.678 1.00 0.00 401 ASP A N 14
ATOM 20778 C CA . ASP A 1 75 ? -14.665 26.563 -2.754 1.00 0.00 401 ASP A CA 14
ATOM 20779 C C . ASP A 1 75 ? -14.894 25.750 -4.030 1.00 0.00 401 ASP A C 14
ATOM 20780 O O . ASP A 1 75 ? -14.830 26.308 -5.127 1.00 0.00 401 ASP A O 14
ATOM 20789 N N . ALA A 1 76 ? -15.223 24.458 -3.885 1.00 0.00 402 ALA A N 14
ATOM 20790 C CA . ALA A 1 76 ? -15.653 23.638 -5.012 1.00 0.00 402 ALA A CA 14
ATOM 20791 C C . ALA A 1 76 ? -16.964 24.179 -5.621 1.00 0.00 402 ALA A C 14
ATOM 20792 O O . ALA A 1 76 ? -17.032 24.376 -6.837 1.00 0.00 402 ALA A O 14
ATOM 20799 N N . ASP A 1 77 ? -17.971 24.522 -4.802 1.00 0.00 403 ASP A N 14
ATOM 20800 C CA . ASP A 1 77 ? -19.146 25.244 -5.311 1.00 0.00 403 ASP A CA 14
ATOM 20801 C C . ASP A 1 77 ? -18.780 26.583 -5.983 1.00 0.00 403 ASP A C 14
ATOM 20802 O O . ASP A 1 77 ? -19.289 26.874 -7.068 1.00 0.00 403 ASP A O 14
ATOM 20811 N N . PHE A 1 78 ? -17.868 27.366 -5.388 1.00 0.00 404 PHE A N 14
ATOM 20812 C CA . PHE A 1 78 ? -17.471 28.681 -5.900 1.00 0.00 404 PHE A CA 14
ATOM 20813 C C . PHE A 1 78 ? -16.887 28.654 -7.326 1.00 0.00 404 PHE A C 14
ATOM 20814 O O . PHE A 1 78 ? -17.024 29.642 -8.049 1.00 0.00 404 PHE A O 14
ATOM 20831 N N . CYS A 1 79 ? -16.313 27.530 -7.773 1.00 0.00 405 CYS A N 14
ATOM 20832 C CA . CYS A 1 79 ? -15.925 27.322 -9.174 1.00 0.00 405 CYS A CA 14
ATOM 20833 C C . CYS A 1 79 ? -17.139 27.250 -10.092 1.00 0.00 405 CYS A C 14
ATOM 20834 O O . CYS A 1 79 ? -17.248 28.012 -11.041 1.00 0.00 405 CYS A O 14
ATOM 20842 N N . ILE A 1 80 ? -18.072 26.349 -9.807 1.00 0.00 406 ILE A N 14
ATOM 20843 C CA . ILE A 1 80 ? -19.235 26.072 -10.665 1.00 0.00 406 ILE A CA 14
ATOM 20844 C C . ILE A 1 80 ? -20.208 27.271 -10.670 1.00 0.00 406 ILE A C 14
ATOM 20845 O O . ILE A 1 80 ? -20.904 27.520 -11.653 1.00 0.00 406 ILE A O 14
ATOM 20861 N N . GLN A 1 81 ? -20.175 28.060 -9.596 1.00 0.00 407 GLN A N 14
ATOM 20862 C CA . GLN A 1 81 ? -20.829 29.344 -9.407 1.00 0.00 407 GLN A CA 14
ATOM 20863 C C . GLN A 1 81 ? -20.263 30.445 -10.334 1.00 0.00 407 GLN A C 14
ATOM 20864 O O . GLN A 1 81 ? -21.041 31.215 -10.899 1.00 0.00 407 GLN A O 14
ATOM 20878 N N . LYS A 1 82 ? -18.933 30.535 -10.511 1.00 0.00 408 LYS A N 14
ATOM 20879 C CA . LYS A 1 82 ? -18.286 31.563 -11.352 1.00 0.00 408 LYS A CA 14
ATOM 20880 C C . LYS A 1 82 ? -17.992 31.166 -12.815 1.00 0.00 408 LYS A C 14
ATOM 20881 O O . LYS A 1 82 ? -18.121 31.996 -13.719 1.00 0.00 408 LYS A O 14
ATOM 20900 N N . LEU A 1 83 ? -17.527 29.931 -13.046 1.00 0.00 409 LEU A N 14
ATOM 20901 C CA . LEU A 1 83 ? -16.852 29.496 -14.282 1.00 0.00 409 LEU A CA 14
ATOM 20902 C C . LEU A 1 83 ? -17.802 28.922 -15.348 1.00 0.00 409 LEU A C 14
ATOM 20903 O O . LEU A 1 83 ? -17.373 28.735 -16.483 1.00 0.00 409 LEU A O 14
ATOM 20919 N N . ASN A 1 84 ? -19.067 28.607 -15.030 1.00 0.00 410 ASN A N 14
ATOM 20920 C CA . ASN A 1 84 ? -19.980 27.839 -15.908 1.00 0.00 410 ASN A CA 14
ATOM 20921 C C . ASN A 1 84 ? -20.589 28.664 -17.075 1.00 0.00 410 ASN A C 14
ATOM 20922 O O . ASN A 1 84 ? -21.758 28.525 -17.443 1.00 0.00 410 ASN A O 14
ATOM 20933 N N . ASN A 1 85 ? -19.769 29.563 -17.617 1.00 0.00 411 ASN A N 14
ATOM 20934 C CA . ASN A 1 85 ? -20.031 30.595 -18.625 1.00 0.00 411 ASN A CA 14
ATOM 20935 C C . ASN A 1 85 ? -18.721 31.279 -19.105 1.00 0.00 411 ASN A C 14
ATOM 20936 O O . ASN A 1 85 ? -18.761 32.343 -19.726 1.00 0.00 411 ASN A O 14
ATOM 20947 N N . TYR A 1 86 ? -17.547 30.733 -18.758 1.00 0.00 412 TYR A N 14
ATOM 20948 C CA . TYR A 1 86 ? -16.239 31.366 -18.907 1.00 0.00 412 TYR A CA 14
ATOM 20949 C C . TYR A 1 86 ? -15.669 31.137 -20.318 1.00 0.00 412 TYR A C 14
ATOM 20950 O O . TYR A 1 86 ? -15.453 29.995 -20.726 1.00 0.00 412 TYR A O 14
ATOM 20968 N N . ASN A 1 87 ? -15.437 32.217 -21.072 1.00 0.00 413 ASN A N 14
ATOM 20969 C CA . ASN A 1 87 ? -14.858 32.155 -22.417 1.00 0.00 413 ASN A CA 14
ATOM 20970 C C . ASN A 1 87 ? -13.322 32.087 -22.353 1.00 0.00 413 ASN A C 14
ATOM 20971 O O . ASN A 1 87 ? -12.676 32.958 -21.766 1.00 0.00 413 ASN A O 14
ATOM 20982 N N . TYR A 1 88 ? -12.740 31.066 -22.983 1.00 0.00 414 TYR A N 14
ATOM 20983 C CA . TYR A 1 88 ? -11.307 30.774 -22.971 1.00 0.00 414 TYR A CA 14
ATOM 20984 C C . TYR A 1 88 ? -10.860 30.105 -24.284 1.00 0.00 414 TYR A C 14
ATOM 20985 O O . TYR A 1 88 ? -11.406 29.079 -24.690 1.00 0.00 414 TYR A O 14
ATOM 21003 N N . GLY A 1 89 ? -9.907 30.726 -24.996 1.00 0.00 415 GLY A N 14
ATOM 21004 C CA . GLY A 1 89 ? -9.450 30.267 -26.320 1.00 0.00 415 GLY A CA 14
ATOM 21005 C C . GLY A 1 89 ? -10.440 30.533 -27.465 1.00 0.00 415 GLY A C 14
ATOM 21006 O O . GLY A 1 89 ? -10.187 30.110 -28.592 1.00 0.00 415 GLY A O 14
ATOM 21010 N N . GLY A 1 90 ? -11.591 31.156 -27.168 1.00 0.00 416 GLY A N 14
ATOM 21011 C CA . GLY A 1 90 ? -12.770 31.239 -28.044 1.00 0.00 416 GLY A CA 14
ATOM 21012 C C . GLY A 1 90 ? -13.847 30.189 -27.731 1.00 0.00 416 GLY A C 14
ATOM 21013 O O . GLY A 1 90 ? -14.880 30.168 -28.401 1.00 0.00 416 GLY A O 14
ATOM 21017 N N . CYS A 1 91 ? -13.624 29.334 -26.723 1.00 0.00 417 CYS A N 14
ATOM 21018 C CA . CYS A 1 91 ? -14.535 28.280 -26.270 1.00 0.00 417 CYS A CA 14
ATOM 21019 C C . CYS A 1 91 ? -15.159 28.656 -24.913 1.00 0.00 417 CYS A C 14
ATOM 21020 O O . CYS A 1 91 ? -14.445 28.943 -23.954 1.00 0.00 417 CYS A O 14
ATOM 21028 N N . SER A 1 92 ? -16.488 28.623 -24.793 1.00 0.00 418 SER A N 14
ATOM 21029 C CA . SER A 1 92 ? -17.150 28.750 -23.484 1.00 0.00 418 SER A CA 14
ATOM 21030 C C . SER A 1 92 ? -17.057 27.419 -22.719 1.00 0.00 418 SER A C 14
ATOM 21031 O O . SER A 1 92 ? -17.432 26.368 -23.252 1.00 0.00 418 SER A O 14
ATOM 21039 N N . LEU A 1 93 ? -16.533 27.432 -21.487 1.00 0.00 419 LEU A N 14
ATOM 21040 C CA . LEU A 1 93 ? -16.369 26.217 -20.686 1.00 0.00 419 LEU A CA 14
ATOM 21041 C C . LEU A 1 93 ? -17.681 25.829 -20.001 1.00 0.00 419 LEU A C 14
ATOM 21042 O O . LEU A 1 93 ? -18.403 26.678 -19.467 1.00 0.00 419 LEU A O 14
ATOM 21058 N N . GLN A 1 94 ? -17.954 24.527 -19.973 1.00 0.00 420 GLN A N 14
ATOM 21059 C CA . GLN A 1 94 ? -18.988 23.932 -19.133 1.00 0.00 420 GLN A CA 14
ATOM 21060 C C . GLN A 1 94 ? -18.319 23.388 -17.864 1.00 0.00 420 GLN A C 14
ATOM 21061 O O . GLN A 1 94 ? -17.208 22.857 -17.912 1.00 0.00 420 GLN A O 14
ATOM 21075 N N . ILE A 1 95 ? -18.967 23.545 -16.712 1.00 0.00 421 ILE A N 14
ATOM 21076 C CA . ILE A 1 95 ? -18.401 23.207 -15.399 1.00 0.00 421 ILE A CA 14
ATOM 21077 C C . ILE A 1 95 ? -19.503 22.582 -14.536 1.00 0.00 421 ILE A C 14
ATOM 21078 O O . ILE A 1 95 ? -20.654 23.021 -14.546 1.00 0.00 421 ILE A O 14
ATOM 21094 N N . SER A 1 96 ? -19.144 21.571 -13.761 1.00 0.00 422 SER A N 14
ATOM 21095 C CA . SER A 1 96 ? -20.043 20.837 -12.866 1.00 0.00 422 SER A CA 14
ATOM 21096 C C . SER A 1 96 ? -19.246 20.185 -11.728 1.00 0.00 422 SER A C 14
ATOM 21097 O O . SER A 1 96 ? -18.025 20.315 -11.654 1.00 0.00 422 SER A O 14
ATOM 21105 N N . TYR A 1 97 ? -19.905 19.402 -10.872 1.00 0.00 423 TYR A N 14
ATOM 21106 C CA . TYR A 1 97 ? -19.187 18.389 -10.094 1.00 0.00 423 TYR A CA 14
ATOM 21107 C C . TYR A 1 97 ? -18.804 17.214 -11.000 1.00 0.00 423 TYR A C 14
ATOM 21108 O O . TYR A 1 97 ? -19.498 16.918 -11.976 1.00 0.00 423 TYR A O 14
ATOM 21126 N N . ALA A 1 98 ? -17.720 16.529 -10.664 1.00 0.00 424 ALA A N 14
ATOM 21127 C CA . ALA A 1 98 ? -17.488 15.140 -11.056 1.00 0.00 424 ALA A CA 14
ATOM 21128 C C . ALA A 1 98 ? -18.469 14.231 -10.300 1.00 0.00 424 ALA A C 14
ATOM 21129 O O . ALA A 1 98 ? -18.786 14.510 -9.148 1.00 0.00 424 ALA A O 14
ATOM 21136 N N . ARG A 1 99 ? -18.918 13.131 -10.910 1.00 0.00 425 ARG A N 14
ATOM 21137 C CA . ARG A 1 99 ? -19.760 12.125 -10.231 1.00 0.00 425 ARG A CA 14
ATOM 21138 C C . ARG A 1 99 ? -18.936 11.044 -9.512 1.00 0.00 425 ARG A C 14
ATOM 21139 O O . ARG A 1 99 ? -19.286 10.635 -8.405 1.00 0.00 425 ARG A O 14
ATOM 21160 N N . ARG A 1 100 ? -17.827 10.622 -10.129 1.00 0.00 426 ARG A N 14
ATOM 21161 C CA . ARG A 1 100 ? -16.919 9.600 -9.628 1.00 0.00 426 ARG A CA 14
ATOM 21162 C C . ARG A 1 100 ? -15.434 9.970 -9.759 1.00 0.00 426 ARG A C 14
ATOM 21163 O O . ARG A 1 100 ? -14.755 9.596 -10.707 1.00 0.00 426 ARG A O 14
ATOM 21184 N N . ASP A 1 101 ? -14.952 10.581 -8.691 1.00 0.00 427 ASP A N 14
ATOM 21185 C CA . ASP A 1 101 ? -13.528 10.709 -8.298 1.00 0.00 427 ASP A CA 14
ATOM 21186 C C . ASP A 1 101 ? -12.702 11.692 -9.166 1.00 0.00 427 ASP A C 14
ATOM 21187 O O . ASP A 1 101 ? -13.295 12.699 -9.631 1.00 0.00 427 ASP A O 14
ATOM 21197 N N . GLY A 1 1 ? 4.439 2.338 -0.260 1.00 0.00 327 GLY A N 15
ATOM 21198 C CA . GLY A 1 1 ? 4.148 2.678 -1.675 1.00 0.00 327 GLY A CA 15
ATOM 21199 C C . GLY A 1 1 ? 4.908 1.788 -2.653 1.00 0.00 327 GLY A C 15
ATOM 21200 O O . GLY A 1 1 ? 5.802 1.038 -2.263 1.00 0.00 327 GLY A O 15
ATOM 21206 N N . SER A 1 2 ? 4.562 1.860 -3.943 1.00 0.00 328 SER A N 15
ATOM 21207 C CA . SER A 1 2 ? 5.121 0.981 -4.995 1.00 0.00 328 SER A CA 15
ATOM 21208 C C . SER A 1 2 ? 5.181 1.640 -6.397 1.00 0.00 328 SER A C 15
ATOM 21209 O O . SER A 1 2 ? 5.346 0.947 -7.405 1.00 0.00 328 SER A O 15
ATOM 21217 N N . HIS A 1 3 ? 5.049 2.972 -6.481 1.00 0.00 329 HIS A N 15
ATOM 21218 C CA . HIS A 1 3 ? 5.060 3.760 -7.730 1.00 0.00 329 HIS A CA 15
ATOM 21219 C C . HIS A 1 3 ? 5.348 5.265 -7.490 1.00 0.00 329 HIS A C 15
ATOM 21220 O O . HIS A 1 3 ? 5.544 5.702 -6.351 1.00 0.00 329 HIS A O 15
ATOM 21234 N N . ILE A 1 4 ? 5.324 6.068 -8.561 1.00 0.00 330 ILE A N 15
ATOM 21235 C CA . ILE A 1 4 ? 5.357 7.543 -8.533 1.00 0.00 330 ILE A CA 15
ATOM 21236 C C . ILE A 1 4 ? 4.490 8.121 -9.672 1.00 0.00 330 ILE A C 15
ATOM 21237 O O . ILE A 1 4 ? 4.380 7.516 -10.740 1.00 0.00 330 ILE A O 15
ATOM 21253 N N . ASP A 1 5 ? 3.822 9.255 -9.414 1.00 0.00 331 ASP A N 15
ATOM 21254 C CA . ASP A 1 5 ? 2.982 10.067 -10.326 1.00 0.00 331 ASP A CA 15
ATOM 21255 C C . ASP A 1 5 ? 1.661 9.429 -10.787 1.00 0.00 331 ASP A C 15
ATOM 21256 O O . ASP A 1 5 ? 0.717 10.154 -11.106 1.00 0.00 331 ASP A O 15
ATOM 21265 N N . GLU A 1 6 ? 1.571 8.099 -10.819 1.00 0.00 332 GLU A N 15
ATOM 21266 C CA . GLU A 1 6 ? 0.515 7.361 -11.525 1.00 0.00 332 GLU A CA 15
ATOM 21267 C C . GLU A 1 6 ? -0.912 7.633 -11.010 1.00 0.00 332 GLU A C 15
ATOM 21268 O O . GLU A 1 6 ? -1.888 7.469 -11.743 1.00 0.00 332 GLU A O 15
ATOM 21280 N N . THR A 1 7 ? -1.035 8.142 -9.779 1.00 0.00 333 THR A N 15
ATOM 21281 C CA . THR A 1 7 ? -2.309 8.571 -9.175 1.00 0.00 333 THR A CA 15
ATOM 21282 C C . THR A 1 7 ? -3.013 9.673 -9.966 1.00 0.00 333 THR A C 15
ATOM 21283 O O . THR A 1 7 ? -4.235 9.779 -9.929 1.00 0.00 333 THR A O 15
ATOM 21294 N N . ALA A 1 8 ? -2.264 10.444 -10.755 1.00 0.00 334 ALA A N 15
ATOM 21295 C CA . ALA A 1 8 ? -2.805 11.436 -11.687 1.00 0.00 334 ALA A CA 15
ATOM 21296 C C . ALA A 1 8 ? -3.705 10.831 -12.785 1.00 0.00 334 ALA A C 15
ATOM 21297 O O . ALA A 1 8 ? -4.599 11.515 -13.290 1.00 0.00 334 ALA A O 15
ATOM 21304 N N . ALA A 1 9 ? -3.524 9.546 -13.117 1.00 0.00 335 ALA A N 15
ATOM 21305 C CA . ALA A 1 9 ? -4.416 8.806 -14.007 1.00 0.00 335 ALA A CA 15
ATOM 21306 C C . ALA A 1 9 ? -5.720 8.478 -13.274 1.00 0.00 335 ALA A C 15
ATOM 21307 O O . ALA A 1 9 ? -6.805 8.814 -13.743 1.00 0.00 335 ALA A O 15
ATOM 21314 N N . LYS A 1 10 ? -5.627 7.915 -12.065 1.00 0.00 336 LYS A N 15
ATOM 21315 C CA . LYS A 1 10 ? -6.783 7.623 -11.218 1.00 0.00 336 LYS A CA 15
ATOM 21316 C C . LYS A 1 10 ? -7.617 8.885 -10.896 1.00 0.00 336 LYS A C 15
ATOM 21317 O O . LYS A 1 10 ? -8.845 8.813 -10.848 1.00 0.00 336 LYS A O 15
ATOM 21336 N N . PHE A 1 11 ? -6.961 10.048 -10.784 1.00 0.00 337 PHE A N 15
ATOM 21337 C CA . PHE A 1 11 ? -7.575 11.359 -10.561 1.00 0.00 337 PHE A CA 15
ATOM 21338 C C . PHE A 1 11 ? -8.496 11.814 -11.723 1.00 0.00 337 PHE A C 15
ATOM 21339 O O . PHE A 1 11 ? -9.359 12.667 -11.516 1.00 0.00 337 PHE A O 15
ATOM 21356 N N . THR A 1 12 ? -8.337 11.274 -12.946 1.00 0.00 338 THR A N 15
ATOM 21357 C CA . THR A 1 12 ? -9.140 11.666 -14.129 1.00 0.00 338 THR A CA 15
ATOM 21358 C C . THR A 1 12 ? -9.910 10.508 -14.773 1.00 0.00 338 THR A C 15
ATOM 21359 O O . THR A 1 12 ? -10.965 10.734 -15.361 1.00 0.00 338 THR A O 15
ATOM 21370 N N . GLU A 1 13 ? -9.432 9.272 -14.650 1.00 0.00 339 GLU A N 15
ATOM 21371 C CA . GLU A 1 13 ? -10.024 8.078 -15.249 1.00 0.00 339 GLU A CA 15
ATOM 21372 C C . GLU A 1 13 ? -11.210 7.611 -14.407 1.00 0.00 339 GLU A C 15
ATOM 21373 O O . GLU A 1 13 ? -11.108 7.487 -13.186 1.00 0.00 339 GLU A O 15
ATOM 21385 N N . GLY A 1 14 ? -12.351 7.361 -15.050 1.00 0.00 340 GLY A N 15
ATOM 21386 C CA . GLY A 1 14 ? -13.554 6.876 -14.378 1.00 0.00 340 GLY A CA 15
ATOM 21387 C C . GLY A 1 14 ? -14.425 8.026 -13.885 1.00 0.00 340 GLY A C 15
ATOM 21388 O O . GLY A 1 14 ? -15.574 7.797 -13.511 1.00 0.00 340 GLY A O 15
ATOM 21392 N N . VAL A 1 15 ? -13.898 9.257 -13.921 1.00 0.00 341 VAL A N 15
ATOM 21393 C CA . VAL A 1 15 ? -14.632 10.472 -13.565 1.00 0.00 341 VAL A CA 15
ATOM 21394 C C . VAL A 1 15 ? -15.646 10.886 -14.637 1.00 0.00 341 VAL A C 15
ATOM 21395 O O . VAL A 1 15 ? -15.396 10.745 -15.833 1.00 0.00 341 VAL A O 15
ATOM 21408 N N . ASN A 1 16 ? -16.786 11.429 -14.188 1.00 0.00 342 ASN A N 15
ATOM 21409 C CA . ASN A 1 16 ? -17.954 11.789 -15.007 1.00 0.00 342 ASN A CA 15
ATOM 21410 C C . ASN A 1 16 ? -18.538 13.138 -14.510 1.00 0.00 342 ASN A C 15
ATOM 21411 O O . ASN A 1 16 ? -18.227 13.522 -13.381 1.00 0.00 342 ASN A O 15
ATOM 21422 N N . PRO A 1 17 ? -19.402 13.841 -15.265 1.00 0.00 343 PRO A N 15
ATOM 21423 C CA . PRO A 1 17 ? -20.085 15.049 -14.789 1.00 0.00 343 PRO A CA 15
ATOM 21424 C C . PRO A 1 17 ? -21.243 14.734 -13.827 1.00 0.00 343 PRO A C 15
ATOM 21425 O O . PRO A 1 17 ? -21.698 13.593 -13.742 1.00 0.00 343 PRO A O 15
ATOM 21436 N N . GLY A 1 18 ? -21.743 15.768 -13.137 1.00 0.00 344 GLY A N 15
ATOM 21437 C CA . GLY A 1 18 ? -23.025 15.739 -12.414 1.00 0.00 344 GLY A CA 15
ATOM 21438 C C . GLY A 1 18 ? -23.010 14.905 -11.131 1.00 0.00 344 GLY A C 15
ATOM 21439 O O . GLY A 1 18 ? -23.805 13.973 -10.999 1.00 0.00 344 GLY A O 15
ATOM 21443 N N . GLY A 1 19 ? -22.101 15.210 -10.194 1.00 0.00 345 GLY A N 15
ATOM 21444 C CA . GLY A 1 19 ? -21.869 14.394 -8.992 1.00 0.00 345 GLY A CA 15
ATOM 21445 C C . GLY A 1 19 ? -22.668 14.759 -7.745 1.00 0.00 345 GLY A C 15
ATOM 21446 O O . GLY A 1 19 ? -22.761 13.939 -6.833 1.00 0.00 345 GLY A O 15
ATOM 21450 N N . ASP A 1 20 ? -23.180 15.988 -7.702 1.00 0.00 346 ASP A N 15
ATOM 21451 C CA . ASP A 1 20 ? -23.603 16.708 -6.483 1.00 0.00 346 ASP A CA 15
ATOM 21452 C C . ASP A 1 20 ? -22.379 17.039 -5.589 1.00 0.00 346 ASP A C 15
ATOM 21453 O O . ASP A 1 20 ? -21.240 16.866 -6.021 1.00 0.00 346 ASP A O 15
ATOM 21462 N N . ARG A 1 21 ? -22.579 17.564 -4.373 1.00 0.00 347 ARG A N 15
ATOM 21463 C CA . ARG A 1 21 ? -21.535 18.190 -3.545 1.00 0.00 347 ARG A CA 15
ATOM 21464 C C . ARG A 1 21 ? -20.484 17.177 -3.042 1.00 0.00 347 ARG A C 15
ATOM 21465 O O . ARG A 1 21 ? -20.581 16.667 -1.923 1.00 0.00 347 ARG A O 15
ATOM 21486 N N . ASN A 1 22 ? -19.460 16.908 -3.862 1.00 0.00 348 ASN A N 15
ATOM 21487 C CA . ASN A 1 22 ? -18.412 15.910 -3.558 1.00 0.00 348 ASN A CA 15
ATOM 21488 C C . ASN A 1 22 ? -17.116 16.492 -2.970 1.00 0.00 348 ASN A C 15
ATOM 21489 O O . ASN A 1 22 ? -16.792 16.161 -1.833 1.00 0.00 348 ASN A O 15
ATOM 21500 N N . CYS A 1 23 ? -16.375 17.280 -3.777 1.00 0.00 349 CYS A N 15
ATOM 21501 C CA . CYS A 1 23 ? -15.030 17.885 -3.607 1.00 0.00 349 CYS A CA 15
ATOM 21502 C C . CYS A 1 23 ? -14.278 18.090 -4.943 1.00 0.00 349 CYS A C 15
ATOM 21503 O O . CYS A 1 23 ? -13.468 19.012 -5.061 1.00 0.00 349 CYS A O 15
ATOM 21511 N N . PHE A 1 24 ? -14.576 17.260 -5.952 1.00 0.00 350 PHE A N 15
ATOM 21512 C CA . PHE A 1 24 ? -14.007 17.355 -7.297 1.00 0.00 350 PHE A CA 15
ATOM 21513 C C . PHE A 1 24 ? -14.897 18.189 -8.222 1.00 0.00 350 PHE A C 15
ATOM 21514 O O . PHE A 1 24 ? -16.117 18.062 -8.223 1.00 0.00 350 PHE A O 15
ATOM 21531 N N . ILE A 1 25 ? -14.272 18.970 -9.089 1.00 0.00 351 ILE A N 15
ATOM 21532 C CA . ILE A 1 25 ? -14.880 19.752 -10.170 1.00 0.00 351 ILE A CA 15
ATOM 21533 C C . ILE A 1 25 ? -14.613 19.016 -11.476 1.00 0.00 351 ILE A C 15
ATOM 21534 O O . ILE A 1 25 ? -13.469 18.645 -11.741 1.00 0.00 351 ILE A O 15
ATOM 21550 N N . TYR A 1 26 ? -15.648 18.850 -12.290 1.00 0.00 352 TYR A N 15
ATOM 21551 C CA . TYR A 1 26 ? -15.545 18.418 -13.678 1.00 0.00 352 TYR A CA 15
ATOM 21552 C C . TYR A 1 26 ? -15.666 19.644 -14.593 1.00 0.00 352 TYR A C 15
ATOM 21553 O O . TYR A 1 26 ? -16.591 20.445 -14.439 1.00 0.00 352 TYR A O 15
ATOM 21571 N N . CYS A 1 27 ? -14.745 19.809 -15.538 1.00 0.00 353 CYS A N 15
ATOM 21572 C CA . CYS A 1 27 ? -14.650 20.985 -16.400 1.00 0.00 353 CYS A CA 15
ATOM 21573 C C . CYS A 1 27 ? -14.466 20.511 -17.841 1.00 0.00 353 CYS A C 15
ATOM 21574 O O . CYS A 1 27 ? -13.630 19.658 -18.103 1.00 0.00 353 CYS A O 15
ATOM 21582 N N . SER A 1 28 ? -15.263 21.015 -18.774 1.00 0.00 354 SER A N 15
ATOM 21583 C CA . SER A 1 28 ? -15.369 20.479 -20.131 1.00 0.00 354 SER A CA 15
ATOM 21584 C C . SER A 1 28 ? -15.462 21.594 -21.181 1.00 0.00 354 SER A C 15
ATOM 21585 O O . SER A 1 28 ? -15.827 22.733 -20.877 1.00 0.00 354 SER A O 15
ATOM 21593 N N . ASN A 1 29 ? -15.094 21.254 -22.419 1.00 0.00 355 ASN A N 15
ATOM 21594 C CA . ASN A 1 29 ? -14.949 22.148 -23.567 1.00 0.00 355 ASN A CA 15
ATOM 21595 C C . ASN A 1 29 ? -13.755 23.119 -23.423 1.00 0.00 355 ASN A C 15
ATOM 21596 O O . ASN A 1 29 ? -13.791 24.237 -23.940 1.00 0.00 355 ASN A O 15
ATOM 21607 N N . LEU A 1 30 ? -12.679 22.714 -22.730 1.00 0.00 356 LEU A N 15
ATOM 21608 C CA . LEU A 1 30 ? -11.416 23.463 -22.753 1.00 0.00 356 LEU A CA 15
ATOM 21609 C C . LEU A 1 30 ? -10.791 23.407 -24.172 1.00 0.00 356 LEU A C 15
ATOM 21610 O O . LEU A 1 30 ? -10.982 22.407 -24.874 1.00 0.00 356 LEU A O 15
ATOM 21626 N N . PRO A 1 31 ? -10.036 24.442 -24.596 1.00 0.00 357 PRO A N 15
ATOM 21627 C CA . PRO A 1 31 ? -9.297 24.433 -25.855 1.00 0.00 357 PRO A CA 15
ATOM 21628 C C . PRO A 1 31 ? -8.137 23.430 -25.793 1.00 0.00 357 PRO A C 15
ATOM 21629 O O . PRO A 1 31 ? -7.588 23.157 -24.725 1.00 0.00 357 PRO A O 15
ATOM 21640 N N . PHE A 1 32 ? -7.731 22.896 -26.949 1.00 0.00 358 PHE A N 15
ATOM 21641 C CA . PHE A 1 32 ? -6.740 21.816 -27.043 1.00 0.00 358 PHE A CA 15
ATOM 21642 C C . PHE A 1 32 ? -5.283 22.249 -26.785 1.00 0.00 358 PHE A C 15
ATOM 21643 O O . PHE A 1 32 ? -4.385 21.409 -26.756 1.00 0.00 358 PHE A O 15
ATOM 21660 N N . SER A 1 33 ? -5.041 23.542 -26.545 1.00 0.00 359 SER A N 15
ATOM 21661 C CA . SER A 1 33 ? -3.737 24.083 -26.125 1.00 0.00 359 SER A CA 15
ATOM 21662 C C . SER A 1 33 ? -3.521 24.049 -24.591 1.00 0.00 359 SER A C 15
ATOM 21663 O O . SER A 1 33 ? -2.477 24.503 -24.109 1.00 0.00 359 SER A O 15
ATOM 21671 N N . THR A 1 34 ? -4.500 23.545 -23.816 1.00 0.00 360 THR A N 15
ATOM 21672 C CA . THR A 1 34 ? -4.453 23.489 -22.339 1.00 0.00 360 THR A C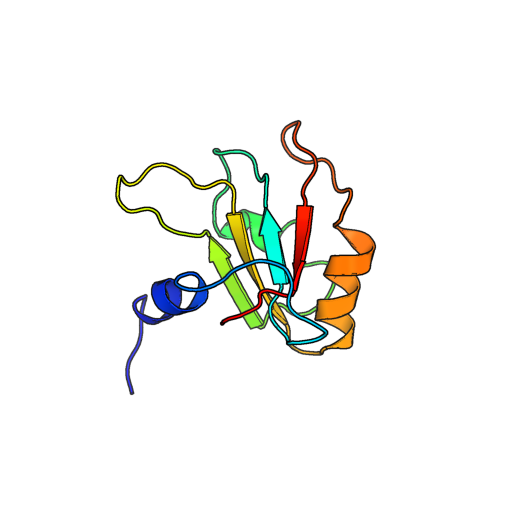A 15
ATOM 21673 C C . THR A 1 34 ? -3.387 22.491 -21.861 1.00 0.00 360 THR A C 15
ATOM 21674 O O . THR A 1 34 ? -3.134 21.476 -22.510 1.00 0.00 360 THR A O 15
ATOM 21685 N N . ALA A 1 35 ? -2.794 22.767 -20.696 1.00 0.00 361 ALA A N 15
ATOM 21686 C CA . ALA A 1 35 ? -1.863 21.906 -19.950 1.00 0.00 361 ALA A CA 15
ATOM 21687 C C . ALA A 1 35 ? -2.255 21.847 -18.459 1.00 0.00 361 ALA A C 15
ATOM 21688 O O . ALA A 1 35 ? -3.117 22.608 -18.025 1.00 0.00 361 ALA A O 15
ATOM 21695 N N . ARG A 1 36 ? -1.609 20.993 -17.651 1.00 0.00 362 ARG A N 15
ATOM 21696 C CA . ARG A 1 36 ? -1.892 20.874 -16.203 1.00 0.00 362 ARG A CA 15
ATOM 21697 C C . ARG A 1 36 ? -1.786 22.224 -15.473 1.00 0.00 362 ARG A C 15
ATOM 21698 O O . ARG A 1 36 ? -2.653 22.578 -14.679 1.00 0.00 362 ARG A O 15
ATOM 21719 N N . SER A 1 37 ? -0.755 23.012 -15.777 1.00 0.00 363 SER A N 15
ATOM 21720 C CA . SER A 1 37 ? -0.550 24.344 -15.174 1.00 0.00 363 SER A CA 15
ATOM 21721 C C . SER A 1 37 ? -1.591 25.380 -15.649 1.00 0.00 363 SER A C 15
ATOM 21722 O O . SER A 1 37 ? -1.880 26.347 -14.944 1.00 0.00 363 SER A O 15
ATOM 21730 N N . ASP A 1 38 ? -2.181 25.162 -16.830 1.00 0.00 364 ASP A N 15
ATOM 21731 C CA . ASP A 1 38 ? -3.208 25.998 -17.466 1.00 0.00 364 ASP A CA 15
ATOM 21732 C C . ASP A 1 38 ? -4.589 25.951 -16.780 1.00 0.00 364 ASP A C 15
ATOM 21733 O O . ASP A 1 38 ? -5.485 26.712 -17.146 1.00 0.00 364 ASP A O 15
ATOM 21742 N N . LEU A 1 39 ? -4.761 25.074 -15.783 1.00 0.00 365 LEU A N 15
ATOM 21743 C CA . LEU A 1 39 ? -5.953 24.982 -14.928 1.00 0.00 365 LEU A CA 15
ATOM 21744 C C . LEU A 1 39 ? -5.925 26.071 -13.852 1.00 0.00 365 LEU A C 15
ATOM 21745 O O . LEU A 1 39 ? -6.883 26.825 -13.687 1.00 0.00 365 LEU A O 15
ATOM 21761 N N . PHE A 1 40 ? -4.788 26.214 -13.172 1.00 0.00 366 PHE A N 15
ATOM 21762 C CA . PHE A 1 40 ? -4.537 27.186 -12.103 1.00 0.00 366 PHE A CA 15
ATOM 21763 C C . PHE A 1 40 ? -4.537 28.649 -12.606 1.00 0.00 366 PHE A C 15
ATOM 21764 O O . PHE A 1 40 ? -4.499 29.585 -11.810 1.00 0.00 366 PHE A O 15
ATOM 21781 N N . ASP A 1 41 ? -4.630 28.842 -13.923 1.00 0.00 367 ASP A N 15
ATOM 21782 C CA . ASP A 1 41 ? -4.791 30.122 -14.622 1.00 0.00 367 ASP A CA 15
ATOM 21783 C C . ASP A 1 41 ? -6.177 30.757 -14.413 1.00 0.00 367 ASP A C 15
ATOM 21784 O O . ASP A 1 41 ? -6.293 31.979 -14.288 1.00 0.00 367 ASP A O 15
ATOM 21793 N N . LEU A 1 42 ? -7.216 29.913 -14.368 1.00 0.00 368 LEU A N 15
ATOM 21794 C CA . LEU A 1 42 ? -8.628 30.300 -14.250 1.00 0.00 368 LEU A CA 15
ATOM 21795 C C . LEU A 1 42 ? -9.279 29.798 -12.956 1.00 0.00 368 LEU A C 15
ATOM 21796 O O . LEU A 1 42 ? -10.175 30.456 -12.426 1.00 0.00 368 LEU A O 15
ATOM 21812 N N . PHE A 1 43 ? -8.793 28.682 -12.405 1.00 0.00 369 PHE A N 15
ATOM 21813 C CA . PHE A 1 43 ? -9.228 28.165 -11.108 1.00 0.00 369 PHE A CA 15
ATOM 21814 C C . PHE A 1 43 ? -8.467 28.799 -9.926 1.00 0.00 369 PHE A C 15
ATOM 21815 O O . PHE A 1 43 ? -9.041 28.970 -8.853 1.00 0.00 369 PHE A O 15
ATOM 21832 N N . GLY A 1 44 ? -7.213 29.233 -10.119 1.00 0.00 370 GLY A N 15
ATOM 21833 C CA . GLY A 1 44 ? -6.343 29.766 -9.056 1.00 0.00 370 GLY A CA 15
ATOM 21834 C C . GLY A 1 44 ? -6.912 30.917 -8.200 1.00 0.00 370 GLY A C 15
ATOM 21835 O O . GLY A 1 44 ? -6.684 30.884 -6.987 1.00 0.00 370 GLY A O 15
ATOM 21839 N N . PRO A 1 45 ? -7.655 31.907 -8.752 1.00 0.00 371 PRO A N 15
ATOM 21840 C CA . PRO A 1 45 ? -8.227 32.998 -7.961 1.00 0.00 371 PRO A CA 15
ATOM 21841 C C . PRO A 1 45 ? -9.560 32.647 -7.267 1.00 0.00 371 PRO A C 15
ATOM 21842 O O . PRO A 1 45 ? -10.087 33.487 -6.538 1.00 0.00 371 PRO A O 15
ATOM 21853 N N . ILE A 1 46 ? -10.118 31.439 -7.450 1.00 0.00 372 ILE A N 15
ATOM 21854 C CA . ILE A 1 46 ? -11.391 31.038 -6.812 1.00 0.00 372 ILE A CA 15
ATOM 21855 C C . ILE A 1 46 ? -11.177 30.585 -5.354 1.00 0.00 372 ILE A C 15
ATOM 21856 O O . ILE A 1 46 ? -12.024 30.844 -4.494 1.00 0.00 372 ILE A O 15
ATOM 21872 N N . GLY A 1 47 ? -10.036 29.945 -5.071 1.00 0.00 373 GLY A N 15
ATOM 21873 C CA . GLY A 1 47 ? -9.680 29.369 -3.767 1.00 0.00 373 GLY A CA 15
ATOM 21874 C C . GLY A 1 47 ? -8.538 28.355 -3.860 1.00 0.00 373 GLY A C 15
ATOM 21875 O O . GLY A 1 47 ? -7.740 28.386 -4.796 1.00 0.00 373 GLY A O 15
ATOM 21879 N N . LYS A 1 48 ? -8.457 27.438 -2.892 1.00 0.00 374 LYS A N 15
ATOM 21880 C CA . LYS A 1 48 ? -7.360 26.467 -2.786 1.00 0.00 374 LYS A CA 15
ATOM 21881 C C . LYS A 1 48 ? -7.661 25.134 -3.512 1.00 0.00 374 LYS A C 15
ATOM 21882 O O . LYS A 1 48 ? -8.298 24.235 -2.953 1.00 0.00 374 LYS A O 15
ATOM 21901 N N . ILE A 1 49 ? -7.140 24.965 -4.735 1.00 0.00 375 ILE A N 15
ATOM 21902 C CA . ILE A 1 49 ? -7.034 23.642 -5.389 1.00 0.00 375 ILE A CA 15
ATOM 21903 C C . ILE A 1 49 ? -6.136 22.750 -4.511 1.00 0.00 375 ILE A C 15
ATOM 21904 O O . ILE A 1 49 ? -5.040 23.158 -4.124 1.00 0.00 375 ILE A O 15
ATOM 21920 N N . ASN A 1 50 ? -6.594 21.538 -4.198 1.00 0.00 376 ASN A N 15
ATOM 21921 C CA . ASN A 1 50 ? -5.808 20.488 -3.549 1.00 0.00 376 ASN A CA 15
ATOM 21922 C C . ASN A 1 50 ? -5.192 19.474 -4.552 1.00 0.00 376 ASN A C 15
ATOM 21923 O O . ASN A 1 50 ? -4.190 18.841 -4.216 1.00 0.00 376 ASN A O 15
ATOM 21934 N N . ASN A 1 51 ? -5.712 19.386 -5.790 1.00 0.00 377 ASN A N 15
ATOM 21935 C CA . ASN A 1 51 ? -5.130 18.696 -6.965 1.00 0.00 377 ASN A CA 15
ATOM 21936 C C . ASN A 1 51 ? -5.909 19.009 -8.260 1.00 0.00 377 ASN A C 15
ATOM 21937 O O . ASN A 1 51 ? -7.058 19.434 -8.194 1.00 0.00 377 ASN A O 15
ATOM 21948 N N . ALA A 1 52 ? -5.316 18.766 -9.437 1.00 0.00 378 ALA A N 15
ATOM 21949 C CA . ALA A 1 52 ? -5.935 19.037 -10.751 1.00 0.00 378 ALA A CA 15
ATOM 21950 C C . ALA A 1 52 ? -5.170 18.408 -11.934 1.00 0.00 378 ALA A C 15
ATOM 21951 O O . ALA A 1 52 ? -3.940 18.351 -11.911 1.00 0.00 378 ALA A O 15
ATOM 21958 N N . GLU A 1 53 ? -5.894 17.944 -12.962 1.00 0.00 379 GLU A N 15
ATOM 21959 C CA . GLU A 1 53 ? -5.388 17.136 -14.082 1.00 0.00 379 GLU A CA 15
ATOM 21960 C C . GLU A 1 53 ? -6.323 17.243 -15.297 1.00 0.00 379 GLU A C 15
ATOM 21961 O O . GLU A 1 53 ? -7.519 17.518 -15.155 1.00 0.00 379 GLU A O 15
ATOM 21973 N N . LEU A 1 54 ? -5.803 16.940 -16.487 1.00 0.00 380 LEU A N 15
ATOM 21974 C CA . LEU A 1 54 ? -6.582 16.823 -17.726 1.00 0.00 380 LEU A CA 15
ATOM 21975 C C . LEU A 1 54 ? -6.969 15.373 -18.034 1.00 0.00 380 LEU A C 15
ATOM 21976 O O . LEU A 1 54 ? -6.145 14.470 -17.876 1.00 0.00 380 LEU A O 15
ATOM 21992 N N . LYS A 1 55 ? -8.194 15.131 -18.519 1.00 0.00 381 LYS A N 15
ATOM 21993 C CA . LYS A 1 55 ? -8.639 13.759 -18.801 1.00 0.00 381 LYS A CA 15
ATOM 21994 C C . LYS A 1 55 ? -7.887 13.122 -20.005 1.00 0.00 381 LYS A C 15
ATOM 21995 O O . LYS A 1 55 ? -7.896 13.729 -21.081 1.00 0.00 381 LYS A O 15
ATOM 22014 N N . PRO A 1 56 ? -7.261 11.932 -19.849 1.00 0.00 382 PRO A N 15
ATOM 22015 C CA . PRO A 1 56 ? -6.532 11.232 -20.912 1.00 0.00 382 PRO A CA 15
ATOM 22016 C C . PRO A 1 56 ? -7.476 10.529 -21.903 1.00 0.00 382 PRO A C 15
ATOM 22017 O O . PRO A 1 56 ? -8.680 10.421 -21.668 1.00 0.00 382 PRO A O 15
ATOM 22028 N N . GLN A 1 57 ? -6.912 10.035 -23.012 1.00 0.00 383 GLN A N 15
ATOM 22029 C CA . GLN A 1 57 ? -7.596 9.408 -24.130 1.00 0.00 383 GLN A CA 15
ATOM 22030 C C . GLN A 1 57 ? -6.581 8.525 -24.890 1.00 0.00 383 GLN A C 15
ATOM 22031 O O . GLN A 1 57 ? -5.464 8.960 -25.169 1.00 0.00 383 GLN A O 15
ATOM 22045 N N . GLU A 1 58 ? -6.963 7.283 -25.216 1.00 0.00 384 GLU A N 15
ATOM 22046 C CA . GLU A 1 58 ? -6.056 6.243 -25.743 1.00 0.00 384 GLU A CA 15
ATOM 22047 C C . GLU A 1 58 ? -5.444 6.566 -27.121 1.00 0.00 384 GLU A C 15
ATOM 22048 O O . GLU A 1 58 ? -4.375 6.052 -27.460 1.00 0.00 384 GLU A O 15
ATOM 22060 N N . ASN A 1 59 ? -6.084 7.441 -27.909 1.00 0.00 385 ASN A N 15
ATOM 22061 C CA . ASN A 1 59 ? -5.572 7.911 -29.205 1.00 0.00 385 ASN A CA 15
ATOM 22062 C C . ASN A 1 59 ? -4.400 8.918 -29.055 1.00 0.00 385 ASN A C 15
ATOM 22063 O O . ASN A 1 59 ? -3.798 9.318 -30.052 1.00 0.00 385 ASN A O 15
ATOM 22074 N N . GLY A 1 60 ? -4.100 9.387 -27.834 1.00 0.00 386 GLY A N 15
ATOM 22075 C CA . GLY A 1 60 ? -3.040 10.374 -27.564 1.00 0.00 386 GLY A CA 15
ATOM 22076 C C . GLY A 1 60 ? -3.436 11.831 -27.843 1.00 0.00 386 GLY A C 15
ATOM 22077 O O . GLY A 1 60 ? -2.603 12.723 -27.681 1.00 0.00 386 GLY A O 15
ATOM 22081 N N . GLN A 1 61 ? -4.675 12.082 -28.282 1.00 0.00 387 GLN A N 15
ATOM 22082 C CA . GLN A 1 61 ? -5.196 13.421 -28.586 1.00 0.00 387 GLN A CA 15
ATOM 22083 C C . GLN A 1 61 ? -5.951 13.983 -27.363 1.00 0.00 387 GLN A C 15
ATOM 22084 O O . GLN A 1 61 ? -6.603 13.204 -26.658 1.00 0.00 387 GLN A O 15
ATOM 22098 N N . PRO A 1 62 ? -5.904 15.306 -27.102 1.00 0.00 388 PRO A N 15
ATOM 22099 C CA . PRO A 1 62 ? -6.526 15.917 -25.928 1.00 0.00 388 PRO A CA 15
ATOM 22100 C C . PRO A 1 62 ? -8.061 15.840 -25.982 1.00 0.00 388 PRO A C 15
ATOM 22101 O O . PRO A 1 62 ? -8.671 15.961 -27.047 1.00 0.00 388 PRO A O 15
ATOM 22112 N N . THR A 1 63 ? -8.677 15.639 -24.808 1.00 0.00 389 THR A N 15
ATOM 22113 C CA . THR A 1 63 ? -10.134 15.473 -24.638 1.00 0.00 389 THR A CA 15
ATOM 22114 C C . THR A 1 63 ? -10.908 16.784 -24.617 1.00 0.00 389 THR A C 15
ATOM 22115 O O . THR A 1 63 ? -12.102 16.792 -24.918 1.00 0.00 389 THR A O 15
ATOM 22126 N N . GLY A 1 64 ? -10.261 17.876 -24.192 1.00 0.00 390 GLY A N 15
ATOM 22127 C CA . GLY A 1 64 ? -10.945 19.119 -23.816 1.00 0.00 390 GLY A CA 15
ATOM 22128 C C . GLY A 1 64 ? -11.648 19.037 -22.456 1.00 0.00 390 GLY A C 15
ATOM 22129 O O . GLY A 1 64 ? -12.536 19.847 -22.207 1.00 0.00 390 GLY A O 15
ATOM 22133 N N . VAL A 1 65 ? -11.273 18.096 -21.576 1.00 0.00 391 VAL A N 15
ATOM 22134 C CA . VAL A 1 65 ? -11.798 17.979 -20.196 1.00 0.00 391 VAL A CA 15
ATOM 22135 C C . VAL A 1 65 ? -10.669 18.115 -19.179 1.00 0.00 391 VAL A C 15
ATOM 22136 O O . VAL A 1 65 ? -9.609 17.513 -19.334 1.00 0.00 391 VAL A O 15
ATOM 22149 N N . ALA A 1 66 ? -10.942 18.848 -18.100 1.00 0.00 392 ALA A N 15
ATOM 22150 C CA . ALA A 1 66 ? -10.172 18.842 -16.860 1.00 0.00 392 ALA A CA 15
ATOM 22151 C C . ALA A 1 66 ? -10.979 18.269 -15.680 1.00 0.00 392 ALA A C 15
ATOM 22152 O O . ALA A 1 66 ? -12.200 18.409 -15.618 1.00 0.00 392 ALA A O 15
ATOM 22159 N N . VAL A 1 67 ? -10.272 17.686 -14.711 1.00 0.00 393 VAL A N 15
ATOM 22160 C CA . VAL A 1 67 ? -10.775 17.490 -13.342 1.00 0.00 393 VAL A CA 15
ATOM 22161 C C . VAL A 1 67 ? -9.981 18.426 -12.432 1.00 0.00 393 VAL A C 15
ATOM 22162 O O . VAL A 1 67 ? -8.777 18.606 -12.622 1.00 0.00 393 VAL A O 15
ATOM 22175 N N . VAL A 1 68 ? -10.651 19.014 -11.448 1.00 0.00 394 VAL A N 15
ATOM 22176 C CA . VAL A 1 68 ? -10.030 19.842 -10.395 1.00 0.00 394 VAL A CA 15
ATOM 22177 C C . VAL A 1 68 ? -10.532 19.307 -9.045 1.00 0.00 394 VAL A C 15
ATOM 22178 O O . VAL A 1 68 ? -11.548 18.624 -9.007 1.00 0.00 394 VAL A O 15
ATOM 22191 N N . GLU A 1 69 ? -9.829 19.541 -7.944 1.00 0.00 395 GLU A N 15
ATOM 22192 C CA . GLU A 1 69 ? -10.145 19.003 -6.618 1.00 0.00 395 GLU A CA 15
ATOM 22193 C C . GLU A 1 69 ? -9.783 20.067 -5.590 1.00 0.00 395 GLU A C 15
ATOM 22194 O O . GLU A 1 69 ? -8.710 20.658 -5.676 1.00 0.00 395 GLU A O 15
ATOM 22206 N N . TYR A 1 70 ? -10.699 20.379 -4.677 1.00 0.00 396 TYR A N 15
ATOM 22207 C CA . TYR A 1 70 ? -10.633 21.574 -3.829 1.00 0.00 396 TYR A CA 15
ATOM 22208 C C . TYR A 1 70 ? -10.642 21.278 -2.324 1.00 0.00 396 TYR A C 15
ATOM 22209 O O . TYR A 1 70 ? -11.333 20.375 -1.847 1.00 0.00 396 TYR A O 15
ATOM 22227 N N . GLU A 1 71 ? -9.903 22.111 -1.582 1.00 0.00 397 GLU A N 15
ATOM 22228 C CA . GLU A 1 71 ? -9.727 21.974 -0.130 1.00 0.00 397 GLU A CA 15
ATOM 22229 C C . GLU A 1 71 ? -11.041 21.980 0.677 1.00 0.00 397 GLU A C 15
ATOM 22230 O O . GLU A 1 71 ? -11.134 21.270 1.683 1.00 0.00 397 GLU A O 15
ATOM 22242 N N . ASN A 1 72 ? -12.066 22.727 0.237 1.00 0.00 398 ASN A N 15
ATOM 22243 C CA . ASN A 1 72 ? -13.383 22.767 0.877 1.00 0.00 398 ASN A CA 15
ATOM 22244 C C . ASN A 1 72 ? -14.493 22.705 -0.179 1.00 0.00 398 ASN A C 15
ATOM 22245 O O . ASN A 1 72 ? -14.353 23.249 -1.277 1.00 0.00 398 ASN A O 15
ATOM 22256 N N . LEU A 1 73 ? -15.647 22.134 0.180 1.00 0.00 399 LEU A N 15
ATOM 22257 C CA . LEU A 1 73 ? -16.811 22.050 -0.717 1.00 0.00 399 LEU A CA 15
ATOM 22258 C C . LEU A 1 73 ? -17.420 23.419 -1.053 1.00 0.00 399 LEU A C 15
ATOM 22259 O O . LEU A 1 73 ? -18.055 23.542 -2.095 1.00 0.00 399 LEU A O 15
ATOM 22275 N N . VAL A 1 74 ? -17.202 24.442 -0.224 1.00 0.00 400 VAL A N 15
ATOM 22276 C CA . VAL A 1 74 ? -17.554 25.841 -0.559 1.00 0.00 400 VAL A CA 15
ATOM 22277 C C . VAL A 1 74 ? -16.729 26.403 -1.721 1.00 0.00 400 VAL A C 15
ATOM 22278 O O . VAL A 1 74 ? -17.282 27.134 -2.538 1.00 0.00 400 VAL A O 15
ATOM 22291 N N . ASP A 1 75 ? -15.438 26.053 -1.827 1.00 0.00 401 ASP A N 15
ATOM 22292 C CA . ASP A 1 75 ? -14.562 26.539 -2.901 1.00 0.00 401 ASP A CA 15
ATOM 22293 C C . ASP A 1 75 ? -14.829 25.778 -4.204 1.00 0.00 401 ASP A C 15
ATOM 22294 O O . ASP A 1 75 ? -14.838 26.371 -5.282 1.00 0.00 401 ASP A O 15
ATOM 22303 N N . ALA A 1 76 ? -15.122 24.477 -4.075 1.00 0.00 402 ALA A N 15
ATOM 22304 C CA . ALA A 1 76 ? -15.562 23.636 -5.183 1.00 0.00 402 ALA A CA 15
ATOM 22305 C C . ALA A 1 76 ? -16.884 24.135 -5.800 1.00 0.00 402 ALA A C 15
ATOM 22306 O O . ALA A 1 76 ? -16.964 24.350 -7.012 1.00 0.00 402 ALA A O 15
ATOM 22313 N N . ASP A 1 77 ? -17.907 24.384 -4.976 1.00 0.00 403 ASP A N 15
ATOM 22314 C CA . ASP A 1 77 ? -19.158 24.981 -5.437 1.00 0.00 403 ASP A CA 15
ATOM 22315 C C . ASP A 1 77 ? -18.943 26.350 -6.101 1.00 0.00 403 ASP A C 15
ATOM 22316 O O . ASP A 1 77 ? -19.523 26.608 -7.158 1.00 0.00 403 ASP A O 15
ATOM 22325 N N . PHE A 1 78 ? -18.068 27.196 -5.540 1.00 0.00 404 PHE A N 15
ATOM 22326 C CA . PHE A 1 78 ? -17.762 28.521 -6.089 1.00 0.00 404 PHE A CA 15
ATOM 22327 C C . PHE A 1 78 ? -17.204 28.493 -7.522 1.00 0.00 404 PHE A C 15
ATOM 22328 O O . PHE A 1 78 ? -17.551 29.372 -8.310 1.00 0.00 404 PHE A O 15
ATOM 22345 N N . CYS A 1 79 ? -16.426 27.472 -7.911 1.00 0.00 405 CYS A N 15
ATOM 22346 C CA . CYS A 1 79 ? -16.023 27.262 -9.312 1.00 0.00 405 CYS A CA 15
ATOM 22347 C C . CYS A 1 79 ? -17.228 27.067 -10.229 1.00 0.00 405 CYS A C 15
ATOM 22348 O O . CYS A 1 79 ? -17.307 27.660 -11.297 1.00 0.00 405 CYS A O 15
ATOM 22356 N N . ILE A 1 80 ? -18.181 26.252 -9.797 1.00 0.00 406 ILE A N 15
ATOM 22357 C CA . ILE A 1 80 ? -19.389 25.912 -10.551 1.00 0.00 406 ILE A CA 15
ATOM 22358 C C . ILE A 1 80 ? -20.370 27.106 -10.597 1.00 0.00 406 ILE A C 15
ATOM 22359 O O . ILE A 1 80 ? -21.130 27.230 -11.559 1.00 0.00 406 ILE A O 15
ATOM 22375 N N . GLN A 1 81 ? -20.288 28.043 -9.638 1.00 0.00 407 GLN A N 15
ATOM 22376 C CA . GLN A 1 81 ? -20.970 29.342 -9.713 1.00 0.00 407 GLN A CA 15
ATOM 22377 C C . GLN A 1 81 ? -20.310 30.282 -10.741 1.00 0.00 407 GLN A C 15
ATOM 22378 O O . GLN A 1 81 ? -21.008 30.897 -11.549 1.00 0.00 407 GLN A O 15
ATOM 22392 N N . LYS A 1 82 ? -18.976 30.411 -10.726 1.00 0.00 408 LYS A N 15
ATOM 22393 C CA . LYS A 1 82 ? -18.255 31.436 -11.497 1.00 0.00 408 LYS A CA 15
ATOM 22394 C C . LYS A 1 82 ? -17.866 31.036 -12.934 1.00 0.00 408 LYS A C 15
ATOM 22395 O O . LYS A 1 82 ? -17.972 31.859 -13.847 1.00 0.00 408 LYS A O 15
ATOM 22414 N N . LEU A 1 83 ? -17.401 29.799 -13.152 1.00 0.00 409 LEU A N 15
ATOM 22415 C CA . LEU A 1 83 ? -16.765 29.371 -14.407 1.00 0.00 409 LEU A CA 15
ATOM 22416 C C . LEU A 1 83 ? -17.762 28.813 -15.440 1.00 0.00 409 LEU A C 15
ATOM 22417 O O . LEU A 1 83 ? -17.389 28.639 -16.595 1.00 0.00 409 LEU A O 15
ATOM 22433 N N . ASN A 1 84 ? -19.012 28.507 -15.063 1.00 0.00 410 ASN A N 15
ATOM 22434 C CA . ASN A 1 84 ? -19.981 27.800 -15.923 1.00 0.00 410 ASN A CA 15
ATOM 22435 C C . ASN A 1 84 ? -20.657 28.726 -16.957 1.00 0.00 410 ASN A C 15
ATOM 22436 O O . ASN A 1 84 ? -21.864 28.967 -16.909 1.00 0.00 410 ASN A O 15
ATOM 22447 N N . ASN A 1 85 ? -19.822 29.282 -17.843 1.00 0.00 411 ASN A N 15
ATOM 22448 C CA . ASN A 1 85 ? -20.038 30.358 -18.831 1.00 0.00 411 ASN A CA 15
ATOM 22449 C C . ASN A 1 85 ? -18.707 30.991 -19.323 1.00 0.00 411 ASN A C 15
ATOM 22450 O O . ASN A 1 85 ? -18.709 31.761 -20.285 1.00 0.00 411 ASN A O 15
ATOM 22461 N N . TYR A 1 86 ? -17.573 30.702 -18.669 1.00 0.00 412 TYR A N 15
ATOM 22462 C CA . TYR A 1 86 ? -16.262 31.286 -18.914 1.00 0.00 412 TYR A CA 15
ATOM 22463 C C . TYR A 1 86 ? -15.727 30.981 -20.325 1.00 0.00 412 TYR A C 15
ATOM 22464 O O . TYR A 1 86 ? -15.581 29.817 -20.700 1.00 0.00 412 TYR A O 15
ATOM 22482 N N . ASN A 1 87 ? -15.417 32.020 -21.106 1.00 0.00 413 ASN A N 15
ATOM 22483 C CA . ASN A 1 87 ? -14.824 31.878 -22.441 1.00 0.00 413 ASN A CA 15
ATOM 22484 C C . ASN A 1 87 ? -13.290 31.832 -22.363 1.00 0.00 413 ASN A C 15
ATOM 22485 O O . ASN A 1 87 ? -12.660 32.702 -21.759 1.00 0.00 413 ASN A O 15
ATOM 22496 N N . TYR A 1 88 ? -12.691 30.829 -23.010 1.00 0.00 414 TYR A N 15
ATOM 22497 C CA . TYR A 1 88 ? -11.254 30.545 -22.949 1.00 0.00 414 TYR A CA 15
ATOM 22498 C C . TYR A 1 88 ? -10.753 29.915 -24.258 1.00 0.00 414 TYR A C 15
ATOM 22499 O O . TYR A 1 88 ? -11.252 28.873 -24.681 1.00 0.00 414 TYR A O 15
ATOM 22517 N N . GLY A 1 89 ? -9.831 30.591 -24.958 1.00 0.00 415 GLY A N 15
ATOM 22518 C CA . GLY A 1 89 ? -9.372 30.185 -26.300 1.00 0.00 415 GLY A CA 15
ATOM 22519 C C . GLY A 1 89 ? -10.396 30.430 -27.422 1.00 0.00 415 GLY A C 15
ATOM 22520 O O . GLY A 1 89 ? -10.142 30.047 -28.563 1.00 0.00 415 GLY A O 15
ATOM 22524 N N . GLY A 1 90 ? -11.573 30.988 -27.094 1.00 0.00 416 GLY A N 15
ATOM 22525 C CA . GLY A 1 90 ? -12.767 31.041 -27.954 1.00 0.00 416 GLY A CA 15
ATOM 22526 C C . GLY A 1 90 ? -13.831 29.989 -27.604 1.00 0.00 416 GLY A C 15
ATOM 22527 O O . GLY A 1 90 ? -14.917 30.011 -28.185 1.00 0.00 416 GLY A O 15
ATOM 22531 N N . CYS A 1 91 ? -13.549 29.089 -26.654 1.00 0.00 417 CYS A N 15
ATOM 22532 C CA . CYS A 1 91 ? -14.437 28.007 -26.213 1.00 0.00 417 CYS A CA 15
ATOM 22533 C C . CYS A 1 91 ? -15.144 28.370 -24.891 1.00 0.00 417 CYS A C 15
ATOM 22534 O O . CYS A 1 91 ? -14.490 28.773 -23.933 1.00 0.00 417 CYS A O 15
ATOM 22542 N N . SER A 1 92 ? -16.464 28.207 -24.805 1.00 0.00 418 SER A N 15
ATOM 22543 C CA . SER A 1 92 ? -17.210 28.401 -23.546 1.00 0.00 418 SER A CA 15
ATOM 22544 C C . SER A 1 92 ? -17.117 27.147 -22.664 1.00 0.00 418 SER A C 15
ATOM 22545 O O . SER A 1 92 ? -17.556 26.064 -23.069 1.00 0.00 418 SER A O 15
ATOM 22553 N N . LEU A 1 93 ? -16.547 27.264 -21.461 1.00 0.00 419 LEU A N 15
ATOM 22554 C CA . LEU A 1 93 ? -16.370 26.133 -20.554 1.00 0.00 419 LEU A CA 15
ATOM 22555 C C . LEU A 1 93 ? -17.685 25.742 -19.876 1.00 0.00 419 LEU A C 15
ATOM 22556 O O . LEU A 1 93 ? -18.442 26.585 -19.388 1.00 0.00 419 LEU A O 15
ATOM 22572 N N . GLN A 1 94 ? -17.912 24.435 -19.810 1.00 0.00 420 GLN A N 15
ATOM 22573 C CA . GLN A 1 94 ? -19.014 23.801 -19.102 1.00 0.00 420 GLN A CA 15
ATOM 22574 C C . GLN A 1 94 ? -18.443 23.199 -17.810 1.00 0.00 420 GLN A C 15
ATOM 22575 O O . GLN A 1 94 ? -17.391 22.559 -17.846 1.00 0.00 420 GLN A O 15
ATOM 22589 N N . ILE A 1 95 ? -19.086 23.417 -16.661 1.00 0.00 421 ILE A N 15
ATOM 22590 C CA . ILE A 1 95 ? -18.527 23.069 -15.341 1.00 0.00 421 ILE A CA 15
ATOM 22591 C C . ILE A 1 95 ? -19.610 22.431 -14.459 1.00 0.00 421 ILE A C 15
ATOM 22592 O O . ILE A 1 95 ? -20.754 22.885 -14.421 1.00 0.00 421 ILE A O 15
ATOM 22608 N N . SER A 1 96 ? -19.234 21.400 -13.707 1.00 0.00 422 SER A N 15
ATOM 22609 C CA . SER A 1 96 ? -20.084 20.727 -12.709 1.00 0.00 422 SER A CA 15
ATOM 22610 C C . SER A 1 96 ? -19.234 20.038 -11.623 1.00 0.00 422 SER A C 15
ATOM 22611 O O . SER A 1 96 ? -18.016 20.205 -11.579 1.00 0.00 422 SER A O 15
ATOM 22619 N N . TYR A 1 97 ? -19.848 19.252 -10.734 1.00 0.00 423 TYR A N 15
ATOM 22620 C CA . TYR A 1 97 ? -19.113 18.377 -9.811 1.00 0.00 423 TYR A CA 15
ATOM 22621 C C . TYR A 1 97 ? -18.708 17.073 -10.518 1.00 0.00 423 TYR A C 15
ATOM 22622 O O . TYR A 1 97 ? -19.522 16.434 -11.182 1.00 0.00 423 TYR A O 15
ATOM 22640 N N . ALA A 1 98 ? -17.460 16.645 -10.330 1.00 0.00 424 ALA A N 15
ATOM 22641 C CA . ALA A 1 98 ? -16.925 15.380 -10.827 1.00 0.00 424 ALA A CA 15
ATOM 22642 C C . ALA A 1 98 ? -17.465 14.240 -9.957 1.00 0.00 424 ALA A C 15
ATOM 22643 O O . ALA A 1 98 ? -17.235 14.186 -8.749 1.00 0.00 424 ALA A O 15
ATOM 22650 N N . ARG A 1 99 ? -18.267 13.381 -10.590 1.00 0.00 425 ARG A N 15
ATOM 22651 C CA . ARG A 1 99 ? -19.171 12.415 -9.959 1.00 0.00 425 ARG A CA 15
ATOM 22652 C C . ARG A 1 99 ? -18.429 11.293 -9.235 1.00 0.00 425 ARG A C 15
ATOM 22653 O O . ARG A 1 99 ? -18.652 11.071 -8.046 1.00 0.00 425 ARG A O 15
ATOM 22674 N N . ARG A 1 100 ? -17.531 10.625 -9.961 1.00 0.00 426 ARG A N 15
ATOM 22675 C CA . ARG A 1 100 ? -16.683 9.557 -9.456 1.00 0.00 426 ARG A CA 15
ATOM 22676 C C . ARG A 1 100 ? -15.183 9.853 -9.596 1.00 0.00 426 ARG A C 15
ATOM 22677 O O . ARG A 1 100 ? -14.508 9.370 -10.499 1.00 0.00 426 ARG A O 15
ATOM 22698 N N . ASP A 1 101 ? -14.696 10.539 -8.574 1.00 0.00 427 ASP A N 15
ATOM 22699 C CA . ASP A 1 101 ? -13.281 10.652 -8.149 1.00 0.00 427 ASP A CA 15
ATOM 22700 C C . ASP A 1 101 ? -12.431 11.627 -9.005 1.00 0.00 427 ASP A C 15
ATOM 22701 O O . ASP A 1 101 ? -11.204 11.397 -9.158 1.00 0.00 427 ASP A O 15
ATOM 22711 N N . GLY A 1 1 ? 3.882 1.967 1.352 1.00 0.00 327 GLY A N 16
ATOM 22712 C CA . GLY A 1 1 ? 4.174 2.518 0.006 1.00 0.00 327 GLY A CA 16
ATOM 22713 C C . GLY A 1 1 ? 4.302 4.038 0.018 1.00 0.00 327 GLY A C 16
ATOM 22714 O O . GLY A 1 1 ? 4.479 4.649 1.071 1.00 0.00 327 GLY A O 16
ATOM 22720 N N . SER A 1 2 ? 4.223 4.671 -1.154 1.00 0.00 328 SER A N 16
ATOM 22721 C CA . SER A 1 2 ? 4.281 6.134 -1.379 1.00 0.00 328 SER A CA 16
ATOM 22722 C C . SER A 1 2 ? 3.919 6.487 -2.837 1.00 0.00 328 SER A C 16
ATOM 22723 O O . SER A 1 2 ? 4.078 5.665 -3.743 1.00 0.00 328 SER A O 16
ATOM 22731 N N . HIS A 1 3 ? 3.442 7.713 -3.080 1.00 0.00 329 HIS A N 16
ATOM 22732 C CA . HIS A 1 3 ? 3.123 8.223 -4.424 1.00 0.00 329 HIS A CA 16
ATOM 22733 C C . HIS A 1 3 ? 4.382 8.521 -5.281 1.00 0.00 329 HIS A C 16
ATOM 22734 O O . HIS A 1 3 ? 5.466 8.803 -4.760 1.00 0.00 329 HIS A O 16
ATOM 22748 N N . ILE A 1 4 ? 4.206 8.511 -6.608 1.00 0.00 330 ILE A N 16
ATOM 22749 C CA . ILE A 1 4 ? 5.195 8.938 -7.618 1.00 0.00 330 ILE A CA 16
ATOM 22750 C C . ILE A 1 4 ? 4.541 9.778 -8.716 1.00 0.00 330 ILE A C 16
ATOM 22751 O O . ILE A 1 4 ? 4.913 10.937 -8.900 1.00 0.00 330 ILE A O 16
ATOM 22767 N N . ASP A 1 5 ? 3.570 9.203 -9.434 1.00 0.00 331 ASP A N 16
ATOM 22768 C CA . ASP A 1 5 ? 2.976 9.793 -10.640 1.00 0.00 331 ASP A CA 16
ATOM 22769 C C . ASP A 1 5 ? 1.728 9.080 -11.172 1.00 0.00 331 ASP A C 16
ATOM 22770 O O . ASP A 1 5 ? 0.804 9.759 -11.614 1.00 0.00 331 ASP A O 16
ATOM 22779 N N . GLU A 1 6 ? 1.650 7.749 -11.088 1.00 0.00 332 GLU A N 16
ATOM 22780 C CA . GLU A 1 6 ? 0.525 6.981 -11.639 1.00 0.00 332 GLU A CA 16
ATOM 22781 C C . GLU A 1 6 ? -0.858 7.368 -11.081 1.00 0.00 332 GLU A C 16
ATOM 22782 O O . GLU A 1 6 ? -1.869 7.183 -11.764 1.00 0.00 332 GLU A O 16
ATOM 22794 N N . THR A 1 7 ? -0.922 7.967 -9.882 1.00 0.00 333 THR A N 16
ATOM 22795 C CA . THR A 1 7 ? -2.175 8.489 -9.304 1.00 0.00 333 THR A CA 16
ATOM 22796 C C . THR A 1 7 ? -2.715 9.702 -10.058 1.00 0.00 333 THR A C 16
ATOM 22797 O O . THR A 1 7 ? -3.921 9.927 -10.039 1.00 0.00 333 THR A O 16
ATOM 22808 N N . ALA A 1 8 ? -1.886 10.452 -10.793 1.00 0.00 334 ALA A N 16
ATOM 22809 C CA . ALA A 1 8 ? -2.378 11.560 -11.614 1.00 0.00 334 ALA A CA 16
ATOM 22810 C C . ALA A 1 8 ? -3.193 11.095 -12.839 1.00 0.00 334 ALA A C 16
ATOM 22811 O O . ALA A 1 8 ? -3.984 11.876 -13.371 1.00 0.00 334 ALA A O 16
ATOM 22818 N N . ALA A 1 9 ? -3.074 9.823 -13.244 1.00 0.00 335 ALA A N 16
ATOM 22819 C CA . ALA A 1 9 ? -4.012 9.186 -14.168 1.00 0.00 335 ALA A CA 16
ATOM 22820 C C . ALA A 1 9 ? -5.334 8.874 -13.453 1.00 0.00 335 ALA A C 16
ATOM 22821 O O . ALA A 1 9 ? -6.403 9.296 -13.891 1.00 0.00 335 ALA A O 16
ATOM 22828 N N . LYS A 1 10 ? -5.257 8.208 -12.297 1.00 0.00 336 LYS A N 16
ATOM 22829 C CA . LYS A 1 10 ? -6.401 7.810 -11.470 1.00 0.00 336 LYS A CA 16
ATOM 22830 C C . LYS A 1 10 ? -7.288 9.001 -11.044 1.00 0.00 336 LYS A C 16
ATOM 22831 O O . LYS A 1 10 ? -8.511 8.870 -10.985 1.00 0.00 336 LYS A O 16
ATOM 22850 N N . PHE A 1 11 ? -6.684 10.182 -10.854 1.00 0.00 337 PHE A N 16
ATOM 22851 C CA . PHE A 1 11 ? -7.362 11.447 -10.561 1.00 0.00 337 PHE A CA 16
ATOM 22852 C C . PHE A 1 11 ? -8.351 11.882 -11.669 1.00 0.00 337 PHE A C 16
ATOM 22853 O O . PHE A 1 11 ? -9.307 12.605 -11.396 1.00 0.00 337 PHE A O 16
ATOM 22870 N N . THR A 1 12 ? -8.143 11.442 -12.921 1.00 0.00 338 THR A N 16
ATOM 22871 C CA . THR A 1 12 ? -9.018 11.749 -14.075 1.00 0.00 338 THR A CA 16
ATOM 22872 C C . THR A 1 12 ? -9.737 10.524 -14.650 1.00 0.00 338 THR A C 16
ATOM 22873 O O . THR A 1 12 ? -10.788 10.668 -15.271 1.00 0.00 338 THR A O 16
ATOM 22884 N N . GLU A 1 13 ? -9.203 9.321 -14.451 1.00 0.00 339 GLU A N 16
ATOM 22885 C CA . GLU A 1 13 ? -9.681 8.083 -15.063 1.00 0.00 339 GLU A CA 16
ATOM 22886 C C . GLU A 1 13 ? -10.906 7.587 -14.303 1.00 0.00 339 GLU A C 16
ATOM 22887 O O . GLU A 1 13 ? -10.870 7.410 -13.082 1.00 0.00 339 GLU A O 16
ATOM 22899 N N . GLY A 1 14 ? -12.006 7.382 -15.026 1.00 0.00 340 GLY A N 16
ATOM 22900 C CA . GLY A 1 14 ? -13.243 6.877 -14.448 1.00 0.00 340 GLY A CA 16
ATOM 22901 C C . GLY A 1 14 ? -14.155 8.008 -13.984 1.00 0.00 340 GLY A C 16
ATOM 22902 O O . GLY A 1 14 ? -15.301 7.737 -13.629 1.00 0.00 340 GLY A O 16
ATOM 22906 N N . VAL A 1 15 ? -13.682 9.264 -14.020 1.00 0.00 341 VAL A N 16
ATOM 22907 C CA . VAL A 1 15 ? -14.508 10.425 -13.677 1.00 0.00 341 VAL A CA 16
ATOM 22908 C C . VAL A 1 15 ? -15.581 10.721 -14.725 1.00 0.00 341 VAL A C 16
ATOM 22909 O O . VAL A 1 15 ? -15.322 10.662 -15.925 1.00 0.00 341 VAL A O 16
ATOM 22922 N N . ASN A 1 16 ? -16.773 11.098 -14.247 1.00 0.00 342 ASN A N 16
ATOM 22923 C CA . ASN A 1 16 ? -17.945 11.449 -15.059 1.00 0.00 342 ASN A CA 16
ATOM 22924 C C . ASN A 1 16 ? -18.548 12.781 -14.543 1.00 0.00 342 ASN A C 16
ATOM 22925 O O . ASN A 1 16 ? -18.194 13.184 -13.433 1.00 0.00 342 ASN A O 16
ATOM 22936 N N . PRO A 1 17 ? -19.444 13.467 -15.274 1.00 0.00 343 PRO A N 16
ATOM 22937 C CA . PRO A 1 17 ? -20.081 14.698 -14.801 1.00 0.00 343 PRO A CA 16
ATOM 22938 C C . PRO A 1 17 ? -21.222 14.430 -13.803 1.00 0.00 343 PRO A C 16
ATOM 22939 O O . PRO A 1 17 ? -21.861 13.379 -13.834 1.00 0.00 343 PRO A O 16
ATOM 22950 N N . GLY A 1 18 ? -21.519 15.428 -12.959 1.00 0.00 344 GLY A N 16
ATOM 22951 C CA . GLY A 1 18 ? -22.821 15.580 -12.297 1.00 0.00 344 GLY A CA 16
ATOM 22952 C C . GLY A 1 18 ? -23.021 14.735 -11.041 1.00 0.00 344 GLY A C 16
ATOM 22953 O O . GLY A 1 18 ? -24.069 14.105 -10.898 1.00 0.00 344 GLY A O 16
ATOM 22957 N N . GLY A 1 19 ? -22.039 14.689 -10.133 1.00 0.00 345 GLY A N 16
ATOM 22958 C CA . GLY A 1 19 ? -22.125 13.922 -8.877 1.00 0.00 345 GLY A CA 16
ATOM 22959 C C . GLY A 1 19 ? -22.847 14.649 -7.736 1.00 0.00 345 GLY A C 16
ATOM 22960 O O . GLY A 1 19 ? -23.353 13.992 -6.832 1.00 0.00 345 GLY A O 16
ATOM 22964 N N . ASP A 1 20 ? -22.862 15.989 -7.785 1.00 0.00 346 ASP A N 16
ATOM 22965 C CA . ASP A 1 20 ? -23.541 16.931 -6.873 1.00 0.00 346 ASP A CA 16
ATOM 22966 C C . ASP A 1 20 ? -22.956 16.962 -5.442 1.00 0.00 346 ASP A C 16
ATOM 22967 O O . ASP A 1 20 ? -23.187 16.063 -4.630 1.00 0.00 346 ASP A O 16
ATOM 22976 N N . ARG A 1 21 ? -22.205 18.032 -5.137 1.00 0.00 347 ARG A N 16
ATOM 22977 C CA . ARG A 1 21 ? -21.638 18.350 -3.809 1.00 0.00 347 ARG A CA 16
ATOM 22978 C C . ARG A 1 21 ? -20.819 17.192 -3.208 1.00 0.00 347 ARG A C 16
ATOM 22979 O O . ARG A 1 21 ? -21.083 16.726 -2.099 1.00 0.00 347 ARG A O 16
ATOM 23000 N N . ASN A 1 22 ? -19.808 16.737 -3.955 1.00 0.00 348 ASN A N 16
ATOM 23001 C CA . ASN A 1 22 ? -18.848 15.712 -3.493 1.00 0.00 348 ASN A CA 16
ATOM 23002 C C . ASN A 1 22 ? -17.507 16.300 -3.000 1.00 0.00 348 ASN A C 16
ATOM 23003 O O . ASN A 1 22 ? -17.255 16.210 -1.804 1.00 0.00 348 ASN A O 16
ATOM 23014 N N . CYS A 1 23 ? -16.696 16.914 -3.884 1.00 0.00 349 CYS A N 16
ATOM 23015 C CA . CYS A 1 23 ? -15.416 17.637 -3.660 1.00 0.00 349 CYS A CA 16
ATOM 23016 C C . CYS A 1 23 ? -14.607 17.906 -4.951 1.00 0.00 349 CYS A C 16
ATOM 23017 O O . CYS A 1 23 ? -13.781 18.822 -4.972 1.00 0.00 349 CYS A O 16
ATOM 23025 N N . PHE A 1 24 ? -14.847 17.141 -6.024 1.00 0.00 350 PHE A N 16
ATOM 23026 C CA . PHE A 1 24 ? -14.168 17.276 -7.313 1.00 0.00 350 PHE A CA 16
ATOM 23027 C C . PHE A 1 24 ? -15.010 18.099 -8.298 1.00 0.00 350 PHE A C 16
ATOM 23028 O O . PHE A 1 24 ? -16.217 17.914 -8.435 1.00 0.00 350 PHE A O 16
ATOM 23045 N N . ILE A 1 25 ? -14.344 18.970 -9.045 1.00 0.00 351 ILE A N 16
ATOM 23046 C CA . ILE A 1 25 ? -14.896 19.803 -10.122 1.00 0.00 351 ILE A CA 16
ATOM 23047 C C . ILE A 1 25 ? -14.586 19.128 -11.453 1.00 0.00 351 ILE A C 16
ATOM 23048 O O . ILE A 1 25 ? -13.471 18.641 -11.647 1.00 0.00 351 ILE A O 16
ATOM 23064 N N . TYR A 1 26 ? -15.546 19.157 -12.367 1.00 0.00 352 TYR A N 16
ATOM 23065 C CA . TYR A 1 26 ? -15.432 18.664 -13.733 1.00 0.00 352 TYR A CA 16
ATOM 23066 C C . TYR A 1 26 ? -15.625 19.836 -14.708 1.00 0.00 352 TYR A C 16
ATOM 23067 O O . TYR A 1 26 ? -16.552 20.636 -14.557 1.00 0.00 352 TYR A O 16
ATOM 23085 N N . CYS A 1 27 ? -14.722 19.982 -15.676 1.00 0.00 353 CYS A N 16
ATOM 23086 C CA . CYS A 1 27 ? -14.634 21.136 -16.569 1.00 0.00 353 CYS A CA 16
ATOM 23087 C C . CYS A 1 27 ? -14.463 20.615 -17.997 1.00 0.00 353 CYS A C 16
ATOM 23088 O O . CYS A 1 27 ? -13.603 19.775 -18.237 1.00 0.00 353 CYS A O 16
ATOM 23096 N N . SER A 1 28 ? -15.280 21.060 -18.942 1.00 0.00 354 SER A N 16
ATOM 23097 C CA . SER A 1 28 ? -15.347 20.482 -20.287 1.00 0.00 354 SER A CA 16
ATOM 23098 C C . SER A 1 28 ? -15.529 21.545 -21.381 1.00 0.00 354 SER A C 16
ATOM 23099 O O . SER A 1 28 ? -15.832 22.711 -21.109 1.00 0.00 354 SER A O 16
ATOM 23107 N N . ASN A 1 29 ? -15.275 21.135 -22.630 1.00 0.00 355 ASN A N 16
ATOM 23108 C CA . ASN A 1 29 ? -15.180 21.994 -23.816 1.00 0.00 355 ASN A CA 16
ATOM 23109 C C . ASN A 1 29 ? -13.928 22.904 -23.795 1.00 0.00 355 ASN A C 16
ATOM 23110 O O . ASN A 1 29 ? -13.920 23.973 -24.410 1.00 0.00 355 ASN A O 16
ATOM 23121 N N . LEU A 1 30 ? -12.847 22.499 -23.102 1.00 0.00 356 LEU A N 16
ATOM 23122 C CA . LEU A 1 30 ? -11.555 23.183 -23.226 1.00 0.00 356 LEU A CA 16
ATOM 23123 C C . LEU A 1 30 ? -10.990 22.973 -24.650 1.00 0.00 356 LEU A C 16
ATOM 23124 O O . LEU A 1 30 ? -11.176 21.888 -25.214 1.00 0.00 356 LEU A O 16
ATOM 23140 N N . PRO A 1 31 ? -10.283 23.965 -25.227 1.00 0.00 357 PRO A N 16
ATOM 23141 C CA . PRO A 1 31 ? -9.598 23.812 -26.499 1.00 0.00 357 PRO A CA 16
ATOM 23142 C C . PRO A 1 31 ? -8.361 22.915 -26.340 1.00 0.00 357 PRO A C 16
ATOM 23143 O O . PRO A 1 31 ? -7.778 22.814 -25.258 1.00 0.00 357 PRO A O 16
ATOM 23154 N N . PHE A 1 32 ? -7.942 22.276 -27.434 1.00 0.00 358 PHE A N 16
ATOM 23155 C CA . PHE A 1 32 ? -6.881 21.259 -27.439 1.00 0.00 358 PHE A CA 16
ATOM 23156 C C . PHE A 1 32 ? -5.455 21.818 -27.265 1.00 0.00 358 PHE A C 16
ATOM 23157 O O . PHE A 1 32 ? -4.493 21.055 -27.177 1.00 0.00 358 PHE A O 16
ATOM 23174 N N . SER A 1 33 ? -5.308 23.139 -27.164 1.00 0.00 359 SER A N 16
ATOM 23175 C CA . SER A 1 33 ? -4.055 23.837 -26.843 1.00 0.00 359 SER A CA 16
ATOM 23176 C C . SER A 1 33 ? -3.767 23.934 -25.327 1.00 0.00 359 SER A C 16
ATOM 23177 O O . SER A 1 33 ? -2.686 24.398 -24.938 1.00 0.00 359 SER A O 16
ATOM 23185 N N . THR A 1 34 ? -4.704 23.498 -24.465 1.00 0.00 360 THR A N 16
ATOM 23186 C CA . THR A 1 34 ? -4.590 23.585 -22.997 1.00 0.00 360 THR A CA 16
ATOM 23187 C C . THR A 1 34 ? -3.588 22.562 -22.452 1.00 0.00 360 THR A C 16
ATOM 23188 O O . THR A 1 34 ? -3.471 21.452 -22.978 1.00 0.00 360 THR A O 16
ATOM 23199 N N . ALA A 1 35 ? -2.901 22.923 -21.364 1.00 0.00 361 ALA A N 16
ATOM 23200 C CA . ALA A 1 35 ? -1.973 22.077 -20.602 1.00 0.00 361 ALA A CA 16
ATOM 23201 C C . ALA A 1 35 ? -2.231 22.210 -19.085 1.00 0.00 361 ALA A C 16
ATOM 23202 O O . ALA A 1 35 ? -2.948 23.112 -18.657 1.00 0.00 361 ALA A O 16
ATOM 23209 N N . ARG A 1 36 ? -1.636 21.335 -18.260 1.00 0.00 362 ARG A N 16
ATOM 23210 C CA . ARG A 1 36 ? -1.916 21.226 -16.811 1.00 0.00 362 ARG A CA 16
ATOM 23211 C C . ARG A 1 36 ? -1.767 22.548 -16.034 1.00 0.00 362 ARG A C 16
ATOM 23212 O O . ARG A 1 36 ? -2.532 22.822 -15.111 1.00 0.00 362 ARG A O 16
ATOM 23233 N N . SER A 1 37 ? -0.812 23.392 -16.423 1.00 0.00 363 SER A N 16
ATOM 23234 C CA . SER A 1 37 ? -0.561 24.692 -15.777 1.00 0.00 363 SER A CA 16
ATOM 23235 C C . SER A 1 37 ? -1.733 25.689 -15.953 1.00 0.00 363 SER A C 16
ATOM 23236 O O . SER A 1 37 ? -1.906 26.595 -15.134 1.00 0.00 363 SER A O 16
ATOM 23244 N N . ASP A 1 38 ? -2.589 25.496 -16.970 1.00 0.00 364 ASP A N 16
ATOM 23245 C CA . ASP A 1 38 ? -3.746 26.353 -17.250 1.00 0.00 364 ASP A CA 16
ATOM 23246 C C . ASP A 1 38 ? -4.875 26.243 -16.206 1.00 0.00 364 ASP A C 16
ATOM 23247 O O . ASP A 1 38 ? -5.691 27.154 -16.066 1.00 0.00 364 ASP A O 16
ATOM 23256 N N . LEU A 1 39 ? -4.927 25.145 -15.446 1.00 0.00 365 LEU A N 16
ATOM 23257 C CA . LEU A 1 39 ? -5.982 24.933 -14.452 1.00 0.00 365 LEU A CA 16
ATOM 23258 C C . LEU A 1 39 ? -5.868 25.973 -13.331 1.00 0.00 365 LEU A C 16
ATOM 23259 O O . LEU A 1 39 ? -6.825 26.678 -13.019 1.00 0.00 365 LEU A O 16
ATOM 23275 N N . PHE A 1 40 ? -4.658 26.147 -12.802 1.00 0.00 366 PHE A N 16
ATOM 23276 C CA . PHE A 1 40 ? -4.337 27.066 -11.709 1.00 0.00 366 PHE A CA 16
ATOM 23277 C C . PHE A 1 40 ? -4.384 28.553 -12.126 1.00 0.00 366 PHE A C 16
ATOM 23278 O O . PHE A 1 40 ? -4.308 29.433 -11.271 1.00 0.00 366 PHE A O 16
ATOM 23295 N N . ASP A 1 41 ? -4.545 28.846 -13.420 1.00 0.00 367 ASP A N 16
ATOM 23296 C CA . ASP A 1 41 ? -4.740 30.194 -13.967 1.00 0.00 367 ASP A CA 16
ATOM 23297 C C . ASP A 1 41 ? -6.115 30.790 -13.618 1.00 0.00 367 ASP A C 16
ATOM 23298 O O . ASP A 1 41 ? -6.203 31.924 -13.144 1.00 0.00 367 ASP A O 16
ATOM 23307 N N . LEU A 1 42 ? -7.181 30.011 -13.850 1.00 0.00 368 LEU A N 16
ATOM 23308 C CA . LEU A 1 42 ? -8.576 30.429 -13.658 1.00 0.00 368 LEU A CA 16
ATOM 23309 C C . LEU A 1 42 ? -9.200 29.875 -12.375 1.00 0.00 368 LEU A C 16
ATOM 23310 O O . LEU A 1 42 ? -10.058 30.538 -11.791 1.00 0.00 368 LEU A O 16
ATOM 23326 N N . PHE A 1 43 ? -8.743 28.714 -11.892 1.00 0.00 369 PHE A N 16
ATOM 23327 C CA . PHE A 1 43 ? -9.190 28.155 -10.618 1.00 0.00 369 PHE A CA 16
ATOM 23328 C C . PHE A 1 43 ? -8.395 28.724 -9.429 1.00 0.00 369 PHE A C 16
ATOM 23329 O O . PHE A 1 43 ? -8.968 28.946 -8.366 1.00 0.00 369 PHE A O 16
ATOM 23346 N N . GLY A 1 44 ? -7.105 29.041 -9.607 1.00 0.00 370 GLY A N 16
ATOM 23347 C CA . GLY A 1 44 ? -6.226 29.579 -8.556 1.00 0.00 370 GLY A CA 16
ATOM 23348 C C . GLY A 1 44 ? -6.769 30.807 -7.794 1.00 0.00 370 GLY A C 16
ATOM 23349 O O . GLY A 1 44 ? -6.635 30.818 -6.567 1.00 0.00 370 GLY A O 16
ATOM 23353 N N . PRO A 1 45 ? -7.405 31.812 -8.445 1.00 0.00 371 PRO A N 16
ATOM 23354 C CA . PRO A 1 45 ? -7.991 32.960 -7.748 1.00 0.00 371 PRO A CA 16
ATOM 23355 C C . PRO A 1 45 ? -9.354 32.678 -7.087 1.00 0.00 371 PRO A C 16
ATOM 23356 O O . PRO A 1 45 ? -9.860 33.548 -6.379 1.00 0.00 371 PRO A O 16
ATOM 23367 N N . ILE A 1 46 ? -9.956 31.490 -7.266 1.00 0.00 372 ILE A N 16
ATOM 23368 C CA . ILE A 1 46 ? -11.210 31.111 -6.580 1.00 0.00 372 ILE A CA 16
ATOM 23369 C C . ILE A 1 46 ? -10.931 30.668 -5.131 1.00 0.00 372 ILE A C 16
ATOM 23370 O O . ILE A 1 46 ? -11.664 31.041 -4.210 1.00 0.00 372 ILE A O 16
ATOM 23386 N N . GLY A 1 47 ? -9.859 29.889 -4.930 1.00 0.00 373 GLY A N 16
ATOM 23387 C CA . GLY A 1 47 ? -9.458 29.299 -3.648 1.00 0.00 373 GLY A CA 16
ATOM 23388 C C . GLY A 1 47 ? -8.307 28.300 -3.781 1.00 0.00 373 GLY A C 16
ATOM 23389 O O . GLY A 1 47 ? -7.597 28.277 -4.786 1.00 0.00 373 GLY A O 16
ATOM 23393 N N . LYS A 1 48 ? -8.117 27.455 -2.762 1.00 0.00 374 LYS A N 16
ATOM 23394 C CA . LYS A 1 48 ? -7.011 26.489 -2.703 1.00 0.00 374 LYS A CA 16
ATOM 23395 C C . LYS A 1 48 ? -7.368 25.146 -3.376 1.00 0.00 374 LYS A C 16
ATOM 23396 O O . LYS A 1 48 ? -7.986 24.266 -2.768 1.00 0.00 374 LYS A O 16
ATOM 23415 N N . ILE A 1 49 ? -6.912 24.948 -4.619 1.00 0.00 375 ILE A N 16
ATOM 23416 C CA . ILE A 1 49 ? -6.936 23.634 -5.296 1.00 0.00 375 ILE A CA 16
ATOM 23417 C C . ILE A 1 49 ? -6.071 22.666 -4.479 1.00 0.00 375 ILE A C 16
ATOM 23418 O O . ILE A 1 49 ? -4.920 22.962 -4.156 1.00 0.00 375 ILE A O 16
ATOM 23434 N N . ASN A 1 50 ? -6.636 21.510 -4.142 1.00 0.00 376 ASN A N 16
ATOM 23435 C CA . ASN A 1 50 ? -5.941 20.415 -3.471 1.00 0.00 376 ASN A CA 16
ATOM 23436 C C . ASN A 1 50 ? -5.290 19.422 -4.470 1.00 0.00 376 ASN A C 16
ATOM 23437 O O . ASN A 1 50 ? -4.295 18.786 -4.121 1.00 0.00 376 ASN A O 16
ATOM 23448 N N . ASN A 1 51 ? -5.784 19.361 -5.720 1.00 0.00 377 ASN A N 16
ATOM 23449 C CA . ASN A 1 51 ? -5.177 18.715 -6.904 1.00 0.00 377 ASN A CA 16
ATOM 23450 C C . ASN A 1 51 ? -5.963 19.035 -8.191 1.00 0.00 377 ASN A C 16
ATOM 23451 O O . ASN A 1 51 ? -7.112 19.459 -8.120 1.00 0.00 377 ASN A O 16
ATOM 23462 N N . ALA A 1 52 ? -5.371 18.794 -9.367 1.00 0.00 378 ALA A N 16
ATOM 23463 C CA . ALA A 1 52 ? -5.988 19.070 -10.681 1.00 0.00 378 ALA A CA 16
ATOM 23464 C C . ALA A 1 52 ? -5.197 18.463 -11.855 1.00 0.00 378 ALA A C 16
ATOM 23465 O O . ALA A 1 52 ? -3.967 18.476 -11.835 1.00 0.00 378 ALA A O 16
ATOM 23472 N N . GLU A 1 53 ? -5.897 17.947 -12.876 1.00 0.00 379 GLU A N 16
ATOM 23473 C CA . GLU A 1 53 ? -5.333 17.191 -14.008 1.00 0.00 379 GLU A CA 16
ATOM 23474 C C . GLU A 1 53 ? -6.297 17.240 -15.212 1.00 0.00 379 GLU A C 16
ATOM 23475 O O . GLU A 1 53 ? -7.488 17.540 -15.063 1.00 0.00 379 GLU A O 16
ATOM 23487 N N . LEU A 1 54 ? -5.796 16.910 -16.408 1.00 0.00 380 LEU A N 16
ATOM 23488 C CA . LEU A 1 54 ? -6.569 16.840 -17.657 1.00 0.00 380 LEU A CA 16
ATOM 23489 C C . LEU A 1 54 ? -6.914 15.394 -18.030 1.00 0.00 380 LEU A C 16
ATOM 23490 O O . LEU A 1 54 ? -6.078 14.502 -17.888 1.00 0.00 380 LEU A O 16
ATOM 23506 N N . LYS A 1 55 ? -8.129 15.142 -18.536 1.00 0.00 381 LYS A N 16
ATOM 23507 C CA . LYS A 1 55 ? -8.584 13.768 -18.793 1.00 0.00 381 LYS A CA 16
ATOM 23508 C C . LYS A 1 55 ? -7.867 13.123 -20.012 1.00 0.00 381 LYS A C 16
ATOM 23509 O O . LYS A 1 55 ? -7.938 13.703 -21.100 1.00 0.00 381 LYS A O 16
ATOM 23528 N N . PRO A 1 56 ? -7.206 11.952 -19.866 1.00 0.00 382 PRO A N 16
ATOM 23529 C CA . PRO A 1 56 ? -6.534 11.253 -20.965 1.00 0.00 382 PRO A CA 16
ATOM 23530 C C . PRO A 1 56 ? -7.526 10.477 -21.847 1.00 0.00 382 PRO A C 16
ATOM 23531 O O . PRO A 1 56 ? -8.695 10.310 -21.497 1.00 0.00 382 PRO A O 16
ATOM 23542 N N . GLN A 1 57 ? -7.041 9.984 -22.992 1.00 0.00 383 GLN A N 16
ATOM 23543 C CA . GLN A 1 57 ? -7.787 9.272 -24.017 1.00 0.00 383 GLN A CA 16
ATOM 23544 C C . GLN A 1 57 ? -6.788 8.416 -24.826 1.00 0.00 383 GLN A C 16
ATOM 23545 O O . GLN A 1 57 ? -5.707 8.888 -25.186 1.00 0.00 383 GLN A O 16
ATOM 23559 N N . GLU A 1 58 ? -7.148 7.157 -25.113 1.00 0.00 384 GLU A N 16
ATOM 23560 C CA . GLU A 1 58 ? -6.233 6.124 -25.634 1.00 0.00 384 GLU A CA 16
ATOM 23561 C C . GLU A 1 58 ? -5.648 6.415 -27.031 1.00 0.00 384 GLU A C 16
ATOM 23562 O O . GLU A 1 58 ? -4.643 5.810 -27.414 1.00 0.00 384 GLU A O 16
ATOM 23574 N N . ASN A 1 59 ? -6.228 7.357 -27.786 1.00 0.00 385 ASN A N 16
ATOM 23575 C CA . ASN A 1 59 ? -5.703 7.791 -29.089 1.00 0.00 385 ASN A CA 16
ATOM 23576 C C . ASN A 1 59 ? -4.328 8.492 -28.983 1.00 0.00 385 ASN A C 16
ATOM 23577 O O . ASN A 1 59 ? -3.619 8.608 -29.985 1.00 0.00 385 ASN A O 16
ATOM 23588 N N . GLY A 1 60 ? -4.002 9.065 -27.811 1.00 0.00 386 GLY A N 16
ATOM 23589 C CA . GLY A 1 60 ? -2.976 10.116 -27.670 1.00 0.00 386 GLY A CA 16
ATOM 23590 C C . GLY A 1 60 ? -3.498 11.531 -27.978 1.00 0.00 386 GLY A C 16
ATOM 23591 O O . GLY A 1 60 ? -2.728 12.489 -27.935 1.00 0.00 386 GLY A O 16
ATOM 235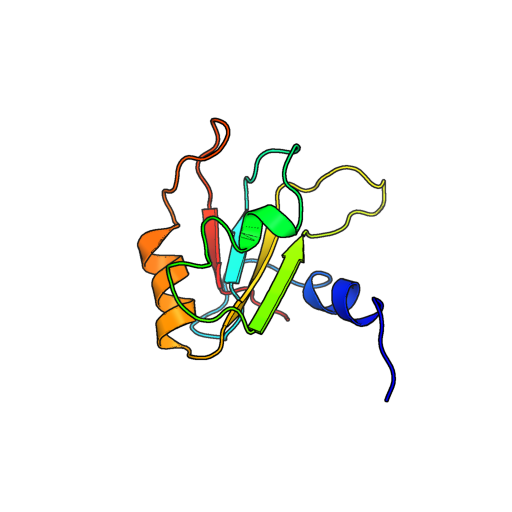95 N N . GLN A 1 61 ? -4.788 11.667 -28.319 1.00 0.00 387 GLN A N 16
ATOM 23596 C CA . GLN A 1 61 ? -5.457 12.935 -28.643 1.00 0.00 387 GLN A CA 16
ATOM 23597 C C . GLN A 1 61 ? -6.161 13.483 -27.385 1.00 0.00 387 GLN A C 16
ATOM 23598 O O . GLN A 1 61 ? -6.817 12.697 -26.694 1.00 0.00 387 GLN A O 16
ATOM 23612 N N . PRO A 1 62 ? -6.075 14.794 -27.079 1.00 0.00 388 PRO A N 16
ATOM 23613 C CA . PRO A 1 62 ? -6.690 15.383 -25.888 1.00 0.00 388 PRO A CA 16
ATOM 23614 C C . PRO A 1 62 ? -8.225 15.339 -25.940 1.00 0.00 388 PRO A C 16
ATOM 23615 O O . PRO A 1 62 ? -8.835 15.403 -27.010 1.00 0.00 388 PRO A O 16
ATOM 23626 N N . THR A 1 63 ? -8.840 15.237 -24.754 1.00 0.00 389 THR A N 16
ATOM 23627 C CA . THR A 1 63 ? -10.298 15.132 -24.556 1.00 0.00 389 THR A CA 16
ATOM 23628 C C . THR A 1 63 ? -11.033 16.466 -24.607 1.00 0.00 389 THR A C 16
ATOM 23629 O O . THR A 1 63 ? -12.231 16.490 -24.887 1.00 0.00 389 THR A O 16
ATOM 23640 N N . GLY A 1 64 ? -10.346 17.562 -24.262 1.00 0.00 390 GLY A N 16
ATOM 23641 C CA . GLY A 1 64 ? -10.990 18.840 -23.943 1.00 0.00 390 GLY A CA 16
ATOM 23642 C C . GLY A 1 64 ? -11.684 18.842 -22.577 1.00 0.00 390 GLY A C 16
ATOM 23643 O O . GLY A 1 64 ? -12.645 19.591 -22.403 1.00 0.00 390 GLY A O 16
ATOM 23647 N N . VAL A 1 65 ? -11.223 18.024 -21.617 1.00 0.00 391 VAL A N 16
ATOM 23648 C CA . VAL A 1 65 ? -11.756 17.947 -20.236 1.00 0.00 391 VAL A CA 16
ATOM 23649 C C . VAL A 1 65 ? -10.645 18.115 -19.198 1.00 0.00 391 VAL A C 16
ATOM 23650 O O . VAL A 1 65 ? -9.572 17.530 -19.322 1.00 0.00 391 VAL A O 16
ATOM 23663 N N . ALA A 1 66 ? -10.952 18.862 -18.138 1.00 0.00 392 ALA A N 16
ATOM 23664 C CA . ALA A 1 66 ? -10.188 18.941 -16.897 1.00 0.00 392 ALA A CA 16
ATOM 23665 C C . ALA A 1 66 ? -10.976 18.393 -15.687 1.00 0.00 392 ALA A C 16
ATOM 23666 O O . ALA A 1 66 ? -12.205 18.479 -15.642 1.00 0.00 392 ALA A O 16
ATOM 23673 N N . VAL A 1 67 ? -10.256 17.884 -14.683 1.00 0.00 393 VAL A N 16
ATOM 23674 C CA . VAL A 1 67 ? -10.779 17.635 -13.324 1.00 0.00 393 VAL A CA 16
ATOM 23675 C C . VAL A 1 67 ? -10.003 18.527 -12.351 1.00 0.00 393 VAL A C 16
ATOM 23676 O O . VAL A 1 67 ? -8.805 18.743 -12.536 1.00 0.00 393 VAL A O 16
ATOM 23689 N N . VAL A 1 68 ? -10.676 19.031 -11.318 1.00 0.00 394 VAL A N 16
ATOM 23690 C CA . VAL A 1 68 ? -10.077 19.853 -10.242 1.00 0.00 394 VAL A CA 16
ATOM 23691 C C . VAL A 1 68 ? -10.588 19.311 -8.897 1.00 0.00 394 VAL A C 16
ATOM 23692 O O . VAL A 1 68 ? -11.608 18.633 -8.862 1.00 0.00 394 VAL A O 16
ATOM 23705 N N . GLU A 1 69 ? -9.885 19.551 -7.795 1.00 0.00 395 GLU A N 16
ATOM 23706 C CA . GLU A 1 69 ? -10.180 19.005 -6.465 1.00 0.00 395 GLU A CA 16
ATOM 23707 C C . GLU A 1 69 ? -9.832 20.064 -5.417 1.00 0.00 395 GLU A C 16
ATOM 23708 O O . GLU A 1 69 ? -8.848 20.783 -5.576 1.00 0.00 395 GLU A O 16
ATOM 23720 N N . TYR A 1 70 ? -10.660 20.211 -4.383 1.00 0.00 396 TYR A N 16
ATOM 23721 C CA . TYR A 1 70 ? -10.646 21.359 -3.465 1.00 0.00 396 TYR A CA 16
ATOM 23722 C C . TYR A 1 70 ? -10.815 20.966 -1.987 1.00 0.00 396 TYR A C 16
ATOM 23723 O O . TYR A 1 70 ? -11.572 20.052 -1.652 1.00 0.00 396 TYR A O 16
ATOM 23741 N N . GLU A 1 71 ? -10.139 21.717 -1.104 1.00 0.00 397 GLU A N 16
ATOM 23742 C CA . GLU A 1 71 ? -10.141 21.434 0.350 1.00 0.00 397 GLU A CA 16
ATOM 23743 C C . GLU A 1 71 ? -11.533 21.443 1.007 1.00 0.00 397 GLU A C 16
ATOM 23744 O O . GLU A 1 71 ? -11.764 20.632 1.909 1.00 0.00 397 GLU A O 16
ATOM 23756 N N . ASN A 1 72 ? -12.465 22.305 0.568 1.00 0.00 398 ASN A N 16
ATOM 23757 C CA . ASN A 1 72 ? -13.824 22.354 1.118 1.00 0.00 398 ASN A CA 16
ATOM 23758 C C . ASN A 1 72 ? -14.866 22.339 -0.002 1.00 0.00 398 ASN A C 16
ATOM 23759 O O . ASN A 1 72 ? -14.638 22.862 -1.095 1.00 0.00 398 ASN A O 16
ATOM 23770 N N . LEU A 1 73 ? -16.064 21.830 0.302 1.00 0.00 399 LEU A N 16
ATOM 23771 C CA . LEU A 1 73 ? -17.180 21.800 -0.650 1.00 0.00 399 LEU A CA 16
ATOM 23772 C C . LEU A 1 73 ? -17.745 23.194 -0.952 1.00 0.00 399 LEU A C 16
ATOM 23773 O O . LEU A 1 73 ? -18.350 23.367 -2.004 1.00 0.00 399 LEU A O 16
ATOM 23789 N N . VAL A 1 74 ? -17.520 24.181 -0.083 1.00 0.00 400 VAL A N 16
ATOM 23790 C CA . VAL A 1 74 ? -17.795 25.603 -0.384 1.00 0.00 400 VAL A CA 16
ATOM 23791 C C . VAL A 1 74 ? -16.869 26.173 -1.464 1.00 0.00 400 VAL A C 16
ATOM 23792 O O . VAL A 1 74 ? -17.344 26.941 -2.295 1.00 0.00 400 VAL A O 16
ATOM 23805 N N . ASP A 1 75 ? -15.582 25.794 -1.492 1.00 0.00 401 ASP A N 16
ATOM 23806 C CA . ASP A 1 75 ? -14.627 26.276 -2.500 1.00 0.00 401 ASP A CA 16
ATOM 23807 C C . ASP A 1 75 ? -14.839 25.568 -3.842 1.00 0.00 401 ASP A C 16
ATOM 23808 O O . ASP A 1 75 ? -14.746 26.200 -4.895 1.00 0.00 401 ASP A O 16
ATOM 23817 N N . ALA A 1 76 ? -15.197 24.277 -3.791 1.00 0.00 402 ALA A N 16
ATOM 23818 C CA . ALA A 1 76 ? -15.587 23.501 -4.960 1.00 0.00 402 ALA A CA 16
ATOM 23819 C C . ALA A 1 76 ? -16.877 24.050 -5.602 1.00 0.00 402 ALA A C 16
ATOM 23820 O O . ALA A 1 76 ? -16.900 24.333 -6.801 1.00 0.00 402 ALA A O 16
ATOM 23827 N N . ASP A 1 77 ? -17.930 24.285 -4.810 1.00 0.00 403 ASP A N 16
ATOM 23828 C CA . ASP A 1 77 ? -19.141 24.955 -5.285 1.00 0.00 403 ASP A CA 16
ATOM 23829 C C . ASP A 1 77 ? -18.859 26.333 -5.914 1.00 0.00 403 ASP A C 16
ATOM 23830 O O . ASP A 1 77 ? -19.402 26.636 -6.978 1.00 0.00 403 ASP A O 16
ATOM 23839 N N . PHE A 1 78 ? -17.970 27.134 -5.306 1.00 0.00 404 PHE A N 16
ATOM 23840 C CA . PHE A 1 78 ? -17.624 28.483 -5.772 1.00 0.00 404 PHE A CA 16
ATOM 23841 C C . PHE A 1 78 ? -17.074 28.531 -7.208 1.00 0.00 404 PHE A C 16
ATOM 23842 O O . PHE A 1 78 ? -17.366 29.480 -7.937 1.00 0.00 404 PHE A O 16
ATOM 23859 N N . CYS A 1 79 ? -16.354 27.496 -7.659 1.00 0.00 405 CYS A N 16
ATOM 23860 C CA . CYS A 1 79 ? -15.903 27.356 -9.053 1.00 0.00 405 CYS A CA 16
ATOM 23861 C C . CYS A 1 79 ? -17.071 27.290 -10.033 1.00 0.00 405 CYS A C 16
ATOM 23862 O O . CYS A 1 79 ? -17.089 27.972 -11.049 1.00 0.00 405 CYS A O 16
ATOM 23870 N N . ILE A 1 80 ? -18.069 26.480 -9.706 1.00 0.00 406 ILE A N 16
ATOM 23871 C CA . ILE A 1 80 ? -19.243 26.228 -10.541 1.00 0.00 406 ILE A CA 16
ATOM 23872 C C . ILE A 1 80 ? -20.164 27.466 -10.574 1.00 0.00 406 ILE A C 16
ATOM 23873 O O . ILE A 1 80 ? -20.884 27.671 -11.552 1.00 0.00 406 ILE A O 16
ATOM 23889 N N . GLN A 1 81 ? -20.070 28.349 -9.569 1.00 0.00 407 GLN A N 16
ATOM 23890 C CA . GLN A 1 81 ? -20.680 29.682 -9.605 1.00 0.00 407 GLN A CA 16
ATOM 23891 C C . GLN A 1 81 ? -19.947 30.661 -10.546 1.00 0.00 407 GLN A C 16
ATOM 23892 O O . GLN A 1 81 ? -20.604 31.478 -11.193 1.00 0.00 407 GLN A O 16
ATOM 23906 N N . LYS A 1 82 ? -18.607 30.600 -10.636 1.00 0.00 408 LYS A N 16
ATOM 23907 C CA . LYS A 1 82 ? -17.801 31.566 -11.407 1.00 0.00 408 LYS A CA 16
ATOM 23908 C C . LYS A 1 82 ? -17.498 31.140 -12.854 1.00 0.00 408 LYS A C 16
ATOM 23909 O O . LYS A 1 82 ? -17.704 31.932 -13.775 1.00 0.00 408 LYS A O 16
ATOM 23928 N N . LEU A 1 83 ? -16.995 29.916 -13.074 1.00 0.00 409 LEU A N 16
ATOM 23929 C CA . LEU A 1 83 ? -16.432 29.492 -14.354 1.00 0.00 409 LEU A CA 16
ATOM 23930 C C . LEU A 1 83 ? -17.483 28.949 -15.345 1.00 0.00 409 LEU A C 16
ATOM 23931 O O . LEU A 1 83 ? -17.156 28.762 -16.512 1.00 0.00 409 LEU A O 16
ATOM 23947 N N . ASN A 1 84 ? -18.727 28.665 -14.933 1.00 0.00 410 ASN A N 16
ATOM 23948 C CA . ASN A 1 84 ? -19.733 27.995 -15.786 1.00 0.00 410 ASN A CA 16
ATOM 23949 C C . ASN A 1 84 ? -20.398 28.951 -16.804 1.00 0.00 410 ASN A C 16
ATOM 23950 O O . ASN A 1 84 ? -21.583 29.271 -16.700 1.00 0.00 410 ASN A O 16
ATOM 23961 N N . ASN A 1 85 ? -19.582 29.434 -17.746 1.00 0.00 411 ASN A N 16
ATOM 23962 C CA . ASN A 1 85 ? -19.788 30.500 -18.751 1.00 0.00 411 ASN A CA 16
ATOM 23963 C C . ASN A 1 85 ? -18.452 31.073 -19.291 1.00 0.00 411 ASN A C 16
ATOM 23964 O O . ASN A 1 85 ? -18.448 31.820 -20.271 1.00 0.00 411 ASN A O 16
ATOM 23975 N N . TYR A 1 86 ? -17.321 30.759 -18.644 1.00 0.00 412 TYR A N 16
ATOM 23976 C CA . TYR A 1 86 ? -15.988 31.290 -18.897 1.00 0.00 412 TYR A CA 16
ATOM 23977 C C . TYR A 1 86 ? -15.527 31.065 -20.350 1.00 0.00 412 TYR A C 16
ATOM 23978 O O . TYR A 1 86 ? -15.394 29.926 -20.800 1.00 0.00 412 TYR A O 16
ATOM 23996 N N . ASN A 1 87 ? -15.293 32.157 -21.086 1.00 0.00 413 ASN A N 16
ATOM 23997 C CA . ASN A 1 87 ? -14.803 32.125 -22.467 1.00 0.00 413 ASN A CA 16
ATOM 23998 C C . ASN A 1 87 ? -13.267 32.031 -22.493 1.00 0.00 413 ASN A C 16
ATOM 23999 O O . ASN A 1 87 ? -12.571 32.841 -21.876 1.00 0.00 413 ASN A O 16
ATOM 24010 N N . TYR A 1 88 ? -12.744 31.042 -23.217 1.00 0.00 414 TYR A N 16
ATOM 24011 C CA . TYR A 1 88 ? -11.342 30.630 -23.185 1.00 0.00 414 TYR A CA 16
ATOM 24012 C C . TYR A 1 88 ? -10.895 30.075 -24.550 1.00 0.00 414 TYR A C 16
ATOM 24013 O O . TYR A 1 88 ? -11.420 29.066 -25.024 1.00 0.00 414 TYR A O 16
ATOM 24031 N N . GLY A 1 89 ? -9.965 30.762 -25.230 1.00 0.00 415 GLY A N 16
ATOM 24032 C CA . GLY A 1 89 ? -9.487 30.365 -26.569 1.00 0.00 415 GLY A CA 16
ATOM 24033 C C . GLY A 1 89 ? -10.498 30.601 -27.703 1.00 0.00 415 GLY A C 16
ATOM 24034 O O . GLY A 1 89 ? -10.225 30.222 -28.843 1.00 0.00 415 GLY A O 16
ATOM 24038 N N . GLY A 1 90 ? -11.682 31.147 -27.391 1.00 0.00 416 GLY A N 16
ATOM 24039 C CA . GLY A 1 90 ? -12.865 31.198 -28.264 1.00 0.00 416 GLY A CA 16
ATOM 24040 C C . GLY A 1 90 ? -13.926 30.140 -27.929 1.00 0.00 416 GLY A C 16
ATOM 24041 O O . GLY A 1 90 ? -14.989 30.135 -28.554 1.00 0.00 416 GLY A O 16
ATOM 24045 N N . CYS A 1 91 ? -13.664 29.265 -26.949 1.00 0.00 417 CYS A N 16
ATOM 24046 C CA . CYS A 1 91 ? -14.569 28.219 -26.464 1.00 0.00 417 CYS A CA 16
ATOM 24047 C C . CYS A 1 91 ? -15.169 28.615 -25.102 1.00 0.00 417 CYS A C 16
ATOM 24048 O O . CYS A 1 91 ? -14.440 28.918 -24.160 1.00 0.00 417 CYS A O 16
ATOM 24056 N N . SER A 1 92 ? -16.493 28.578 -24.960 1.00 0.00 418 SER A N 16
ATOM 24057 C CA . SER A 1 92 ? -17.136 28.696 -23.642 1.00 0.00 418 SER A CA 16
ATOM 24058 C C . SER A 1 92 ? -17.025 27.361 -22.888 1.00 0.00 418 SER A C 16
ATOM 24059 O O . SER A 1 92 ? -17.429 26.317 -23.413 1.00 0.00 418 SER A O 16
ATOM 24067 N N . LEU A 1 93 ? -16.455 27.364 -21.677 1.00 0.00 419 LEU A N 16
ATOM 24068 C CA . LEU A 1 93 ? -16.299 26.150 -20.873 1.00 0.00 419 LEU A CA 16
ATOM 24069 C C . LEU A 1 93 ? -17.595 25.822 -20.123 1.00 0.00 419 LEU A C 16
ATOM 24070 O O . LEU A 1 93 ? -18.253 26.707 -19.565 1.00 0.00 419 LEU A O 16
ATOM 24086 N N . GLN A 1 94 ? -17.932 24.535 -20.070 1.00 0.00 420 GLN A N 16
ATOM 24087 C CA . GLN A 1 94 ? -18.993 24.006 -19.216 1.00 0.00 420 GLN A CA 16
ATOM 24088 C C . GLN A 1 94 ? -18.351 23.438 -17.944 1.00 0.00 420 GLN A C 16
ATOM 24089 O O . GLN A 1 94 ? -17.321 22.766 -18.010 1.00 0.00 420 GLN A O 16
ATOM 24103 N N . ILE A 1 95 ? -18.930 23.722 -16.777 1.00 0.00 421 ILE A N 16
ATOM 24104 C CA . ILE A 1 95 ? -18.347 23.387 -15.467 1.00 0.00 421 ILE A CA 16
ATOM 24105 C C . ILE A 1 95 ? -19.438 22.801 -14.565 1.00 0.00 421 ILE A C 16
ATOM 24106 O O . ILE A 1 95 ? -20.582 23.256 -14.569 1.00 0.00 421 ILE A O 16
ATOM 24122 N N . SER A 1 96 ? -19.079 21.812 -13.761 1.00 0.00 422 SER A N 16
ATOM 24123 C CA . SER A 1 96 ? -19.979 21.108 -12.844 1.00 0.00 422 SER A CA 16
ATOM 24124 C C . SER A 1 96 ? -19.179 20.454 -11.712 1.00 0.00 422 SER A C 16
ATOM 24125 O O . SER A 1 96 ? -17.949 20.510 -11.685 1.00 0.00 422 SER A O 16
ATOM 24133 N N . TYR A 1 97 ? -19.850 19.745 -10.805 1.00 0.00 423 TYR A N 16
ATOM 24134 C CA . TYR A 1 97 ? -19.166 18.702 -10.041 1.00 0.00 423 TYR A CA 16
ATOM 24135 C C . TYR A 1 97 ? -18.808 17.542 -10.986 1.00 0.00 423 TYR A C 16
ATOM 24136 O O . TYR A 1 97 ? -19.538 17.247 -11.937 1.00 0.00 423 TYR A O 16
ATOM 24154 N N . ALA A 1 98 ? -17.691 16.877 -10.712 1.00 0.00 424 ALA A N 16
ATOM 24155 C CA . ALA A 1 98 ? -17.423 15.499 -11.125 1.00 0.00 424 ALA A CA 16
ATOM 24156 C C . ALA A 1 98 ? -18.383 14.533 -10.409 1.00 0.00 424 ALA A C 16
ATOM 24157 O O . ALA A 1 98 ? -19.214 14.959 -9.612 1.00 0.00 424 ALA A O 16
ATOM 24164 N N . ARG A 1 99 ? -18.254 13.235 -10.670 1.00 0.00 425 ARG A N 16
ATOM 24165 C CA . ARG A 1 99 ? -19.063 12.170 -10.062 1.00 0.00 425 ARG A CA 16
ATOM 24166 C C . ARG A 1 99 ? -18.156 11.164 -9.351 1.00 0.00 425 ARG A C 16
ATOM 24167 O O . ARG A 1 99 ? -17.896 11.310 -8.157 1.00 0.00 425 ARG A O 16
ATOM 24188 N N . ARG A 1 100 ? -17.626 10.184 -10.085 1.00 0.00 426 ARG A N 16
ATOM 24189 C CA . ARG A 1 100 ? -16.675 9.209 -9.555 1.00 0.00 426 ARG A CA 16
ATOM 24190 C C . ARG A 1 100 ? -15.235 9.726 -9.645 1.00 0.00 426 ARG A C 16
ATOM 24191 O O . ARG A 1 100 ? -14.495 9.416 -10.572 1.00 0.00 426 ARG A O 16
ATOM 24212 N N . ASP A 1 101 ? -14.857 10.404 -8.576 1.00 0.00 427 ASP A N 16
ATOM 24213 C CA . ASP A 1 101 ? -13.472 10.753 -8.192 1.00 0.00 427 ASP A CA 16
ATOM 24214 C C . ASP A 1 101 ? -12.837 11.865 -9.063 1.00 0.00 427 ASP A C 16
ATOM 24215 O O . ASP A 1 101 ? -11.601 11.837 -9.275 1.00 0.00 427 ASP A O 16
ATOM 24225 N N . GLY A 1 1 ? 8.409 -2.852 -6.033 1.00 0.00 327 GLY A N 17
ATOM 24226 C CA . GLY A 1 1 ? 8.098 -2.166 -7.309 1.00 0.00 327 GLY A CA 17
ATOM 24227 C C . GLY A 1 1 ? 8.689 -0.761 -7.358 1.00 0.00 327 GLY A C 17
ATOM 24228 O O . GLY A 1 1 ? 9.791 -0.526 -6.861 1.00 0.00 327 GLY A O 17
ATOM 24234 N N . SER A 1 2 ? 7.964 0.193 -7.945 1.00 0.00 328 SER A N 17
ATOM 24235 C CA . SER A 1 2 ? 8.390 1.596 -8.118 1.00 0.00 328 SER A CA 17
ATOM 24236 C C . SER A 1 2 ? 7.195 2.542 -8.374 1.00 0.00 328 SER A C 17
ATOM 24237 O O . SER A 1 2 ? 6.088 2.101 -8.702 1.00 0.00 328 SER A O 17
ATOM 24245 N N . HIS A 1 3 ? 7.414 3.855 -8.215 1.00 0.00 329 HIS A N 17
ATOM 24246 C CA . HIS A 1 3 ? 6.404 4.915 -8.372 1.00 0.00 329 HIS A CA 17
ATOM 24247 C C . HIS A 1 3 ? 7.045 6.288 -8.685 1.00 0.00 329 HIS A C 17
ATOM 24248 O O . HIS A 1 3 ? 8.107 6.619 -8.149 1.00 0.00 329 HIS A O 17
ATOM 24262 N N . ILE A 1 4 ? 6.373 7.093 -9.522 1.00 0.00 330 ILE A N 17
ATOM 24263 C CA . ILE A 1 4 ? 6.750 8.483 -9.867 1.00 0.00 330 ILE A CA 17
ATOM 24264 C C . ILE A 1 4 ? 5.541 9.431 -9.990 1.00 0.00 330 ILE A C 17
ATOM 24265 O O . ILE A 1 4 ? 5.574 10.507 -9.393 1.00 0.00 330 ILE A O 17
ATOM 24281 N N . ASP A 1 5 ? 4.479 9.052 -10.722 1.00 0.00 331 ASP A N 17
ATOM 24282 C CA . ASP A 1 5 ? 3.394 9.987 -11.098 1.00 0.00 331 ASP A CA 17
ATOM 24283 C C . ASP A 1 5 ? 2.048 9.342 -11.491 1.00 0.00 331 ASP A C 17
ATOM 24284 O O . ASP A 1 5 ? 1.102 10.059 -11.809 1.00 0.00 331 ASP A O 17
ATOM 24293 N N . GLU A 1 6 ? 1.920 8.008 -11.470 1.00 0.00 332 GLU A N 17
ATOM 24294 C CA . GLU A 1 6 ? 0.732 7.312 -12.002 1.00 0.00 332 GLU A CA 17
ATOM 24295 C C . GLU A 1 6 ? -0.582 7.673 -11.283 1.00 0.00 332 GLU A C 17
ATOM 24296 O O . GLU A 1 6 ? -1.661 7.532 -11.859 1.00 0.00 332 GLU A O 17
ATOM 24308 N N . THR A 1 7 ? -0.513 8.203 -10.055 1.00 0.00 333 THR A N 17
ATOM 24309 C CA . THR A 1 7 ? -1.682 8.719 -9.332 1.00 0.00 333 THR A CA 17
ATOM 24310 C C . THR A 1 7 ? -2.258 9.993 -9.952 1.00 0.00 333 THR A C 17
ATOM 24311 O O . THR A 1 7 ? -3.456 10.228 -9.815 1.00 0.00 333 THR A O 17
ATOM 24322 N N . ALA A 1 8 ? -1.479 10.783 -10.701 1.00 0.00 334 ALA A N 17
ATOM 24323 C CA . ALA A 1 8 ? -2.034 11.917 -11.447 1.00 0.00 334 ALA A CA 17
ATOM 24324 C C . ALA A 1 8 ? -2.908 11.478 -12.639 1.00 0.00 334 ALA A C 17
ATOM 24325 O O . ALA A 1 8 ? -3.803 12.219 -13.047 1.00 0.00 334 ALA A O 17
ATOM 24332 N N . ALA A 1 9 ? -2.717 10.255 -13.150 1.00 0.00 335 ALA A N 17
ATOM 24333 C CA . ALA A 1 9 ? -3.662 9.614 -14.064 1.00 0.00 335 ALA A CA 17
ATOM 24334 C C . ALA A 1 9 ? -4.905 9.148 -13.296 1.00 0.00 335 ALA A C 17
ATOM 24335 O O . ALA A 1 9 ? -6.032 9.465 -13.678 1.00 0.00 335 ALA A O 17
ATOM 24342 N N . LYS A 1 10 ? -4.711 8.466 -12.162 1.00 0.00 336 LYS A N 17
ATOM 24343 C CA . LYS A 1 10 ? -5.788 7.963 -11.303 1.00 0.00 336 LYS A CA 17
ATOM 24344 C C . LYS A 1 10 ? -6.749 9.077 -10.831 1.00 0.00 336 LYS A C 17
ATOM 24345 O O . LYS A 1 10 ? -7.958 8.860 -10.777 1.00 0.00 336 LYS A O 17
ATOM 24364 N N . PHE A 1 11 ? -6.228 10.291 -10.603 1.00 0.00 337 PHE A N 17
ATOM 24365 C CA . PHE A 1 11 ? -6.984 11.506 -10.281 1.00 0.00 337 PHE A CA 17
ATOM 24366 C C . PHE A 1 11 ? -8.029 11.888 -11.361 1.00 0.00 337 PHE A C 17
ATOM 24367 O O . PHE A 1 11 ? -9.042 12.511 -11.046 1.00 0.00 337 PHE A O 17
ATOM 24384 N N . THR A 1 12 ? -7.800 11.517 -12.631 1.00 0.00 338 THR A N 17
ATOM 24385 C CA . THR A 1 12 ? -8.706 11.755 -13.780 1.00 0.00 338 THR A CA 17
ATOM 24386 C C . THR A 1 12 ? -9.397 10.486 -14.289 1.00 0.00 338 THR A C 17
ATOM 24387 O O . THR A 1 12 ? -10.410 10.572 -14.981 1.00 0.00 338 THR A O 17
ATOM 24398 N N . GLU A 1 13 ? -8.868 9.308 -13.975 1.00 0.00 339 GLU A N 17
ATOM 24399 C CA . GLU A 1 13 ? -9.304 8.017 -14.499 1.00 0.00 339 GLU A CA 17
ATOM 24400 C C . GLU A 1 13 ? -10.593 7.597 -13.802 1.00 0.00 339 GLU A C 17
ATOM 24401 O O . GLU A 1 13 ? -10.682 7.588 -12.572 1.00 0.00 339 GLU A O 17
ATOM 24413 N N . GLY A 1 14 ? -11.613 7.276 -14.597 1.00 0.00 340 GLY A N 17
ATOM 24414 C CA . GLY A 1 14 ? -12.904 6.837 -14.089 1.00 0.00 340 GLY A CA 17
ATOM 24415 C C . GLY A 1 14 ? -13.842 8.013 -13.837 1.00 0.00 340 GLY A C 17
ATOM 24416 O O . GLY A 1 14 ? -15.017 7.774 -13.567 1.00 0.00 340 GLY A O 17
ATOM 24420 N N . VAL A 1 15 ? -13.356 9.261 -13.955 1.00 0.00 341 VAL A N 17
ATOM 24421 C CA . VAL A 1 15 ? -14.194 10.449 -13.758 1.00 0.00 341 VAL A CA 17
ATOM 24422 C C . VAL A 1 15 ? -15.126 10.731 -14.939 1.00 0.00 341 VAL A C 17
ATOM 24423 O O . VAL A 1 15 ? -14.774 10.526 -16.100 1.00 0.00 341 VAL A O 17
ATOM 24436 N N . ASN A 1 16 ? -16.321 11.230 -14.604 1.00 0.00 342 ASN A N 17
ATOM 24437 C CA . ASN A 1 16 ? -17.454 11.494 -15.498 1.00 0.00 342 ASN A CA 17
ATOM 24438 C C . ASN A 1 16 ? -18.179 12.777 -15.019 1.00 0.00 342 ASN A C 17
ATOM 24439 O O . ASN A 1 16 ? -18.039 13.111 -13.839 1.00 0.00 342 ASN A O 17
ATOM 24450 N N . PRO A 1 17 ? -18.977 13.473 -15.849 1.00 0.00 343 PRO A N 17
ATOM 24451 C CA . PRO A 1 17 ? -19.750 14.646 -15.428 1.00 0.00 343 PRO A CA 17
ATOM 24452 C C . PRO A 1 17 ? -20.962 14.269 -14.562 1.00 0.00 343 PRO A C 17
ATOM 24453 O O . PRO A 1 17 ? -21.472 13.151 -14.646 1.00 0.00 343 PRO A O 17
ATOM 24464 N N . GLY A 1 18 ? -21.457 15.235 -13.780 1.00 0.00 344 GLY A N 17
ATOM 24465 C CA . GLY A 1 18 ? -22.807 15.221 -13.200 1.00 0.00 344 GLY A CA 17
ATOM 24466 C C . GLY A 1 18 ? -22.931 14.544 -11.834 1.00 0.00 344 GLY A C 17
ATOM 24467 O O . GLY A 1 18 ? -23.830 13.719 -11.652 1.00 0.00 344 GLY A O 17
ATOM 24471 N N . GLY A 1 19 ? -22.057 14.870 -10.873 1.00 0.00 345 GLY A N 17
ATOM 24472 C CA . GLY A 1 19 ? -22.127 14.359 -9.498 1.00 0.00 345 GLY A CA 17
ATOM 24473 C C . GLY A 1 19 ? -23.058 15.183 -8.610 1.00 0.00 345 GLY A C 17
ATOM 24474 O O . GLY A 1 19 ? -23.348 16.346 -8.891 1.00 0.00 345 GLY A O 17
ATOM 24478 N N . ASP A 1 20 ? -23.491 14.586 -7.499 1.00 0.00 346 ASP A N 17
ATOM 24479 C CA . ASP A 1 20 ? -24.381 15.219 -6.519 1.00 0.00 346 ASP A CA 17
ATOM 24480 C C . ASP A 1 20 ? -23.585 15.787 -5.336 1.00 0.00 346 ASP A C 17
ATOM 24481 O O . ASP A 1 20 ? -23.445 15.165 -4.282 1.00 0.00 346 ASP A O 17
ATOM 24490 N N . ARG A 1 21 ? -23.050 16.991 -5.559 1.00 0.00 347 ARG A N 17
ATOM 24491 C CA . ARG A 1 21 ? -22.425 17.866 -4.567 1.00 0.00 347 ARG A CA 17
ATOM 24492 C C . ARG A 1 21 ? -21.381 17.146 -3.683 1.00 0.00 347 ARG A C 17
ATOM 24493 O O . ARG A 1 21 ? -21.545 17.006 -2.469 1.00 0.00 347 ARG A O 17
ATOM 24514 N N . ASN A 1 22 ? -20.283 16.722 -4.316 1.00 0.00 348 ASN A N 17
ATOM 24515 C CA . ASN A 1 22 ? -19.079 16.189 -3.642 1.00 0.00 348 ASN A CA 17
ATOM 24516 C C . ASN A 1 22 ? -17.992 17.285 -3.547 1.00 0.00 348 ASN A C 17
ATOM 24517 O O . ASN A 1 22 ? -18.343 18.419 -3.234 1.00 0.00 348 ASN A O 17
ATOM 24528 N N . CYS A 1 23 ? -16.705 17.007 -3.819 1.00 0.00 349 CYS A N 17
ATOM 24529 C CA . CYS A 1 23 ? -15.610 17.996 -3.751 1.00 0.00 349 CYS A CA 17
ATOM 24530 C C . CYS A 1 23 ? -14.671 18.056 -4.985 1.00 0.00 349 CYS A C 17
ATOM 24531 O O . CYS A 1 23 ? -13.777 18.907 -5.033 1.00 0.00 349 CYS A O 17
ATOM 24539 N N . PHE A 1 24 ? -14.894 17.218 -6.008 1.00 0.00 350 PHE A N 17
ATOM 24540 C CA . PHE A 1 24 ? -14.183 17.287 -7.291 1.00 0.00 350 PHE A CA 17
ATOM 24541 C C . PHE A 1 24 ? -14.999 18.059 -8.334 1.00 0.00 350 PHE A C 17
ATOM 24542 O O . PHE A 1 24 ? -16.188 17.825 -8.541 1.00 0.00 350 PHE A O 17
ATOM 24559 N N . ILE A 1 25 ? -14.319 18.931 -9.062 1.00 0.00 351 ILE A N 17
ATOM 24560 C CA . ILE A 1 25 ? -14.853 19.745 -10.156 1.00 0.00 351 ILE A CA 17
ATOM 24561 C C . ILE A 1 25 ? -14.512 19.057 -11.468 1.00 0.00 351 ILE A C 17
ATOM 24562 O O . ILE A 1 25 ? -13.366 18.646 -11.657 1.00 0.00 351 ILE A O 17
ATOM 24578 N N . TYR A 1 26 ? -15.486 18.982 -12.365 1.00 0.00 352 TYR A N 17
ATOM 24579 C CA . TYR A 1 26 ? -15.334 18.524 -13.741 1.00 0.00 352 TYR A CA 17
ATOM 24580 C C . TYR A 1 26 ? -15.503 19.721 -14.693 1.00 0.00 352 TYR A C 17
ATOM 24581 O O . TYR A 1 26 ? -16.438 20.515 -14.553 1.00 0.00 352 TYR A O 17
ATOM 24599 N N . CYS A 1 27 ? -14.586 19.878 -15.646 1.00 0.00 353 CYS A N 17
ATOM 24600 C CA . CYS A 1 27 ? -14.455 21.057 -16.500 1.00 0.00 353 CYS A CA 17
ATOM 24601 C C . CYS A 1 27 ? -14.292 20.570 -17.938 1.00 0.00 353 CYS A C 17
ATOM 24602 O O . CYS A 1 27 ? -13.492 19.676 -18.182 1.00 0.00 353 CYS A O 17
ATOM 24610 N N . SER A 1 28 ? -15.031 21.121 -18.890 1.00 0.00 354 SER A N 17
ATOM 24611 C CA . SER A 1 28 ? -15.169 20.550 -20.234 1.00 0.00 354 SER A CA 17
ATOM 24612 C C . SER A 1 28 ? -15.260 21.636 -21.317 1.00 0.00 354 SER A C 17
ATOM 24613 O O . SER A 1 28 ? -15.556 22.798 -21.030 1.00 0.00 354 SER A O 17
ATOM 24621 N N . ASN A 1 29 ? -14.959 21.256 -22.563 1.00 0.00 355 ASN A N 17
ATOM 24622 C CA . ASN A 1 29 ? -14.813 22.132 -23.729 1.00 0.00 355 ASN A CA 17
ATOM 24623 C C . ASN A 1 29 ? -13.582 23.065 -23.629 1.00 0.00 355 ASN A C 17
ATOM 24624 O O . ASN A 1 29 ? -13.575 24.161 -24.196 1.00 0.00 355 ASN A O 17
ATOM 24635 N N . LEU A 1 30 ? -12.518 22.651 -22.921 1.00 0.00 356 LEU A N 17
ATOM 24636 C CA . LEU A 1 30 ? -11.229 23.349 -22.956 1.00 0.00 356 LEU A CA 17
ATOM 24637 C C . LEU A 1 30 ? -10.611 23.212 -24.369 1.00 0.00 356 LEU A C 17
ATOM 24638 O O . LEU A 1 30 ? -10.791 22.161 -24.997 1.00 0.00 356 LEU A O 17
ATOM 24654 N N . PRO A 1 31 ? -9.886 24.229 -24.879 1.00 0.00 357 PRO A N 17
ATOM 24655 C CA . PRO A 1 31 ? -9.229 24.161 -26.179 1.00 0.00 357 PRO A CA 17
ATOM 24656 C C . PRO A 1 31 ? -8.060 23.166 -26.137 1.00 0.00 357 PRO A C 17
ATOM 24657 O O . PRO A 1 31 ? -7.442 22.968 -25.092 1.00 0.00 357 PRO A O 17
ATOM 24668 N N . PHE A 1 32 ? -7.732 22.540 -27.270 1.00 0.00 358 PHE A N 17
ATOM 24669 C CA . PHE A 1 32 ? -6.760 21.437 -27.317 1.00 0.00 358 PHE A CA 17
ATOM 24670 C C . PHE A 1 32 ? -5.287 21.871 -27.165 1.00 0.00 358 PHE A C 17
ATOM 24671 O O . PHE A 1 32 ? -4.407 21.023 -27.017 1.00 0.00 358 PHE A O 17
ATOM 24688 N N . SER A 1 33 ? -5.005 23.179 -27.141 1.00 0.00 359 SER A N 17
ATOM 24689 C CA . SER A 1 33 ? -3.669 23.741 -26.864 1.00 0.00 359 SER A CA 17
ATOM 24690 C C . SER A 1 33 ? -3.363 23.887 -25.351 1.00 0.00 359 SER A C 17
ATOM 24691 O O . SER A 1 33 ? -2.290 24.385 -24.985 1.00 0.00 359 SER A O 17
ATOM 24699 N N . THR A 1 34 ? -4.303 23.496 -24.474 1.00 0.00 360 THR A N 17
ATOM 24700 C CA . THR A 1 34 ? -4.216 23.595 -23.008 1.00 0.00 360 THR A CA 17
ATOM 24701 C C . THR A 1 34 ? -3.146 22.658 -22.429 1.00 0.00 360 THR A C 17
ATOM 24702 O O . THR A 1 34 ? -2.947 21.545 -22.919 1.00 0.00 360 THR A O 17
ATOM 24713 N N . ALA A 1 35 ? -2.510 23.098 -21.339 1.00 0.00 361 ALA A N 17
ATOM 24714 C CA . ALA A 1 35 ? -1.616 22.322 -20.466 1.00 0.00 361 ALA A CA 17
ATOM 24715 C C . ALA A 1 35 ? -2.017 22.503 -18.989 1.00 0.00 361 ALA A C 17
ATOM 24716 O O . ALA A 1 35 ? -2.735 23.448 -18.672 1.00 0.00 361 ALA A O 17
ATOM 24723 N N . ARG A 1 36 ? -1.508 21.658 -18.076 1.00 0.00 362 ARG A N 17
ATOM 24724 C CA . ARG A 1 36 ? -1.837 21.675 -16.630 1.00 0.00 362 ARG A CA 17
ATOM 24725 C C . ARG A 1 36 ? -1.755 23.074 -15.981 1.00 0.00 362 ARG A C 17
ATOM 24726 O O . ARG A 1 36 ? -2.522 23.392 -15.075 1.00 0.00 362 ARG A O 17
ATOM 24747 N N . SER A 1 37 ? -0.853 23.931 -16.464 1.00 0.00 363 SER A N 17
ATOM 24748 C CA . SER A 1 37 ? -0.685 25.315 -15.998 1.00 0.00 363 SER A CA 17
ATOM 24749 C C . SER A 1 37 ? -1.926 26.214 -16.200 1.00 0.00 363 SER A C 17
ATOM 24750 O O . SER A 1 37 ? -2.023 27.256 -15.552 1.00 0.00 363 SER A O 17
ATOM 24758 N N . ASP A 1 38 ? -2.890 25.826 -17.050 1.00 0.00 364 ASP A N 17
ATOM 24759 C CA . ASP A 1 38 ? -4.159 26.543 -17.227 1.00 0.00 364 ASP A CA 17
ATOM 24760 C C . ASP A 1 38 ? -5.048 26.484 -15.974 1.00 0.00 364 ASP A C 17
ATOM 24761 O O . ASP A 1 38 ? -5.824 27.403 -15.718 1.00 0.00 364 ASP A O 17
ATOM 24770 N N . LEU A 1 39 ? -4.932 25.411 -15.185 1.00 0.00 365 LEU A N 17
ATOM 24771 C CA . LEU A 1 39 ? -5.874 25.117 -14.107 1.00 0.00 365 LEU A CA 17
ATOM 24772 C C . LEU A 1 39 ? -5.756 26.172 -13.005 1.00 0.00 365 LEU A C 17
ATOM 24773 O O . LEU A 1 39 ? -6.696 26.923 -12.752 1.00 0.00 365 LEU A O 17
ATOM 24789 N N . PHE A 1 40 ? -4.567 26.305 -12.418 1.00 0.00 366 PHE A N 17
ATOM 24790 C CA . PHE A 1 40 ? -4.275 27.259 -11.346 1.00 0.00 366 PHE A CA 17
ATOM 24791 C C . PHE A 1 40 ? -4.320 28.733 -11.816 1.00 0.00 366 PHE A C 17
ATOM 24792 O O . PHE A 1 40 ? -4.283 29.643 -10.989 1.00 0.00 366 PHE A O 17
ATOM 24809 N N . ASP A 1 41 ? -4.435 28.976 -13.125 1.00 0.00 367 ASP A N 17
ATOM 24810 C CA . ASP A 1 41 ? -4.631 30.296 -13.741 1.00 0.00 367 ASP A CA 17
ATOM 24811 C C . ASP A 1 41 ? -6.029 30.887 -13.487 1.00 0.00 367 ASP A C 17
ATOM 24812 O O . ASP A 1 41 ? -6.155 32.076 -13.184 1.00 0.00 367 ASP A O 17
ATOM 24821 N N . LEU A 1 42 ? -7.068 30.052 -13.617 1.00 0.00 368 LEU A N 17
ATOM 24822 C CA . LEU A 1 42 ? -8.484 30.445 -13.557 1.00 0.00 368 LEU A CA 17
ATOM 24823 C C . LEU A 1 42 ? -9.233 29.862 -12.355 1.00 0.00 368 LEU A C 17
ATOM 24824 O O . LEU A 1 42 ? -10.202 30.465 -11.891 1.00 0.00 368 LEU A O 17
ATOM 24840 N N . PHE A 1 43 ? -8.748 28.751 -11.797 1.00 0.00 369 PHE A N 17
ATOM 24841 C CA . PHE A 1 43 ? -9.237 28.195 -10.539 1.00 0.00 369 PHE A CA 17
ATOM 24842 C C . PHE A 1 43 ? -8.514 28.807 -9.327 1.00 0.00 369 PHE A C 17
ATOM 24843 O O . PHE A 1 43 ? -9.139 29.028 -8.292 1.00 0.00 369 PHE A O 17
ATOM 24860 N N . GLY A 1 44 ? -7.229 29.167 -9.459 1.00 0.00 370 GLY A N 17
ATOM 24861 C CA . GLY A 1 44 ? -6.410 29.738 -8.375 1.00 0.00 370 GLY A CA 17
ATOM 24862 C C . GLY A 1 44 ? -7.008 30.954 -7.637 1.00 0.00 370 GLY A C 17
ATOM 24863 O O . GLY A 1 44 ? -6.879 30.991 -6.411 1.00 0.00 370 GLY A O 17
ATOM 24867 N N . PRO A 1 45 ? -7.682 31.921 -8.304 1.00 0.00 371 PRO A N 17
ATOM 24868 C CA . PRO A 1 45 ? -8.327 33.049 -7.624 1.00 0.00 371 PRO A CA 17
ATOM 24869 C C . PRO A 1 45 ? -9.697 32.716 -6.994 1.00 0.00 371 PRO A C 17
ATOM 24870 O O . PRO A 1 45 ? -10.274 33.584 -6.339 1.00 0.00 371 PRO A O 17
ATOM 24881 N N . ILE A 1 46 ? -10.226 31.491 -7.148 1.00 0.00 372 ILE A N 17
ATOM 24882 C CA . ILE A 1 46 ? -11.497 31.064 -6.524 1.00 0.00 372 ILE A CA 17
ATOM 24883 C C . ILE A 1 46 ? -11.281 30.620 -5.067 1.00 0.00 372 ILE A C 17
ATOM 24884 O O . ILE A 1 46 ? -12.068 30.977 -4.187 1.00 0.00 372 ILE A O 17
ATOM 24900 N N . GLY A 1 47 ? -10.198 29.874 -4.812 1.00 0.00 373 GLY A N 17
ATOM 24901 C CA . GLY A 1 47 ? -9.825 29.320 -3.504 1.00 0.00 373 GLY A CA 17
ATOM 24902 C C . GLY A 1 47 ? -8.611 28.394 -3.588 1.00 0.00 373 GLY A C 17
ATOM 24903 O O . GLY A 1 47 ? -7.873 28.414 -4.574 1.00 0.00 373 GLY A O 17
ATOM 24907 N N . LYS A 1 48 ? -8.401 27.559 -2.565 1.00 0.00 374 LYS A N 17
ATOM 24908 C CA . LYS A 1 48 ? -7.262 26.631 -2.508 1.00 0.00 374 LYS A CA 17
ATOM 24909 C C . LYS A 1 48 ? -7.580 25.265 -3.155 1.00 0.00 374 LYS A C 17
ATOM 24910 O O . LYS A 1 48 ? -8.269 24.421 -2.572 1.00 0.00 374 LYS A O 17
ATOM 24929 N N . ILE A 1 49 ? -7.034 25.035 -4.356 1.00 0.00 375 ILE A N 17
ATOM 24930 C CA . ILE A 1 49 ? -7.029 23.726 -5.036 1.00 0.00 375 ILE A CA 17
ATOM 24931 C C . ILE A 1 49 ? -6.160 22.755 -4.220 1.00 0.00 375 ILE A C 17
ATOM 24932 O O . ILE A 1 49 ? -5.011 23.065 -3.892 1.00 0.00 375 ILE A O 17
ATOM 24948 N N . ASN A 1 50 ? -6.692 21.570 -3.928 1.00 0.00 376 ASN A N 17
ATOM 24949 C CA . ASN A 1 50 ? -5.937 20.456 -3.361 1.00 0.00 376 ASN A CA 17
ATOM 24950 C C . ASN A 1 50 ? -5.030 19.783 -4.418 1.00 0.00 376 ASN A C 17
ATOM 24951 O O . ASN A 1 50 ? -3.874 19.465 -4.138 1.00 0.00 376 ASN A O 17
ATOM 24962 N N . ASN A 1 51 ? -5.576 19.573 -5.625 1.00 0.00 377 ASN A N 17
ATOM 24963 C CA . ASN A 1 51 ? -4.960 18.955 -6.811 1.00 0.00 377 ASN A CA 17
ATOM 24964 C C . ASN A 1 51 ? -5.800 19.227 -8.072 1.00 0.00 377 ASN A C 17
ATOM 24965 O O . ASN A 1 51 ? -6.976 19.571 -7.968 1.00 0.00 377 ASN A O 17
ATOM 24976 N N . ALA A 1 52 ? -5.221 19.020 -9.259 1.00 0.00 378 ALA A N 17
ATOM 24977 C CA . ALA A 1 52 ? -5.867 19.285 -10.560 1.00 0.00 378 ALA A CA 17
ATOM 24978 C C . ALA A 1 52 ? -5.083 18.694 -11.748 1.00 0.00 378 ALA A C 17
ATOM 24979 O O . ALA A 1 52 ? -3.856 18.787 -11.784 1.00 0.00 378 ALA A O 17
ATOM 24986 N N . GLU A 1 53 ? -5.788 18.095 -12.719 1.00 0.00 379 GLU A N 17
ATOM 24987 C CA . GLU A 1 53 ? -5.219 17.308 -13.823 1.00 0.00 379 GLU A CA 17
ATOM 24988 C C . GLU A 1 53 ? -6.175 17.291 -15.027 1.00 0.00 379 GLU A C 17
ATOM 24989 O O . GLU A 1 53 ? -7.355 17.643 -14.914 1.00 0.00 379 GLU A O 17
ATOM 25001 N N . LEU A 1 54 ? -5.671 16.848 -16.182 1.00 0.00 380 LEU A N 17
ATOM 25002 C CA . LEU A 1 54 ? -6.392 16.819 -17.460 1.00 0.00 380 LEU A CA 17
ATOM 25003 C C . LEU A 1 54 ? -6.754 15.391 -17.893 1.00 0.00 380 LEU A C 17
ATOM 25004 O O . LEU A 1 54 ? -5.936 14.479 -17.781 1.00 0.00 380 LEU A O 17
ATOM 25020 N N . LYS A 1 55 ? -7.979 15.176 -18.388 1.00 0.00 381 LYS A N 17
ATOM 25021 C CA . LYS A 1 55 ? -8.551 13.828 -18.546 1.00 0.00 381 LYS A CA 17
ATOM 25022 C C . LYS A 1 55 ? -7.971 13.076 -19.776 1.00 0.00 381 LYS A C 17
ATOM 25023 O O . LYS A 1 55 ? -8.140 13.578 -20.891 1.00 0.00 381 LYS A O 17
ATOM 25042 N N . PRO A 1 56 ? -7.317 11.901 -19.612 1.00 0.00 382 PRO A N 17
ATOM 25043 C CA . PRO A 1 56 ? -6.788 11.089 -20.716 1.00 0.00 382 PRO A CA 17
ATOM 25044 C C . PRO A 1 56 ? -7.890 10.240 -21.373 1.00 0.00 382 PRO A C 17
ATOM 25045 O O . PRO A 1 56 ? -9.063 10.336 -21.013 1.00 0.00 382 PRO A O 17
ATOM 25056 N N . GLN A 1 57 ? -7.518 9.407 -22.350 1.00 0.00 383 GLN A N 17
ATOM 25057 C CA . GLN A 1 57 ? -8.437 8.691 -23.240 1.00 0.00 383 GLN A CA 17
ATOM 25058 C C . GLN A 1 57 ? -7.814 7.404 -23.827 1.00 0.00 383 GLN A C 17
ATOM 25059 O O . GLN A 1 57 ? -6.604 7.184 -23.749 1.00 0.00 383 GLN A O 17
ATOM 25073 N N . GLU A 1 58 ? -8.647 6.563 -24.450 1.00 0.00 384 GLU A N 17
ATOM 25074 C CA . GLU A 1 58 ? -8.237 5.358 -25.182 1.00 0.00 384 GLU A CA 17
ATOM 25075 C C . GLU A 1 58 ? -7.383 5.660 -26.435 1.00 0.00 384 GLU A C 17
ATOM 25076 O O . GLU A 1 58 ? -6.327 5.055 -26.636 1.00 0.00 384 GLU A O 17
ATOM 25088 N N . ASN A 1 59 ? -7.832 6.600 -27.280 1.00 0.00 385 ASN A N 17
ATOM 25089 C CA . ASN A 1 59 ? -7.369 6.747 -28.675 1.00 0.00 385 ASN A CA 17
ATOM 25090 C C . ASN A 1 59 ? -6.246 7.796 -28.888 1.00 0.00 385 ASN A C 17
ATOM 25091 O O . ASN A 1 59 ? -5.818 8.036 -30.019 1.00 0.00 385 ASN A O 17
ATOM 25102 N N . GLY A 1 60 ? -5.789 8.473 -27.824 1.00 0.00 386 GLY A N 17
ATOM 25103 C CA . GLY A 1 60 ? -4.729 9.503 -27.868 1.00 0.00 386 GLY A CA 17
ATOM 25104 C C . GLY A 1 60 ? -5.160 10.901 -28.345 1.00 0.00 386 GLY A C 17
ATOM 25105 O O . GLY A 1 60 ? -4.318 11.797 -28.413 1.00 0.00 386 GLY A O 17
ATOM 25109 N N . GLN A 1 61 ? -6.439 11.109 -28.682 1.00 0.00 387 GLN A N 17
ATOM 25110 C CA . GLN A 1 61 ? -6.967 12.376 -29.225 1.00 0.00 387 GLN A CA 17
ATOM 25111 C C . GLN A 1 61 ? -7.455 13.292 -28.085 1.00 0.00 387 GLN A C 17
ATOM 25112 O O . GLN A 1 61 ? -8.159 12.796 -27.202 1.00 0.00 387 GLN A O 17
ATOM 25126 N N . PRO A 1 62 ? -7.114 14.598 -28.061 1.00 0.00 388 PRO A N 17
ATOM 25127 C CA . PRO A 1 62 ? -7.308 15.460 -26.892 1.00 0.00 388 PRO A CA 17
ATOM 25128 C C . PRO A 1 62 ? -8.788 15.575 -26.497 1.00 0.00 388 PRO A C 17
ATOM 25129 O O . PRO A 1 62 ? -9.654 15.818 -27.341 1.00 0.00 388 PRO A O 17
ATOM 25140 N N . THR A 1 63 ? -9.069 15.374 -25.199 1.00 0.00 389 THR A N 17
ATOM 25141 C CA . THR A 1 63 ? -10.434 15.277 -24.655 1.00 0.00 389 THR A CA 17
ATOM 25142 C C . THR A 1 63 ? -11.128 16.629 -24.534 1.00 0.00 389 THR A C 17
ATOM 25143 O O . THR A 1 63 ? -12.354 16.698 -24.634 1.00 0.00 389 THR A O 17
ATOM 25154 N N . GLY A 1 64 ? -10.352 17.688 -24.271 1.00 0.00 390 GLY A N 17
ATOM 25155 C CA . GLY A 1 64 ? -10.872 19.006 -23.895 1.00 0.00 390 GLY A CA 17
ATOM 25156 C C . GLY A 1 64 ? -11.485 19.025 -22.492 1.00 0.00 390 GLY A C 17
ATOM 25157 O O . GLY A 1 64 ? -12.419 19.790 -22.270 1.00 0.00 390 GLY A O 17
ATOM 25161 N N . VAL A 1 65 ? -10.992 18.196 -21.559 1.00 0.00 391 VAL A N 17
ATOM 25162 C CA . VAL A 1 65 ? -11.536 18.057 -20.188 1.00 0.00 391 VAL A CA 17
ATOM 25163 C C . VAL A 1 65 ? -10.443 18.197 -19.129 1.00 0.00 391 VAL A C 17
ATOM 25164 O O . VAL A 1 65 ? -9.368 17.617 -19.263 1.00 0.00 391 VAL A O 17
ATOM 25177 N N . ALA A 1 66 ? -10.765 18.901 -18.040 1.00 0.00 392 ALA A N 17
ATOM 25178 C CA . ALA A 1 66 ? -10.005 18.897 -16.787 1.00 0.00 392 ALA A CA 17
ATOM 25179 C C . ALA A 1 66 ? -10.818 18.395 -15.572 1.00 0.00 392 ALA A C 17
ATOM 25180 O O . ALA A 1 66 ? -12.046 18.468 -15.556 1.00 0.00 392 ALA A O 17
ATOM 25187 N N . VAL A 1 67 ? -10.105 17.936 -14.538 1.00 0.00 393 VAL A N 17
ATOM 25188 C CA . VAL A 1 67 ? -10.635 17.669 -13.185 1.00 0.00 393 VAL A CA 17
ATOM 25189 C C . VAL A 1 67 ? -9.889 18.566 -12.189 1.00 0.00 393 VAL A C 17
ATOM 25190 O O . VAL A 1 67 ? -8.693 18.810 -12.362 1.00 0.00 393 VAL A O 17
ATOM 25203 N N . VAL A 1 68 ? -10.577 19.035 -11.146 1.00 0.00 394 VAL A N 17
ATOM 25204 C CA . VAL A 1 68 ? -10.000 19.862 -10.058 1.00 0.00 394 VAL A CA 17
ATOM 25205 C C . VAL A 1 68 ? -10.526 19.325 -8.717 1.00 0.00 394 VAL A C 17
ATOM 25206 O O . VAL A 1 68 ? -11.587 18.714 -8.690 1.00 0.00 394 VAL A O 17
ATOM 25219 N N . GLU A 1 69 ? -9.802 19.508 -7.613 1.00 0.00 395 GLU A N 17
ATOM 25220 C CA . GLU A 1 69 ? -10.169 19.025 -6.275 1.00 0.00 395 GLU A CA 17
ATOM 25221 C C . GLU A 1 69 ? -9.848 20.131 -5.265 1.00 0.00 395 GLU A C 17
ATOM 25222 O O . GLU A 1 69 ? -8.852 20.832 -5.423 1.00 0.00 395 GLU A O 17
ATOM 25234 N N . TYR A 1 70 ? -10.699 20.335 -4.261 1.00 0.00 396 TYR A N 17
ATOM 25235 C CA . TYR A 1 70 ? -10.686 21.503 -3.363 1.00 0.00 396 TYR A CA 17
ATOM 25236 C C . TYR A 1 70 ? -10.820 21.126 -1.877 1.00 0.00 396 TYR A C 17
ATOM 25237 O O . TYR A 1 70 ? -11.469 20.142 -1.531 1.00 0.00 396 TYR A O 17
ATOM 25255 N N . GLU A 1 71 ? -10.235 21.932 -0.980 1.00 0.00 397 GLU A N 17
ATOM 25256 C CA . GLU A 1 71 ? -10.276 21.625 0.469 1.00 0.00 397 GLU A CA 17
ATOM 25257 C C . GLU A 1 71 ? -11.647 21.798 1.153 1.00 0.00 397 GLU A C 17
ATOM 25258 O O . GLU A 1 71 ? -11.881 21.128 2.164 1.00 0.00 397 GLU A O 17
ATOM 25270 N N . ASN A 1 72 ? -12.566 22.627 0.632 1.00 0.00 398 ASN A N 17
ATOM 25271 C CA . ASN A 1 72 ? -13.902 22.810 1.213 1.00 0.00 398 ASN A CA 17
ATOM 25272 C C . ASN A 1 72 ? -14.972 22.811 0.115 1.00 0.00 398 ASN A C 17
ATOM 25273 O O . ASN A 1 72 ? -14.745 23.312 -0.990 1.00 0.00 398 ASN A O 17
ATOM 25284 N N . LEU A 1 73 ? -16.177 22.325 0.433 1.00 0.00 399 LEU A N 17
ATOM 25285 C CA . LEU A 1 73 ? -17.275 22.224 -0.540 1.00 0.00 399 LEU A CA 17
ATOM 25286 C C . LEU A 1 73 ? -17.823 23.591 -0.968 1.00 0.00 399 LEU A C 17
ATOM 25287 O O . LEU A 1 73 ? -18.348 23.709 -2.072 1.00 0.00 399 LEU A O 17
ATOM 25303 N N . VAL A 1 74 ? -17.638 24.628 -0.146 1.00 0.00 400 VAL A N 17
ATOM 25304 C CA . VAL A 1 74 ? -17.862 26.035 -0.542 1.00 0.00 400 VAL A CA 17
ATOM 25305 C C . VAL A 1 74 ? -16.948 26.494 -1.684 1.00 0.00 400 VAL A C 17
ATOM 25306 O O . VAL A 1 74 ? -17.429 27.190 -2.571 1.00 0.00 400 VAL A O 17
ATOM 25319 N N . ASP A 1 75 ? -15.661 26.107 -1.693 1.00 0.00 401 ASP A N 17
ATOM 25320 C CA . ASP A 1 75 ? -14.705 26.540 -2.724 1.00 0.00 401 ASP A CA 17
ATOM 25321 C C . ASP A 1 75 ? -14.926 25.770 -4.027 1.00 0.00 401 ASP A C 17
ATOM 25322 O O . ASP A 1 75 ? -14.901 26.361 -5.108 1.00 0.00 401 ASP A O 17
ATOM 25331 N N . ALA A 1 76 ? -15.213 24.468 -3.906 1.00 0.00 402 ALA A N 17
ATOM 25332 C CA . ALA A 1 76 ? -15.619 23.621 -5.024 1.00 0.00 402 ALA A CA 17
ATOM 25333 C C . ALA A 1 76 ? -16.896 24.138 -5.715 1.00 0.00 402 ALA A C 17
ATOM 25334 O O . ALA A 1 76 ? -16.896 24.390 -6.922 1.00 0.00 402 ALA A O 17
ATOM 25341 N N . ASP A 1 77 ? -17.977 24.357 -4.960 1.00 0.00 403 ASP A N 17
ATOM 25342 C CA . ASP A 1 77 ? -19.217 24.906 -5.506 1.00 0.00 403 ASP A CA 17
ATOM 25343 C C . ASP A 1 77 ? -19.030 26.304 -6.123 1.00 0.00 403 ASP A C 17
ATOM 25344 O O . ASP A 1 77 ? -19.619 26.582 -7.168 1.00 0.00 403 ASP A O 17
ATOM 25353 N N . PHE A 1 78 ? -18.163 27.152 -5.551 1.00 0.00 404 PHE A N 17
ATOM 25354 C CA . PHE A 1 78 ? -17.869 28.482 -6.097 1.00 0.00 404 PHE A CA 17
ATOM 25355 C C . PHE A 1 78 ? -17.261 28.457 -7.505 1.00 0.00 404 PHE A C 17
ATOM 25356 O O . PHE A 1 78 ? -17.565 29.351 -8.292 1.00 0.00 404 PHE A O 17
ATOM 25373 N N . CYS A 1 79 ? -16.492 27.427 -7.881 1.00 0.00 405 CYS A N 17
ATOM 25374 C CA . CYS A 1 79 ? -16.057 27.246 -9.274 1.00 0.00 405 CYS A CA 17
ATOM 25375 C C . CYS A 1 79 ? -17.247 27.033 -10.204 1.00 0.00 405 CYS A C 17
ATOM 25376 O O . CYS A 1 79 ? -17.331 27.639 -11.268 1.00 0.00 405 CYS A O 17
ATOM 25384 N N . ILE A 1 80 ? -18.187 26.192 -9.784 1.00 0.00 406 ILE A N 17
ATOM 25385 C CA . ILE A 1 80 ? -19.366 25.808 -10.564 1.00 0.00 406 ILE A CA 17
ATOM 25386 C C . ILE A 1 80 ? -20.369 26.981 -10.645 1.00 0.00 406 ILE A C 17
ATOM 25387 O O . ILE A 1 80 ? -21.119 27.076 -11.618 1.00 0.00 406 ILE A O 17
ATOM 25403 N N . GLN A 1 81 ? -20.312 27.932 -9.701 1.00 0.00 407 GLN A N 17
ATOM 25404 C CA . GLN A 1 81 ? -20.985 29.231 -9.814 1.00 0.00 407 GLN A CA 17
ATOM 25405 C C . GLN A 1 81 ? -20.283 30.155 -10.829 1.00 0.00 407 GLN A C 17
ATOM 25406 O O . GLN A 1 81 ? -20.929 30.668 -11.745 1.00 0.00 407 GLN A O 17
ATOM 25420 N N . LYS A 1 82 ? -18.972 30.392 -10.678 1.00 0.00 408 LYS A N 17
ATOM 25421 C CA . LYS A 1 82 ? -18.258 31.455 -11.398 1.00 0.00 408 LYS A CA 17
ATOM 25422 C C . LYS A 1 82 ? -17.785 31.101 -12.821 1.00 0.00 408 LYS A C 17
ATOM 25423 O O . LYS A 1 82 ? -17.837 31.954 -13.709 1.00 0.00 408 LYS A O 17
ATOM 25442 N N . LEU A 1 83 ? -17.313 29.870 -13.055 1.00 0.00 409 LEU A N 17
ATOM 25443 C CA . LEU A 1 83 ? -16.624 29.483 -14.295 1.00 0.00 409 LEU A CA 17
ATOM 25444 C C . LEU A 1 83 ? -17.584 28.978 -15.389 1.00 0.00 409 LEU A C 17
ATOM 25445 O O . LEU A 1 83 ? -17.159 28.821 -16.528 1.00 0.00 409 LEU A O 17
ATOM 25461 N N . ASN A 1 84 ? -18.855 28.685 -15.081 1.00 0.00 410 ASN A N 17
ATOM 25462 C CA . ASN A 1 84 ? -19.768 27.966 -15.990 1.00 0.00 410 ASN A CA 17
ATOM 25463 C C . ASN A 1 84 ? -20.393 28.886 -17.065 1.00 0.00 410 ASN A C 17
ATOM 25464 O O . ASN A 1 84 ? -21.605 29.100 -17.105 1.00 0.00 410 ASN A O 17
ATOM 25475 N N . ASN A 1 85 ? -19.511 29.467 -17.886 1.00 0.00 411 ASN A N 17
ATOM 25476 C CA . ASN A 1 85 ? -19.675 30.552 -18.872 1.00 0.00 411 ASN A CA 17
ATOM 25477 C C . ASN A 1 85 ? -18.318 31.169 -19.310 1.00 0.00 411 ASN A C 17
ATOM 25478 O O . ASN A 1 85 ? -18.271 31.933 -20.275 1.00 0.00 411 ASN A O 17
ATOM 25489 N N . TYR A 1 86 ? -17.218 30.870 -18.606 1.00 0.00 412 TYR A N 17
ATOM 25490 C CA . TYR A 1 86 ? -15.884 31.417 -18.812 1.00 0.00 412 TYR A CA 17
ATOM 25491 C C . TYR A 1 86 ? -15.307 31.070 -20.198 1.00 0.00 412 TYR A C 17
ATOM 25492 O O . TYR A 1 86 ? -15.220 29.898 -20.564 1.00 0.00 412 TYR A O 17
ATOM 25510 N N . ASN A 1 87 ? -14.890 32.084 -20.960 1.00 0.00 413 ASN A N 17
ATOM 25511 C CA . ASN A 1 87 ? -14.231 31.899 -22.259 1.00 0.00 413 ASN A CA 17
ATOM 25512 C C . ASN A 1 87 ? -12.709 31.733 -22.111 1.00 0.00 413 ASN A C 17
ATOM 25513 O O . ASN A 1 87 ? -12.053 32.489 -21.391 1.00 0.00 413 ASN A O 17
ATOM 25524 N N . TYR A 1 88 ? -12.144 30.771 -22.848 1.00 0.00 414 TYR A N 17
ATOM 25525 C CA . TYR A 1 88 ? -10.717 30.436 -22.845 1.00 0.00 414 TYR A CA 17
ATOM 25526 C C . TYR A 1 88 ? -10.275 29.904 -24.220 1.00 0.00 414 TYR A C 17
ATOM 25527 O O . TYR A 1 88 ? -10.803 28.903 -24.706 1.00 0.00 414 TYR A O 17
ATOM 25545 N N . GLY A 1 89 ? -9.374 30.625 -24.902 1.00 0.00 415 GLY A N 17
ATOM 25546 C CA . GLY A 1 89 ? -8.954 30.316 -26.284 1.00 0.00 415 GLY A CA 17
ATOM 25547 C C . GLY A 1 89 ? -9.992 30.652 -27.368 1.00 0.00 415 GLY A C 17
ATOM 25548 O O . GLY A 1 89 ? -9.759 30.348 -28.539 1.00 0.00 415 GLY A O 17
ATOM 25552 N N . GLY A 1 90 ? -11.156 31.201 -26.985 1.00 0.00 416 GLY A N 17
ATOM 25553 C CA . GLY A 1 90 ? -12.355 31.353 -27.830 1.00 0.00 416 GLY A CA 17
ATOM 25554 C C . GLY A 1 90 ? -13.440 30.301 -27.558 1.00 0.00 416 GLY A C 17
ATOM 25555 O O . GLY A 1 90 ? -14.533 30.400 -28.117 1.00 0.00 416 GLY A O 17
ATOM 25559 N N . CYS A 1 91 ? -13.165 29.320 -26.689 1.00 0.00 417 CYS A N 17
ATOM 25560 C CA . CYS A 1 91 ? -14.094 28.264 -26.270 1.00 0.00 417 CYS A CA 17
ATOM 25561 C C . CYS A 1 91 ? -14.721 28.597 -24.904 1.00 0.00 417 CYS A C 17
ATOM 25562 O O . CYS A 1 91 ? -14.005 28.888 -23.948 1.00 0.00 417 CYS A O 17
ATOM 25570 N N . SER A 1 92 ? -16.046 28.532 -24.781 1.00 0.00 418 SER A N 17
ATOM 25571 C CA . SER A 1 92 ? -16.722 28.648 -23.477 1.00 0.00 418 SER A CA 17
ATOM 25572 C C . SER A 1 92 ? -16.612 27.325 -22.705 1.00 0.00 418 SER A C 17
ATOM 25573 O O . SER A 1 92 ? -16.976 26.271 -23.233 1.00 0.00 418 SER A O 17
ATOM 25581 N N . LEU A 1 93 ? -16.107 27.351 -21.466 1.00 0.00 419 LEU A N 17
ATOM 25582 C CA . LEU A 1 93 ? -15.975 26.150 -20.642 1.00 0.00 419 LEU A CA 17
ATOM 25583 C C . LEU A 1 93 ? -17.319 25.784 -20.000 1.00 0.00 419 LEU A C 17
ATOM 25584 O O . LEU A 1 93 ? -18.027 26.635 -19.453 1.00 0.00 419 LEU A O 17
ATOM 25600 N N . GLN A 1 94 ? -17.644 24.495 -20.036 1.00 0.00 420 GLN A N 17
ATOM 25601 C CA . GLN A 1 94 ? -18.741 23.896 -19.283 1.00 0.00 420 GLN A CA 17
ATOM 25602 C C . GLN A 1 94 ? -18.160 23.357 -17.971 1.00 0.00 420 GLN A C 17
ATOM 25603 O O . GLN A 1 94 ? -17.119 22.701 -17.981 1.00 0.00 420 GLN A O 17
ATOM 25617 N N . ILE A 1 95 ? -18.798 23.632 -16.833 1.00 0.00 421 ILE A N 17
ATOM 25618 C CA . ILE A 1 95 ? -18.267 23.296 -15.502 1.00 0.00 421 ILE A CA 17
ATOM 25619 C C . ILE A 1 95 ? -19.381 22.660 -14.670 1.00 0.00 421 ILE A C 17
ATOM 25620 O O . ILE A 1 95 ? -20.524 23.118 -14.678 1.00 0.00 421 ILE A O 17
ATOM 25636 N N . SER A 1 96 ? -19.044 21.616 -13.926 1.00 0.00 422 SER A N 17
ATOM 25637 C CA . SER A 1 96 ? -19.979 20.865 -13.076 1.00 0.00 422 SER A CA 17
ATOM 25638 C C . SER A 1 96 ? -19.249 20.103 -11.959 1.00 0.00 422 SER A C 17
ATOM 25639 O O . SER A 1 96 ? -18.022 20.144 -11.851 1.00 0.00 422 SER A O 17
ATOM 25647 N N . TYR A 1 97 ? -19.989 19.386 -11.113 1.00 0.00 423 TYR A N 17
ATOM 25648 C CA . TYR A 1 97 ? -19.408 18.408 -10.192 1.00 0.00 423 TYR A CA 17
ATOM 25649 C C . TYR A 1 97 ? -19.031 17.124 -10.952 1.00 0.00 423 TYR A C 17
ATOM 25650 O O . TYR A 1 97 ? -19.852 16.566 -11.680 1.00 0.00 423 TYR A O 17
ATOM 25668 N N . ALA A 1 98 ? -17.810 16.622 -10.749 1.00 0.00 424 ALA A N 17
ATOM 25669 C CA . ALA A 1 98 ? -17.399 15.265 -11.126 1.00 0.00 424 ALA A CA 17
ATOM 25670 C C . ALA A 1 98 ? -18.294 14.225 -10.433 1.00 0.00 424 ALA A C 17
ATOM 25671 O O . ALA A 1 98 ? -18.629 14.399 -9.268 1.00 0.00 424 ALA A O 17
ATOM 25678 N N . ARG A 1 99 ? -18.679 13.143 -11.112 1.00 0.00 425 ARG A N 17
ATOM 25679 C CA . ARG A 1 99 ? -19.585 12.118 -10.561 1.00 0.00 425 ARG A CA 17
ATOM 25680 C C . ARG A 1 99 ? -18.854 11.017 -9.782 1.00 0.00 425 ARG A C 17
ATOM 25681 O O . ARG A 1 99 ? -19.308 10.615 -8.711 1.00 0.00 425 ARG A O 17
ATOM 25702 N N . ARG A 1 100 ? -17.707 10.577 -10.306 1.00 0.00 426 ARG A N 17
ATOM 25703 C CA . ARG A 1 100 ? -16.829 9.587 -9.704 1.00 0.00 426 ARG A CA 17
ATOM 25704 C C . ARG A 1 100 ? -15.352 10.006 -9.724 1.00 0.00 426 ARG A C 17
ATOM 25705 O O . ARG A 1 100 ? -14.602 9.676 -10.633 1.00 0.00 426 ARG A O 17
ATOM 25726 N N . ASP A 1 101 ? -14.961 10.618 -8.619 1.00 0.00 427 ASP A N 17
ATOM 25727 C CA . ASP A 1 101 ? -13.566 10.818 -8.161 1.00 0.00 427 ASP A CA 17
ATOM 25728 C C . ASP A 1 101 ? -12.755 11.831 -9.009 1.00 0.00 427 ASP A C 17
ATOM 25729 O O . ASP A 1 101 ? -13.378 12.808 -9.499 1.00 0.00 427 ASP A O 17
ATOM 25739 N N . GLY A 1 1 ? 9.204 6.247 -14.154 1.00 0.00 327 GLY A N 18
ATOM 25740 C CA . GLY A 1 1 ? 7.949 7.032 -14.043 1.00 0.00 327 GLY A CA 18
ATOM 25741 C C . GLY A 1 1 ? 7.697 7.895 -15.275 1.00 0.00 327 GLY A C 18
ATOM 25742 O O . GLY A 1 1 ? 8.627 8.250 -15.997 1.00 0.00 327 GLY A O 18
ATOM 25748 N N . SER A 1 2 ? 6.433 8.252 -15.531 1.00 0.00 328 SER A N 18
ATOM 25749 C CA . SER A 1 2 ? 6.039 9.019 -16.731 1.00 0.00 328 SER A CA 18
ATOM 25750 C C . SER A 1 2 ? 6.269 10.542 -16.586 1.00 0.00 328 SER A C 18
ATOM 25751 O O . SER A 1 2 ? 6.547 11.228 -17.572 1.00 0.00 328 SER A O 18
ATOM 25759 N N . HIS A 1 3 ? 6.218 11.067 -15.352 1.00 0.00 329 HIS A N 18
ATOM 25760 C CA . HIS A 1 3 ? 6.423 12.492 -15.023 1.00 0.00 329 HIS A CA 18
ATOM 25761 C C . HIS A 1 3 ? 6.708 12.720 -13.520 1.00 0.00 329 HIS A C 18
ATOM 25762 O O . HIS A 1 3 ? 7.791 13.184 -13.160 1.00 0.00 329 HIS A O 18
ATOM 25776 N N . ILE A 1 4 ? 5.755 12.363 -12.649 1.00 0.00 330 ILE A N 18
ATOM 25777 C CA . ILE A 1 4 ? 5.776 12.587 -11.189 1.00 0.00 330 ILE A CA 18
ATOM 25778 C C . ILE A 1 4 ? 5.254 11.335 -10.463 1.00 0.00 330 ILE A C 18
ATOM 25779 O O . ILE A 1 4 ? 6.022 10.676 -9.762 1.00 0.00 330 ILE A O 18
ATOM 25795 N N . ASP A 1 5 ? 3.985 10.968 -10.680 1.00 0.00 331 ASP A N 18
ATOM 25796 C CA . ASP A 1 5 ? 3.303 9.819 -10.061 1.00 0.00 331 ASP A CA 18
ATOM 25797 C C . ASP A 1 5 ? 2.116 9.349 -10.920 1.00 0.00 331 ASP A C 18
ATOM 25798 O O . ASP A 1 5 ? 1.349 10.162 -11.439 1.00 0.00 331 ASP A O 18
ATOM 25807 N N . GLU A 1 6 ? 1.931 8.028 -11.024 1.00 0.00 332 GLU A N 18
ATOM 25808 C CA . GLU A 1 6 ? 0.846 7.406 -11.803 1.00 0.00 332 GLU A CA 18
ATOM 25809 C C . GLU A 1 6 ? -0.564 7.662 -11.233 1.00 0.00 332 GLU A C 18
ATOM 25810 O O . GLU A 1 6 ? -1.554 7.500 -11.947 1.00 0.00 332 GLU A O 18
ATOM 25822 N N . THR A 1 7 ? -0.675 8.118 -9.974 1.00 0.00 333 THR A N 18
ATOM 25823 C CA . THR A 1 7 ? -1.960 8.455 -9.324 1.00 0.00 333 THR A CA 18
ATOM 25824 C C . THR A 1 7 ? -2.691 9.616 -9.988 1.00 0.00 333 THR A C 18
ATOM 25825 O O . THR A 1 7 ? -3.905 9.736 -9.857 1.00 0.00 333 THR A O 18
ATOM 25836 N N . ALA A 1 8 ? -1.965 10.436 -10.742 1.00 0.00 334 ALA A N 18
ATOM 25837 C CA . ALA A 1 8 ? -2.531 11.477 -11.599 1.00 0.00 334 ALA A CA 18
ATOM 25838 C C . ALA A 1 8 ? -3.407 10.922 -12.738 1.00 0.00 334 ALA A C 18
ATOM 25839 O O . ALA A 1 8 ? -4.305 11.623 -13.202 1.00 0.00 334 ALA A O 18
ATOM 25846 N N . ALA A 1 9 ? -3.201 9.665 -13.158 1.00 0.00 335 ALA A N 18
ATOM 25847 C CA . ALA A 1 9 ? -4.097 8.980 -14.087 1.00 0.00 335 ALA A CA 18
ATOM 25848 C C . ALA A 1 9 ? -5.392 8.611 -13.359 1.00 0.00 335 ALA A C 18
ATOM 25849 O O . ALA A 1 9 ? -6.476 8.996 -13.792 1.00 0.00 335 ALA A O 18
ATOM 25856 N N . LYS A 1 10 ? -5.285 7.970 -12.190 1.00 0.00 336 LYS A N 18
ATOM 25857 C CA . LYS A 1 10 ? -6.421 7.614 -11.334 1.00 0.00 336 LYS A CA 18
ATOM 25858 C C . LYS A 1 10 ? -7.291 8.828 -10.945 1.00 0.00 336 LYS A C 18
ATOM 25859 O O . LYS A 1 10 ? -8.515 8.714 -10.903 1.00 0.00 336 LYS A O 18
ATOM 25878 N N . PHE A 1 11 ? -6.674 10.003 -10.761 1.00 0.00 337 PHE A N 18
ATOM 25879 C CA . PHE A 1 11 ? -7.351 11.276 -10.488 1.00 0.00 337 PHE A CA 18
ATOM 25880 C C . PHE A 1 11 ? -8.324 11.703 -11.618 1.00 0.00 337 PHE A C 18
ATOM 25881 O O . PHE A 1 11 ? -9.285 12.427 -11.362 1.00 0.00 337 PHE A O 18
ATOM 25898 N N . THR A 1 12 ? -8.107 11.253 -12.866 1.00 0.00 338 THR A N 18
ATOM 25899 C CA . THR A 1 12 ? -8.975 11.550 -14.032 1.00 0.00 338 THR A CA 18
ATOM 25900 C C . THR A 1 12 ? -9.710 10.330 -14.598 1.00 0.00 338 THR A C 18
ATOM 25901 O O . THR A 1 12 ? -10.741 10.483 -15.246 1.00 0.00 338 THR A O 18
ATOM 25912 N N . GLU A 1 13 ? -9.205 9.120 -14.376 1.00 0.00 339 GLU A N 18
ATOM 25913 C CA . GLU A 1 13 ? -9.716 7.869 -14.932 1.00 0.00 339 GLU A CA 18
ATOM 25914 C C . GLU A 1 13 ? -10.937 7.418 -14.131 1.00 0.00 339 GLU A C 18
ATOM 25915 O O . GLU A 1 13 ? -10.902 7.361 -12.902 1.00 0.00 339 GLU A O 18
ATOM 25927 N N . GLY A 1 14 ? -12.030 7.106 -14.827 1.00 0.00 340 GLY A N 18
ATOM 25928 C CA . GLY A 1 14 ? -13.262 6.635 -14.202 1.00 0.00 340 GLY A CA 18
ATOM 25929 C C . GLY A 1 14 ? -14.198 7.790 -13.858 1.00 0.00 340 GLY A C 18
ATOM 25930 O O . GLY A 1 14 ? -15.358 7.541 -13.538 1.00 0.00 340 GLY A O 18
ATOM 25934 N N . VAL A 1 15 ? -13.718 9.038 -13.956 1.00 0.00 341 VAL A N 18
ATOM 25935 C CA . VAL A 1 15 ? -14.533 10.224 -13.680 1.00 0.00 341 VAL A CA 18
ATOM 25936 C C . VAL A 1 15 ? -15.542 10.526 -14.794 1.00 0.00 341 VAL A C 18
ATOM 25937 O O . VAL A 1 15 ? -15.225 10.414 -15.977 1.00 0.00 341 VAL A O 18
ATOM 25950 N N . ASN A 1 16 ? -16.749 10.948 -14.391 1.00 0.00 342 ASN A N 18
ATOM 25951 C CA . ASN A 1 16 ? -17.900 11.215 -15.268 1.00 0.00 342 ASN A CA 18
ATOM 25952 C C . ASN A 1 16 ? -18.589 12.544 -14.864 1.00 0.00 342 ASN A C 18
ATOM 25953 O O . ASN A 1 16 ? -18.460 12.933 -13.701 1.00 0.00 342 ASN A O 18
ATOM 25964 N N . PRO A 1 17 ? -19.333 13.226 -15.756 1.00 0.00 343 PRO A N 18
ATOM 25965 C CA . PRO A 1 17 ? -19.999 14.495 -15.453 1.00 0.00 343 PRO A CA 18
ATOM 25966 C C . PRO A 1 17 ? -21.272 14.307 -14.611 1.00 0.00 343 PRO A C 18
ATOM 25967 O O . PRO A 1 17 ? -22.090 13.435 -14.899 1.00 0.00 343 PRO A O 18
ATOM 25978 N N . GLY A 1 18 ? -21.458 15.168 -13.604 1.00 0.00 344 GLY A N 18
ATOM 25979 C CA . GLY A 1 18 ? -22.689 15.316 -12.816 1.00 0.00 344 GLY A CA 18
ATOM 25980 C C . GLY A 1 18 ? -22.741 14.459 -11.548 1.00 0.00 344 GLY A C 18
ATOM 25981 O O . GLY A 1 18 ? -23.532 13.514 -11.493 1.00 0.00 344 GLY A O 18
ATOM 25985 N N . GLY A 1 19 ? -21.953 14.797 -10.514 1.00 0.00 345 GLY A N 18
ATOM 25986 C CA . GLY A 1 19 ? -22.136 14.287 -9.154 1.00 0.00 345 GLY A CA 18
ATOM 25987 C C . GLY A 1 19 ? -23.071 15.216 -8.373 1.00 0.00 345 GLY A C 18
ATOM 25988 O O . GLY A 1 19 ? -24.052 15.719 -8.923 1.00 0.00 345 GLY A O 18
ATOM 25992 N N . ASP A 1 20 ? -22.754 15.461 -7.101 1.00 0.00 346 ASP A N 18
ATOM 25993 C CA . ASP A 1 20 ? -23.465 16.398 -6.217 1.00 0.00 346 ASP A CA 18
ATOM 25994 C C . ASP A 1 20 ? -22.655 16.641 -4.937 1.00 0.00 346 ASP A C 18
ATOM 25995 O O . ASP A 1 20 ? -22.550 15.757 -4.082 1.00 0.00 346 ASP A O 18
ATOM 26004 N N . ARG A 1 21 ? -22.094 17.852 -4.812 1.00 0.00 347 ARG A N 18
ATOM 26005 C CA . ARG A 1 21 ? -21.433 18.362 -3.614 1.00 0.00 347 ARG A CA 18
ATOM 26006 C C . ARG A 1 21 ? -20.360 17.417 -3.032 1.00 0.00 347 ARG A C 18
ATOM 26007 O O . ARG A 1 21 ? -20.242 17.258 -1.820 1.00 0.00 347 ARG A O 18
ATOM 26028 N N . ASN A 1 22 ? -19.592 16.752 -3.899 1.00 0.00 348 ASN A N 18
ATOM 26029 C CA . ASN A 1 22 ? -18.680 15.649 -3.490 1.00 0.00 348 ASN A CA 18
ATOM 26030 C C . ASN A 1 22 ? -17.192 16.026 -3.303 1.00 0.00 348 ASN A C 18
ATOM 26031 O O . ASN A 1 22 ? -16.448 15.328 -2.616 1.00 0.00 348 ASN A O 18
ATOM 26042 N N . CYS A 1 23 ? -16.799 17.133 -3.935 1.00 0.00 349 CYS A N 18
ATOM 26043 C CA . CYS A 1 23 ? -15.561 17.957 -3.826 1.00 0.00 349 CYS A CA 18
ATOM 26044 C C . CYS A 1 23 ? -14.610 17.890 -5.046 1.00 0.00 349 CYS A C 18
ATOM 26045 O O . CYS A 1 23 ? -13.626 18.633 -5.094 1.00 0.00 349 CYS A O 18
ATOM 26053 N N . PHE A 1 24 ? -14.927 17.067 -6.054 1.00 0.00 350 PHE A N 18
ATOM 26054 C CA . PHE A 1 24 ? -14.259 17.108 -7.360 1.00 0.00 350 PHE A CA 18
ATOM 26055 C C . PHE A 1 24 ? -15.099 17.892 -8.374 1.00 0.00 350 PHE A C 18
ATOM 26056 O O . PHE A 1 24 ? -16.273 17.605 -8.600 1.00 0.00 350 PHE A O 18
ATOM 26073 N N . ILE A 1 25 ? -14.462 18.840 -9.040 1.00 0.00 351 ILE A N 18
ATOM 26074 C CA . ILE A 1 25 ? -14.989 19.628 -10.157 1.00 0.00 351 ILE A CA 18
ATOM 26075 C C . ILE A 1 25 ? -14.651 18.905 -11.459 1.00 0.00 351 ILE A C 18
ATOM 26076 O O . ILE A 1 25 ? -13.520 18.449 -11.633 1.00 0.00 351 ILE A O 18
ATOM 26092 N N . TYR A 1 26 ? -15.612 18.860 -12.371 1.00 0.00 352 TYR A N 18
ATOM 26093 C CA . TYR A 1 26 ? -15.470 18.418 -13.756 1.00 0.00 352 TYR A CA 18
ATOM 26094 C C . TYR A 1 26 ? -15.660 19.639 -14.672 1.00 0.00 352 TYR A C 18
ATOM 26095 O O . TYR A 1 26 ? -16.629 20.387 -14.540 1.00 0.00 352 TYR A O 18
ATOM 26113 N N . CYS A 1 27 ? -14.718 19.876 -15.580 1.00 0.00 353 CYS A N 18
ATOM 26114 C CA . CYS A 1 27 ? -14.613 21.097 -16.376 1.00 0.00 353 CYS A CA 18
ATOM 26115 C C . CYS A 1 27 ? -14.378 20.685 -17.826 1.00 0.00 353 CYS A C 18
ATOM 26116 O O . CYS A 1 27 ? -13.598 19.779 -18.079 1.00 0.00 353 CYS A O 18
ATOM 26124 N N . SER A 1 28 ? -15.080 21.285 -18.777 1.00 0.00 354 SER A N 18
ATOM 26125 C CA . SER A 1 28 ? -15.213 20.712 -20.120 1.00 0.00 354 SER A CA 18
ATOM 26126 C C . SER A 1 28 ? -15.323 21.781 -21.210 1.00 0.00 354 SER A C 18
ATOM 26127 O O . SER A 1 28 ? -15.715 22.921 -20.949 1.00 0.00 354 SER A O 18
ATOM 26135 N N . ASN A 1 29 ? -14.916 21.403 -22.427 1.00 0.00 355 ASN A N 18
ATOM 26136 C CA . ASN A 1 29 ? -14.719 22.263 -23.598 1.00 0.00 355 ASN A CA 18
ATOM 26137 C C . ASN A 1 29 ? -13.515 23.226 -23.449 1.00 0.00 355 ASN A C 18
ATOM 26138 O O . ASN A 1 29 ? -13.514 24.325 -24.008 1.00 0.00 355 ASN A O 18
ATOM 26149 N N . LEU A 1 30 ? -12.471 22.828 -22.704 1.00 0.00 356 LEU A N 18
ATOM 26150 C CA . LEU A 1 30 ? -11.196 23.559 -22.688 1.00 0.00 356 LEU A CA 18
ATOM 26151 C C . LEU A 1 30 ? -10.524 23.478 -24.083 1.00 0.00 356 LEU A C 18
ATOM 26152 O O . LEU A 1 30 ? -10.711 22.474 -24.781 1.00 0.00 356 LEU A O 18
ATOM 26168 N N . PRO A 1 31 ? -9.743 24.498 -24.500 1.00 0.00 357 PRO A N 18
ATOM 26169 C CA . PRO A 1 31 ? -8.999 24.476 -25.758 1.00 0.00 357 PRO A CA 18
ATOM 26170 C C . PRO A 1 31 ? -7.863 23.446 -25.700 1.00 0.00 357 PRO A C 18
ATOM 26171 O O . PRO A 1 31 ? -7.336 23.144 -24.631 1.00 0.00 357 PRO A O 18
ATOM 26182 N N . PHE A 1 32 ? -7.455 22.911 -26.854 1.00 0.00 358 PHE A N 18
ATOM 26183 C CA . PHE A 1 32 ? -6.505 21.789 -26.925 1.00 0.00 358 PHE A CA 18
ATOM 26184 C C . PHE A 1 32 ? -5.035 22.175 -26.662 1.00 0.00 358 PHE A C 18
ATOM 26185 O O . PHE A 1 32 ? -4.162 21.308 -26.628 1.00 0.00 358 PHE A O 18
ATOM 26202 N N . SER A 1 33 ? -4.757 23.458 -26.407 1.00 0.00 359 SER A N 18
ATOM 26203 C CA . SER A 1 33 ? -3.451 23.960 -25.935 1.00 0.00 359 SER A CA 18
ATOM 26204 C C . SER A 1 33 ? -3.305 23.940 -24.394 1.00 0.00 359 SER A C 18
ATOM 26205 O O . SER A 1 33 ? -2.271 24.373 -23.869 1.00 0.00 359 SER A O 18
ATOM 26213 N N . THR A 1 34 ? -4.332 23.479 -23.658 1.00 0.00 360 THR A N 18
ATOM 26214 C CA . THR A 1 34 ? -4.340 23.415 -22.180 1.00 0.00 360 THR A CA 18
ATOM 26215 C C . THR A 1 34 ? -3.331 22.374 -21.678 1.00 0.00 360 THR A C 18
ATOM 26216 O O . THR A 1 34 ? -3.141 21.327 -22.301 1.00 0.00 360 THR A O 18
ATOM 26227 N N . ALA A 1 35 ? -2.718 22.655 -20.526 1.00 0.00 361 ALA A N 18
ATOM 26228 C CA . ALA A 1 35 ? -1.792 21.791 -19.782 1.00 0.00 361 ALA A CA 18
ATOM 26229 C C . ALA A 1 35 ? -2.195 21.717 -18.296 1.00 0.00 361 ALA A C 18
ATOM 26230 O O . ALA A 1 35 ? -3.078 22.457 -17.861 1.00 0.00 361 ALA A O 18
ATOM 26237 N N . ARG A 1 36 ? -1.535 20.869 -17.495 1.00 0.00 362 ARG A N 18
ATOM 26238 C CA . ARG A 1 36 ? -1.817 20.735 -16.050 1.00 0.00 362 ARG A CA 18
ATOM 26239 C C . ARG A 1 36 ? -1.743 22.082 -15.305 1.00 0.00 362 ARG A C 18
ATOM 26240 O O . ARG A 1 36 ? -2.626 22.411 -14.517 1.00 0.00 362 ARG A O 18
ATOM 26261 N N . SER A 1 37 ? -0.724 22.891 -15.592 1.00 0.00 363 SER A N 18
ATOM 26262 C CA . SER A 1 37 ? -0.542 24.215 -14.960 1.00 0.00 363 SER A CA 18
ATOM 26263 C C . SER A 1 37 ? -1.579 25.248 -15.442 1.00 0.00 363 SER A C 18
ATOM 26264 O O . SER A 1 37 ? -1.887 26.210 -14.740 1.00 0.00 363 SER A O 18
ATOM 26272 N N . ASP A 1 38 ? -2.141 25.033 -16.635 1.00 0.00 364 ASP A N 18
ATOM 26273 C CA . ASP A 1 38 ? -3.145 25.874 -17.295 1.00 0.00 364 ASP A CA 18
ATOM 26274 C C . ASP A 1 38 ? -4.543 25.828 -16.642 1.00 0.00 364 ASP A C 18
ATOM 26275 O O . ASP A 1 38 ? -5.431 26.591 -17.023 1.00 0.00 364 ASP A O 18
ATOM 26284 N N . LEU A 1 39 ? -4.737 24.948 -15.650 1.00 0.00 365 LEU A N 18
ATOM 26285 C CA . LEU A 1 39 ? -5.932 24.876 -14.800 1.00 0.00 365 LEU A CA 18
ATOM 26286 C C . LEU A 1 39 ? -5.896 25.962 -13.718 1.00 0.00 365 LEU A C 18
ATOM 26287 O O . LEU A 1 39 ? -6.867 26.690 -13.517 1.00 0.00 365 LEU A O 18
ATOM 26303 N N . PHE A 1 40 ? -4.738 26.129 -13.075 1.00 0.00 366 PHE A N 18
ATOM 26304 C CA . PHE A 1 40 ? -4.480 27.100 -12.006 1.00 0.00 366 PHE A CA 18
ATOM 26305 C C . PHE A 1 40 ? -4.484 28.561 -12.512 1.00 0.00 366 PHE A C 18
ATOM 26306 O O . PHE A 1 40 ? -4.398 29.500 -11.723 1.00 0.00 366 PHE A O 18
ATOM 26323 N N . ASP A 1 41 ? -4.644 28.754 -13.822 1.00 0.00 367 ASP A N 18
ATOM 26324 C CA . ASP A 1 41 ? -4.867 30.033 -14.502 1.00 0.00 367 ASP A CA 18
ATOM 26325 C C . ASP A 1 41 ? -6.256 30.627 -14.220 1.00 0.00 367 ASP A C 18
ATOM 26326 O O . ASP A 1 41 ? -6.388 31.832 -13.993 1.00 0.00 367 ASP A O 18
ATOM 26335 N N . LEU A 1 42 ? -7.283 29.767 -14.234 1.00 0.00 368 LEU A N 18
ATOM 26336 C CA . LEU A 1 42 ? -8.700 30.132 -14.143 1.00 0.00 368 LEU A CA 18
ATOM 26337 C C . LEU A 1 42 ? -9.371 29.624 -12.861 1.00 0.00 368 LEU A C 18
ATOM 26338 O O . LEU A 1 42 ? -10.283 30.271 -12.348 1.00 0.00 368 LEU A O 18
ATOM 26354 N N . PHE A 1 43 ? -8.868 28.523 -12.296 1.00 0.00 369 PHE A N 18
ATOM 26355 C CA . PHE A 1 43 ? -9.279 28.015 -10.990 1.00 0.00 369 PHE A CA 18
ATOM 26356 C C . PHE A 1 43 ? -8.484 28.654 -9.836 1.00 0.00 369 PHE A C 18
ATOM 26357 O O . PHE A 1 43 ? -9.039 28.872 -8.761 1.00 0.00 369 PHE A O 18
ATOM 26374 N N . GLY A 1 44 ? -7.222 29.047 -10.058 1.00 0.00 370 GLY A N 18
ATOM 26375 C CA . GLY A 1 44 ? -6.363 29.695 -9.052 1.00 0.00 370 GLY A CA 18
ATOM 26376 C C . GLY A 1 44 ? -6.936 30.975 -8.412 1.00 0.00 370 GLY A C 18
ATOM 26377 O O . GLY A 1 44 ? -6.815 31.094 -7.192 1.00 0.00 370 GLY A O 18
ATOM 26381 N N . PRO A 1 45 ? -7.597 31.900 -9.150 1.00 0.00 371 PRO A N 18
ATOM 26382 C CA . PRO A 1 45 ? -8.257 33.060 -8.545 1.00 0.00 371 PRO A CA 18
ATOM 26383 C C . PRO A 1 45 ? -9.546 32.725 -7.766 1.00 0.00 371 PRO A C 18
ATOM 26384 O O . PRO A 1 45 ? -10.053 33.594 -7.058 1.00 0.00 371 PRO A O 18
ATOM 26395 N N . ILE A 1 46 ? -10.064 31.488 -7.833 1.00 0.00 372 ILE A N 18
ATOM 26396 C CA . ILE A 1 46 ? -11.157 31.023 -6.953 1.00 0.00 372 ILE A CA 18
ATOM 26397 C C . ILE A 1 46 ? -10.605 30.621 -5.574 1.00 0.00 372 ILE A C 18
ATOM 26398 O O . ILE A 1 46 ? -11.258 30.869 -4.557 1.00 0.00 372 ILE A O 18
ATOM 26414 N N . GLY A 1 47 ? -9.383 30.063 -5.535 1.00 0.00 373 GLY A N 18
ATOM 26415 C CA . GLY A 1 47 ? -8.631 29.782 -4.308 1.00 0.00 373 GLY A CA 18
ATOM 26416 C C . GLY A 1 47 ? -7.875 28.454 -4.318 1.00 0.00 373 GLY A C 18
ATOM 26417 O O . GLY A 1 47 ? -6.953 28.240 -5.103 1.00 0.00 373 GLY A O 18
ATOM 26421 N N . LYS A 1 48 ? -8.228 27.586 -3.368 1.00 0.00 374 LYS A N 18
ATOM 26422 C CA . LYS A 1 48 ? -7.394 26.490 -2.841 1.00 0.00 374 LYS A CA 18
ATOM 26423 C C . LYS A 1 48 ? -7.750 25.101 -3.412 1.00 0.00 374 LYS A C 18
ATOM 26424 O O . LYS A 1 48 ? -8.273 24.211 -2.732 1.00 0.00 374 LYS A O 18
ATOM 26443 N N . ILE A 1 49 ? -7.407 24.913 -4.685 1.00 0.00 375 ILE A N 18
ATOM 26444 C CA . ILE A 1 49 ? -7.248 23.588 -5.332 1.00 0.00 375 ILE A CA 18
ATOM 26445 C C . ILE A 1 49 ? -6.324 22.723 -4.453 1.00 0.00 375 ILE A C 18
ATOM 26446 O O . ILE A 1 49 ? -5.224 23.148 -4.094 1.00 0.00 375 ILE A O 18
ATOM 26462 N N . ASN A 1 50 ? -6.766 21.512 -4.121 1.00 0.00 376 ASN A N 18
ATOM 26463 C CA . ASN A 1 50 ? -5.969 20.480 -3.459 1.00 0.00 376 ASN A CA 18
ATOM 26464 C C . ASN A 1 50 ? -5.277 19.513 -4.459 1.00 0.00 376 ASN A C 18
ATOM 26465 O O . ASN A 1 50 ? -4.236 18.948 -4.120 1.00 0.00 376 ASN A O 18
ATOM 26476 N N . ASN A 1 51 ? -5.798 19.376 -5.692 1.00 0.00 377 ASN A N 18
ATOM 26477 C CA . ASN A 1 51 ? -5.183 18.711 -6.865 1.00 0.00 377 ASN A CA 18
ATOM 26478 C C . ASN A 1 51 ? -5.980 18.977 -8.156 1.00 0.00 377 ASN A C 18
ATOM 26479 O O . ASN A 1 51 ? -7.146 19.358 -8.091 1.00 0.00 377 ASN A O 18
ATOM 26490 N N . ALA A 1 52 ? -5.380 18.741 -9.330 1.00 0.00 378 ALA A N 18
ATOM 26491 C CA . ALA A 1 52 ? -6.000 18.990 -10.649 1.00 0.00 378 ALA A CA 18
ATOM 26492 C C . ALA A 1 52 ? -5.219 18.362 -11.821 1.00 0.00 378 ALA A C 18
ATOM 26493 O O . ALA A 1 52 ? -3.988 18.330 -11.797 1.00 0.00 378 ALA A O 18
ATOM 26500 N N . GLU A 1 53 ? -5.930 17.878 -12.851 1.00 0.00 379 GLU A N 18
ATOM 26501 C CA . GLU A 1 53 ? -5.396 17.096 -13.978 1.00 0.00 379 GLU A CA 18
ATOM 26502 C C . GLU A 1 53 ? -6.339 17.178 -15.188 1.00 0.00 379 GLU A C 18
ATOM 26503 O O . GLU A 1 53 ? -7.537 17.444 -15.046 1.00 0.00 379 GLU A O 18
ATOM 26515 N N . LEU A 1 54 ? -5.809 16.881 -16.376 1.00 0.00 380 LEU A N 18
ATOM 26516 C CA . LEU A 1 54 ? -6.585 16.776 -17.625 1.00 0.00 380 LEU A CA 18
ATOM 26517 C C . LEU A 1 54 ? -7.011 15.340 -17.954 1.00 0.00 380 LEU A C 18
ATOM 26518 O O . LEU A 1 54 ? -6.217 14.407 -17.842 1.00 0.00 380 LEU A O 18
ATOM 26534 N N . LYS A 1 55 ? -8.258 15.152 -18.410 1.00 0.00 381 LYS A N 18
ATOM 26535 C CA . LYS A 1 55 ? -8.842 13.820 -18.618 1.00 0.00 381 LYS A CA 18
ATOM 26536 C C . LYS A 1 55 ? -8.311 13.165 -19.922 1.00 0.00 381 LYS A C 18
ATOM 26537 O O . LYS A 1 55 ? -8.483 13.769 -20.982 1.00 0.00 381 LYS A O 18
ATOM 26556 N N . PRO A 1 56 ? -7.683 11.968 -19.882 1.00 0.00 382 PRO A N 18
ATOM 26557 C CA . PRO A 1 56 ? -7.098 11.323 -21.061 1.00 0.00 382 PRO A CA 18
ATOM 26558 C C . PRO A 1 56 ? -8.146 10.578 -21.900 1.00 0.00 382 PRO A C 18
ATOM 26559 O O . PRO A 1 56 ? -9.160 10.109 -21.383 1.00 0.00 382 PRO A O 18
ATOM 26570 N N . GLN A 1 57 ? -7.869 10.434 -23.199 1.00 0.00 383 GLN A N 18
ATOM 26571 C CA . GLN A 1 57 ? -8.606 9.629 -24.152 1.00 0.00 383 GLN A CA 18
ATOM 26572 C C . GLN A 1 57 ? -7.751 8.417 -24.569 1.00 0.00 383 GLN A C 18
ATOM 26573 O O . GLN A 1 57 ? -6.535 8.545 -24.732 1.00 0.00 383 GLN A O 18
ATOM 26587 N N . GLU A 1 58 ? -8.366 7.247 -24.789 1.00 0.00 384 GLU A N 18
ATOM 26588 C CA . GLU A 1 58 ? -7.639 6.012 -25.142 1.00 0.00 384 GLU A CA 18
ATOM 26589 C C . GLU A 1 58 ? -6.904 6.085 -26.499 1.00 0.00 384 GLU A C 18
ATOM 26590 O O . GLU A 1 58 ? -5.970 5.315 -26.735 1.00 0.00 384 GLU A O 18
ATOM 26602 N N . ASN A 1 59 ? -7.275 7.029 -27.377 1.00 0.00 385 ASN A N 18
ATOM 26603 C CA . ASN A 1 59 ? -6.588 7.286 -28.651 1.00 0.00 385 ASN A CA 18
ATOM 26604 C C . ASN A 1 59 ? -5.318 8.162 -28.504 1.00 0.00 385 ASN A C 18
ATOM 26605 O O . ASN A 1 59 ? -4.610 8.399 -29.486 1.00 0.00 385 ASN A O 18
ATOM 26616 N N . GLY A 1 60 ? -5.027 8.675 -27.297 1.00 0.00 386 GLY A N 18
ATOM 26617 C CA . GLY A 1 60 ? -3.849 9.512 -26.998 1.00 0.00 386 GLY A CA 18
ATOM 26618 C C . GLY A 1 60 ? -4.034 11.013 -27.261 1.00 0.00 386 GLY A C 18
ATOM 26619 O O . GLY A 1 60 ? -3.089 11.778 -27.072 1.00 0.00 386 GLY A O 18
ATOM 26623 N N . GLN A 1 61 ? -5.216 11.440 -27.719 1.00 0.00 387 GLN A N 18
ATOM 26624 C CA . GLN A 1 61 ? -5.542 12.833 -28.058 1.00 0.00 387 GLN A CA 18
ATOM 26625 C C . GLN A 1 61 ? -6.155 13.584 -26.852 1.00 0.00 387 GLN A C 18
ATOM 26626 O O . GLN A 1 61 ? -6.713 12.940 -25.955 1.00 0.00 387 GLN A O 18
ATOM 26640 N N . PRO A 1 62 ? -6.090 14.934 -26.813 1.00 0.00 388 PRO A N 18
ATOM 26641 C CA . PRO A 1 62 ? -6.706 15.733 -25.756 1.00 0.00 388 PRO A CA 18
ATOM 26642 C C . PRO A 1 62 ? -8.238 15.715 -25.868 1.00 0.00 388 PRO A C 18
ATOM 26643 O O . PRO A 1 62 ? -8.801 15.852 -26.957 1.00 0.00 388 PRO A O 18
ATOM 26654 N N . THR A 1 63 ? -8.908 15.563 -24.718 1.00 0.00 389 THR A N 18
ATOM 26655 C CA . THR A 1 63 ? -10.379 15.532 -24.600 1.00 0.00 389 THR A CA 18
ATOM 26656 C C . THR A 1 63 ? -11.025 16.912 -24.586 1.00 0.00 389 THR A C 18
ATOM 26657 O O . THR A 1 63 ? -12.214 17.030 -24.883 1.00 0.00 389 THR A O 18
ATOM 26668 N N . GLY A 1 64 ? -10.276 17.937 -24.163 1.00 0.00 390 GLY A N 18
ATOM 26669 C CA . GLY A 1 64 ? -10.840 19.225 -23.752 1.00 0.00 390 GLY A CA 18
ATOM 26670 C C . GLY A 1 64 ? -11.545 19.167 -22.392 1.00 0.00 390 GLY A C 18
ATOM 26671 O O . GLY A 1 64 ? -12.438 19.974 -22.162 1.00 0.00 390 GLY A O 18
ATOM 26675 N N . VAL A 1 65 ? -11.180 18.238 -21.497 1.00 0.00 391 VAL A N 18
ATOM 26676 C CA . VAL A 1 65 ? -11.747 18.122 -20.132 1.00 0.00 391 VAL A CA 18
ATOM 26677 C C . VAL A 1 65 ? -10.650 18.192 -19.073 1.00 0.00 391 VAL A C 18
ATOM 26678 O O . VAL A 1 65 ? -9.606 17.562 -19.212 1.00 0.00 391 VAL A O 18
ATOM 26691 N N . ALA A 1 66 ? -10.934 18.905 -17.983 1.00 0.00 392 ALA A N 18
ATOM 26692 C CA . ALA A 1 66 ? -10.181 18.875 -16.732 1.00 0.00 392 ALA A CA 18
ATOM 26693 C C . ALA A 1 66 ? -10.994 18.271 -15.569 1.00 0.00 392 ALA A C 18
ATOM 26694 O O . ALA A 1 66 ? -12.216 18.413 -15.514 1.00 0.00 392 ALA A O 18
ATOM 26701 N N . VAL A 1 67 ? -10.296 17.662 -14.605 1.00 0.00 393 VAL A N 18
ATOM 26702 C CA . VAL A 1 67 ? -10.814 17.405 -13.247 1.00 0.00 393 VAL A CA 18
ATOM 26703 C C . VAL A 1 67 ? -10.049 18.318 -12.285 1.00 0.00 393 VAL A C 18
ATOM 26704 O O . VAL A 1 67 ? -8.851 18.540 -12.466 1.00 0.00 393 VAL A O 18
ATOM 26717 N N . VAL A 1 68 ? -10.731 18.842 -11.266 1.00 0.00 394 VAL A N 18
ATOM 26718 C CA . VAL A 1 68 ? -10.135 19.684 -10.204 1.00 0.00 394 VAL A CA 18
ATOM 26719 C C . VAL A 1 68 ? -10.664 19.170 -8.860 1.00 0.00 394 VAL A C 18
ATOM 26720 O O . VAL A 1 68 ? -11.745 18.600 -8.814 1.00 0.00 394 VAL A O 18
ATOM 26733 N N . GLU A 1 69 ? -9.914 19.314 -7.773 1.00 0.00 395 GLU A N 18
ATOM 26734 C CA . GLU A 1 69 ? -10.231 18.785 -6.443 1.00 0.00 395 GLU A CA 18
ATOM 26735 C C . GLU A 1 69 ? -9.848 19.860 -5.428 1.00 0.00 395 GLU A C 18
ATOM 26736 O O . GLU A 1 69 ? -8.809 20.496 -5.590 1.00 0.00 395 GLU A O 18
ATOM 26748 N N . TYR A 1 70 ? -10.699 20.137 -4.441 1.00 0.00 396 TYR A N 18
ATOM 26749 C CA . TYR A 1 70 ? -10.619 21.357 -3.619 1.00 0.00 396 TYR A CA 18
ATOM 26750 C C . TYR A 1 70 ? -10.500 21.107 -2.104 1.00 0.00 396 TYR A C 18
ATOM 26751 O O . TYR A 1 70 ? -10.885 20.062 -1.581 1.00 0.00 396 TYR A O 18
ATOM 26769 N N . GLU A 1 71 ? -9.967 22.105 -1.391 1.00 0.00 397 GLU A N 18
ATOM 26770 C CA . GLU A 1 71 ? -9.887 22.103 0.079 1.00 0.00 397 GLU A CA 18
ATOM 26771 C C . GLU A 1 71 ? -11.262 21.945 0.768 1.00 0.00 397 GLU A C 18
ATOM 26772 O O . GLU A 1 71 ? -11.373 21.176 1.726 1.00 0.00 397 GLU A O 18
ATOM 26784 N N . ASN A 1 72 ? -12.306 22.650 0.294 1.00 0.00 398 ASN A N 18
ATOM 26785 C CA . ASN A 1 72 ? -13.635 22.670 0.919 1.00 0.00 398 ASN A CA 18
ATOM 26786 C C . ASN A 1 72 ? -14.751 22.643 -0.134 1.00 0.00 398 ASN A C 18
ATOM 26787 O O . ASN A 1 72 ? -14.587 23.145 -1.249 1.00 0.00 398 ASN A O 18
ATOM 26798 N N . LEU A 1 73 ? -15.937 22.166 0.261 1.00 0.00 399 LEU A N 18
ATOM 26799 C CA . LEU A 1 73 ? -17.120 22.116 -0.610 1.00 0.00 399 LEU A CA 18
ATOM 26800 C C . LEU A 1 73 ? -17.618 23.507 -1.022 1.00 0.00 399 LEU A C 18
ATOM 26801 O O . LEU A 1 73 ? -18.076 23.660 -2.149 1.00 0.00 399 LEU A O 18
ATOM 26817 N N . VAL A 1 74 ? -17.448 24.523 -0.168 1.00 0.00 400 VAL A N 18
ATOM 26818 C CA . VAL A 1 74 ? -17.751 25.931 -0.515 1.00 0.00 400 VAL A CA 18
ATOM 26819 C C . VAL A 1 74 ? -16.908 26.467 -1.677 1.00 0.00 400 VAL A C 18
ATOM 26820 O O . VAL A 1 74 ? -17.432 27.229 -2.485 1.00 0.00 400 VAL A O 18
ATOM 26833 N N . ASP A 1 75 ? -15.635 26.061 -1.794 1.00 0.00 401 ASP A N 18
ATOM 26834 C CA . ASP A 1 75 ? -14.763 26.491 -2.895 1.00 0.00 401 ASP A CA 18
ATOM 26835 C C . ASP A 1 75 ? -15.025 25.675 -4.165 1.00 0.00 401 ASP A C 18
ATOM 26836 O O . ASP A 1 75 ? -14.874 26.188 -5.274 1.00 0.00 401 ASP A O 18
ATOM 26845 N N . ALA A 1 76 ? -15.462 24.422 -3.994 1.00 0.00 402 ALA A N 18
ATOM 26846 C CA . ALA A 1 76 ? -15.808 23.536 -5.094 1.00 0.00 402 ALA A CA 18
ATOM 26847 C C . ALA A 1 76 ? -17.126 23.979 -5.747 1.00 0.00 402 ALA A C 18
ATOM 26848 O O . ALA A 1 76 ? -17.193 24.158 -6.964 1.00 0.00 402 ALA A O 18
ATOM 26855 N N . ASP A 1 77 ? -18.152 24.257 -4.934 1.00 0.00 403 ASP A N 18
ATOM 26856 C CA . ASP A 1 77 ? -19.347 24.972 -5.367 1.00 0.00 403 ASP A CA 18
ATOM 26857 C C . ASP A 1 77 ? -19.009 26.289 -6.086 1.00 0.00 403 ASP A C 18
ATOM 26858 O O . ASP A 1 77 ? -19.517 26.519 -7.184 1.00 0.00 403 ASP A O 18
ATOM 26867 N N . PHE A 1 78 ? -18.122 27.119 -5.520 1.00 0.00 404 PHE A N 18
ATOM 26868 C CA . PHE A 1 78 ? -17.772 28.430 -6.081 1.00 0.00 404 PHE A CA 18
ATOM 26869 C C . PHE A 1 78 ? -17.211 28.381 -7.506 1.00 0.00 404 PHE A C 18
ATOM 26870 O O . PHE A 1 78 ? -17.509 29.281 -8.288 1.00 0.00 404 PHE A O 18
ATOM 26887 N N . CYS A 1 79 ? -16.476 27.330 -7.891 1.00 0.00 405 CYS A N 18
ATOM 26888 C CA . CYS A 1 79 ? -16.068 27.132 -9.286 1.00 0.00 405 CYS A CA 18
ATOM 26889 C C . CYS A 1 79 ? -17.271 26.955 -10.209 1.00 0.00 405 CYS A C 18
ATOM 26890 O O . CYS A 1 79 ? -17.354 27.580 -11.258 1.00 0.00 405 CYS A O 18
ATOM 26898 N N . ILE A 1 80 ? -18.224 26.124 -9.804 1.00 0.00 406 ILE A N 18
ATOM 26899 C CA . ILE A 1 80 ? -19.427 25.794 -10.575 1.00 0.00 406 ILE A CA 18
ATOM 26900 C C . ILE A 1 80 ? -20.416 26.983 -10.605 1.00 0.00 406 ILE A C 18
ATOM 26901 O O . ILE A 1 80 ? -21.189 27.117 -11.556 1.00 0.00 406 ILE A O 18
ATOM 26917 N N . GLN A 1 81 ? -20.334 27.896 -9.628 1.00 0.00 407 GLN A N 18
ATOM 26918 C CA . GLN A 1 81 ? -21.001 29.202 -9.661 1.00 0.00 407 GLN A CA 18
ATOM 26919 C C . GLN A 1 81 ? -20.328 30.178 -10.648 1.00 0.00 407 GLN A C 18
ATOM 26920 O O . GLN A 1 81 ? -21.021 30.799 -11.455 1.00 0.00 407 GLN A O 18
ATOM 26934 N N . LYS A 1 82 ? -18.995 30.328 -10.608 1.00 0.00 408 LYS A N 18
ATOM 26935 C CA . LYS A 1 82 ? -18.281 31.377 -11.356 1.00 0.00 408 LYS A CA 18
ATOM 26936 C C . LYS A 1 82 ? -17.847 31.018 -12.792 1.00 0.00 408 LYS A C 18
ATOM 26937 O O . LYS A 1 82 ? -17.899 31.881 -13.674 1.00 0.00 408 LYS A O 18
ATOM 26956 N N . LEU A 1 83 ? -17.411 29.778 -13.051 1.00 0.00 409 LEU A N 18
ATOM 26957 C CA . LEU A 1 83 ? -16.753 29.387 -14.308 1.00 0.00 409 LEU A CA 18
ATOM 26958 C C . LEU A 1 83 ? -17.728 28.901 -15.395 1.00 0.00 409 LEU A C 18
ATOM 26959 O O . LEU A 1 83 ? -17.315 28.746 -16.539 1.00 0.00 409 LEU A O 18
ATOM 26975 N N . ASN A 1 84 ? -19.007 28.650 -15.088 1.00 0.00 410 ASN A N 18
ATOM 26976 C CA . ASN A 1 84 ? -19.947 27.945 -15.986 1.00 0.00 410 ASN A CA 18
ATOM 26977 C C . ASN A 1 84 ? -20.497 28.803 -17.160 1.00 0.00 410 ASN A C 18
ATOM 26978 O O . ASN A 1 84 ? -21.614 28.612 -17.645 1.00 0.00 410 ASN A O 18
ATOM 26989 N N . ASN A 1 85 ? -19.693 29.777 -17.590 1.00 0.00 411 ASN A N 18
ATOM 26990 C CA . ASN A 1 85 ? -19.900 30.725 -18.689 1.00 0.00 411 ASN A CA 18
ATOM 26991 C C . ASN A 1 85 ? -18.561 31.328 -19.198 1.00 0.00 411 ASN A C 18
ATOM 26992 O O . ASN A 1 85 ? -18.559 32.294 -19.965 1.00 0.00 411 ASN A O 18
ATOM 27003 N N . TYR A 1 86 ? -17.415 30.797 -18.746 1.00 0.00 412 TYR A N 18
ATOM 27004 C CA . TYR A 1 86 ? -16.086 31.382 -18.877 1.00 0.00 412 TYR A CA 18
ATOM 27005 C C . TYR A 1 86 ? -15.473 31.139 -20.269 1.00 0.00 412 TYR A C 18
ATOM 27006 O O . TYR A 1 86 ? -15.338 29.992 -20.696 1.00 0.00 412 TYR A O 18
ATOM 27024 N N . ASN A 1 87 ? -15.085 32.209 -20.972 1.00 0.00 413 ASN A N 18
ATOM 27025 C CA . ASN A 1 87 ? -14.404 32.116 -22.270 1.00 0.00 413 ASN A CA 18
ATOM 27026 C C . ASN A 1 87 ? -12.881 31.979 -22.087 1.00 0.00 413 ASN A C 18
ATOM 27027 O O . ASN A 1 87 ? -12.258 32.748 -21.352 1.00 0.00 413 ASN A O 18
ATOM 27038 N N . TYR A 1 88 ? -12.282 31.013 -22.792 1.00 0.00 414 TYR A N 18
ATOM 27039 C CA . TYR A 1 88 ? -10.866 30.653 -22.678 1.00 0.00 414 TYR A CA 18
ATOM 27040 C C . TYR A 1 88 ? -10.330 30.080 -24.003 1.00 0.00 414 TYR A C 18
ATOM 27041 O O . TYR A 1 88 ? -10.834 29.073 -24.499 1.00 0.00 414 TYR A O 18
ATOM 27059 N N . GLY A 1 89 ? -9.367 30.765 -24.637 1.00 0.00 415 GLY A N 18
ATOM 27060 C CA . GLY A 1 89 ? -8.869 30.404 -25.981 1.00 0.00 415 GLY A CA 18
ATOM 27061 C C . GLY A 1 89 ? -9.837 30.729 -27.130 1.00 0.00 415 GLY A C 18
ATOM 27062 O O . GLY A 1 89 ? -9.551 30.384 -28.277 1.00 0.00 415 GLY A O 18
ATOM 27066 N N . GLY A 1 90 ? -11.007 31.314 -26.825 1.00 0.00 416 GLY A N 18
ATOM 27067 C CA . GLY A 1 90 ? -12.169 31.438 -27.721 1.00 0.00 416 GLY A CA 18
ATOM 27068 C C . GLY A 1 90 ? -13.266 30.395 -27.455 1.00 0.00 416 GLY A C 18
ATOM 27069 O O . GLY A 1 90 ? -14.352 30.504 -28.025 1.00 0.00 416 GLY A O 18
ATOM 27073 N N . CYS A 1 91 ? -13.009 29.413 -26.581 1.00 0.00 417 CYS A N 18
ATOM 27074 C CA . CYS A 1 91 ? -13.944 28.350 -26.193 1.00 0.00 417 CYS A CA 18
ATOM 27075 C C . CYS A 1 91 ? -14.667 28.704 -24.881 1.00 0.00 417 CYS A C 18
ATOM 27076 O O . CYS A 1 91 ? -14.026 29.028 -23.885 1.00 0.00 417 CYS A O 18
ATOM 27084 N N . SER A 1 92 ? -15.997 28.613 -24.848 1.00 0.00 418 SER A N 18
ATOM 27085 C CA . SER A 1 92 ? -16.768 28.749 -23.601 1.00 0.00 418 SER A CA 18
ATOM 27086 C C . SER A 1 92 ? -16.750 27.426 -22.816 1.00 0.00 418 SER A C 18
ATOM 27087 O O . SER A 1 92 ? -17.074 26.374 -23.375 1.00 0.00 418 SER A O 18
ATOM 27095 N N . LEU A 1 93 ? -16.362 27.454 -21.535 1.00 0.00 419 LEU A N 18
ATOM 27096 C CA . LEU A 1 93 ? -16.274 26.253 -20.699 1.00 0.00 419 LEU A CA 18
ATOM 27097 C C . LEU A 1 93 ? -17.639 25.886 -20.096 1.00 0.00 419 LEU A C 18
ATOM 27098 O O . LEU A 1 93 ? -18.428 26.758 -19.720 1.00 0.00 419 LEU A O 18
ATOM 27114 N N . GLN A 1 94 ? -17.880 24.584 -19.943 1.00 0.00 420 GLN A N 18
ATOM 27115 C CA . GLN A 1 94 ? -19.005 24.031 -19.188 1.00 0.00 420 GLN A CA 18
ATOM 27116 C C . GLN A 1 94 ? -18.450 23.278 -17.974 1.00 0.00 420 GLN A C 18
ATOM 27117 O O . GLN A 1 94 ? -17.473 22.533 -18.089 1.00 0.00 420 GLN A O 18
ATOM 27131 N N . ILE A 1 95 ? -19.040 23.498 -16.799 1.00 0.00 421 ILE A N 18
ATOM 27132 C CA . ILE A 1 95 ? -18.478 23.113 -15.495 1.00 0.00 421 ILE A CA 18
ATOM 27133 C C . ILE A 1 95 ? -19.575 22.456 -14.643 1.00 0.00 421 ILE A C 18
ATOM 27134 O O . ILE A 1 95 ? -20.730 22.882 -14.652 1.00 0.00 421 ILE A O 18
ATOM 27150 N N . SER A 1 96 ? -19.208 21.440 -13.872 1.00 0.00 422 SER A N 18
ATOM 27151 C CA . SER A 1 96 ? -20.103 20.716 -12.957 1.00 0.00 422 SER A CA 18
ATOM 27152 C C . SER A 1 96 ? -19.312 19.975 -11.865 1.00 0.00 422 SER A C 18
ATOM 27153 O O . SER A 1 96 ? -18.089 20.089 -11.777 1.00 0.00 422 SER A O 18
ATOM 27161 N N . TYR A 1 97 ? -19.994 19.195 -11.024 1.00 0.00 423 TYR A N 18
ATOM 27162 C CA . TYR A 1 97 ? -19.350 18.202 -10.159 1.00 0.00 423 TYR A CA 18
ATOM 27163 C C . TYR A 1 97 ? -18.998 16.943 -10.964 1.00 0.00 423 TYR A C 18
ATOM 27164 O O . TYR A 1 97 ? -19.832 16.416 -11.695 1.00 0.00 423 TYR A O 18
ATOM 27182 N N . ALA A 1 98 ? -17.793 16.409 -10.784 1.00 0.00 424 ALA A N 18
ATOM 27183 C CA . ALA A 1 98 ? -17.450 15.026 -11.135 1.00 0.00 424 ALA A CA 18
ATOM 27184 C C . ALA A 1 98 ? -18.308 14.049 -10.310 1.00 0.00 424 ALA A C 18
ATOM 27185 O O . ALA A 1 98 ? -18.523 14.298 -9.131 1.00 0.00 424 ALA A O 18
ATOM 27192 N N . ARG A 1 99 ? -18.771 12.935 -10.886 1.00 0.00 425 ARG A N 18
ATOM 27193 C CA . ARG A 1 99 ? -19.576 11.932 -10.157 1.00 0.00 425 ARG A CA 18
ATOM 27194 C C . ARG A 1 99 ? -18.716 10.923 -9.379 1.00 0.00 425 ARG A C 18
ATOM 27195 O O . ARG A 1 99 ? -18.962 10.679 -8.196 1.00 0.00 425 ARG A O 18
ATOM 27216 N N . ARG A 1 100 ? -17.693 10.372 -10.039 1.00 0.00 426 ARG A N 18
ATOM 27217 C CA . ARG A 1 100 ? -16.784 9.365 -9.505 1.00 0.00 426 ARG A CA 18
ATOM 27218 C C . ARG A 1 100 ? -15.304 9.746 -9.641 1.00 0.00 426 ARG A C 18
ATOM 27219 O O . ARG A 1 100 ? -14.604 9.321 -10.555 1.00 0.00 426 ARG A O 18
ATOM 27240 N N . ASP A 1 101 ? -14.852 10.432 -8.605 1.00 0.00 427 ASP A N 18
ATOM 27241 C CA . ASP A 1 101 ? -13.443 10.611 -8.183 1.00 0.00 427 ASP A CA 18
ATOM 27242 C C . ASP A 1 101 ? -12.635 11.613 -9.047 1.00 0.00 427 ASP A C 18
ATOM 27243 O O . ASP A 1 101 ? -13.259 12.584 -9.546 1.00 0.00 427 ASP A O 18
ATOM 27253 N N . GLY A 1 1 ? 4.639 4.147 1.697 1.00 0.00 327 GLY A N 19
ATOM 27254 C CA . GLY A 1 1 ? 5.617 4.758 0.767 1.00 0.00 327 GLY A CA 19
ATOM 27255 C C . GLY A 1 1 ? 5.371 4.350 -0.682 1.00 0.00 327 GLY A C 19
ATOM 27256 O O . GLY A 1 1 ? 4.687 3.358 -0.942 1.00 0.00 327 GLY A O 19
ATOM 27262 N N . SER A 1 2 ? 5.934 5.114 -1.624 1.00 0.00 328 SER A N 19
ATOM 27263 C CA . SER A 1 2 ? 5.854 4.925 -3.095 1.00 0.00 328 SER A CA 19
ATOM 27264 C C . SER A 1 2 ? 4.469 5.264 -3.703 1.00 0.00 328 SER A C 19
ATOM 27265 O O . SER A 1 2 ? 3.474 5.412 -2.989 1.00 0.00 328 SER A O 19
ATOM 27273 N N . HIS A 1 3 ? 4.422 5.404 -5.039 1.00 0.00 329 HIS A N 19
ATOM 27274 C CA . HIS A 1 3 ? 3.245 5.711 -5.880 1.00 0.00 329 HIS A CA 19
ATOM 27275 C C . HIS A 1 3 ? 2.677 7.140 -5.676 1.00 0.00 329 HIS A C 19
ATOM 27276 O O . HIS A 1 3 ? 2.042 7.446 -4.662 1.00 0.00 329 HIS A O 19
ATOM 27290 N N . ILE A 1 4 ? 2.893 8.019 -6.667 1.00 0.00 330 ILE A N 19
ATOM 27291 C CA . ILE A 1 4 ? 2.466 9.438 -6.638 1.00 0.00 330 ILE A CA 19
ATOM 27292 C C . ILE A 1 4 ? 2.358 10.091 -8.029 1.00 0.00 330 ILE A C 19
ATOM 27293 O O . ILE A 1 4 ? 1.496 10.944 -8.234 1.00 0.00 330 ILE A O 19
ATOM 27309 N N . ASP A 1 5 ? 3.168 9.671 -9.010 1.00 0.00 331 ASP A N 19
ATOM 27310 C CA . ASP A 1 5 ? 3.100 10.200 -10.383 1.00 0.00 331 ASP A CA 19
ATOM 27311 C C . ASP A 1 5 ? 1.958 9.579 -11.188 1.00 0.00 331 ASP A C 19
ATOM 27312 O O . ASP A 1 5 ? 1.120 10.289 -11.742 1.00 0.00 331 ASP A O 19
ATOM 27321 N N . GLU A 1 6 ? 1.907 8.243 -11.227 1.00 0.00 332 GLU A N 19
ATOM 27322 C CA . GLU A 1 6 ? 0.868 7.489 -11.933 1.00 0.00 332 GLU A CA 19
ATOM 27323 C C . GLU A 1 6 ? -0.516 7.688 -11.287 1.00 0.00 332 GLU A C 19
ATOM 27324 O O . GLU A 1 6 ? -1.547 7.468 -11.921 1.00 0.00 332 GLU A O 19
ATOM 27336 N N . THR A 1 7 ? -0.553 8.217 -10.058 1.00 0.00 333 THR A N 19
ATOM 27337 C CA . THR A 1 7 ? -1.774 8.681 -9.383 1.00 0.00 333 THR A CA 19
ATOM 27338 C C . THR A 1 7 ? -2.473 9.787 -10.169 1.00 0.00 333 THR A C 19
ATOM 27339 O O . THR A 1 7 ? -3.692 9.893 -10.093 1.00 0.00 333 THR A O 19
ATOM 27350 N N . ALA A 1 8 ? -1.754 10.563 -10.988 1.00 0.00 334 ALA A N 19
ATOM 27351 C CA . ALA A 1 8 ? -2.373 11.584 -11.840 1.00 0.00 334 ALA A CA 19
ATOM 27352 C C . ALA A 1 8 ? -3.274 11.000 -12.949 1.00 0.00 334 ALA A C 19
ATOM 27353 O O . ALA A 1 8 ? -4.187 11.683 -13.422 1.00 0.00 334 ALA A O 19
ATOM 27360 N N . ALA A 1 9 ? -3.078 9.724 -13.311 1.00 0.00 335 ALA A N 19
ATOM 27361 C CA . ALA A 1 9 ? -4.004 8.975 -14.157 1.00 0.00 335 ALA A CA 19
ATOM 27362 C C . ALA A 1 9 ? -5.270 8.647 -13.365 1.00 0.00 335 ALA A C 19
ATOM 27363 O O . ALA A 1 9 ? -6.377 8.971 -13.775 1.00 0.00 335 ALA A O 19
ATOM 27370 N N . LYS A 1 10 ? -5.111 8.070 -12.172 1.00 0.00 336 LYS A N 19
ATOM 27371 C CA . LYS A 1 10 ? -6.229 7.706 -11.297 1.00 0.00 336 LYS A CA 19
ATOM 27372 C C . LYS A 1 10 ? -7.063 8.928 -10.848 1.00 0.00 336 LYS A C 19
ATOM 27373 O O . LYS A 1 10 ? -8.268 8.798 -10.640 1.00 0.00 336 LYS A O 19
ATOM 27392 N N . PHE A 1 11 ? -6.459 10.124 -10.800 1.00 0.00 337 PHE A N 19
ATOM 27393 C CA . PHE A 1 11 ? -7.133 11.402 -10.545 1.00 0.00 337 PHE A CA 19
ATOM 27394 C C . PHE A 1 11 ? -8.126 11.805 -11.672 1.00 0.00 337 PHE A C 19
ATOM 27395 O O . PHE A 1 11 ? -9.060 12.564 -11.415 1.00 0.00 337 PHE A O 19
ATOM 27412 N N . THR A 1 12 ? -7.957 11.316 -12.916 1.00 0.00 338 THR A N 19
ATOM 27413 C CA . THR A 1 12 ? -8.834 11.638 -14.071 1.00 0.00 338 THR A CA 19
ATOM 27414 C C . THR A 1 12 ? -9.580 10.424 -14.640 1.00 0.00 338 THR A C 19
ATOM 27415 O O . THR A 1 12 ? -10.641 10.580 -15.241 1.00 0.00 338 THR A O 19
ATOM 27426 N N . GLU A 1 13 ? -9.072 9.215 -14.430 1.00 0.00 339 GLU A N 19
ATOM 27427 C CA . GLU A 1 13 ? -9.610 7.941 -14.900 1.00 0.00 339 GLU A CA 19
ATOM 27428 C C . GLU A 1 13 ? -10.765 7.518 -14.000 1.00 0.00 339 GLU A C 19
ATOM 27429 O O . GLU A 1 13 ? -10.658 7.554 -12.773 1.00 0.00 339 GLU A O 19
ATOM 27441 N N . GLY A 1 14 ? -11.891 7.143 -14.609 1.00 0.00 340 GLY A N 19
ATOM 27442 C CA . GLY A 1 14 ? -13.062 6.675 -13.877 1.00 0.00 340 GLY A CA 19
ATOM 27443 C C . GLY A 1 14 ? -14.005 7.826 -13.538 1.00 0.00 340 GLY A C 19
ATOM 27444 O O . GLY A 1 14 ? -15.157 7.580 -13.184 1.00 0.00 340 GLY A O 19
ATOM 27448 N N . VAL A 1 15 ? -13.532 9.069 -13.693 1.00 0.00 341 VAL A N 19
ATOM 27449 C CA . VAL A 1 15 ? -14.335 10.271 -13.467 1.00 0.00 341 VAL A CA 19
ATOM 27450 C C . VAL A 1 15 ? -15.344 10.534 -14.587 1.00 0.00 341 VAL A C 19
ATOM 27451 O O . VAL A 1 15 ? -15.038 10.388 -15.769 1.00 0.00 341 VAL A O 19
ATOM 27464 N N . ASN A 1 16 ? -16.543 10.969 -14.180 1.00 0.00 342 ASN A N 19
ATOM 27465 C CA . ASN A 1 16 ? -17.703 11.243 -15.038 1.00 0.00 342 ASN A CA 19
ATOM 27466 C C . ASN A 1 16 ? -18.348 12.583 -14.614 1.00 0.00 342 ASN A C 19
ATOM 27467 O O . ASN A 1 16 ? -18.205 12.955 -13.445 1.00 0.00 342 ASN A O 19
ATOM 27478 N N . PRO A 1 17 ? -19.079 13.292 -15.493 1.00 0.00 343 PRO A N 19
ATOM 27479 C CA . PRO A 1 17 ? -19.811 14.506 -15.131 1.00 0.00 343 PRO A CA 19
ATOM 27480 C C . PRO A 1 17 ? -21.027 14.182 -14.250 1.00 0.00 343 PRO A C 19
ATOM 27481 O O . PRO A 1 17 ? -21.624 13.114 -14.380 1.00 0.00 343 PRO A O 19
ATOM 27492 N N . GLY A 1 18 ? -21.422 15.126 -13.390 1.00 0.00 344 GLY A N 19
ATOM 27493 C CA . GLY A 1 18 ? -22.719 15.106 -12.701 1.00 0.00 344 GLY A CA 19
ATOM 27494 C C . GLY A 1 18 ? -22.696 14.423 -11.336 1.00 0.00 344 GLY A C 19
ATOM 27495 O O . GLY A 1 18 ? -23.516 13.537 -11.081 1.00 0.00 344 GLY A O 19
ATOM 27499 N N . GLY A 1 19 ? -21.773 14.832 -10.457 1.00 0.00 345 GLY A N 19
ATOM 27500 C CA . GLY A 1 19 ? -21.812 14.509 -9.027 1.00 0.00 345 GLY A CA 19
ATOM 27501 C C . GLY A 1 19 ? -22.683 15.497 -8.244 1.00 0.00 345 GLY A C 19
ATOM 27502 O O . GLY A 1 19 ? -23.325 16.380 -8.816 1.00 0.00 345 GLY A O 19
ATOM 27506 N N . ASP A 1 20 ? -22.678 15.358 -6.918 1.00 0.00 346 ASP A N 19
ATOM 27507 C CA . ASP A 1 20 ? -23.451 16.193 -5.989 1.00 0.00 346 ASP A CA 19
ATOM 27508 C C . ASP A 1 20 ? -22.606 16.504 -4.748 1.00 0.00 346 ASP A C 19
ATOM 27509 O O . ASP A 1 20 ? -22.527 15.701 -3.815 1.00 0.00 346 ASP A O 19
ATOM 27518 N N . ARG A 1 21 ? -21.944 17.673 -4.767 1.00 0.00 347 ARG A N 19
ATOM 27519 C CA . ARG A 1 21 ? -21.145 18.212 -3.652 1.00 0.00 347 ARG A CA 19
ATOM 27520 C C . ARG A 1 21 ? -20.055 17.228 -3.180 1.00 0.00 347 ARG A C 19
ATOM 27521 O O . ARG A 1 21 ? -19.874 16.985 -1.993 1.00 0.00 347 ARG A O 19
ATOM 27542 N N . ASN A 1 22 ? -19.332 16.625 -4.128 1.00 0.00 348 ASN A N 19
ATOM 27543 C CA . ASN A 1 22 ? -18.401 15.513 -3.858 1.00 0.00 348 ASN A CA 19
ATOM 27544 C C . ASN A 1 22 ? -16.921 15.933 -3.632 1.00 0.00 348 ASN A C 19
ATOM 27545 O O . ASN A 1 22 ? -16.109 15.159 -3.131 1.00 0.00 348 ASN A O 19
ATOM 27556 N N . CYS A 1 23 ? -16.612 17.186 -3.987 1.00 0.00 349 CYS A N 19
ATOM 27557 C CA . CYS A 1 23 ? -15.377 17.990 -3.782 1.00 0.00 349 CYS A CA 19
ATOM 27558 C C . CYS A 1 23 ? -14.428 18.025 -5.005 1.00 0.00 349 CYS A C 19
ATOM 27559 O O . CYS A 1 23 ? -13.512 18.849 -5.061 1.00 0.00 349 CYS A O 19
ATOM 27567 N N . PHE A 1 24 ? -14.700 17.189 -6.015 1.00 0.00 350 PHE A N 19
ATOM 27568 C CA . PHE A 1 24 ? -14.044 17.244 -7.321 1.00 0.00 350 PHE A CA 19
ATOM 27569 C C . PHE A 1 24 ? -14.897 18.029 -8.319 1.00 0.00 350 PHE A C 19
ATOM 27570 O O . PHE A 1 24 ? -16.099 17.812 -8.439 1.00 0.00 350 PHE A O 19
ATOM 27587 N N . ILE A 1 25 ? -14.256 18.885 -9.100 1.00 0.00 351 ILE A N 19
ATOM 27588 C CA . ILE A 1 25 ? -14.842 19.666 -10.195 1.00 0.00 351 ILE A CA 19
ATOM 27589 C C . ILE A 1 25 ? -14.534 18.951 -11.506 1.00 0.00 351 ILE A C 19
ATOM 27590 O O . ILE A 1 25 ? -13.401 18.515 -11.715 1.00 0.00 351 ILE A O 19
ATOM 27606 N N . TYR A 1 26 ? -15.527 18.889 -12.381 1.00 0.00 352 TYR A N 19
ATOM 27607 C CA . TYR A 1 26 ? -15.423 18.437 -13.763 1.00 0.00 352 TYR A CA 19
ATOM 27608 C C . TYR A 1 26 ? -15.590 19.648 -14.689 1.00 0.00 352 TYR A C 19
ATOM 27609 O O . TYR A 1 26 ? -16.539 20.420 -14.541 1.00 0.00 352 TYR A O 19
ATOM 27627 N N . CYS A 1 27 ? -14.665 19.847 -15.624 1.00 0.00 353 CYS A N 19
ATOM 27628 C CA . CYS A 1 27 ? -14.573 21.040 -16.465 1.00 0.00 353 CYS A CA 19
ATOM 27629 C C . CYS A 1 27 ? -14.368 20.586 -17.910 1.00 0.00 353 CYS A C 19
ATOM 27630 O O . CYS A 1 27 ? -13.561 19.702 -18.155 1.00 0.00 353 CYS A O 19
ATOM 27638 N N . SER A 1 28 ? -15.108 21.137 -18.863 1.00 0.00 354 SER A N 19
ATOM 27639 C CA . SER A 1 28 ? -15.191 20.602 -20.224 1.00 0.00 354 SER A CA 19
ATOM 27640 C C . SER A 1 28 ? -15.276 21.712 -21.280 1.00 0.00 354 SER A C 19
ATOM 27641 O O . SER A 1 28 ? -15.671 22.844 -20.990 1.00 0.00 354 SER A O 19
ATOM 27649 N N . ASN A 1 29 ? -14.869 21.373 -22.506 1.00 0.00 355 ASN A N 19
ATOM 27650 C CA . ASN A 1 29 ? -14.706 22.254 -23.665 1.00 0.00 355 ASN A CA 19
ATOM 27651 C C . ASN A 1 29 ? -13.515 23.229 -23.511 1.00 0.00 355 ASN A C 19
ATOM 27652 O O . ASN A 1 29 ? -13.536 24.337 -24.050 1.00 0.00 355 ASN A O 19
ATOM 27663 N N . LEU A 1 30 ? -12.460 22.838 -22.779 1.00 0.00 356 LEU A N 19
ATOM 27664 C CA . LEU A 1 30 ? -11.203 23.598 -22.757 1.00 0.00 356 LEU A CA 19
ATOM 27665 C C . LEU A 1 30 ? -10.539 23.570 -24.158 1.00 0.00 356 LEU A C 19
ATOM 27666 O O . LEU A 1 30 ? -10.665 22.558 -24.858 1.00 0.00 356 LEU A O 19
ATOM 27682 N N . PRO A 1 31 ? -9.815 24.636 -24.564 1.00 0.00 357 PRO A N 19
ATOM 27683 C CA . PRO A 1 31 ? -9.039 24.657 -25.801 1.00 0.00 357 PRO A CA 19
ATOM 27684 C C . PRO A 1 31 ? -7.868 23.670 -25.716 1.00 0.00 357 PRO A C 19
ATOM 27685 O O . PRO A 1 31 ? -7.294 23.456 -24.649 1.00 0.00 357 PRO A O 19
ATOM 27696 N N . PHE A 1 32 ? -7.493 23.071 -26.848 1.00 0.00 358 PHE A N 19
ATOM 27697 C CA . PHE A 1 32 ? -6.547 21.947 -26.891 1.00 0.00 358 PHE A CA 19
ATOM 27698 C C . PHE A 1 32 ? -5.072 22.335 -26.652 1.00 0.00 358 PHE A C 19
ATOM 27699 O O . PHE A 1 32 ? -4.204 21.467 -26.573 1.00 0.00 358 PHE A O 19
ATOM 27716 N N . SER A 1 33 ? -4.791 23.629 -26.465 1.00 0.00 359 SER A N 19
ATOM 27717 C CA . SER A 1 33 ? -3.488 24.165 -26.026 1.00 0.00 359 SER A CA 19
ATOM 27718 C C . SER A 1 33 ? -3.315 24.159 -24.483 1.00 0.00 359 SER A C 19
ATOM 27719 O O . SER A 1 33 ? -2.253 24.541 -23.973 1.00 0.00 359 SER A O 19
ATOM 27727 N N . THR A 1 34 ? -4.336 23.715 -23.724 1.00 0.00 360 THR A N 19
ATOM 27728 C CA . THR A 1 34 ? -4.314 23.656 -22.246 1.00 0.00 360 THR A CA 19
ATOM 27729 C C . THR A 1 34 ? -3.270 22.645 -21.756 1.00 0.00 360 THR A C 19
ATOM 27730 O O . THR A 1 34 ? -3.092 21.576 -22.346 1.00 0.00 360 THR A O 19
ATOM 27741 N N . ALA A 1 35 ? -2.611 22.976 -20.643 1.00 0.00 361 ALA A N 19
ATOM 27742 C CA . ALA A 1 35 ? -1.667 22.134 -19.898 1.00 0.00 361 ALA A CA 19
ATOM 27743 C C . ALA A 1 35 ? -2.076 22.042 -18.417 1.00 0.00 361 ALA A C 19
ATOM 27744 O O . ALA A 1 35 ? -2.954 22.776 -17.972 1.00 0.00 361 ALA A O 19
ATOM 27751 N N . ARG A 1 36 ? -1.416 21.187 -17.624 1.00 0.00 362 ARG A N 19
ATOM 27752 C CA . ARG A 1 36 ? -1.733 21.009 -16.193 1.00 0.00 362 ARG A CA 19
ATOM 27753 C C . ARG A 1 36 ? -1.704 22.330 -15.405 1.00 0.00 362 ARG A C 19
ATOM 27754 O O . ARG A 1 36 ? -2.612 22.618 -14.632 1.00 0.00 362 ARG A O 19
ATOM 27775 N N . SER A 1 37 ? -0.689 23.166 -15.634 1.00 0.00 363 SER A N 19
ATOM 27776 C CA . SER A 1 37 ? -0.560 24.472 -14.949 1.00 0.00 363 SER A CA 19
ATOM 27777 C C . SER A 1 37 ? -1.574 25.519 -15.464 1.00 0.00 363 SER A C 19
ATOM 27778 O O . SER A 1 37 ? -1.869 26.493 -14.773 1.00 0.00 363 SER A O 19
ATOM 27786 N N . ASP A 1 38 ? -2.130 25.310 -16.664 1.00 0.00 364 ASP A N 19
ATOM 27787 C CA . ASP A 1 38 ? -3.142 26.160 -17.305 1.00 0.00 364 ASP A CA 19
ATOM 27788 C C . ASP A 1 38 ? -4.535 26.094 -16.643 1.00 0.00 364 ASP A C 19
ATOM 27789 O O . ASP A 1 38 ? -5.422 26.879 -16.976 1.00 0.00 364 ASP A O 19
ATOM 27798 N N . LEU A 1 39 ? -4.717 25.169 -15.691 1.00 0.00 365 LEU A N 19
ATOM 27799 C CA . LEU A 1 39 ? -5.909 25.047 -14.844 1.00 0.00 365 LEU A CA 19
ATOM 27800 C C . LEU A 1 39 ? -5.884 26.103 -13.736 1.00 0.00 365 LEU A C 19
ATOM 27801 O O . LEU A 1 39 ? -6.824 26.880 -13.589 1.00 0.00 365 LEU A O 19
ATOM 27817 N N . PHE A 1 40 ? -4.767 26.195 -13.012 1.00 0.00 366 PHE A N 19
ATOM 27818 C CA . PHE A 1 40 ? -4.532 27.136 -11.910 1.00 0.00 366 PHE A CA 19
ATOM 27819 C C . PHE A 1 40 ? -4.504 28.614 -12.373 1.00 0.00 366 PHE A C 19
ATOM 27820 O O . PHE A 1 40 ? -4.488 29.526 -11.549 1.00 0.00 366 PHE A O 19
ATOM 27837 N N . ASP A 1 41 ? -4.558 28.847 -13.685 1.00 0.00 367 ASP A N 19
ATOM 27838 C CA . ASP A 1 41 ? -4.709 30.145 -14.353 1.00 0.00 367 ASP A CA 19
ATOM 27839 C C . ASP A 1 41 ? -6.107 30.769 -14.171 1.00 0.00 367 ASP A C 19
ATOM 27840 O O . ASP A 1 41 ? -6.232 31.987 -14.030 1.00 0.00 367 ASP A O 19
ATOM 27849 N N . LEU A 1 42 ? -7.145 29.921 -14.163 1.00 0.00 368 LEU A N 19
ATOM 27850 C CA . LEU A 1 42 ? -8.562 30.303 -14.075 1.00 0.00 368 LEU A CA 19
ATOM 27851 C C . LEU A 1 42 ? -9.268 29.730 -12.836 1.00 0.00 368 LEU A C 19
ATOM 27852 O O . LEU A 1 42 ? -10.238 30.316 -12.357 1.00 0.00 368 LEU A O 19
ATOM 27868 N N . PHE A 1 43 ? -8.736 28.641 -12.271 1.00 0.00 369 PHE A N 19
ATOM 27869 C CA . PHE A 1 43 ? -9.176 28.071 -10.999 1.00 0.00 369 PHE A CA 19
ATOM 27870 C C . PHE A 1 43 ? -8.479 28.717 -9.789 1.00 0.00 369 PHE A C 19
ATOM 27871 O O . PHE A 1 43 ? -9.097 28.875 -8.738 1.00 0.00 369 PHE A O 19
ATOM 27888 N N . GLY A 1 44 ? -7.230 29.178 -9.937 1.00 0.00 370 GLY A N 19
ATOM 27889 C CA . GLY A 1 44 ? -6.422 29.755 -8.850 1.00 0.00 370 GLY A CA 19
ATOM 27890 C C . GLY A 1 44 ? -7.076 30.893 -8.040 1.00 0.00 370 GLY A C 19
ATOM 27891 O O . GLY A 1 44 ? -6.955 30.857 -6.813 1.00 0.00 370 GLY A O 19
ATOM 27895 N N . PRO A 1 45 ? -7.782 31.873 -8.653 1.00 0.00 371 PRO A N 19
ATOM 27896 C CA . PRO A 1 45 ? -8.418 32.967 -7.914 1.00 0.00 371 PRO A CA 19
ATOM 27897 C C . PRO A 1 45 ? -9.760 32.589 -7.254 1.00 0.00 371 PRO A C 19
ATOM 27898 O O . PRO A 1 45 ? -10.348 33.428 -6.574 1.00 0.00 371 PRO A O 19
ATOM 27909 N N . ILE A 1 46 ? -10.256 31.352 -7.416 1.00 0.00 372 ILE A N 19
ATOM 27910 C CA . ILE A 1 46 ? -11.523 30.892 -6.812 1.00 0.00 372 ILE A CA 19
ATOM 27911 C C . ILE A 1 46 ? -11.341 30.492 -5.337 1.00 0.00 372 ILE A C 19
ATOM 27912 O O . ILE A 1 46 ? -12.192 30.798 -4.497 1.00 0.00 372 ILE A O 19
ATOM 27928 N N . GLY A 1 47 ? -10.227 29.821 -5.025 1.00 0.00 373 GLY A N 19
ATOM 27929 C CA . GLY A 1 47 ? -9.906 29.229 -3.720 1.00 0.00 373 GLY A CA 19
ATOM 27930 C C . GLY A 1 47 ? -8.734 28.251 -3.823 1.00 0.00 373 GLY A C 19
ATOM 27931 O O . GLY A 1 47 ? -8.030 28.229 -4.832 1.00 0.00 373 GLY A O 19
ATOM 27935 N N . LYS A 1 48 ? -8.512 27.431 -2.790 1.00 0.00 374 LYS A N 19
ATOM 27936 C CA . LYS A 1 48 ? -7.393 26.481 -2.755 1.00 0.00 374 LYS A CA 19
ATOM 27937 C C . LYS A 1 48 ? -7.727 25.156 -3.474 1.00 0.00 374 LYS A C 19
ATOM 27938 O O . LYS A 1 48 ? -8.453 24.304 -2.952 1.00 0.00 374 LYS A O 19
ATOM 27957 N N . ILE A 1 49 ? -7.146 24.956 -4.660 1.00 0.00 375 ILE A N 19
ATOM 27958 C CA . ILE A 1 49 ? -7.114 23.659 -5.358 1.00 0.00 375 ILE A CA 19
ATOM 27959 C C . ILE A 1 49 ? -6.124 22.742 -4.626 1.00 0.00 375 ILE A C 19
ATOM 27960 O O . ILE A 1 49 ? -4.959 23.097 -4.435 1.00 0.00 375 ILE A O 19
ATOM 27976 N N . ASN A 1 50 ? -6.588 21.557 -4.233 1.00 0.00 376 ASN A N 19
ATOM 27977 C CA . ASN A 1 50 ? -5.749 20.498 -3.681 1.00 0.00 376 ASN A CA 19
ATOM 27978 C C . ASN A 1 50 ? -4.888 19.824 -4.774 1.00 0.00 376 ASN A C 19
ATOM 27979 O O . ASN A 1 50 ? -3.722 19.506 -4.543 1.00 0.00 376 ASN A O 19
ATOM 27990 N N . ASN A 1 51 ? -5.483 19.599 -5.956 1.00 0.00 377 ASN A N 19
ATOM 27991 C CA . ASN A 1 51 ? -4.913 18.927 -7.136 1.00 0.00 377 ASN A CA 19
ATOM 27992 C C . ASN A 1 51 ? -5.782 19.157 -8.383 1.00 0.00 377 ASN A C 19
ATOM 27993 O O . ASN A 1 51 ? -6.958 19.494 -8.265 1.00 0.00 377 ASN A O 19
ATOM 28004 N N . ALA A 1 52 ? -5.218 18.924 -9.572 1.00 0.00 378 ALA A N 19
ATOM 28005 C CA . ALA A 1 52 ? -5.890 19.129 -10.866 1.00 0.00 378 ALA A CA 19
ATOM 28006 C C . ALA A 1 52 ? -5.113 18.520 -12.046 1.00 0.00 378 ALA A C 19
ATOM 28007 O O . ALA A 1 52 ? -3.882 18.507 -12.036 1.00 0.00 378 ALA A O 19
ATOM 28014 N N . GLU A 1 53 ? -5.832 18.020 -13.058 1.00 0.00 379 GLU A N 19
ATOM 28015 C CA . GLU A 1 53 ? -5.307 17.210 -14.165 1.00 0.00 379 GLU A CA 19
ATOM 28016 C C . GLU A 1 53 ? -6.253 17.271 -15.372 1.00 0.00 379 GLU A C 19
ATOM 28017 O O . GLU A 1 53 ? -7.443 17.574 -15.235 1.00 0.00 379 GLU A O 19
ATOM 28029 N N . LEU A 1 54 ? -5.737 16.905 -16.546 1.00 0.00 380 LEU A N 19
ATOM 28030 C CA . LEU A 1 54 ? -6.502 16.807 -17.799 1.00 0.00 380 LEU A CA 19
ATOM 28031 C C . LEU A 1 54 ? -6.908 15.364 -18.132 1.00 0.00 380 LEU A C 19
ATOM 28032 O O . LEU A 1 54 ? -6.102 14.443 -18.012 1.00 0.00 380 LEU A O 19
ATOM 28048 N N . LYS A 1 55 ? -8.156 15.153 -18.572 1.00 0.00 381 LYS A N 19
ATOM 28049 C CA . LYS A 1 55 ? -8.736 13.811 -18.739 1.00 0.00 381 LYS A CA 19
ATOM 28050 C C . LYS A 1 55 ? -8.185 13.101 -20.009 1.00 0.00 381 LYS A C 19
ATOM 28051 O O . LYS A 1 55 ? -8.359 13.649 -21.100 1.00 0.00 381 LYS A O 19
ATOM 28070 N N . PRO A 1 56 ? -7.534 11.920 -19.895 1.00 0.00 382 PRO A N 19
ATOM 28071 C CA . PRO A 1 56 ? -6.900 11.221 -21.019 1.00 0.00 382 PRO A CA 19
ATOM 28072 C C . PRO A 1 56 ? -7.913 10.453 -21.884 1.00 0.00 382 PRO A C 19
ATOM 28073 O O . PRO A 1 56 ? -9.067 10.270 -21.497 1.00 0.00 382 PRO A O 19
ATOM 28084 N N . GLN A 1 57 ? -7.468 9.988 -23.057 1.00 0.00 383 GLN A N 19
ATOM 28085 C CA . GLN A 1 57 ? -8.273 9.344 -24.083 1.00 0.00 383 GLN A CA 19
ATOM 28086 C C . GLN A 1 57 ? -7.376 8.401 -24.916 1.00 0.00 383 GLN A C 19
ATOM 28087 O O . GLN A 1 57 ? -6.304 8.792 -25.382 1.00 0.00 383 GLN A O 19
ATOM 28101 N N . GLU A 1 58 ? -7.815 7.146 -25.090 1.00 0.00 384 GLU A N 19
ATOM 28102 C CA . GLU A 1 58 ? -7.048 6.056 -25.726 1.00 0.00 384 GLU A CA 19
ATOM 28103 C C . GLU A 1 58 ? -6.734 6.286 -27.218 1.00 0.00 384 GLU A C 19
ATOM 28104 O O . GLU A 1 58 ? -5.804 5.681 -27.756 1.00 0.00 384 GLU A O 19
ATOM 28116 N N . ASN A 1 59 ? -7.478 7.175 -27.891 1.00 0.00 385 ASN A N 19
ATOM 28117 C CA . ASN A 1 59 ? -7.263 7.537 -29.299 1.00 0.00 385 ASN A CA 19
ATOM 28118 C C . ASN A 1 59 ? -5.992 8.393 -29.527 1.00 0.00 385 ASN A C 19
ATOM 28119 O O . ASN A 1 59 ? -5.613 8.649 -30.673 1.00 0.00 385 ASN A O 19
ATOM 28130 N N . GLY A 1 60 ? -5.335 8.860 -28.452 1.00 0.00 386 GLY A N 19
ATOM 28131 C CA . GLY A 1 60 ? -4.098 9.655 -28.521 1.00 0.00 386 GLY A CA 19
ATOM 28132 C C . GLY A 1 60 ? -4.318 11.164 -28.672 1.00 0.00 386 GLY A C 19
ATOM 28133 O O . GLY A 1 60 ? -3.345 11.908 -28.792 1.00 0.00 386 GLY A O 19
ATOM 28137 N N . GLN A 1 61 ? -5.576 11.617 -28.711 1.00 0.00 387 GLN A N 19
ATOM 28138 C CA . GLN A 1 61 ? -5.963 13.017 -28.934 1.00 0.00 387 GLN A CA 19
ATOM 28139 C C . GLN A 1 61 ? -6.681 13.563 -27.683 1.00 0.00 387 GLN A C 19
ATOM 28140 O O . GLN A 1 61 ? -7.395 12.795 -27.029 1.00 0.00 387 GLN A O 19
ATOM 28154 N N . PRO A 1 62 ? -6.517 14.857 -27.335 1.00 0.00 388 PRO A N 19
ATOM 28155 C CA . PRO A 1 62 ? -7.049 15.432 -26.100 1.00 0.00 388 PRO A CA 19
ATOM 28156 C C . PRO A 1 62 ? -8.583 15.478 -26.081 1.00 0.00 388 PRO A C 19
ATOM 28157 O O . PRO A 1 62 ? -9.238 15.635 -27.114 1.00 0.00 388 PRO A O 19
ATOM 28168 N N . THR A 1 63 ? -9.145 15.358 -24.871 1.00 0.00 389 THR A N 19
ATOM 28169 C CA . THR A 1 63 ? -10.595 15.382 -24.598 1.00 0.00 389 THR A CA 19
ATOM 28170 C C . THR A 1 63 ? -11.190 16.782 -24.567 1.00 0.00 389 THR A C 19
ATOM 28171 O O . THR A 1 63 ? -12.396 16.934 -24.764 1.00 0.00 389 THR A O 19
ATOM 28182 N N . GLY A 1 64 ? -10.375 17.791 -24.236 1.00 0.00 390 GLY A N 19
ATOM 28183 C CA . GLY A 1 64 ? -10.866 19.114 -23.840 1.00 0.00 390 GLY A CA 19
ATOM 28184 C C . GLY A 1 64 ? -11.538 19.105 -22.462 1.00 0.00 390 GLY A C 19
ATOM 28185 O O . GLY A 1 64 ? -12.365 19.975 -22.213 1.00 0.00 390 GLY A O 19
ATOM 28189 N N . VAL A 1 65 ? -11.214 18.147 -21.580 1.00 0.00 391 VAL A N 19
ATOM 28190 C CA . VAL A 1 65 ? -11.755 18.045 -20.205 1.00 0.00 391 VAL A CA 19
ATOM 28191 C C . VAL A 1 65 ? -10.635 18.146 -19.175 1.00 0.00 391 VAL A C 19
ATOM 28192 O O . VAL A 1 65 ? -9.591 17.518 -19.328 1.00 0.00 391 VAL A O 19
ATOM 28205 N N . ALA A 1 66 ? -10.895 18.876 -18.092 1.00 0.00 392 ALA A N 19
ATOM 28206 C CA . ALA A 1 66 ? -10.117 18.851 -16.857 1.00 0.00 392 ALA A CA 19
ATOM 28207 C C . ALA A 1 66 ? -10.914 18.281 -15.667 1.00 0.00 392 ALA A C 19
ATOM 28208 O O . ALA A 1 66 ? -12.137 18.405 -15.599 1.00 0.00 392 ALA A O 19
ATOM 28215 N N . VAL A 1 67 ? -10.192 17.710 -14.701 1.00 0.00 393 VAL A N 19
ATOM 28216 C CA . VAL A 1 67 ? -10.689 17.442 -13.340 1.00 0.00 393 VAL A CA 19
ATOM 28217 C C . VAL A 1 67 ? -9.918 18.347 -12.379 1.00 0.00 393 VAL A C 19
ATOM 28218 O O . VAL A 1 67 ? -8.729 18.594 -12.582 1.00 0.00 393 VAL A O 19
ATOM 28231 N N . VAL A 1 68 ? -10.588 18.834 -11.336 1.00 0.00 394 VAL A N 19
ATOM 28232 C CA . VAL A 1 68 ? -9.992 19.655 -10.260 1.00 0.00 394 VAL A CA 19
ATOM 28233 C C . VAL A 1 68 ? -10.488 19.109 -8.912 1.00 0.00 394 VAL A C 19
ATOM 28234 O O . VAL A 1 68 ? -11.540 18.483 -8.872 1.00 0.00 394 VAL A O 19
ATOM 28247 N N . GLU A 1 69 ? -9.751 19.300 -7.819 1.00 0.00 395 GLU A N 19
ATOM 28248 C CA . GLU A 1 69 ? -10.083 18.821 -6.468 1.00 0.00 395 GLU A CA 19
ATOM 28249 C C . GLU A 1 69 ? -9.745 19.944 -5.482 1.00 0.00 395 GLU A C 19
ATOM 28250 O O . GLU A 1 69 ? -8.718 20.598 -5.645 1.00 0.00 395 GLU A O 19
ATOM 28262 N N . TYR A 1 70 ? -10.611 20.232 -4.510 1.00 0.00 396 TYR A N 19
ATOM 28263 C CA . TYR A 1 70 ? -10.553 21.466 -3.702 1.00 0.00 396 TYR A CA 19
ATOM 28264 C C . TYR A 1 70 ? -10.460 21.218 -2.187 1.00 0.00 396 TYR A C 19
ATOM 28265 O O . TYR A 1 70 ? -10.933 20.209 -1.669 1.00 0.00 396 TYR A O 19
ATOM 28283 N N . GLU A 1 71 ? -9.881 22.185 -1.467 1.00 0.00 397 GLU A N 19
ATOM 28284 C CA . GLU A 1 71 ? -9.772 22.137 0.000 1.00 0.00 397 GLU A CA 19
ATOM 28285 C C . GLU A 1 71 ? -11.142 21.977 0.699 1.00 0.00 397 GLU A C 19
ATOM 28286 O O . GLU A 1 71 ? -11.251 21.172 1.628 1.00 0.00 397 GLU A O 19
ATOM 28298 N N . ASN A 1 72 ? -12.187 22.696 0.253 1.00 0.00 398 ASN A N 19
ATOM 28299 C CA . ASN A 1 72 ? -13.512 22.681 0.887 1.00 0.00 398 ASN A CA 19
ATOM 28300 C C . ASN A 1 72 ? -14.639 22.649 -0.156 1.00 0.00 398 ASN A C 19
ATOM 28301 O O . ASN A 1 72 ? -14.516 23.221 -1.242 1.00 0.00 398 ASN A O 19
ATOM 28312 N N . LEU A 1 73 ? -15.795 22.085 0.220 1.00 0.00 399 LEU A N 19
ATOM 28313 C CA . LEU A 1 73 ? -17.010 22.045 -0.613 1.00 0.00 399 LEU A CA 19
ATOM 28314 C C . LEU A 1 73 ? -17.532 23.430 -1.012 1.00 0.00 399 LEU A C 19
ATOM 28315 O O . LEU A 1 73 ? -18.114 23.555 -2.086 1.00 0.00 399 LEU A O 19
ATOM 28331 N N . VAL A 1 74 ? -17.319 24.454 -0.181 1.00 0.00 400 VAL A N 19
ATOM 28332 C CA . VAL A 1 74 ? -17.668 25.854 -0.510 1.00 0.00 400 VAL A CA 19
ATOM 28333 C C . VAL A 1 74 ? -16.849 26.411 -1.678 1.00 0.00 400 VAL A C 19
ATOM 28334 O O . VAL A 1 74 ? -17.410 27.116 -2.511 1.00 0.00 400 VAL A O 19
ATOM 28347 N N . ASP A 1 75 ? -15.553 26.083 -1.768 1.00 0.00 401 ASP A N 19
ATOM 28348 C CA . ASP A 1 75 ? -14.669 26.574 -2.836 1.00 0.00 401 ASP A CA 19
ATOM 28349 C C . ASP A 1 75 ? -14.880 25.792 -4.138 1.00 0.00 401 ASP A C 19
ATOM 28350 O O . ASP A 1 75 ? -14.823 26.364 -5.229 1.00 0.00 401 ASP A O 19
ATOM 28359 N N . ALA A 1 76 ? -15.197 24.498 -4.003 1.00 0.00 402 ALA A N 19
ATOM 28360 C CA . ALA A 1 76 ? -15.607 23.650 -5.113 1.00 0.00 402 ALA A CA 19
ATOM 28361 C C . ALA A 1 76 ? -16.900 24.171 -5.769 1.00 0.00 402 ALA A C 19
ATOM 28362 O O . ALA A 1 76 ? -16.922 24.427 -6.974 1.00 0.00 402 ALA A O 19
ATOM 28369 N N . ASP A 1 77 ? -17.958 24.407 -4.981 1.00 0.00 403 ASP A N 19
ATOM 28370 C CA . ASP A 1 77 ? -19.200 25.001 -5.478 1.00 0.00 403 ASP A CA 19
ATOM 28371 C C . ASP A 1 77 ? -18.976 26.389 -6.104 1.00 0.00 403 ASP A C 19
ATOM 28372 O O . ASP A 1 77 ? -19.544 26.674 -7.162 1.00 0.00 403 ASP A O 19
ATOM 28381 N N . PHE A 1 78 ? -18.103 27.218 -5.512 1.00 0.00 404 PHE A N 19
ATOM 28382 C CA . PHE A 1 78 ? -17.775 28.558 -6.016 1.00 0.00 404 PHE A CA 19
ATOM 28383 C C . PHE A 1 78 ? -17.195 28.563 -7.439 1.00 0.00 404 PHE A C 19
ATOM 28384 O O . PHE A 1 78 ? -17.500 29.474 -8.209 1.00 0.00 404 PHE A O 19
ATOM 28401 N N . CYS A 1 79 ? -16.427 27.536 -7.828 1.00 0.00 405 CYS A N 19
ATOM 28402 C CA . CYS A 1 79 ? -16.011 27.345 -9.222 1.00 0.00 405 CYS A CA 19
ATOM 28403 C C . CYS A 1 79 ? -17.230 27.220 -10.141 1.00 0.00 405 CYS A C 19
ATOM 28404 O O . CYS A 1 79 ? -17.356 27.938 -11.130 1.00 0.00 405 CYS A O 19
ATOM 28412 N N . ILE A 1 80 ? -18.153 26.334 -9.789 1.00 0.00 406 ILE A N 19
ATOM 28413 C CA . ILE A 1 80 ? -19.320 25.989 -10.605 1.00 0.00 406 ILE A CA 19
ATOM 28414 C C . ILE A 1 80 ? -20.314 27.172 -10.689 1.00 0.00 406 ILE A C 19
ATOM 28415 O O . ILE A 1 80 ? -21.049 27.287 -11.670 1.00 0.00 406 ILE A O 19
ATOM 28431 N N . GLN A 1 81 ? -20.269 28.108 -9.730 1.00 0.00 407 GLN A N 19
ATOM 28432 C CA . GLN A 1 81 ? -20.959 29.402 -9.816 1.00 0.00 407 GLN A CA 19
ATOM 28433 C C . GLN A 1 81 ? -20.299 30.387 -10.804 1.00 0.00 407 GLN A C 19
ATOM 28434 O O . GLN A 1 81 ? -21.015 31.104 -11.504 1.00 0.00 407 GLN A O 19
ATOM 28448 N N . LYS A 1 82 ? -18.959 30.453 -10.874 1.00 0.00 408 LYS A N 19
ATOM 28449 C CA . LYS A 1 82 ? -18.237 31.457 -11.680 1.00 0.00 408 LYS A CA 19
ATOM 28450 C C . LYS A 1 82 ? -17.907 31.004 -13.112 1.00 0.00 408 LYS A C 19
ATOM 28451 O O . LYS A 1 82 ? -18.039 31.793 -14.052 1.00 0.00 408 LYS A O 19
ATOM 28470 N N . LEU A 1 83 ? -17.424 29.770 -13.286 1.00 0.00 409 LEU A N 19
ATOM 28471 C CA . LEU A 1 83 ? -16.772 29.315 -14.518 1.00 0.00 409 LEU A CA 19
ATOM 28472 C C . LEU A 1 83 ? -17.744 28.738 -15.561 1.00 0.00 409 LEU A C 19
ATOM 28473 O O . LEU A 1 83 ? -17.338 28.529 -16.700 1.00 0.00 409 LEU A O 19
ATOM 28489 N N . ASN A 1 84 ? -19.008 28.460 -15.212 1.00 0.00 410 ASN A N 19
ATOM 28490 C CA . ASN A 1 84 ? -19.964 27.709 -16.055 1.00 0.00 410 ASN A CA 19
ATOM 28491 C C . ASN A 1 84 ? -20.578 28.538 -17.215 1.00 0.00 410 ASN A C 19
ATOM 28492 O O . ASN A 1 84 ? -21.748 28.402 -17.575 1.00 0.00 410 ASN A O 19
ATOM 28503 N N . ASN A 1 85 ? -19.755 29.432 -17.763 1.00 0.00 411 ASN A N 19
ATOM 28504 C CA . ASN A 1 85 ? -20.033 30.494 -18.733 1.00 0.00 411 ASN A CA 19
ATOM 28505 C C . ASN A 1 85 ? -18.730 31.201 -19.199 1.00 0.00 411 ASN A C 19
ATOM 28506 O O . ASN A 1 85 ? -18.782 32.299 -19.755 1.00 0.00 411 ASN A O 19
ATOM 28517 N N . TYR A 1 86 ? -17.550 30.635 -18.909 1.00 0.00 412 TYR A N 19
ATOM 28518 C CA . TYR A 1 86 ? -16.252 31.291 -19.019 1.00 0.00 412 TYR A CA 19
ATOM 28519 C C . TYR A 1 86 ? -15.631 31.087 -20.412 1.00 0.00 412 TYR A C 19
ATOM 28520 O O . TYR A 1 86 ? -15.445 29.951 -20.846 1.00 0.00 412 TYR A O 19
ATOM 28538 N N . ASN A 1 87 ? -15.318 32.176 -21.121 1.00 0.00 413 ASN A N 19
ATOM 28539 C CA . ASN A 1 87 ? -14.699 32.121 -22.451 1.00 0.00 413 ASN A CA 19
ATOM 28540 C C . ASN A 1 87 ? -13.166 32.036 -22.337 1.00 0.00 413 ASN A C 19
ATOM 28541 O O . ASN A 1 87 ? -12.537 32.893 -21.711 1.00 0.00 413 ASN A O 19
ATOM 28552 N N . TYR A 1 88 ? -12.563 31.020 -22.958 1.00 0.00 414 TYR A N 19
ATOM 28553 C CA . TYR A 1 88 ? -11.133 30.723 -22.853 1.00 0.00 414 TYR A CA 19
ATOM 28554 C C . TYR A 1 88 ? -10.573 30.167 -24.170 1.00 0.00 414 TYR A C 19
ATOM 28555 O O . TYR A 1 88 ? -11.010 29.120 -24.651 1.00 0.00 414 TYR A O 19
ATOM 28573 N N . GLY A 1 89 ? -9.658 30.910 -24.809 1.00 0.00 415 GLY A N 19
ATOM 28574 C CA . GLY A 1 89 ? -9.127 30.575 -26.144 1.00 0.00 415 GLY A CA 19
ATOM 28575 C C . GLY A 1 89 ? -10.125 30.788 -27.295 1.00 0.00 415 GLY A C 19
ATOM 28576 O O . GLY A 1 89 ? -9.803 30.475 -28.441 1.00 0.00 415 GLY A O 19
ATOM 28580 N N . GLY A 1 90 ? -11.346 31.255 -26.995 1.00 0.00 416 GLY A N 19
ATOM 28581 C CA . GLY A 1 90 ? -12.506 31.274 -27.898 1.00 0.00 416 GLY A CA 19
ATOM 28582 C C . GLY A 1 90 ? -13.523 30.156 -27.623 1.00 0.00 416 GLY A C 19
ATOM 28583 O O . GLY A 1 90 ? -14.554 30.107 -28.296 1.00 0.00 416 GLY A O 19
ATOM 28587 N N . CYS A 1 91 ? -13.263 29.274 -26.648 1.00 0.00 417 CYS A N 19
ATOM 28588 C CA . CYS A 1 91 ? -14.135 28.163 -26.247 1.00 0.00 417 CYS A CA 19
ATOM 28589 C C . CYS A 1 91 ? -14.860 28.483 -24.922 1.00 0.00 417 CYS A C 19
ATOM 28590 O O . CYS A 1 91 ? -14.223 28.860 -23.942 1.00 0.00 417 CYS A O 19
ATOM 28598 N N . SER A 1 92 ? -16.184 28.318 -24.861 1.00 0.00 418 SER A N 19
ATOM 28599 C CA . SER A 1 92 ? -16.950 28.527 -23.618 1.00 0.00 418 SER A CA 19
ATOM 28600 C C . SER A 1 92 ? -16.948 27.259 -22.747 1.00 0.00 418 SER A C 19
ATOM 28601 O O . SER A 1 92 ? -17.343 26.182 -23.208 1.00 0.00 418 SER A O 19
ATOM 28609 N N . LEU A 1 93 ? -16.488 27.357 -21.494 1.00 0.00 419 LEU A N 19
ATOM 28610 C CA . LEU A 1 93 ? -16.310 26.194 -20.625 1.00 0.00 419 LEU A CA 19
ATOM 28611 C C . LEU A 1 93 ? -17.623 25.764 -19.962 1.00 0.00 419 LEU A C 19
ATOM 28612 O O . LEU A 1 93 ? -18.406 26.585 -19.480 1.00 0.00 419 LEU A O 19
ATOM 28628 N N . GLN A 1 94 ? -17.827 24.450 -19.905 1.00 0.00 420 GLN A N 19
ATOM 28629 C CA . GLN A 1 94 ? -18.919 23.795 -19.196 1.00 0.00 420 GLN A CA 19
ATOM 28630 C C . GLN A 1 94 ? -18.340 23.206 -17.902 1.00 0.00 420 GLN A C 19
ATOM 28631 O O . GLN A 1 94 ? -17.282 22.580 -17.937 1.00 0.00 420 GLN A O 19
ATOM 28645 N N . ILE A 1 95 ? -18.980 23.415 -16.750 1.00 0.00 421 ILE A N 19
ATOM 28646 C CA . ILE A 1 95 ? -18.409 23.086 -15.429 1.00 0.00 421 ILE A CA 19
ATOM 28647 C C . ILE A 1 95 ? -19.482 22.429 -14.551 1.00 0.00 421 ILE A C 19
ATOM 28648 O O . ILE A 1 95 ? -20.641 22.845 -14.541 1.00 0.00 421 ILE A O 19
ATOM 28664 N N . SER A 1 96 ? -19.091 21.421 -13.782 1.00 0.00 422 SER A N 19
ATOM 28665 C CA . SER A 1 96 ? -19.965 20.674 -12.868 1.00 0.00 422 SER A CA 19
ATOM 28666 C C . SER A 1 96 ? -19.156 20.024 -11.731 1.00 0.00 422 SER A C 19
ATOM 28667 O O . SER A 1 96 ? -17.938 20.180 -11.653 1.00 0.00 422 SER A O 19
ATOM 28675 N N . TYR A 1 97 ? -19.802 19.247 -10.859 1.00 0.00 423 TYR A N 19
ATOM 28676 C CA . TYR A 1 97 ? -19.100 18.299 -9.989 1.00 0.00 423 TYR A CA 19
ATOM 28677 C C . TYR A 1 97 ? -18.749 17.028 -10.777 1.00 0.00 423 TYR A C 19
ATOM 28678 O O . TYR A 1 97 ? -19.584 16.469 -11.490 1.00 0.00 423 TYR A O 19
ATOM 28696 N N . ALA A 1 98 ? -17.526 16.531 -10.605 1.00 0.00 424 ALA A N 19
ATOM 28697 C CA . ALA A 1 98 ? -17.141 15.163 -10.958 1.00 0.00 424 ALA A CA 19
ATOM 28698 C C . ALA A 1 98 ? -17.907 14.183 -10.053 1.00 0.00 424 ALA A C 19
ATOM 28699 O O . ALA A 1 98 ? -18.060 14.439 -8.859 1.00 0.00 424 ALA A O 19
ATOM 28706 N N . ARG A 1 99 ? -18.412 13.082 -10.620 1.00 0.00 425 ARG A N 19
ATOM 28707 C CA . ARG A 1 99 ? -19.250 12.103 -9.902 1.00 0.00 425 ARG A CA 19
ATOM 28708 C C . ARG A 1 99 ? -18.425 11.073 -9.121 1.00 0.00 425 ARG A C 19
ATOM 28709 O O . ARG A 1 99 ? -18.721 10.795 -7.959 1.00 0.00 425 ARG A O 19
ATOM 28730 N N . ARG A 1 100 ? -17.377 10.545 -9.758 1.00 0.00 426 ARG A N 19
ATOM 28731 C CA . ARG A 1 100 ? -16.485 9.531 -9.221 1.00 0.00 426 ARG A CA 19
ATOM 28732 C C . ARG A 1 100 ? -15.006 9.889 -9.395 1.00 0.00 426 ARG A C 19
ATOM 28733 O O . ARG A 1 100 ? -14.330 9.452 -10.321 1.00 0.00 426 ARG A O 19
ATOM 28754 N N . ASP A 1 101 ? -14.530 10.579 -8.376 1.00 0.00 427 ASP A N 19
ATOM 28755 C CA . ASP A 1 101 ? -13.111 10.749 -8.003 1.00 0.00 427 ASP A CA 19
ATOM 28756 C C . ASP A 1 101 ? -12.308 11.681 -8.945 1.00 0.00 427 ASP A C 19
ATOM 28757 O O . ASP A 1 101 ? -12.919 12.660 -9.442 1.00 0.00 427 ASP A O 19
ATOM 28767 N N . GLY A 1 1 ? 11.912 17.327 -16.492 1.00 0.00 327 GLY A N 20
ATOM 28768 C CA . GLY A 1 1 ? 11.012 16.284 -15.945 1.00 0.00 327 GLY A CA 20
ATOM 28769 C C . GLY A 1 1 ? 9.558 16.738 -15.943 1.00 0.00 327 GLY A C 20
ATOM 28770 O O . GLY A 1 1 ? 9.262 17.872 -15.561 1.00 0.00 327 GLY A O 20
ATOM 28776 N N . SER A 1 2 ? 8.638 15.860 -16.353 1.00 0.00 328 SER A N 20
ATOM 28777 C CA . SER A 1 2 ? 7.207 16.187 -16.565 1.00 0.00 328 SER A CA 20
ATOM 28778 C C . SER A 1 2 ? 6.235 15.157 -15.943 1.00 0.00 328 SER A C 20
ATOM 28779 O O . SER A 1 2 ? 5.028 15.205 -16.193 1.00 0.00 328 SER A O 20
ATOM 28787 N N . HIS A 1 3 ? 6.742 14.221 -15.130 1.00 0.00 329 HIS A N 20
ATOM 28788 C CA . HIS A 1 3 ? 6.000 13.099 -14.531 1.00 0.00 329 HIS A CA 20
ATOM 28789 C C . HIS A 1 3 ? 6.709 12.535 -13.273 1.00 0.00 329 HIS A C 20
ATOM 28790 O O . HIS A 1 3 ? 7.918 12.727 -13.099 1.00 0.00 329 HIS A O 20
ATOM 28804 N N . ILE A 1 4 ? 5.971 11.834 -12.400 1.00 0.00 330 ILE A N 20
ATOM 28805 C CA . ILE A 1 4 ? 6.489 11.260 -11.135 1.00 0.00 330 ILE A CA 20
ATOM 28806 C C . ILE A 1 4 ? 5.677 10.059 -10.611 1.00 0.00 330 ILE A C 20
ATOM 28807 O O . ILE A 1 4 ? 6.273 9.092 -10.134 1.00 0.00 330 ILE A O 20
ATOM 28823 N N . ASP A 1 5 ? 4.347 10.066 -10.759 1.00 0.00 331 ASP A N 20
ATOM 28824 C CA . ASP A 1 5 ? 3.434 9.009 -10.298 1.00 0.00 331 ASP A CA 20
ATOM 28825 C C . ASP A 1 5 ? 2.165 8.956 -11.165 1.00 0.00 331 ASP A C 20
ATOM 28826 O O . ASP A 1 5 ? 1.561 9.987 -11.470 1.00 0.00 331 ASP A O 20
ATOM 28835 N N . GLU A 1 6 ? 1.727 7.742 -11.518 1.00 0.00 332 GLU A N 20
ATOM 28836 C CA . GLU A 1 6 ? 0.527 7.481 -12.336 1.00 0.00 332 GLU A CA 20
ATOM 28837 C C . GLU A 1 6 ? -0.808 7.817 -11.640 1.00 0.00 332 GLU A C 20
ATOM 28838 O O . GLU A 1 6 ? -1.863 7.730 -12.267 1.00 0.00 332 GLU A O 20
ATOM 28850 N N . THR A 1 7 ? -0.778 8.261 -10.377 1.00 0.00 333 THR A N 20
ATOM 28851 C CA . THR A 1 7 ? -1.953 8.670 -9.583 1.00 0.00 333 THR A CA 20
ATOM 28852 C C . THR A 1 7 ? -2.812 9.748 -10.246 1.00 0.00 333 THR A C 20
ATOM 28853 O O . THR A 1 7 ? -4.029 9.765 -10.078 1.00 0.00 333 THR A O 20
ATOM 28864 N N . ALA A 1 8 ? -2.200 10.593 -11.078 1.00 0.00 334 ALA A N 20
ATOM 28865 C CA . ALA A 1 8 ? -2.896 11.588 -11.902 1.00 0.00 334 ALA A CA 20
ATOM 28866 C C . ALA A 1 8 ? -3.881 10.977 -12.923 1.00 0.00 334 ALA A C 20
ATOM 28867 O O . ALA A 1 8 ? -4.859 11.628 -13.303 1.00 0.00 334 ALA A O 20
ATOM 28874 N N . ALA A 1 9 ? -3.670 9.718 -13.322 1.00 0.00 335 ALA A N 20
ATOM 28875 C CA . ALA A 1 9 ? -4.601 8.948 -14.141 1.00 0.00 335 ALA A CA 20
ATOM 28876 C C . ALA A 1 9 ? -5.806 8.530 -13.299 1.00 0.00 335 ALA A C 20
ATOM 28877 O O . ALA A 1 9 ? -6.949 8.784 -13.665 1.00 0.00 335 ALA A O 20
ATOM 28884 N N . LYS A 1 10 ? -5.562 7.973 -12.108 1.00 0.00 336 LYS A N 20
ATOM 28885 C CA . LYS A 1 10 ? -6.618 7.627 -11.149 1.00 0.00 336 LYS A CA 20
ATOM 28886 C C . LYS A 1 10 ? -7.478 8.853 -10.762 1.00 0.00 336 LYS A C 20
ATOM 28887 O O . LYS A 1 10 ? -8.687 8.722 -10.573 1.00 0.00 336 LYS A O 20
ATOM 28906 N N . PHE A 1 11 ? -6.873 10.048 -10.739 1.00 0.00 337 PHE A N 20
ATOM 28907 C CA . PHE A 1 11 ? -7.531 11.334 -10.491 1.00 0.00 337 PHE A CA 20
ATOM 28908 C C . PHE A 1 11 ? -8.490 11.785 -11.626 1.00 0.00 337 PHE A C 20
ATOM 28909 O O . PHE A 1 11 ? -9.358 12.625 -11.388 1.00 0.00 337 PHE A O 20
ATOM 28926 N N . THR A 1 12 ? -8.360 11.257 -12.859 1.00 0.00 338 THR A N 20
ATOM 28927 C CA . THR A 1 12 ? -9.164 11.678 -14.036 1.00 0.00 338 THR A CA 20
ATOM 28928 C C . THR A 1 12 ? -9.961 10.545 -14.695 1.00 0.00 338 THR A C 20
ATOM 28929 O O . THR A 1 12 ? -10.978 10.806 -15.336 1.00 0.00 338 THR A O 20
ATOM 28940 N N . GLU A 1 13 ? -9.549 9.292 -14.531 1.00 0.00 339 GLU A N 20
ATOM 28941 C CA . GLU A 1 13 ? -10.141 8.106 -15.146 1.00 0.00 339 GLU A CA 20
ATOM 28942 C C . GLU A 1 13 ? -11.399 7.708 -14.375 1.00 0.00 339 GLU A C 20
ATOM 28943 O O . GLU A 1 13 ? -11.379 7.594 -13.148 1.00 0.00 339 GLU A O 20
ATOM 28955 N N . GLY A 1 14 ? -12.511 7.509 -15.086 1.00 0.00 340 GLY A N 20
ATOM 28956 C CA . GLY A 1 14 ? -13.764 7.049 -14.489 1.00 0.00 340 GLY A CA 20
ATOM 28957 C C . GLY A 1 14 ? -14.630 8.216 -14.028 1.00 0.00 340 GLY A C 20
ATOM 28958 O O . GLY A 1 14 ? -15.804 8.015 -13.729 1.00 0.00 340 GLY A O 20
ATOM 28962 N N . VAL A 1 15 ? -14.068 9.431 -14.016 1.00 0.00 341 VAL A N 20
ATOM 28963 C CA . VAL A 1 15 ? -14.779 10.663 -13.667 1.00 0.00 341 VAL A CA 20
ATOM 28964 C C . VAL A 1 15 ? -15.771 11.112 -14.749 1.00 0.00 341 VAL A C 20
ATOM 28965 O O . VAL A 1 15 ? -15.487 11.019 -15.940 1.00 0.00 341 VAL A O 20
ATOM 28978 N N . ASN A 1 16 ? -16.927 11.635 -14.316 1.00 0.00 342 ASN A N 20
ATOM 28979 C CA . ASN A 1 16 ? -18.060 12.045 -15.165 1.00 0.00 342 ASN A CA 20
ATOM 28980 C C . ASN A 1 16 ? -18.625 13.400 -14.665 1.00 0.00 342 ASN A C 20
ATOM 28981 O O . ASN A 1 16 ? -18.332 13.758 -13.523 1.00 0.00 342 ASN A O 20
ATOM 28992 N N . PRO A 1 17 ? -19.443 14.142 -15.435 1.00 0.00 343 PRO A N 20
ATOM 28993 C CA . PRO A 1 17 ? -20.077 15.379 -14.968 1.00 0.00 343 PRO A CA 20
ATOM 28994 C C . PRO A 1 17 ? -21.258 15.124 -14.018 1.00 0.00 343 PRO A C 20
ATOM 28995 O O . PRO A 1 17 ? -21.706 13.990 -13.847 1.00 0.00 343 PRO A O 20
ATOM 29006 N N . GLY A 1 18 ? -21.795 16.206 -13.444 1.00 0.00 344 GLY A N 20
ATOM 29007 C CA . GLY A 1 18 ? -23.125 16.216 -12.821 1.00 0.00 344 GLY A CA 20
ATOM 29008 C C . GLY A 1 18 ? -23.215 15.479 -11.483 1.00 0.00 344 GLY A C 20
ATOM 29009 O O . GLY A 1 18 ? -24.221 14.814 -11.225 1.00 0.00 344 GLY A O 20
ATOM 29013 N N . GLY A 1 19 ? -22.182 15.573 -10.637 1.00 0.00 345 GLY A N 20
ATOM 29014 C CA . GLY A 1 19 ? -22.147 14.947 -9.313 1.00 0.00 345 GLY A CA 20
ATOM 29015 C C . GLY A 1 19 ? -23.012 15.679 -8.281 1.00 0.00 345 GLY A C 20
ATOM 29016 O O . GLY A 1 19 ? -23.376 16.841 -8.454 1.00 0.00 345 GLY A O 20
ATOM 29020 N N . ASP A 1 20 ? -23.317 14.994 -7.179 1.00 0.00 346 ASP A N 20
ATOM 29021 C CA . ASP A 1 20 ? -24.221 15.472 -6.124 1.00 0.00 346 ASP A CA 20
ATOM 29022 C C . ASP A 1 20 ? -23.454 16.084 -4.939 1.00 0.00 346 ASP A C 20
ATOM 29023 O O . ASP A 1 20 ? -23.526 15.618 -3.798 1.00 0.00 346 ASP A O 20
ATOM 29032 N N . ARG A 1 21 ? -22.704 17.153 -5.241 1.00 0.00 347 ARG A N 20
ATOM 29033 C CA . ARG A 1 21 ? -22.074 18.048 -4.268 1.00 0.00 347 ARG A CA 20
ATOM 29034 C C . ARG A 1 21 ? -20.966 17.315 -3.476 1.00 0.00 347 ARG A C 20
ATOM 29035 O O . ARG A 1 21 ? -21.064 17.116 -2.264 1.00 0.00 347 ARG A O 20
ATOM 29056 N N . ASN A 1 22 ? -19.908 16.888 -4.186 1.00 0.00 348 ASN A N 20
ATOM 29057 C CA . ASN A 1 22 ? -18.943 15.887 -3.676 1.00 0.00 348 ASN A CA 20
ATOM 29058 C C . ASN A 1 22 ? -17.653 16.455 -3.049 1.00 0.00 348 ASN A C 20
ATOM 29059 O O . ASN A 1 22 ? -17.407 16.176 -1.880 1.00 0.00 348 ASN A O 20
ATOM 29070 N N . CYS A 1 23 ? -16.826 17.162 -3.849 1.00 0.00 349 CYS A N 20
ATOM 29071 C CA . CYS A 1 23 ? -15.487 17.758 -3.601 1.00 0.00 349 CYS A CA 20
ATOM 29072 C C . CYS A 1 23 ? -14.656 17.997 -4.887 1.00 0.00 349 CYS A C 20
ATOM 29073 O O . CYS A 1 23 ? -13.846 18.924 -4.932 1.00 0.00 349 CYS A O 20
ATOM 29081 N N . PHE A 1 24 ? -14.880 17.192 -5.936 1.00 0.00 350 PHE A N 20
ATOM 29082 C CA . PHE A 1 24 ? -14.241 17.348 -7.247 1.00 0.00 350 PHE A CA 20
ATOM 29083 C C . PHE A 1 24 ? -15.076 18.233 -8.180 1.00 0.00 350 PHE A C 20
ATOM 29084 O O . PHE A 1 24 ? -16.303 18.173 -8.193 1.00 0.00 350 PHE A O 20
ATOM 29101 N N . ILE A 1 25 ? -14.400 18.971 -9.052 1.00 0.00 351 ILE A N 20
ATOM 29102 C CA . ILE A 1 25 ? -14.963 19.805 -10.120 1.00 0.00 351 ILE A CA 20
ATOM 29103 C C . ILE A 1 25 ? -14.654 19.123 -11.445 1.00 0.00 351 ILE A C 20
ATOM 29104 O O . ILE A 1 25 ? -13.508 18.729 -11.668 1.00 0.00 351 ILE A O 20
ATOM 29120 N N . TYR A 1 26 ? -15.653 19.017 -12.312 1.00 0.00 352 TYR A N 20
ATOM 29121 C CA . TYR A 1 26 ? -15.512 18.574 -13.694 1.00 0.00 352 TYR A CA 20
ATOM 29122 C C . TYR A 1 26 ? -15.618 19.788 -14.626 1.00 0.00 352 TYR A C 20
ATOM 29123 O O . TYR A 1 26 ? -16.524 20.609 -14.470 1.00 0.00 352 TYR A O 20
ATOM 29141 N N . CYS A 1 27 ? -14.707 19.914 -15.589 1.00 0.00 353 CYS A N 20
ATOM 29142 C CA . CYS A 1 27 ? -14.614 21.051 -16.504 1.00 0.00 353 CYS A CA 20
ATOM 29143 C C . CYS A 1 27 ? -14.431 20.514 -17.929 1.00 0.00 353 CYS A C 20
ATOM 29144 O O . CYS A 1 27 ? -13.643 19.602 -18.143 1.00 0.00 353 CYS A O 20
ATOM 29152 N N . SER A 1 28 ? -15.169 21.028 -18.905 1.00 0.00 354 SER A N 20
ATOM 29153 C CA . SER A 1 28 ? -15.261 20.442 -20.247 1.00 0.00 354 SER A CA 20
ATOM 29154 C C . SER A 1 28 ? -15.402 21.513 -21.336 1.00 0.00 354 SER A C 20
ATOM 29155 O O . SER A 1 28 ? -15.738 22.667 -21.059 1.00 0.00 354 SER A O 20
ATOM 29163 N N . ASN A 1 29 ? -15.100 21.127 -22.579 1.00 0.00 355 ASN A N 20
ATOM 29164 C CA . ASN A 1 29 ? -14.991 21.983 -23.763 1.00 0.00 355 ASN A CA 20
ATOM 29165 C C . ASN A 1 29 ? -13.780 22.944 -23.693 1.00 0.00 355 ASN A C 20
ATOM 29166 O O . ASN A 1 29 ? -13.812 24.045 -24.248 1.00 0.00 355 ASN A O 20
ATOM 29177 N N . LEU A 1 30 ? -12.693 22.542 -23.015 1.00 0.00 356 LEU A N 20
ATOM 29178 C CA . LEU A 1 30 ? -11.416 23.261 -23.092 1.00 0.00 356 LEU A CA 20
ATOM 29179 C C . LEU A 1 30 ? -10.831 23.123 -24.520 1.00 0.00 356 LEU A C 20
ATOM 29180 O O . LEU A 1 30 ? -11.019 22.071 -25.143 1.00 0.00 356 LEU A O 20
ATOM 29196 N N . PRO A 1 31 ? -10.117 24.143 -25.043 1.00 0.00 357 PRO A N 20
ATOM 29197 C CA . PRO A 1 31 ? -9.478 24.085 -26.356 1.00 0.00 357 PRO A CA 20
ATOM 29198 C C . PRO A 1 31 ? -8.306 23.093 -26.353 1.00 0.00 357 PRO A C 20
ATOM 29199 O O . PRO A 1 31 ? -7.689 22.848 -25.318 1.00 0.00 357 PRO A O 20
ATOM 29210 N N . PHE A 1 32 ? -7.972 22.520 -27.513 1.00 0.00 358 PHE A N 20
ATOM 29211 C CA . PHE A 1 32 ? -7.027 21.396 -27.604 1.00 0.00 358 PHE A CA 20
ATOM 29212 C C . PHE A 1 32 ? -5.542 21.780 -27.461 1.00 0.00 358 PHE A C 20
ATOM 29213 O O . PHE A 1 32 ? -4.680 20.904 -27.404 1.00 0.00 358 PHE A O 20
ATOM 29230 N N . SER A 1 33 ? -5.232 23.074 -27.339 1.00 0.00 359 SER A N 20
ATOM 29231 C CA . SER A 1 33 ? -3.881 23.578 -27.026 1.00 0.00 359 SER A CA 20
ATOM 29232 C C . SER A 1 33 ? -3.578 23.597 -25.503 1.00 0.00 359 SER A C 20
ATOM 29233 O O . SER A 1 33 ? -2.467 23.945 -25.088 1.00 0.00 359 SER A O 20
ATOM 29241 N N . THR A 1 34 ? -4.558 23.224 -24.659 1.00 0.00 360 THR A N 20
ATOM 29242 C CA . THR A 1 34 ? -4.488 23.297 -23.187 1.00 0.00 360 THR A CA 20
ATOM 29243 C C . THR A 1 34 ? -3.467 22.313 -22.596 1.00 0.00 360 THR A C 20
ATOM 29244 O O . THR A 1 34 ? -3.302 21.196 -23.088 1.00 0.00 360 THR A O 20
ATOM 29255 N N . ALA A 1 35 ? -2.832 22.726 -21.494 1.00 0.00 361 ALA A N 20
ATOM 29256 C CA . ALA A 1 35 ? -1.932 21.938 -20.641 1.00 0.00 361 ALA A CA 20
ATOM 29257 C C . ALA A 1 35 ? -2.280 22.144 -19.152 1.00 0.00 361 ALA A C 20
ATOM 29258 O O . ALA A 1 35 ? -2.972 23.102 -18.821 1.00 0.00 361 ALA A O 20
ATOM 29265 N N . ARG A 1 36 ? -1.755 21.301 -18.247 1.00 0.00 362 ARG A N 20
ATOM 29266 C CA . ARG A 1 36 ? -2.031 21.339 -16.790 1.00 0.00 362 ARG A CA 20
ATOM 29267 C C . ARG A 1 36 ? -1.915 22.747 -16.165 1.00 0.00 362 ARG A C 20
ATOM 29268 O O . ARG A 1 36 ? -2.665 23.090 -15.252 1.00 0.00 362 ARG A O 20
ATOM 29289 N N . SER A 1 37 ? -1.009 23.584 -16.673 1.00 0.00 363 SER A N 20
ATOM 29290 C CA . SER A 1 37 ? -0.809 24.971 -16.223 1.00 0.00 363 SER A CA 20
ATOM 29291 C C . SER A 1 37 ? -2.044 25.886 -16.397 1.00 0.00 363 SER A C 20
ATOM 29292 O O . SER A 1 37 ? -2.116 26.929 -15.745 1.00 0.00 363 SER A O 20
ATOM 29300 N N . ASP A 1 38 ? -3.033 25.511 -17.223 1.00 0.00 364 ASP A N 20
ATOM 29301 C CA . ASP A 1 38 ? -4.294 26.245 -17.393 1.00 0.00 364 ASP A CA 20
ATOM 29302 C C . ASP A 1 38 ? -5.182 26.208 -16.135 1.00 0.00 364 ASP A C 20
ATOM 29303 O O . ASP A 1 38 ? -5.965 27.127 -15.900 1.00 0.00 364 ASP A O 20
ATOM 29312 N N . LEU A 1 39 ? -5.064 25.146 -15.330 1.00 0.00 365 LEU A N 20
ATOM 29313 C CA . LEU A 1 39 ? -6.002 24.878 -14.238 1.00 0.00 365 LEU A CA 20
ATOM 29314 C C . LEU A 1 39 ? -5.863 25.950 -13.155 1.00 0.00 365 LEU A C 20
ATOM 29315 O O . LEU A 1 39 ? -6.794 26.710 -12.892 1.00 0.00 365 LEU A O 20
ATOM 29331 N N . PHE A 1 40 ? -4.662 26.074 -12.592 1.00 0.00 366 PHE A N 20
ATOM 29332 C CA . PHE A 1 40 ? -4.325 27.037 -11.543 1.00 0.00 366 PHE A CA 20
ATOM 29333 C C . PHE A 1 40 ? -4.371 28.505 -12.029 1.00 0.00 366 PHE A C 20
ATOM 29334 O O . PHE A 1 40 ? -4.280 29.425 -11.217 1.00 0.00 366 PHE A O 20
ATOM 29351 N N . ASP A 1 41 ? -4.546 28.735 -13.334 1.00 0.00 367 ASP A N 20
ATOM 29352 C CA . ASP A 1 41 ? -4.747 30.050 -13.951 1.00 0.00 367 ASP A CA 20
ATOM 29353 C C . ASP A 1 41 ? -6.120 30.670 -13.633 1.00 0.00 367 ASP A C 20
ATOM 29354 O O . ASP A 1 41 ? -6.197 31.845 -13.268 1.00 0.00 367 ASP A O 20
ATOM 29363 N N . LEU A 1 42 ? -7.192 29.876 -13.767 1.00 0.00 368 LEU A N 20
ATOM 29364 C CA . LEU A 1 42 ? -8.586 30.303 -13.570 1.00 0.00 368 LEU A CA 20
ATOM 29365 C C . LEU A 1 42 ? -9.225 29.745 -12.296 1.00 0.00 368 LEU A C 20
ATOM 29366 O O . LEU A 1 42 ? -10.102 30.393 -11.720 1.00 0.00 368 LEU A O 20
ATOM 29382 N N . PHE A 1 43 ? -8.754 28.594 -11.810 1.00 0.00 369 PHE A N 20
ATOM 29383 C CA . PHE A 1 43 ? -9.189 28.028 -10.538 1.00 0.00 369 PHE A CA 20
ATOM 29384 C C . PHE A 1 43 ? -8.388 28.600 -9.358 1.00 0.00 369 PHE A C 20
ATOM 29385 O O . PHE A 1 43 ? -8.963 28.872 -8.308 1.00 0.00 369 PHE A O 20
ATOM 29402 N N . GLY A 1 44 ? -7.089 28.878 -9.534 1.00 0.00 370 GLY A N 20
ATOM 29403 C CA . GLY A 1 44 ? -6.210 29.423 -8.486 1.00 0.00 370 GLY A CA 20
ATOM 29404 C C . GLY A 1 44 ? -6.715 30.698 -7.782 1.00 0.00 370 GLY A C 20
ATOM 29405 O O . GLY A 1 44 ? -6.593 30.756 -6.556 1.00 0.00 370 GLY A O 20
ATOM 29409 N N . PRO A 1 45 ? -7.314 31.693 -8.480 1.00 0.00 371 PRO A N 20
ATOM 29410 C CA . PRO A 1 45 ? -7.888 32.877 -7.833 1.00 0.00 371 PRO A CA 20
ATOM 29411 C C . PRO A 1 45 ? -9.252 32.634 -7.154 1.00 0.00 371 PRO A C 20
ATOM 29412 O O . PRO A 1 45 ? -9.764 33.549 -6.509 1.00 0.00 371 PRO A O 20
ATOM 29423 N N . ILE A 1 46 ? -9.848 31.434 -7.247 1.00 0.00 372 ILE A N 20
ATOM 29424 C CA . ILE A 1 46 ? -11.079 31.084 -6.515 1.00 0.00 372 ILE A CA 20
ATOM 29425 C C . ILE A 1 46 ? -10.762 30.718 -5.052 1.00 0.00 372 ILE A C 20
ATOM 29426 O O . ILE A 1 46 ? -11.401 31.234 -4.129 1.00 0.00 372 ILE A O 20
ATOM 29442 N N . GLY A 1 47 ? -9.778 29.830 -4.840 1.00 0.00 373 GLY A N 20
ATOM 29443 C CA . GLY A 1 47 ? -9.420 29.252 -3.538 1.00 0.00 373 GLY A CA 20
ATOM 29444 C C . GLY A 1 47 ? -8.355 28.155 -3.637 1.00 0.00 373 GLY A C 20
ATOM 29445 O O . GLY A 1 47 ? -7.615 28.086 -4.618 1.00 0.00 373 GLY A O 20
ATOM 29449 N N . LYS A 1 48 ? -8.269 27.287 -2.620 1.00 0.00 374 LYS A N 20
ATOM 29450 C CA . LYS A 1 48 ? -7.222 26.261 -2.516 1.00 0.00 374 LYS A CA 20
ATOM 29451 C C . LYS A 1 48 ? -7.593 24.939 -3.224 1.00 0.00 374 LYS A C 20
ATOM 29452 O O . LYS A 1 48 ? -8.276 24.074 -2.665 1.00 0.00 374 LYS A O 20
ATOM 29471 N N . ILE A 1 49 ? -7.063 24.744 -4.437 1.00 0.00 375 ILE A N 20
ATOM 29472 C CA . ILE A 1 49 ? -7.046 23.442 -5.133 1.00 0.00 375 ILE A CA 20
ATOM 29473 C C . ILE A 1 49 ? -6.202 22.467 -4.294 1.00 0.00 375 ILE A C 20
ATOM 29474 O O . ILE A 1 49 ? -5.045 22.747 -3.973 1.00 0.00 375 ILE A O 20
ATOM 29490 N N . ASN A 1 50 ? -6.784 21.324 -3.937 1.00 0.00 376 ASN A N 20
ATOM 29491 C CA . ASN A 1 50 ? -6.099 20.204 -3.299 1.00 0.00 376 ASN A CA 20
ATOM 29492 C C . ASN A 1 50 ? -5.435 19.246 -4.325 1.00 0.00 376 ASN A C 20
ATOM 29493 O O . ASN A 1 50 ? -4.447 18.597 -3.981 1.00 0.00 376 ASN A O 20
ATOM 29504 N N . ASN A 1 51 ? -5.916 19.213 -5.580 1.00 0.00 377 ASN A N 20
ATOM 29505 C CA . ASN A 1 51 ? -5.303 18.571 -6.766 1.00 0.00 377 ASN A CA 20
ATOM 29506 C C . ASN A 1 51 ? -6.065 18.919 -8.061 1.00 0.00 377 ASN A C 20
ATOM 29507 O O . ASN A 1 51 ? -7.220 19.328 -8.001 1.00 0.00 377 ASN A O 20
ATOM 29518 N N . ALA A 1 52 ? -5.450 18.721 -9.233 1.00 0.00 378 ALA A N 20
ATOM 29519 C CA . ALA A 1 52 ? -6.048 19.039 -10.546 1.00 0.00 378 ALA A CA 20
ATOM 29520 C C . ALA A 1 52 ? -5.256 18.458 -11.739 1.00 0.00 378 ALA A C 20
ATOM 29521 O O . ALA A 1 52 ? -4.025 18.489 -11.728 1.00 0.00 378 ALA A O 20
ATOM 29528 N N . GLU A 1 53 ? -5.955 17.945 -12.765 1.00 0.00 379 GLU A N 20
ATOM 29529 C CA . GLU A 1 53 ? -5.395 17.200 -13.904 1.00 0.00 379 GLU A CA 20
ATOM 29530 C C . GLU A 1 53 ? -6.333 17.273 -15.125 1.00 0.00 379 GLU A C 20
ATOM 29531 O O . GLU A 1 53 ? -7.508 17.636 -15.002 1.00 0.00 379 GLU A O 20
ATOM 29543 N N . LEU A 1 54 ? -5.837 16.867 -16.299 1.00 0.00 380 LEU A N 20
ATOM 29544 C CA . LEU A 1 54 ? -6.606 16.779 -17.549 1.00 0.00 380 LEU A CA 20
ATOM 29545 C C . LEU A 1 54 ? -6.928 15.332 -17.934 1.00 0.00 380 LEU A C 20
ATOM 29546 O O . LEU A 1 54 ? -6.094 14.444 -17.756 1.00 0.00 380 LEU A O 20
ATOM 29562 N N . LYS A 1 55 ? -8.119 15.076 -18.496 1.00 0.00 381 LYS A N 20
ATOM 29563 C CA . LYS A 1 55 ? -8.553 13.699 -18.768 1.00 0.00 381 LYS A CA 20
ATOM 29564 C C . LYS A 1 55 ? -7.751 13.013 -19.910 1.00 0.00 381 LYS A C 20
ATOM 29565 O O . LYS A 1 55 ? -7.740 13.550 -21.022 1.00 0.00 381 LYS A O 20
ATOM 29584 N N . PRO A 1 56 ? -7.119 11.843 -19.674 1.00 0.00 382 PRO A N 20
ATOM 29585 C CA . PRO A 1 56 ? -6.385 11.086 -20.689 1.00 0.00 382 PRO A CA 20
ATOM 29586 C C . PRO A 1 56 ? -7.323 10.295 -21.615 1.00 0.00 382 PRO A C 20
ATOM 29587 O O . PRO A 1 56 ? -8.514 10.148 -21.344 1.00 0.00 382 PRO A O 20
ATOM 29598 N N . GLN A 1 57 ? -6.756 9.748 -22.696 1.00 0.00 383 GLN A N 20
ATOM 29599 C CA . GLN A 1 57 ? -7.386 8.903 -23.688 1.00 0.00 383 GLN A CA 20
ATOM 29600 C C . GLN A 1 57 ? -6.301 7.960 -24.253 1.00 0.00 383 GLN A C 20
ATOM 29601 O O . GLN A 1 57 ? -5.194 8.408 -24.554 1.00 0.00 383 GLN A O 20
ATOM 29615 N N . GLU A 1 58 ? -6.605 6.664 -24.423 1.00 0.00 384 GLU A N 20
ATOM 29616 C CA . GLU A 1 58 ? -5.613 5.647 -24.829 1.00 0.00 384 GLU A CA 20
ATOM 29617 C C . GLU A 1 58 ? -5.025 5.875 -26.236 1.00 0.00 384 GLU A C 20
ATOM 29618 O O . GLU A 1 58 ? -3.898 5.457 -26.511 1.00 0.00 384 GLU A O 20
ATOM 29630 N N . ASN A 1 59 ? -5.755 6.570 -27.119 1.00 0.00 385 ASN A N 20
ATOM 29631 C CA . ASN A 1 59 ? -5.296 6.946 -28.464 1.00 0.00 385 ASN A CA 20
ATOM 29632 C C . ASN A 1 59 ? -4.330 8.160 -28.473 1.00 0.00 385 ASN A C 20
ATOM 29633 O O . ASN A 1 59 ? -3.819 8.537 -29.530 1.00 0.00 385 ASN A O 20
ATOM 29644 N N . GLY A 1 60 ? -4.083 8.798 -27.315 1.00 0.00 386 GLY A N 20
ATOM 29645 C CA . GLY A 1 60 ? -3.108 9.891 -27.152 1.00 0.00 386 GLY A CA 20
ATOM 29646 C C . GLY A 1 60 ? -3.626 11.300 -27.471 1.00 0.00 386 GLY A C 20
ATOM 29647 O O . GLY A 1 60 ? -2.850 12.255 -27.394 1.00 0.00 386 GLY A O 20
ATOM 29651 N N . GLN A 1 61 ? -4.898 11.452 -27.860 1.00 0.00 387 GLN A N 20
ATOM 29652 C CA . GLN A 1 61 ? -5.483 12.744 -28.253 1.00 0.00 387 GLN A CA 20
ATOM 29653 C C . GLN A 1 61 ? -5.862 13.593 -27.015 1.00 0.00 387 GLN A C 20
ATOM 29654 O O . GLN A 1 61 ? -6.258 13.021 -25.991 1.00 0.00 387 GLN A O 20
ATOM 29668 N N . PRO A 1 62 ? -5.809 14.941 -27.098 1.00 0.00 388 PRO A N 20
ATOM 29669 C CA . PRO A 1 62 ? -6.356 15.824 -26.071 1.00 0.00 388 PRO A CA 20
ATOM 29670 C C . PRO A 1 62 ? -7.891 15.723 -26.057 1.00 0.00 388 PRO A C 20
ATOM 29671 O O . PRO A 1 62 ? -8.538 15.795 -27.103 1.00 0.00 388 PRO A O 20
ATOM 29682 N N . THR A 1 63 ? -8.472 15.540 -24.863 1.00 0.00 389 THR A N 20
ATOM 29683 C CA . THR A 1 63 ? -9.914 15.284 -24.671 1.00 0.00 389 THR A CA 20
ATOM 29684 C C . THR A 1 63 ? -10.766 16.540 -24.559 1.00 0.00 389 THR A C 20
ATOM 29685 O O . THR A 1 63 ? -11.981 16.468 -24.748 1.00 0.00 389 THR A O 20
ATOM 29696 N N . GLY A 1 64 ? -10.158 17.679 -24.204 1.00 0.00 390 GLY A N 20
ATOM 29697 C CA . GLY A 1 64 ? -10.884 18.911 -23.886 1.00 0.00 390 GLY A CA 20
ATOM 29698 C C . GLY A 1 64 ? -11.605 18.868 -22.534 1.00 0.00 390 GLY A C 20
ATOM 29699 O O . GLY A 1 64 ? -12.569 19.610 -22.361 1.00 0.00 390 GLY A O 20
ATOM 29703 N N . VAL A 1 65 ? -11.155 18.031 -21.585 1.00 0.00 391 VAL A N 20
ATOM 29704 C CA . VAL A 1 65 ? -11.708 17.925 -20.214 1.00 0.00 391 VAL A CA 20
ATOM 29705 C C . VAL A 1 65 ? -10.615 18.083 -19.160 1.00 0.00 391 VAL A C 20
ATOM 29706 O O . VAL A 1 65 ? -9.542 17.494 -19.266 1.00 0.00 391 VAL A O 20
ATOM 29719 N N . ALA A 1 66 ? -10.941 18.830 -18.108 1.00 0.00 392 ALA A N 20
ATOM 29720 C CA . ALA A 1 66 ? -10.207 18.921 -16.852 1.00 0.00 392 ALA A CA 20
ATOM 29721 C C . ALA A 1 66 ? -10.999 18.340 -15.662 1.00 0.00 392 ALA A C 20
ATOM 29722 O O . ALA A 1 66 ? -12.230 18.375 -15.642 1.00 0.00 392 ALA A O 20
ATOM 29729 N N . VAL A 1 67 ? -10.277 17.871 -14.640 1.00 0.00 393 VAL A N 20
ATOM 29730 C CA . VAL A 1 67 ? -10.809 17.626 -13.288 1.00 0.00 393 VAL A CA 20
ATOM 29731 C C . VAL A 1 67 ? -10.033 18.515 -12.315 1.00 0.00 393 VAL A C 20
ATOM 29732 O O . VAL A 1 67 ? -8.826 18.696 -12.470 1.00 0.00 393 VAL A O 20
ATOM 29745 N N . VAL A 1 68 ? -10.724 19.052 -11.312 1.00 0.00 394 VAL A N 20
ATOM 29746 C CA . VAL A 1 68 ? -10.137 19.849 -10.214 1.00 0.00 394 VAL A CA 20
ATOM 29747 C C . VAL A 1 68 ? -10.666 19.275 -8.889 1.00 0.00 394 VAL A C 20
ATOM 29748 O O . VAL A 1 68 ? -11.672 18.574 -8.886 1.00 0.00 394 VAL A O 20
ATOM 29761 N N . GLU A 1 69 ? -9.992 19.507 -7.767 1.00 0.00 395 GLU A N 20
ATOM 29762 C CA . GLU A 1 69 ? -10.313 18.935 -6.455 1.00 0.00 395 GLU A CA 20
ATOM 29763 C C . GLU A 1 69 ? -9.919 19.955 -5.390 1.00 0.00 395 GLU A C 20
ATOM 29764 O O . GLU A 1 69 ? -8.865 20.577 -5.506 1.00 0.00 395 GLU A O 20
ATOM 29776 N N . TYR A 1 70 ? -10.783 20.204 -4.404 1.00 0.00 396 TYR A N 20
ATOM 29777 C CA . TYR A 1 70 ? -10.715 21.386 -3.529 1.00 0.00 396 TYR A CA 20
ATOM 29778 C C . TYR A 1 70 ? -10.723 21.073 -2.025 1.00 0.00 396 TYR A C 20
ATOM 29779 O O . TYR A 1 70 ? -11.341 20.109 -1.568 1.00 0.00 396 TYR A O 20
ATOM 29797 N N . GLU A 1 71 ? -10.078 21.967 -1.259 1.00 0.00 397 GLU A N 20
ATOM 29798 C CA . GLU A 1 71 ? -10.013 21.899 0.211 1.00 0.00 397 GLU A CA 20
ATOM 29799 C C . GLU A 1 71 ? -11.401 21.760 0.867 1.00 0.00 397 GLU A C 20
ATOM 29800 O O . GLU A 1 71 ? -11.571 20.918 1.753 1.00 0.00 397 GLU A O 20
ATOM 29812 N N . ASN A 1 72 ? -12.393 22.552 0.430 1.00 0.00 398 ASN A N 20
ATOM 29813 C CA . ASN A 1 72 ? -13.728 22.594 1.032 1.00 0.00 398 ASN A CA 20
ATOM 29814 C C . ASN A 1 72 ? -14.818 22.562 -0.047 1.00 0.00 398 ASN A C 20
ATOM 29815 O O . ASN A 1 72 ? -14.657 23.128 -1.130 1.00 0.00 398 ASN A O 20
ATOM 29826 N N . LEU A 1 73 ? -15.983 21.994 0.283 1.00 0.00 399 LEU A N 20
ATOM 29827 C CA . LEU A 1 73 ? -17.155 21.960 -0.606 1.00 0.00 399 LEU A CA 20
ATOM 29828 C C . LEU A 1 73 ? -17.725 23.351 -0.923 1.00 0.00 399 LEU A C 20
ATOM 29829 O O . LEU A 1 73 ? -18.350 23.518 -1.967 1.00 0.00 399 LEU A O 20
ATOM 29845 N N . VAL A 1 74 ? -17.488 24.356 -0.076 1.00 0.00 400 VAL A N 20
ATOM 29846 C CA . VAL A 1 74 ? -17.802 25.768 -0.400 1.00 0.00 400 VAL A CA 20
ATOM 29847 C C . VAL A 1 74 ? -16.945 26.318 -1.544 1.00 0.00 400 VAL A C 20
ATOM 29848 O O . VAL A 1 74 ? -17.475 27.055 -2.367 1.00 0.00 400 VAL A O 20
ATOM 29861 N N . ASP A 1 75 ? -15.659 25.945 -1.630 1.00 0.00 401 ASP A N 20
ATOM 29862 C CA . ASP A 1 75 ? -14.753 26.414 -2.689 1.00 0.00 401 ASP A CA 20
ATOM 29863 C C . ASP A 1 75 ? -14.989 25.649 -3.994 1.00 0.00 401 ASP A C 20
ATOM 29864 O O . ASP A 1 75 ? -14.982 26.242 -5.073 1.00 0.00 401 ASP A O 20
ATOM 29873 N N . ALA A 1 76 ? -15.266 24.344 -3.875 1.00 0.00 402 ALA A N 20
ATOM 29874 C CA . ALA A 1 76 ? -15.700 23.511 -4.990 1.00 0.00 402 ALA A CA 20
ATOM 29875 C C . ALA A 1 76 ? -17.013 24.026 -5.614 1.00 0.00 402 ALA A C 20
ATOM 29876 O O . ALA A 1 76 ? -17.087 24.214 -6.829 1.00 0.00 402 ALA A O 20
ATOM 29883 N N . ASP A 1 77 ? -18.033 24.323 -4.796 1.00 0.00 403 ASP A N 20
ATOM 29884 C CA . ASP A 1 77 ? -19.252 24.974 -5.289 1.00 0.00 403 ASP A CA 20
ATOM 29885 C C . ASP A 1 77 ? -18.957 26.337 -5.935 1.00 0.00 403 ASP A C 20
ATOM 29886 O O . ASP A 1 77 ? -19.496 26.626 -7.003 1.00 0.00 403 ASP A O 20
ATOM 29895 N N . PHE A 1 78 ? -18.056 27.136 -5.344 1.00 0.00 404 PHE A N 20
ATOM 29896 C CA . PHE A 1 78 ? -17.699 28.469 -5.837 1.00 0.00 404 PHE A CA 20
ATOM 29897 C C . PHE A 1 78 ? -17.236 28.473 -7.295 1.00 0.00 404 PHE A C 20
ATOM 29898 O O . PHE A 1 78 ? -17.671 29.322 -8.066 1.00 0.00 404 PHE A O 20
ATOM 29915 N N . CYS A 1 79 ? -16.421 27.506 -7.720 1.00 0.00 405 CYS A N 20
ATOM 29916 C CA . CYS A 1 79 ? -15.990 27.396 -9.119 1.00 0.00 405 CYS A CA 20
ATOM 29917 C C . CYS A 1 79 ? -17.157 27.225 -10.086 1.00 0.00 405 CYS A C 20
ATOM 29918 O O . CYS A 1 79 ? -17.185 27.823 -11.157 1.00 0.00 405 CYS A O 20
ATOM 29926 N N . ILE A 1 80 ? -18.133 26.421 -9.688 1.00 0.00 406 ILE A N 20
ATOM 29927 C CA . ILE A 1 80 ? -19.350 26.147 -10.450 1.00 0.00 406 ILE A CA 20
ATOM 29928 C C . ILE A 1 80 ? -20.285 27.381 -10.437 1.00 0.00 406 ILE A C 20
ATOM 29929 O O . ILE A 1 80 ? -21.097 27.546 -11.346 1.00 0.00 406 ILE A O 20
ATOM 29945 N N . GLN A 1 81 ? -20.106 28.309 -9.486 1.00 0.00 407 GLN A N 20
ATOM 29946 C CA . GLN A 1 81 ? -20.668 29.665 -9.557 1.00 0.00 407 GLN A CA 20
ATOM 29947 C C . GLN A 1 81 ? -19.931 30.549 -10.592 1.00 0.00 407 GLN A C 20
ATOM 29948 O O . GLN A 1 81 ? -20.602 31.226 -11.374 1.00 0.00 407 GLN A O 20
ATOM 29962 N N . LYS A 1 82 ? -18.581 30.580 -10.620 1.00 0.00 408 LYS A N 20
ATOM 29963 C CA . LYS A 1 82 ? -17.836 31.570 -11.434 1.00 0.00 408 LYS A CA 20
ATOM 29964 C C . LYS A 1 82 ? -17.550 31.114 -12.876 1.00 0.00 408 LYS A C 20
ATOM 29965 O O . LYS A 1 82 ? -17.805 31.868 -13.818 1.00 0.00 408 LYS A O 20
ATOM 29984 N N . LEU A 1 83 ? -16.995 29.906 -13.070 1.00 0.00 409 LEU A N 20
ATOM 29985 C CA . LEU A 1 83 ? -16.459 29.471 -14.358 1.00 0.00 409 LEU A CA 20
ATOM 29986 C C . LEU A 1 83 ? -17.516 28.876 -15.309 1.00 0.00 409 LEU A C 20
ATOM 29987 O O . LEU A 1 83 ? -17.202 28.625 -16.466 1.00 0.00 409 LEU A O 20
ATOM 30003 N N . ASN A 1 84 ? -18.761 28.650 -14.873 1.00 0.00 410 ASN A N 20
ATOM 30004 C CA . ASN A 1 84 ? -19.829 27.974 -15.648 1.00 0.00 410 ASN A CA 20
ATOM 30005 C C . ASN A 1 84 ? -20.252 28.695 -16.962 1.00 0.00 410 ASN A C 20
ATOM 30006 O O . ASN A 1 84 ? -21.093 28.200 -17.715 1.00 0.00 410 ASN A O 20
ATOM 30017 N N . ASN A 1 85 ? -19.637 29.843 -17.265 1.00 0.00 411 ASN A N 20
ATOM 30018 C CA . ASN A 1 85 ? -19.827 30.679 -18.455 1.00 0.00 411 ASN A CA 20
ATOM 30019 C C . ASN A 1 85 ? -18.486 31.241 -18.987 1.00 0.00 411 ASN A C 20
ATOM 30020 O O . ASN A 1 85 ? -18.467 32.181 -19.782 1.00 0.00 411 ASN A O 20
ATOM 30031 N N . TYR A 1 86 ? -17.350 30.724 -18.504 1.00 0.00 412 TYR A N 20
ATOM 30032 C CA . TYR A 1 86 ? -16.011 31.231 -18.770 1.00 0.00 412 TYR A CA 20
ATOM 30033 C C . TYR A 1 86 ? -15.537 30.914 -20.200 1.00 0.00 412 TYR A C 20
ATOM 30034 O O . TYR A 1 86 ? -15.504 29.755 -20.611 1.00 0.00 412 TYR A O 20
ATOM 30052 N N . ASN A 1 87 ? -15.173 31.948 -20.962 1.00 0.00 413 ASN A N 20
ATOM 30053 C CA . ASN A 1 87 ? -14.587 31.821 -22.303 1.00 0.00 413 ASN A CA 20
ATOM 30054 C C . ASN A 1 87 ? -13.055 31.663 -22.223 1.00 0.00 413 ASN A C 20
ATOM 30055 O O . ASN A 1 87 ? -12.377 32.460 -21.570 1.00 0.00 413 ASN A O 20
ATOM 30066 N N . TYR A 1 88 ? -12.508 30.651 -22.903 1.00 0.00 414 TYR A N 20
ATOM 30067 C CA . TYR A 1 88 ? -11.084 30.300 -22.882 1.00 0.00 414 TYR A CA 20
ATOM 30068 C C . TYR A 1 88 ? -10.596 29.846 -24.269 1.00 0.00 414 TYR A C 20
ATOM 30069 O O . TYR A 1 88 ? -11.079 28.852 -24.812 1.00 0.00 414 TYR A O 20
ATOM 30087 N N . GLY A 1 89 ? -9.681 30.607 -24.889 1.00 0.00 415 GLY A N 20
ATOM 30088 C CA . GLY A 1 89 ? -9.153 30.306 -26.234 1.00 0.00 415 GLY A CA 20
ATOM 30089 C C . GLY A 1 89 ? -10.137 30.556 -27.388 1.00 0.00 415 GLY A C 20
ATOM 30090 O O . GLY A 1 89 ? -9.811 30.242 -28.534 1.00 0.00 415 GLY A O 20
ATOM 30094 N N . GLY A 1 90 ? -11.354 31.033 -27.090 1.00 0.00 416 GLY A N 20
ATOM 30095 C CA . GLY A 1 90 ? -12.502 31.103 -28.009 1.00 0.00 416 GLY A CA 20
ATOM 30096 C C . GLY A 1 90 ? -13.563 30.020 -27.764 1.00 0.00 416 GLY A C 20
ATOM 30097 O O . GLY A 1 90 ? -14.566 29.991 -28.480 1.00 0.00 416 GLY A O 20
ATOM 30101 N N . CYS A 1 91 ? -13.362 29.147 -26.767 1.00 0.00 417 CYS A N 20
ATOM 30102 C CA . CYS A 1 91 ? -14.283 28.079 -26.361 1.00 0.00 417 CYS A CA 20
ATOM 30103 C C . CYS A 1 91 ? -14.913 28.395 -24.990 1.00 0.00 417 CYS A C 20
ATOM 30104 O O . CYS A 1 91 ? -14.203 28.596 -24.005 1.00 0.00 417 CYS A O 20
ATOM 30112 N N . SER A 1 92 ? -16.241 28.407 -24.894 1.00 0.00 418 SER A N 20
ATOM 30113 C CA . SER A 1 92 ? -16.939 28.530 -23.601 1.00 0.00 418 SER A CA 20
ATOM 30114 C C . SER A 1 92 ? -16.878 27.202 -22.828 1.00 0.00 418 SER A C 20
ATOM 30115 O O . SER A 1 92 ? -17.221 26.150 -23.375 1.00 0.00 418 SER A O 20
ATOM 30123 N N . LEU A 1 93 ? -16.440 27.232 -21.563 1.00 0.00 419 LEU A N 20
ATOM 30124 C CA . LEU A 1 93 ? -16.261 26.030 -20.748 1.00 0.00 419 LEU A CA 20
ATOM 30125 C C . LEU A 1 93 ? -17.569 25.626 -20.057 1.00 0.00 419 LEU A C 20
ATOM 30126 O O . LEU A 1 93 ? -18.300 26.464 -19.524 1.00 0.00 419 LEU A O 20
ATOM 30142 N N . GLN A 1 94 ? -17.831 24.320 -20.031 1.00 0.00 420 GLN A N 20
ATOM 30143 C CA . GLN A 1 94 ? -18.881 23.701 -19.222 1.00 0.00 420 GLN A CA 20
ATOM 30144 C C . GLN A 1 94 ? -18.261 23.271 -17.885 1.00 0.00 420 GLN A C 20
ATOM 30145 O O . GLN A 1 94 ? -17.178 22.688 -17.883 1.00 0.00 420 GLN A O 20
ATOM 30159 N N . ILE A 1 95 ? -18.915 23.542 -16.750 1.00 0.00 421 ILE A N 20
ATOM 30160 C CA . ILE A 1 95 ? -18.374 23.263 -15.403 1.00 0.00 421 ILE A CA 20
ATOM 30161 C C . ILE A 1 95 ? -19.474 22.677 -14.509 1.00 0.00 421 ILE A C 20
ATOM 30162 O O . ILE A 1 95 ? -20.594 23.185 -14.486 1.00 0.00 421 ILE A O 20
ATOM 30178 N N . SER A 1 96 ? -19.139 21.648 -13.739 1.00 0.00 422 SER A N 20
ATOM 30179 C CA . SER A 1 96 ? -20.042 20.967 -12.792 1.00 0.00 422 SER A CA 20
ATOM 30180 C C . SER A 1 96 ? -19.258 20.227 -11.689 1.00 0.00 422 SER A C 20
ATOM 30181 O O . SER A 1 96 ? -18.037 20.351 -11.598 1.00 0.00 422 SER A O 20
ATOM 30189 N N . TYR A 1 97 ? -19.930 19.441 -10.842 1.00 0.00 423 TYR A N 20
ATOM 30190 C CA . TYR A 1 97 ? -19.263 18.524 -9.908 1.00 0.00 423 TYR A CA 20
ATOM 30191 C C . TYR A 1 97 ? -18.820 17.243 -10.639 1.00 0.00 423 TYR A C 20
ATOM 30192 O O . TYR A 1 97 ? -19.600 16.628 -11.361 1.00 0.00 423 TYR A O 20
ATOM 30210 N N . ALA A 1 98 ? -17.580 16.800 -10.417 1.00 0.00 424 ALA A N 20
ATOM 30211 C CA . ALA A 1 98 ? -17.062 15.525 -10.912 1.00 0.00 424 ALA A CA 20
ATOM 30212 C C . ALA A 1 98 ? -17.667 14.386 -10.082 1.00 0.00 424 ALA A C 20
ATOM 30213 O O . ALA A 1 98 ? -17.475 14.304 -8.869 1.00 0.00 424 ALA A O 20
ATOM 30220 N N . ARG A 1 99 ? -18.470 13.552 -10.747 1.00 0.00 425 ARG A N 20
ATOM 30221 C CA . ARG A 1 99 ? -19.380 12.575 -10.141 1.00 0.00 425 ARG A CA 20
ATOM 30222 C C . ARG A 1 99 ? -18.641 11.441 -9.427 1.00 0.00 425 ARG A C 20
ATOM 30223 O O . ARG A 1 99 ? -18.927 11.154 -8.266 1.00 0.00 425 ARG A O 20
ATOM 30244 N N . ARG A 1 100 ? -17.685 10.829 -10.128 1.00 0.00 426 ARG A N 20
ATOM 30245 C CA . ARG A 1 100 ? -16.887 9.712 -9.651 1.00 0.00 426 ARG A CA 20
ATOM 30246 C C . ARG A 1 100 ? -15.376 9.954 -9.755 1.00 0.00 426 ARG A C 20
ATOM 30247 O O . ARG A 1 100 ? -14.689 9.441 -10.635 1.00 0.00 426 ARG A O 20
ATOM 30268 N N . ASP A 1 101 ? -14.901 10.632 -8.724 1.00 0.00 427 ASP A N 20
ATOM 30269 C CA . ASP A 1 101 ? -13.505 10.657 -8.230 1.00 0.00 427 ASP A CA 20
ATOM 30270 C C . ASP A 1 101 ? -12.560 11.570 -9.052 1.00 0.00 427 ASP A C 20
ATOM 30271 O O . ASP A 1 101 ? -11.352 11.242 -9.181 1.00 0.00 427 ASP A O 20
#

Nearest PDB structures (foldseek):
  2mzq-assembly1_A  TM=9.884E-01  e=1.853E-21  Saccharomyces cerevisiae S288C
  2mzt-assembly1_A  TM=9.046E-01  e=6.267E-15  Saccharomyces cerevisiae S288C
  5lxy-assembly5_I  TM=9.227E-01  e=2.349E-07  Homo sapiens
  7s7b-assembly1_C  TM=8.960E-01  e=6.399E-07  Homo sapiens
  2ywk-assembly1_A  TM=9.026E-01  e=5.078E-06  Homo sapiens

Foldseek 3Di:
DPDDDPVLQVQAPPWDFDADLDFKKKKFFADQVDDQVVCCVLLVVLADWPDKHAHDDPVGGGHRMIMTGGPDSVSNVSCCVPQCQPADPNTRMHMGGTHRD

Secondary structure (DSSP, 8-state):
---SSHHHHHTTTT--S--SS-SEEEEE---TT--GGGHHHHSTTTS-EEEEEE---TT----SEEEEEESSHHHHHHHHHHSTT-EETTEEPEEEE-S--

CATH classification: 3.30.70.330

GO terms:
  GO:0005634 nucleus (C, IDA)
  GO:0005829 cytosol (C, IDA)
  GO:0010494 cytoplasmic stress granule (C, IDA)
  GO:0003682 chromatin binding (F, IDA)
  GO:0003729 mRNA binding (F, IDA)
  GO:0043047 single-stranded telomeric DNA binding (F, IDA)
  GO:0000723 telomere maintenance (P, IDA)
  GO:0000723 telomere maintenance (P, IGI)
  GO:0010494 cytoplasmic stress granule (C, HDA)
  GO:0003729 mRNA binding (F, HDA)
  GO:0043047 single-stranded telomeric DNA binding (F, IMP)
  GO:0016973 poly(A)+ mRNA export from nucleus (P, IMP)
  GO:0071028 nuclear mRNA surveillance (P, IMP)
  GO:0000723 telomere maintenance (P, IMP)
  GO:0005634 nucleus (C, EXP)
  GO:0005737 cytoplasm (C, EXP)
  GO:0005515 protein binding (F, IPI)